Protein 1UVJ (pdb70)

CATH classification: 1.10.490.60 (+2 more: 3.30.70.1600, 6.20.410.10)

GO terms:
  GO:0003968 RNA-directed RNA polymerase activity (F, IDA)
  GO:0050265 RNA uridylyltransferase activity (F, IDA)
  GO:0003968 RNA-directed RNA polymerase activity (F, IMP)

InterPro domains:
  IPR001205 RNA-directed RNA polymerase, C-terminal domain [PF00680] (37-606)
  IPR007096 RNA-directed RNA polymerase, catalytic domain, bacteriophage [PS50522] (310-485)
  IPR016406 Cystovirus, RNA-directed RNA polymerase [PIRSF004131] (5-665)
  IPR043110 Cystovirus, RNA-directed RNA polymerase, N-terminal [G3DSA:1.10.490.60] (38-106)
  IPR043110 Cystovirus, RNA-directed RNA polymerase, N-terminal [G3DSA:1.10.490.60] (515-607)
  IPR043502 DNA/RNA polymerase superfamily [SSF56672] (3-664)

Organism: Pseudomonas phage phi6 (NCBI:txid2928686)

B-factor: mean 33.98, std 15.37, range [13.96, 130.46]

Sequence (1992 aa):
PRRAPAFPLSDIKAQMLFANNIKAQQASKRSFKEGAIETYEGLLSVDPRFLSFKNELSRYLTDHFPANVDEYGRVYGNGVRTNFFGMRHMNGFPMIPATWPLASNLKKRADADLADGPVSERDNLLFRAAVRLMFSDLEPVPLKIRKGSSTCIPYFSNDMGTKIEIAERALEKAEEAGNLMLQGKFDDAYQLHQMGGAYYVVYRAQSTDAITLDPKTGKFVSKDRMVADFEYAVTGGEQGSLFAASKDASRLKEQYGIDVPDGFFCERRRTAMGGPFALNAPIMAVAQPVRNKIYSKYAYTFHHTTRLNKEEKVKEWSLCVATDVSDHDTFWPGWLRDLICDELLNMGYAPWWVKLFETSLKLPVYVGAPAPEQGHTLLGDPSNPDLEVGLSSGQGATDLMGTLLMSITYLVMQLDHTAPHLNSRIKDMPSACRFLDSYWQGHEEIRQISKSDDAMLGWTKGRALVGGHRLFEMLKEGKVNPSPYMKISYEHGGAFLGDILLYDSRREPGSAIFVGNINSMLNNQFSPEYGVQSGVRDRSKRKRPFPGLAWASMKDTYGACPIYSDVLEAIERCWWNAFGESYRAYREDMLKRDTLELSRYVASMARQAGLAELTPIDLEVLADPNKLQYKWTEADVSANIHEVLMHGVSVEKTERFLRSVMPRPRRAPAFPLSDIKAQMLFANNIKAQQASKRSFKEGAIETYEGLLSVDPRFLSFKNELSRYLTDHFPANVDEYGRVYGNGVRTNFFGMRHMNGFPMIPATWPLASNLKKRADADLADGPVSERDNLLFRAAVRLMFSDLEPVPLKIRKGSSTCIPYFSNDMGTKIEIAERALEKAEEAGNLMLQGKFDDAYQLHQMGGAYYVVYRAQSTDAITLDPKTGKFVSKDRMVADFEYAVTGGEQGSLFAASKDASRLKEQYGIDVPDGFFCERRRTAMGGPFALNAPIMAVAQPVRNKIYSKYAYTFHHTTRLNKEEKVKEWSLCVATDVSDHDTFWPGWLRDLICDELLNMGYAPWWVKLFETSLKLPVYVGAPAPEQGHTLLGDPSNPDLEVGLSSGQGATDLMGTLLMSITYLVMQLDHTAPHLNSRIKDMPSACRFLDSYWQGHEEIRQISKSDDAMLGWTKGRALVGGHRLFEMLKEGKVNPSPYMKISYEHGGAFLGDILLYDSRREPGSAIFVGNINSMLNNQFSPEYGVQSGVRDRSKRKRPFPGLAWASMKDTYGACPIYSDVLEAIERCWWNAFGESYRAYREDMLKRDTLELSRYVASMARQAGLAELTPIDLEVLADPNKLQYKWTEADVSANIHEVLMHGVSVEKTERFLRSVMPRPRRAPAFPLSDIKAQMLFANNIKAQQASKRSFKEGAIETYEGLLSVDPRFLSFKNELSRYLTDHFPANVDEYGRVYGNGVRTNFFGMRHMNGFPMIPATWPLASNLKKRADADLADGPVSERDNLLFRAAVRLMFSDLEPVPLKIRKGSSTCIPYFSNDMGTKIEIAERALEKAEEAGNLMLQGKFDDAYQLHQMGGAYYVVYRAQSTDAITLDPKTGKFVSKDRMVADFEYAVTGGEQGSLFAASKDASRLKEQYGIDVPDGFFCERRRTAMGGPFALNAPIMAVAQPVRNKIYSKYAYTFHHTTRLNKEEKVKEWSLCVATDVSDHDTFWPGWLRDLICDELLNMGYAPWWVKLFETSLKLPVYVGAPAPEQGHTLLGDPSNPDLEVGLSSGQGATDLMGTLLMSITYLVMQLDHTAPHLNSRIKDMPSACRFLDSYWQGHEEIRQISKSDDAMLGWTKGRALVGGHRLFEMLKEGKVNPSPYMKISYEHGGAFLGDILLYDSRREPGSAIFVGNINSMLNNQFSPEYGVQSGVRDRSKRKRPFPGLAWASMKDTYGACPIYSDVLEAIERCWWNAFGESYRAYREDMLKRDTLELSRYVASMARQAGLAELTPIDLEVLADPNKLQYKWTEADVSANIHEVLMHGVSVEKTERFLRSVMPR

Structure (mmCIF, N/CA/C/O backbone):
data_1UVJ
#
_entry.id   1UVJ
#
_cell.length_a   105.062
_cell.length_b   93.510
_cell.length_c   140.711
_cell.angle_alpha   90.00
_cell.angle_beta   101.19
_cell.angle_gamma   90.00
#
_symmetry.space_group_name_H-M   'P 1 21 1'
#
loop_
_entity.id
_entity.type
_entity.pdbx_description
1 polymer 'RNA-directed RNA polymerase'
2 polymer "5'-R(*UP*UP*CP*CP)-3'"
3 non-polymer 'MANGANESE (II) ION'
4 water water
#
loop_
_atom_site.group_PDB
_atom_site.id
_atom_site.type_symbol
_atom_site.label_atom_id
_atom_site.label_alt_id
_atom_site.label_comp_id
_atom_site.label_asym_id
_atom_site.label_entity_id
_atom_site.label_seq_id
_atom_site.pdbx_PDB_ins_code
_atom_site.Cartn_x
_atom_site.Cartn_y
_atom_site.Cartn_z
_atom_site.occupancy
_atom_site.B_iso_or_equiv
_atom_site.auth_seq_id
_atom_site.auth_comp_id
_atom_site.auth_asym_id
_atom_site.auth_atom_id
_atom_site.pdbx_PDB_model_num
ATOM 1 N N . PRO A 1 1 ? -21.047 -1.337 36.376 1.00 71.03 1 PRO A N 1
ATOM 2 C CA . PRO A 1 1 ? -20.108 -2.420 35.977 1.00 69.47 1 PRO A CA 1
ATOM 3 C C . PRO A 1 1 ? -19.186 -2.988 37.072 1.00 66.24 1 PRO A C 1
ATOM 4 O O . PRO A 1 1 ? -18.046 -3.345 36.789 1.00 68.55 1 PRO A O 1
ATOM 8 N N . ARG A 1 2 ? -19.679 -3.059 38.310 1.00 60.42 2 ARG A N 1
ATOM 9 C CA . ARG A 1 2 ? -18.926 -3.639 39.426 1.00 55.41 2 ARG A CA 1
ATOM 10 C C . ARG A 1 2 ? -17.622 -2.961 39.844 1.00 48.35 2 ARG A C 1
ATOM 11 O O . ARG A 1 2 ? -16.674 -2.878 39.057 1.00 47.09 2 ARG A O 1
ATOM 19 N N . ARG A 1 3 ? -17.566 -2.488 41.088 1.00 41.43 3 ARG A N 1
ATOM 20 C CA . ARG A 1 3 ? -16.338 -1.867 41.575 1.00 37.98 3 ARG A CA 1
ATOM 21 C C . ARG A 1 3 ? -15.433 -3.026 41.964 1.00 31.06 3 ARG A C 1
ATOM 22 O O . ARG A 1 3 ? -15.905 -4.086 42.312 1.00 32.59 3 ARG A O 1
ATOM 30 N N . ALA A 1 4 ? -14.135 -2.852 41.875 1.00 29.05 4 ALA A N 1
ATOM 31 C CA . ALA A 1 4 ? -13.235 -3.930 42.271 1.00 26.77 4 ALA A CA 1
ATOM 32 C C . ALA A 1 4 ? -13.183 -3.971 43.796 1.00 25.49 4 ALA A C 1
ATOM 33 O O . ALA A 1 4 ? -13.270 -2.930 44.466 1.00 24.00 4 ALA A O 1
ATOM 35 N N . PRO A 1 5 ? -13.054 -5.173 44.381 1.00 25.30 5 PRO A N 1
ATOM 36 C CA . PRO A 1 5 ? -12.986 -5.195 45.844 1.00 26.37 5 PRO A CA 1
ATOM 37 C C . PRO A 1 5 ? -11.615 -4.642 46.239 1.00 30.07 5 PRO A C 1
ATOM 38 O O . PRO A 1 5 ? -10.656 -4.767 45.492 1.00 28.87 5 PRO A O 1
ATOM 42 N N . ALA A 1 6 ? -11.523 -4.010 47.390 1.00 26.19 6 ALA A N 1
ATOM 43 C CA . ALA A 1 6 ? -10.246 -3.467 47.824 1.00 27.90 6 ALA A CA 1
ATOM 44 C C . ALA A 1 6 ? -10.074 -3.868 49.286 1.00 28.08 6 ALA A C 1
ATOM 45 O O . ALA A 1 6 ? -11.052 -3.862 50.053 1.00 29.07 6 ALA A O 1
ATOM 47 N N . PHE A 1 7 ? -8.840 -4.173 49.676 1.00 23.24 7 PHE A N 1
ATOM 48 C CA . PHE A 1 7 ? -8.543 -4.597 51.024 1.00 23.82 7 PHE A CA 1
ATOM 49 C C . PHE A 1 7 ? -7.352 -3.843 51.606 1.00 27.69 7 PHE A C 1
ATOM 50 O O . PHE A 1 7 ? -6.330 -3.670 50.940 1.00 26.27 7 PHE A O 1
ATOM 58 N N . PRO A 1 8 ? -7.483 -3.367 52.857 1.00 25.78 8 PRO A N 1
ATOM 59 C CA . PRO A 1 8 ? -6.388 -2.642 53.506 1.00 25.46 8 PRO A CA 1
ATOM 60 C C . PRO A 1 8 ? -5.279 -3.642 53.831 1.00 24.95 8 PRO A C 1
ATOM 61 O O . PRO A 1 8 ? -5.521 -4.857 53.921 1.00 22.01 8 PRO A O 1
ATOM 65 N N . LEU A 1 9 ? -4.064 -3.134 53.996 1.00 23.96 9 LEU A N 1
ATOM 66 C CA . LEU A 1 9 ? -2.922 -3.983 54.330 1.00 26.65 9 LEU A CA 1
ATOM 67 C C . LEU A 1 9 ? -3.194 -4.891 55.549 1.00 26.04 9 LEU A C 1
ATOM 68 O O . LEU A 1 9 ? -2.714 -6.028 55.598 1.00 26.28 9 LEU A O 1
ATOM 73 N N . SER A 1 10 ? -3.955 -4.393 56.523 1.00 25.95 10 SER A N 1
ATOM 74 C CA . SER A 1 10 ? -4.242 -5.175 57.725 1.00 28.65 10 SER A CA 1
ATOM 75 C C . SER A 1 10 ? -5.065 -6.410 57.449 1.00 29.67 10 SER A C 1
ATOM 76 O O . SER A 1 10 ? -5.026 -7.345 58.250 1.00 28.59 10 SER A O 1
ATOM 79 N N . ASP A 1 11 ? -5.802 -6.420 56.331 1.00 27.30 11 ASP A N 1
ATOM 80 C CA . ASP A 1 11 ? -6.666 -7.551 55.980 1.00 25.68 11 ASP A CA 1
ATOM 81 C C . ASP A 1 11 ? -5.834 -8.782 55.663 1.00 26.33 11 ASP A C 1
ATOM 82 O O . ASP A 1 11 ? -4.780 -8.688 55.031 1.00 25.23 11 ASP A O 1
ATOM 87 N N . ILE A 1 12 ? -6.311 -9.942 56.085 1.00 24.79 12 ILE A N 1
ATOM 88 C CA . ILE A 1 12 ? -5.599 -11.176 55.837 1.00 25.14 12 ILE A CA 1
ATOM 89 C C . ILE A 1 12 ? -5.247 -11.359 54.359 1.00 28.71 12 ILE A C 1
ATOM 90 O O . ILE A 1 12 ? -4.169 -11.891 54.052 1.00 22.88 12 ILE A O 1
ATOM 95 N N . LYS A 1 13 ? -6.118 -10.917 53.441 1.00 21.27 13 LYS A N 1
ATOM 96 C CA . LYS A 1 13 ? -5.815 -11.082 52.020 1.00 24.89 13 LYS A CA 1
ATOM 97 C C . LYS A 1 13 ? -4.576 -10.302 51.596 1.00 21.98 13 LYS A C 1
ATOM 98 O O . LYS A 1 13 ? -3.841 -10.748 50.722 1.00 24.39 13 LYS A O 1
ATOM 104 N N . ALA A 1 14 ? -4.346 -9.145 52.203 1.00 21.39 14 ALA A N 1
ATOM 105 C CA . ALA A 1 14 ? -3.140 -8.372 51.877 1.00 22.95 14 ALA A CA 1
ATOM 106 C C . ALA A 1 14 ? -1.947 -8.922 52.651 1.00 23.11 14 ALA A C 1
ATOM 107 O O . ALA A 1 14 ? -0.840 -9.000 52.104 1.00 22.59 14 ALA A O 1
ATOM 109 N N . GLN A 1 15 ? -2.166 -9.301 53.909 1.00 22.95 15 GLN A N 1
ATOM 110 C CA . GLN A 1 15 ? -1.083 -9.837 54.750 1.00 25.02 15 GLN A CA 1
ATOM 111 C C . GLN A 1 15 ? -0.453 -11.068 54.109 1.00 25.21 15 GLN A C 1
ATOM 112 O O . GLN A 1 15 ? 0.759 -11.263 54.181 1.00 22.00 15 GLN A O 1
ATOM 118 N N . MET A 1 16 ? -1.270 -11.885 53.461 1.00 21.26 16 MET A N 1
ATOM 119 C CA . MET A 1 16 ? -0.776 -13.098 52.837 1.00 24.56 16 MET A CA 1
ATOM 120 C C . MET A 1 16 ? 0.150 -12.834 51.648 1.00 25.03 16 MET A C 1
ATOM 121 O O . MET A 1 16 ? 0.826 -13.752 51.191 1.00 20.70 16 MET A O 1
ATOM 126 N N . LEU A 1 17 ? 0.178 -11.591 51.158 1.00 18.85 17 LEU A N 1
ATOM 127 C CA . LEU A 1 17 ? 1.059 -11.250 50.035 1.00 21.84 17 LEU A CA 1
ATOM 128 C C . LEU A 1 17 ? 2.516 -11.032 50.472 1.00 24.07 17 LEU A C 1
ATOM 129 O O . LEU A 1 17 ? 3.422 -10.965 49.633 1.00 21.59 17 LEU A O 1
ATOM 134 N N . PHE A 1 18 ? 2.735 -10.956 51.778 1.00 20.12 18 PHE A N 1
ATOM 135 C CA . PHE A 1 18 ? 4.060 -10.707 52.292 1.00 23.61 18 PHE A CA 1
ATOM 136 C C . PHE A 1 18 ? 4.541 -11.744 53.294 1.00 20.58 18 PHE A C 1
ATOM 137 O O . PHE A 1 18 ? 3.994 -11.875 54.386 1.00 18.42 18 PHE A O 1
ATOM 145 N N . ALA A 1 19 ? 5.588 -12.454 52.895 1.00 22.65 19 ALA A N 1
ATOM 146 C CA . ALA A 1 19 ? 6.197 -13.477 53.727 1.00 21.40 19 ALA A CA 1
ATOM 147 C C . ALA A 1 19 ? 6.694 -12.898 55.050 1.00 23.35 19 ALA A C 1
ATOM 148 O O . ALA A 1 19 ? 6.864 -11.678 55.186 1.00 20.87 19 ALA A O 1
ATOM 150 N N . ASN A 1 20 ? 6.930 -13.790 56.010 1.00 21.62 20 ASN A N 1
ATOM 151 C CA . ASN A 1 20 ? 7.388 -13.444 57.355 1.00 21.97 20 ASN A CA 1
ATOM 152 C C . ASN A 1 20 ? 8.896 -13.156 57.380 1.00 23.00 20 ASN A C 1
ATOM 153 O O . ASN A 1 20 ? 9.675 -13.831 58.046 1.00 24.25 20 ASN A O 1
ATOM 158 N N . ASN A 1 21 ? 9.333 -12.210 56.571 1.00 24.18 21 ASN A N 1
ATOM 159 C CA . ASN A 1 21 ? 10.734 -11.801 56.614 1.00 25.26 21 ASN A CA 1
ATOM 160 C C . ASN A 1 21 ? 10.736 -10.276 56.560 1.00 27.63 21 ASN A C 1
ATOM 161 O O . ASN A 1 21 ? 9.784 -9.649 56.090 1.00 23.58 21 ASN A O 1
ATOM 166 N N . ILE A 1 22 ? 11.805 -9.682 57.064 1.00 27.92 22 ILE A N 1
ATOM 167 C CA . ILE A 1 22 ? 11.910 -8.231 57.156 1.00 30.80 22 ILE A CA 1
ATOM 168 C C . ILE A 1 22 ? 11.721 -7.461 55.855 1.00 28.54 22 ILE A C 1
ATOM 169 O O . ILE A 1 22 ? 11.031 -6.435 55.814 1.00 24.96 22 ILE A O 1
ATOM 174 N N . LYS A 1 23 ? 12.340 -7.932 54.783 1.00 24.56 23 LYS A N 1
ATOM 175 C CA . LYS A 1 23 ? 12.201 -7.257 53.504 1.00 26.71 23 LYS A CA 1
ATOM 176 C C . LYS A 1 23 ? 10.774 -7.237 52.993 1.00 27.16 23 LYS A C 1
ATOM 177 O O . LYS A 1 23 ? 10.289 -6.202 52.496 1.00 22.93 23 LYS A O 1
ATOM 183 N N . ALA A 1 24 ? 10.092 -8.375 53.085 1.00 21.84 24 ALA A N 1
ATOM 184 C CA . ALA A 1 24 ? 8.713 -8.427 52.601 1.00 20.84 24 ALA A CA 1
ATOM 185 C C . ALA A 1 24 ? 7.824 -7.514 53.462 1.00 24.95 24 ALA A C 1
ATOM 186 O O . ALA A 1 24 ? 7.009 -6.727 52.932 1.00 23.80 24 ALA A O 1
ATOM 188 N N . GLN A 1 25 ? 7.981 -7.587 54.777 1.00 21.48 25 GLN A N 1
ATOM 189 C CA . GLN A 1 25 ? 7.169 -6.754 55.660 1.00 18.99 25 GLN A CA 1
ATOM 190 C C . GLN A 1 25 ? 7.484 -5.267 55.403 1.00 22.28 25 GLN A C 1
ATOM 191 O O . GLN A 1 25 ? 6.585 -4.419 55.362 1.00 20.62 25 GLN A O 1
ATOM 197 N N . GLN A 1 26 ? 8.757 -4.933 55.231 1.00 21.84 26 GLN A N 1
ATOM 198 C CA . GLN A 1 26 ? 9.099 -3.532 54.940 1.00 23.24 26 GLN A CA 1
ATOM 199 C C . GLN A 1 26 ? 8.492 -3.100 53.603 1.00 23.64 26 GLN A C 1
ATOM 200 O O . GLN A 1 26 ? 8.023 -1.975 53.477 1.00 21.61 26 GLN A O 1
ATOM 206 N N . ALA A 1 27 ? 8.484 -3.982 52.600 1.00 21.13 27 ALA A N 1
ATOM 207 C CA . ALA A 1 27 ? 7.887 -3.610 51.318 1.00 22.99 27 ALA A CA 1
ATOM 208 C C . ALA A 1 27 ? 6.387 -3.373 51.475 1.00 23.06 27 ALA A C 1
ATOM 209 O O . ALA A 1 27 ? 5.827 -2.468 50.847 1.00 19.97 27 ALA A O 1
ATOM 211 N N . SER A 1 28 ? 5.737 -4.145 52.342 1.00 21.89 28 SER A N 1
ATOM 212 C CA . SER A 1 28 ? 4.297 -4.001 52.505 1.00 23.69 28 SER A CA 1
ATOM 213 C C . SER A 1 28 ? 3.922 -2.650 53.095 1.00 24.21 28 SER A C 1
ATOM 214 O O . SER A 1 28 ? 2.939 -2.033 52.678 1.00 23.69 28 SER A O 1
ATOM 217 N N . LYS A 1 29 ? 4.741 -2.193 54.038 1.00 22.32 29 LYS A N 1
ATOM 218 C CA . LYS A 1 29 ? 4.491 -0.961 54.782 1.00 25.60 29 LYS A CA 1
ATOM 219 C C . LYS A 1 29 ? 5.210 0.297 54.331 1.00 28.81 29 LYS A C 1
ATOM 220 O O . LYS A 1 29 ? 4.937 1.352 54.874 1.00 29.38 29 LYS A O 1
ATOM 226 N N . ARG A 1 30 ? 6.096 0.212 53.345 1.00 27.28 30 ARG A N 1
ATOM 227 C CA . ARG A 1 30 ? 6.885 1.387 52.982 1.00 33.97 30 ARG A CA 1
ATOM 228 C C . ARG A 1 30 ? 6.047 2.630 52.749 1.00 31.31 30 ARG A C 1
ATOM 229 O O . ARG A 1 30 ? 5.095 2.624 51.969 1.00 32.33 30 ARG A O 1
ATOM 237 N N . SER A 1 31 ? 6.389 3.698 53.447 1.00 30.64 31 SER A N 1
ATOM 238 C CA . SER A 1 31 ? 5.642 4.929 53.263 1.00 34.37 31 SER A CA 1
ATOM 239 C C . SER A 1 31 ? 6.194 5.717 52.078 1.00 32.52 31 SER A C 1
ATOM 240 O O . SER A 1 31 ? 7.236 5.389 51.502 1.00 28.60 31 SER A O 1
ATOM 243 N N . PHE A 1 32 ? 5.455 6.749 51.696 1.00 32.11 32 PHE A N 1
ATOM 244 C CA . PHE A 1 32 ? 5.862 7.611 50.597 1.00 27.57 32 PHE A CA 1
ATOM 245 C C . PHE A 1 32 ? 7.280 8.095 50.950 1.00 27.77 32 PHE A C 1
ATOM 246 O O . PHE A 1 32 ? 7.541 8.433 52.100 1.00 28.08 32 PHE A O 1
ATOM 254 N N . LYS A 1 33 ? 8.176 8.124 49.966 1.00 26.95 33 LYS A N 1
ATOM 255 C CA . LYS A 1 33 ? 9.571 8.535 50.172 1.00 32.05 33 LYS A CA 1
ATOM 256 C C . LYS A 1 33 ? 10.026 9.418 49.018 1.00 26.96 33 LYS A C 1
ATOM 257 O O . LYS A 1 33 ? 9.604 9.215 47.893 1.00 23.77 33 LYS A O 1
ATOM 263 N N . GLU A 1 34 ? 10.886 10.395 49.294 1.00 26.05 34 GLU A N 1
ATOM 264 C CA . GLU A 1 34 ? 11.413 11.266 48.240 1.00 26.51 34 GLU A CA 1
ATOM 265 C C . GLU A 1 34 ? 12.717 11.871 48.749 1.00 28.13 34 GLU A C 1
ATOM 266 O O . GLU A 1 34 ? 12.954 11.909 49.950 1.00 27.71 34 GLU A O 1
ATOM 272 N N . GLY A 1 35 ? 13.560 12.320 47.826 1.00 26.82 35 GLY A N 1
ATOM 273 C CA . GLY A 1 35 ? 14.834 12.913 48.192 1.00 29.37 35 GLY A CA 1
ATOM 274 C C . GLY A 1 35 ? 15.669 13.098 46.938 1.00 25.23 35 GLY A C 1
ATOM 275 O O . GLY A 1 35 ? 15.398 12.476 45.927 1.00 26.22 35 GLY A O 1
ATOM 276 N N . ALA A 1 36 ? 16.687 13.937 47.000 1.00 25.37 36 ALA A N 1
ATOM 277 C CA . ALA A 1 36 ? 17.540 14.169 45.838 1.00 25.38 36 ALA A CA 1
ATOM 278 C C . ALA A 1 36 ? 18.272 12.889 45.460 1.00 26.39 36 ALA A C 1
ATOM 279 O O . ALA A 1 36 ? 18.675 12.127 46.327 1.00 25.92 36 ALA A O 1
ATOM 281 N N . ILE A 1 37 ? 18.447 12.631 44.174 1.00 25.43 37 ILE A N 1
ATOM 282 C CA . ILE A 1 37 ? 19.193 11.431 43.820 1.00 22.74 37 ILE A CA 1
ATOM 283 C C . ILE A 1 37 ? 20.661 11.836 43.715 1.00 24.83 37 ILE A C 1
ATOM 284 O O . ILE A 1 37 ? 20.990 13.026 43.498 1.00 22.71 37 ILE A O 1
ATOM 289 N N . GLU A 1 38 ? 21.548 10.872 43.913 1.00 22.35 38 GLU A N 1
ATOM 290 C CA . GLU A 1 38 ? 22.981 11.132 43.775 1.00 23.35 38 GLU A CA 1
ATOM 291 C C . GLU A 1 38 ? 23.195 10.968 42.263 1.00 22.86 38 GLU A C 1
ATOM 292 O O . GLU A 1 38 ? 23.473 9.876 41.775 1.00 24.99 38 GLU A O 1
ATOM 298 N N . THR A 1 39 ? 23.025 12.059 41.522 1.00 22.40 39 THR A N 1
ATOM 299 C CA . THR A 1 39 ? 23.146 12.048 40.055 1.00 21.08 39 THR A CA 1
ATOM 300 C C . THR A 1 39 ? 24.430 11.346 39.588 1.00 20.55 39 THR A C 1
ATOM 301 O O . THR A 1 39 ? 24.380 10.539 38.661 1.00 18.86 39 THR A O 1
ATOM 305 N N . TYR A 1 40 ? 25.562 11.692 40.204 1.00 21.50 40 TYR A N 1
ATOM 306 C CA . TYR A 1 40 ? 26.877 11.036 39.958 1.00 21.46 40 TYR A CA 1
ATOM 307 C C . TYR A 1 40 ? 27.489 11.013 41.339 1.00 24.66 40 TYR A C 1
ATOM 308 O O . TYR A 1 40 ? 26.934 11.633 42.259 1.00 23.56 40 TYR A O 1
ATOM 317 N N . GLU A 1 41 ? 28.585 10.278 41.521 1.00 20.94 41 GLU A N 1
ATOM 318 C CA . GLU A 1 41 ? 29.200 10.185 42.845 1.00 26.57 41 GLU A CA 1
ATOM 319 C C . GLU A 1 41 ? 29.522 11.564 43.395 1.00 27.60 41 GLU A C 1
ATOM 320 O O . GLU A 1 41 ? 30.232 12.320 42.759 1.00 24.38 41 GLU A O 1
ATOM 326 N N . GLY A 1 42 ? 28.985 11.890 44.557 1.00 26.18 42 GLY A N 1
ATOM 327 C CA . GLY A 1 42 ? 29.270 13.187 45.160 1.00 29.21 42 GLY A CA 1
ATOM 328 C C . GLY A 1 42 ? 28.547 14.388 44.565 1.00 28.15 42 GLY A C 1
ATOM 329 O O . GLY A 1 42 ? 28.931 15.525 44.842 1.00 28.03 42 GLY A O 1
ATOM 330 N N . LEU A 1 43 ? 27.513 14.152 43.761 1.00 23.00 43 LEU A N 1
ATOM 331 C CA . LEU A 1 43 ? 26.752 15.255 43.161 1.00 24.17 43 LEU A CA 1
ATOM 332 C C . LEU A 1 43 ? 25.265 14.990 43.290 1.00 25.53 43 LEU A C 1
ATOM 333 O O . LEU A 1 43 ? 24.768 14.022 42.714 1.00 23.21 43 LEU A O 1
ATOM 338 N N . LEU A 1 44 ? 24.558 15.845 44.024 1.00 21.39 44 LEU A N 1
ATOM 339 C CA . LEU A 1 44 ? 23.111 15.690 44.190 1.00 24.63 44 LEU A CA 1
ATOM 340 C C . LEU A 1 44 ? 22.366 16.392 43.048 1.00 25.45 44 LEU A C 1
ATOM 341 O O . LEU A 1 44 ? 22.814 17.418 42.543 1.00 22.35 44 LEU A O 1
ATOM 346 N N . SER A 1 45 ? 21.214 15.860 42.667 1.00 22.04 45 SER A N 1
ATOM 347 C CA . SER A 1 45 ? 20.432 16.449 41.583 1.00 24.93 45 SER A CA 1
ATOM 348 C C . SER A 1 45 ? 19.967 17.869 41.910 1.00 23.84 45 SER A C 1
ATOM 349 O O . SER A 1 45 ? 19.564 18.605 41.009 1.00 22.25 45 SER A O 1
ATOM 352 N N . VAL A 1 46 ? 19.965 18.236 43.194 1.00 26.63 46 VAL A N 1
ATOM 353 C CA . VAL A 1 46 ? 19.546 19.596 43.556 1.00 23.16 46 VAL A CA 1
ATOM 354 C C . VAL A 1 46 ? 20.718 20.507 43.959 1.00 26.33 46 VAL A C 1
ATOM 355 O O . VAL A 1 46 ? 20.517 21.618 44.459 1.00 24.00 46 VAL A O 1
ATOM 359 N N . ASP A 1 47 ? 21.949 20.042 43.750 1.00 21.64 47 ASP A N 1
ATOM 360 C CA . ASP A 1 47 ? 23.138 20.858 44.050 1.00 25.30 47 ASP A CA 1
ATOM 361 C C . ASP A 1 47 ? 22.890 22.214 43.333 1.00 24.29 47 ASP A C 1
ATOM 362 O O . ASP A 1 47 ? 22.524 22.234 42.179 1.00 22.47 47 ASP A O 1
ATOM 367 N N . PRO A 1 48 ? 23.044 23.347 44.029 1.00 26.37 48 PRO A N 1
ATOM 368 C CA . PRO A 1 48 ? 22.811 24.663 43.393 1.00 25.45 48 PRO A CA 1
ATOM 369 C C . PRO A 1 48 ? 23.601 24.879 42.101 1.00 25.93 48 PRO A C 1
ATOM 370 O O . PRO A 1 48 ? 23.104 25.498 41.135 1.00 27.57 48 PRO A O 1
ATOM 374 N N . ARG A 1 49 ? 24.841 24.401 42.071 1.00 21.82 49 ARG A N 1
ATOM 375 C CA . ARG A 1 49 ? 25.624 24.587 40.850 1.00 24.70 49 ARG A CA 1
ATOM 376 C C . ARG A 1 49 ? 25.019 23.809 39.696 1.00 25.54 49 ARG A C 1
ATOM 377 O O . ARG A 1 49 ? 24.977 24.306 38.561 1.00 25.24 49 ARG A O 1
ATOM 385 N N . PHE A 1 50 ? 24.561 22.585 39.984 1.00 23.32 50 PHE A N 1
ATOM 386 C CA . PHE A 1 50 ? 23.964 21.726 38.959 1.00 24.44 50 PHE A CA 1
ATOM 387 C C . PHE A 1 50 ? 22.685 22.333 38.419 1.00 21.25 50 PHE A C 1
ATOM 388 O O . PHE A 1 50 ? 22.458 22.321 37.217 1.00 21.75 50 PHE A O 1
ATOM 396 N N . LEU A 1 51 ? 21.842 22.862 39.299 1.00 24.84 51 LEU A N 1
ATOM 397 C CA . LEU A 1 51 ? 20.609 23.470 38.830 1.00 24.18 51 LEU A CA 1
ATOM 398 C C . LEU A 1 51 ? 20.907 24.730 37.988 1.00 27.88 51 LEU A C 1
ATOM 399 O O . LEU A 1 51 ? 20.225 25.002 37.009 1.00 28.50 51 LEU A O 1
ATOM 404 N N . SER A 1 52 ? 21.930 25.488 38.377 1.00 26.65 52 SER A N 1
ATOM 405 C CA . SER A 1 52 ? 22.305 26.707 37.655 1.00 27.21 52 SER A CA 1
ATOM 406 C C . SER A 1 52 ? 22.749 26.291 36.264 1.00 26.85 52 SER A C 1
ATOM 407 O O . SER A 1 52 ? 22.389 26.911 35.267 1.00 27.08 52 SER A O 1
ATOM 410 N N . PHE A 1 53 ? 23.522 25.208 36.216 1.00 28.60 53 PHE A N 1
ATOM 411 C CA . PHE A 1 53 ? 23.992 24.630 34.970 1.00 24.21 53 PHE A CA 1
ATOM 412 C C . PHE A 1 53 ? 22.805 24.261 34.074 1.00 27.65 53 PHE A C 1
ATOM 413 O O . PHE A 1 53 ? 22.749 24.682 32.907 1.00 27.79 53 PHE A O 1
ATOM 421 N N . LYS A 1 54 ? 21.848 23.497 34.613 1.00 26.91 54 LYS A N 1
ATOM 422 C CA . LYS A 1 54 ? 20.677 23.097 33.827 1.00 27.03 54 LYS A CA 1
ATOM 423 C C . LYS A 1 54 ? 19.882 24.328 33.372 1.00 24.86 54 LYS A C 1
ATOM 424 O O . LYS A 1 54 ? 19.375 24.366 32.257 1.00 27.98 54 LYS A O 1
ATOM 430 N N . ASN A 1 55 ? 19.761 25.317 34.246 1.00 23.42 55 ASN A N 1
ATOM 431 C CA . ASN A 1 55 ? 19.029 26.519 33.877 1.00 27.83 55 ASN A CA 1
ATOM 432 C C . ASN A 1 55 ? 19.679 27.163 32.674 1.00 27.95 55 ASN A C 1
ATOM 433 O O . ASN A 1 55 ? 19.011 27.420 31.680 1.00 31.71 55 ASN A O 1
ATOM 438 N N . GLU A 1 56 ? 20.985 27.414 32.760 1.00 30.25 56 GLU A N 1
ATOM 439 C CA . GLU A 1 56 ? 21.684 28.054 31.650 1.00 29.93 56 GLU A CA 1
ATOM 440 C C . GLU A 1 56 ? 21.686 27.227 30.372 1.00 32.02 56 GLU A C 1
ATOM 441 O O . GLU A 1 56 ? 21.397 27.753 29.287 1.00 25.32 56 GLU A O 1
ATOM 447 N N . LEU A 1 57 ? 21.980 25.931 30.491 1.00 29.03 57 LEU A N 1
ATOM 448 C CA . LEU A 1 57 ? 22.037 25.062 29.322 1.00 26.65 57 LEU A CA 1
ATOM 449 C C . LEU A 1 57 ? 20.714 24.867 28.605 1.00 30.63 57 LEU A C 1
ATOM 450 O O . LEU A 1 57 ? 20.674 24.874 27.362 1.00 25.06 57 LEU A O 1
ATOM 455 N N . SER A 1 58 ? 19.641 24.646 29.367 1.00 27.62 58 SER A N 1
ATOM 456 C CA . SER A 1 58 ? 18.340 24.439 28.729 1.00 26.37 58 SER A CA 1
ATOM 457 C C . SER A 1 58 ? 17.891 25.704 27.967 1.00 26.89 58 SER A C 1
ATOM 458 O O . SER A 1 58 ? 17.352 25.592 26.860 1.00 27.64 58 SER A O 1
ATOM 461 N N . ARG A 1 59 ? 18.118 26.887 28.543 1.00 25.38 59 ARG A N 1
ATOM 462 C CA . ARG A 1 59 ? 17.708 28.140 27.880 1.00 28.06 59 ARG A CA 1
ATOM 463 C C . ARG A 1 59 ? 18.517 28.399 26.611 1.00 27.20 59 ARG A C 1
ATOM 464 O O . ARG A 1 59 ? 17.965 28.739 25.548 1.00 29.73 59 ARG A O 1
ATOM 472 N N . TYR A 1 60 ? 19.826 28.220 26.710 1.00 24.89 60 TYR A N 1
ATOM 473 C CA . TYR A 1 60 ? 20.712 28.439 25.583 1.00 26.87 60 TYR A CA 1
ATOM 474 C C . TYR A 1 60 ? 20.441 27.489 24.419 1.00 32.35 60 TYR A C 1
ATOM 475 O O . TYR A 1 60 ? 20.396 27.919 23.259 1.00 29.92 60 TYR A O 1
ATOM 484 N N . LEU A 1 61 ? 20.275 26.197 24.702 1.00 28.56 61 LEU A N 1
ATOM 485 C CA . LEU A 1 61 ? 20.027 25.269 23.605 1.00 31.54 61 LEU A CA 1
ATOM 486 C C . LEU A 1 61 ? 18.664 25.496 22.978 1.00 28.85 61 LEU A C 1
ATOM 487 O O . LEU A 1 61 ? 18.509 25.362 21.767 1.00 28.88 61 LEU A O 1
ATOM 492 N N . THR A 1 62 ? 17.677 25.839 23.789 1.00 29.84 62 THR A N 1
ATOM 493 C CA . THR A 1 62 ? 16.337 26.054 23.232 1.00 33.06 62 THR A CA 1
ATOM 494 C C . THR A 1 62 ? 16.372 27.284 22.323 1.00 33.94 62 THR A C 1
ATOM 495 O O . THR A 1 62 ? 15.850 27.280 21.209 1.00 29.82 62 THR A O 1
ATOM 499 N N . ASP A 1 63 ? 17.004 28.334 22.817 1.00 33.15 63 ASP A N 1
ATOM 500 C CA . ASP A 1 63 ? 17.103 29.553 22.056 1.00 36.61 63 ASP A CA 1
ATOM 501 C C . ASP A 1 63 ? 17.871 29.378 20.733 1.00 35.33 63 ASP A C 1
ATOM 502 O O . ASP A 1 63 ? 17.411 29.806 19.670 1.00 32.85 63 ASP A O 1
ATOM 507 N N . HIS A 1 64 ? 19.017 28.718 20.775 1.00 35.09 64 HIS A N 1
ATOM 508 C CA . HIS A 1 64 ? 19.791 28.552 19.559 1.00 32.53 64 HIS A CA 1
ATOM 509 C C . HIS A 1 64 ? 19.402 27.400 18.656 1.00 37.10 64 HIS A C 1
ATOM 510 O O . HIS A 1 64 ? 19.725 27.418 17.473 1.00 33.85 64 HIS A O 1
ATOM 517 N N . PHE A 1 65 ? 18.711 26.392 19.181 1.00 33.74 65 PHE A N 1
ATOM 518 C CA . PHE A 1 65 ? 18.353 25.266 18.327 1.00 32.91 65 PHE A CA 1
ATOM 519 C C . PHE A 1 65 ? 16.881 24.927 18.430 1.00 35.31 65 PHE A C 1
ATOM 520 O O . PHE A 1 65 ? 16.513 23.932 19.047 1.00 33.48 65 PHE A O 1
ATOM 528 N N . PRO A 1 66 ? 16.017 25.758 17.817 1.00 36.38 66 PRO A N 1
ATOM 529 C CA . PRO A 1 66 ? 14.566 25.546 17.838 1.00 35.61 66 PRO A CA 1
ATOM 530 C C . PRO A 1 66 ? 14.268 24.255 17.101 1.00 34.90 66 PRO A C 1
ATOM 531 O O . PRO A 1 66 ? 15.028 23.832 16.216 1.00 35.50 66 PRO A O 1
ATOM 535 N N . ALA A 1 67 ? 13.160 23.625 17.452 1.00 33.46 67 ALA A N 1
ATOM 536 C CA . ALA A 1 67 ? 12.782 22.386 16.807 1.00 33.88 67 ALA A CA 1
ATOM 537 C C . ALA A 1 67 ? 12.632 22.581 15.300 1.00 32.82 67 ALA A C 1
ATOM 538 O O . ALA A 1 67 ? 12.250 23.649 14.826 1.00 34.69 67 ALA A O 1
ATOM 540 N N . ASN A 1 68 ? 12.969 21.544 14.557 1.00 33.66 68 ASN A N 1
ATOM 541 C CA . ASN A 1 68 ? 12.845 21.539 13.106 1.00 33.32 68 ASN A CA 1
ATOM 542 C C . ASN A 1 68 ? 11.966 20.336 12.781 1.00 29.34 68 ASN A C 1
ATOM 543 O O . ASN A 1 68 ? 12.467 19.271 12.449 1.00 30.54 68 ASN A O 1
ATOM 548 N N . VAL A 1 69 ? 10.653 20.509 12.886 1.00 32.93 69 VAL A N 1
ATOM 549 C CA . VAL A 1 69 ? 9.696 19.429 12.599 1.00 33.79 69 VAL A CA 1
ATOM 550 C C . VAL A 1 69 ? 8.627 19.999 11.660 1.00 31.78 69 VAL A C 1
ATOM 551 O O . VAL A 1 69 ? 7.982 20.988 11.999 1.00 31.60 69 VAL A O 1
ATOM 555 N N . ASP A 1 70 ? 8.443 19.404 10.480 1.00 34.78 70 ASP A N 1
ATOM 556 C CA . ASP A 1 70 ? 7.438 19.957 9.567 1.00 35.32 70 ASP A CA 1
ATOM 557 C C . ASP A 1 70 ? 5.983 19.614 9.944 1.00 39.76 70 ASP A C 1
ATOM 558 O O . ASP A 1 70 ? 5.721 18.922 10.952 1.00 35.42 70 ASP A O 1
ATOM 563 N N . GLU A 1 71 ? 5.042 20.132 9.154 1.00 38.74 71 GLU A N 1
ATOM 564 C CA . GLU A 1 71 ? 3.609 19.932 9.387 1.00 40.67 71 GLU A CA 1
ATOM 565 C C . GLU A 1 71 ? 3.190 18.471 9.454 1.00 36.29 71 GLU A C 1
ATOM 566 O O . GLU A 1 71 ? 2.138 18.173 10.001 1.00 34.91 71 GLU A O 1
ATOM 572 N N . TYR A 1 72 ? 3.981 17.574 8.867 1.00 32.26 72 TYR A N 1
ATOM 573 C CA . TYR A 1 72 ? 3.680 16.140 8.921 1.00 31.66 72 TYR A CA 1
ATOM 574 C C . TYR A 1 72 ? 4.511 15.448 10.020 1.00 33.54 72 TYR A C 1
ATOM 575 O O . TYR A 1 72 ? 4.624 14.220 10.059 1.00 30.19 72 TYR A O 1
ATOM 584 N N . GLY A 1 73 ? 5.085 16.245 10.909 1.00 32.61 73 GLY A N 1
ATOM 585 C CA . GLY A 1 73 ? 5.866 15.677 11.996 1.00 34.21 73 GLY A CA 1
ATOM 586 C C . GLY A 1 73 ? 7.184 15.034 11.606 1.00 33.20 73 GLY A C 1
ATOM 587 O O . GLY A 1 73 ? 7.697 14.216 12.357 1.00 30.82 73 GLY A O 1
ATOM 588 N N . ARG A 1 74 ? 7.728 15.361 10.436 1.00 31.44 74 ARG A N 1
ATOM 589 C CA . ARG A 1 74 ? 9.019 14.801 10.065 1.00 34.40 74 ARG A CA 1
ATOM 590 C C . ARG A 1 74 ? 10.073 15.785 10.562 1.00 35.72 74 ARG A C 1
ATOM 591 O O . ARG A 1 74 ? 9.936 17.002 10.359 1.00 36.77 74 ARG A O 1
ATOM 599 N N . VAL A 1 75 ? 11.114 15.290 11.215 1.00 34.18 75 VAL A N 1
ATOM 600 C CA . VAL A 1 75 ? 12.152 16.214 11.655 1.00 35.85 75 VAL A CA 1
ATOM 601 C C . VAL A 1 75 ? 13.148 16.355 10.496 1.00 32.83 75 VAL A C 1
ATOM 602 O O . VAL A 1 75 ? 13.378 15.419 9.722 1.00 31.58 75 VAL A O 1
ATOM 606 N N . TYR A 1 76 ? 13.728 17.539 10.390 1.00 33.36 76 TYR A N 1
ATOM 607 C CA . TYR A 1 76 ? 14.703 17.832 9.345 1.00 33.09 76 TYR A CA 1
ATOM 608 C C . TYR A 1 76 ? 15.701 18.771 9.997 1.00 33.56 76 TYR A C 1
ATOM 609 O O . TYR A 1 76 ? 15.679 18.962 11.219 1.00 30.67 76 TYR A O 1
ATOM 618 N N . GLY A 1 77 ? 16.555 19.369 9.175 1.00 31.03 77 GLY A N 1
ATOM 619 C CA . GLY A 1 77 ? 17.493 20.344 9.686 1.00 32.19 77 GLY A CA 1
ATOM 620 C C . GLY A 1 77 ? 18.353 19.969 10.872 1.00 30.69 77 GLY A C 1
ATOM 621 O O . GLY A 1 77 ? 19.122 19.020 10.801 1.00 32.07 77 GLY A O 1
ATOM 622 N N . ASN A 1 78 ? 18.229 20.719 11.962 1.00 31.06 78 ASN A N 1
ATOM 623 C CA . ASN A 1 78 ? 19.063 20.461 13.137 1.00 32.89 78 ASN A CA 1
ATOM 624 C C . ASN A 1 78 ? 18.784 19.145 13.897 1.00 34.81 78 ASN A C 1
ATOM 625 O O . ASN A 1 78 ? 19.536 18.784 14.802 1.00 30.06 78 ASN A O 1
ATOM 630 N N . GLY A 1 79 ? 17.728 18.424 13.519 1.00 33.36 79 GLY A N 1
ATOM 631 C CA . GLY A 1 79 ? 17.417 17.150 14.171 1.00 30.77 79 GLY A CA 1
ATOM 632 C C . GLY A 1 79 ? 16.823 17.300 15.558 1.00 30.16 79 GLY A C 1
ATOM 633 O O . GLY A 1 79 ? 16.770 16.355 16.336 1.00 32.53 79 GLY A O 1
ATOM 634 N N . VAL A 1 80 ? 16.362 18.501 15.869 1.00 28.73 80 VAL A N 1
ATOM 635 C CA . VAL A 1 80 ? 15.790 18.779 17.163 1.00 27.91 80 VAL A CA 1
ATOM 636 C C . VAL A 1 80 ? 14.276 18.746 17.026 1.00 33.14 80 VAL A C 1
ATOM 637 O O . VAL A 1 80 ? 13.716 19.325 16.082 1.00 32.80 80 VAL A O 1
ATOM 641 N N . ARG A 1 81 ? 13.598 18.074 17.954 1.00 32.05 81 ARG A N 1
ATOM 642 C CA . ARG A 1 81 ? 12.154 18.019 17.844 1.00 30.12 81 ARG A CA 1
ATOM 643 C C . ARG A 1 81 ? 11.360 18.751 18.905 1.00 30.22 81 ARG A C 1
ATOM 644 O O . ARG A 1 81 ? 10.131 18.795 18.834 1.00 29.33 81 ARG A O 1
ATOM 652 N N . THR A 1 82 ? 12.041 19.359 19.878 1.00 28.53 82 THR A N 1
ATOM 653 C CA . THR A 1 82 ? 11.328 20.131 20.903 1.00 28.99 82 THR A CA 1
ATOM 654 C C . THR A 1 82 ? 12.332 20.953 21.702 1.00 28.12 82 THR A C 1
ATOM 655 O O . THR A 1 82 ? 13.514 20.821 21.486 1.00 29.74 82 THR A O 1
ATOM 659 N N . ASN A 1 83 ? 11.855 21.803 22.605 1.00 26.24 83 ASN A N 1
ATOM 660 C CA . ASN A 1 83 ? 12.737 22.611 23.420 1.00 27.73 83 ASN A CA 1
ATOM 661 C C . ASN A 1 83 ? 13.542 21.684 24.354 1.00 30.21 83 ASN A C 1
ATOM 662 O O . ASN A 1 83 ? 13.272 20.487 24.437 1.00 26.94 83 ASN A O 1
ATOM 667 N N . PHE A 1 84 ? 14.528 22.244 25.054 1.00 29.42 84 PHE A N 1
ATOM 668 C CA . PHE A 1 84 ? 15.392 21.452 25.944 1.00 27.23 84 PHE A CA 1
ATOM 669 C C . PHE A 1 84 ? 15.052 21.619 27.438 1.00 27.28 84 PHE A C 1
ATOM 670 O O . PHE A 1 84 ? 15.850 21.264 28.324 1.00 30.11 84 PHE A O 1
ATOM 678 N N . PHE A 1 85 ? 13.858 22.134 27.723 1.00 26.14 85 PHE A N 1
ATOM 679 C CA . PHE A 1 85 ? 13.473 22.403 29.104 1.00 27.22 85 PHE A CA 1
ATOM 680 C C . PHE A 1 85 ? 13.133 21.156 29.924 1.00 27.82 85 PHE A C 1
ATOM 681 O O . PHE A 1 85 ? 12.990 21.244 31.138 1.00 26.80 85 PHE A O 1
ATOM 689 N N . GLY A 1 86 ? 13.043 20.006 29.264 1.00 27.26 86 GLY A N 1
ATOM 690 C CA . GLY A 1 86 ? 12.707 18.780 29.979 1.00 26.38 86 GLY A CA 1
ATOM 691 C C . GLY A 1 86 ? 13.665 18.431 31.106 1.00 28.91 86 GLY A C 1
ATOM 692 O O . GLY A 1 86 ? 13.308 17.668 32.009 1.00 27.73 86 GLY A O 1
ATOM 693 N N . MET A 1 87 ? 14.867 19.016 31.079 1.00 23.51 87 MET A N 1
ATOM 694 C CA . MET A 1 87 ? 15.871 18.732 32.090 1.00 24.68 87 MET A CA 1
ATOM 695 C C . MET A 1 87 ? 15.627 19.491 33.369 1.00 25.50 87 MET A C 1
ATOM 696 O O . MET A 1 87 ? 16.286 19.239 34.372 1.00 24.68 87 MET A O 1
ATOM 701 N N . ARG A 1 88 ? 14.659 20.401 33.346 1.00 22.00 88 ARG A N 1
ATOM 702 C CA . ARG A 1 88 ? 14.385 21.207 34.519 1.00 26.35 88 ARG A CA 1
ATOM 703 C C . ARG A 1 88 ? 13.568 20.554 35.639 1.00 29.08 88 ARG A C 1
ATOM 704 O O . ARG A 1 88 ? 12.571 21.131 36.107 1.00 30.25 88 ARG A O 1
ATOM 712 N N . HIS A 1 89 ? 13.973 19.382 36.106 1.00 26.82 89 HIS A N 1
ATOM 713 C CA . HIS A 1 89 ? 13.211 18.769 37.195 1.00 25.52 89 HIS A CA 1
ATOM 714 C C . HIS A 1 89 ? 14.110 18.481 38.388 1.00 25.73 89 HIS A C 1
ATOM 715 O O . HIS A 1 89 ? 15.305 18.213 38.208 1.00 27.87 89 HIS A O 1
ATOM 722 N N . MET A 1 90 ? 13.546 18.564 39.594 1.00 25.45 90 MET A N 1
ATOM 723 C CA . MET A 1 90 ? 14.266 18.239 40.814 1.00 24.43 90 MET A CA 1
ATOM 724 C C . MET A 1 90 ? 14.274 16.703 40.918 1.00 26.18 90 MET A C 1
ATOM 725 O O . MET A 1 90 ? 13.447 16.130 41.620 1.00 23.51 90 MET A O 1
ATOM 730 N N . ASN A 1 91 ? 15.191 16.041 40.225 1.00 25.47 91 ASN A N 1
ATOM 731 C CA . ASN A 1 91 ? 15.215 14.579 40.226 1.00 25.45 91 ASN A CA 1
ATOM 732 C C . ASN A 1 91 ? 15.231 13.934 41.613 1.00 26.44 91 ASN A C 1
ATOM 733 O O . ASN A 1 91 ? 16.048 14.287 42.468 1.00 23.54 91 ASN A O 1
ATOM 738 N N . GLY A 1 92 ? 14.303 12.997 41.836 1.00 22.69 92 GLY A N 1
ATOM 739 C CA . GLY A 1 92 ? 14.201 12.348 43.136 1.00 20.00 92 GLY A CA 1
ATOM 740 C C . GLY A 1 92 ? 12.942 12.822 43.854 1.00 23.90 92 GLY A C 1
ATOM 741 O O . GLY A 1 92 ? 12.491 12.200 44.828 1.00 26.05 92 GLY A O 1
ATOM 742 N N . PHE A 1 93 ? 12.376 13.942 43.394 1.00 20.57 93 PHE A N 1
ATOM 743 C CA . PHE A 1 93 ? 11.162 14.468 44.007 1.00 25.19 93 PHE A CA 1
ATOM 744 C C . PHE A 1 93 ? 10.012 14.334 43.014 1.00 24.99 93 PHE A C 1
ATOM 745 O O . PHE A 1 93 ? 9.996 14.976 41.953 1.00 24.88 93 PHE A O 1
ATOM 753 N N . PRO A 1 94 ? 9.020 13.488 43.350 1.00 26.41 94 PRO A N 1
ATOM 754 C CA . PRO A 1 94 ? 7.867 13.257 42.472 1.00 24.17 94 PRO A CA 1
ATOM 755 C C . PRO A 1 94 ? 6.689 14.204 42.547 1.00 27.36 94 PRO A C 1
ATOM 756 O O . PRO A 1 94 ? 6.478 14.909 43.535 1.00 28.14 94 PRO A O 1
ATOM 760 N N . MET A 1 95 ? 5.906 14.190 41.479 1.00 27.58 95 MET A N 1
ATOM 761 C CA . MET A 1 95 ? 4.668 14.938 41.444 1.00 26.47 95 MET A CA 1
ATOM 762 C C . MET A 1 95 ? 3.783 14.245 42.524 1.00 27.13 95 MET A C 1
ATOM 763 O O . MET A 1 95 ? 3.963 13.058 42.810 1.00 24.00 95 MET A O 1
ATOM 768 N N . ILE A 1 96 ? 2.836 14.973 43.112 1.00 24.39 96 ILE A N 1
ATOM 769 C CA . ILE A 1 96 ? 1.939 14.433 44.129 1.00 28.58 96 ILE A CA 1
ATOM 770 C C . ILE A 1 96 ? 0.472 14.714 43.751 1.00 28.41 96 ILE A C 1
ATOM 771 O O . ILE A 1 96 ? 0.102 15.851 43.427 1.00 30.24 96 ILE A O 1
ATOM 776 N N . PRO A 1 97 ? -0.375 13.684 43.748 1.00 27.46 97 PRO A N 1
ATOM 777 C CA . PRO A 1 97 ? -0.073 12.287 44.053 1.00 25.35 97 PRO A CA 1
ATOM 778 C C . PRO A 1 97 ? 0.208 11.565 42.745 1.00 29.36 97 PRO A C 1
ATOM 779 O O . PRO A 1 97 ? 0.035 12.144 41.664 1.00 28.81 97 PRO A O 1
ATOM 783 N N . ALA A 1 98 ? 0.659 10.315 42.839 1.00 26.49 98 ALA A N 1
ATOM 784 C CA . ALA A 1 98 ? 0.887 9.525 41.651 1.00 25.40 98 ALA A CA 1
ATOM 785 C C . ALA A 1 98 ? -0.483 8.912 41.458 1.00 28.93 98 ALA A C 1
ATOM 786 O O . ALA A 1 98 ? -1.346 9.023 42.338 1.00 26.34 98 ALA A O 1
ATOM 788 N N . THR A 1 99 ? -0.692 8.241 40.337 1.00 25.88 99 THR A N 1
ATOM 789 C CA . THR A 1 99 ? -1.996 7.677 40.051 1.00 27.80 99 THR A CA 1
ATOM 790 C C . THR A 1 99 ? -2.254 6.325 40.694 1.00 28.89 99 THR A C 1
ATOM 791 O O . THR A 1 99 ? -1.335 5.554 40.915 1.00 31.52 99 THR A O 1
ATOM 795 N N . TRP A 1 100 ? -3.520 6.055 41.003 1.00 27.98 100 TRP A N 1
ATOM 796 C CA . TRP A 1 100 ? -3.917 4.750 41.516 1.00 24.94 100 TRP A CA 1
ATOM 797 C C . TRP A 1 100 ? -4.160 4.007 40.212 1.00 24.44 100 TRP A C 1
ATOM 798 O O . TRP A 1 100 ? -4.769 4.551 39.308 1.00 24.21 100 TRP A O 1
ATOM 809 N N . PRO A 1 101 ? -3.658 2.775 40.078 1.00 22.95 101 PRO A N 1
ATOM 810 C CA . PRO A 1 101 ? -3.858 2.026 38.843 1.00 22.27 101 PRO A CA 1
ATOM 811 C C . PRO A 1 101 ? -5.310 1.618 38.642 1.00 24.73 101 PRO A C 1
ATOM 812 O O . PRO A 1 101 ? -5.978 1.169 39.561 1.00 23.37 101 PRO A O 1
ATOM 816 N N . LEU A 1 102 ? -5.799 1.782 37.422 1.00 23.86 102 LEU A N 1
ATOM 817 C CA . LEU A 1 102 ? -7.186 1.455 37.092 1.00 24.44 102 LEU A CA 1
ATOM 818 C C . LEU A 1 102 ? -7.423 -0.066 37.220 1.00 25.36 102 LEU A C 1
ATOM 819 O O . LEU A 1 102 ? -6.707 -0.850 36.606 1.00 25.54 102 LEU A O 1
ATOM 824 N N . ALA A 1 103 ? -8.416 -0.495 37.997 1.00 21.92 103 ALA A N 1
ATOM 825 C CA . ALA A 1 103 ? -8.671 -1.937 38.160 1.00 21.63 103 ALA A CA 1
ATOM 826 C C . ALA A 1 103 ? -9.341 -2.548 36.929 1.00 23.33 103 ALA A C 1
ATOM 827 O O . ALA A 1 103 ? -9.244 -3.756 36.690 1.00 24.58 103 ALA A O 1
ATOM 829 N N . SER A 1 104 ? -10.053 -1.726 36.168 1.00 21.47 104 SER A N 1
ATOM 830 C CA . SER A 1 104 ? -10.714 -2.213 34.957 1.00 23.00 104 SER A CA 1
ATOM 831 C C . SER A 1 104 ? -10.628 -1.138 33.892 1.00 21.83 104 SER A C 1
ATOM 832 O O . SER A 1 104 ? -10.961 0.015 34.145 1.00 26.26 104 SER A O 1
ATOM 835 N N . ASN A 1 105 ? -10.168 -1.515 32.712 1.00 20.78 105 ASN A N 1
ATOM 836 C CA . ASN A 1 105 ? -10.045 -0.575 31.628 1.00 20.58 105 ASN A CA 1
ATOM 837 C C . ASN A 1 105 ? -11.133 -0.789 30.582 1.00 24.65 105 ASN A C 1
ATOM 838 O O . ASN A 1 105 ? -11.009 -0.275 29.475 1.00 24.02 105 ASN A O 1
ATOM 843 N N . LEU A 1 106 ? -12.183 -1.549 30.905 1.00 23.31 106 LEU A N 1
ATOM 844 C CA . LEU A 1 106 ? -13.234 -1.786 29.907 1.00 24.42 106 LEU A CA 1
ATOM 845 C C . LEU A 1 106 ? -13.959 -0.491 29.547 1.00 26.88 106 LEU A C 1
ATOM 846 O O . LEU A 1 106 ? -14.175 -0.186 28.364 1.00 27.28 106 LEU A O 1
ATOM 851 N N . LYS A 1 107 ? -14.322 0.286 30.560 1.00 24.42 107 LYS A N 1
ATOM 852 C CA . LYS A 1 107 ? -15.007 1.554 30.325 1.00 25.24 107 LYS A CA 1
ATOM 853 C C . LYS A 1 107 ? -14.088 2.539 29.633 1.00 27.12 107 LYS A C 1
ATOM 854 O O . LYS A 1 107 ? -14.522 3.328 28.768 1.00 25.92 107 LYS A O 1
ATOM 860 N N . LYS A 1 108 ? -12.815 2.515 30.024 1.00 25.10 108 LYS A N 1
ATOM 861 C CA . LYS A 1 108 ? -11.839 3.415 29.419 1.00 23.15 108 LYS A CA 1
ATOM 862 C C . LYS A 1 108 ? -11.781 3.193 27.907 1.00 25.28 108 LYS A C 1
ATOM 863 O O . LYS A 1 108 ? -11.790 4.162 27.135 1.00 22.85 108 LYS A O 1
ATOM 869 N N . ARG A 1 109 ? -11.715 1.919 27.493 1.00 23.70 109 ARG A N 1
ATOM 870 C CA . ARG A 1 109 ? -11.666 1.547 26.078 1.00 24.93 109 ARG A CA 1
ATOM 871 C C . ARG A 1 109 ? -12.970 1.883 25.346 1.00 28.34 109 ARG A C 1
ATOM 872 O O . ARG A 1 109 ? -12.932 2.440 24.259 1.00 23.86 109 ARG A O 1
ATOM 880 N N . ALA A 1 110 ? -14.108 1.527 25.941 1.00 26.58 110 ALA A N 1
ATOM 881 C CA . ALA A 1 110 ? -15.402 1.810 25.326 1.00 29.59 110 ALA A CA 1
ATOM 882 C C . ALA A 1 110 ? -15.597 3.325 25.138 1.00 29.81 110 ALA A C 1
ATOM 883 O O . ALA A 1 110 ? -16.059 3.786 24.087 1.00 28.73 110 ALA A O 1
ATOM 885 N N . ASP A 1 111 ? -15.247 4.098 26.158 1.00 30.75 111 ASP A N 1
ATOM 886 C CA . ASP A 1 111 ? -15.397 5.540 26.077 1.00 28.37 111 ASP A CA 1
ATOM 887 C C . ASP A 1 111 ? -14.477 6.167 25.046 1.00 31.48 111 ASP A C 1
ATOM 888 O O . ASP A 1 111 ? -14.776 7.240 24.537 1.00 32.12 111 ASP A O 1
ATOM 893 N N . ALA A 1 112 ? -13.359 5.510 24.744 1.00 29.19 112 ALA A N 1
ATOM 894 C CA . ALA A 1 112 ? -12.409 6.018 23.756 1.00 28.66 112 ALA A CA 1
ATOM 895 C C . ALA A 1 112 ? -12.789 5.449 22.380 1.00 31.36 112 ALA A C 1
ATOM 896 O O . ALA A 1 112 ? -12.051 5.594 21.403 1.00 28.45 112 ALA A O 1
ATOM 898 N N . ASP A 1 113 ? -13.944 4.786 22.323 1.00 31.37 113 ASP A N 1
ATOM 899 C CA . ASP A 1 113 ? -14.429 4.190 21.091 1.00 33.22 113 ASP A CA 1
ATOM 900 C C . ASP A 1 113 ? -13.521 3.136 20.498 1.00 32.19 113 ASP A C 1
ATOM 901 O O . ASP A 1 113 ? -13.305 3.110 19.287 1.00 31.72 113 ASP A O 1
ATOM 906 N N . LEU A 1 114 ? -12.978 2.287 21.349 1.00 26.24 114 LEU A N 1
ATOM 907 C CA . LEU A 1 114 ? -12.108 1.215 20.917 1.00 24.69 114 LEU A CA 1
ATOM 908 C C . LEU A 1 114 ? -12.926 -0.053 21.026 1.00 27.82 114 LEU A C 1
ATOM 909 O O . LEU A 1 114 ? -13.801 -0.161 21.888 1.00 30.89 114 LEU A O 1
ATOM 914 N N . ALA A 1 115 ? -12.617 -1.027 20.185 1.00 27.36 115 ALA A N 1
ATOM 915 C CA . ALA A 1 115 ? -13.380 -2.272 20.141 1.00 27.20 115 ALA A CA 1
ATOM 916 C C . ALA A 1 115 ? -13.170 -3.244 21.285 1.00 28.61 115 ALA A C 1
ATOM 917 O O . ALA A 1 115 ? -12.059 -3.354 21.846 1.00 27.52 115 ALA A O 1
ATOM 919 N N . ASP A 1 116 ? -14.232 -3.982 21.612 1.00 25.90 116 ASP A N 1
ATOM 920 C CA . ASP A 1 116 ? -14.167 -4.954 22.700 1.00 25.85 116 ASP A CA 1
ATOM 921 C C . ASP A 1 116 ? -13.899 -6.337 22.166 1.00 26.84 116 ASP A C 1
ATOM 922 O O . ASP A 1 116 ? -14.157 -7.331 22.842 1.00 27.30 116 ASP A O 1
ATOM 927 N N . GLY A 1 117 ? -13.376 -6.395 20.944 1.00 27.57 117 GLY A N 1
ATOM 928 C CA . GLY A 1 117 ? -13.021 -7.665 20.336 1.00 27.90 117 GLY A CA 1
ATOM 929 C C . GLY A 1 117 ? -12.590 -7.433 18.900 1.00 24.79 117 GLY A C 1
ATOM 930 O O . GLY A 1 117 ? -12.707 -6.311 18.417 1.00 27.42 117 GLY A O 1
ATOM 931 N N . PRO A 1 118 ? -12.062 -8.447 18.204 1.00 24.84 118 PRO A N 1
ATOM 932 C CA . PRO A 1 118 ? -11.646 -8.278 16.804 1.00 26.39 118 PRO A CA 1
ATOM 933 C C . PRO A 1 118 ? -12.909 -7.834 16.075 1.00 28.93 118 PRO A C 1
ATOM 934 O O . PRO A 1 118 ? -13.974 -8.425 16.284 1.00 29.65 118 PRO A O 1
ATOM 938 N N . VAL A 1 119 ? -12.821 -6.796 15.253 1.00 29.02 119 VAL A N 1
ATOM 939 C CA . VAL A 1 119 ? -14.013 -6.294 14.580 1.00 30.79 119 VAL A CA 1
ATOM 940 C C . VAL A 1 119 ? -14.536 -7.171 13.449 1.00 29.69 119 VAL A C 1
ATOM 941 O O . VAL A 1 119 ? -15.744 -7.302 13.279 1.00 27.23 119 VAL A O 1
ATOM 945 N N . SER A 1 120 ? -13.637 -7.793 12.696 1.00 29.74 120 SER A N 1
ATOM 946 C CA . SER A 1 120 ? -14.055 -8.641 11.585 1.00 29.34 120 SER A CA 1
ATOM 947 C C . SER A 1 120 ? -13.349 -9.976 11.713 1.00 29.51 120 SER A C 1
ATOM 948 O O . SER A 1 120 ? -12.417 -10.126 12.528 1.00 28.72 120 SER A O 1
ATOM 951 N N . GLU A 1 121 ? -13.783 -10.958 10.936 1.00 28.01 121 GLU A N 1
ATOM 952 C CA . GLU A 1 121 ? -13.142 -12.277 10.989 1.00 26.03 121 GLU A CA 1
ATOM 953 C C . GLU A 1 121 ? -11.702 -12.203 10.445 1.00 28.78 121 GLU A C 1
ATOM 954 O O . GLU A 1 121 ? -10.833 -13.007 10.834 1.00 30.09 121 GLU A O 1
ATOM 960 N N . ARG A 1 122 ? -11.450 -11.263 9.535 1.00 27.54 122 ARG A N 1
ATOM 961 C CA . ARG A 1 122 ? -10.110 -11.116 8.975 1.00 24.25 122 ARG A CA 1
ATOM 962 C C . ARG A 1 122 ? -9.167 -10.837 10.148 1.00 28.63 122 ARG A C 1
ATOM 963 O O . ARG A 1 122 ? -8.164 -11.545 10.335 1.00 28.60 122 ARG A O 1
ATOM 971 N N . ASP A 1 123 ? -9.513 -9.814 10.929 1.00 24.65 123 ASP A N 1
ATOM 972 C CA . ASP A 1 123 ? -8.735 -9.395 12.104 1.00 27.51 123 ASP A CA 1
ATOM 973 C C . ASP A 1 123 ? -8.569 -10.540 13.109 1.00 28.49 123 ASP A C 1
ATOM 974 O O . ASP A 1 123 ? -7.465 -10.789 13.612 1.00 25.46 123 ASP A O 1
ATOM 979 N N . ASN A 1 124 ? -9.662 -11.244 13.406 1.00 24.85 124 ASN A N 1
ATOM 980 C CA . ASN A 1 124 ? -9.577 -12.368 14.309 1.00 25.90 124 ASN A CA 1
ATOM 981 C C . ASN A 1 124 ? -8.552 -13.370 13.772 1.00 27.53 124 ASN A C 1
ATOM 982 O O . ASN A 1 124 ? -7.753 -13.918 14.540 1.00 28.80 124 ASN A O 1
ATOM 987 N N . LEU A 1 125 ? -8.531 -13.598 12.459 1.00 26.76 125 LEU A N 1
ATOM 988 C CA . LEU A 1 125 ? -7.562 -14.546 11.899 1.00 27.77 125 LEU A CA 1
ATOM 989 C C . LEU A 1 125 ? -6.120 -14.030 12.006 1.00 27.21 125 LEU A C 1
ATOM 990 O O . LEU A 1 125 ? -5.200 -14.790 12.238 1.00 26.20 125 LEU A O 1
ATOM 995 N N . LEU A 1 126 ? -5.932 -12.729 11.830 1.00 25.79 126 LEU A N 1
ATOM 996 C CA . LEU A 1 126 ? -4.587 -12.170 11.868 1.00 26.92 126 LEU A CA 1
ATOM 997 C C . LEU A 1 126 ? -4.044 -12.217 13.304 1.00 28.00 126 LEU A C 1
ATOM 998 O O . LEU A 1 126 ? -2.885 -12.593 13.505 1.00 29.91 126 LEU A O 1
ATOM 1003 N N . PHE A 1 127 ? -4.861 -11.844 14.300 1.00 27.25 127 PHE A N 1
ATOM 1004 C CA . PHE A 1 127 ? -4.389 -11.918 15.684 1.00 25.40 127 PHE A CA 1
ATOM 1005 C C . PHE A 1 127 ? -4.012 -13.370 16.016 1.00 27.48 127 PHE A C 1
ATOM 1006 O O . PHE A 1 127 ? -2.955 -13.639 16.607 1.00 25.30 127 PHE A O 1
ATOM 1014 N N . ARG A 1 128 ? -4.862 -14.317 15.627 1.00 24.35 128 ARG A N 1
ATOM 1015 C CA . ARG A 1 128 ? -4.570 -15.723 15.905 1.00 22.69 128 ARG A CA 1
ATOM 1016 C C . ARG A 1 128 ? -3.366 -16.216 15.104 1.00 24.86 128 ARG A C 1
ATOM 1017 O O . ARG A 1 128 ? -2.611 -17.075 15.580 1.00 29.21 128 ARG A O 1
ATOM 1025 N N . ALA A 1 129 ? -3.181 -15.687 13.892 1.00 26.16 129 ALA A N 1
ATOM 1026 C CA . ALA A 1 129 ? -2.045 -16.114 13.086 1.00 27.93 129 ALA A CA 1
ATOM 1027 C C . ALA A 1 129 ? -0.762 -15.639 13.785 1.00 28.07 129 ALA A C 1
ATOM 1028 O O . ALA A 1 129 ? 0.265 -16.323 13.769 1.00 22.86 129 ALA A O 1
ATOM 1030 N N . ALA A 1 130 ? -0.830 -14.455 14.392 1.00 26.95 130 ALA A N 1
ATOM 1031 C CA . ALA A 1 130 ? 0.332 -13.919 15.100 1.00 26.12 130 ALA A CA 1
ATOM 1032 C C . ALA A 1 130 ? 0.753 -14.896 16.211 1.00 26.65 130 ALA A C 1
ATOM 1033 O O . ALA A 1 130 ? 1.945 -15.165 16.419 1.00 25.04 130 ALA A O 1
ATOM 1035 N N . VAL A 1 131 ? -0.229 -15.449 16.906 1.00 22.62 131 VAL A N 1
ATOM 1036 C CA . VAL A 1 131 ? 0.034 -16.395 17.968 1.00 26.21 131 VAL A CA 1
ATOM 1037 C C . VAL A 1 131 ? 0.703 -17.648 17.402 1.00 29.32 131 VAL A C 1
ATOM 1038 O O . VAL A 1 131 ? 1.704 -18.143 17.946 1.00 23.89 131 VAL A O 1
ATOM 1042 N N . ARG A 1 132 ? 0.166 -18.163 16.301 1.00 27.91 132 ARG A N 1
ATOM 1043 C CA . ARG A 1 132 ? 0.733 -19.368 15.718 1.00 30.46 132 ARG A CA 1
ATOM 1044 C C . ARG A 1 132 ? 2.158 -19.146 15.260 1.00 27.33 132 ARG A C 1
ATOM 1045 O O . ARG A 1 132 ? 3.015 -19.978 15.505 1.00 30.44 132 ARG A O 1
ATOM 1053 N N . LEU A 1 133 ? 2.434 -18.015 14.630 1.00 29.45 133 LEU A N 1
ATOM 1054 C CA . LEU A 1 133 ? 3.792 -17.782 14.160 1.00 30.16 133 LEU A CA 1
ATOM 1055 C C . LEU A 1 133 ? 4.772 -17.539 15.305 1.00 31.79 133 LEU A C 1
ATOM 1056 O O . LEU A 1 133 ? 5.915 -18.032 15.273 1.00 32.27 133 LEU A O 1
ATOM 1061 N N . MET A 1 134 ? 4.325 -16.797 16.317 1.00 24.90 134 MET A N 1
ATOM 1062 C CA . MET A 1 134 ? 5.192 -16.482 17.439 1.00 25.73 134 MET A CA 1
ATOM 1063 C C . MET A 1 134 ? 5.493 -17.615 18.408 1.00 27.82 134 MET A C 1
ATOM 1064 O O . MET A 1 134 ? 6.621 -17.740 18.879 1.00 27.48 134 MET A O 1
ATOM 1069 N N . PHE A 1 135 ? 4.513 -18.469 18.676 1.00 28.66 135 PHE A N 1
ATOM 1070 C CA . PHE A 1 135 ? 4.688 -19.545 19.653 1.00 26.31 135 PHE A CA 1
ATOM 1071 C C . PHE A 1 135 ? 4.878 -20.953 19.096 1.00 31.20 135 PHE A C 1
ATOM 1072 O O . PHE A 1 135 ? 4.842 -21.926 19.865 1.00 28.76 135 PHE A O 1
ATOM 1080 N N . SER A 1 136 ? 5.116 -21.082 17.791 1.00 35.32 136 SER A N 1
ATOM 1081 C CA . SER A 1 136 ? 5.223 -22.428 17.226 1.00 39.15 136 SER A CA 1
ATOM 1082 C C . SER A 1 136 ? 6.481 -23.289 17.286 1.00 42.58 136 SER A C 1
ATOM 1083 O O . SER A 1 136 ? 6.442 -24.362 17.876 1.00 50.93 136 SER A O 1
ATOM 1086 N N . ASP A 1 137 ? 7.596 -22.898 16.707 1.00 40.50 137 ASP A N 1
ATOM 1087 C CA . ASP A 1 137 ? 8.701 -23.861 16.762 1.00 41.75 137 ASP A CA 1
ATOM 1088 C C . ASP A 1 137 ? 9.839 -23.333 17.612 1.00 38.73 137 ASP A C 1
ATOM 1089 O O . ASP A 1 137 ? 10.918 -23.031 17.126 1.00 39.36 137 ASP A O 1
ATOM 1094 N N . LEU A 1 138 ? 9.558 -23.233 18.904 1.00 38.00 138 LEU A N 1
ATOM 1095 C CA . LEU A 1 138 ? 10.492 -22.679 19.867 1.00 36.01 138 LEU A CA 1
ATOM 1096 C C . LEU A 1 138 ? 11.611 -23.611 20.331 1.00 39.81 138 LEU A C 1
ATOM 1097 O O . LEU A 1 138 ? 11.407 -24.813 20.507 1.00 36.85 138 LEU A O 1
ATOM 1102 N N . GLU A 1 139 ? 12.800 -23.036 20.518 1.00 40.92 139 GLU A N 1
ATOM 1103 C CA . GLU A 1 139 ? 13.956 -23.786 20.998 1.00 41.54 139 GLU A CA 1
ATOM 1104 C C . GLU A 1 139 ? 14.181 -23.388 22.449 1.00 40.11 139 GLU A C 1
ATOM 1105 O O . GLU A 1 139 ? 14.181 -22.204 22.774 1.00 35.18 139 GLU A O 1
ATOM 1111 N N . PRO A 1 140 ? 14.410 -24.364 23.334 1.00 40.63 140 PRO A N 1
ATOM 1112 C CA . PRO A 1 140 ? 14.639 -24.053 24.746 1.00 38.50 140 PRO A CA 1
ATOM 1113 C C . PRO A 1 140 ? 15.935 -23.287 24.916 1.00 39.03 140 PRO A C 1
ATOM 1114 O O . PRO A 1 140 ? 16.851 -23.425 24.108 1.00 38.69 140 PRO A O 1
ATOM 1118 N N . VAL A 1 141 ? 16.003 -22.478 25.969 1.00 38.27 141 VAL A N 1
ATOM 1119 C CA . VAL A 1 141 ? 17.205 -21.728 26.320 1.00 36.25 141 VAL A CA 1
ATOM 1120 C C . VAL A 1 141 ? 17.199 -21.519 27.834 1.00 36.07 141 VAL A C 1
ATOM 1121 O O . VAL A 1 141 ? 16.197 -21.714 28.499 1.00 33.93 141 VAL A O 1
ATOM 1125 N N . PRO A 1 142 ? 18.346 -21.177 28.406 1.00 37.29 142 PRO A N 1
ATOM 1126 C CA . PRO A 1 142 ? 18.345 -20.969 29.855 1.00 37.53 142 PRO A CA 1
ATOM 1127 C C . PRO A 1 142 ? 17.466 -19.773 30.249 1.00 33.44 142 PRO A C 1
ATOM 1128 O O . PRO A 1 142 ? 17.406 -18.765 29.539 1.00 29.78 142 PRO A O 1
ATOM 1132 N N . LEU A 1 143 ? 16.806 -19.888 31.391 1.00 32.53 143 LEU A N 1
ATOM 1133 C CA . LEU A 1 143 ? 15.984 -18.808 31.894 1.00 31.77 143 LEU A CA 1
ATOM 1134 C C . LEU A 1 143 ? 16.992 -17.834 32.531 1.00 34.73 143 LEU A C 1
ATOM 1135 O O . LEU A 1 143 ? 17.677 -18.180 33.496 1.00 36.44 143 LEU A O 1
ATOM 1140 N N . LYS A 1 144 ? 17.106 -16.629 31.980 1.00 32.39 144 LYS A N 1
ATOM 1141 C CA . LYS A 1 144 ? 18.037 -15.637 32.520 1.00 30.60 144 LYS A CA 1
ATOM 1142 C C . LYS A 1 144 ? 17.308 -14.725 33.504 1.00 31.32 144 LYS A C 1
ATOM 1143 O O . LYS A 1 144 ? 16.160 -14.332 33.261 1.00 29.12 144 LYS A O 1
ATOM 1149 N N . ILE A 1 145 ? 17.994 -14.382 34.590 1.00 28.91 145 ILE A N 1
ATOM 1150 C CA . ILE A 1 145 ? 17.464 -13.551 35.664 1.00 29.96 145 ILE A CA 1
ATOM 1151 C C . ILE A 1 145 ? 18.387 -12.345 35.897 1.00 30.39 145 ILE A C 1
ATOM 1152 O O . ILE A 1 145 ? 19.586 -12.511 35.988 1.00 28.66 145 ILE A O 1
ATOM 1157 N N . ARG A 1 146 ? 17.813 -11.151 36.016 1.00 31.83 146 ARG A N 1
ATOM 1158 C CA . ARG A 1 146 ? 18.566 -9.910 36.271 1.00 30.23 146 ARG A CA 1
ATOM 1159 C C . ARG A 1 146 ? 19.156 -9.907 37.687 1.00 29.75 146 ARG A C 1
ATOM 1160 O O . ARG A 1 146 ? 18.438 -10.076 38.665 1.00 28.43 146 ARG A O 1
ATOM 1168 N N . LYS A 1 147 ? 20.459 -9.699 37.807 1.00 28.06 147 LYS A N 1
ATOM 1169 C CA . LYS A 1 147 ? 21.073 -9.684 39.128 1.00 31.53 147 LYS A CA 1
ATOM 1170 C C . LYS A 1 147 ? 20.507 -8.523 39.978 1.00 32.72 147 LYS A C 1
ATOM 1171 O O . LYS A 1 147 ? 20.303 -7.420 39.483 1.00 30.92 147 LYS A O 1
ATOM 1177 N N . GLY A 1 148 ? 20.225 -8.787 41.248 1.00 32.92 148 GLY A N 1
ATOM 1178 C CA . GLY A 1 148 ? 19.721 -7.728 42.111 1.00 33.65 148 GLY A CA 1
ATOM 1179 C C . GLY A 1 148 ? 18.241 -7.394 41.992 1.00 36.33 148 GLY A C 1
ATOM 1180 O O . GLY A 1 148 ? 17.737 -6.588 42.782 1.00 36.05 148 GLY A O 1
ATOM 1181 N N . SER A 1 149 ? 17.549 -7.988 41.014 1.00 32.90 149 SER A N 1
ATOM 1182 C CA . SER A 1 149 ? 16.106 -7.757 40.845 1.00 35.15 149 SER A CA 1
ATOM 1183 C C . SER A 1 149 ? 15.379 -8.443 42.001 1.00 27.98 149 SER A C 1
ATOM 1184 O O . SER A 1 149 ? 15.852 -9.443 42.522 1.00 31.03 149 SER A O 1
ATOM 1187 N N . SER A 1 150 ? 14.238 -7.898 42.404 1.00 29.72 150 SER A N 1
ATOM 1188 C CA . SER A 1 150 ? 13.464 -8.468 43.520 1.00 27.39 150 SER A CA 1
ATOM 1189 C C . SER A 1 150 ? 12.470 -9.522 43.041 1.00 26.78 150 SER A C 1
ATOM 1190 O O . SER A 1 150 ? 11.921 -9.403 41.951 1.00 27.66 150 SER A O 1
ATOM 1193 N N . THR A 1 151 ? 12.230 -10.547 43.847 1.00 25.10 151 THR A N 1
ATOM 1194 C CA . THR A 1 151 ? 11.269 -11.553 43.455 1.00 24.85 151 THR A CA 1
ATOM 1195 C C . THR A 1 151 ? 9.863 -11.045 43.789 1.00 24.34 151 THR A C 1
ATOM 1196 O O . THR A 1 151 ? 8.868 -11.699 43.479 1.00 21.71 151 THR A O 1
ATOM 1200 N N . CYS A 1 152 ? 9.783 -9.869 44.407 1.00 20.84 152 CYS A N 1
ATOM 1201 C CA . CYS A 1 152 ? 8.483 -9.301 44.813 1.00 22.75 152 CYS A CA 1
ATOM 1202 C C . CYS A 1 152 ? 7.592 -10.294 45.609 1.00 21.55 152 CYS A C 1
ATOM 1203 O O . CYS A 1 152 ? 8.118 -11.096 46.373 1.00 18.84 152 CYS A O 1
ATOM 1206 N N . ILE A 1 153 ? 6.276 -10.294 45.387 1.00 19.73 153 ILE A N 1
ATOM 1207 C CA . ILE A 1 153 ? 5.404 -11.133 46.213 1.00 18.94 153 ILE A CA 1
ATOM 1208 C C . ILE A 1 153 ? 5.689 -12.629 46.074 1.00 18.20 153 ILE A C 1
ATOM 1209 O O . ILE A 1 153 ? 5.786 -13.150 44.962 1.00 19.89 153 ILE A O 1
ATOM 1214 N N . PRO A 1 154 ? 5.817 -13.332 47.213 1.00 18.03 154 PRO A N 1
ATOM 1215 C CA . PRO A 1 154 ? 5.710 -12.819 48.575 1.00 16.09 154 PRO A CA 1
ATOM 1216 C C . PRO A 1 154 ? 7.045 -12.634 49.315 1.00 19.57 154 PRO A C 1
ATOM 1217 O O . PRO A 1 154 ? 7.073 -12.078 50.413 1.00 19.51 154 PRO A O 1
ATOM 1221 N N . TYR A 1 155 ? 8.144 -13.089 48.721 1.00 18.46 155 TYR A N 1
ATOM 1222 C CA . TYR A 1 155 ? 9.427 -13.065 49.446 1.00 20.63 155 TYR A CA 1
ATOM 1223 C C . TYR A 1 155 ? 10.267 -11.793 49.403 1.00 21.46 155 TYR A C 1
ATOM 1224 O O . TYR A 1 155 ? 10.999 -11.488 50.360 1.00 22.13 155 TYR A O 1
ATOM 1233 N N . PHE A 1 156 ? 10.190 -11.082 48.287 1.00 18.48 156 PHE A N 1
ATOM 1234 C CA . PHE A 1 156 ? 10.939 -9.841 48.110 1.00 22.35 156 PHE A CA 1
ATOM 1235 C C . PHE A 1 156 ? 12.415 -10.078 48.311 1.00 23.85 156 PHE A C 1
ATOM 1236 O O . PHE A 1 156 ? 13.101 -9.297 48.981 1.00 19.45 156 PHE A O 1
ATOM 1244 N N . SER A 1 157 ? 12.910 -11.170 47.731 1.00 21.01 157 SER A N 1
ATOM 1245 C CA . SER A 1 157 ? 14.315 -11.495 47.850 1.00 25.68 157 SER A CA 1
ATOM 1246 C C . SER A 1 157 ? 15.097 -10.908 46.692 1.00 25.62 157 SER A C 1
ATOM 1247 O O . SER A 1 157 ? 14.605 -10.840 45.564 1.00 26.88 157 SER A O 1
ATOM 1250 N N . ASN A 1 158 ? 16.325 -10.484 46.951 1.00 27.03 158 ASN A N 1
ATOM 1251 C CA . ASN A 1 158 ? 17.165 -9.930 45.885 1.00 31.43 158 ASN A CA 1
ATOM 1252 C C . ASN A 1 158 ? 18.391 -10.813 45.745 1.00 26.57 158 ASN A C 1
ATOM 1253 O O . ASN A 1 158 ? 19.303 -10.504 44.984 1.00 29.69 158 ASN A O 1
ATOM 1258 N N . ASP A 1 159 ? 18.391 -11.916 46.470 1.00 26.24 159 ASP A N 1
ATOM 1259 C CA . ASP A 1 159 ? 19.519 -12.829 46.479 1.00 27.55 159 ASP A CA 1
ATOM 1260 C C . ASP A 1 159 ? 19.454 -13.791 45.307 1.00 28.70 159 ASP A C 1
ATOM 1261 O O . ASP A 1 159 ? 18.478 -14.529 45.154 1.00 28.13 159 ASP A O 1
ATOM 1266 N N . MET A 1 160 ? 20.512 -13.809 44.502 1.00 24.91 160 MET A N 1
ATOM 1267 C CA . MET A 1 160 ? 20.549 -14.659 43.317 1.00 29.31 160 MET A CA 1
ATOM 1268 C C . MET A 1 160 ? 20.393 -16.142 43.578 1.00 28.73 160 MET A C 1
ATOM 1269 O O . MET A 1 160 ? 19.745 -16.815 42.787 1.00 26.99 160 MET A O 1
ATOM 1274 N N . GLY A 1 161 ? 20.976 -16.653 44.655 1.00 25.85 161 GLY A N 1
ATOM 1275 C CA . GLY A 1 161 ? 20.816 -18.061 44.952 1.00 28.48 161 GLY A CA 1
ATOM 1276 C C . GLY A 1 161 ? 19.355 -18.370 45.227 1.00 29.78 161 GLY A C 1
ATOM 1277 O O . GLY A 1 161 ? 18.813 -19.382 44.753 1.00 26.00 161 GLY A O 1
ATOM 1278 N N . THR A 1 162 ? 18.716 -17.498 46.004 1.00 26.08 162 THR A N 1
ATOM 1279 C CA . THR A 1 162 ? 17.313 -17.656 46.362 1.00 29.69 162 THR A CA 1
ATOM 1280 C C . THR A 1 162 ? 16.465 -17.551 45.086 1.00 31.82 162 THR A C 1
ATOM 1281 O O . THR A 1 162 ? 15.558 -18.362 44.855 1.00 27.74 162 THR A O 1
ATOM 1285 N N . LYS A 1 163 ? 16.799 -16.592 44.226 1.00 30.45 163 LYS A N 1
ATOM 1286 C CA . LYS A 1 163 ? 16.037 -16.415 42.994 1.00 32.35 163 LYS A CA 1
ATOM 1287 C C . LYS A 1 163 ? 16.130 -17.622 42.063 1.00 31.49 163 LYS A C 1
ATOM 1288 O O . LYS A 1 163 ? 15.136 -17.995 41.415 1.00 23.87 163 LYS A O 1
ATOM 1294 N N . ILE A 1 164 ? 17.316 -18.227 42.003 1.00 27.15 164 ILE A N 1
ATOM 1295 C CA . ILE A 1 164 ? 17.527 -19.419 41.184 1.00 26.22 164 ILE A CA 1
ATOM 1296 C C . ILE A 1 164 ? 16.688 -20.574 41.744 1.00 25.99 164 ILE A C 1
ATOM 1297 O O . ILE A 1 164 ? 16.035 -21.277 40.971 1.00 28.14 164 ILE A O 1
ATOM 1302 N N . GLU A 1 165 ? 16.710 -20.772 43.065 1.00 25.21 165 GLU A N 1
ATOM 1303 C CA . GLU A 1 165 ? 15.923 -21.827 43.703 1.00 30.18 165 GLU A CA 1
ATOM 1304 C C . GLU A 1 165 ? 14.422 -21.623 43.465 1.00 30.19 165 GLU A C 1
ATOM 1305 O O . GLU A 1 165 ? 13.708 -22.564 43.149 1.00 29.72 165 GLU A O 1
ATOM 1311 N N . ILE A 1 166 ? 13.946 -20.393 43.656 1.00 27.32 166 ILE A N 1
ATOM 1312 C CA . ILE A 1 166 ? 12.534 -20.072 43.435 1.00 25.04 166 ILE A CA 1
ATOM 1313 C C . ILE A 1 166 ? 12.158 -20.400 41.986 1.00 24.78 166 ILE A C 1
ATOM 1314 O O . ILE A 1 166 ? 11.123 -21.023 41.724 1.00 25.72 166 ILE A O 1
ATOM 1319 N N . ALA A 1 167 ? 13.015 -19.997 41.049 1.00 23.73 167 ALA A N 1
ATOM 1320 C CA . ALA A 1 167 ? 12.756 -20.229 39.638 1.00 25.94 167 ALA A CA 1
ATOM 1321 C C . ALA A 1 167 ? 12.746 -21.713 39.274 1.00 27.28 167 ALA A C 1
ATOM 1322 O O . ALA A 1 167 ? 11.897 -22.157 38.512 1.00 25.97 167 ALA A O 1
ATOM 1324 N N . GLU A 1 168 ? 13.683 -22.484 39.814 1.00 27.23 168 GLU A N 1
ATOM 1325 C CA . GLU A 1 168 ? 13.710 -23.906 39.484 1.00 30.21 168 GLU A CA 1
ATOM 1326 C C . GLU A 1 168 ? 12.535 -24.625 40.113 1.00 26.85 168 GLU A C 1
ATOM 1327 O O . GLU A 1 168 ? 11.937 -25.503 39.492 1.00 30.45 168 GLU A O 1
ATOM 1333 N N . ARG A 1 169 ? 12.208 -24.261 41.344 1.00 24.62 169 ARG A N 1
ATOM 1334 C CA . ARG A 1 169 ? 11.090 -24.875 42.033 1.00 24.64 169 ARG A CA 1
ATOM 1335 C C . ARG A 1 169 ? 9.818 -24.553 41.252 1.00 30.16 169 ARG A C 1
ATOM 1336 O O . ARG A 1 169 ? 8.955 -25.405 41.073 1.00 27.59 169 ARG A O 1
ATOM 1344 N N . ALA A 1 170 ? 9.718 -23.311 40.791 1.00 23.97 170 ALA A N 1
ATOM 1345 C CA . ALA A 1 170 ? 8.567 -22.865 40.028 1.00 29.97 170 ALA A CA 1
ATOM 1346 C C . ALA A 1 170 ? 8.418 -23.657 38.718 1.00 29.52 170 ALA A C 1
ATOM 1347 O O . ALA A 1 170 ? 7.315 -24.045 38.363 1.00 28.10 170 ALA A O 1
ATOM 1349 N N . LEU A 1 171 ? 9.513 -23.890 37.994 1.00 26.91 171 LEU A N 1
ATOM 1350 C CA . LEU A 1 171 ? 9.404 -24.669 36.770 1.00 29.88 171 LEU A CA 1
ATOM 1351 C C . LEU A 1 171 ? 8.997 -26.117 37.081 1.00 30.55 171 LEU A C 1
ATOM 1352 O O . LEU A 1 171 ? 8.359 -26.771 36.269 1.00 29.81 171 LEU A O 1
ATOM 1357 N N . GLU A 1 172 ? 9.383 -26.608 38.251 1.00 29.87 172 GLU A N 1
ATOM 1358 C CA . GLU A 1 172 ? 9.055 -27.965 38.652 1.00 33.91 172 GLU A CA 1
ATOM 1359 C C . GLU A 1 172 ? 7.594 -28.119 39.086 1.00 31.14 172 GLU A C 1
ATOM 1360 O O . GLU A 1 172 ? 6.982 -29.150 38.859 1.00 29.28 172 GLU A O 1
ATOM 1366 N N . LYS A 1 173 ? 7.041 -27.088 39.704 1.00 25.42 173 LYS A N 1
ATOM 1367 C CA . LYS A 1 173 ? 5.677 -27.150 40.188 1.00 24.54 173 LYS A CA 1
ATOM 1368 C C . LYS A 1 173 ? 4.651 -26.341 39.383 1.00 26.00 173 LYS A C 1
ATOM 1369 O O . LYS A 1 173 ? 3.492 -26.254 39.787 1.00 24.95 173 LYS A O 1
ATOM 1375 N N . ALA A 1 174 ? 5.060 -25.761 38.254 1.00 22.70 174 ALA A N 1
ATOM 1376 C CA . ALA A 1 174 ? 4.133 -24.953 37.452 1.00 27.30 174 ALA A CA 1
ATOM 1377 C C . ALA A 1 174 ? 2.901 -25.769 37.040 1.00 30.35 174 ALA A C 1
ATOM 1378 O O . ALA A 1 174 ? 1.760 -25.310 37.124 1.00 29.13 174 ALA A O 1
ATOM 1380 N N . GLU A 1 175 ? 3.146 -26.996 36.605 1.00 27.66 175 GLU A N 1
ATOM 1381 C CA . GLU A 1 175 ? 2.058 -27.847 36.151 1.00 31.67 175 GLU A CA 1
ATOM 1382 C C . GLU A 1 175 ? 1.014 -28.051 37.239 1.00 27.88 175 GLU A C 1
ATOM 1383 O O . GLU A 1 175 ? -0.181 -27.886 37.017 1.00 30.08 175 GLU A O 1
ATOM 1389 N N . GLU A 1 176 ? 1.474 -28.390 38.432 1.00 24.82 176 GLU A N 1
ATOM 1390 C CA . GLU A 1 176 ? 0.581 -28.618 39.539 1.00 29.06 176 GLU A CA 1
ATOM 1391 C C . GLU A 1 176 ? -0.180 -27.358 39.927 1.00 31.85 176 GLU A C 1
ATOM 1392 O O . GLU A 1 176 ? -1.355 -27.421 40.311 1.00 28.82 176 GLU A O 1
ATOM 1398 N N . ALA A 1 177 ? 0.500 -26.212 39.841 1.00 26.71 177 ALA A N 1
ATOM 1399 C CA . ALA A 1 177 ? -0.120 -24.941 40.168 1.00 27.33 177 ALA A CA 1
ATOM 1400 C C . ALA A 1 177 ? -1.174 -24.563 39.116 1.00 23.16 177 ALA A C 1
ATOM 1401 O O . ALA A 1 177 ? -2.260 -24.120 39.459 1.00 24.95 177 ALA A O 1
ATOM 1403 N N . GLY A 1 178 ? -0.832 -24.732 37.844 1.00 24.76 178 GLY A N 1
ATOM 1404 C CA . GLY A 1 178 ? -1.768 -24.417 36.776 1.00 26.49 178 GLY A CA 1
ATOM 1405 C C . GLY A 1 178 ? -3.025 -25.266 36.853 1.00 33.06 178 GLY A C 1
ATOM 1406 O O . GLY A 1 178 ? -4.129 -24.775 36.641 1.00 31.57 178 GLY A O 1
ATOM 1407 N N . ASN A 1 179 ? -2.867 -26.548 37.171 1.00 33.31 179 ASN A N 1
ATOM 1408 C CA . ASN A 1 179 ? -4.033 -27.403 37.275 1.00 32.46 179 ASN A CA 1
ATOM 1409 C C . ASN A 1 179 ? -4.919 -26.974 38.438 1.00 32.85 179 ASN A C 1
ATOM 1410 O O . ASN A 1 179 ? -6.131 -26.990 38.307 1.00 32.20 179 ASN A O 1
ATOM 1415 N N . LEU A 1 180 ? -4.319 -26.579 39.565 1.00 29.09 180 LEU A N 1
ATOM 1416 C CA . LEU A 1 180 ? -5.105 -26.113 40.700 1.00 29.22 180 LEU A CA 1
ATOM 1417 C C . LEU A 1 180 ? -5.915 -24.907 40.247 1.00 27.73 180 LEU A C 1
ATOM 1418 O O . LEU A 1 180 ? -7.101 -24.759 40.608 1.00 28.38 180 LEU A O 1
ATOM 1423 N N . MET A 1 181 ? -5.278 -24.042 39.455 1.00 25.55 181 MET A N 1
ATOM 1424 C CA . MET A 1 181 ? -5.976 -22.859 38.957 1.00 28.28 181 MET A CA 1
ATOM 1425 C C . MET A 1 181 ? -7.122 -23.258 38.043 1.00 27.69 181 MET A C 1
ATOM 1426 O O . MET A 1 181 ? -8.190 -22.662 38.124 1.00 30.58 181 MET A O 1
ATOM 1431 N N . LEU A 1 182 ? -6.892 -24.263 37.190 1.00 29.15 182 LEU A N 1
ATOM 1432 C CA . LEU A 1 182 ? -7.937 -24.752 36.285 1.00 31.11 182 LEU A CA 1
ATOM 1433 C C . LEU A 1 182 ? -9.138 -25.211 37.110 1.00 33.25 182 LEU A C 1
ATOM 1434 O O . LEU A 1 182 ? -10.282 -25.161 36.637 1.00 29.91 182 LEU A O 1
ATOM 1439 N N . GLN A 1 183 ? -8.873 -25.631 38.352 1.00 32.17 183 GLN A N 1
ATOM 1440 C CA . GLN A 1 183 ? -9.942 -26.085 39.253 1.00 34.87 183 GLN A CA 1
ATOM 1441 C C . GLN A 1 183 ? -10.538 -24.937 40.068 1.00 33.01 183 GLN A C 1
ATOM 1442 O O . GLN A 1 183 ? -11.423 -25.154 40.891 1.00 31.56 183 GLN A O 1
ATOM 1448 N N . GLY A 1 184 ? -10.062 -23.714 39.840 1.00 28.51 184 GLY A N 1
ATOM 1449 C CA . GLY A 1 184 ? -10.583 -22.589 40.600 1.00 27.37 184 GLY A CA 1
ATOM 1450 C C . GLY A 1 184 ? -9.897 -22.440 41.963 1.00 28.08 184 GLY A C 1
ATOM 1451 O O . GLY A 1 184 ? -10.256 -21.582 42.799 1.00 27.11 184 GLY A O 1
ATOM 1452 N N . LYS A 1 185 ? -8.873 -23.253 42.189 1.00 28.43 185 LYS A N 1
ATOM 1453 C CA . LYS A 1 185 ? -8.165 -23.206 43.463 1.00 29.02 185 LYS A CA 1
ATOM 1454 C C . LYS A 1 185 ? -6.952 -22.285 43.449 1.00 27.07 185 LYS A C 1
ATOM 1455 O O . LYS A 1 185 ? -5.818 -22.733 43.586 1.00 24.01 185 LYS A O 1
ATOM 1461 N N . PHE A 1 186 ? -7.211 -20.989 43.301 1.00 26.22 186 PHE A N 1
ATOM 1462 C CA . PHE A 1 186 ? -6.150 -19.993 43.256 1.00 26.47 186 PHE A CA 1
ATOM 1463 C C . PHE A 1 186 ? -5.436 -19.837 44.579 1.00 25.46 186 PHE A C 1
ATOM 1464 O O . PHE A 1 186 ? -4.220 -19.738 44.598 1.00 24.70 186 PHE A O 1
ATOM 1472 N N . ASP A 1 187 ? -6.172 -19.837 45.688 1.00 27.13 187 ASP A N 1
ATOM 1473 C CA . ASP A 1 187 ? -5.520 -19.701 46.977 1.00 28.54 187 ASP A CA 1
ATOM 1474 C C . ASP A 1 187 ? -4.593 -20.885 47.204 1.00 27.78 187 ASP A C 1
ATOM 1475 O O . ASP A 1 187 ? -3.489 -20.724 47.730 1.00 28.20 187 ASP A O 1
ATOM 1480 N N . ASP A 1 188 ? -5.016 -22.069 46.789 1.00 29.13 188 ASP A N 1
ATOM 1481 C CA . ASP A 1 188 ? -4.179 -23.252 46.970 1.00 27.96 188 ASP A CA 1
ATOM 1482 C C . ASP A 1 188 ? -2.886 -23.110 46.174 1.00 27.95 188 ASP A C 1
ATOM 1483 O O . ASP A 1 188 ? -1.793 -23.351 46.707 1.00 29.66 188 ASP A O 1
ATOM 1488 N N . ALA A 1 189 ? -3.004 -22.748 44.896 1.00 23.85 189 ALA A N 1
ATOM 1489 C CA . ALA A 1 189 ? -1.828 -22.583 44.045 1.00 25.82 189 ALA A CA 1
ATOM 1490 C C . ALA A 1 189 ? -0.891 -21.520 44.633 1.00 27.24 189 ALA A C 1
ATOM 1491 O O . ALA A 1 189 ? 0.328 -21.662 44.580 1.00 27.38 189 ALA A O 1
ATOM 1493 N N . TYR A 1 190 ? -1.462 -20.451 45.181 1.00 23.68 190 TYR A N 1
ATOM 1494 C CA . TYR A 1 190 ? -0.643 -19.398 45.761 1.00 24.72 190 TYR A CA 1
ATOM 1495 C C . TYR A 1 190 ? 0.051 -19.854 47.057 1.00 26.36 190 TYR A C 1
ATOM 1496 O O . TYR A 1 190 ? 1.272 -19.647 47.250 1.00 24.09 190 TYR A O 1
ATOM 1505 N N . GLN A 1 191 ? -0.719 -20.478 47.937 1.00 25.14 191 GLN A N 1
ATOM 1506 C CA . GLN A 1 191 ? -0.173 -20.943 49.205 1.00 28.39 191 GLN A CA 1
ATOM 1507 C C . GLN A 1 191 ? 0.886 -22.022 49.061 1.00 31.13 191 GLN A C 1
ATOM 1508 O O . GLN A 1 191 ? 1.882 -22.031 49.804 1.00 28.61 191 GLN A O 1
ATOM 1514 N N . LEU A 1 192 ? 0.697 -22.905 48.091 1.00 24.50 192 LEU A N 1
ATOM 1515 C CA . LEU A 1 192 ? 1.652 -23.976 47.885 1.00 30.27 192 LEU A CA 1
ATOM 1516 C C . LEU A 1 192 ? 2.860 -23.585 47.032 1.00 28.78 192 LEU A C 1
ATOM 1517 O O . LEU A 1 192 ? 3.986 -23.967 47.336 1.00 30.72 192 LEU A O 1
ATOM 1522 N N . HIS A 1 193 ? 2.643 -22.802 45.981 1.00 27.93 193 HIS A N 1
ATOM 1523 C CA . HIS A 1 193 ? 3.729 -22.500 45.058 1.00 20.48 193 HIS A CA 1
ATOM 1524 C C . HIS A 1 193 ? 4.009 -21.031 44.796 1.00 22.04 193 HIS A C 1
ATOM 1525 O O . HIS A 1 193 ? 4.799 -20.705 43.906 1.00 21.35 193 HIS A O 1
ATOM 1532 N N . GLN A 1 194 ? 3.337 -20.171 45.554 1.00 24.82 194 GLN A N 1
ATOM 1533 C CA . GLN A 1 194 ? 3.499 -18.728 45.438 1.00 25.40 194 GLN A CA 1
ATOM 1534 C C . GLN A 1 194 ? 3.192 -18.220 44.036 1.00 25.94 194 GLN A C 1
ATOM 1535 O O . GLN A 1 194 ? 3.755 -17.221 43.580 1.00 25.74 194 GLN A O 1
ATOM 1541 N N . MET A 1 195 ? 2.294 -18.913 43.341 1.00 24.05 195 MET A N 1
ATOM 1542 C CA . MET A 1 195 ? 1.925 -18.493 41.996 1.00 24.76 195 MET A CA 1
ATOM 1543 C C . MET A 1 195 ? 0.537 -17.897 42.141 1.00 26.14 195 MET A C 1
ATOM 1544 O O . MET A 1 195 ? -0.450 -18.619 42.305 1.00 23.59 195 MET A O 1
ATOM 1549 N N . GLY A 1 196 ? 0.476 -16.572 42.110 1.00 24.05 196 GLY A N 1
ATOM 1550 C CA . GLY A 1 196 ? -0.788 -15.884 42.305 1.00 19.83 196 GLY A CA 1
ATOM 1551 C C . GLY A 1 196 ? -0.510 -14.675 43.173 1.00 23.24 196 GLY A C 1
ATOM 1552 O O . GLY A 1 196 ? 0.590 -14.084 43.105 1.00 21.33 196 GLY A O 1
ATOM 1553 N N . GLY A 1 197 ? -1.487 -14.298 43.992 1.00 22.54 197 GLY A N 1
ATOM 1554 C CA . GLY A 1 197 ? -1.293 -13.154 44.857 1.00 22.09 197 GLY A CA 1
ATOM 1555 C C . GLY A 1 197 ? -1.547 -11.848 44.139 1.00 23.04 197 GLY A C 1
ATOM 1556 O O . GLY A 1 197 ? -2.695 -11.516 43.863 1.00 24.05 197 GLY A O 1
ATOM 1557 N N . ALA A 1 198 ? -0.489 -11.094 43.831 1.00 21.88 198 ALA A N 1
ATOM 1558 C CA . ALA A 1 198 ? -0.670 -9.793 43.205 1.00 19.04 198 ALA A CA 1
ATOM 1559 C C . ALA A 1 198 ? 0.604 -9.236 42.647 1.00 21.44 198 ALA A C 1
ATOM 1560 O O . ALA A 1 198 ? 1.691 -9.762 42.904 1.00 22.96 198 ALA A O 1
ATOM 1562 N N . TYR A 1 199 ? 0.456 -8.160 41.882 1.00 20.87 199 TYR A N 1
ATOM 1563 C CA . TYR A 1 199 ? 1.583 -7.424 41.358 1.00 21.01 199 TYR A CA 1
ATOM 1564 C C . TYR A 1 199 ? 1.857 -6.409 42.462 1.00 22.30 199 TYR A C 1
ATOM 1565 O O . TYR A 1 199 ? 0.932 -5.963 43.145 1.00 27.10 199 TYR A O 1
ATOM 1574 N N . TYR A 1 200 ? 3.116 -6.008 42.615 1.00 25.27 200 TYR A N 1
ATOM 1575 C CA . TYR A 1 200 ? 3.475 -5.040 43.644 1.00 21.03 200 TYR A CA 1
ATOM 1576 C C . TYR A 1 200 ? 3.720 -3.733 42.894 1.00 21.91 200 TYR A C 1
ATOM 1577 O O . TYR A 1 200 ? 4.602 -3.650 42.023 1.00 21.91 200 TYR A O 1
ATOM 1586 N N . VAL A 1 201 ? 2.924 -2.718 43.190 1.00 20.54 201 VAL A N 1
ATOM 1587 C CA . VAL A 1 201 ? 3.069 -1.458 42.475 1.00 24.77 201 VAL A CA 1
ATOM 1588 C C . VAL A 1 201 ? 4.225 -0.601 42.944 1.00 28.91 201 VAL A C 1
ATOM 1589 O O . VAL A 1 201 ? 4.305 -0.256 44.115 1.00 35.81 201 VAL A O 1
ATOM 1593 N N . VAL A 1 202 ? 5.145 -0.281 42.043 1.00 30.16 202 VAL A N 1
ATOM 1594 C CA . VAL A 1 202 ? 6.239 0.629 42.401 1.00 36.23 202 VAL A CA 1
ATOM 1595 C C . VAL A 1 202 ? 6.192 1.795 41.429 1.00 37.40 202 VAL A C 1
ATOM 1596 O O . VAL A 1 202 ? 6.083 1.602 40.217 1.00 39.81 202 VAL A O 1
ATOM 1600 N N . TYR A 1 203 ? 6.252 3.004 41.958 1.00 31.02 203 TYR A N 1
ATOM 1601 C CA . TYR A 1 203 ? 6.203 4.187 41.121 1.00 33.69 203 TYR A CA 1
ATOM 1602 C C . TYR A 1 203 ? 7.596 4.597 40.663 1.00 33.68 203 TYR A C 1
ATOM 1603 O O . TYR A 1 203 ? 8.493 4.763 41.478 1.00 36.68 203 TYR A O 1
ATOM 1612 N N . ARG A 1 204 ? 7.773 4.752 39.356 1.00 29.57 204 ARG A N 1
ATOM 1613 C CA . ARG A 1 204 ? 9.086 5.111 38.826 1.00 34.03 204 ARG A CA 1
ATOM 1614 C C . ARG A 1 204 ? 9.081 6.491 38.208 1.00 31.28 204 ARG A C 1
ATOM 1615 O O . ARG A 1 204 ? 8.062 6.982 37.699 1.00 28.41 204 ARG A O 1
ATOM 1623 N N . ALA A 1 205 ? 10.245 7.114 38.255 1.00 31.56 205 ALA A N 1
ATOM 1624 C CA . ALA A 1 205 ? 10.406 8.445 37.708 1.00 29.06 205 ALA A CA 1
ATOM 1625 C C . ALA A 1 205 ? 10.600 8.411 36.200 1.00 28.22 205 ALA A C 1
ATOM 1626 O O . ALA A 1 205 ? 11.281 7.541 35.651 1.00 27.53 205 ALA A O 1
ATOM 1628 N N . GLN A 1 206 ? 9.950 9.358 35.542 1.00 29.35 206 GLN A N 1
ATOM 1629 C CA . GLN A 1 206 ? 10.095 9.601 34.110 1.00 28.84 206 GLN A CA 1
ATOM 1630 C C . GLN A 1 206 ? 10.751 10.991 34.370 1.00 28.49 206 GLN A C 1
ATOM 1631 O O . GLN A 1 206 ? 10.072 12.023 34.537 1.00 25.59 206 GLN A O 1
ATOM 1637 N N . SER A 1 207 ? 12.077 10.972 34.480 1.00 27.47 207 SER A N 1
ATOM 1638 C CA . SER A 1 207 ? 12.904 12.124 34.873 1.00 26.28 207 SER A CA 1
ATOM 1639 C C . SER A 1 207 ? 12.793 13.420 34.090 1.00 26.57 207 SER A C 1
ATOM 1640 O O . SER A 1 207 ? 13.127 14.504 34.595 1.00 27.42 207 SER A O 1
ATOM 1643 N N . THR A 1 208 ? 12.359 13.306 32.850 1.00 25.98 208 THR A N 1
ATOM 1644 C CA . THR A 1 208 ? 12.180 14.473 32.028 1.00 31.81 208 THR A CA 1
ATOM 1645 C C . THR A 1 208 ? 10.758 14.360 31.480 1.00 35.45 208 THR A C 1
ATOM 1646 O O . THR A 1 208 ? 10.278 13.269 31.158 1.00 39.29 208 THR A O 1
ATOM 1650 N N . ASP A 1 209 ? 10.059 15.479 31.456 1.00 32.51 209 ASP A N 1
ATOM 1651 C CA . ASP A 1 209 ? 8.706 15.517 30.916 1.00 30.06 209 ASP A CA 1
ATOM 1652 C C . ASP A 1 209 ? 8.618 16.944 30.394 1.00 29.09 209 ASP A C 1
ATOM 1653 O O . ASP A 1 209 ? 9.371 17.815 30.837 1.00 26.16 209 ASP A O 1
ATOM 1658 N N . ALA A 1 210 ? 7.710 17.165 29.449 1.00 31.95 210 ALA A N 1
ATOM 1659 C CA . ALA A 1 210 ? 7.547 18.459 28.826 1.00 29.30 210 ALA A CA 1
ATOM 1660 C C . ALA A 1 210 ? 7.358 19.648 29.749 1.00 29.65 210 ALA A C 1
ATOM 1661 O O . ALA A 1 210 ? 6.637 19.603 30.771 1.00 31.12 210 ALA A O 1
ATOM 1663 N N . ILE A 1 211 ? 8.035 20.721 29.363 1.00 28.38 211 ILE A N 1
ATOM 1664 C CA . ILE A 1 211 ? 7.992 22.001 30.051 1.00 27.65 211 ILE A CA 1
ATOM 1665 C C . ILE A 1 211 ? 8.098 23.062 28.948 1.00 30.76 211 ILE A C 1
ATOM 1666 O O . ILE A 1 211 ? 8.904 22.940 28.032 1.00 33.14 211 ILE A O 1
ATOM 1671 N N . THR A 1 212 ? 7.283 24.100 29.029 1.00 32.73 212 THR A N 1
ATOM 1672 C CA . THR A 1 212 ? 7.341 25.141 28.014 1.00 33.90 212 THR A CA 1
ATOM 1673 C C . THR A 1 212 ? 7.555 26.456 28.724 1.00 35.90 212 THR A C 1
ATOM 1674 O O . THR A 1 212 ? 7.383 26.555 29.943 1.00 34.19 212 THR A O 1
ATOM 1678 N N . LEU A 1 213 ? 7.962 27.464 27.959 1.00 38.61 213 LEU A N 1
ATOM 1679 C CA . LEU A 1 213 ? 8.187 28.793 28.515 1.00 37.16 213 LEU A CA 1
ATOM 1680 C C . LEU A 1 213 ? 7.176 29.719 27.848 1.00 39.71 213 LEU A C 1
ATOM 1681 O O . LEU A 1 213 ? 7.195 29.895 26.627 1.00 38.97 213 LEU A O 1
ATOM 1686 N N . ASP A 1 214 ? 6.282 30.280 28.655 1.00 40.99 214 ASP A N 1
ATOM 1687 C CA . ASP A 1 214 ? 5.243 31.187 28.160 1.00 46.85 214 ASP A CA 1
ATOM 1688 C C . ASP A 1 214 ? 5.862 32.528 27.752 1.00 47.52 214 ASP A C 1
ATOM 1689 O O . ASP A 1 214 ? 6.267 33.321 28.608 1.00 48.13 214 ASP A O 1
ATOM 1694 N N . PRO A 1 215 ? 5.914 32.805 26.440 1.00 49.45 215 PRO A N 1
ATOM 1695 C CA . PRO A 1 215 ? 6.487 34.050 25.921 1.00 52.17 215 PRO A CA 1
ATOM 1696 C C . PRO A 1 215 ? 5.942 35.279 26.645 1.00 54.79 215 PRO A C 1
ATOM 1697 O O . PRO A 1 215 ? 6.696 36.173 27.033 1.00 54.90 215 PRO A O 1
ATOM 1701 N N . LYS A 1 216 ? 4.628 35.310 26.841 1.00 57.07 216 LYS A N 1
ATOM 1702 C CA . LYS A 1 216 ? 3.988 36.435 27.511 1.00 61.26 216 LYS A CA 1
ATOM 1703 C C . LYS A 1 216 ? 4.513 36.686 28.931 1.00 61.65 216 LYS A C 1
ATOM 1704 O O . LYS A 1 216 ? 5.085 37.741 29.220 1.00 63.36 216 LYS A O 1
ATOM 1710 N N . THR A 1 217 ? 4.323 35.705 29.807 1.00 60.08 217 THR A N 1
ATOM 1711 C CA . THR A 1 217 ? 4.721 35.812 31.206 1.00 55.89 217 THR A CA 1
ATOM 1712 C C . THR A 1 217 ? 6.206 35.594 31.505 1.00 54.43 217 THR A C 1
ATOM 1713 O O . THR A 1 217 ? 6.728 36.082 32.525 1.00 49.31 217 THR A O 1
ATOM 1717 N N . GLY A 1 218 ? 6.896 34.871 30.629 1.00 49.85 218 GLY A N 1
ATOM 1718 C CA . GLY A 1 218 ? 8.296 34.588 30.897 1.00 48.40 218 GLY A CA 1
ATOM 1719 C C . GLY A 1 218 ? 8.382 33.519 31.990 1.00 45.78 218 GLY A C 1
ATOM 1720 O O . GLY A 1 218 ? 9.446 33.299 32.578 1.00 46.86 218 GLY A O 1
ATOM 1721 N N . LYS A 1 219 ? 7.254 32.863 32.267 1.00 42.18 219 LYS A N 1
ATOM 1722 C CA . LYS A 1 219 ? 7.192 31.818 33.289 1.00 41.67 219 LYS A CA 1
ATOM 1723 C C . LYS A 1 219 ? 7.184 30.451 32.626 1.00 37.74 219 LYS A C 1
ATOM 1724 O O . LYS A 1 219 ? 6.712 30.299 31.501 1.00 39.20 219 LYS A O 1
ATOM 1730 N N . PHE A 1 220 ? 7.725 29.451 33.309 1.00 35.65 220 PHE A N 1
ATOM 1731 C CA . PHE A 1 220 ? 7.727 28.092 32.751 1.00 33.22 220 PHE A CA 1
ATOM 1732 C C . PHE A 1 220 ? 6.448 27.400 33.172 1.00 33.77 220 PHE A C 1
ATOM 1733 O O . PHE A 1 220 ? 5.922 27.710 34.237 1.00 34.92 220 PHE A O 1
ATOM 1741 N N . VAL A 1 221 ? 5.964 26.474 32.341 1.00 35.67 221 VAL A N 1
ATOM 1742 C CA . VAL A 1 221 ? 4.748 25.710 32.609 1.00 34.53 221 VAL A CA 1
ATOM 1743 C C . VAL A 1 221 ? 5.032 24.213 32.412 1.00 32.29 221 VAL A C 1
ATOM 1744 O O . VAL A 1 221 ? 5.450 23.805 31.334 1.00 33.19 221 VAL A O 1
ATOM 1748 N N . SER A 1 222 ? 4.808 23.398 33.443 1.00 29.89 222 SER A N 1
ATOM 1749 C CA . SER A 1 222 ? 5.061 21.955 33.315 1.00 32.31 222 SER A CA 1
ATOM 1750 C C . SER A 1 222 ? 3.813 21.270 32.776 1.00 32.50 222 SER A C 1
ATOM 1751 O O . SER A 1 222 ? 2.707 21.686 33.102 1.00 34.73 222 SER A O 1
ATOM 1754 N N . LYS A 1 223 ? 3.981 20.220 31.972 1.00 34.19 223 LYS A N 1
ATOM 1755 C CA . LYS A 1 223 ? 2.834 19.519 31.393 1.00 33.45 223 LYS A CA 1
ATOM 1756 C C . LYS A 1 223 ? 2.002 18.850 32.481 1.00 36.16 223 LYS A C 1
ATOM 1757 O O . LYS A 1 223 ? 2.545 18.164 33.362 1.00 29.02 223 LYS A O 1
ATOM 1763 N N . ASP A 1 224 ? 0.688 19.062 32.437 1.00 31.13 224 ASP A N 1
ATOM 1764 C CA . ASP A 1 224 ? -0.167 18.445 33.440 1.00 31.62 224 ASP A CA 1
ATOM 1765 C C . ASP A 1 224 ? -0.234 16.954 33.151 1.00 31.34 224 ASP A C 1
ATOM 1766 O O . ASP A 1 224 ? -0.357 16.537 31.998 1.00 29.24 224 ASP A O 1
ATOM 1771 N N . ARG A 1 225 ? -0.131 16.155 34.208 1.00 30.25 225 ARG A N 1
ATOM 1772 C CA . ARG A 1 225 ? -0.219 14.708 34.073 1.00 28.75 225 ARG A CA 1
ATOM 1773 C C . ARG A 1 225 ? -1.423 14.368 34.934 1.00 27.25 225 ARG A C 1
ATOM 1774 O O . ARG A 1 225 ? -1.444 14.661 36.134 1.00 28.93 225 ARG A O 1
ATOM 1782 N N . MET A 1 226 ? -2.447 13.801 34.300 1.00 27.57 226 MET A N 1
ATOM 1783 C CA . MET A 1 226 ? -3.685 13.450 34.978 1.00 30.46 226 MET A CA 1
ATOM 1784 C C . MET A 1 226 ? -3.519 12.175 35.775 1.00 29.73 226 MET A C 1
ATOM 1785 O O . MET A 1 226 ? -2.930 11.220 35.292 1.00 27.96 226 MET A O 1
ATOM 1790 N N . VAL A 1 227 ? -4.057 12.167 36.989 1.00 27.69 227 VAL A N 1
ATOM 1791 C CA . VAL A 1 227 ? -3.987 10.993 37.845 1.00 25.73 227 VAL A CA 1
ATOM 1792 C C . VAL A 1 227 ? -5.376 10.645 38.366 1.00 29.40 227 VAL A C 1
ATOM 1793 O O . VAL A 1 227 ? -6.248 11.524 38.495 1.00 29.17 227 VAL A O 1
ATOM 1797 N N . ALA A 1 228 ? -5.582 9.362 38.652 1.00 25.86 228 ALA A N 1
ATOM 1798 C CA . ALA A 1 228 ? -6.856 8.851 39.157 1.00 25.81 228 ALA A CA 1
ATOM 1799 C C . ALA A 1 228 ? -6.749 8.653 40.667 1.00 26.42 228 ALA A C 1
ATOM 1800 O O . ALA A 1 228 ? -5.716 8.181 41.151 1.00 26.19 228 ALA A O 1
ATOM 1802 N N . ASP A 1 229 ? -7.790 9.017 41.414 1.00 25.90 229 ASP A N 1
ATOM 1803 C CA . ASP A 1 229 ? -7.748 8.810 42.854 1.00 26.80 229 ASP A CA 1
ATOM 1804 C C . ASP A 1 229 ? -8.294 7.406 43.036 1.00 24.12 229 ASP A C 1
ATOM 1805 O O . ASP A 1 229 ? -8.700 6.789 42.055 1.00 22.62 229 ASP A O 1
ATOM 1810 N N . PHE A 1 230 ? -8.295 6.906 44.267 1.00 27.10 230 PHE A N 1
ATOM 1811 C CA . PHE A 1 230 ? -8.741 5.527 44.536 1.00 27.27 230 PHE A CA 1
ATOM 1812 C C . PHE A 1 230 ? -10.153 5.182 44.039 1.00 27.71 230 PHE A C 1
ATOM 1813 O O . PHE A 1 230 ? -10.383 4.119 43.459 1.00 26.17 230 PHE A O 1
ATOM 1821 N N . GLU A 1 231 ? -11.099 6.082 44.248 1.00 24.75 231 GLU A N 1
ATOM 1822 C CA . GLU A 1 231 ? -12.461 5.821 43.806 1.00 30.31 231 GLU A CA 1
ATOM 1823 C C . GLU A 1 231 ? -12.544 5.595 42.310 1.00 26.10 231 GLU A C 1
ATOM 1824 O O . GLU A 1 231 ? -13.199 4.665 41.843 1.00 25.70 231 GLU A O 1
ATOM 1830 N N . TYR A 1 232 ? -11.879 6.457 41.561 1.00 25.57 232 TYR A N 1
ATOM 1831 C CA . TYR A 1 232 ? -11.861 6.339 40.112 1.00 25.20 232 TYR A CA 1
ATOM 1832 C C . TYR A 1 232 ? -11.230 4.988 39.710 1.00 25.64 232 TYR A C 1
ATOM 1833 O O . TYR A 1 232 ? -11.764 4.257 38.860 1.00 26.05 232 TYR A O 1
ATOM 1842 N N . ALA A 1 233 ? -10.115 4.646 40.355 1.00 26.28 233 ALA A N 1
ATOM 1843 C CA . ALA A 1 233 ? -9.408 3.408 40.021 1.00 25.36 233 ALA A CA 1
ATOM 1844 C C . ALA A 1 233 ? -10.199 2.133 40.251 1.00 25.35 233 ALA A C 1
ATOM 1845 O O . ALA A 1 233 ? -10.177 1.224 39.412 1.00 26.77 233 ALA A O 1
ATOM 1847 N N . VAL A 1 234 ? -10.911 2.045 41.371 1.00 27.57 234 VAL A N 1
ATOM 1848 C CA . VAL A 1 234 ? -11.657 0.821 41.626 1.00 26.80 234 VAL A CA 1
ATOM 1849 C C . VAL A 1 234 ? -12.982 0.738 40.915 1.00 26.72 234 VAL A C 1
ATOM 1850 O O . VAL A 1 234 ? -13.566 -0.341 40.863 1.00 29.46 234 VAL A O 1
ATOM 1854 N N . THR A 1 235 ? -13.465 1.857 40.370 1.00 27.60 235 THR A N 1
ATOM 1855 C CA . THR A 1 235 ? -14.728 1.853 39.625 1.00 26.82 235 THR A CA 1
ATOM 1856 C C . THR A 1 235 ? -14.504 1.980 38.114 1.00 31.24 235 THR A C 1
ATOM 1857 O O . THR A 1 235 ? -15.457 2.218 37.343 1.00 30.12 235 THR A O 1
ATOM 1861 N N . GLY A 1 236 ? -13.241 1.843 37.692 1.00 32.39 236 GLY A N 1
ATOM 1862 C CA . GLY A 1 236 ? -12.918 1.939 36.273 1.00 25.98 236 GLY A CA 1
ATOM 1863 C C . GLY A 1 236 ? -13.275 3.300 35.717 1.00 27.16 236 GLY A C 1
ATOM 1864 O O . GLY A 1 236 ? -13.543 3.421 34.534 1.00 28.94 236 GLY A O 1
ATOM 1865 N N . GLY A 1 237 ? -13.301 4.312 36.583 1.00 27.61 237 GLY A N 1
ATOM 1866 C CA . GLY A 1 237 ? -13.622 5.667 36.151 1.00 28.11 237 GLY A CA 1
ATOM 1867 C C . GLY A 1 237 ? -15.100 6.050 36.246 1.00 30.25 237 GLY A C 1
ATOM 1868 O O . GLY A 1 237 ? -15.476 7.172 35.907 1.00 30.69 237 GLY A O 1
ATOM 1869 N N . GLU A 1 238 ? -15.954 5.131 36.679 1.00 28.68 238 GLU A N 1
ATOM 1870 C CA . GLU A 1 238 ? -17.367 5.469 36.793 1.00 32.69 238 GLU A CA 1
ATOM 1871 C C . GLU A 1 238 ? -17.629 6.515 37.866 1.00 33.50 238 GLU A C 1
ATOM 1872 O O . GLU A 1 238 ? -18.533 7.341 37.711 1.00 34.66 238 GLU A O 1
ATOM 1878 N N . GLN A 1 239 ? -16.829 6.496 38.933 1.00 30.93 239 GLN A N 1
ATOM 1879 C CA . GLN A 1 239 ? -16.945 7.478 39.999 1.00 30.81 239 GLN A CA 1
ATOM 1880 C C . GLN A 1 239 ? -15.546 8.017 40.309 1.00 33.26 239 GLN A C 1
ATOM 1881 O O . GLN A 1 239 ? -14.584 7.672 39.615 1.00 29.26 239 GLN A O 1
ATOM 1887 N N . GLY A 1 240 ? -15.440 8.836 41.353 1.00 28.15 240 GLY A N 1
ATOM 1888 C CA . GLY A 1 240 ? -14.154 9.399 41.737 1.00 32.47 240 GLY A CA 1
ATOM 1889 C C . GLY A 1 240 ? -13.669 10.417 40.730 1.00 33.68 240 GLY A C 1
ATOM 1890 O O . GLY A 1 240 ? -14.447 10.867 39.877 1.00 34.53 240 GLY A O 1
ATOM 1891 N N . SER A 1 241 ? -12.399 10.800 40.801 1.00 30.96 241 SER A N 1
ATOM 1892 C CA . SER A 1 241 ? -11.915 11.768 39.831 1.00 32.83 241 SER A CA 1
ATOM 1893 C C . SER A 1 241 ? -10.552 11.528 39.227 1.00 33.78 241 SER A C 1
ATOM 1894 O O . SER A 1 241 ? -9.705 10.796 39.779 1.00 32.95 241 SER A O 1
ATOM 1897 N N . LEU A 1 242 ? -10.388 12.163 38.068 1.00 32.98 242 LEU A N 1
ATOM 1898 C CA . LEU A 1 242 ? -9.182 12.145 37.263 1.00 31.60 242 LEU A CA 1
ATOM 1899 C C . LEU A 1 242 ? -8.788 13.625 37.338 1.00 34.25 242 LEU A C 1
ATOM 1900 O O . LEU A 1 242 ? -9.580 14.485 36.956 1.00 38.70 242 LEU A O 1
ATOM 1905 N N . PHE A 1 243 ? -7.603 13.931 37.852 1.00 32.28 243 PHE A N 1
ATOM 1906 C CA . PHE A 1 243 ? -7.164 15.327 37.988 1.00 33.39 243 PHE A CA 1
ATOM 1907 C C . PHE A 1 243 ? -5.660 15.463 37.773 1.00 30.28 243 PHE A C 1
ATOM 1908 O O . PHE A 1 243 ? -4.956 14.483 37.742 1.00 30.51 243 PHE A O 1
ATOM 1916 N N . ALA A 1 244 ? -5.185 16.693 37.628 1.00 32.49 244 ALA A N 1
ATOM 1917 C CA . ALA A 1 244 ? -3.764 16.954 37.396 1.00 30.19 244 ALA A CA 1
ATOM 1918 C C . ALA A 1 244 ? -2.950 16.867 38.671 1.00 31.87 244 ALA A C 1
ATOM 1919 O O . ALA A 1 244 ? -3.255 17.548 39.657 1.00 28.92 244 ALA A O 1
ATOM 1921 N N . ALA A 1 245 ? -1.900 16.047 38.654 1.00 28.93 245 ALA A N 1
ATOM 1922 C CA . ALA A 1 245 ? -1.042 15.919 39.826 1.00 29.18 245 ALA A CA 1
ATOM 1923 C C . ALA A 1 245 ? -0.292 17.242 39.946 1.00 30.38 245 ALA A C 1
ATOM 1924 O O . ALA A 1 245 ? -0.207 17.997 38.988 1.00 29.29 245 ALA A O 1
ATOM 1926 N N . SER A 1 246 ? 0.243 17.532 41.122 1.00 29.03 246 SER A N 1
ATOM 1927 C CA . SER A 1 246 ? 0.996 18.762 41.287 1.00 29.55 246 SER A CA 1
ATOM 1928 C C . SER A 1 246 ? 2.493 18.516 41.136 1.00 30.15 246 SER A C 1
ATOM 1929 O O . SER A 1 246 ? 3.096 17.707 41.872 1.00 29.16 246 SER A O 1
ATOM 1932 N N . LYS A 1 247 ? 3.074 19.197 40.156 1.00 29.11 247 LYS A N 1
ATOM 1933 C CA . LYS A 1 247 ? 4.491 19.115 39.877 1.00 29.29 247 LYS A CA 1
ATOM 1934 C C . LYS A 1 247 ? 5.177 20.333 40.514 1.00 31.38 247 LYS A C 1
ATOM 1935 O O . LYS A 1 247 ? 6.382 20.541 40.349 1.00 29.36 247 LYS A O 1
ATOM 1941 N N . ASP A 1 248 ? 4.405 21.139 41.239 1.00 30.53 248 ASP A N 1
ATOM 1942 C CA . ASP A 1 248 ? 4.946 22.342 41.908 1.00 32.63 248 ASP A CA 1
ATOM 1943 C C . ASP A 1 248 ? 6.033 21.955 42.902 1.00 28.89 248 ASP A C 1
ATOM 1944 O O . ASP A 1 248 ? 5.787 21.174 43.818 1.00 28.25 248 ASP A O 1
ATOM 1949 N N . ALA A 1 249 ? 7.224 22.532 42.758 1.00 29.00 249 ALA A N 1
ATOM 1950 C CA . ALA A 1 249 ? 8.347 22.192 43.632 1.00 30.12 249 ALA A CA 1
ATOM 1951 C C . ALA A 1 249 ? 8.666 23.179 44.747 1.00 30.25 249 ALA A C 1
ATOM 1952 O O . ALA A 1 249 ? 9.617 22.976 45.510 1.00 30.62 249 ALA A O 1
ATOM 1954 N N . SER A 1 250 ? 7.874 24.240 44.838 1.00 30.83 250 SER A N 1
ATOM 1955 C CA . SER A 1 250 ? 8.054 25.265 45.860 1.00 32.81 250 SER A CA 1
ATOM 1956 C C . SER A 1 250 ? 8.117 24.608 47.211 1.00 33.26 250 SER A C 1
ATOM 1957 O O . SER A 1 250 ? 8.907 24.995 48.052 1.00 34.39 250 SER A O 1
ATOM 1960 N N . ARG A 1 251 ? 7.274 23.602 47.412 1.00 31.50 251 ARG A N 1
ATOM 1961 C CA . ARG A 1 251 ? 7.220 22.882 48.682 1.00 31.57 251 ARG A CA 1
ATOM 1962 C C . ARG A 1 251 ? 8.574 22.395 49.217 1.00 32.73 251 ARG A C 1
ATOM 1963 O O . ARG A 1 251 ? 8.765 22.262 50.434 1.00 32.45 251 ARG A O 1
ATOM 1971 N N . LEU A 1 252 ? 9.515 22.115 48.323 1.00 29.70 252 LEU A N 1
ATOM 1972 C CA . LEU A 1 252 ? 10.798 21.601 48.755 1.00 30.34 252 LEU A CA 1
ATOM 1973 C C . LEU A 1 252 ? 11.570 22.562 49.647 1.00 34.78 252 LEU A C 1
ATOM 1974 O O . LEU A 1 252 ? 12.343 22.131 50.509 1.00 31.13 252 LEU A O 1
ATOM 1979 N N . LYS A 1 253 ? 11.373 23.858 49.428 1.00 36.04 253 LYS A N 1
ATOM 1980 C CA . LYS A 1 253 ? 12.051 24.864 50.235 1.00 39.65 253 LYS A CA 1
ATOM 1981 C C . LYS A 1 253 ? 11.424 24.756 51.610 1.00 43.37 253 LYS A C 1
ATOM 1982 O O . LYS A 1 253 ? 12.099 24.499 52.616 1.00 43.04 253 LYS A O 1
ATOM 1988 N N . GLU A 1 254 ? 10.108 24.922 51.632 1.00 46.40 254 GLU A N 1
ATOM 1989 C CA . GLU A 1 254 ? 9.332 24.850 52.860 1.00 49.42 254 GLU A CA 1
ATOM 1990 C C . GLU A 1 254 ? 9.647 23.572 53.643 1.00 47.64 254 GLU A C 1
ATOM 1991 O O . GLU A 1 254 ? 9.998 23.626 54.819 1.00 51.10 254 GLU A O 1
ATOM 1997 N N . GLN A 1 255 ? 9.539 22.421 52.980 1.00 43.94 255 GLN A N 1
ATOM 1998 C CA . GLN A 1 255 ? 9.758 21.115 53.620 1.00 39.25 255 GLN A CA 1
ATOM 1999 C C . GLN A 1 255 ? 11.158 20.632 53.895 1.00 39.37 255 GLN A C 1
ATOM 2000 O O . GLN A 1 255 ? 11.398 19.967 54.906 1.00 38.71 255 GLN A O 1
ATOM 2006 N N . TYR A 1 256 ? 12.081 20.898 52.977 1.00 38.09 256 TYR A N 1
ATOM 2007 C CA . TYR A 1 256 ? 13.429 20.382 53.141 1.00 35.62 256 TYR A CA 1
ATOM 2008 C C . TYR A 1 256 ? 14.559 21.378 53.163 1.00 36.47 256 TYR A C 1
ATOM 2009 O O . TYR A 1 256 ? 15.707 20.956 53.264 1.00 34.19 256 TYR A O 1
ATOM 2018 N N . GLY A 1 257 ? 14.257 22.666 53.036 1.00 37.08 257 GLY A N 1
ATOM 2019 C CA . GLY A 1 257 ? 15.326 23.644 53.033 1.00 37.06 257 GLY A CA 1
ATOM 2020 C C . GLY A 1 257 ? 16.123 23.614 51.734 1.00 38.14 257 GLY A C 1
ATOM 2021 O O . GLY A 1 257 ? 17.292 24.027 51.685 1.00 39.22 257 GLY A O 1
ATOM 2022 N N . ILE A 1 258 ? 15.513 23.109 50.676 1.00 34.16 258 ILE A N 1
ATOM 2023 C CA . ILE A 1 258 ? 16.196 23.075 49.394 1.00 33.74 258 ILE A CA 1
ATOM 2024 C C . ILE A 1 258 ? 15.807 24.303 48.598 1.00 32.99 258 ILE A C 1
ATOM 2025 O O . ILE A 1 258 ? 14.636 24.639 48.530 1.00 32.76 258 ILE A O 1
ATOM 2030 N N . ASP A 1 259 ? 16.785 24.987 48.016 1.00 31.76 259 ASP A N 1
ATOM 2031 C CA . ASP A 1 259 ? 16.461 26.148 47.177 1.00 35.76 259 ASP A CA 1
ATOM 2032 C C . ASP A 1 259 ? 15.918 25.664 45.828 1.00 34.95 259 ASP A C 1
ATOM 2033 O O . ASP A 1 259 ? 16.529 24.817 45.169 1.00 37.86 259 ASP A O 1
ATOM 2038 N N . VAL A 1 260 ? 14.779 26.193 45.418 1.00 34.03 260 VAL A N 1
ATOM 2039 C CA . VAL A 1 260 ? 14.177 25.810 44.154 1.00 33.62 260 VAL A CA 1
ATOM 2040 C C . VAL A 1 260 ? 14.230 26.969 43.157 1.00 34.62 260 VAL A C 1
ATOM 2041 O O . VAL A 1 260 ? 13.512 27.947 43.322 1.00 34.59 260 VAL A O 1
ATOM 2045 N N . PRO A 1 261 ? 15.088 26.877 42.123 1.00 34.65 261 PRO A N 1
ATOM 2046 C CA . PRO A 1 261 ? 15.152 27.970 41.152 1.00 32.84 261 PRO A CA 1
ATOM 2047 C C . PRO A 1 261 ? 13.854 28.029 40.406 1.00 34.13 261 PRO A C 1
ATOM 2048 O O . PRO A 1 261 ? 13.115 27.045 40.368 1.00 31.07 261 PRO A O 1
ATOM 2052 N N . ASP A 1 262 ? 13.595 29.184 39.801 1.00 33.69 262 ASP A N 1
ATOM 2053 C CA . ASP A 1 262 ? 12.392 29.416 39.032 1.00 33.46 262 ASP A CA 1
ATOM 2054 C C . ASP A 1 262 ? 12.368 28.426 37.885 1.00 32.15 262 ASP A C 1
ATOM 2055 O O . ASP A 1 262 ? 13.407 28.123 37.299 1.00 29.69 262 ASP A O 1
ATOM 2060 N N . GLY A 1 263 ? 11.193 27.897 37.577 1.00 28.84 263 GLY A N 1
ATOM 2061 C CA . GLY A 1 263 ? 11.108 26.994 36.451 1.00 28.65 263 GLY A CA 1
ATOM 2062 C C . GLY A 1 263 ? 11.631 25.580 36.623 1.00 29.41 263 GLY A C 1
ATOM 2063 O O . GLY A 1 263 ? 12.014 24.956 35.626 1.00 27.20 263 GLY A O 1
ATOM 2064 N N . PHE A 1 264 ? 11.678 25.085 37.865 1.00 30.26 264 PHE A N 1
ATOM 2065 C CA . PHE A 1 264 ? 12.102 23.692 38.134 1.00 29.09 264 PHE A CA 1
ATOM 2066 C C . PHE A 1 264 ? 10.925 22.981 38.796 1.00 27.94 264 PHE A C 1
ATOM 2067 O O . PHE A 1 264 ? 10.276 23.546 39.673 1.00 26.00 264 PHE A O 1
ATOM 2075 N N . PHE A 1 265 ? 10.659 21.744 38.384 1.00 27.73 265 PHE A N 1
ATOM 2076 C CA . PHE A 1 265 ? 9.493 21.026 38.884 1.00 27.04 265 PHE A CA 1
ATOM 2077 C C . PHE A 1 265 ? 9.760 19.639 39.406 1.00 27.14 265 PHE A C 1
ATOM 2078 O O . PHE A 1 265 ? 10.837 19.089 39.207 1.00 28.84 265 PHE A O 1
ATOM 2086 N N . CYS A 1 266 ? 8.758 19.077 40.075 1.00 27.76 266 CYS A N 1
ATOM 2087 C CA . CYS A 1 266 ? 8.853 17.715 40.577 1.00 24.80 266 CYS A CA 1
ATOM 2088 C C . CYS A 1 266 ? 8.640 16.836 39.364 1.00 28.81 266 CYS A C 1
ATOM 2089 O O . CYS A 1 266 ? 8.006 17.265 38.384 1.00 27.22 266 CYS A O 1
ATOM 2092 N N . GLU A 1 267 ? 9.160 15.609 39.424 1.00 27.12 267 GLU A N 1
ATOM 2093 C CA . GLU A 1 267 ? 9.073 14.660 38.316 1.00 27.76 267 GLU A CA 1
ATOM 2094 C C . GLU A 1 267 ? 7.769 13.907 38.111 1.00 28.58 267 GLU A C 1
ATOM 2095 O O . GLU A 1 267 ? 7.053 13.582 39.049 1.00 30.57 267 GLU A O 1
ATOM 2101 N N . ARG A 1 268 ? 7.501 13.608 36.850 1.00 26.21 268 ARG A N 1
ATOM 2102 C CA . ARG A 1 268 ? 6.365 12.816 36.474 1.00 26.49 268 ARG A CA 1
ATOM 2103 C C . ARG A 1 268 ? 6.659 11.417 37.032 1.00 29.39 268 ARG A C 1
ATOM 2104 O O . ARG A 1 268 ? 7.779 10.913 36.867 1.00 27.31 268 ARG A O 1
ATOM 2112 N N . ARG A 1 269 ? 5.672 10.801 37.678 1.00 28.02 269 ARG A N 1
ATOM 2113 C CA . ARG A 1 269 ? 5.843 9.441 38.218 1.00 29.49 269 ARG A CA 1
ATOM 2114 C C . ARG A 1 269 ? 4.943 8.511 37.431 1.00 30.30 269 ARG A C 1
ATOM 2115 O O . ARG A 1 269 ? 3.804 8.863 37.128 1.00 32.93 269 ARG A O 1
ATOM 2123 N N . ARG A 1 270 ? 5.443 7.331 37.102 1.00 30.44 270 ARG A N 1
ATOM 2124 C CA . ARG A 1 270 ? 4.652 6.355 36.388 1.00 33.07 270 ARG A CA 1
ATOM 2125 C C . ARG A 1 270 ? 4.546 5.078 37.219 1.00 33.68 270 ARG A C 1
ATOM 2126 O O . ARG A 1 270 ? 5.435 4.743 37.990 1.00 29.80 270 ARG A O 1
ATOM 2134 N N . THR A 1 271 ? 3.440 4.371 37.073 1.00 33.75 271 THR A N 1
ATOM 2135 C CA . THR A 1 271 ? 3.260 3.135 37.823 1.00 31.91 271 THR A CA 1
ATOM 2136 C C . THR A 1 271 ? 4.050 2.054 37.114 1.00 32.13 271 THR A C 1
ATOM 2137 O O . THR A 1 271 ? 4.159 2.045 35.890 1.00 34.42 271 THR A O 1
ATOM 2141 N N . ALA A 1 272 ? 4.627 1.157 37.885 1.00 30.07 272 ALA A N 1
ATOM 2142 C CA . ALA A 1 272 ? 5.350 0.028 37.337 1.00 30.11 272 ALA A CA 1
ATOM 2143 C C . ALA A 1 272 ? 4.836 -1.072 38.259 1.00 31.62 272 ALA A C 1
ATOM 2144 O O . ALA A 1 272 ? 4.367 -0.794 39.364 1.00 31.23 272 ALA A O 1
ATOM 2146 N N . MET A 1 273 ? 4.906 -2.307 37.807 1.00 31.75 273 MET A N 1
ATOM 2147 C CA . MET A 1 273 ? 4.434 -3.424 38.596 1.00 32.94 273 MET A CA 1
ATOM 2148 C C . MET A 1 273 ? 5.464 -4.521 38.667 1.00 30.74 273 MET A C 1
ATOM 2149 O O . MET A 1 273 ? 6.005 -4.916 37.640 1.00 38.22 273 MET A O 1
ATOM 2154 N N . GLY A 1 274 ? 5.736 -5.008 39.864 1.00 23.07 274 GLY A N 1
ATOM 2155 C CA . GLY A 1 274 ? 6.694 -6.090 39.996 1.00 21.92 274 GLY A CA 1
ATOM 2156 C C . GLY A 1 274 ? 5.843 -7.330 40.142 1.00 21.75 274 GLY A C 1
ATOM 2157 O O . GLY A 1 274 ? 4.911 -7.356 40.967 1.00 20.56 274 GLY A O 1
ATOM 2158 N N . GLY A 1 275 ? 6.123 -8.332 39.320 1.00 23.98 275 GLY A N 1
ATOM 2159 C CA . GLY A 1 275 ? 5.341 -9.546 39.383 1.00 21.55 275 GLY A CA 1
ATOM 2160 C C . GLY A 1 275 ? 5.809 -10.571 40.391 1.00 22.19 275 GLY A C 1
ATOM 2161 O O . GLY A 1 275 ? 6.962 -10.533 40.836 1.00 20.54 275 GLY A O 1
ATOM 2162 N N . PRO A 1 276 ? 4.914 -11.488 40.794 1.00 22.85 276 PRO A N 1
ATOM 2163 C CA . PRO A 1 276 ? 5.285 -12.526 41.759 1.00 24.00 276 PRO A CA 1
ATOM 2164 C C . PRO A 1 276 ? 6.174 -13.440 40.959 1.00 23.10 276 PRO A C 1
ATOM 2165 O O . PRO A 1 276 ? 5.731 -14.099 40.027 1.00 22.29 276 PRO A O 1
ATOM 2169 N N . PHE A 1 277 ? 7.449 -13.473 41.321 1.00 23.02 277 PHE A N 1
ATOM 2170 C CA . PHE A 1 277 ? 8.416 -14.230 40.550 1.00 25.30 277 PHE A CA 1
ATOM 2171 C C . PHE A 1 277 ? 8.104 -15.698 40.287 1.00 24.30 277 PHE A C 1
ATOM 2172 O O . PHE A 1 277 ? 8.366 -16.171 39.190 1.00 22.88 277 PHE A O 1
ATOM 2180 N N . ALA A 1 278 ? 7.554 -16.415 41.260 1.00 22.99 278 ALA A N 1
ATOM 2181 C CA . ALA A 1 278 ? 7.243 -17.829 41.028 1.00 26.43 278 ALA A CA 1
ATOM 2182 C C . ALA A 1 278 ? 6.240 -17.988 39.839 1.00 24.50 278 ALA A C 1
ATOM 2183 O O . ALA A 1 278 ? 6.290 -18.971 39.079 1.00 22.75 278 ALA A O 1
ATOM 2185 N N . LEU A 1 279 ? 5.353 -17.019 39.675 1.00 22.49 279 LEU A N 1
ATOM 2186 C CA . LEU A 1 279 ? 4.380 -17.074 38.555 1.00 23.49 279 LEU A CA 1
ATOM 2187 C C . LEU A 1 279 ? 5.052 -16.621 37.258 1.00 24.18 279 LEU A C 1
ATOM 2188 O O . LEU A 1 279 ? 4.788 -17.155 36.182 1.00 26.57 279 LEU A O 1
ATOM 2193 N N . ASN A 1 280 ? 5.928 -15.629 37.347 1.00 23.39 280 ASN A N 1
ATOM 2194 C CA . ASN A 1 280 ? 6.624 -15.133 36.159 1.00 25.84 280 ASN A CA 1
ATOM 2195 C C . ASN A 1 280 ? 7.653 -16.084 35.540 1.00 25.83 280 ASN A C 1
ATOM 2196 O O . ASN A 1 280 ? 7.782 -16.148 34.308 1.00 28.33 280 ASN A O 1
ATOM 2201 N N . ALA A 1 281 ? 8.384 -16.806 36.385 1.00 23.98 281 ALA A N 1
ATOM 2202 C CA . ALA A 1 281 ? 9.395 -17.749 35.922 1.00 25.89 281 ALA A CA 1
ATOM 2203 C C . ALA A 1 281 ? 8.898 -18.688 34.810 1.00 27.00 281 ALA A C 1
ATOM 2204 O O . ALA A 1 281 ? 9.510 -18.756 33.739 1.00 28.26 281 ALA A O 1
ATOM 2206 N N . PRO A 1 282 ? 7.791 -19.427 35.036 1.00 25.03 282 PRO A N 1
ATOM 2207 C CA . PRO A 1 282 ? 7.341 -20.308 33.948 1.00 22.51 282 PRO A CA 1
ATOM 2208 C C . PRO A 1 282 ? 6.895 -19.554 32.707 1.00 24.39 282 PRO A C 1
ATOM 2209 O O . PRO A 1 282 ? 6.868 -20.115 31.604 1.00 24.40 282 PRO A O 1
ATOM 2213 N N . ILE A 1 283 ? 6.565 -18.277 32.859 1.00 21.98 283 ILE A N 1
ATOM 2214 C CA . ILE A 1 283 ? 6.137 -17.496 31.701 1.00 23.31 283 ILE A CA 1
ATOM 2215 C C . ILE A 1 283 ? 7.403 -17.040 30.952 1.00 26.49 283 ILE A C 1
ATOM 2216 O O . ILE A 1 283 ? 7.488 -17.131 29.733 1.00 22.02 283 ILE A O 1
ATOM 2221 N N . MET A 1 284 ? 8.392 -16.564 31.698 1.00 26.29 284 MET A N 1
ATOM 2222 C CA . MET A 1 284 ? 9.660 -16.123 31.115 1.00 27.66 284 MET A CA 1
ATOM 2223 C C . MET A 1 284 ? 10.353 -17.266 30.351 1.00 29.50 284 MET A C 1
ATOM 2224 O O . MET A 1 284 ? 10.969 -17.049 29.312 1.00 30.50 284 MET A O 1
ATOM 2229 N N . ALA A 1 285 ? 10.255 -18.486 30.869 1.00 26.21 285 ALA A N 1
ATOM 2230 C CA . ALA A 1 285 ? 10.879 -19.634 30.225 1.00 32.21 285 ALA A CA 1
ATOM 2231 C C . ALA A 1 285 ? 10.347 -19.864 28.814 1.00 32.94 285 ALA A C 1
ATOM 2232 O O . ALA A 1 285 ? 10.986 -20.519 28.006 1.00 36.98 285 ALA A O 1
ATOM 2234 N N . VAL A 1 286 ? 9.164 -19.349 28.523 1.00 31.93 286 VAL A N 1
ATOM 2235 C CA . VAL A 1 286 ? 8.574 -19.494 27.193 1.00 28.61 286 VAL A CA 1
ATOM 2236 C C . VAL A 1 286 ? 8.811 -18.215 26.400 1.00 26.59 286 VAL A C 1
ATOM 2237 O O . VAL A 1 286 ? 9.082 -18.261 25.207 1.00 25.41 286 VAL A O 1
ATOM 2241 N N . ALA A 1 287 ? 8.715 -17.078 27.084 1.00 27.14 287 ALA A N 1
ATOM 2242 C CA . ALA A 1 287 ? 8.897 -15.772 26.454 1.00 25.93 287 ALA A CA 1
ATOM 2243 C C . ALA A 1 287 ? 10.231 -15.595 25.779 1.00 24.58 287 ALA A C 1
ATOM 2244 O O . ALA A 1 287 ? 10.277 -15.082 24.668 1.00 25.79 287 ALA A O 1
ATOM 2246 N N . GLN A 1 288 ? 11.323 -16.019 26.418 1.00 25.87 288 GLN A N 1
ATOM 2247 C CA . GLN A 1 288 ? 12.616 -15.831 25.780 1.00 27.78 288 GLN A CA 1
ATOM 2248 C C . GLN A 1 288 ? 12.685 -16.624 24.465 1.00 24.85 288 GLN A C 1
ATOM 2249 O O . GLN A 1 288 ? 13.118 -16.106 23.446 1.00 26.00 288 GLN A O 1
ATOM 2255 N N . PRO A 1 289 ? 12.265 -17.896 24.473 1.00 26.73 289 PRO A N 1
ATOM 2256 C CA . PRO A 1 289 ? 12.291 -18.665 23.221 1.00 29.72 289 PRO A CA 1
ATOM 2257 C C . PRO A 1 289 ? 11.473 -17.964 22.130 1.00 30.62 289 PRO A C 1
ATOM 2258 O O . PRO A 1 289 ? 11.843 -18.002 20.945 1.00 29.44 289 PRO A O 1
ATOM 2262 N N . VAL A 1 290 ? 10.360 -17.326 22.522 1.00 28.42 290 VAL A N 1
ATOM 2263 C CA . VAL A 1 290 ? 9.534 -16.602 21.557 1.00 23.63 290 VAL A CA 1
ATOM 2264 C C . VAL A 1 290 ? 10.308 -15.414 20.980 1.00 26.65 290 VAL A C 1
ATOM 2265 O O . VAL A 1 290 ? 10.301 -15.189 19.758 1.00 26.44 290 VAL A O 1
ATOM 2269 N N . ARG A 1 291 ? 10.956 -14.633 21.846 1.00 28.03 291 ARG A N 1
ATOM 2270 C CA . ARG A 1 291 ? 11.752 -13.492 21.379 1.00 28.26 291 ARG A CA 1
ATOM 2271 C C . ARG A 1 291 ? 12.831 -13.978 20.408 1.00 29.33 291 ARG A C 1
ATOM 2272 O O . ARG A 1 291 ? 13.088 -13.356 19.369 1.00 29.45 291 ARG A O 1
ATOM 2280 N N . ASN A 1 292 ? 13.474 -15.090 20.756 1.00 29.24 292 ASN A N 1
ATOM 2281 C CA . ASN A 1 292 ? 14.530 -15.609 19.892 1.00 31.01 292 ASN A CA 1
ATOM 2282 C C . ASN A 1 292 ? 13.977 -15.917 18.514 1.00 30.08 292 ASN A C 1
ATOM 2283 O O . ASN A 1 292 ? 14.616 -15.614 17.513 1.00 32.34 292 ASN A O 1
ATOM 2288 N N . LYS A 1 293 ? 12.785 -16.509 18.455 1.00 32.00 293 LYS A N 1
ATOM 2289 C CA . LYS A 1 293 ? 12.189 -16.798 17.156 1.00 30.60 293 LYS A CA 1
ATOM 2290 C C . LYS A 1 293 ? 11.832 -15.531 16.387 1.00 30.10 293 LYS A C 1
ATOM 2291 O O . LYS A 1 293 ? 12.289 -15.353 15.258 1.00 32.70 293 LYS A O 1
ATOM 2297 N N . ILE A 1 294 ? 11.040 -14.636 16.970 1.00 28.85 294 ILE A N 1
ATOM 2298 C CA . ILE A 1 294 ? 10.692 -13.435 16.210 1.00 30.76 294 ILE A CA 1
ATOM 2299 C C . ILE A 1 294 ? 11.875 -12.521 15.869 1.00 31.35 294 ILE A C 1
ATOM 2300 O O . ILE A 1 294 ? 11.814 -11.787 14.884 1.00 25.95 294 ILE A O 1
ATOM 2305 N N . TYR A 1 295 ? 12.949 -12.546 16.663 1.00 28.91 295 TYR A N 1
ATOM 2306 C CA . TYR A 1 295 ? 14.094 -11.700 16.336 1.00 31.56 295 TYR A CA 1
ATOM 2307 C C . TYR A 1 295 ? 14.987 -12.353 15.272 1.00 33.93 295 TYR A C 1
ATOM 2308 O O . TYR A 1 295 ? 15.845 -11.687 14.694 1.00 37.92 295 TYR A O 1
ATOM 2317 N N . SER A 1 296 ? 14.789 -13.647 15.015 1.00 30.45 296 SER A N 1
ATOM 2318 C CA . SER A 1 296 ? 15.562 -14.335 13.985 1.00 32.41 296 SER A CA 1
ATOM 2319 C C . SER A 1 296 ? 14.735 -14.465 12.697 1.00 33.91 296 SER A C 1
ATOM 2320 O O . SER A 1 296 ? 14.998 -13.784 11.710 1.00 34.89 296 SER A O 1
ATOM 2323 N N . LYS A 1 297 ? 13.709 -15.301 12.723 1.00 32.77 297 LYS A N 1
ATOM 2324 C CA . LYS A 1 297 ? 12.887 -15.497 11.544 1.00 31.58 297 LYS A CA 1
ATOM 2325 C C . LYS A 1 297 ? 12.186 -14.231 11.074 1.00 33.28 297 LYS A C 1
ATOM 2326 O O . LYS A 1 297 ? 12.077 -13.998 9.877 1.00 33.67 297 LYS A O 1
ATOM 2332 N N . TYR A 1 298 ? 11.723 -13.404 12.011 1.00 29.57 298 TYR A N 1
ATOM 2333 C CA . TYR A 1 298 ? 11.031 -12.180 11.653 1.00 28.57 298 TYR A CA 1
ATOM 2334 C C . TYR A 1 298 ? 11.818 -10.957 12.033 1.00 29.57 298 TYR A C 1
ATOM 2335 O O . TYR A 1 298 ? 11.261 -9.925 12.417 1.00 29.50 298 TYR A O 1
ATOM 2344 N N . ALA A 1 299 ? 13.133 -11.064 11.868 1.00 31.14 299 ALA A N 1
ATOM 2345 C CA . ALA A 1 299 ? 14.038 -9.975 12.223 1.00 31.04 299 ALA A CA 1
ATOM 2346 C C . ALA A 1 299 ? 13.684 -8.699 11.487 1.00 31.00 299 ALA A C 1
ATOM 2347 O O . ALA A 1 299 ? 13.830 -7.601 12.013 1.00 30.96 299 ALA A O 1
ATOM 2349 N N . TYR A 1 300 ? 13.205 -8.827 10.263 1.00 30.23 300 TYR A N 1
ATOM 2350 C CA . TYR A 1 300 ? 12.882 -7.635 9.522 1.00 29.79 300 TYR A CA 1
ATOM 2351 C C . TYR A 1 300 ? 11.981 -6.670 10.265 1.00 31.29 300 TYR A C 1
ATOM 2352 O O . TYR A 1 300 ? 12.294 -5.484 10.390 1.00 31.70 300 TYR A O 1
ATOM 2361 N N . THR A 1 301 ? 10.842 -7.145 10.750 1.00 30.49 301 THR A N 1
ATOM 2362 C CA . THR A 1 301 ? 9.965 -6.205 11.418 1.00 29.37 301 THR A CA 1
ATOM 2363 C C . THR A 1 301 ? 10.273 -6.040 12.892 1.00 27.92 301 THR A C 1
ATOM 2364 O O . THR A 1 301 ? 9.983 -4.985 13.458 1.00 26.26 301 THR A O 1
ATOM 2368 N N . PHE A 1 302 ? 10.891 -7.060 13.495 1.00 27.65 302 PHE A N 1
ATOM 2369 C CA . PHE A 1 302 ? 11.136 -7.063 14.942 1.00 29.91 302 PHE A CA 1
ATOM 2370 C C . PHE A 1 302 ? 12.541 -6.866 15.563 1.00 32.89 302 PHE A C 1
ATOM 2371 O O . PHE A 1 302 ? 12.642 -6.434 16.713 1.00 31.21 302 PHE A O 1
ATOM 2379 N N . HIS A 1 303 ? 13.612 -7.194 14.845 1.00 34.14 303 HIS A N 1
ATOM 2380 C CA . HIS A 1 303 ? 14.942 -7.051 15.444 1.00 33.60 303 HIS A CA 1
ATOM 2381 C C . HIS A 1 303 ? 15.600 -5.744 15.038 1.00 34.37 303 HIS A C 1
ATOM 2382 O O . HIS A 1 303 ? 16.015 -5.568 13.885 1.00 31.99 303 HIS A O 1
ATOM 2389 N N . HIS A 1 304 ? 15.690 -4.834 16.002 1.00 33.84 304 HIS A N 1
ATOM 2390 C CA . HIS A 1 304 ? 16.259 -3.523 15.782 1.00 35.31 304 HIS A CA 1
ATOM 2391 C C . HIS A 1 304 ? 17.481 -3.298 16.664 1.00 36.74 304 HIS A C 1
ATOM 2392 O O . HIS A 1 304 ? 17.445 -3.466 17.889 1.00 36.36 304 HIS A O 1
ATOM 2399 N N . THR A 1 305 ? 18.572 -2.938 16.015 1.00 35.99 305 THR A N 1
ATOM 2400 C CA . THR A 1 305 ? 19.831 -2.710 16.707 1.00 38.06 305 THR A CA 1
ATOM 2401 C C . THR A 1 305 ? 20.354 -1.298 16.501 1.00 41.12 305 THR A C 1
ATOM 2402 O O . THR A 1 305 ? 20.054 -0.395 17.291 1.00 43.41 305 THR A O 1
ATOM 2406 N N . THR A 1 306 ? 21.103 -1.089 15.424 1.00 38.61 306 THR A N 1
ATOM 2407 C CA . THR A 1 306 ? 21.692 0.227 15.170 1.00 42.77 306 THR A CA 1
ATOM 2408 C C . THR A 1 306 ? 20.864 1.154 14.296 1.00 44.66 306 THR A C 1
ATOM 2409 O O . THR A 1 306 ? 19.867 0.743 13.682 1.00 43.75 306 THR A O 1
ATOM 2413 N N . ARG A 1 307 ? 21.297 2.408 14.229 1.00 40.96 307 ARG A N 1
ATOM 2414 C CA . ARG A 1 307 ? 20.606 3.369 13.397 1.00 44.14 307 ARG A CA 1
ATOM 2415 C C . ARG A 1 307 ? 20.703 2.936 11.935 1.00 43.13 307 ARG A C 1
ATOM 2416 O O . ARG A 1 307 ? 19.763 3.131 11.169 1.00 43.18 307 ARG A O 1
ATOM 2424 N N . LEU A 1 308 ? 21.828 2.336 11.547 1.00 41.59 308 LEU A N 1
ATOM 2425 C CA . LEU A 1 308 ? 21.998 1.884 10.164 1.00 43.98 308 LEU A CA 1
ATOM 2426 C C . LEU A 1 308 ? 21.160 0.645 9.878 1.00 41.10 308 LEU A C 1
ATOM 2427 O O . LEU A 1 308 ? 20.693 0.455 8.761 1.00 35.95 308 LEU A O 1
ATOM 2432 N N . ASN A 1 309 ? 20.996 -0.200 10.887 1.00 38.46 309 ASN A N 1
ATOM 2433 C CA . ASN A 1 309 ? 20.172 -1.407 10.778 1.00 39.42 309 ASN A CA 1
ATOM 2434 C C . ASN A 1 309 ? 18.736 -0.959 10.424 1.00 36.41 309 ASN A C 1
ATOM 2435 O O . ASN A 1 309 ? 18.087 -1.524 9.552 1.00 34.14 309 ASN A O 1
ATOM 2440 N N . LYS A 1 310 ? 18.261 0.078 11.099 1.00 33.49 310 LYS A N 1
ATOM 2441 C CA . LYS A 1 310 ? 16.930 0.598 10.842 1.00 31.93 310 LYS A CA 1
ATOM 2442 C C . LYS A 1 310 ? 16.914 1.295 9.487 1.00 35.53 310 LYS A C 1
ATOM 2443 O O . LYS A 1 310 ? 15.993 1.125 8.680 1.00 29.06 310 LYS A O 1
ATOM 2449 N N . GLU A 1 311 ? 17.950 2.094 9.248 1.00 33.79 311 GLU A N 1
ATOM 2450 C CA . GLU A 1 311 ? 18.055 2.865 8.031 1.00 34.98 311 GLU A CA 1
ATOM 2451 C C . GLU A 1 311 ? 17.965 2.064 6.738 1.00 37.34 311 GLU A C 1
ATOM 2452 O O . GLU A 1 311 ? 17.285 2.486 5.797 1.00 36.73 311 GLU A O 1
ATOM 2458 N N . GLU A 1 312 ? 18.633 0.916 6.679 1.00 35.44 312 GLU A N 1
ATOM 2459 C CA . GLU A 1 312 ? 18.612 0.113 5.462 1.00 41.26 312 GLU A CA 1
ATOM 2460 C C . GLU A 1 312 ? 17.201 -0.298 5.062 1.00 40.45 312 GLU A C 1
ATOM 2461 O O . GLU A 1 312 ? 16.890 -0.394 3.888 1.00 40.63 312 GLU A O 1
ATOM 2467 N N . LYS A 1 313 ? 16.345 -0.552 6.039 1.00 39.80 313 LYS A N 1
ATOM 2468 C CA . LYS A 1 313 ? 14.979 -0.976 5.729 1.00 37.61 313 LYS A CA 1
ATOM 2469 C C . LYS A 1 313 ? 14.125 0.185 5.243 1.00 36.70 313 LYS A C 1
ATOM 2470 O O . LYS A 1 313 ? 13.522 0.126 4.159 1.00 35.81 313 LYS A O 1
ATOM 2476 N N . VAL A 1 314 ? 14.103 1.251 6.034 1.00 32.05 314 VAL A N 1
ATOM 2477 C CA . VAL A 1 314 ? 13.312 2.423 5.709 1.00 32.19 314 VAL A CA 1
ATOM 2478 C C . VAL A 1 314 ? 13.720 3.089 4.386 1.00 35.50 314 VAL A C 1
ATOM 2479 O O . VAL A 1 314 ? 12.885 3.720 3.729 1.00 33.74 314 VAL A O 1
ATOM 2483 N N . LYS A 1 315 ? 14.996 2.959 4.009 1.00 34.80 315 LYS A N 1
ATOM 2484 C CA . LYS A 1 315 ? 15.513 3.566 2.775 1.00 40.31 315 LYS A CA 1
ATOM 2485 C C . LYS A 1 315 ? 14.771 3.056 1.533 1.00 39.46 315 LYS A C 1
ATOM 2486 O O . LYS A 1 315 ? 14.510 3.804 0.596 1.00 41.46 315 LYS A O 1
ATOM 2492 N N . GLU A 1 316 ? 14.455 1.767 1.541 1.00 37.76 316 GLU A N 1
ATOM 2493 C CA . GLU A 1 316 ? 13.768 1.129 0.440 1.00 38.60 316 GLU A CA 1
ATOM 2494 C C . GLU A 1 316 ? 12.292 1.477 0.334 1.00 38.61 316 GLU A C 1
ATOM 2495 O O . GLU A 1 316 ? 11.637 1.065 -0.612 1.00 35.62 316 GLU A O 1
ATOM 2501 N N . TRP A 1 317 ? 11.765 2.216 1.299 1.00 36.48 317 TRP A N 1
ATOM 2502 C CA . TRP A 1 317 ? 10.350 2.570 1.277 1.00 35.46 317 TRP A CA 1
ATOM 2503 C C . TRP A 1 317 ? 10.093 3.842 0.502 1.00 33.94 317 TRP A C 1
ATOM 2504 O O . TRP A 1 317 ? 10.950 4.707 0.422 1.00 35.77 317 TRP A O 1
ATOM 2515 N N . SER A 1 318 ? 8.890 3.970 -0.047 1.00 36.52 318 SER A N 1
ATOM 2516 C CA . SER A 1 318 ? 8.512 5.175 -0.779 1.00 33.92 318 SER A CA 1
ATOM 2517 C C . SER A 1 318 ? 7.843 6.097 0.209 1.00 31.41 318 SER A C 1
ATOM 2518 O O . SER A 1 318 ? 7.823 7.318 0.038 1.00 31.47 318 SER A O 1
ATOM 2521 N N . LEU A 1 319 ? 7.270 5.503 1.249 1.00 31.86 319 LEU A N 1
ATOM 2522 C CA . LEU A 1 319 ? 6.598 6.289 2.283 1.00 32.19 319 LEU A CA 1
ATOM 2523 C C . LEU A 1 319 ? 6.828 5.646 3.644 1.00 28.45 319 LEU A C 1
ATOM 2524 O O . LEU A 1 319 ? 6.750 4.415 3.803 1.00 26.59 319 LEU A O 1
ATOM 2529 N N . CYS A 1 320 ? 7.127 6.483 4.620 1.00 31.79 320 CYS A N 1
ATOM 2530 C CA . CYS A 1 320 ? 7.388 6.000 5.975 1.00 29.50 320 CYS A CA 1
ATOM 2531 C C . CYS A 1 320 ? 6.501 6.779 6.922 1.00 29.91 320 CYS A C 1
ATOM 2532 O O . CYS A 1 320 ? 6.607 8.014 6.991 1.00 27.68 320 CYS A O 1
ATOM 2535 N N . VAL A 1 321 ? 5.619 6.086 7.650 1.00 23.99 321 VAL A N 1
ATOM 2536 C CA . VAL A 1 321 ? 4.738 6.801 8.578 1.00 26.12 321 VAL A CA 1
ATOM 2537 C C . VAL A 1 321 ? 5.094 6.464 10.039 1.00 25.96 321 VAL A C 1
ATOM 2538 O O . VAL A 1 321 ? 5.031 5.292 10.443 1.00 26.22 321 VAL A O 1
ATOM 2542 N N . ALA A 1 322 ? 5.495 7.484 10.800 1.00 24.42 322 ALA A N 1
ATOM 2543 C CA . ALA A 1 322 ? 5.882 7.299 12.215 1.00 25.15 322 ALA A CA 1
ATOM 2544 C C . ALA A 1 322 ? 4.668 7.411 13.130 1.00 22.61 322 ALA A C 1
ATOM 2545 O O . ALA A 1 322 ? 4.168 8.503 13.399 1.00 26.97 322 ALA A O 1
ATOM 2547 N N . THR A 1 323 ? 4.200 6.273 13.621 1.00 22.61 323 THR A N 1
ATOM 2548 C CA . THR A 1 323 ? 3.028 6.282 14.474 1.00 28.05 323 THR A CA 1
ATOM 2549 C C . THR A 1 323 ? 3.284 6.479 15.943 1.00 29.88 323 THR A C 1
ATOM 2550 O O . THR A 1 323 ? 4.402 6.319 16.432 1.00 31.70 323 THR A O 1
ATOM 2554 N N . ASP A 1 324 ? 2.203 6.800 16.643 1.00 30.91 324 ASP A N 1
ATOM 2555 C CA . ASP A 1 324 ? 2.205 7.040 18.081 1.00 30.77 324 ASP A CA 1
ATOM 2556 C C . ASP A 1 324 ? 0.966 6.367 18.658 1.00 30.53 324 ASP A C 1
ATOM 2557 O O . ASP A 1 324 ? -0.124 6.417 18.045 1.00 27.80 324 ASP A O 1
ATOM 2562 N N . VAL A 1 325 ? 1.119 5.733 19.820 1.00 27.25 325 VAL A N 1
ATOM 2563 C CA . VAL A 1 325 ? -0.006 5.082 20.494 1.00 24.94 325 VAL A CA 1
ATOM 2564 C C . VAL A 1 325 ? -0.183 5.752 21.847 1.00 28.91 325 VAL A C 1
ATOM 2565 O O . VAL A 1 325 ? 0.784 5.900 22.598 1.00 28.36 325 VAL A O 1
ATOM 2569 N N . SER A 1 326 ? -1.409 6.164 22.161 1.00 27.53 326 SER A N 1
ATOM 2570 C CA . SER A 1 326 ? -1.682 6.780 23.442 1.00 28.45 326 SER A CA 1
ATOM 2571 C C . SER A 1 326 ? -1.832 5.751 24.574 1.00 27.15 326 SER A C 1
ATOM 2572 O O . SER A 1 326 ? -2.582 4.767 24.443 1.00 27.82 326 SER A O 1
ATOM 2575 N N . ASP A 1 327 ? -1.102 5.971 25.668 1.00 24.09 327 ASP A N 1
ATOM 2576 C CA . ASP A 1 327 ? -1.197 5.128 26.874 1.00 28.12 327 ASP A CA 1
ATOM 2577 C C . ASP A 1 327 ? -1.391 3.629 26.567 1.00 26.24 327 ASP A C 1
ATOM 2578 O O . ASP A 1 327 ? -2.370 3.009 26.997 1.00 26.50 327 ASP A O 1
ATOM 2583 N N . HIS A 1 328 ? -0.443 3.045 25.850 1.00 23.35 328 HIS A N 1
ATOM 2584 C CA . HIS A 1 328 ? -0.537 1.663 25.438 1.00 21.53 328 HIS A CA 1
ATOM 2585 C C . HIS A 1 328 ? -0.840 0.600 26.497 1.00 24.82 328 HIS A C 1
ATOM 2586 O O . HIS A 1 328 ? -1.727 -0.223 26.301 1.00 20.94 328 HIS A O 1
ATOM 2593 N N . ASP A 1 329 ? -0.112 0.603 27.613 1.00 22.99 329 ASP A N 1
ATOM 2594 C CA . ASP A 1 329 ? -0.326 -0.422 28.633 1.00 22.73 329 ASP A CA 1
ATOM 2595 C C . ASP A 1 329 ? -1.691 -0.388 29.309 1.00 22.94 329 ASP A C 1
ATOM 2596 O O . ASP A 1 329 ? -2.293 -1.430 29.592 1.00 23.29 329 ASP A O 1
ATOM 2601 N N . THR A 1 330 ? -2.197 0.802 29.566 1.00 18.81 330 THR A N 1
ATOM 2602 C CA . THR A 1 330 ? -3.472 0.911 30.242 1.00 24.00 330 THR A CA 1
ATOM 2603 C C . THR A 1 330 ? -4.662 0.613 29.311 1.00 21.62 330 THR A C 1
ATOM 2604 O O . THR A 1 330 ? -5.723 0.159 29.792 1.00 22.74 330 THR A O 1
ATOM 2608 N N . PHE A 1 331 ? -4.483 0.848 27.998 1.00 21.13 331 PHE A N 1
ATOM 2609 C CA . PHE A 1 331 ? -5.501 0.546 26.972 1.00 21.17 331 PHE A CA 1
ATOM 2610 C C . PHE A 1 331 ? -5.419 -0.908 26.458 1.00 25.41 331 PHE A C 1
ATOM 2611 O O . PHE A 1 331 ? -6.335 -1.362 25.766 1.00 22.97 331 PHE A O 1
ATOM 2619 N N . TRP A 1 332 ? -4.340 -1.624 26.779 1.00 22.17 332 TRP A N 1
ATOM 2620 C CA . TRP A 1 332 ? -4.157 -2.985 26.276 1.00 22.16 332 TRP A CA 1
ATOM 2621 C C . TRP A 1 332 ? -5.405 -3.793 26.630 1.00 23.77 332 TRP A C 1
ATOM 2622 O O . TRP A 1 332 ? -5.806 -3.886 27.797 1.00 22.63 332 TRP A O 1
ATOM 2633 N N . PRO A 1 333 ? -6.003 -4.444 25.622 1.00 24.22 333 PRO A N 1
ATOM 2634 C CA . PRO A 1 333 ? -7.234 -5.208 25.865 1.00 24.98 333 PRO A CA 1
ATOM 2635 C C . PRO A 1 333 ? -7.188 -6.619 26.385 1.00 23.97 333 PRO A C 1
ATOM 2636 O O . PRO A 1 333 ? -6.512 -7.481 25.822 1.00 22.82 333 PRO A O 1
ATOM 2640 N N . GLY A 1 334 ? -7.946 -6.842 27.456 1.00 20.62 334 GLY A N 1
ATOM 2641 C CA . GLY A 1 334 ? -8.046 -8.158 28.026 1.00 22.77 334 GLY A CA 1
ATOM 2642 C C . GLY A 1 334 ? -8.618 -9.162 27.045 1.00 25.09 334 GLY A C 1
ATOM 2643 O O . GLY A 1 334 ? -8.346 -10.366 27.163 1.00 23.02 334 GLY A O 1
ATOM 2644 N N . TRP A 1 335 ? -9.396 -8.714 26.059 1.00 25.34 335 TRP A N 1
ATOM 2645 C CA . TRP A 1 335 ? -9.921 -9.707 25.122 1.00 25.98 335 TRP A CA 1
ATOM 2646 C C . TRP A 1 335 ? -8.774 -10.280 24.303 1.00 23.25 335 TRP A C 1
ATOM 2647 O O . TRP A 1 335 ? -8.844 -11.419 23.864 1.00 22.95 335 TRP A O 1
ATOM 2658 N N . LEU A 1 336 ? -7.689 -9.525 24.126 1.00 23.50 336 LEU A N 1
ATOM 2659 C CA . LEU A 1 336 ? -6.549 -10.094 23.374 1.00 22.19 336 LEU A CA 1
ATOM 2660 C C . LEU A 1 336 ? -5.856 -11.175 24.225 1.00 25.11 336 LEU A C 1
ATOM 2661 O O . LEU A 1 336 ? -5.366 -12.194 23.702 1.00 28.48 336 LEU A O 1
ATOM 2666 N N . ARG A 1 337 ? -5.798 -10.951 25.541 1.00 25.58 337 ARG A N 1
ATOM 2667 C CA . ARG A 1 337 ? -5.249 -11.960 26.448 1.00 23.00 337 ARG A CA 1
ATOM 2668 C C . ARG A 1 337 ? -6.069 -13.257 26.236 1.00 24.81 337 ARG A C 1
ATOM 2669 O O . ARG A 1 337 ? -5.522 -14.351 26.081 1.00 22.30 337 ARG A O 1
ATOM 2677 N N . ASP A 1 338 ? -7.392 -13.132 26.274 1.00 22.60 338 ASP A N 1
ATOM 2678 C CA . ASP A 1 338 ? -8.232 -14.310 26.087 1.00 27.98 338 ASP A CA 1
ATOM 2679 C C . ASP A 1 338 ? -8.133 -14.907 24.701 1.00 24.51 338 ASP A C 1
ATOM 2680 O O . ASP A 1 338 ? -8.145 -16.124 24.558 1.00 26.52 338 ASP A O 1
ATOM 2685 N N . LEU A 1 339 ? -8.006 -14.079 23.680 1.00 23.49 339 LEU A N 1
ATOM 2686 C CA . LEU A 1 339 ? -7.856 -14.620 22.337 1.00 25.84 339 LEU A CA 1
ATOM 2687 C C . LEU A 1 339 ? -6.542 -15.406 22.261 1.00 28.61 339 LEU A C 1
ATOM 2688 O O . LEU A 1 339 ? -6.480 -16.520 21.700 1.00 23.89 339 LEU A O 1
ATOM 2693 N N . ILE A 1 340 ? -5.483 -14.839 22.839 1.00 25.84 340 ILE A N 1
ATOM 2694 C CA . ILE A 1 340 ? -4.188 -15.513 22.784 1.00 24.31 340 ILE A CA 1
ATOM 2695 C C . ILE A 1 340 ? -4.204 -16.856 23.489 1.00 22.96 340 ILE A C 1
ATOM 2696 O O . ILE A 1 340 ? -3.702 -17.857 22.955 1.00 23.88 340 ILE A O 1
ATOM 2701 N N . CYS A 1 341 ? -4.786 -16.891 24.686 1.00 23.60 341 CYS A N 1
ATOM 2702 C CA . CYS A 1 341 ? -4.845 -18.129 25.442 1.00 25.41 341 CYS A CA 1
ATOM 2703 C C . CYS A 1 341 ? -5.626 -19.177 24.658 1.00 26.85 341 CYS A C 1
ATOM 2704 O O . CYS A 1 341 ? -5.225 -20.350 24.580 1.00 30.23 341 CYS A O 1
ATOM 2707 N N . ASP A 1 342 ? -6.738 -18.745 24.070 1.00 27.38 342 ASP A N 1
ATOM 2708 C CA . ASP A 1 342 ? -7.581 -19.646 23.291 1.00 28.50 342 ASP A CA 1
ATOM 2709 C C . ASP A 1 342 ? -6.791 -20.258 22.150 1.00 26.41 342 ASP A C 1
ATOM 2710 O O . ASP A 1 342 ? -6.797 -21.469 21.973 1.00 28.35 342 ASP A O 1
ATOM 2715 N N . GLU A 1 343 ? -6.094 -19.427 21.381 1.00 25.72 343 GLU A N 1
ATOM 2716 C CA . GLU A 1 343 ? -5.319 -19.944 20.259 1.00 25.65 343 GLU A CA 1
ATOM 2717 C C . GLU A 1 343 ? -4.166 -20.863 20.705 1.00 29.31 343 GLU A C 1
ATOM 2718 O O . GLU A 1 343 ? -3.856 -21.845 20.018 1.00 28.49 343 GLU A O 1
ATOM 2724 N N . LEU A 1 344 ? -3.540 -20.568 21.854 1.00 25.30 344 LEU A N 1
ATOM 2725 C CA . LEU A 1 344 ? -2.449 -21.422 22.333 1.00 26.70 344 LEU A CA 1
ATOM 2726 C C . LEU A 1 344 ? -3.042 -22.793 22.662 1.00 26.32 344 LEU A C 1
ATOM 2727 O O . LEU A 1 344 ? -2.415 -23.828 22.414 1.00 27.56 344 LEU A O 1
ATOM 2732 N N . LEU A 1 345 ? -4.240 -22.809 23.243 1.00 25.66 345 LEU A N 1
ATOM 2733 C CA . LEU A 1 345 ? -4.883 -24.080 23.554 1.00 30.06 345 LEU A CA 1
ATOM 2734 C C . LEU A 1 345 ? -5.149 -24.841 22.232 1.00 30.63 345 LEU A C 1
ATOM 2735 O O . LEU A 1 345 ? -4.877 -26.030 22.166 1.00 32.02 345 LEU A O 1
ATOM 2740 N N . ASN A 1 346 ? -5.653 -24.148 21.202 1.00 26.47 346 ASN A N 1
ATOM 2741 C CA . ASN A 1 346 ? -5.915 -24.760 19.897 1.00 30.84 346 ASN A CA 1
ATOM 2742 C C . ASN A 1 346 ? -4.610 -25.326 19.328 1.00 33.91 346 ASN A C 1
ATOM 2743 O O . ASN A 1 346 ? -4.622 -26.374 18.694 1.00 34.80 346 ASN A O 1
ATOM 2748 N N . MET A 1 347 ? -3.485 -24.648 19.564 1.00 33.19 347 MET A N 1
ATOM 2749 C CA . MET A 1 347 ? -2.180 -25.119 19.071 1.00 32.96 347 MET A CA 1
ATOM 2750 C C . MET A 1 347 ? -1.645 -26.329 19.827 1.00 32.64 347 MET A C 1
ATOM 2751 O O . MET A 1 347 ? -0.685 -26.977 19.386 1.00 34.00 347 MET A O 1
ATOM 2756 N N . GLY A 1 348 ? -2.236 -26.634 20.976 1.00 31.76 348 GLY A N 1
ATOM 2757 C CA . GLY A 1 348 ? -1.760 -27.769 21.746 1.00 31.89 348 GLY A CA 1
ATOM 2758 C C . GLY A 1 348 ? -0.892 -27.427 22.959 1.00 33.50 348 GLY A C 1
ATOM 2759 O O . GLY A 1 348 ? -0.250 -28.299 23.553 1.00 32.71 348 GLY A O 1
ATOM 2760 N N . TYR A 1 349 ? -0.842 -26.158 23.330 1.00 32.60 349 TYR A N 1
ATOM 2761 C CA . TYR A 1 349 ? -0.083 -25.778 24.520 1.00 29.16 349 TYR A CA 1
ATOM 2762 C C . TYR A 1 349 ? -0.721 -26.418 25.757 1.00 30.56 349 TYR A C 1
ATOM 2763 O O . TYR A 1 349 ? -1.951 -26.580 25.827 1.00 30.90 349 TYR A O 1
ATOM 2772 N N . ALA A 1 350 ? 0.104 -26.805 26.728 1.00 28.94 350 ALA A N 1
ATOM 2773 C CA . ALA A 1 350 ? -0.400 -27.401 27.963 1.00 29.36 350 ALA A CA 1
ATOM 2774 C C . ALA A 1 350 ? -1.433 -26.442 28.564 1.00 31.45 350 ALA A C 1
ATOM 2775 O O . ALA A 1 350 ? -1.186 -25.233 28.688 1.00 26.56 350 ALA A O 1
ATOM 2777 N N . PRO A 1 351 ? -2.617 -26.964 28.919 1.00 32.93 351 PRO A N 1
ATOM 2778 C CA . PRO A 1 351 ? -3.690 -26.150 29.500 1.00 31.40 351 PRO A CA 1
ATOM 2779 C C . PRO A 1 351 ? -3.283 -25.502 30.814 1.00 29.57 351 PRO A C 1
ATOM 2780 O O . PRO A 1 351 ? -3.630 -24.353 31.092 1.00 29.39 351 PRO A O 1
ATOM 2784 N N . TRP A 1 352 ? -2.566 -26.254 31.634 1.00 30.44 352 TRP A N 1
ATOM 2785 C CA . TRP A 1 352 ? -2.128 -25.711 32.901 1.00 30.11 352 TRP A CA 1
ATOM 2786 C C . TRP A 1 352 ? -1.197 -24.506 32.671 1.00 27.68 352 TRP A C 1
ATOM 2787 O O . TRP A 1 352 ? -1.251 -23.533 33.432 1.00 29.66 352 TRP A O 1
ATOM 2798 N N . TRP A 1 353 ? -0.365 -24.549 31.630 1.00 27.90 353 TRP A N 1
ATOM 2799 C CA . TRP A 1 353 ? 0.536 -23.413 31.377 1.00 26.72 353 TRP A CA 1
ATOM 2800 C C . TRP A 1 353 ? -0.230 -22.208 30.877 1.00 28.92 353 TRP A C 1
ATOM 2801 O O . TRP A 1 353 ? 0.051 -21.066 31.256 1.00 26.54 353 TRP A O 1
ATOM 2812 N N . VAL A 1 354 ? -1.188 -22.450 29.991 1.00 27.72 354 VAL A N 1
ATOM 2813 C CA . VAL A 1 354 ? -1.999 -21.361 29.481 1.00 25.84 354 VAL A CA 1
ATOM 2814 C C . VAL A 1 354 ? -2.768 -20.729 30.647 1.00 23.61 354 VAL A C 1
ATOM 2815 O O . VAL A 1 354 ? -2.957 -19.498 30.706 1.00 22.63 354 VAL A O 1
ATOM 2819 N N . LYS A 1 355 ? -3.181 -21.553 31.604 1.00 21.20 355 LYS A N 1
ATOM 2820 C CA . LYS A 1 355 ? -3.922 -21.012 32.738 1.00 23.68 355 LYS A CA 1
ATOM 2821 C C . LYS A 1 355 ? -3.023 -20.085 33.565 1.00 27.71 355 LYS A C 1
ATOM 2822 O O . LYS A 1 355 ? -3.487 -19.050 34.051 1.00 23.31 355 LYS A O 1
ATOM 2828 N N . LEU A 1 356 ? -1.746 -20.457 33.715 1.00 25.61 356 LEU A N 1
ATOM 2829 C CA . LEU A 1 356 ? -0.820 -19.620 34.457 1.00 26.15 356 LEU A CA 1
ATOM 2830 C C . LEU A 1 356 ? -0.711 -18.297 33.721 1.00 24.97 356 LEU A C 1
ATOM 2831 O O . LEU A 1 356 ? -0.801 -17.238 34.337 1.00 20.41 356 LEU A O 1
ATOM 2836 N N . PHE A 1 357 ? -0.561 -18.368 32.397 1.00 25.11 357 PHE A N 1
ATOM 2837 C CA . PHE A 1 357 ? -0.412 -17.165 31.557 1.00 24.81 357 PHE A CA 1
ATOM 2838 C C . PHE A 1 357 ? -1.632 -16.260 31.628 1.00 24.65 357 PHE A C 1
ATOM 2839 O O . PHE A 1 357 ? -1.524 -15.025 31.760 1.00 24.40 357 PHE A O 1
ATOM 2847 N N . GLU A 1 358 ? -2.803 -16.867 31.509 1.00 24.45 358 GLU A N 1
ATOM 2848 C CA . GLU A 1 358 ? -4.046 -16.114 31.589 1.00 24.47 358 GLU A CA 1
ATOM 2849 C C . GLU A 1 358 ? -4.141 -15.414 32.935 1.00 22.55 358 GLU A C 1
ATOM 2850 O O . GLU A 1 358 ? -4.439 -14.235 33.009 1.00 24.81 358 GLU A O 1
ATOM 2856 N N . THR A 1 359 ? -3.890 -16.155 34.002 1.00 21.10 359 THR A N 1
ATOM 2857 C CA . THR A 1 359 ? -3.982 -15.583 35.340 1.00 24.53 359 THR A CA 1
ATOM 2858 C C . THR A 1 359 ? -2.995 -14.402 35.590 1.00 20.25 359 THR A C 1
ATOM 2859 O O . THR A 1 359 ? -3.328 -13.447 36.290 1.00 22.82 359 THR A O 1
ATOM 2863 N N . SER A 1 360 ? -1.809 -14.452 35.002 1.00 22.87 360 SER A N 1
ATOM 2864 C CA . SER A 1 360 ? -0.835 -13.370 35.170 1.00 21.37 360 SER A CA 1
ATOM 2865 C C . SER A 1 360 ? -1.337 -12.066 34.542 1.00 26.38 360 SER A C 1
ATOM 2866 O O . SER A 1 360 ? -0.830 -10.977 34.868 1.00 22.70 360 SER A O 1
ATOM 2869 N N . LEU A 1 361 ? -2.337 -12.152 33.658 1.00 21.88 361 LEU A N 1
ATOM 2870 C CA . LEU A 1 361 ? -2.871 -10.945 33.039 1.00 25.84 361 LEU A CA 1
ATOM 2871 C C . LEU A 1 361 ? -4.253 -10.561 33.603 1.00 25.55 361 LEU A C 1
ATOM 2872 O O . LEU A 1 361 ? -5.011 -9.790 32.984 1.00 23.12 361 LEU A O 1
ATOM 2877 N N . LYS A 1 362 ? -4.564 -11.079 34.793 1.00 23.36 362 LYS A N 1
ATOM 2878 C CA . LYS A 1 362 ? -5.832 -10.811 35.480 1.00 22.87 362 LYS A CA 1
ATOM 2879 C C . LYS A 1 362 ? -5.601 -10.566 36.974 1.00 22.74 362 LYS A C 1
ATOM 2880 O O . LYS A 1 362 ? -6.531 -10.359 37.762 1.00 24.25 362 LYS A O 1
ATOM 2886 N N . LEU A 1 363 ? -4.340 -10.551 37.363 1.00 21.31 363 LEU A N 1
ATOM 2887 C CA . LEU A 1 363 ? -3.992 -10.438 38.761 1.00 18.27 363 LEU A CA 1
ATOM 2888 C C . LEU A 1 363 ? -4.284 -9.158 39.526 1.00 20.37 363 LEU A C 1
ATOM 2889 O O . LEU A 1 363 ? -4.306 -8.061 38.967 1.00 24.41 363 LEU A O 1
ATOM 2894 N N . PRO A 1 364 ? -4.567 -9.293 40.833 1.00 21.24 364 PRO A N 1
ATOM 2895 C CA . PRO A 1 364 ? -4.822 -8.142 41.687 1.00 19.72 364 PRO A CA 1
ATOM 2896 C C . PRO A 1 364 ? -3.529 -7.314 41.729 1.00 21.94 364 PRO A C 1
ATOM 2897 O O . PRO A 1 364 ? -2.458 -7.783 41.293 1.00 21.06 364 PRO A O 1
ATOM 2901 N N . VAL A 1 365 ? -3.622 -6.093 42.240 1.00 20.22 365 VAL A N 1
ATOM 2902 C CA . VAL A 1 365 ? -2.444 -5.244 42.337 1.00 21.29 365 VAL A CA 1
ATOM 2903 C C . VAL A 1 365 ? -2.407 -4.599 43.715 1.00 23.36 365 VAL A C 1
ATOM 2904 O O . VAL A 1 365 ? -3.426 -4.077 44.201 1.00 23.40 365 VAL A O 1
ATOM 2908 N N . TYR A 1 366 ? -1.237 -4.646 44.348 1.00 21.71 366 TYR A N 1
ATOM 2909 C CA . TYR A 1 366 ? -1.061 -4.045 45.667 1.00 20.90 366 TYR A CA 1
ATOM 2910 C C . TYR A 1 366 ? -0.438 -2.671 45.490 1.00 17.77 366 TYR A C 1
ATOM 2911 O O . TYR A 1 366 ? 0.667 -2.539 44.959 1.00 20.80 366 TYR A O 1
ATOM 2920 N N . VAL A 1 367 ? -1.153 -1.651 45.952 1.00 21.46 367 VAL A N 1
ATOM 2921 C CA . VAL A 1 367 ? -0.704 -0.276 45.823 1.00 21.10 367 VAL A CA 1
ATOM 2922 C C . VAL A 1 367 ? 0.035 0.185 47.067 1.00 24.88 367 VAL A C 1
ATOM 2923 O O . VAL A 1 367 ? -0.524 0.237 48.168 1.00 25.03 367 VAL A O 1
ATOM 2927 N N . GLY A 1 368 ? 1.306 0.521 46.878 1.00 25.97 368 GLY A N 1
ATOM 2928 C CA . GLY A 1 368 ? 2.137 0.951 47.988 1.00 26.77 368 GLY A CA 1
ATOM 2929 C C . GLY A 1 368 ? 1.909 2.363 48.488 1.00 30.29 368 GLY A C 1
ATOM 2930 O O . GLY A 1 368 ? 1.106 2.574 49.383 1.00 32.81 368 GLY A O 1
ATOM 2931 N N . ALA A 1 369 ? 2.598 3.341 47.917 1.00 27.30 369 ALA A N 1
ATOM 2932 C CA . ALA A 1 369 ? 2.455 4.707 48.413 1.00 29.46 369 ALA A CA 1
ATOM 2933 C C . ALA A 1 369 ? 2.480 5.757 47.294 1.00 30.74 369 ALA A C 1
ATOM 2934 O O . ALA A 1 369 ? 3.542 6.244 46.903 1.00 25.75 369 ALA A O 1
ATOM 2936 N N . PRO A 1 370 ? 1.299 6.104 46.756 1.00 29.45 370 PRO A N 1
ATOM 2937 C CA . PRO A 1 370 ? 1.156 7.095 45.681 1.00 26.36 370 PRO A CA 1
ATOM 2938 C C . PRO A 1 370 ? 1.419 8.502 46.185 1.00 28.67 370 PRO A C 1
ATOM 2939 O O . PRO A 1 370 ? 1.686 9.428 45.399 1.00 32.46 370 PRO A O 1
ATOM 2943 N N . ALA A 1 371 ? 1.294 8.666 47.494 1.00 27.01 371 ALA A N 1
ATOM 2944 C CA . ALA A 1 371 ? 1.480 9.966 48.119 1.00 27.36 371 ALA A CA 1
ATOM 2945 C C . ALA A 1 371 ? 1.549 9.796 49.625 1.00 26.59 371 ALA A C 1
ATOM 2946 O O . ALA A 1 371 ? 1.282 8.712 50.151 1.00 28.91 371 ALA A O 1
ATOM 2948 N N . PRO A 1 372 ? 1.922 10.855 50.345 1.00 29.33 372 PRO A N 1
ATOM 2949 C CA . PRO A 1 372 ? 2.006 10.771 51.805 1.00 31.62 372 PRO A CA 1
ATOM 2950 C C . PRO A 1 372 ? 0.624 10.422 52.357 1.00 32.73 372 PRO A C 1
ATOM 2951 O O . PRO A 1 372 ? -0.381 10.930 51.857 1.00 33.68 372 PRO A O 1
ATOM 2955 N N . GLU A 1 373 ? 0.564 9.529 53.342 1.00 34.71 373 GLU A N 1
ATOM 2956 C CA . GLU A 1 373 ? -0.719 9.143 53.954 1.00 40.86 373 GLU A CA 1
ATOM 2957 C C . GLU A 1 373 ? -1.705 8.412 53.044 1.00 38.84 373 GLU A C 1
ATOM 2958 O O . GLU A 1 373 ? -2.893 8.359 53.346 1.00 40.56 373 GLU A O 1
ATOM 2964 N N . GLN A 1 374 ? -1.235 7.871 51.927 1.00 35.89 374 GLN A N 1
ATOM 2965 C CA . GLN A 1 374 ? -2.120 7.157 51.005 1.00 36.69 374 GLN A CA 1
ATOM 2966 C C . GLN A 1 374 ? -1.513 5.828 50.614 1.00 35.65 374 GLN A C 1
ATOM 2967 O O . GLN A 1 374 ? -0.286 5.688 50.609 1.00 31.52 374 GLN A O 1
ATOM 2973 N N . GLY A 1 375 ? -2.367 4.870 50.251 1.00 31.11 375 GLY A N 1
ATOM 2974 C CA . GLY A 1 375 ? -1.853 3.600 49.787 1.00 28.06 375 GLY A CA 1
ATOM 2975 C C . GLY A 1 375 ? -2.051 2.379 50.643 1.00 25.48 375 GLY A C 1
ATOM 2976 O O . GLY A 1 375 ? -3.040 2.263 51.362 1.00 30.97 375 GLY A O 1
ATOM 2977 N N . HIS A 1 376 ? -1.095 1.464 50.537 1.00 24.05 376 HIS A N 1
ATOM 2978 C CA . HIS A 1 376 ? -1.121 0.203 51.274 1.00 26.50 376 HIS A CA 1
ATOM 2979 C C . HIS A 1 376 ? -2.502 -0.412 51.153 1.00 22.66 376 HIS A C 1
ATOM 2980 O O . HIS A 1 376 ? -3.175 -0.659 52.141 1.00 25.74 376 HIS A O 1
ATOM 2987 N N . THR A 1 377 ? -2.912 -0.652 49.910 1.00 23.43 377 THR A N 1
ATOM 2988 C CA . THR A 1 377 ? -4.232 -1.224 49.627 1.00 21.52 377 THR A CA 1
ATOM 2989 C C . THR A 1 377 ? -4.132 -2.209 48.481 1.00 21.98 377 THR A C 1
ATOM 2990 O O . THR A 1 377 ? -3.517 -1.931 47.455 1.00 25.04 377 THR A O 1
ATOM 2994 N N . LEU A 1 378 ? -4.734 -3.371 48.664 1.00 23.30 378 LEU A N 1
ATOM 2995 C CA . LEU A 1 378 ? -4.762 -4.387 47.637 1.00 20.32 378 LEU A CA 1
ATOM 2996 C C . LEU A 1 378 ? -6.046 -4.154 46.810 1.00 20.90 378 LEU A C 1
ATOM 2997 O O . LEU A 1 378 ? -7.126 -4.019 47.383 1.00 25.43 378 LEU A O 1
ATOM 3002 N N . LEU A 1 379 ? -5.918 -4.067 45.486 1.00 21.36 379 LEU A N 1
ATOM 3003 C CA . LEU A 1 379 ? -7.067 -3.909 44.576 1.00 22.90 379 LEU A CA 1
ATOM 3004 C C . LEU A 1 379 ? -7.298 -5.272 43.917 1.00 23.39 379 LEU A C 1
ATOM 3005 O O . LEU A 1 379 ? -6.386 -5.824 43.316 1.00 23.46 379 LEU A O 1
ATOM 3010 N N . GLY A 1 380 ? -8.504 -5.834 44.058 1.00 24.25 380 GLY A N 1
ATOM 3011 C CA . GLY A 1 380 ? -8.786 -7.134 43.461 1.00 22.82 380 GLY A CA 1
ATOM 3012 C C . GLY A 1 380 ? -8.666 -8.262 44.482 1.00 25.88 380 GLY A C 1
ATOM 3013 O O . GLY A 1 380 ? -7.964 -8.115 45.481 1.00 26.82 380 GLY A O 1
ATOM 3014 N N . ASP A 1 381 ? -9.313 -9.395 44.220 1.00 23.89 381 ASP A N 1
ATOM 3015 C CA . ASP A 1 381 ? -9.302 -10.524 45.150 1.00 25.26 381 ASP A CA 1
ATOM 3016 C C . ASP A 1 381 ? -8.438 -11.650 44.604 1.00 23.18 381 ASP A C 1
ATOM 3017 O O . ASP A 1 381 ? -8.764 -12.265 43.580 1.00 24.81 381 ASP A O 1
ATOM 3022 N N . PRO A 1 382 ? -7.323 -11.949 45.288 1.00 22.88 382 PRO A N 1
ATOM 3023 C CA . PRO A 1 382 ? -6.421 -13.010 44.842 1.00 22.36 382 PRO A CA 1
ATOM 3024 C C . PRO A 1 382 ? -7.097 -14.381 44.736 1.00 22.23 382 PRO A C 1
ATOM 3025 O O . PRO A 1 382 ? -6.612 -15.229 44.005 1.00 24.26 382 PRO A O 1
ATOM 3029 N N . SER A 1 383 ? -8.195 -14.601 45.465 1.00 24.84 383 SER A N 1
ATOM 3030 C CA . SER A 1 383 ? -8.872 -15.913 45.413 1.00 25.10 383 SER A CA 1
ATOM 3031 C C . SER A 1 383 ? -9.520 -16.138 44.028 1.00 28.79 383 SER A C 1
ATOM 3032 O O . SER A 1 383 ? -9.788 -17.289 43.623 1.00 27.27 383 SER A O 1
ATOM 3035 N N . ASN A 1 384 ? -9.787 -15.052 43.307 1.00 25.64 384 ASN A N 1
ATOM 3036 C CA . ASN A 1 384 ? -10.344 -15.184 41.951 1.00 29.71 384 ASN A CA 1
ATOM 3037 C C . ASN A 1 384 ? -9.924 -14.004 41.091 1.00 24.32 384 ASN A C 1
ATOM 3038 O O . ASN A 1 384 ? -10.663 -13.041 40.922 1.00 26.29 384 ASN A O 1
ATOM 3043 N N . PRO A 1 385 ? -8.727 -14.095 40.498 1.00 27.13 385 PRO A N 1
ATOM 3044 C CA . PRO A 1 385 ? -8.140 -13.058 39.645 1.00 24.74 385 PRO A CA 1
ATOM 3045 C C . PRO A 1 385 ? -9.078 -12.649 38.526 1.00 25.70 385 PRO A C 1
ATOM 3046 O O . PRO A 1 385 ? -9.423 -13.467 37.678 1.00 21.34 385 PRO A O 1
ATOM 3050 N N . ASP A 1 386 ? -9.485 -11.377 38.528 1.00 21.52 386 ASP A N 1
ATOM 3051 C CA . ASP A 1 386 ? -10.436 -10.914 37.536 1.00 24.88 386 ASP A CA 1
ATOM 3052 C C . ASP A 1 386 ? -10.268 -9.438 37.196 1.00 26.15 386 ASP A C 1
ATOM 3053 O O . ASP A 1 386 ? -11.212 -8.777 36.797 1.00 24.32 386 ASP A O 1
ATOM 3058 N N . LEU A 1 387 ? -9.059 -8.910 37.343 1.00 23.03 387 LEU A N 1
ATOM 3059 C CA . LEU A 1 387 ? -8.841 -7.502 37.016 1.00 21.34 387 LEU A CA 1
ATOM 3060 C C . LEU A 1 387 ? -8.602 -7.352 35.513 1.00 20.62 387 LEU A C 1
ATOM 3061 O O . LEU A 1 387 ? -8.282 -8.328 34.814 1.00 19.47 387 LEU A O 1
ATOM 3066 N N . GLU A 1 388 ? -8.791 -6.126 35.036 1.00 20.66 388 GLU A N 1
ATOM 3067 C CA . GLU A 1 388 ? -8.570 -5.754 33.641 1.00 23.20 388 GLU A CA 1
ATOM 3068 C C . GLU A 1 388 ? -7.743 -4.477 33.679 1.00 24.74 388 GLU A C 1
ATOM 3069 O O . GLU A 1 388 ? -8.214 -3.426 33.234 1.00 22.61 388 GLU A O 1
ATOM 3075 N N . VAL A 1 389 ? -6.519 -4.554 34.206 1.00 25.33 389 VAL A N 1
ATOM 3076 C CA . VAL A 1 389 ? -5.673 -3.357 34.296 1.00 20.85 389 VAL A CA 1
ATOM 3077 C C . VAL A 1 389 ? -5.012 -2.988 32.967 1.00 23.01 389 VAL A C 1
ATOM 3078 O O . VAL A 1 389 ? -4.426 -1.916 32.807 1.00 21.09 389 VAL A O 1
ATOM 3082 N N . GLY A 1 390 ? -5.127 -3.875 32.001 1.00 23.66 390 GLY A N 1
ATOM 3083 C CA . GLY A 1 390 ? -4.470 -3.643 30.735 1.00 24.99 390 GLY A CA 1
ATOM 3084 C C . GLY A 1 390 ? -3.236 -4.529 30.760 1.00 26.39 390 GLY A C 1
ATOM 3085 O O . GLY A 1 390 ? -3.352 -5.714 31.059 1.00 27.53 390 GLY A O 1
ATOM 3086 N N . LEU A 1 391 ? -2.058 -3.982 30.470 1.00 23.81 391 LEU A N 1
ATOM 3087 C CA . LEU A 1 391 ? -0.851 -4.810 30.453 1.00 26.10 391 LEU A CA 1
ATOM 3088 C C . LEU A 1 391 ? -0.001 -4.449 31.671 1.00 28.05 391 LEU A C 1
ATOM 3089 O O . LEU A 1 391 ? 0.383 -3.288 31.827 1.00 27.53 391 LEU A O 1
ATOM 3094 N N . SER A 1 392 ? 0.273 -5.426 32.543 1.00 29.35 392 SER A N 1
ATOM 3095 C CA . SER A 1 392 ? 1.100 -5.192 33.740 1.00 34.72 392 SER A CA 1
ATOM 3096 C C . SER A 1 392 ? 2.565 -5.223 33.316 1.00 35.25 392 SER A C 1
ATOM 3097 O O . SER A 1 392 ? 3.001 -6.219 32.745 1.00 33.20 392 SER A O 1
ATOM 3100 N N . SER A 1 393 ? 3.323 -4.168 33.617 1.00 31.96 393 SER A N 1
ATOM 3101 C CA . SER A 1 393 ? 4.738 -4.122 33.237 1.00 34.26 393 SER A CA 1
ATOM 3102 C C . SER A 1 393 ? 5.613 -5.275 33.776 1.00 35.05 393 SER A C 1
ATOM 3103 O O . SER A 1 393 ? 6.580 -5.674 33.124 1.00 40.99 393 SER A O 1
ATOM 3106 N N . GLY A 1 394 ? 5.284 -5.831 34.933 1.00 33.09 394 GLY A N 1
ATOM 3107 C CA . GLY A 1 394 ? 6.112 -6.915 35.467 1.00 29.83 394 GLY A CA 1
ATOM 3108 C C . GLY A 1 394 ? 5.672 -8.309 35.044 1.00 31.92 394 GLY A C 1
ATOM 3109 O O . GLY A 1 394 ? 6.129 -9.322 35.583 1.00 30.53 394 GLY A O 1
ATOM 3110 N N . GLN A 1 395 ? 4.753 -8.381 34.087 1.00 28.11 395 GLN A N 1
ATOM 3111 C CA . GLN A 1 395 ? 4.316 -9.692 33.630 1.00 26.21 395 GLN A CA 1
ATOM 3112 C C . GLN A 1 395 ? 5.492 -10.252 32.797 1.00 27.86 395 GLN A C 1
ATOM 3113 O O . GLN A 1 395 ? 6.164 -9.523 32.062 1.00 32.76 395 GLN A O 1
ATOM 3119 N N . GLY A 1 396 ? 5.739 -11.539 32.894 1.00 25.38 396 GLY A N 1
ATOM 3120 C CA . GLY A 1 396 ? 6.880 -12.101 32.178 1.00 31.50 396 GLY A CA 1
ATOM 3121 C C . GLY A 1 396 ? 6.995 -11.961 30.667 1.00 31.75 396 GLY A C 1
ATOM 3122 O O . GLY A 1 396 ? 8.063 -12.252 30.117 1.00 29.39 396 GLY A O 1
ATOM 3123 N N . ALA A 1 397 ? 5.932 -11.509 29.993 1.00 25.37 397 ALA A N 1
ATOM 3124 C CA . ALA A 1 397 ? 5.978 -11.365 28.543 1.00 26.79 397 ALA A CA 1
ATOM 3125 C C . ALA A 1 397 ? 5.382 -10.041 28.079 1.00 26.66 397 ALA A C 1
ATOM 3126 O O . ALA A 1 397 ? 4.863 -9.942 26.957 1.00 25.39 397 ALA A O 1
ATOM 3128 N N . THR A 1 398 ? 5.445 -9.009 28.913 1.00 26.47 398 THR A N 1
ATOM 3129 C CA . THR A 1 398 ? 4.814 -7.750 28.498 1.00 28.83 398 THR A CA 1
ATOM 3130 C C . THR A 1 398 ? 5.279 -7.205 27.155 1.00 27.86 398 THR A C 1
ATOM 3131 O O . THR A 1 398 ? 4.479 -6.634 26.419 1.00 27.31 398 THR A O 1
ATOM 3135 N N . ASP A 1 399 ? 6.560 -7.361 26.822 1.00 24.94 399 ASP A N 1
ATOM 3136 C CA . ASP A 1 399 ? 7.018 -6.837 25.536 1.00 26.21 399 ASP A CA 1
ATOM 3137 C C . ASP A 1 399 ? 6.319 -7.563 24.380 1.00 23.41 399 ASP A C 1
ATOM 3138 O O . ASP A 1 399 ? 5.840 -6.942 23.439 1.00 23.86 399 ASP A O 1
ATOM 3143 N N . LEU A 1 400 ? 6.257 -8.883 24.460 1.00 24.23 400 LEU A N 1
ATOM 3144 C CA . LEU A 1 400 ? 5.602 -9.672 23.443 1.00 21.02 400 LEU A CA 1
ATOM 3145 C C . LEU A 1 400 ? 4.107 -9.333 23.308 1.00 25.89 400 LEU A C 1
ATOM 3146 O O . LEU A 1 400 ? 3.595 -9.235 22.184 1.00 25.84 400 LEU A O 1
ATOM 3151 N N . MET A 1 401 ? 3.409 -9.120 24.430 1.00 25.18 401 MET A N 1
ATOM 3152 C CA . MET A 1 401 ? 1.971 -8.802 24.364 1.00 25.14 401 MET A CA 1
ATOM 3153 C C . MET A 1 401 ? 1.742 -7.483 23.641 1.00 23.13 401 MET A C 1
ATOM 3154 O O . MET A 1 401 ? 0.799 -7.346 22.838 1.00 24.23 401 MET A O 1
ATOM 3159 N N . GLY A 1 402 ? 2.603 -6.511 23.929 1.00 25.21 402 GLY A N 1
ATOM 3160 C CA . GLY A 1 402 ? 2.476 -5.209 23.295 1.00 25.42 402 GLY A CA 1
ATOM 3161 C C . GLY A 1 402 ? 2.839 -5.307 21.832 1.00 25.52 402 GLY A C 1
ATOM 3162 O O . GLY A 1 402 ? 2.185 -4.721 20.968 1.00 23.00 402 GLY A O 1
ATOM 3163 N N . THR A 1 403 ? 3.869 -6.085 21.535 1.00 23.95 403 THR A N 1
ATOM 3164 C CA . THR A 1 403 ? 4.287 -6.231 20.156 1.00 25.86 403 THR A CA 1
ATOM 3165 C C . THR A 1 403 ? 3.218 -6.950 19.315 1.00 30.29 403 THR A C 1
ATOM 3166 O O . THR A 1 403 ? 2.911 -6.492 18.222 1.00 28.37 403 THR A O 1
ATOM 3170 N N . LEU A 1 404 ? 2.630 -8.025 19.848 1.00 26.94 404 LEU A N 1
ATOM 3171 C CA . LEU A 1 404 ? 1.584 -8.776 19.149 1.00 28.98 404 LEU A CA 1
ATOM 3172 C C . LEU A 1 404 ? 0.375 -7.870 18.876 1.00 24.81 404 LEU A C 1
ATOM 3173 O O . LEU A 1 404 ? -0.114 -7.795 17.749 1.00 29.00 404 LEU A O 1
ATOM 3178 N N . LEU A 1 405 ? -0.110 -7.197 19.902 1.00 24.69 405 LEU A N 1
ATOM 3179 C CA . LEU A 1 405 ? -1.226 -6.290 19.743 1.00 23.76 405 LEU A CA 1
ATOM 3180 C C . LEU A 1 405 ? -0.969 -5.284 18.629 1.00 28.55 405 LEU A C 1
ATOM 3181 O O . LEU A 1 405 ? -1.714 -5.212 17.638 1.00 25.09 405 LEU A O 1
ATOM 3186 N N . MET A 1 406 ? 0.097 -4.508 18.802 1.00 26.97 406 MET A N 1
ATOM 3187 C CA . MET A 1 406 ? 0.413 -3.442 17.878 1.00 23.40 406 MET A CA 1
ATOM 3188 C C . MET A 1 406 ? 0.809 -3.856 16.471 1.00 23.93 406 MET A C 1
ATOM 3189 O O . MET A 1 406 ? 0.391 -3.220 15.508 1.00 25.81 406 MET A O 1
ATOM 3194 N N . SER A 1 407 ? 1.609 -4.901 16.329 1.00 20.06 407 SER A N 1
ATOM 3195 C CA . SER A 1 407 ? 2.011 -5.289 14.995 1.00 26.00 407 SER A CA 1
ATOM 3196 C C . SER A 1 407 ? 0.765 -5.555 14.142 1.00 27.74 407 SER A C 1
ATOM 3197 O O . SER A 1 407 ? 0.664 -5.035 13.032 1.00 24.33 407 SER A O 1
ATOM 3200 N N . ILE A 1 408 ? -0.170 -6.353 14.668 1.00 23.84 408 ILE A N 1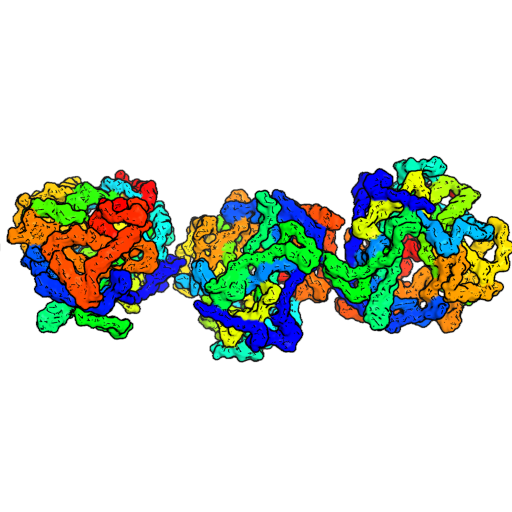
ATOM 3201 C CA . ILE A 1 408 ? -1.401 -6.659 13.945 1.00 23.55 408 ILE A CA 1
ATOM 3202 C C . ILE A 1 408 ? -2.263 -5.373 13.798 1.00 25.46 408 ILE A C 1
ATOM 3203 O O . ILE A 1 408 ? -2.873 -5.130 12.756 1.00 25.94 408 ILE A O 1
ATOM 3208 N N . THR A 1 409 ? -2.295 -4.537 14.830 1.00 23.03 409 THR A N 1
ATOM 3209 C CA . THR A 1 409 ? -3.076 -3.312 14.743 1.00 24.11 409 THR A CA 1
ATOM 3210 C C . THR A 1 409 ? -2.587 -2.458 13.567 1.00 26.77 409 THR A C 1
ATOM 3211 O O . THR A 1 409 ? -3.401 -1.882 12.823 1.00 26.98 409 THR A O 1
ATOM 3215 N N . TYR A 1 410 ? -1.268 -2.354 13.402 1.00 28.34 410 TYR A N 1
ATOM 3216 C CA . TYR A 1 410 ? -0.718 -1.554 12.299 1.00 28.36 410 TYR A CA 1
ATOM 3217 C C . TYR A 1 410 ? -1.022 -2.223 10.959 1.00 27.51 410 TYR A C 1
ATOM 3218 O O . TYR A 1 410 ? -1.397 -1.551 10.004 1.00 25.54 410 TYR A O 1
ATOM 3227 N N . LEU A 1 411 ? -0.847 -3.537 10.872 1.00 24.47 411 LEU A N 1
ATOM 3228 C CA . LEU A 1 411 ? -1.137 -4.227 9.623 1.00 26.40 411 LEU A CA 1
ATOM 3229 C C . LEU A 1 411 ? -2.600 -3.987 9.220 1.00 30.59 411 LEU A C 1
ATOM 3230 O O . LEU A 1 41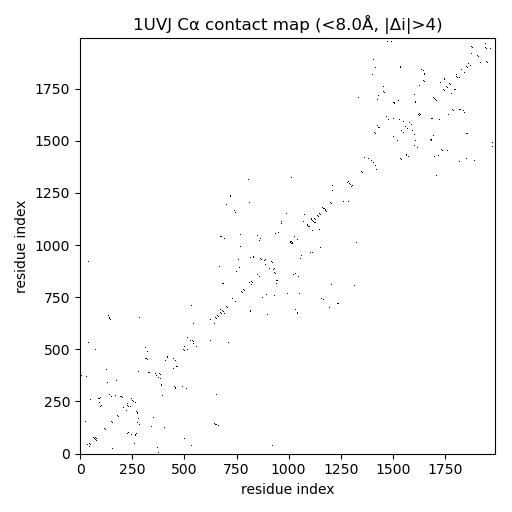1 ? -2.898 -3.697 8.057 1.00 28.35 411 LEU A O 1
ATOM 3235 N N . VAL A 1 412 ? -3.513 -4.106 10.182 1.00 31.05 412 VAL A N 1
ATOM 3236 C CA . VAL A 1 412 ? -4.924 -3.884 9.889 1.00 26.58 412 VAL A CA 1
ATOM 3237 C C . VAL A 1 412 ? -5.141 -2.460 9.397 1.00 29.82 412 VAL A C 1
ATOM 3238 O O . VAL A 1 412 ? -5.918 -2.215 8.467 1.00 31.90 412 VAL A O 1
ATOM 3242 N N . MET A 1 413 ? -4.448 -1.511 10.006 1.00 26.21 413 MET A N 1
ATOM 3243 C CA . MET A 1 413 ? -4.595 -0.129 9.591 1.00 28.43 413 MET A CA 1
ATOM 3244 C C . MET A 1 413 ? -4.143 -0.018 8.125 1.00 29.34 413 MET A C 1
ATOM 3245 O O . MET A 1 413 ? -4.756 0.728 7.330 1.00 28.54 413 MET A O 1
ATOM 3250 N N . GLN A 1 414 ? -3.104 -0.772 7.742 1.00 25.49 414 GLN A N 1
ATOM 3251 C CA . GLN A 1 414 ? -2.636 -0.677 6.364 1.00 29.17 414 GLN A CA 1
ATOM 3252 C C . GLN A 1 414 ? -3.635 -1.345 5.402 1.00 29.14 414 GLN A C 1
ATOM 3253 O O . GLN A 1 414 ? -3.868 -0.869 4.279 1.00 28.45 414 GLN A O 1
ATOM 3259 N N . LEU A 1 415 ? -4.205 -2.459 5.836 1.00 27.27 415 LEU A N 1
ATOM 3260 C CA . LEU A 1 415 ? -5.186 -3.164 5.014 1.00 29.86 415 LEU A CA 1
ATOM 3261 C C . LEU A 1 415 ? -6.411 -2.302 4.813 1.00 29.33 415 LEU A C 1
ATOM 3262 O O . LEU A 1 415 ? -6.788 -2.049 3.680 1.00 28.31 415 LEU A O 1
ATOM 3267 N N . ASP A 1 416 ? -7.005 -1.836 5.912 1.00 30.27 416 ASP A N 1
ATOM 3268 C CA . ASP A 1 416 ? -8.202 -0.993 5.891 1.00 27.10 416 ASP A CA 1
ATOM 3269 C C . ASP A 1 416 ? -8.119 0.263 5.039 1.00 31.70 416 ASP A C 1
ATOM 3270 O O . ASP A 1 416 ? -9.020 0.538 4.254 1.00 27.63 416 ASP A O 1
ATOM 3275 N N . HIS A 1 417 ? -7.053 1.042 5.207 1.00 30.00 417 HIS A N 1
ATOM 3276 C CA . HIS A 1 417 ? -6.945 2.294 4.481 1.00 32.40 417 HIS A CA 1
ATOM 3277 C C . HIS A 1 417 ? -6.089 2.334 3.231 1.00 30.29 417 HIS A C 1
ATOM 3278 O O . HIS A 1 417 ? -6.064 3.359 2.555 1.00 32.28 417 HIS A O 1
ATOM 3285 N N . THR A 1 418 ? -5.393 1.248 2.910 1.00 32.73 418 THR A N 1
ATOM 3286 C CA . THR A 1 418 ? -4.504 1.292 1.753 1.00 31.69 418 THR A CA 1
ATOM 3287 C C . THR A 1 418 ? -4.392 0.043 0.887 1.00 27.46 418 THR A C 1
ATOM 3288 O O . THR A 1 418 ? -3.989 0.137 -0.270 1.00 30.09 418 THR A O 1
ATOM 3292 N N . ALA A 1 419 ? -4.725 -1.124 1.421 1.00 28.46 419 ALA A N 1
ATOM 3293 C CA . ALA A 1 419 ? -4.550 -2.357 0.649 1.00 25.85 419 ALA A CA 1
ATOM 3294 C C . ALA A 1 419 ? -5.704 -3.360 0.618 1.00 29.10 419 ALA A C 1
ATOM 3295 O O . ALA A 1 419 ? -5.522 -4.559 0.920 1.00 29.13 419 ALA A O 1
ATOM 3297 N N . PRO A 1 420 ? -6.910 -2.907 0.236 1.00 28.65 420 PRO A N 1
ATOM 3298 C CA . PRO A 1 420 ? -8.034 -3.856 0.197 1.00 33.30 420 PRO A CA 1
ATOM 3299 C C . PRO A 1 420 ? -7.773 -5.033 -0.740 1.00 35.92 420 PRO A C 1
ATOM 3300 O O . PRO A 1 420 ? -8.297 -6.136 -0.561 1.00 34.58 420 PRO A O 1
ATOM 3304 N N . HIS A 1 421 ? -6.923 -4.793 -1.725 1.00 37.74 421 HIS A N 1
ATOM 3305 C CA . HIS A 1 421 ? -6.557 -5.823 -2.672 1.00 36.05 421 HIS A CA 1
ATOM 3306 C C . HIS A 1 421 ? -5.795 -6.965 -2.031 1.00 35.95 421 HIS A C 1
ATOM 3307 O O . HIS A 1 421 ? -5.577 -7.990 -2.666 1.00 35.51 421 HIS A O 1
ATOM 3314 N N . LEU A 1 422 ? -5.356 -6.807 -0.789 1.00 31.03 422 LEU A N 1
ATOM 3315 C CA . LEU A 1 422 ? -4.670 -7.921 -0.151 1.00 31.85 422 LEU A CA 1
ATOM 3316 C C . LEU A 1 422 ? -5.630 -8.726 0.717 1.00 28.30 422 LEU A C 1
ATOM 3317 O O . LEU A 1 422 ? -5.276 -9.790 1.188 1.00 33.81 422 LEU A O 1
ATOM 3322 N N . ASN A 1 423 ? -6.851 -8.242 0.921 1.00 31.49 423 ASN A N 1
ATOM 3323 C CA . ASN A 1 423 ? -7.762 -8.990 1.785 1.00 31.16 423 ASN A CA 1
ATOM 3324 C C . ASN A 1 423 ? -8.047 -10.403 1.310 1.00 33.05 423 ASN A C 1
ATOM 3325 O O . ASN A 1 423 ? -8.175 -11.329 2.124 1.00 27.87 423 ASN A O 1
ATOM 3330 N N . SER A 1 424 ? -8.104 -10.598 -0.005 1.00 31.93 424 SER A N 1
ATOM 3331 C CA . SER A 1 424 ? -8.407 -11.926 -0.511 1.00 33.73 424 SER A CA 1
ATOM 3332 C C . SER A 1 424 ? -7.343 -12.938 -0.142 1.00 36.07 424 SER A C 1
ATOM 3333 O O . SER A 1 424 ? -7.587 -14.142 -0.195 1.00 42.41 424 SER A O 1
ATOM 3336 N N . ARG A 1 425 ? -6.169 -12.468 0.264 1.00 40.31 425 ARG A N 1
ATOM 3337 C CA . ARG A 1 425 ? -5.091 -13.386 0.650 1.00 40.47 425 ARG A CA 1
ATOM 3338 C C . ARG A 1 425 ? -5.312 -13.958 2.062 1.00 39.50 425 ARG A C 1
ATOM 3339 O O . ARG A 1 425 ? -4.595 -14.862 2.485 1.00 41.25 425 ARG A O 1
ATOM 3347 N N . ILE A 1 426 ? -6.310 -13.445 2.781 1.00 38.20 426 ILE A N 1
ATOM 3348 C CA . ILE A 1 426 ? -6.564 -13.893 4.157 1.00 38.02 426 ILE A CA 1
ATOM 3349 C C . ILE A 1 426 ? -7.967 -14.496 4.244 1.00 38.03 426 ILE A C 1
ATOM 3350 O O . ILE A 1 426 ? -8.935 -13.816 4.604 1.00 40.80 426 ILE A O 1
ATOM 3355 N N . LYS A 1 427 ? -8.051 -15.789 3.957 1.00 38.99 427 LYS A N 1
ATOM 3356 C CA . LYS A 1 427 ? -9.323 -16.502 3.904 1.00 42.30 427 LYS A CA 1
ATOM 3357 C C . LYS A 1 427 ? -9.592 -17.449 5.052 1.00 39.17 427 LYS A C 1
ATOM 3358 O O . LYS A 1 427 ? -10.742 -17.730 5.380 1.00 38.85 427 LYS A O 1
ATOM 3364 N N . ASP A 1 428 ? -8.525 -17.974 5.632 1.00 36.16 428 ASP A N 1
ATOM 3365 C CA . ASP A 1 428 ? -8.636 -18.909 6.737 1.00 35.57 428 ASP A CA 1
ATOM 3366 C C . ASP A 1 428 ? -7.333 -18.846 7.528 1.00 32.96 428 ASP A C 1
ATOM 3367 O O . ASP A 1 428 ? -6.507 -17.974 7.275 1.00 31.66 428 ASP A O 1
ATOM 3372 N N . MET A 1 429 ? -7.136 -19.784 8.451 1.00 32.60 429 MET A N 1
ATOM 3373 C CA . MET A 1 429 ? -5.932 -19.753 9.261 1.00 34.74 429 MET A CA 1
ATOM 3374 C C . MET A 1 429 ? -4.664 -20.032 8.462 1.00 37.17 429 MET A C 1
ATOM 3375 O O . MET A 1 429 ? -3.678 -19.311 8.606 1.00 36.02 429 MET A O 1
ATOM 3380 N N . PRO A 1 430 ? -4.664 -21.084 7.616 1.00 37.79 430 PRO A N 1
ATOM 3381 C CA . PRO A 1 430 ? -3.462 -21.372 6.825 1.00 36.64 430 PRO A CA 1
ATOM 3382 C C . PRO A 1 430 ? -3.017 -20.190 5.944 1.00 35.98 430 PRO A C 1
ATOM 3383 O O . PRO A 1 430 ? -1.820 -19.864 5.874 1.00 37.21 430 PRO A O 1
ATOM 3387 N N . SER A 1 431 ? -3.973 -19.550 5.276 1.00 33.61 431 SER A N 1
ATOM 3388 C CA . SER A 1 431 ? -3.652 -18.422 4.418 1.00 34.43 431 SER A CA 1
ATOM 3389 C C . SER A 1 431 ? -3.320 -17.154 5.222 1.00 33.55 431 SER A C 1
ATOM 3390 O O . SER A 1 431 ? -2.542 -16.317 4.769 1.00 33.74 431 SER A O 1
ATOM 3393 N N . ALA A 1 432 ? -3.917 -17.000 6.402 1.00 32.55 432 ALA A N 1
ATOM 3394 C CA . ALA A 1 432 ? -3.624 -15.838 7.239 1.00 31.66 432 ALA A CA 1
ATOM 3395 C C . ALA A 1 432 ? -2.171 -15.949 7.665 1.00 31.29 432 ALA A C 1
ATOM 3396 O O . ALA A 1 432 ? -1.421 -14.977 7.591 1.00 29.15 432 ALA A O 1
ATOM 3398 N N . CYS A 1 433 ? -1.788 -17.152 8.090 1.00 30.56 433 CYS A N 1
ATOM 3399 C CA . CYS A 1 433 ? -0.430 -17.433 8.540 1.00 32.27 433 CYS A CA 1
ATOM 3400 C C . CYS A 1 433 ? 0.586 -17.194 7.434 1.00 34.44 433 CYS A C 1
ATOM 3401 O O . CYS A 1 433 ? 1.610 -16.553 7.672 1.00 34.23 433 CYS A O 1
ATOM 3404 N N . ARG A 1 434 ? 0.311 -17.702 6.226 1.00 31.03 434 ARG A N 1
ATOM 3405 C CA . ARG A 1 434 ? 1.230 -17.503 5.099 1.00 29.29 434 ARG A CA 1
ATOM 3406 C C . ARG A 1 434 ? 1.358 -16.026 4.776 1.00 28.51 434 ARG A C 1
ATOM 3407 O O . ARG A 1 434 ? 2.447 -15.540 4.489 1.00 30.24 434 ARG A O 1
ATOM 3415 N N . PHE A 1 435 ? 0.244 -15.306 4.810 1.00 26.69 435 PHE A N 1
ATOM 3416 C CA . PHE A 1 435 ? 0.304 -13.885 4.522 1.00 28.71 435 PHE A CA 1
ATOM 3417 C C . PHE A 1 435 ? 1.116 -13.146 5.611 1.00 31.03 435 PHE A C 1
ATOM 3418 O O . PHE A 1 435 ? 2.021 -12.375 5.302 1.00 29.96 435 PHE A O 1
ATOM 3426 N N . LEU A 1 436 ? 0.784 -13.384 6.878 1.00 29.07 436 LEU A N 1
ATOM 3427 C CA . LEU A 1 436 ? 1.493 -12.734 7.982 1.00 31.74 436 LEU A CA 1
ATOM 3428 C C . LEU A 1 436 ? 2.988 -13.085 7.957 1.00 30.33 436 LEU A C 1
ATOM 3429 O O . LEU A 1 436 ? 3.840 -12.214 8.116 1.00 28.27 436 LEU A O 1
ATOM 3434 N N . ASP A 1 437 ? 3.293 -14.358 7.735 1.00 29.98 437 ASP A N 1
ATOM 3435 C CA . ASP A 1 437 ? 4.679 -14.810 7.651 1.00 30.26 437 ASP A CA 1
ATOM 3436 C C . ASP A 1 437 ? 5.456 -14.024 6.598 1.00 33.74 437 ASP A C 1
ATOM 3437 O O . ASP A 1 437 ? 6.608 -13.625 6.825 1.00 33.24 437 ASP A O 1
ATOM 3442 N N . SER A 1 438 ? 4.822 -13.801 5.450 1.00 31.74 438 SER A N 1
ATOM 3443 C CA . SER A 1 438 ? 5.429 -13.035 4.382 1.00 31.98 438 SER A CA 1
ATOM 3444 C C . SER A 1 438 ? 5.540 -11.560 4.749 1.00 30.92 438 SER A C 1
ATOM 3445 O O . SER A 1 438 ? 6.562 -10.932 4.513 1.00 32.16 438 SER A O 1
ATOM 3448 N N . TYR A 1 439 ? 4.486 -11.017 5.336 1.00 26.71 439 TYR A N 1
ATOM 3449 C CA . TYR A 1 439 ? 4.453 -9.620 5.729 1.00 28.02 439 TYR A CA 1
ATOM 3450 C C . TYR A 1 439 ? 5.524 -9.290 6.790 1.00 27.45 439 TYR A C 1
ATOM 3451 O O . TYR A 1 439 ? 6.200 -8.254 6.714 1.00 30.95 439 TYR A O 1
ATOM 3460 N N . TRP A 1 440 ? 5.657 -10.163 7.777 1.00 29.96 440 TRP A N 1
ATOM 3461 C CA . TRP A 1 440 ? 6.633 -9.959 8.839 1.00 31.67 440 TRP A CA 1
ATOM 3462 C C . TRP A 1 440 ? 8.088 -10.070 8.342 1.00 35.18 440 TRP A C 1
ATOM 3463 O O . TRP A 1 440 ? 9.006 -9.566 8.989 1.00 33.69 440 TRP A O 1
ATOM 3474 N N . GLN A 1 441 ? 8.307 -10.716 7.197 1.00 35.29 441 GLN A N 1
ATOM 3475 C CA . GLN A 1 441 ? 9.670 -10.829 6.668 1.00 34.35 441 GLN A CA 1
ATOM 3476 C C . GLN A 1 441 ? 9.969 -9.668 5.729 1.00 36.12 441 GLN A C 1
ATOM 3477 O O . GLN A 1 441 ? 11.032 -9.622 5.103 1.00 38.37 441 GLN A O 1
ATOM 3483 N N . GLY A 1 442 ? 9.033 -8.728 5.645 1.00 33.25 442 GLY A N 1
ATOM 3484 C CA . GLY A 1 442 ? 9.222 -7.569 4.784 1.00 34.10 442 GLY A CA 1
ATOM 3485 C C . GLY A 1 442 ? 9.053 -7.880 3.301 1.00 33.68 442 GLY A C 1
ATOM 3486 O O . GLY A 1 442 ? 9.536 -7.146 2.456 1.00 34.10 442 GLY A O 1
ATOM 3487 N N . HIS A 1 443 ? 8.350 -8.960 2.981 1.00 36.37 443 HIS A N 1
ATOM 3488 C CA . HIS A 1 443 ? 8.158 -9.335 1.584 1.00 36.23 443 HIS A CA 1
ATOM 3489 C C . HIS A 1 443 ? 6.956 -8.760 0.851 1.00 37.88 443 HIS A C 1
ATOM 3490 O O . HIS A 1 443 ? 6.788 -9.034 -0.333 1.00 41.66 443 HIS A O 1
ATOM 3497 N N . GLU A 1 444 ? 6.126 -7.959 1.515 1.00 33.89 444 GLU A N 1
ATOM 3498 C CA . GLU A 1 444 ? 4.951 -7.412 0.845 1.00 33.27 444 GLU A CA 1
ATOM 3499 C C . GLU A 1 444 ? 5.183 -5.948 0.584 1.00 34.46 444 GLU A C 1
ATOM 3500 O O . GLU A 1 444 ? 6.147 -5.377 1.119 1.00 33.06 444 GLU A O 1
ATOM 3506 N N . GLU A 1 445 ? 4.310 -5.348 -0.227 1.00 31.79 445 GLU A N 1
ATOM 3507 C CA . GLU A 1 445 ? 4.407 -3.934 -0.583 1.00 34.26 445 GLU A CA 1
ATOM 3508 C C . GLU A 1 445 ? 4.082 -3.030 0.587 1.00 32.17 445 GLU A C 1
ATOM 3509 O O . GLU A 1 445 ? 4.294 -1.811 0.525 1.00 27.03 445 GLU A O 1
ATOM 3515 N N . ILE A 1 446 ? 3.467 -3.602 1.613 1.00 28.70 446 ILE A N 1
ATOM 3516 C CA . ILE A 1 446 ? 3.217 -2.825 2.814 1.00 31.81 446 ILE A CA 1
ATOM 3517 C C . ILE A 1 446 ? 4.151 -3.490 3.822 1.00 28.05 446 ILE A C 1
ATOM 3518 O O . ILE A 1 446 ? 4.292 -4.723 3.847 1.00 30.29 446 ILE A O 1
ATOM 3523 N N . ARG A 1 447 ? 4.805 -2.674 4.632 1.00 31.15 447 ARG A N 1
ATOM 3524 C CA . ARG A 1 447 ? 5.758 -3.192 5.609 1.00 29.50 447 ARG A CA 1
ATOM 3525 C C . ARG A 1 447 ? 5.688 -2.435 6.915 1.00 29.48 447 ARG A C 1
ATOM 3526 O O . ARG A 1 447 ? 4.948 -1.442 7.053 1.00 27.15 447 ARG A O 1
ATOM 3534 N N . GLN A 1 448 ? 6.487 -2.896 7.872 1.00 28.41 448 GLN A N 1
ATOM 3535 C CA . GLN A 1 448 ? 6.537 -2.235 9.160 1.00 27.18 448 GLN A CA 1
ATOM 3536 C C . GLN A 1 448 ? 7.759 -2.689 9.971 1.00 28.52 448 GLN A C 1
ATOM 3537 O O . GLN A 1 448 ? 8.270 -3.812 9.820 1.00 24.91 448 GLN A O 1
ATOM 3543 N N . ILE A 1 449 ? 8.231 -1.792 10.823 1.00 27.34 449 ILE A N 1
ATOM 3544 C CA . ILE A 1 449 ? 9.273 -2.164 11.756 1.00 25.86 449 ILE A CA 1
ATOM 3545 C C . ILE A 1 449 ? 8.627 -1.714 13.061 1.00 24.91 449 ILE A C 1
ATOM 3546 O O . ILE A 1 449 ? 8.085 -0.625 13.134 1.00 28.30 449 ILE A O 1
ATOM 3551 N N . SER A 1 450 ? 8.644 -2.559 14.085 1.00 26.98 450 SER A N 1
ATOM 3552 C CA . SER A 1 450 ? 8.016 -2.145 15.329 1.00 28.28 450 SER A CA 1
ATOM 3553 C C . SER A 1 450 ? 8.525 -2.851 16.573 1.00 28.44 450 SER A C 1
ATOM 3554 O O . SER A 1 450 ? 9.249 -3.867 16.517 1.00 26.27 450 SER A O 1
ATOM 3557 N N . LYS A 1 451 ? 8.125 -2.287 17.699 1.00 24.53 451 LYS A N 1
ATOM 3558 C CA . LYS A 1 451 ? 8.445 -2.857 19.005 1.00 29.02 451 LYS A CA 1
ATOM 3559 C C . LYS A 1 451 ? 7.450 -2.224 19.953 1.00 30.98 451 LYS A C 1
ATOM 3560 O O . LYS A 1 451 ? 7.457 -1.011 20.148 1.00 21.62 451 LYS A O 1
ATOM 3566 N N . SER A 1 452 ? 6.582 -3.050 20.529 1.00 34.31 452 SER A N 1
ATOM 3567 C CA . SER A 1 452 ? 5.535 -2.544 21.408 1.00 35.75 452 SER A CA 1
ATOM 3568 C C . SER A 1 452 ? 4.827 -1.352 20.765 1.00 34.08 452 SER A C 1
ATOM 3569 O O . SER A 1 452 ? 4.317 -1.445 19.641 1.00 39.25 452 SER A O 1
ATOM 3572 N N . ASP A 1 453 ? 4.833 -0.217 21.461 1.00 30.69 453 ASP A N 1
ATOM 3573 C CA . ASP A 1 453 ? 4.138 0.956 20.967 1.00 30.27 453 ASP A CA 1
ATOM 3574 C C . ASP A 1 453 ? 4.922 1.923 20.104 1.00 28.67 453 ASP A C 1
ATOM 3575 O O . ASP A 1 453 ? 4.524 3.078 19.944 1.00 30.80 453 ASP A O 1
ATOM 3580 N N . ASP A 1 454 ? 6.043 1.471 19.554 1.00 29.64 454 ASP A N 1
ATOM 3581 C CA . ASP A 1 454 ? 6.812 2.331 18.662 1.00 26.78 454 ASP A CA 1
ATOM 3582 C C . ASP A 1 454 ? 6.880 1.625 17.326 1.00 26.15 454 ASP A C 1
ATOM 3583 O O . ASP A 1 454 ? 7.063 0.403 17.263 1.00 23.83 454 ASP A O 1
ATOM 3588 N N . ALA A 1 455 ? 6.726 2.377 16.243 1.00 27.11 455 ALA A N 1
ATOM 3589 C CA . ALA A 1 455 ? 6.763 1.742 14.940 1.00 25.57 455 ALA A CA 1
ATOM 3590 C C . ALA A 1 455 ? 6.826 2.726 13.805 1.00 24.62 455 ALA A C 1
ATOM 3591 O O . ALA A 1 455 ? 6.544 3.913 13.954 1.00 26.07 455 ALA A O 1
ATOM 3593 N N . MET A 1 456 ? 7.240 2.218 12.665 1.00 26.56 456 MET A N 1
ATOM 3594 C CA . MET A 1 456 ? 7.235 3.013 11.466 1.00 26.38 456 MET A CA 1
ATOM 3595 C C . MET A 1 456 ? 6.627 2.094 10.443 1.00 25.37 456 MET A C 1
ATOM 3596 O O . MET A 1 456 ? 7.027 0.932 10.315 1.00 30.70 456 MET A O 1
ATOM 3601 N N . LEU A 1 457 ? 5.610 2.611 9.758 1.00 28.83 457 LEU A N 1
ATOM 3602 C CA . LEU A 1 457 ? 4.904 1.843 8.746 1.00 28.59 457 LEU A CA 1
ATOM 3603 C C . LEU A 1 457 ? 5.359 2.270 7.356 1.00 25.84 457 LEU A C 1
ATOM 3604 O O . LEU A 1 457 ? 5.418 3.459 7.057 1.00 26.11 457 LEU A O 1
ATOM 3609 N N . GLY A 1 458 ? 5.676 1.289 6.519 1.00 28.16 458 GLY A N 1
ATOM 3610 C CA . GLY A 1 458 ? 6.137 1.591 5.177 1.00 30.80 458 GLY A CA 1
ATOM 3611 C C . GLY A 1 458 ? 5.327 1.038 4.002 1.00 33.01 458 GLY A C 1
ATOM 3612 O O . GLY A 1 458 ? 4.636 0.019 4.103 1.00 28.25 458 GLY A O 1
ATOM 3613 N N . TRP A 1 459 ? 5.451 1.741 2.878 1.00 34.01 459 TRP A N 1
ATOM 3614 C CA . TRP A 1 459 ? 4.813 1.397 1.606 1.00 34.56 459 TRP A CA 1
ATOM 3615 C C . TRP A 1 459 ? 5.896 1.493 0.541 1.00 35.28 459 TRP A C 1
ATOM 3616 O O . TRP A 1 459 ? 6.613 2.500 0.482 1.00 37.45 459 TRP A O 1
ATOM 3627 N N . THR A 1 460 ? 6.033 0.449 -0.272 1.00 36.66 460 THR A N 1
ATOM 3628 C CA . THR A 1 460 ? 6.983 0.476 -1.385 1.00 37.07 460 THR A CA 1
ATOM 3629 C C . THR A 1 460 ? 6.108 0.913 -2.554 1.00 37.96 460 THR A C 1
ATOM 3630 O O . THR A 1 460 ? 4.934 1.227 -2.357 1.00 36.07 460 THR A O 1
ATOM 3634 N N . LYS A 1 461 ? 6.659 0.942 -3.762 1.00 37.25 461 LYS A N 1
ATOM 3635 C CA . LYS A 1 461 ? 5.869 1.327 -4.936 1.00 41.41 461 LYS A CA 1
ATOM 3636 C C . LYS A 1 461 ? 4.793 0.261 -5.109 1.00 37.90 461 LYS A C 1
ATOM 3637 O O . LYS A 1 461 ? 5.029 -0.916 -4.820 1.00 35.00 461 LYS A O 1
ATOM 3643 N N . GLY A 1 462 ? 3.616 0.673 -5.570 1.00 38.20 462 GLY A N 1
ATOM 3644 C CA . GLY A 1 462 ? 2.547 -0.288 -5.773 1.00 36.50 462 GLY A CA 1
ATOM 3645 C C . GLY A 1 462 ? 1.167 0.278 -5.560 1.00 33.62 462 GLY A C 1
ATOM 3646 O O . GLY A 1 462 ? 0.986 1.491 -5.369 1.00 35.55 462 GLY A O 1
ATOM 3647 N N . ARG A 1 463 ? 0.185 -0.613 -5.596 1.00 36.26 463 ARG A N 1
ATOM 3648 C CA . ARG A 1 463 ? -1.216 -0.234 -5.423 1.00 36.82 463 ARG A CA 1
ATOM 3649 C C . ARG A 1 463 ? -1.567 0.372 -4.066 1.00 35.88 463 ARG A C 1
ATOM 3650 O O . ARG A 1 463 ? -2.434 1.232 -3.974 1.00 31.58 463 ARG A O 1
ATOM 3658 N N . ALA A 1 464 ? -0.887 -0.055 -3.006 1.00 35.99 464 ALA A N 1
ATOM 3659 C CA . ALA A 1 464 ? -1.188 0.486 -1.689 1.00 35.47 464 ALA A CA 1
ATOM 3660 C C . ALA A 1 464 ? -0.595 1.885 -1.455 1.00 35.99 464 ALA A C 1
ATOM 3661 O O . ALA A 1 464 ? -1.071 2.633 -0.606 1.00 32.93 464 ALA A O 1
ATOM 3663 N N . LEU A 1 465 ? 0.418 2.255 -2.234 1.00 34.07 465 LEU A N 1
ATOM 3664 C CA . LEU A 1 465 ? 1.075 3.535 -2.025 1.00 31.77 465 LEU A CA 1
ATOM 3665 C C . LEU A 1 465 ? 0.150 4.735 -1.965 1.00 31.11 465 LEU A C 1
ATOM 3666 O O . LEU A 1 465 ? 0.255 5.562 -1.061 1.00 31.82 465 LEU A O 1
ATOM 3671 N N . VAL A 1 466 ? -0.757 4.860 -2.928 1.00 33.43 466 VAL A N 1
ATOM 3672 C CA . VAL A 1 466 ? -1.671 5.997 -2.929 1.00 32.69 466 VAL A CA 1
ATOM 3673 C C . VAL A 1 466 ? -2.506 6.013 -1.629 1.00 33.63 466 VAL A C 1
ATOM 3674 O O . VAL A 1 466 ? -2.778 7.079 -1.053 1.00 29.76 466 VAL A O 1
ATOM 3678 N N . GLY A 1 467 ? -2.911 4.824 -1.177 1.00 33.85 467 GLY A N 1
ATOM 3679 C CA . GLY A 1 467 ? -3.673 4.719 0.061 1.00 35.21 467 GLY A CA 1
ATOM 3680 C C . GLY A 1 467 ? -2.792 5.123 1.244 1.00 34.62 467 GLY A C 1
ATOM 3681 O O . GLY A 1 467 ? -3.250 5.760 2.196 1.00 30.72 467 GLY A O 1
ATOM 3682 N N . GLY A 1 468 ? -1.515 4.754 1.172 1.00 33.72 468 GLY A N 1
ATOM 3683 C CA . GLY A 1 468 ? -0.580 5.118 2.225 1.00 30.59 468 GLY A CA 1
ATOM 3684 C C . GLY A 1 468 ? -0.575 6.623 2.430 1.00 29.90 468 GLY A C 1
ATOM 3685 O O . GLY A 1 468 ? -0.592 7.101 3.558 1.00 30.64 468 GLY A O 1
ATOM 3686 N N . HIS A 1 469 ? -0.562 7.390 1.341 1.00 33.38 469 HIS A N 1
ATOM 3687 C CA . HIS A 1 469 ? -0.550 8.849 1.459 1.00 33.01 469 HIS A CA 1
ATOM 3688 C C . HIS A 1 469 ? -1.853 9.379 2.012 1.00 33.16 469 HIS A C 1
ATOM 3689 O O . HIS A 1 469 ? -1.866 10.378 2.728 1.00 35.54 469 HIS A O 1
ATOM 3696 N N . ARG A 1 470 ? -2.965 8.730 1.679 1.00 34.23 470 ARG A N 1
ATOM 3697 C CA . ARG A 1 470 ? -4.244 9.200 2.210 1.00 35.62 470 ARG A CA 1
ATOM 3698 C C . ARG A 1 470 ? -4.269 8.996 3.725 1.00 32.16 470 ARG A C 1
ATOM 3699 O O . ARG A 1 470 ? -4.725 9.854 4.474 1.00 30.68 470 ARG A O 1
ATOM 3707 N N . LEU A 1 471 ? -3.776 7.848 4.169 1.00 32.50 471 LEU A N 1
ATOM 3708 C CA . LEU A 1 471 ? -3.721 7.557 5.597 1.00 32.08 471 LEU A CA 1
ATOM 3709 C C . LEU A 1 471 ? -2.850 8.574 6.356 1.00 33.88 471 LEU A C 1
ATOM 3710 O O . LEU A 1 471 ? -3.224 9.087 7.411 1.00 33.75 471 LEU A O 1
ATOM 3715 N N . PHE A 1 472 ? -1.678 8.859 5.807 1.00 34.81 472 PHE A N 1
ATOM 3716 C CA . PHE A 1 472 ? -0.763 9.801 6.433 1.00 34.52 472 PHE A CA 1
ATOM 3717 C C . PHE A 1 472 ? -1.516 11.128 6.559 1.00 36.64 472 PHE A C 1
ATOM 3718 O O . PHE A 1 472 ? -1.483 11.774 7.611 1.00 33.41 472 PHE A O 1
ATOM 3726 N N . GLU A 1 473 ? -2.222 11.517 5.493 1.00 35.89 473 GLU A N 1
ATOM 3727 C CA . GLU A 1 473 ? -2.981 12.773 5.509 1.00 30.91 473 GLU A CA 1
ATOM 3728 C C . GLU A 1 473 ? -4.058 12.733 6.608 1.00 30.12 473 GLU A C 1
ATOM 3729 O O . GLU A 1 473 ? -4.266 13.718 7.328 1.00 28.67 473 GLU A O 1
ATOM 3735 N N . MET A 1 474 ? -4.751 11.600 6.730 1.00 27.34 474 MET A N 1
ATOM 3736 C CA . MET A 1 474 ? -5.783 11.456 7.758 1.00 30.04 474 MET A CA 1
ATOM 3737 C C . MET A 1 474 ? -5.165 11.634 9.166 1.00 28.93 474 MET A C 1
ATOM 3738 O O . MET A 1 474 ? -5.745 12.296 10.058 1.00 30.29 474 MET A O 1
ATOM 3743 N N . LEU A 1 475 ? -3.985 11.049 9.362 1.00 28.23 475 LEU A N 1
ATOM 3744 C CA . LEU A 1 475 ? -3.298 11.173 10.642 1.00 30.26 475 LEU A CA 1
ATOM 3745 C C . LEU A 1 475 ? -2.943 12.628 10.860 1.00 33.22 475 LEU A C 1
ATOM 3746 O O . LEU A 1 475 ? -3.124 13.144 11.948 1.00 33.18 475 LEU A O 1
ATOM 3751 N N . LYS A 1 476 ? -2.445 13.302 9.826 1.00 36.38 476 LYS A N 1
ATOM 3752 C CA . LYS A 1 476 ? -2.085 14.712 9.979 1.00 38.64 476 LYS A CA 1
ATOM 3753 C C . LYS A 1 476 ? -3.296 15.527 10.406 1.00 39.65 476 LYS A C 1
ATOM 3754 O O . LYS A 1 476 ? -3.208 16.355 11.306 1.00 39.55 476 LYS A O 1
ATOM 3760 N N . GLU A 1 477 ? -4.433 15.280 9.764 1.00 40.24 477 GLU A N 1
ATOM 3761 C CA . GLU A 1 477 ? -5.646 16.005 10.083 1.00 41.13 477 GLU A CA 1
ATOM 3762 C C . GLU A 1 477 ? -6.037 15.703 11.498 1.00 40.51 477 GLU A C 1
ATOM 3763 O O . GLU A 1 477 ? -6.633 16.534 12.165 1.00 38.03 477 GLU A O 1
ATOM 3769 N N . GLY A 1 478 ? -5.717 14.488 11.937 1.00 39.85 478 GLY A N 1
ATOM 3770 C CA . GLY A 1 478 ? -5.992 14.075 13.304 1.00 38.34 478 GLY A CA 1
ATOM 3771 C C . GLY A 1 478 ? -7.387 14.245 13.869 1.00 40.38 478 GLY A C 1
ATOM 3772 O O . GLY A 1 478 ? -7.549 14.595 15.044 1.00 41.81 478 GLY A O 1
ATOM 3773 N N . LYS A 1 479 ? -8.400 13.993 13.053 1.00 38.74 479 LYS A N 1
ATOM 3774 C CA . LYS A 1 479 ? -9.779 14.114 13.508 1.00 38.25 479 LYS A CA 1
ATOM 3775 C C . LYS A 1 479 ? -10.396 12.733 13.642 1.00 37.40 479 LYS A C 1
ATOM 3776 O O . LYS A 1 479 ? -11.354 12.555 14.391 1.00 36.10 479 LYS A O 1
ATOM 3782 N N . VAL A 1 480 ? -9.851 11.752 12.924 1.00 33.33 480 VAL A N 1
ATOM 3783 C CA . VAL A 1 480 ? -10.413 10.416 12.977 1.00 31.78 480 VAL A CA 1
ATOM 3784 C C . VAL A 1 480 ? -9.386 9.352 13.285 1.00 32.04 480 VAL A C 1
ATOM 3785 O O . VAL A 1 480 ? -8.375 9.249 12.599 1.00 33.37 480 VAL A O 1
ATOM 3789 N N . ASN A 1 481 ? -9.666 8.530 14.290 1.00 31.78 481 ASN A N 1
ATOM 3790 C CA . ASN A 1 481 ? -8.749 7.451 14.662 1.00 31.65 481 ASN A CA 1
ATOM 3791 C C . ASN A 1 481 ? -8.748 6.393 13.567 1.00 29.73 481 ASN A C 1
ATOM 3792 O O . ASN A 1 481 ? -9.780 5.812 13.261 1.00 35.01 481 ASN A O 1
ATOM 3797 N N . PRO A 1 482 ? -7.584 6.118 12.963 1.00 30.85 482 PRO A N 1
ATOM 3798 C CA . PRO A 1 482 ? -7.494 5.118 11.898 1.00 28.99 482 PRO A CA 1
ATOM 3799 C C . PRO A 1 482 ? -7.652 3.674 12.361 1.00 28.61 482 PRO A C 1
ATOM 3800 O O . PRO A 1 482 ? -7.735 2.756 11.545 1.00 28.13 482 PRO A O 1
ATOM 3804 N N . SER A 1 483 ? -7.676 3.455 13.670 1.00 26.57 483 SER A N 1
ATOM 3805 C CA . SER A 1 483 ? -7.797 2.088 14.172 1.00 27.36 483 SER A CA 1
ATOM 3806 C C . SER A 1 483 ? -8.972 1.860 15.097 1.00 27.23 483 SER A C 1
ATOM 3807 O O . SER A 1 483 ? -9.354 2.746 15.855 1.00 27.54 483 SER A O 1
ATOM 3810 N N . PRO A 1 484 ? -9.572 0.659 15.043 1.00 26.57 484 PRO A N 1
ATOM 3811 C CA . PRO A 1 484 ? -10.691 0.413 15.956 1.00 27.39 484 PRO A CA 1
ATOM 3812 C C . PRO A 1 484 ? -10.122 -0.123 17.286 1.00 30.11 484 PRO A C 1
ATOM 3813 O O . PRO A 1 484 ? -10.830 -0.168 18.288 1.00 30.52 484 PRO A O 1
ATOM 3817 N N . TYR A 1 485 ? -8.837 -0.490 17.298 1.00 25.06 485 TYR A N 1
ATOM 3818 C CA . TYR A 1 485 ? -8.228 -1.082 18.494 1.00 25.63 485 TYR A CA 1
ATOM 3819 C C . TYR A 1 485 ? -7.507 -0.217 19.521 1.00 25.72 485 TYR A C 1
ATOM 3820 O O . TYR A 1 485 ? -7.641 -0.443 20.713 1.00 24.56 485 TYR A O 1
ATOM 3829 N N . MET A 1 486 ? -6.733 0.765 19.070 1.00 29.64 486 MET A N 1
ATOM 3830 C CA . MET A 1 486 ? -6.000 1.627 20.004 1.00 25.86 486 MET A CA 1
ATOM 3831 C C . MET A 1 486 ? -6.058 3.017 19.429 1.00 26.99 486 MET A C 1
ATOM 3832 O O . MET A 1 486 ? -6.442 3.165 18.265 1.00 31.81 486 MET A O 1
ATOM 3837 N N . LYS A 1 487 ? -5.732 4.030 20.233 1.00 26.24 487 LYS A N 1
ATOM 3838 C CA . LYS A 1 487 ? -5.729 5.423 19.755 1.00 24.60 487 LYS A CA 1
ATOM 3839 C C . LYS A 1 487 ? -4.376 5.683 19.085 1.00 25.73 487 LYS A C 1
ATOM 3840 O O . LYS A 1 487 ? -3.335 5.798 19.754 1.00 25.09 487 LYS A O 1
ATOM 3846 N N . ILE A 1 488 ? -4.407 5.774 17.762 1.00 25.91 488 ILE A N 1
ATOM 3847 C CA . ILE A 1 488 ? -3.221 5.981 16.932 1.00 27.84 488 ILE A CA 1
ATOM 3848 C C . ILE A 1 488 ? -3.158 7.388 16.351 1.00 30.72 488 ILE A C 1
ATOM 3849 O O . ILE A 1 488 ? -4.163 7.913 15.889 1.00 28.68 488 ILE A O 1
ATOM 3854 N N . SER A 1 489 ? -1.975 7.990 16.370 1.00 26.77 489 SER A N 1
ATOM 3855 C CA . SER A 1 489 ? -1.784 9.310 15.791 1.00 28.12 489 SER A CA 1
ATOM 3856 C C . SER A 1 489 ? -0.412 9.267 15.138 1.00 29.81 489 SER A C 1
ATOM 3857 O O . SER A 1 489 ? 0.214 8.217 15.104 1.00 28.87 489 SER A O 1
ATOM 3860 N N . TYR A 1 490 ? 0.057 10.378 14.583 1.00 31.49 490 TYR A N 1
ATOM 3861 C CA . TYR A 1 490 ? 1.398 10.361 14.002 1.00 29.40 490 TYR A CA 1
ATOM 3862 C C . TYR A 1 490 ? 2.312 10.973 15.079 1.00 30.25 490 TYR A C 1
ATOM 3863 O O . TYR A 1 490 ? 1.868 11.850 15.835 1.00 30.95 490 TYR A O 1
ATOM 3872 N N . GLU A 1 491 ? 3.558 10.491 15.174 1.00 31.11 491 GLU A N 1
ATOM 3873 C CA . GLU A 1 491 ? 4.513 11.006 16.164 1.00 28.91 491 GLU A CA 1
ATOM 3874 C C . GLU A 1 491 ? 5.019 12.395 15.749 1.00 32.45 491 GLU A C 1
ATOM 3875 O O . GLU A 1 491 ? 5.400 12.600 14.598 1.00 35.11 491 GLU A O 1
ATOM 3881 N N . HIS A 1 492 ? 5.014 13.352 16.671 1.00 34.73 492 HIS A N 1
ATOM 3882 C CA . HIS A 1 492 ? 5.502 14.687 16.335 1.00 37.25 492 HIS A CA 1
ATOM 3883 C C . HIS A 1 492 ? 7.022 14.634 16.398 1.00 34.03 492 HIS A C 1
ATOM 3884 O O . HIS A 1 492 ? 7.614 14.741 17.457 1.00 34.70 492 HIS A O 1
ATOM 3891 N N . GLY A 1 493 ? 7.645 14.429 15.245 1.00 30.08 493 GLY A N 1
ATOM 3892 C CA . GLY A 1 493 ? 9.086 14.308 15.204 1.00 28.43 493 GLY A CA 1
ATOM 3893 C C . GLY A 1 493 ? 9.317 12.809 15.228 1.00 29.75 493 GLY A C 1
ATOM 3894 O O . GLY A 1 493 ? 9.773 12.238 16.229 1.00 28.16 493 GLY A O 1
ATOM 3895 N N . GLY A 1 494 ? 8.955 12.171 14.118 1.00 26.07 494 GLY A N 1
ATOM 3896 C CA . GLY A 1 494 ? 9.086 10.735 13.981 1.00 23.12 494 GLY A CA 1
ATOM 3897 C C . GLY A 1 494 ? 10.425 10.161 14.393 1.00 27.17 494 GLY A C 1
ATOM 3898 O O . GLY A 1 494 ? 11.467 10.623 13.948 1.00 27.74 494 GLY A O 1
ATOM 3899 N N . ALA A 1 495 ? 10.381 9.143 15.252 1.00 28.04 495 ALA A N 1
ATOM 3900 C CA . ALA A 1 495 ? 11.575 8.457 15.717 1.00 26.43 495 ALA A CA 1
ATOM 3901 C C . ALA A 1 495 ? 11.233 6.979 15.903 1.00 28.63 495 ALA A C 1
ATOM 3902 O O . ALA A 1 495 ? 10.067 6.614 15.978 1.00 29.39 495 ALA A O 1
ATOM 3904 N N . PHE A 1 496 ? 12.241 6.118 15.933 1.00 26.95 496 PHE A N 1
ATOM 3905 C CA . PHE A 1 496 ? 11.988 4.701 16.152 1.00 26.72 496 PHE A CA 1
ATOM 3906 C C . PHE A 1 496 ? 13.050 4.163 17.097 1.00 30.15 496 PHE A C 1
ATOM 3907 O O . PHE A 1 496 ? 14.237 4.160 16.769 1.00 32.19 496 PHE A O 1
ATOM 3915 N N . LEU A 1 497 ? 12.623 3.723 18.274 1.00 30.46 497 LEU A N 1
ATOM 3916 C CA . LEU A 1 497 ? 13.544 3.175 19.261 1.00 30.39 497 LEU A CA 1
ATOM 3917 C C . LEU A 1 497 ? 14.742 4.083 19.554 1.00 28.75 497 LEU A C 1
ATOM 3918 O O . LEU A 1 497 ? 15.888 3.657 19.477 1.00 29.89 497 LEU A O 1
ATOM 3923 N N . GLY A 1 498 ? 14.461 5.333 19.893 1.00 29.48 498 GLY A N 1
ATOM 3924 C CA . GLY A 1 498 ? 15.519 6.270 20.219 1.00 31.96 498 GLY A CA 1
ATOM 3925 C C . GLY A 1 498 ? 16.138 7.048 19.078 1.00 34.04 498 GLY A C 1
ATOM 3926 O O . GLY A 1 498 ? 16.658 8.142 19.305 1.00 31.42 498 GLY A O 1
ATOM 3927 N N . ASP A 1 499 ? 16.092 6.504 17.860 1.00 30.59 499 ASP A N 1
ATOM 3928 C CA . ASP A 1 499 ? 16.673 7.214 16.721 1.00 31.52 499 ASP A CA 1
ATOM 3929 C C . ASP A 1 499 ? 15.676 8.047 15.913 1.00 30.72 499 ASP A C 1
ATOM 3930 O O . ASP A 1 499 ? 14.613 7.575 15.554 1.00 29.89 499 ASP A O 1
ATOM 3935 N N . ILE A 1 500 ? 16.022 9.311 15.684 1.00 30.03 500 ILE A N 1
ATOM 3936 C CA . ILE A 1 500 ? 15.193 10.220 14.921 1.00 31.31 500 ILE A CA 1
ATOM 3937 C C . ILE A 1 500 ? 15.413 9.996 13.427 1.00 31.32 500 ILE A C 1
ATOM 3938 O O . ILE A 1 500 ? 16.550 9.789 12.985 1.00 31.79 500 ILE A O 1
ATOM 3943 N N . LEU A 1 501 ? 14.327 9.986 12.648 1.00 30.82 501 LEU A N 1
ATOM 3944 C CA . LEU A 1 501 ? 14.453 9.822 11.198 1.00 29.43 501 LEU A CA 1
ATOM 3945 C C . LEU A 1 501 ? 14.591 11.226 10.629 1.00 30.70 501 LEU A C 1
ATOM 3946 O O . LEU A 1 501 ? 13.603 11.957 10.515 1.00 29.17 501 LEU A O 1
ATOM 3951 N N . LEU A 1 502 ? 15.826 11.602 10.298 1.00 34.08 502 LEU A N 1
ATOM 3952 C CA . LEU A 1 502 ? 16.125 12.936 9.778 1.00 32.08 502 LEU A CA 1
ATOM 3953 C C . LEU A 1 502 ? 15.945 12.992 8.261 1.00 31.82 502 LEU A C 1
ATOM 3954 O O . LEU A 1 502 ? 16.697 12.341 7.508 1.00 31.20 502 LEU A O 1
ATOM 3959 N N . TYR A 1 503 ? 14.940 13.746 7.828 1.00 30.76 503 TYR A N 1
ATOM 3960 C CA . TYR A 1 503 ? 14.622 13.894 6.391 1.00 36.42 503 TYR A CA 1
ATOM 3961 C C . TYR A 1 503 ? 15.371 15.092 5.802 1.00 35.65 503 TYR A C 1
ATOM 3962 O O . TYR A 1 503 ? 15.789 15.986 6.545 1.00 35.95 503 TYR A O 1
ATOM 3971 N N . ASP A 1 504 ? 15.543 15.124 4.484 1.00 37.28 504 ASP A N 1
ATOM 3972 C CA . ASP A 1 504 ? 16.177 16.300 3.877 1.00 40.61 504 ASP A CA 1
ATOM 3973 C C . ASP A 1 504 ? 15.085 17.092 3.158 1.00 40.01 504 ASP A C 1
ATOM 3974 O O . ASP A 1 504 ? 13.897 16.949 3.475 1.00 37.63 504 ASP A O 1
ATOM 3979 N N . SER A 1 505 ? 15.459 17.927 2.198 1.00 39.16 505 SER A N 1
ATOM 3980 C CA . SER A 1 505 ? 14.458 18.750 1.514 1.00 40.36 505 SER A CA 1
ATOM 3981 C C . SER A 1 505 ? 13.410 17.958 0.735 1.00 37.34 505 SER A C 1
ATOM 3982 O O . SER A 1 505 ? 12.292 18.419 0.566 1.00 42.32 505 SER A O 1
ATOM 3985 N N . ARG A 1 506 ? 13.769 16.778 0.252 1.00 37.73 506 ARG A N 1
ATOM 3986 C CA . ARG A 1 506 ? 12.823 15.973 -0.500 1.00 41.75 506 ARG A CA 1
ATOM 3987 C C . ARG A 1 506 ? 11.756 15.374 0.394 1.00 42.73 506 ARG A C 1
ATOM 3988 O O . ARG A 1 506 ? 10.675 15.037 -0.075 1.00 40.51 506 ARG A O 1
ATOM 3996 N N . ARG A 1 507 ? 12.053 15.260 1.687 1.00 41.82 507 ARG A N 1
ATOM 3997 C CA . ARG A 1 507 ? 11.108 14.686 2.634 1.00 36.99 507 ARG A CA 1
ATOM 3998 C C . ARG A 1 507 ? 10.684 13.313 2.154 1.00 33.46 507 ARG A C 1
ATOM 3999 O O . ARG A 1 507 ? 9.507 13.017 2.103 1.00 32.87 507 ARG A O 1
ATOM 4007 N N . GLU A 1 508 ? 11.645 12.479 1.784 1.00 35.40 508 GLU A N 1
ATOM 4008 C CA . GLU A 1 508 ? 11.354 11.120 1.323 1.00 37.77 508 GLU A CA 1
ATOM 4009 C C . GLU A 1 508 ? 12.278 10.162 2.063 1.00 37.38 508 GLU A C 1
ATOM 4010 O O . GLU A 1 508 ? 13.422 10.505 2.379 1.00 37.44 508 GLU A O 1
ATOM 4016 N N . PRO A 1 509 ? 11.791 8.945 2.349 1.00 39.23 509 PRO A N 1
ATOM 4017 C CA . PRO A 1 509 ? 12.533 7.896 3.055 1.00 35.77 509 PRO A CA 1
ATOM 4018 C C . PRO A 1 509 ? 13.858 7.557 2.409 1.00 37.05 509 PRO A C 1
ATOM 4019 O O . PRO A 1 509 ? 14.841 7.255 3.094 1.00 33.61 509 PRO A O 1
ATOM 4023 N N . GLY A 1 510 ? 13.877 7.567 1.082 1.00 36.91 510 GLY A N 1
ATOM 4024 C CA . GLY A 1 510 ? 15.099 7.234 0.379 1.00 35.18 510 GLY A CA 1
ATOM 4025 C C . GLY A 1 510 ? 16.282 8.131 0.722 1.00 37.24 510 GLY A C 1
ATOM 4026 O O . GLY A 1 510 ? 17.410 7.658 0.795 1.00 37.52 510 GLY A O 1
ATOM 4027 N N . SER A 1 511 ? 16.047 9.421 0.937 1.00 35.74 511 SER A N 1
ATOM 4028 C CA . SER A 1 511 ? 17.158 10.303 1.255 1.00 38.14 511 SER A CA 1
ATOM 4029 C C . SER A 1 511 ? 17.119 10.751 2.711 1.00 41.36 511 SER A C 1
ATOM 4030 O O . SER A 1 511 ? 17.620 11.830 3.042 1.00 41.90 511 SER A O 1
ATOM 4033 N N . ALA A 1 512 ? 16.510 9.934 3.573 1.00 36.45 512 ALA A N 1
ATOM 4034 C CA . ALA A 1 512 ? 16.427 10.254 4.998 1.00 35.19 512 ALA A CA 1
ATOM 4035 C C . ALA A 1 512 ? 17.433 9.385 5.750 1.00 34.06 512 ALA A C 1
ATOM 4036 O O . ALA A 1 512 ? 17.848 8.325 5.271 1.00 32.55 512 ALA A O 1
ATOM 4038 N N . ILE A 1 513 ? 17.836 9.825 6.931 1.00 32.96 513 ILE A N 1
ATOM 4039 C CA . ILE A 1 513 ? 18.792 9.035 7.695 1.00 33.30 513 ILE A CA 1
ATOM 4040 C C . ILE A 1 513 ? 18.421 9.010 9.159 1.00 31.42 513 ILE A C 1
ATOM 4041 O O . ILE A 1 513 ? 17.886 9.974 9.672 1.00 30.15 513 ILE A O 1
ATOM 4046 N N . PHE A 1 514 ? 18.711 7.898 9.823 1.00 30.44 514 PHE A N 1
ATOM 4047 C CA . PHE A 1 514 ? 18.444 7.803 11.257 1.00 32.69 514 PHE A CA 1
ATOM 4048 C C . PHE A 1 514 ? 19.628 8.391 12.036 1.00 33.19 514 PHE A C 1
ATOM 4049 O O . PHE A 1 514 ? 20.776 8.008 11.792 1.00 30.31 514 PHE A O 1
ATOM 4057 N N . VAL A 1 515 ? 19.348 9.300 12.963 1.00 33.23 515 VAL A N 1
ATOM 4058 C CA . VAL A 1 515 ? 20.399 9.897 13.789 1.00 33.23 515 VAL A CA 1
ATOM 4059 C C . VAL A 1 515 ? 19.979 9.791 15.259 1.00 37.13 515 VAL A C 1
ATOM 4060 O O . VAL A 1 515 ? 18.779 9.741 15.554 1.00 32.86 515 VAL A O 1
ATOM 4064 N N . GLY A 1 516 ? 20.957 9.743 16.171 1.00 31.73 516 GLY A N 1
ATOM 4065 C CA . GLY A 1 516 ? 20.626 9.659 17.579 1.00 32.56 516 GLY A CA 1
ATOM 4066 C C . GLY A 1 516 ? 19.810 10.871 17.981 1.00 34.16 516 GLY A C 1
ATOM 4067 O O . GLY A 1 516 ? 19.805 11.880 17.265 1.00 34.57 516 GLY A O 1
ATOM 4068 N N . ASN A 1 517 ? 19.101 10.779 19.099 1.00 29.98 517 ASN A N 1
ATOM 4069 C CA . ASN A 1 517 ? 18.285 11.897 19.575 1.00 30.74 517 ASN A CA 1
ATOM 4070 C C . ASN A 1 517 ? 19.140 12.645 20.582 1.00 30.52 517 ASN A C 1
ATOM 4071 O O . ASN A 1 517 ? 19.361 12.138 21.679 1.00 29.27 517 ASN A O 1
ATOM 4076 N N . ILE A 1 518 ? 19.605 13.846 20.232 1.00 31.27 518 ILE A N 1
ATOM 4077 C CA . ILE A 1 518 ? 20.496 14.602 21.118 1.00 28.19 518 ILE A CA 1
ATOM 4078 C C . ILE A 1 518 ? 19.872 14.885 22.474 1.00 31.67 518 ILE A C 1
ATOM 4079 O O . ILE A 1 518 ? 20.572 14.905 23.508 1.00 32.50 518 ILE A O 1
ATOM 4084 N N . ASN A 1 519 ? 18.559 15.093 22.496 1.00 28.73 519 ASN A N 1
ATOM 4085 C CA . ASN A 1 519 ? 17.860 15.330 23.751 1.00 27.05 519 ASN A CA 1
ATOM 4086 C C . ASN A 1 519 ? 17.950 14.131 24.706 1.00 28.17 519 ASN A C 1
ATOM 4087 O O . ASN A 1 519 ? 17.974 14.307 25.933 1.00 30.53 519 ASN A O 1
ATOM 4092 N N . SER A 1 520 ? 17.961 12.917 24.164 1.00 27.14 520 SER A N 1
ATOM 4093 C CA . SER A 1 520 ? 18.078 11.735 25.012 1.00 26.92 520 SER A CA 1
ATOM 4094 C C . SER A 1 520 ? 19.474 11.676 25.618 1.00 25.92 520 SER A C 1
ATOM 4095 O O . SER A 1 520 ? 19.643 11.132 26.706 1.00 24.37 520 SER A O 1
ATOM 4098 N N . MET A 1 521 ? 20.478 12.203 24.912 1.00 23.09 521 MET A N 1
ATOM 4099 C CA . MET A 1 521 ? 21.828 12.204 25.475 1.00 24.77 521 MET A CA 1
ATOM 4100 C C . MET A 1 521 ? 21.768 13.086 26.717 1.00 24.41 521 MET A C 1
ATOM 4101 O O . MET A 1 521 ? 22.298 12.741 27.788 1.00 23.30 521 MET A O 1
ATOM 4106 N N . LEU A 1 522 ? 21.106 14.231 26.575 1.00 21.69 522 LEU A N 1
ATOM 4107 C CA . LEU A 1 522 ? 20.981 15.163 27.678 1.00 23.99 522 LEU A CA 1
ATOM 4108 C C . LEU A 1 522 ? 20.165 14.541 28.820 1.00 25.12 522 LEU A C 1
ATOM 4109 O O . LEU A 1 522 ? 20.523 14.700 29.989 1.00 21.20 522 LEU A O 1
ATOM 4114 N N . ASN A 1 523 ? 19.085 13.827 28.483 1.00 20.93 523 ASN A N 1
ATOM 4115 C CA . ASN A 1 523 ? 18.264 13.175 29.506 1.00 23.71 523 ASN A CA 1
ATOM 4116 C C . ASN A 1 523 ? 19.134 12.187 30.284 1.00 21.50 523 ASN A C 1
ATOM 4117 O O . ASN A 1 523 ? 19.139 12.190 31.516 1.00 21.32 523 ASN A O 1
ATOM 4122 N N . ASN A 1 524 ? 19.833 11.318 29.548 1.00 25.11 524 ASN A N 1
ATOM 4123 C CA . ASN A 1 524 ? 20.666 10.288 30.161 1.00 22.93 524 ASN A CA 1
ATOM 4124 C C . ASN A 1 524 ? 21.821 10.838 31.002 1.00 23.26 524 ASN A C 1
ATOM 4125 O O . ASN A 1 524 ? 22.084 10.347 32.099 1.00 22.90 524 ASN A O 1
ATOM 4130 N N . GLN A 1 525 ? 22.519 11.855 30.502 1.00 20.66 525 GLN A N 1
ATOM 4131 C CA . GLN A 1 525 ? 23.634 12.390 31.274 1.00 23.89 525 GLN A CA 1
ATOM 4132 C C . GLN A 1 525 ? 23.259 13.330 32.416 1.00 20.73 525 GLN A C 1
ATOM 4133 O O . GLN A 1 525 ? 23.910 13.313 33.444 1.00 23.16 525 GLN A O 1
ATOM 4139 N N . PHE A 1 526 ? 22.192 14.111 32.289 1.00 22.87 526 PHE A N 1
ATOM 4140 C CA . PHE A 1 526 ? 21.891 15.029 33.375 1.00 22.37 526 PHE A CA 1
ATOM 4141 C C . PHE A 1 526 ? 20.587 14.776 34.123 1.00 23.37 526 PHE A C 1
ATOM 4142 O O . PHE A 1 526 ? 20.303 15.421 35.137 1.00 21.86 526 PHE A O 1
ATOM 4150 N N . SER A 1 527 ? 19.793 13.826 33.651 1.00 24.17 527 SER A N 1
ATOM 4151 C CA . SER A 1 527 ? 18.555 13.505 34.379 1.00 23.37 527 SER A CA 1
ATOM 4152 C C . SER A 1 527 ? 18.362 11.972 34.488 1.00 23.99 527 SER A C 1
ATOM 4153 O O . SER A 1 527 ? 17.370 11.427 34.051 1.00 22.32 527 SER A O 1
ATOM 4156 N N . PRO A 1 528 ? 19.341 11.265 35.061 1.00 25.40 528 PRO A N 1
ATOM 4157 C CA . PRO A 1 528 ? 19.155 9.814 35.170 1.00 25.75 528 PRO A CA 1
ATOM 4158 C C . PRO A 1 528 ? 17.917 9.508 36.004 1.00 26.63 528 PRO A C 1
ATOM 4159 O O . PRO A 1 528 ? 17.467 10.328 36.803 1.00 25.57 528 PRO A O 1
ATOM 4163 N N . GLU A 1 529 ? 17.343 8.336 35.792 1.00 26.66 529 GLU A N 1
ATOM 4164 C CA . GLU A 1 529 ? 16.168 7.941 36.546 1.00 29.79 529 GLU A CA 1
ATOM 4165 C C . GLU A 1 529 ? 16.508 7.502 37.958 1.00 29.60 529 GLU A C 1
ATOM 4166 O O . GLU A 1 529 ? 15.661 7.559 38.838 1.00 32.82 529 GLU A O 1
ATOM 4172 N N . TYR A 1 530 ? 17.731 7.039 38.170 1.00 27.70 530 TYR A N 1
ATOM 4173 C CA . TYR A 1 530 ? 18.148 6.583 39.502 1.00 26.05 530 TYR A CA 1
ATOM 4174 C C . TYR A 1 530 ? 19.453 7.228 39.919 1.00 25.08 530 TYR A C 1
ATOM 4175 O O . TYR A 1 530 ? 20.218 7.695 39.073 1.00 25.10 530 TYR A O 1
ATOM 4184 N N . GLY A 1 531 ? 19.705 7.248 41.225 1.00 22.07 531 GLY A N 1
ATOM 4185 C CA . GLY A 1 531 ? 20.973 7.769 41.695 1.00 22.67 531 GLY A CA 1
ATOM 4186 C C . GLY A 1 531 ? 22.020 6.703 41.392 1.00 23.27 531 GLY A C 1
ATOM 4187 O O . GLY A 1 531 ? 21.685 5.651 40.837 1.00 22.80 531 GLY A O 1
ATOM 4188 N N . VAL A 1 532 ? 23.272 6.944 41.751 1.00 25.19 532 VAL A N 1
ATOM 4189 C CA . VAL A 1 532 ? 24.334 5.971 41.475 1.00 24.04 532 VAL A CA 1
ATOM 4190 C C . VAL A 1 532 ? 24.392 4.805 42.458 1.00 20.97 532 VAL A C 1
ATOM 4191 O O . VAL A 1 532 ? 25.129 3.857 42.221 1.00 19.64 532 VAL A O 1
ATOM 4195 N N . GLN A 1 533 ? 23.579 4.863 43.520 1.00 20.01 533 GLN A N 1
ATOM 4196 C CA . GLN A 1 533 ? 23.532 3.825 44.574 1.00 24.23 533 GLN A CA 1
ATOM 4197 C C . GLN A 1 533 ? 24.951 3.445 45.006 1.00 26.79 533 GLN A C 1
ATOM 4198 O O . GLN A 1 533 ? 25.313 2.251 44.987 1.00 24.91 533 GLN A O 1
ATOM 4204 N N . SER A 1 534 ? 25.741 4.442 45.400 1.00 26.96 534 SER A N 1
ATOM 4205 C CA . SER A 1 534 ? 27.146 4.195 45.754 1.00 32.18 534 SER A CA 1
ATOM 4206 C C . SER A 1 534 ? 27.347 3.315 46.979 1.00 27.96 534 SER A C 1
ATOM 4207 O O . SER A 1 534 ? 28.452 2.879 47.244 1.00 29.83 534 SER A O 1
ATOM 4210 N N . GLY A 1 535 ? 26.275 3.062 47.715 1.00 28.01 535 GLY A N 1
ATOM 4211 C CA . GLY A 1 535 ? 26.362 2.210 48.884 1.00 35.94 535 GLY A CA 1
ATOM 4212 C C . GLY A 1 535 ? 26.096 0.737 48.566 1.00 33.83 535 GLY A C 1
ATOM 4213 O O . GLY A 1 535 ? 26.219 -0.111 49.440 1.00 35.54 535 GLY A O 1
ATOM 4214 N N . VAL A 1 536 ? 25.687 0.432 47.338 1.00 28.60 536 VAL A N 1
ATOM 4215 C CA . VAL A 1 536 ? 25.467 -0.964 46.938 1.00 27.64 536 VAL A CA 1
ATOM 4216 C C . VAL A 1 536 ? 26.820 -1.440 46.413 1.00 25.02 536 VAL A C 1
ATOM 4217 O O . VAL A 1 536 ? 27.200 -1.093 45.310 1.00 20.86 536 VAL A O 1
ATOM 4221 N N . ARG A 1 537 ? 27.561 -2.207 47.218 1.00 28.60 537 ARG A N 1
ATOM 4222 C CA . ARG A 1 537 ? 28.910 -2.663 46.841 1.00 31.54 537 ARG A CA 1
ATOM 4223 C C . ARG A 1 537 ? 28.991 -3.410 45.514 1.00 28.55 537 ARG A C 1
ATOM 4224 O O . ARG A 1 537 ? 29.915 -3.204 44.733 1.00 25.82 537 ARG A O 1
ATOM 4232 N N . ASP A 1 538 ? 28.031 -4.293 45.268 1.00 24.34 538 ASP A N 1
ATOM 4233 C CA . ASP A 1 538 ? 28.043 -5.081 44.026 1.00 26.47 538 ASP A CA 1
ATOM 4234 C C . ASP A 1 538 ? 27.497 -4.223 42.894 1.00 26.97 538 ASP A C 1
ATOM 4235 O O . ASP A 1 538 ? 26.294 -4.066 42.753 1.00 25.45 538 ASP A O 1
ATOM 4240 N N . ARG A 1 539 ? 28.375 -3.681 42.070 1.00 25.09 539 ARG A N 1
ATOM 4241 C CA . ARG A 1 539 ? 27.900 -2.784 41.024 1.00 29.29 539 ARG A CA 1
ATOM 4242 C C . ARG A 1 539 ? 26.936 -3.419 40.045 1.00 30.49 539 ARG A C 1
ATOM 4243 O O . ARG A 1 539 ? 26.050 -2.735 39.526 1.00 22.73 539 ARG A O 1
ATOM 4251 N N . SER A 1 540 ? 27.086 -4.725 39.813 1.00 26.14 540 SER A N 1
ATOM 4252 C CA . SER A 1 540 ? 26.226 -5.405 38.865 1.00 28.64 540 SER A CA 1
ATOM 4253 C C . SER A 1 540 ? 24.780 -5.372 39.344 1.00 29.44 540 SER A C 1
ATOM 4254 O O . SER A 1 540 ? 23.856 -5.526 38.545 1.00 27.33 540 SER A O 1
ATOM 4257 N N . LYS A 1 541 ? 24.572 -5.138 40.636 1.00 24.62 541 LYS A N 1
ATOM 4258 C CA . LYS A 1 541 ? 23.214 -5.078 41.163 1.00 26.57 541 LYS A CA 1
ATOM 4259 C C . LYS A 1 541 ? 22.545 -3.692 41.112 1.00 28.78 541 LYS A C 1
ATOM 4260 O O . LYS A 1 541 ? 21.345 -3.570 41.340 1.00 24.91 541 LYS A O 1
ATOM 4266 N N . ARG A 1 542 ? 23.320 -2.654 40.820 1.00 26.79 542 ARG A N 1
ATOM 4267 C CA . ARG A 1 542 ? 22.815 -1.283 40.755 1.00 24.59 542 ARG A CA 1
ATOM 4268 C C . ARG A 1 542 ? 21.960 -0.994 39.514 1.00 25.07 542 ARG A C 1
ATOM 4269 O O . ARG A 1 542 ? 22.094 -1.650 38.487 1.00 18.48 542 ARG A O 1
ATOM 4277 N N . LYS A 1 543 ? 21.096 0.009 39.594 1.00 23.17 543 LYS A N 1
ATOM 4278 C CA . LYS A 1 543 ? 20.311 0.381 38.421 1.00 21.59 543 LYS A CA 1
ATOM 4279 C C . LYS A 1 543 ? 21.254 0.973 37.371 1.00 21.96 543 LYS A C 1
ATOM 4280 O O . LYS A 1 543 ? 20.960 0.941 36.182 1.00 22.03 543 LYS A O 1
ATOM 4286 N N . ARG A 1 544 ? 22.366 1.542 37.817 1.00 16.65 544 ARG A N 1
ATOM 4287 C CA . ARG A 1 544 ? 23.354 2.144 36.892 1.00 20.05 544 ARG A CA 1
ATOM 4288 C C . ARG A 1 544 ? 24.740 1.626 37.329 1.00 20.54 544 ARG A C 1
ATOM 4289 O O . ARG A 1 544 ? 25.493 2.307 38.030 1.00 21.54 544 ARG A O 1
ATOM 4297 N N . PRO A 1 545 ? 25.087 0.401 36.903 1.00 22.29 545 PRO A N 1
ATOM 4298 C CA . PRO A 1 545 ? 26.362 -0.235 37.241 1.00 21.75 545 PRO A CA 1
ATOM 4299 C C . PRO A 1 545 ? 27.653 0.548 36.990 1.00 18.55 545 PRO A C 1
ATOM 4300 O O . PRO A 1 545 ? 28.483 0.656 37.892 1.00 21.55 545 PRO A O 1
ATOM 4304 N N . PHE A 1 546 ? 27.817 1.083 35.784 1.00 18.48 546 PHE A N 1
ATOM 4305 C CA . PHE A 1 546 ? 29.038 1.819 35.430 1.00 20.79 546 PHE A CA 1
ATOM 4306 C C . PHE A 1 546 ? 28.695 3.061 34.624 1.00 20.75 546 PHE A C 1
ATOM 4307 O O . PHE A 1 546 ? 28.890 3.115 33.406 1.00 21.90 546 PHE A O 1
ATOM 4315 N N . PRO A 1 547 ? 28.173 4.089 35.299 1.00 24.02 547 PRO A N 1
ATOM 4316 C CA . PRO A 1 547 ? 27.795 5.334 34.608 1.00 23.06 547 PRO A CA 1
ATOM 4317 C C . PRO A 1 547 ? 28.877 5.941 33.711 1.00 21.74 547 PRO A C 1
ATOM 4318 O O . PRO A 1 547 ? 28.581 6.472 32.632 1.00 21.23 547 PRO A O 1
ATOM 4322 N N . GLY A 1 548 ? 30.123 5.880 34.150 1.00 20.40 548 GLY A N 1
ATOM 4323 C CA . GLY A 1 548 ? 31.192 6.492 33.360 1.00 22.89 548 GLY A CA 1
ATOM 4324 C C . GLY A 1 548 ? 31.415 5.942 31.962 1.00 24.43 548 GLY A C 1
ATOM 4325 O O . GLY A 1 548 ? 31.911 6.648 31.093 1.00 19.17 548 GLY A O 1
ATOM 4326 N N . LEU A 1 549 ? 31.033 4.686 31.733 1.00 22.04 549 LEU A N 1
ATOM 4327 C CA . LEU A 1 549 ? 31.264 4.050 30.435 1.00 23.74 549 LEU A CA 1
ATOM 4328 C C . LEU A 1 549 ? 30.501 4.668 29.273 1.00 23.81 549 LEU A C 1
ATOM 4329 O O . LEU A 1 549 ? 30.948 4.599 28.124 1.00 21.97 549 LEU A O 1
ATOM 4334 N N . ALA A 1 550 ? 29.368 5.284 29.569 1.00 19.08 550 ALA A N 1
ATOM 4335 C CA . ALA A 1 550 ? 28.557 5.909 28.526 1.00 23.68 550 ALA A CA 1
ATOM 4336 C C . ALA A 1 550 ? 29.353 6.973 27.758 1.00 27.20 550 ALA A C 1
ATOM 4337 O O . ALA A 1 550 ? 29.048 7.267 26.602 1.00 22.93 550 ALA A O 1
ATOM 4339 N N . TRP A 1 551 ? 30.371 7.553 28.399 1.00 24.54 551 TRP A N 1
ATOM 4340 C CA . TRP A 1 551 ? 31.171 8.574 27.721 1.00 27.08 551 TRP A CA 1
ATOM 4341 C C . TRP A 1 551 ? 31.907 7.988 26.502 1.00 25.17 551 TRP A C 1
ATOM 4342 O O . TRP A 1 551 ? 32.096 8.657 25.487 1.00 22.95 551 TRP A O 1
ATOM 4353 N N . ALA A 1 552 ? 32.302 6.728 26.604 1.00 26.37 552 ALA A N 1
ATOM 4354 C CA . ALA A 1 552 ? 33.038 6.062 25.534 1.00 24.91 552 ALA A CA 1
ATOM 4355 C C . ALA A 1 552 ? 32.194 5.626 24.340 1.00 27.95 552 ALA A C 1
ATOM 4356 O O . ALA A 1 552 ? 32.734 5.295 23.283 1.00 26.23 552 ALA A O 1
ATOM 4358 N N . SER A 1 553 ? 30.881 5.616 24.505 1.00 25.18 553 SER A N 1
ATOM 4359 C CA . SER A 1 553 ? 29.988 5.203 23.424 1.00 25.74 553 SER A CA 1
ATOM 4360 C C . SER A 1 553 ? 29.197 6.401 22.927 1.00 27.66 553 SER A C 1
ATOM 4361 O O . SER A 1 553 ? 28.431 6.293 21.965 1.00 29.20 553 SER A O 1
ATOM 4364 N N . MET A 1 554 ? 29.390 7.546 23.571 1.00 23.95 554 MET A N 1
ATOM 4365 C CA . MET A 1 554 ? 28.652 8.751 23.190 1.00 24.68 554 MET A CA 1
ATOM 4366 C C . MET A 1 554 ? 28.728 9.128 21.702 1.00 28.05 554 MET A C 1
ATOM 4367 O O . MET A 1 554 ? 27.706 9.427 21.076 1.00 26.48 554 MET A O 1
ATOM 4372 N N . LYS A 1 555 ? 29.943 9.161 21.162 1.00 25.11 555 LYS A N 1
ATOM 4373 C CA . LYS A 1 555 ? 30.153 9.531 19.761 1.00 26.70 555 LYS A CA 1
ATOM 4374 C C . LYS A 1 555 ? 29.430 8.538 18.857 1.00 27.84 555 LYS A C 1
ATOM 4375 O O . LYS A 1 555 ? 28.756 8.914 17.907 1.00 28.64 555 LYS A O 1
ATOM 4381 N N . ASP A 1 556 ? 29.555 7.254 19.143 1.00 28.98 556 ASP A N 1
ATOM 4382 C CA . ASP A 1 556 ? 28.874 6.306 18.287 1.00 32.63 556 ASP A CA 1
ATOM 4383 C C . ASP A 1 556 ? 27.341 6.463 18.367 1.00 31.90 556 ASP A C 1
ATOM 4384 O O . ASP A 1 556 ? 26.638 6.415 17.356 1.00 28.18 556 ASP A O 1
ATOM 4389 N N . THR A 1 557 ? 26.828 6.696 19.563 1.00 26.57 557 THR A N 1
ATOM 4390 C CA . THR A 1 557 ? 25.394 6.834 19.749 1.00 27.90 557 THR A CA 1
ATOM 4391 C C . THR A 1 557 ? 24.794 8.154 19.257 1.00 28.06 557 THR A C 1
ATOM 4392 O O . THR A 1 557 ? 23.733 8.166 18.621 1.00 27.95 557 THR A O 1
ATOM 4396 N N . TYR A 1 558 ? 25.469 9.261 19.541 1.00 26.06 558 TYR A N 1
ATOM 4397 C CA . TYR A 1 558 ? 24.952 10.578 19.178 1.00 26.58 558 TYR A CA 1
ATOM 4398 C C . TYR A 1 558 ? 25.730 11.378 18.135 1.00 29.56 558 TYR A C 1
ATOM 4399 O O . TYR A 1 558 ? 25.313 12.475 17.760 1.00 25.25 558 TYR A O 1
ATOM 4408 N N . GLY A 1 559 ? 26.851 10.833 17.677 1.00 26.11 559 GLY A N 1
ATOM 4409 C CA . GLY A 1 559 ? 27.684 11.550 16.722 1.00 34.92 559 GLY A CA 1
ATOM 4410 C C . GLY A 1 559 ? 27.006 12.076 15.473 1.00 35.36 559 GLY A C 1
ATOM 4411 O O . GLY A 1 559 ? 27.377 13.133 14.945 1.00 32.83 559 GLY A O 1
ATOM 4412 N N . ALA A 1 560 ? 26.003 11.345 14.999 1.00 34.27 560 ALA A N 1
ATOM 4413 C CA . ALA A 1 560 ? 25.291 11.740 13.786 1.00 33.47 560 ALA A CA 1
ATOM 4414 C C . ALA A 1 560 ? 24.276 12.853 13.978 1.00 32.28 560 ALA A C 1
ATOM 4415 O O . ALA A 1 560 ? 23.671 13.315 13.003 1.00 33.96 560 ALA A O 1
ATOM 4417 N N . CYS A 1 561 ? 24.048 13.288 15.209 1.00 28.53 561 CYS A N 1
ATOM 4418 C CA . CYS A 1 561 ? 23.081 14.376 15.370 1.00 34.25 561 CYS A CA 1
ATOM 4419 C C . CYS A 1 561 ? 23.670 15.662 14.786 1.00 33.82 561 CYS A C 1
ATOM 4420 O O . CYS A 1 561 ? 24.790 16.048 15.128 1.00 37.25 561 CYS A O 1
ATOM 4423 N N . PRO A 1 562 ? 22.926 16.345 13.913 1.00 34.72 562 PRO A N 1
ATOM 4424 C CA . PRO A 1 562 ? 23.460 17.584 13.332 1.00 33.14 562 PRO A CA 1
ATOM 4425 C C . PRO A 1 562 ? 24.113 18.534 14.326 1.00 33.06 562 PRO A C 1
ATOM 4426 O O . PRO A 1 562 ? 25.144 19.126 14.032 1.00 30.16 562 PRO A O 1
ATOM 4430 N N . ILE A 1 563 ? 23.527 18.680 15.509 1.00 31.74 563 ILE A N 1
ATOM 4431 C CA . ILE A 1 563 ? 24.107 19.598 16.476 1.00 30.44 563 ILE A CA 1
ATOM 4432 C C . ILE A 1 563 ? 24.953 18.979 17.600 1.00 28.20 563 ILE A C 1
ATOM 4433 O O . ILE A 1 563 ? 25.174 19.611 18.625 1.00 28.40 563 ILE A O 1
ATOM 4438 N N . TYR A 1 564 ? 25.423 17.751 17.396 1.00 28.54 564 TYR A N 1
ATOM 4439 C CA . TYR A 1 564 ? 26.251 17.061 18.389 1.00 28.90 564 TYR A CA 1
ATOM 4440 C C . TYR A 1 564 ? 27.380 17.926 18.958 1.00 30.15 564 TYR A C 1
ATOM 4441 O O . TYR A 1 564 ? 27.472 18.091 20.180 1.00 28.14 564 TYR A O 1
ATOM 4450 N N . SER A 1 565 ? 28.243 18.454 18.080 1.00 29.08 565 SER A N 1
ATOM 4451 C CA . SER A 1 565 ? 29.366 19.304 18.502 1.00 30.45 565 SER A CA 1
ATOM 4452 C C . SER A 1 565 ? 28.929 20.507 19.290 1.00 29.39 565 SER A C 1
ATOM 4453 O O . SER A 1 565 ? 29.551 20.868 20.289 1.00 30.15 565 SER A O 1
ATOM 4456 N N . ASP A 1 566 ? 27.878 21.152 18.804 1.00 27.77 566 ASP A N 1
ATOM 4457 C CA . ASP A 1 566 ? 27.356 22.346 19.437 1.00 30.24 566 ASP A CA 1
ATOM 4458 C C . ASP A 1 566 ? 26.901 22.087 20.871 1.00 32.24 566 ASP A C 1
ATOM 4459 O O . ASP A 1 566 ? 27.089 22.900 21.775 1.00 27.25 566 ASP A O 1
ATOM 4464 N N . VAL A 1 567 ? 26.285 20.935 21.072 1.00 26.84 567 VAL A N 1
ATOM 4465 C CA . VAL A 1 567 ? 25.769 20.621 22.384 1.00 24.84 567 VAL A CA 1
ATOM 4466 C C . VAL A 1 567 ? 26.926 20.321 23.338 1.00 24.45 567 VAL A C 1
ATOM 4467 O O . VAL A 1 567 ? 26.935 20.804 24.464 1.00 26.30 567 VAL A O 1
ATOM 4471 N N . LEU A 1 568 ? 27.899 19.530 22.895 1.00 25.35 568 LEU A N 1
ATOM 4472 C CA . LEU A 1 568 ? 29.029 19.239 23.753 1.00 26.47 568 LEU A CA 1
ATOM 4473 C C . LEU A 1 568 ? 29.747 20.537 24.137 1.00 29.06 568 LEU A C 1
ATOM 4474 O O . LEU A 1 568 ? 30.183 20.684 25.274 1.00 30.57 568 LEU A O 1
ATOM 4479 N N . GLU A 1 569 ? 29.850 21.477 23.198 1.00 31.62 569 GLU A N 1
ATOM 4480 C CA . GLU A 1 569 ? 30.491 22.759 23.478 1.00 32.93 569 GLU A CA 1
ATOM 4481 C C . GLU A 1 569 ? 29.644 23.576 24.445 1.00 26.48 569 GLU A C 1
ATOM 4482 O O . GLU A 1 569 ? 30.188 24.200 25.352 1.00 28.37 569 GLU A O 1
ATOM 4488 N N . ALA A 1 570 ? 28.322 23.598 24.256 1.00 25.49 570 ALA A N 1
ATOM 4489 C CA . ALA A 1 570 ? 27.451 24.366 25.168 1.00 25.93 570 ALA A CA 1
ATOM 4490 C C . ALA A 1 570 ? 27.537 23.764 26.577 1.00 26.56 570 ALA A C 1
ATOM 4491 O O . ALA A 1 570 ? 27.528 24.470 27.593 1.00 26.00 570 ALA A O 1
ATOM 4493 N N . ILE A 1 571 ? 27.617 22.441 26.643 1.00 25.83 571 ILE A N 1
ATOM 4494 C CA . ILE A 1 571 ? 27.751 21.785 27.950 1.00 25.83 571 ILE A CA 1
ATOM 4495 C C . ILE A 1 571 ? 29.082 22.223 28.606 1.00 24.87 571 ILE A C 1
ATOM 4496 O O . ILE A 1 571 ? 29.109 22.638 29.766 1.00 24.58 571 ILE A O 1
ATOM 4501 N N . GLU A 1 572 ? 30.177 22.118 27.860 1.00 25.12 572 GLU A N 1
ATOM 4502 C CA . GLU A 1 572 ? 31.488 22.485 28.397 1.00 25.55 572 GLU A CA 1
ATOM 4503 C C . GLU A 1 572 ? 31.459 23.917 28.932 1.00 25.19 572 GLU A C 1
ATOM 4504 O O . GLU A 1 572 ? 31.837 24.165 30.071 1.00 22.66 572 GLU A O 1
ATOM 4510 N N . ARG A 1 573 ? 30.954 24.835 28.121 1.00 26.25 573 ARG A N 1
ATOM 4511 C CA . ARG A 1 573 ? 30.865 26.223 28.526 1.00 28.00 573 ARG A CA 1
ATOM 4512 C C . ARG A 1 573 ? 29.991 26.436 29.768 1.00 27.84 573 ARG A C 1
ATOM 4513 O O . ARG A 1 573 ? 30.406 27.133 30.707 1.00 24.74 573 ARG A O 1
ATOM 4521 N N . CYS A 1 574 ? 28.800 25.834 29.803 1.00 24.71 574 CYS A N 1
ATOM 4522 C CA . CYS A 1 574 ? 27.905 26.032 30.958 1.00 26.11 574 CYS A CA 1
ATOM 4523 C C . CYS A 1 574 ? 28.407 25.339 32.216 1.00 25.53 574 CYS A C 1
ATOM 4524 O O . CYS A 1 574 ? 28.216 25.823 33.346 1.00 22.34 574 CYS A O 1
ATOM 4527 N N . TRP A 1 575 ? 29.084 24.215 32.021 1.00 23.16 575 TRP A N 1
ATOM 4528 C CA . TRP A 1 575 ? 29.592 23.480 33.167 1.00 25.29 575 TRP A CA 1
ATOM 4529 C C . TRP A 1 575 ? 30.720 24.301 33.783 1.00 27.26 575 TRP A C 1
ATOM 4530 O O . TRP A 1 575 ? 30.860 24.376 35.020 1.00 23.81 575 TRP A O 1
ATOM 4541 N N . TRP A 1 576 ? 31.494 24.954 32.919 1.00 31.57 576 TRP A N 1
ATOM 4542 C CA . TRP A 1 576 ? 32.576 25.840 33.362 1.00 29.71 576 TRP A CA 1
ATOM 4543 C C . TRP A 1 576 ? 31.992 26.977 34.195 1.00 26.52 576 TRP A C 1
ATOM 4544 O O . TRP A 1 576 ? 32.504 27.297 35.270 1.00 29.56 576 TRP A O 1
ATOM 4555 N N . ASN A 1 577 ? 30.911 27.575 33.713 1.00 28.65 577 ASN A N 1
ATOM 4556 C CA . ASN A 1 577 ? 30.278 28.682 34.440 1.00 27.12 577 ASN A CA 1
ATOM 4557 C C . ASN A 1 577 ? 29.757 28.236 35.811 1.00 31.23 577 ASN A C 1
ATOM 4558 O O . ASN A 1 577 ? 29.885 28.962 36.794 1.00 28.63 577 ASN A O 1
ATOM 4563 N N . ALA A 1 578 ? 29.152 27.047 35.855 1.00 26.35 578 ALA A N 1
ATOM 4564 C CA . ALA A 1 578 ? 28.586 26.504 37.071 1.00 29.51 578 ALA A CA 1
ATOM 4565 C C . ALA A 1 578 ? 29.578 25.872 38.093 1.00 29.08 578 ALA A C 1
ATOM 4566 O O . ALA A 1 578 ? 29.468 26.108 39.298 1.00 26.78 578 ALA A O 1
ATOM 4568 N N . PHE A 1 579 ? 30.538 25.087 37.618 1.00 27.95 579 PHE A N 1
ATOM 4569 C CA . PHE A 1 579 ? 31.467 24.412 38.518 1.00 28.88 579 PHE A CA 1
ATOM 4570 C C . PHE A 1 579 ? 32.903 24.891 38.484 1.00 29.74 579 PHE A C 1
ATOM 4571 O O . PHE A 1 579 ? 33.716 24.517 39.355 1.00 26.90 579 PHE A O 1
ATOM 4579 N N . GLY A 1 580 ? 33.242 25.690 37.479 1.00 28.71 580 GLY A N 1
ATOM 4580 C CA . GLY A 1 580 ? 34.627 26.124 37.365 1.00 30.03 580 GLY A CA 1
ATOM 4581 C C . GLY A 1 580 ? 35.520 24.916 37.077 1.00 32.93 580 GLY A C 1
ATOM 4582 O O . GLY A 1 580 ? 36.652 24.809 37.567 1.00 28.28 580 GLY A O 1
ATOM 4583 N N . GLU A 1 581 ? 35.005 23.972 36.297 1.00 30.37 581 GLU A N 1
ATOM 4584 C CA . GLU A 1 581 ? 35.782 22.778 35.952 1.00 31.77 581 GLU A CA 1
ATOM 4585 C C . GLU A 1 581 ? 35.389 22.363 34.559 1.00 29.56 581 GLU A C 1
ATOM 4586 O O . GLU A 1 581 ? 34.362 22.828 34.051 1.00 24.71 581 GLU A O 1
ATOM 4592 N N . SER A 1 582 ? 36.192 21.490 33.955 1.00 25.81 582 SER A N 1
ATOM 4593 C CA . SER A 1 582 ? 35.900 20.973 32.618 1.00 27.67 582 SER A CA 1
ATOM 4594 C C . SER A 1 582 ? 34.989 19.728 32.697 1.00 25.17 582 SER A C 1
ATOM 4595 O O . SER A 1 582 ? 35.332 18.748 33.351 1.00 26.70 582 SER A O 1
ATOM 4598 N N . TYR A 1 583 ? 33.858 19.762 32.006 1.00 22.29 583 TYR A N 1
ATOM 4599 C CA . TYR A 1 583 ? 32.956 18.623 32.029 1.00 27.39 583 TYR A CA 1
ATOM 4600 C C . TYR A 1 583 ? 33.620 17.430 31.342 1.00 23.10 583 TYR A C 1
ATOM 4601 O O . TYR A 1 583 ? 33.558 16.299 31.838 1.00 25.99 583 TYR A O 1
ATOM 4610 N N . ARG A 1 584 ? 34.255 17.682 30.203 1.00 23.30 584 ARG A N 1
ATOM 4611 C CA . ARG A 1 584 ? 34.935 16.624 29.467 1.00 25.41 584 ARG A CA 1
ATOM 4612 C C . ARG A 1 584 ? 35.949 15.910 30.384 1.00 24.74 584 ARG A C 1
ATOM 4613 O O . ARG A 1 584 ? 36.011 14.676 30.456 1.00 23.17 584 ARG A O 1
ATOM 4621 N N . ALA A 1 585 ? 36.747 16.687 31.102 1.00 26.35 585 ALA A N 1
ATOM 4622 C CA . ALA A 1 585 ? 37.754 16.082 31.963 1.00 26.82 585 ALA A CA 1
ATOM 4623 C C . ALA A 1 585 ? 37.062 15.309 33.087 1.00 26.37 585 ALA A C 1
ATOM 4624 O O . ALA A 1 585 ? 37.481 14.210 33.449 1.00 23.96 585 ALA A O 1
ATOM 4626 N N . TYR A 1 586 ? 35.984 15.876 33.615 1.00 21.59 586 TYR A N 1
ATOM 4627 C CA . TYR A 1 586 ? 35.243 15.211 34.664 1.00 24.00 586 TYR A CA 1
ATOM 4628 C C . TYR A 1 586 ? 34.755 13.846 34.174 1.00 21.50 586 TYR A C 1
ATOM 4629 O O . TYR A 1 586 ? 34.820 12.860 34.907 1.00 23.52 586 TYR A O 1
ATOM 4638 N N . ARG A 1 587 ? 34.246 13.795 32.946 1.00 22.43 587 ARG A N 1
ATOM 4639 C CA . ARG A 1 587 ? 33.768 12.537 32.378 1.00 23.64 587 ARG A CA 1
ATOM 4640 C C . ARG A 1 587 ? 34.920 11.597 32.032 1.00 26.57 587 ARG A C 1
ATOM 4641 O O . ARG A 1 587 ? 34.783 10.363 32.164 1.00 20.31 587 ARG A O 1
ATOM 4649 N N . GLU A 1 588 ? 36.057 12.144 31.604 1.00 23.68 588 GLU A N 1
ATOM 4650 C CA . GLU A 1 588 ? 37.156 11.245 31.265 1.00 23.94 588 GLU A CA 1
ATOM 4651 C C . GLU A 1 588 ? 37.619 10.542 32.529 1.00 26.21 588 GLU A C 1
ATOM 4652 O O . GLU A 1 588 ? 37.985 9.342 32.517 1.00 20.91 588 GLU A O 1
ATOM 4658 N N . ASP A 1 589 ? 37.608 11.264 33.643 1.00 23.07 589 ASP A N 1
ATOM 4659 C CA . ASP A 1 589 ? 38.023 10.626 34.904 1.00 26.57 589 ASP A CA 1
ATOM 4660 C C . ASP A 1 589 ? 37.044 9.516 35.316 1.00 26.18 589 ASP A C 1
ATOM 4661 O O . ASP A 1 589 ? 37.459 8.417 35.728 1.00 19.43 589 ASP A O 1
ATOM 4666 N N . MET A 1 590 ? 35.754 9.824 35.225 1.00 23.84 590 MET A N 1
ATOM 4667 C CA . MET A 1 590 ? 34.708 8.863 35.550 1.00 26.72 590 MET A CA 1
ATOM 4668 C C . MET A 1 590 ? 34.824 7.637 34.642 1.00 27.12 590 MET A C 1
ATOM 4669 O O . MET A 1 590 ? 34.699 6.497 35.123 1.00 20.03 590 MET A O 1
ATOM 4674 N N . LEU A 1 591 ? 35.070 7.882 33.348 1.00 24.52 591 LEU A N 1
ATOM 4675 C CA . LEU A 1 591 ? 35.270 6.804 32.370 1.00 25.38 591 LEU A CA 1
ATOM 4676 C C . LEU A 1 591 ? 36.434 5.918 32.849 1.00 26.18 591 LEU A C 1
ATOM 4677 O O . LEU A 1 591 ? 36.314 4.678 32.914 1.00 20.58 591 LEU A O 1
ATOM 4682 N N . LYS A 1 592 ? 37.562 6.549 33.183 1.00 25.38 592 LYS A N 1
ATOM 4683 C CA . LYS A 1 592 ? 38.736 5.788 33.637 1.00 30.04 592 LYS A CA 1
ATOM 4684 C C . LYS A 1 592 ? 38.437 4.941 34.874 1.00 27.67 592 LYS A C 1
ATOM 4685 O O . LYS A 1 592 ? 38.765 3.756 34.917 1.00 25.06 592 LYS A O 1
ATOM 4691 N N . ARG A 1 593 ? 37.806 5.541 35.883 1.00 23.87 593 ARG A N 1
ATOM 4692 C CA . ARG A 1 593 ? 37.507 4.804 37.100 1.00 27.63 593 ARG A CA 1
ATOM 4693 C C . ARG A 1 593 ? 36.573 3.629 36.857 1.00 26.08 593 ARG A C 1
ATOM 4694 O O . ARG A 1 593 ? 36.797 2.528 37.344 1.00 22.10 593 ARG A O 1
ATOM 4702 N N . ASP A 1 594 ? 35.505 3.862 36.117 1.00 27.61 594 ASP A N 1
ATOM 4703 C CA . ASP A 1 594 ? 34.564 2.789 35.855 1.00 26.48 594 ASP A CA 1
ATOM 4704 C C . ASP A 1 594 ? 35.145 1.691 34.981 1.00 31.15 594 ASP A C 1
ATOM 4705 O O . ASP A 1 594 ? 34.745 0.537 35.130 1.00 25.91 594 ASP A O 1
ATOM 4710 N N . THR A 1 595 ? 36.069 2.044 34.083 1.00 27.27 595 THR A N 1
ATOM 4711 C CA . THR A 1 595 ? 36.704 1.055 33.217 1.00 30.78 595 THR A CA 1
ATOM 4712 C C . THR A 1 595 ? 37.518 0.148 34.123 1.00 30.80 595 THR A C 1
ATOM 4713 O O . THR A 1 595 ? 37.482 -1.067 33.986 1.00 27.06 595 THR A O 1
ATOM 4717 N N . LEU A 1 596 ? 38.248 0.730 35.071 1.00 30.16 596 LEU A N 1
ATOM 4718 C CA . LEU A 1 596 ? 39.049 -0.095 35.970 1.00 28.04 596 LEU A CA 1
ATOM 4719 C C . LEU A 1 596 ? 38.171 -0.975 36.840 1.00 29.59 596 LEU A C 1
ATOM 4720 O O . LEU A 1 596 ? 38.489 -2.126 37.084 1.00 28.26 596 LEU A O 1
ATOM 4725 N N . GLU A 1 597 ? 37.065 -0.432 37.325 1.00 25.13 597 GLU A N 1
ATOM 4726 C CA . GLU A 1 597 ? 36.176 -1.201 38.182 1.00 28.66 597 GLU A CA 1
ATOM 4727 C C . GLU A 1 597 ? 35.523 -2.359 37.384 1.00 29.72 597 GLU A C 1
ATOM 4728 O O . GLU A 1 597 ? 35.342 -3.473 37.900 1.00 26.27 597 GLU A O 1
ATOM 4734 N N . LEU A 1 598 ? 35.219 -2.110 36.113 1.00 29.30 598 LEU A N 1
ATOM 4735 C CA . LEU A 1 598 ? 34.587 -3.128 35.278 1.00 28.94 598 LEU A CA 1
ATOM 4736 C C . LEU A 1 598 ? 35.399 -4.430 35.215 1.00 28.75 598 LEU A C 1
ATOM 4737 O O . LEU A 1 598 ? 34.828 -5.519 35.293 1.00 26.78 598 LEU A O 1
ATOM 4742 N N . SER A 1 599 ? 36.718 -4.328 35.091 1.00 28.38 599 SER A N 1
ATOM 4743 C CA . SER A 1 599 ? 37.548 -5.526 34.984 1.00 32.71 599 SER A CA 1
ATOM 4744 C C . SER A 1 599 ? 37.350 -6.439 36.179 1.00 36.09 599 SER A C 1
ATOM 4745 O O . SER A 1 599 ? 37.600 -7.624 36.112 1.00 35.90 599 SER A O 1
ATOM 4748 N N . ARG A 1 600 ? 36.902 -5.882 37.292 1.00 36.78 600 ARG A N 1
ATOM 4749 C CA . ARG A 1 600 ? 36.684 -6.685 38.482 1.00 38.37 600 ARG A CA 1
ATOM 4750 C C . ARG A 1 600 ? 35.466 -7.599 38.298 1.00 35.13 600 ARG A C 1
ATOM 4751 O O . ARG A 1 600 ? 35.313 -8.612 38.958 1.00 30.91 600 ARG A O 1
ATOM 4759 N N . TYR A 1 601 ? 34.598 -7.239 37.379 1.00 30.99 601 TYR A N 1
ATOM 4760 C CA . TYR A 1 601 ? 33.383 -8.008 37.139 1.00 35.07 601 TYR A CA 1
ATOM 4761 C C . TYR A 1 601 ? 33.412 -8.922 35.920 1.00 40.28 601 TYR A C 1
ATOM 4762 O O . TYR A 1 601 ? 32.533 -9.769 35.768 1.00 37.91 601 TYR A O 1
ATOM 4771 N N . VAL A 1 602 ? 34.380 -8.720 35.039 1.00 41.25 602 VAL A N 1
ATOM 4772 C CA . VAL A 1 602 ? 34.471 -9.509 33.824 1.00 44.38 602 VAL A CA 1
ATOM 4773 C C . VAL A 1 602 ? 35.693 -10.409 33.929 1.00 48.92 602 VAL A C 1
ATOM 4774 O O . VAL A 1 602 ? 36.833 -9.954 33.908 1.00 44.69 602 VAL A O 1
ATOM 4778 N N . ALA A 1 603 ? 35.435 -11.699 34.069 1.00 55.37 603 ALA A N 1
ATOM 4779 C CA . ALA A 1 603 ? 36.502 -12.678 34.182 1.00 64.27 603 ALA A CA 1
ATOM 4780 C C . ALA A 1 603 ? 37.419 -12.644 32.963 1.00 66.91 603 ALA A C 1
ATOM 4781 O O . ALA A 1 603 ? 38.632 -12.745 33.094 1.00 68.37 603 ALA A O 1
ATOM 4783 N N . SER A 1 604 ? 36.829 -12.487 31.783 1.00 70.53 604 SER A N 1
ATOM 4784 C CA . SER A 1 604 ? 37.585 -12.446 30.531 1.00 74.72 604 SER A CA 1
ATOM 4785 C C . SER A 1 604 ? 38.230 -11.090 30.287 1.00 75.97 604 SER A C 1
ATOM 4786 O O . SER A 1 604 ? 38.529 -10.732 29.147 1.00 76.46 604 SER A O 1
ATOM 4789 N N . MET A 1 605 ? 38.447 -10.337 31.357 1.00 75.52 605 MET A N 1
ATOM 4790 C CA . MET A 1 605 ? 39.029 -9.017 31.223 1.00 76.42 605 MET A CA 1
ATOM 4791 C C . MET A 1 605 ? 40.242 -8.910 32.119 1.00 80.26 605 MET A C 1
ATOM 4792 O O . MET A 1 605 ? 40.149 -9.093 33.336 1.00 77.46 605 MET A O 1
ATOM 4797 N N . ALA A 1 606 ? 41.388 -8.637 31.501 1.00 85.79 606 ALA A N 1
ATOM 4798 C CA . ALA A 1 606 ? 42.632 -8.490 32.237 1.00 89.62 606 ALA A CA 1
ATOM 4799 C C . ALA A 1 606 ? 42.372 -7.559 33.417 1.00 91.21 606 ALA A C 1
ATOM 4800 O O . ALA A 1 606 ? 41.544 -6.653 33.337 1.00 91.01 606 ALA A O 1
ATOM 4802 N N . ARG A 1 607 ? 43.080 -7.789 34.512 1.00 93.35 607 ARG A N 1
ATOM 4803 C CA . ARG A 1 607 ? 42.920 -6.982 35.711 1.00 95.29 607 ARG A CA 1
ATOM 4804 C C . ARG A 1 607 ? 43.010 -5.478 35.462 1.00 95.26 607 ARG A C 1
ATOM 4805 O O . ARG A 1 607 ? 42.967 -4.692 36.398 1.00 96.14 607 ARG A O 1
ATOM 4813 N N . GLN A 1 608 ? 43.131 -5.092 34.197 1.00 94.97 608 GLN A N 1
ATOM 4814 C CA . GLN A 1 608 ? 43.194 -3.691 33.796 1.00 92.83 608 GLN A CA 1
ATOM 4815 C C . GLN A 1 608 ? 43.165 -3.533 32.284 1.00 90.07 608 GLN A C 1
ATOM 4816 O O . GLN A 1 608 ? 43.714 -2.572 31.745 1.00 89.88 608 GLN A O 1
ATOM 4822 N N . ALA A 1 609 ? 42.539 -4.483 31.597 1.00 84.77 609 ALA A N 1
ATOM 4823 C CA . ALA A 1 609 ? 42.438 -4.394 30.150 1.00 81.45 609 ALA A CA 1
ATOM 4824 C C . ALA A 1 609 ? 41.368 -3.346 29.926 1.00 77.87 609 ALA A C 1
ATOM 4825 O O . ALA A 1 609 ? 40.434 -3.242 30.713 1.00 78.29 609 ALA A O 1
ATOM 4827 N N . GLY A 1 610 ? 41.497 -2.565 28.865 1.00 72.24 610 GLY A N 1
ATOM 4828 C CA . GLY A 1 610 ? 40.512 -1.527 28.620 1.00 61.18 610 GLY A CA 1
ATOM 4829 C C . GLY A 1 610 ? 39.184 -1.994 28.057 1.00 54.53 610 GLY A C 1
ATOM 4830 O O . GLY A 1 610 ? 38.770 -3.136 28.250 1.00 47.09 610 GLY A O 1
ATOM 4831 N N . LEU A 1 611 ? 38.520 -1.087 27.349 1.00 48.83 611 LEU A N 1
ATOM 4832 C CA . LEU A 1 611 ? 37.219 -1.347 26.738 1.00 44.97 611 LEU A CA 1
ATOM 4833 C C . LEU A 1 611 ? 37.323 -1.791 25.277 1.00 41.54 611 LEU A C 1
ATOM 4834 O O . LEU A 1 611 ? 36.312 -1.860 24.569 1.00 35.43 611 LEU A O 1
ATOM 4839 N N . ALA A 1 612 ? 38.543 -2.092 24.845 1.00 41.86 612 ALA A N 1
ATOM 4840 C CA . ALA A 1 612 ? 38.823 -2.492 23.463 1.00 45.77 612 ALA A CA 1
ATOM 4841 C C . ALA A 1 612 ? 37.846 -3.484 22.844 1.00 46.00 612 ALA A C 1
ATOM 4842 O O . ALA A 1 612 ? 37.377 -3.277 21.731 1.00 46.08 612 ALA A O 1
ATOM 4844 N N . GLU A 1 613 ? 37.528 -4.552 23.560 1.00 47.55 613 GLU A N 1
ATOM 4845 C CA . GLU A 1 613 ? 36.631 -5.561 22.999 1.00 55.63 613 GLU A CA 1
ATOM 4846 C C . GLU A 1 613 ? 35.131 -5.253 23.080 1.00 52.64 613 GLU A C 1
ATOM 4847 O O . GLU A 1 613 ? 34.312 -5.968 22.490 1.00 54.91 613 GLU A O 1
ATOM 4853 N N . LEU A 1 614 ? 34.772 -4.183 23.780 1.00 47.08 614 LEU A N 1
ATOM 4854 C CA . LEU A 1 614 ? 33.365 -3.836 23.953 1.00 41.75 614 LEU A CA 1
ATOM 4855 C C . LEU A 1 614 ? 32.736 -2.974 22.868 1.00 35.92 614 LEU A C 1
ATOM 4856 O O . LEU A 1 614 ? 33.358 -2.077 22.315 1.00 35.81 614 LEU A O 1
ATOM 4861 N N . THR A 1 615 ? 31.469 -3.228 22.583 1.00 30.72 615 THR A N 1
ATOM 4862 C CA . THR A 1 615 ? 30.773 -2.460 21.562 1.00 31.52 615 THR A CA 1
ATOM 4863 C C . THR A 1 615 ? 30.044 -1.262 22.167 1.00 31.62 615 THR A C 1
ATOM 4864 O O . THR A 1 615 ? 29.870 -1.182 23.372 1.00 31.94 615 THR A O 1
ATOM 4868 N N . PRO A 1 616 ? 29.610 -0.316 21.327 1.00 34.88 616 PRO A N 1
ATOM 4869 C CA . PRO A 1 616 ? 28.880 0.841 21.847 1.00 33.63 616 PRO A CA 1
ATOM 4870 C C . PRO A 1 616 ? 27.650 0.344 22.644 1.00 34.95 616 PRO A C 1
ATOM 4871 O O . PRO A 1 616 ? 27.349 0.889 23.688 1.00 30.00 616 PRO A O 1
ATOM 4875 N N . ILE A 1 617 ? 26.946 -0.677 22.140 1.00 30.53 617 ILE A N 1
ATOM 4876 C CA . ILE A 1 617 ? 25.788 -1.239 22.853 1.00 29.54 617 ILE A CA 1
ATOM 4877 C C . ILE A 1 617 ? 26.196 -1.738 24.239 1.00 25.03 617 ILE A C 1
ATOM 4878 O O . ILE A 1 617 ? 25.550 -1.397 25.240 1.00 25.79 617 ILE A O 1
ATOM 4883 N N . ASP A 1 618 ? 27.266 -2.537 24.290 1.00 23.04 618 ASP A N 1
ATOM 4884 C CA . ASP A 1 618 ? 27.784 -3.045 25.542 1.00 27.51 618 ASP A CA 1
ATOM 4885 C C . ASP A 1 618 ? 27.945 -1.902 26.549 1.00 28.78 618 ASP A C 1
ATOM 4886 O O . ASP A 1 618 ? 27.530 -2.005 27.701 1.00 25.83 618 ASP A O 1
ATOM 4891 N N . LEU A 1 619 ? 28.543 -0.808 26.096 1.00 26.35 619 LEU A N 1
ATOM 4892 C CA . LEU A 1 619 ? 28.814 0.307 26.993 1.00 28.75 619 LEU A CA 1
ATOM 4893 C C . LEU A 1 619 ? 27.556 1.002 27.476 1.00 24.11 619 LEU A C 1
ATOM 4894 O O . LEU A 1 619 ? 27.430 1.276 28.661 1.00 24.32 619 LEU A O 1
ATOM 4899 N N . GLU A 1 620 ? 26.621 1.275 26.575 1.00 25.23 620 GLU A N 1
ATOM 4900 C CA . GLU A 1 620 ? 25.355 1.934 26.942 1.00 25.36 620 GLU A CA 1
ATOM 4901 C C . GLU A 1 620 ? 24.577 1.063 27.930 1.00 23.12 620 GLU A C 1
ATOM 4902 O O . GLU A 1 620 ? 23.968 1.563 28.878 1.00 23.03 620 GLU A O 1
ATOM 4908 N N . VAL A 1 621 ? 24.631 -0.246 27.722 1.00 24.62 621 VAL A N 1
ATOM 4909 C CA . VAL A 1 621 ? 23.917 -1.172 28.602 1.00 26.50 621 VAL A CA 1
ATOM 4910 C C . VAL A 1 621 ? 24.563 -1.264 29.988 1.00 23.00 621 VAL A C 1
ATOM 4911 O O . VAL A 1 621 ? 23.862 -1.351 30.992 1.00 23.14 621 VAL A O 1
ATOM 4915 N N . LEU A 1 622 ? 25.890 -1.190 30.050 1.00 23.91 622 LEU A N 1
ATOM 4916 C CA . LEU A 1 622 ? 26.570 -1.261 31.334 1.00 24.36 622 LEU A CA 1
ATOM 4917 C C . LEU A 1 622 ? 26.286 -0.010 32.148 1.00 22.60 622 LEU A C 1
ATOM 4918 O O . LEU A 1 622 ? 26.241 -0.061 33.383 1.00 20.69 622 LEU A O 1
ATOM 4923 N N . ALA A 1 623 ? 26.087 1.107 31.453 1.00 20.86 623 ALA A N 1
ATOM 4924 C CA . ALA A 1 623 ? 25.771 2.364 32.138 1.00 22.58 623 ALA A CA 1
ATOM 4925 C C . ALA A 1 623 ? 24.272 2.419 32.474 1.00 22.78 623 ALA A C 1
ATOM 4926 O O . ALA A 1 623 ? 23.838 3.092 33.442 1.00 20.66 623 ALA A O 1
ATOM 4928 N N . ASP A 1 624 ? 23.472 1.694 31.704 1.00 22.60 624 ASP A N 1
ATOM 4929 C CA . ASP A 1 624 ? 22.013 1.753 31.915 1.00 24.44 624 ASP A CA 1
ATOM 4930 C C . ASP A 1 624 ? 21.354 0.454 31.463 1.00 24.94 624 ASP A C 1
ATOM 4931 O O . ASP A 1 624 ? 20.849 0.365 30.336 1.00 24.39 624 ASP A O 1
ATOM 4936 N N . PRO A 1 625 ? 21.357 -0.566 32.328 1.00 26.11 625 PRO A N 1
ATOM 4937 C CA . PRO A 1 625 ? 20.771 -1.878 32.013 1.00 25.90 625 PRO A CA 1
ATOM 4938 C C . PRO A 1 625 ? 19.308 -1.809 31.574 1.00 30.68 625 PRO A C 1
ATOM 4939 O O . PRO A 1 625 ? 18.808 -2.708 30.890 1.00 30.54 625 PRO A O 1
ATOM 4943 N N . ASN A 1 626 ? 18.629 -0.734 31.954 1.00 30.22 626 ASN A N 1
ATOM 4944 C CA . ASN A 1 626 ? 17.233 -0.561 31.596 1.00 34.10 626 ASN A CA 1
ATOM 4945 C C . ASN A 1 626 ? 17.048 -0.529 30.070 1.00 34.91 626 ASN A C 1
ATOM 4946 O O . ASN A 1 626 ? 15.974 -0.835 29.565 1.00 33.97 626 ASN A O 1
ATOM 4951 N N . LYS A 1 627 ? 18.093 -0.169 29.330 1.00 31.31 627 LYS A N 1
ATOM 4952 C CA . LYS A 1 627 ? 17.984 -0.141 27.886 1.00 30.71 627 LYS A CA 1
ATOM 4953 C C . LYS A 1 627 ? 17.794 -1.556 27.325 1.00 34.91 627 LYS A C 1
ATOM 4954 O O . LYS A 1 627 ? 17.435 -1.719 26.154 1.00 34.98 627 LYS A O 1
ATOM 4960 N N . LEU A 1 628 ? 18.024 -2.563 28.168 1.00 36.40 628 LEU A N 1
ATOM 4961 C CA . LEU A 1 628 ? 17.840 -3.972 27.808 1.00 40.71 628 LEU A CA 1
ATOM 4962 C C . LEU A 1 628 ? 16.344 -4.287 28.004 1.00 47.93 628 LEU A C 1
ATOM 4963 O O . LEU A 1 628 ? 15.852 -5.331 27.584 1.00 49.50 628 LEU A O 1
ATOM 4968 N N . GLN A 1 629 ? 15.625 -3.372 28.642 1.00 47.98 629 GLN A N 1
ATOM 4969 C CA . GLN A 1 629 ? 14.204 -3.565 28.909 1.00 51.66 629 GLN A CA 1
ATOM 4970 C C . GLN A 1 629 ? 13.305 -2.897 27.900 1.00 52.62 629 GLN A C 1
ATOM 4971 O O . GLN A 1 629 ? 12.097 -3.117 27.914 1.00 57.69 629 GLN A O 1
ATOM 4977 N N . TYR A 1 630 ? 13.871 -2.068 27.035 1.00 51.04 630 TYR A N 1
ATOM 4978 C CA . TYR A 1 630 ? 13.049 -1.379 26.067 1.00 49.78 630 TYR A CA 1
ATOM 4979 C C . TYR A 1 630 ? 13.715 -1.114 24.727 1.00 49.23 630 TYR A C 1
ATOM 4980 O O . TYR A 1 630 ? 13.035 -0.894 23.729 1.00 50.62 630 TYR A O 1
ATOM 4989 N N . LYS A 1 631 ? 15.040 -1.149 24.699 1.00 46.03 631 LYS A N 1
ATOM 4990 C CA . LYS A 1 631 ? 15.775 -0.865 23.480 1.00 41.90 631 LYS A CA 1
ATOM 4991 C C . LYS A 1 631 ? 16.381 -2.101 22.829 1.00 42.34 631 LYS A C 1
ATOM 4992 O O . LYS A 1 631 ? 16.082 -2.410 21.677 1.00 41.94 631 LYS A O 1
ATOM 4998 N N . TRP A 1 632 ? 17.228 -2.807 23.570 1.00 39.45 632 TRP A N 1
ATOM 4999 C CA . TRP A 1 632 ? 17.901 -3.982 23.044 1.00 38.40 632 TRP A CA 1
ATOM 5000 C C . TRP A 1 632 ? 17.510 -5.270 23.733 1.00 39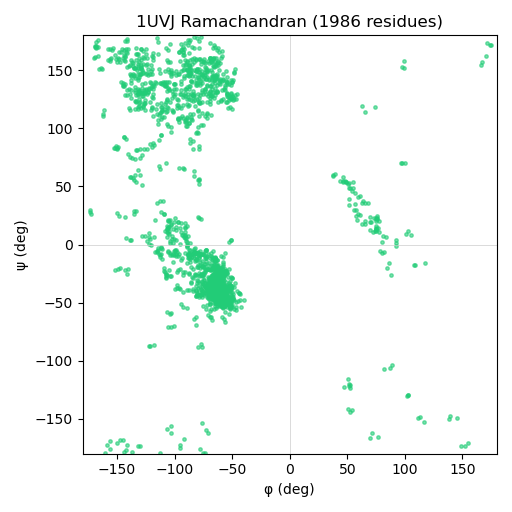.61 632 TRP A C 1
ATOM 5001 O O . TRP A 1 632 ? 16.736 -5.276 24.684 1.00 38.87 632 TRP A O 1
ATOM 5012 N N . THR A 1 633 ? 18.076 -6.366 23.245 1.00 38.98 633 THR A N 1
ATOM 5013 C CA . THR A 1 633 ? 17.816 -7.671 23.815 1.00 43.32 633 THR A CA 1
ATOM 5014 C C . THR A 1 633 ? 19.158 -8.365 24.026 1.00 42.10 633 THR A C 1
ATOM 5015 O O . THR A 1 633 ? 20.169 -7.939 23.482 1.00 42.62 633 THR A O 1
ATOM 5019 N N . GLU A 1 634 ? 19.157 -9.419 24.837 1.00 45.88 634 GLU A N 1
ATOM 5020 C CA . GLU A 1 634 ? 20.355 -10.175 25.169 1.00 48.35 634 GLU A CA 1
ATOM 5021 C C . GLU A 1 634 ? 21.295 -10.490 24.029 1.00 49.19 634 GLU A C 1
ATOM 5022 O O . GLU A 1 634 ? 22.513 -10.405 24.172 1.00 52.82 634 GLU A O 1
ATOM 5028 N N . ALA A 1 635 ? 20.739 -10.884 22.903 1.00 46.74 635 ALA A N 1
ATOM 5029 C CA . ALA A 1 635 ? 21.563 -11.235 21.772 1.00 44.14 635 ALA A CA 1
ATOM 5030 C C . ALA A 1 635 ? 22.348 -10.052 21.223 1.00 43.39 635 ALA A C 1
ATOM 5031 O O . ALA A 1 635 ? 23.281 -10.245 20.445 1.00 39.92 635 ALA A O 1
ATOM 5033 N N . ASP A 1 636 ? 21.985 -8.830 21.616 1.00 39.08 636 ASP A N 1
ATOM 5034 C CA . ASP A 1 636 ? 22.694 -7.647 21.098 1.00 37.71 636 ASP A CA 1
ATOM 5035 C C . ASP A 1 636 ? 23.934 -7.287 21.918 1.00 36.29 636 ASP A C 1
ATOM 5036 O O . ASP A 1 636 ? 24.729 -6.440 21.520 1.00 33.92 636 ASP A O 1
ATOM 5041 N N . VAL A 1 637 ? 24.096 -7.948 23.050 1.00 35.74 637 VAL A N 1
ATOM 5042 C CA . VAL A 1 637 ? 25.201 -7.672 23.952 1.00 36.34 637 VAL A CA 1
ATOM 5043 C C . VAL A 1 637 ? 26.289 -8.751 23.945 1.00 37.14 637 VAL A C 1
ATOM 5044 O O . VAL A 1 637 ? 25.991 -9.948 23.892 1.00 34.95 637 VAL A O 1
ATOM 5048 N N . SER A 1 638 ? 27.554 -8.336 23.990 1.00 35.33 638 SER A N 1
ATOM 5049 C CA . SER A 1 638 ? 28.636 -9.320 24.040 1.00 33.54 638 SER A CA 1
ATOM 5050 C C . SER A 1 638 ? 28.321 -10.320 25.165 1.00 34.13 638 SER A C 1
ATOM 5051 O O . SER A 1 638 ? 27.844 -9.939 26.251 1.00 29.84 638 SER A O 1
ATOM 5054 N N . ALA A 1 639 ? 28.591 -11.596 24.922 1.00 29.08 639 ALA A N 1
ATOM 5055 C CA . ALA A 1 639 ? 28.276 -12.620 25.909 1.00 35.38 639 ALA A CA 1
ATOM 5056 C C . ALA A 1 639 ? 28.946 -12.411 27.271 1.00 35.48 639 ALA A C 1
ATOM 5057 O O . ALA A 1 639 ? 28.313 -12.563 28.316 1.00 37.10 639 ALA A O 1
ATOM 5059 N N . ASN A 1 640 ? 30.216 -12.046 27.274 1.00 35.72 640 ASN A N 1
ATOM 5060 C CA . ASN A 1 640 ? 30.894 -11.853 28.554 1.00 42.54 640 ASN A CA 1
ATOM 5061 C C . ASN A 1 640 ? 30.340 -10.654 29.325 1.00 41.98 640 ASN A C 1
ATOM 5062 O O . ASN A 1 640 ? 30.542 -10.542 30.523 1.00 45.38 640 ASN A O 1
ATOM 5067 N N . ILE A 1 641 ? 29.636 -9.767 28.638 1.00 35.57 641 ILE A N 1
ATOM 5068 C CA . ILE A 1 641 ? 29.045 -8.609 29.289 1.00 37.29 641 ILE A CA 1
ATOM 5069 C C . ILE A 1 641 ? 27.644 -8.959 29.796 1.00 37.24 641 ILE A C 1
ATOM 5070 O O . ILE A 1 641 ? 27.245 -8.541 30.875 1.00 33.49 641 ILE A O 1
ATOM 5075 N N . HIS A 1 642 ? 26.894 -9.734 29.022 1.00 38.53 642 HIS A N 1
ATOM 5076 C CA . HIS A 1 642 ? 25.550 -10.099 29.446 1.00 41.45 642 HIS A CA 1
ATOM 5077 C C . HIS A 1 642 ? 25.635 -10.801 30.797 1.00 39.65 642 HIS A C 1
ATOM 5078 O O . HIS A 1 642 ? 24.819 -10.552 31.676 1.00 41.51 642 HIS A O 1
ATOM 5085 N N . GLU A 1 643 ? 26.640 -11.650 30.967 1.00 38.25 643 GLU A N 1
ATOM 5086 C CA . GLU A 1 643 ? 26.850 -12.369 32.223 1.00 41.18 643 GLU A CA 1
ATOM 5087 C C . GLU A 1 643 ? 27.058 -11.458 33.435 1.00 39.70 643 GLU A C 1
ATOM 5088 O O . GLU A 1 643 ? 26.829 -11.868 34.574 1.00 37.92 643 GLU A O 1
ATOM 5094 N N . VAL A 1 644 ? 27.521 -10.231 33.200 1.00 33.40 644 VAL A N 1
ATOM 5095 C CA . VAL A 1 644 ? 27.729 -9.278 34.290 1.00 31.99 644 VAL A CA 1
ATOM 5096 C C . VAL A 1 644 ? 26.383 -8.883 34.897 1.00 30.93 644 VAL A C 1
ATOM 5097 O O . VAL A 1 644 ? 26.226 -8.720 36.114 1.00 32.01 644 VAL A O 1
ATOM 5101 N N . LEU A 1 645 ? 25.404 -8.746 34.024 1.00 30.15 645 LEU A N 1
ATOM 5102 C CA . LEU A 1 645 ? 24.094 -8.303 34.411 1.00 33.28 645 LEU A CA 1
ATOM 5103 C C . LEU A 1 645 ? 23.066 -9.363 34.693 1.00 36.74 645 LEU A C 1
ATOM 5104 O O . LEU A 1 645 ? 22.086 -9.078 35.367 1.00 33.96 645 LEU A O 1
ATOM 5109 N N . MET A 1 646 ? 23.275 -10.570 34.179 1.00 35.48 646 MET A N 1
ATOM 5110 C CA . MET A 1 646 ? 22.293 -11.636 34.354 1.00 35.32 646 MET A CA 1
ATOM 5111 C C . MET A 1 646 ? 22.911 -12.953 34.774 1.00 35.02 646 MET A C 1
ATOM 5112 O O . MET A 1 646 ? 24.089 -13.192 34.571 1.00 34.29 646 MET A O 1
ATOM 5117 N N . HIS A 1 647 ? 22.091 -13.810 35.365 1.00 35.08 647 HIS A N 1
ATOM 5118 C CA . HIS A 1 647 ? 22.526 -15.139 35.740 1.00 36.85 647 HIS A CA 1
ATOM 5119 C C . HIS A 1 647 ? 21.443 -16.093 35.244 1.00 36.94 647 HIS A C 1
ATOM 5120 O O . HIS A 1 647 ? 20.276 -15.731 35.195 1.00 37.42 647 HIS A O 1
ATOM 5127 N N . GLY A 1 648 ? 21.806 -17.319 34.895 1.00 36.59 648 GLY A N 1
ATOM 5128 C CA . GLY A 1 648 ? 20.794 -18.226 34.388 1.00 38.87 648 GLY A CA 1
ATOM 5129 C C . GLY A 1 648 ? 20.509 -19.512 35.150 1.00 38.53 648 GLY A C 1
ATOM 5130 O O . GLY A 1 648 ? 21.289 -19.964 35.983 1.00 37.44 648 GLY A O 1
ATOM 5131 N N . VAL A 1 649 ? 19.353 -20.086 34.862 1.00 35.44 649 VAL A N 1
ATOM 5132 C CA . VAL A 1 649 ? 18.943 -21.350 35.451 1.00 38.20 649 VAL A CA 1
ATOM 5133 C C . VAL A 1 649 ? 19.424 -22.403 34.440 1.00 39.85 649 VAL A C 1
ATOM 5134 O O . VAL A 1 649 ? 19.481 -22.110 33.252 1.00 41.46 649 VAL A O 1
ATOM 5138 N N . SER A 1 650 ? 19.761 -23.608 34.895 1.00 43.62 650 SER A N 1
ATOM 5139 C CA . SER A 1 650 ? 20.255 -24.654 33.987 1.00 46.42 650 SER A CA 1
ATOM 5140 C C . SER A 1 650 ? 19.383 -24.895 32.761 1.00 45.50 650 SER A C 1
ATOM 5141 O O . SER A 1 650 ? 18.151 -24.870 32.823 1.00 39.90 650 SER A O 1
ATOM 5144 N N . VAL A 1 651 ? 20.043 -25.140 31.644 1.00 45.68 651 VAL A N 1
ATOM 5145 C CA . VAL A 1 651 ? 19.360 -25.420 30.395 1.00 49.77 651 VAL A CA 1
ATOM 5146 C C . VAL A 1 651 ? 18.632 -26.759 30.465 1.00 48.84 651 VAL A C 1
ATOM 5147 O O . VAL A 1 651 ? 17.646 -26.971 29.760 1.00 46.50 651 VAL A O 1
ATOM 5151 N N . GLU A 1 652 ? 19.129 -27.665 31.302 1.00 47.07 652 GLU A N 1
ATOM 5152 C CA . GLU A 1 652 ? 18.509 -28.977 31.449 1.00 48.76 652 GLU A CA 1
ATOM 5153 C C . GLU A 1 652 ? 17.142 -28.838 32.086 1.00 44.40 652 GLU A C 1
ATOM 5154 O O . GLU A 1 652 ? 16.189 -29.482 31.664 1.00 39.67 652 GLU A O 1
ATOM 5160 N N . LYS A 1 653 ? 17.045 -27.999 33.110 1.00 44.04 653 LYS A N 1
ATOM 5161 C CA . LYS A 1 653 ? 15.778 -27.804 33.790 1.00 41.19 653 LYS A CA 1
ATOM 5162 C C . LYS A 1 653 ? 14.748 -27.021 32.967 1.00 39.50 653 LYS A C 1
ATOM 5163 O O . LYS A 1 653 ? 13.556 -27.306 33.060 1.00 38.43 653 LYS A O 1
ATOM 5169 N N . THR A 1 654 ? 15.182 -26.053 32.166 1.00 37.41 654 THR A N 1
ATOM 5170 C CA . THR A 1 654 ? 14.213 -25.294 31.379 1.00 41.18 654 THR A CA 1
ATOM 5171 C C . THR A 1 654 ? 13.832 -26.124 30.172 1.00 40.97 654 THR A C 1
ATOM 5172 O O . THR A 1 654 ? 12.711 -26.065 29.691 1.00 40.99 654 THR A O 1
ATOM 5176 N N . GLU A 1 655 ? 14.776 -26.917 29.692 1.00 40.29 655 GLU A N 1
ATOM 5177 C CA . GLU A 1 655 ? 14.539 -27.778 28.550 1.00 42.52 655 GLU A CA 1
ATOM 5178 C C . GLU A 1 655 ? 13.442 -28.778 28.887 1.00 38.96 655 GLU A C 1
ATOM 5179 O O . GLU A 1 655 ? 12.534 -29.000 28.102 1.00 38.48 655 GLU A O 1
ATOM 5185 N N . ARG A 1 656 ? 13.534 -29.383 30.062 1.00 37.21 656 ARG A N 1
ATOM 5186 C CA . ARG A 1 656 ? 12.530 -30.343 30.496 1.00 39.49 656 ARG A CA 1
ATOM 5187 C C . ARG A 1 656 ? 11.193 -29.637 30.725 1.00 40.55 656 ARG A C 1
ATOM 5188 O O . ARG A 1 656 ? 10.129 -30.181 30.430 1.00 39.62 656 ARG A O 1
ATOM 5196 N N . PHE A 1 657 ? 11.245 -28.413 31.240 1.00 39.66 657 PHE A N 1
ATOM 5197 C CA . PHE A 1 657 ? 10.035 -27.629 31.469 1.00 35.97 657 PHE A CA 1
ATOM 5198 C C . PHE A 1 657 ? 9.326 -27.297 30.140 1.00 36.82 657 PHE A C 1
ATOM 5199 O O . PHE A 1 657 ? 8.112 -27.515 29.991 1.00 33.50 657 PHE A O 1
ATOM 5207 N N . LEU A 1 658 ? 10.080 -26.765 29.179 1.00 35.95 658 LEU A N 1
ATOM 5208 C CA . LEU A 1 658 ? 9.510 -26.396 27.885 1.00 39.35 658 LEU A CA 1
ATOM 5209 C C . LEU A 1 658 ? 8.868 -27.591 27.180 1.00 40.59 658 LEU A C 1
ATOM 5210 O O . LEU A 1 658 ? 7.797 -27.489 26.565 1.00 42.32 658 LEU A O 1
ATOM 5215 N N . ARG A 1 659 ? 9.530 -28.730 27.271 1.00 40.74 659 ARG A N 1
ATOM 5216 C CA . ARG A 1 659 ? 9.031 -29.939 26.648 1.00 43.79 659 ARG A CA 1
ATOM 5217 C C . ARG A 1 659 ? 7.617 -30.272 27.138 1.00 42.58 659 ARG A C 1
ATOM 5218 O O . ARG A 1 659 ? 6.769 -30.706 26.360 1.00 43.63 659 ARG A O 1
ATOM 5226 N N . SER A 1 660 ? 7.351 -30.047 28.422 1.00 38.48 660 SER A N 1
ATOM 5227 C CA . SER A 1 660 ? 6.036 -30.324 28.979 1.00 33.98 660 SER A CA 1
ATOM 5228 C C . SER A 1 660 ? 5.020 -29.244 28.618 1.00 34.41 660 SER A C 1
ATOM 5229 O O . SER A 1 660 ? 3.822 -29.465 28.718 1.00 33.61 660 SER A O 1
ATOM 5232 N N . VAL A 1 661 ? 5.491 -28.075 28.198 1.00 33.18 661 VAL A N 1
ATOM 5233 C CA . VAL A 1 661 ? 4.577 -27.000 27.863 1.00 32.60 661 VAL A CA 1
ATOM 5234 C C . VAL A 1 661 ? 4.123 -27.017 26.417 1.00 35.74 661 VAL A C 1
ATOM 5235 O O . VAL A 1 661 ? 2.928 -27.041 26.112 1.00 33.48 661 VAL A O 1
ATOM 5239 N N . MET A 1 662 ? 5.092 -27.013 25.520 1.00 41.66 662 MET A N 1
ATOM 5240 C CA . MET A 1 662 ? 4.790 -26.953 24.110 1.00 45.37 662 MET A CA 1
ATOM 5241 C C . MET A 1 662 ? 4.106 -28.156 23.499 1.00 47.77 662 MET A C 1
ATOM 5242 O O . MET A 1 662 ? 4.131 -29.258 24.046 1.00 45.14 662 MET A O 1
ATOM 5247 N N . PRO A 1 663 ? 3.456 -27.939 22.348 1.00 50.22 663 PRO A N 1
ATOM 5248 C CA . PRO A 1 663 ? 2.735 -28.972 21.606 1.00 55.99 663 PRO A CA 1
ATOM 5249 C C . PRO A 1 663 ? 3.764 -29.959 21.082 1.00 61.23 663 PRO A C 1
ATOM 5250 O O . PRO A 1 663 ? 3.794 -31.120 21.477 1.00 59.70 663 PRO A O 1
ATOM 5254 N N . ARG A 1 664 ? 4.603 -29.442 20.186 1.00 69.58 664 ARG A N 1
ATOM 5255 C CA . ARG A 1 664 ? 5.686 -30.177 19.526 1.00 78.23 664 ARG A CA 1
ATOM 5256 C C . ARG A 1 664 ? 6.909 -29.249 19.481 1.00 80.52 664 ARG A C 1
ATOM 5257 O O . ARG A 1 664 ? 8.049 -29.741 19.664 1.00 81.41 664 ARG A O 1
ATOM 5266 N N . PRO B 1 1 ? 49.524 48.031 68.576 1.00 69.73 1 PRO B N 1
ATOM 5267 C CA . PRO B 1 1 ? 50.730 47.741 67.771 1.00 67.96 1 PRO B CA 1
ATOM 5268 C C . PRO B 1 1 ? 50.547 47.708 66.251 1.00 65.56 1 PRO B C 1
ATOM 5269 O O . PRO B 1 1 ? 51.227 46.934 65.573 1.00 69.00 1 PRO B O 1
ATOM 5273 N N . ARG B 1 2 ? 49.630 48.535 65.732 1.00 58.38 2 ARG B N 1
ATOM 5274 C CA . ARG B 1 2 ? 49.385 48.672 64.286 1.00 52.57 2 ARG B CA 1
ATOM 5275 C C . ARG B 1 2 ? 48.825 47.472 63.522 1.00 41.45 2 ARG B C 1
ATOM 5276 O O . ARG B 1 2 ? 49.504 46.475 63.391 1.00 35.65 2 ARG B O 1
ATOM 5284 N N . ARG B 1 3 ? 47.602 47.570 63.006 1.00 36.11 3 ARG B N 1
ATOM 5285 C CA . ARG B 1 3 ? 47.074 46.458 62.223 1.00 32.06 3 ARG B CA 1
ATOM 5286 C C . ARG B 1 3 ? 47.825 46.488 60.899 1.00 29.58 3 ARG B C 1
ATOM 5287 O O . ARG B 1 3 ? 48.291 47.541 60.469 1.00 25.44 3 ARG B O 1
ATOM 5295 N N . ALA B 1 4 ? 47.970 45.335 60.261 1.00 24.60 4 ALA B N 1
ATOM 5296 C CA . ALA B 1 4 ? 48.637 45.286 58.973 1.00 24.72 4 ALA B CA 1
ATOM 5297 C C . ALA B 1 4 ? 47.616 45.801 57.959 1.00 23.00 4 ALA B C 1
ATOM 5298 O O . ALA B 1 4 ? 46.432 45.592 58.119 1.00 22.28 4 ALA B O 1
ATOM 5300 N N . PRO B 1 5 ? 48.063 46.482 56.910 1.00 27.09 5 PRO B N 1
ATOM 5301 C CA . PRO B 1 5 ? 47.057 46.950 55.943 1.00 28.08 5 PRO B CA 1
ATOM 5302 C C . PRO B 1 5 ? 46.611 45.758 55.104 1.00 26.63 5 PRO B C 1
ATOM 5303 O O . PRO B 1 5 ? 47.389 44.846 54.880 1.00 26.79 5 PRO B O 1
ATOM 5307 N N . ALA B 1 6 ? 45.371 45.767 54.644 1.00 23.20 6 ALA B N 1
ATOM 5308 C CA . ALA B 1 6 ? 44.840 44.673 53.831 1.00 27.43 6 ALA B CA 1
ATOM 5309 C C . ALA B 1 6 ? 44.158 45.273 52.604 1.00 28.60 6 ALA B C 1
ATOM 5310 O O . ALA B 1 6 ? 43.503 46.314 52.699 1.00 25.19 6 ALA B O 1
ATOM 5312 N N . PHE B 1 7 ? 44.315 44.610 51.459 1.00 26.05 7 PHE B N 1
ATOM 5313 C CA . PHE B 1 7 ? 43.726 45.082 50.215 1.00 25.33 7 PHE B CA 1
ATOM 5314 C C . PHE B 1 7 ? 42.975 43.982 49.489 1.00 28.57 7 PHE B C 1
ATOM 5315 O O . PHE B 1 7 ? 43.477 42.875 49.334 1.00 23.77 7 PHE B O 1
ATOM 5323 N N . PRO B 1 8 ? 41.742 44.280 49.053 1.00 29.63 8 PRO B N 1
ATOM 5324 C CA . PRO B 1 8 ? 40.923 43.314 48.320 1.00 24.49 8 PRO B CA 1
ATOM 5325 C C . PRO B 1 8 ? 41.573 43.094 46.949 1.00 24.48 8 PRO B C 1
ATOM 5326 O O . PRO B 1 8 ? 42.337 43.961 46.456 1.00 20.23 8 PRO B O 1
ATOM 5330 N N . LEU B 1 9 ? 41.271 41.950 46.328 1.00 18.70 9 LEU B N 1
ATOM 5331 C CA . LEU B 1 9 ? 41.818 41.626 44.999 1.00 23.32 9 LEU B CA 1
ATOM 5332 C C . LEU B 1 9 ? 41.592 42.776 44.003 1.00 22.07 9 LEU B C 1
ATOM 5333 O O . LEU B 1 9 ? 42.411 43.030 43.141 1.00 22.24 9 LEU B O 1
ATOM 5338 N N . SER B 1 10 ? 40.467 43.460 44.114 1.00 25.48 10 SER B N 1
ATOM 5339 C CA . SER B 1 10 ? 40.178 44.556 43.175 1.00 29.24 10 SER B CA 1
ATOM 5340 C C . SER B 1 10 ? 41.129 45.728 43.305 1.00 29.16 10 SER B C 1
ATOM 5341 O O . SER B 1 10 ? 41.257 46.540 42.390 1.00 26.32 10 SER B O 1
ATOM 5344 N N . ASP B 1 11 ? 41.805 45.827 44.443 1.00 26.53 11 ASP B N 1
ATOM 5345 C CA . ASP B 1 11 ? 42.756 46.907 44.646 1.00 28.19 11 ASP B CA 1
ATOM 5346 C C . ASP B 1 11 ? 43.948 46.805 43.702 1.00 27.65 11 ASP B C 1
ATOM 5347 O O . ASP B 1 11 ? 44.443 45.710 43.449 1.00 25.95 11 ASP B O 1
ATOM 5352 N N . ILE B 1 12 ? 44.436 47.940 43.197 1.00 22.94 12 ILE B N 1
ATOM 5353 C CA . ILE B 1 12 ? 45.590 47.897 42.303 1.00 26.73 12 ILE B CA 1
ATOM 5354 C C . ILE B 1 12 ? 46.803 47.204 42.951 1.00 29.34 12 ILE B C 1
ATOM 5355 O O . ILE B 1 12 ? 47.605 46.575 42.256 1.00 26.34 12 ILE B O 1
ATOM 5360 N N . LYS B 1 13 ? 46.949 47.288 44.280 1.00 25.91 13 LYS B N 1
ATOM 5361 C CA . LYS B 1 13 ? 48.111 46.640 44.905 1.00 23.69 13 LYS B CA 1
ATOM 5362 C C . LYS B 1 13 ? 48.073 45.116 44.774 1.00 18.26 13 LYS B C 1
ATOM 5363 O O . LYS B 1 13 ? 49.104 44.486 44.613 1.00 25.73 13 LYS B O 1
ATOM 5369 N N . ALA B 1 14 ? 46.874 44.561 44.839 1.00 19.52 14 ALA B N 1
ATOM 5370 C CA . ALA B 1 14 ? 46.640 43.129 44.672 1.00 24.29 14 ALA B CA 1
ATOM 5371 C C . ALA B 1 14 ? 46.671 42.789 43.169 1.00 24.12 14 ALA B C 1
ATOM 5372 O O . ALA B 1 14 ? 47.278 41.811 42.752 1.00 22.06 14 ALA B O 1
ATOM 5374 N N . GLN B 1 15 ? 45.998 43.601 42.357 1.00 26.25 15 GLN B N 1
ATOM 5375 C CA . GLN B 1 15 ? 45.967 43.361 40.917 1.00 22.94 15 GLN B CA 1
ATOM 5376 C C . GLN B 1 15 ? 47.379 43.248 40.335 1.00 24.06 15 GLN B C 1
ATOM 5377 O O . GLN B 1 15 ? 47.645 42.434 39.462 1.00 21.88 15 GLN B O 1
ATOM 5383 N N . MET B 1 16 ? 48.304 44.042 40.866 1.00 22.64 16 MET B N 1
ATOM 5384 C CA . MET B 1 16 ? 49.651 44.039 40.336 1.00 24.59 16 MET B CA 1
ATOM 5385 C C . MET B 1 16 ? 50.477 42.815 40.665 1.00 21.41 16 MET B C 1
ATOM 5386 O O . MET B 1 16 ? 51.597 42.665 40.189 1.00 20.75 16 MET B O 1
ATOM 5391 N N . LEU B 1 17 ? 49.923 41.921 41.484 1.00 22.58 17 LEU B N 1
ATOM 5392 C CA . LEU B 1 17 ? 50.632 40.667 41.829 1.00 22.00 17 LEU B CA 1
ATOM 5393 C C . LEU B 1 17 ? 50.372 39.612 40.756 1.00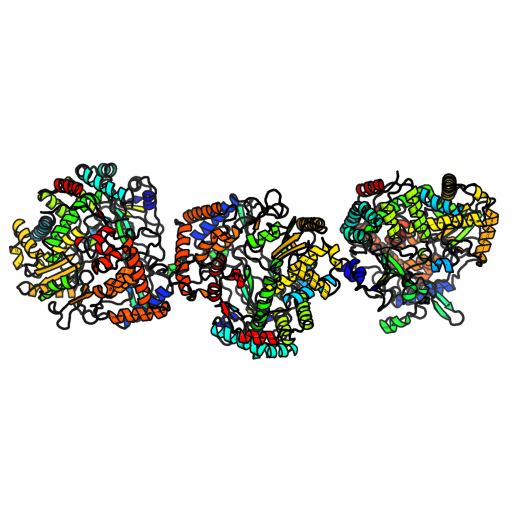 19.74 17 LEU B C 1
ATOM 5394 O O . LEU B 1 17 ? 50.994 38.536 40.742 1.00 21.08 17 LEU B O 1
ATOM 5399 N N . PHE B 1 18 ? 49.430 39.906 39.873 1.00 21.86 18 PHE B N 1
ATOM 5400 C CA . PHE B 1 18 ? 49.062 38.936 38.843 1.00 23.08 18 PHE B CA 1
ATOM 5401 C C . PHE B 1 18 ? 49.264 39.463 37.428 1.00 19.86 18 PHE B C 1
ATOM 5402 O O . PHE B 1 18 ? 48.637 40.455 37.004 1.00 21.32 18 PHE B O 1
ATOM 5410 N N . ALA B 1 19 ? 50.175 38.827 36.705 1.00 19.67 19 ALA B N 1
ATOM 5411 C CA . ALA B 1 19 ? 50.431 39.210 35.324 1.00 20.63 19 ALA B CA 1
ATOM 5412 C C . ALA B 1 19 ? 49.173 39.105 34.433 1.00 23.15 19 ALA B C 1
ATOM 5413 O O . ALA B 1 19 ? 48.136 38.509 34.776 1.00 22.28 19 ALA B O 1
ATOM 5415 N N . ASN B 1 20 ? 49.287 39.698 33.264 1.00 21.92 20 ASN B N 1
ATOM 5416 C CA . ASN B 1 20 ? 48.202 39.679 32.283 1.00 26.67 20 ASN B CA 1
ATOM 5417 C C . ASN B 1 20 ? 48.212 38.383 31.448 1.00 27.49 20 ASN B C 1
ATOM 5418 O O . ASN B 1 20 ? 48.473 38.455 30.244 1.00 25.47 20 ASN B O 1
ATOM 5423 N N . ASN B 1 21 ? 48.001 37.229 32.093 1.00 28.85 21 ASN B N 1
ATOM 5424 C CA . ASN B 1 21 ? 47.899 35.930 31.412 1.00 28.68 21 ASN B CA 1
ATOM 5425 C C . ASN B 1 21 ? 46.831 35.148 32.191 1.00 29.66 21 ASN B C 1
ATOM 5426 O O . ASN B 1 21 ? 46.558 35.474 33.348 1.00 25.25 21 ASN B O 1
ATOM 5431 N N . ILE B 1 22 ? 46.217 34.157 31.553 1.00 27.70 22 ILE B N 1
ATOM 5432 C CA . ILE B 1 22 ? 45.137 33.383 32.164 1.00 32.22 22 ILE B CA 1
ATOM 5433 C C . ILE B 1 22 ? 45.425 32.670 33.452 1.00 26.62 22 ILE B C 1
ATOM 5434 O O . ILE B 1 22 ? 44.583 32.671 34.338 1.00 28.50 22 ILE B O 1
ATOM 5439 N N . LYS B 1 23 ? 46.586 32.035 33.541 1.00 26.34 23 LYS B N 1
ATOM 5440 C CA . LYS B 1 23 ? 46.945 31.290 34.737 1.00 27.14 23 LYS B CA 1
ATOM 5441 C C . LYS B 1 23 ? 47.035 32.224 35.925 1.00 25.95 23 LYS B C 1
ATOM 5442 O O . LYS B 1 23 ? 46.512 31.941 37.002 1.00 22.90 23 LYS B O 1
ATOM 5448 N N . ALA B 1 24 ? 47.722 33.348 35.732 1.00 21.97 24 ALA B N 1
ATOM 5449 C CA . ALA B 1 24 ? 47.889 34.284 36.849 1.00 22.00 24 ALA B CA 1
ATOM 5450 C C . ALA B 1 24 ? 46.549 34.864 37.283 1.00 21.92 24 ALA B C 1
ATOM 5451 O O . ALA B 1 24 ? 46.261 34.986 38.476 1.00 19.78 24 ALA B O 1
ATOM 5453 N N . GLN B 1 25 ? 45.721 35.224 36.310 1.00 22.08 25 GLN B N 1
ATOM 5454 C CA . GLN B 1 25 ? 44.411 35.772 36.639 1.00 21.67 25 GLN B CA 1
ATOM 5455 C C . GLN B 1 25 ? 43.561 34.715 37.342 1.00 23.09 25 GLN B C 1
ATOM 5456 O O . GLN B 1 25 ? 42.869 35.029 38.303 1.00 19.78 25 GLN B O 1
ATOM 5462 N N . GLN B 1 26 ? 43.580 33.478 36.846 1.00 20.15 26 GLN B N 1
ATOM 5463 C CA . GLN B 1 26 ? 42.816 32.422 37.503 1.00 22.35 26 GLN B CA 1
ATOM 5464 C C . GLN B 1 26 ? 43.320 32.195 38.921 1.00 17.93 26 GLN B C 1
ATOM 5465 O O . GLN B 1 26 ? 42.531 32.002 39.835 1.00 21.61 26 GLN B O 1
ATOM 5471 N N . ALA B 1 27 ? 44.637 32.203 39.102 1.00 23.02 27 ALA B N 1
ATOM 5472 C CA . ALA B 1 27 ? 45.188 31.965 40.424 1.00 20.76 27 ALA B CA 1
ATOM 5473 C C . ALA B 1 27 ? 44.705 33.037 41.374 1.00 17.23 27 ALA B C 1
ATOM 5474 O O . ALA B 1 27 ? 44.388 32.757 42.520 1.00 19.26 27 ALA B O 1
ATOM 5476 N N . SER B 1 28 ? 44.603 34.275 40.896 1.00 20.58 28 SER B N 1
ATOM 5477 C CA . SER B 1 28 ? 44.140 35.343 41.799 1.00 20.14 28 SER B CA 1
ATOM 5478 C C . SER B 1 28 ? 42.708 35.135 42.265 1.00 22.97 28 SER B C 1
ATOM 5479 O O . SER B 1 28 ? 42.343 35.471 43.409 1.00 21.12 28 SER B O 1
ATOM 5482 N N . LYS B 1 29 ? 41.902 34.563 41.372 1.00 23.12 29 LYS B N 1
ATOM 5483 C CA . LYS B 1 29 ? 40.493 34.361 41.637 1.00 23.51 29 LYS B CA 1
ATOM 5484 C C . LYS B 1 29 ? 40.032 32.982 42.114 1.00 23.50 29 LYS B C 1
ATOM 5485 O O . LYS B 1 29 ? 38.872 32.827 42.491 1.00 22.50 29 LYS B O 1
ATOM 5491 N N . ARG B 1 30 ? 40.904 31.985 42.102 1.00 26.08 30 ARG B N 1
ATOM 5492 C CA . ARG B 1 30 ? 40.447 30.645 42.488 1.00 31.33 30 ARG B CA 1
ATOM 5493 C C . ARG B 1 30 ? 39.648 30.602 43.779 1.00 26.89 30 ARG B C 1
ATOM 5494 O O . ARG B 1 30 ? 40.096 31.048 44.809 1.00 28.00 30 ARG B O 1
ATOM 5502 N N . SER B 1 31 ? 38.455 30.050 43.710 1.00 29.05 31 SER B N 1
ATOM 5503 C CA . SER B 1 31 ? 37.604 29.974 44.883 1.00 30.51 31 SER B CA 1
ATOM 5504 C C . SER B 1 31 ? 37.907 28.706 45.685 1.00 27.12 31 SER B C 1
ATOM 5505 O O . SER B 1 31 ? 38.691 27.836 45.257 1.00 25.09 31 SER B O 1
ATOM 5508 N N . PHE B 1 32 ? 37.266 28.608 46.837 1.00 22.61 32 PHE B N 1
ATOM 5509 C CA . PHE B 1 32 ? 37.401 27.445 47.695 1.00 24.01 32 PHE B CA 1
ATOM 5510 C C . PHE B 1 32 ? 37.008 26.211 46.869 1.00 26.39 32 PHE B C 1
ATOM 5511 O O . PHE B 1 32 ? 36.011 26.231 46.149 1.00 24.69 32 PHE B O 1
ATOM 5519 N N . LYS B 1 33 ? 37.792 25.150 46.972 1.00 26.41 33 LYS B N 1
ATOM 5520 C CA . LYS B 1 33 ? 37.523 23.909 46.247 1.00 27.98 33 LYS B CA 1
ATOM 5521 C C . LYS B 1 33 ? 37.692 22.678 47.167 1.00 25.14 33 LYS B C 1
ATOM 5522 O O . LYS B 1 33 ? 38.550 22.670 48.048 1.00 20.78 33 LYS B O 1
ATOM 5528 N N . GLU B 1 34 ? 36.886 21.645 46.942 1.00 19.95 34 GLU B N 1
ATOM 5529 C CA . GLU B 1 34 ? 37.009 20.409 47.712 1.00 21.33 34 GLU B CA 1
ATOM 5530 C C . GLU B 1 34 ? 36.419 19.234 46.917 1.00 23.84 34 GLU B C 1
ATOM 5531 O O . GLU B 1 34 ? 35.585 19.405 46.007 1.00 20.80 34 GLU B O 1
ATOM 5537 N N . GLY B 1 35 ? 36.861 18.033 47.271 1.00 21.26 35 GLY B N 1
ATOM 5538 C CA . GLY B 1 35 ? 36.381 16.837 46.591 1.00 25.08 35 GLY B CA 1
ATOM 5539 C C . GLY B 1 35 ? 37.255 15.646 46.944 1.00 22.98 35 GLY B C 1
ATOM 5540 O O . GLY B 1 35 ? 38.408 15.792 47.335 1.00 20.55 35 GLY B O 1
ATOM 5541 N N . ALA B 1 36 ? 36.719 14.443 46.802 1.00 24.22 36 ALA B N 1
ATOM 5542 C CA . ALA B 1 36 ? 37.519 13.272 47.137 1.00 22.29 36 ALA B CA 1
ATOM 5543 C C . ALA B 1 36 ? 38.802 13.197 46.324 1.00 19.58 36 ALA B C 1
ATOM 5544 O O . ALA B 1 36 ? 38.819 13.537 45.157 1.00 26.05 36 ALA B O 1
ATOM 5546 N N . ILE B 1 37 ? 39.900 12.784 46.927 1.00 19.78 37 ILE B N 1
ATOM 5547 C CA . ILE B 1 37 ? 41.098 12.647 46.121 1.00 19.26 37 ILE B CA 1
ATOM 5548 C C . ILE B 1 37 ? 41.085 11.238 45.513 1.00 23.30 37 ILE B C 1
ATOM 5549 O O . ILE B 1 37 ? 40.424 10.340 46.048 1.00 17.77 37 ILE B O 1
ATOM 5554 N N . GLU B 1 38 ? 41.765 11.076 44.383 1.00 23.44 38 GLU B N 1
ATOM 5555 C CA . GLU B 1 38 ? 41.890 9.761 43.763 1.00 26.39 38 GLU B CA 1
ATOM 5556 C C . GLU B 1 38 ? 43.106 9.150 44.459 1.00 21.03 38 GLU B C 1
ATOM 5557 O O . GLU B 1 38 ? 44.252 9.332 44.029 1.00 19.82 38 GLU B O 1
ATOM 5563 N N . THR B 1 39 ? 42.838 8.442 45.554 1.00 22.11 39 THR B N 1
ATOM 5564 C CA . THR B 1 39 ? 43.869 7.808 46.406 1.00 22.67 39 THR B CA 1
ATOM 5565 C C . THR B 1 39 ? 44.853 6.942 45.611 1.00 23.11 39 THR B C 1
ATOM 5566 O O . THR B 1 39 ? 46.064 7.003 45.826 1.00 20.30 39 THR B O 1
ATOM 5570 N N . TYR B 1 40 ? 44.305 6.111 44.727 1.00 24.23 40 TYR B N 1
ATOM 5571 C CA . TYR B 1 40 ? 45.084 5.278 43.806 1.00 24.71 40 TYR B CA 1
ATOM 5572 C C . TYR B 1 40 ? 44.253 5.285 42.537 1.00 21.01 40 TYR B C 1
ATOM 5573 O O . TYR B 1 40 ? 43.067 5.630 42.564 1.00 21.25 40 TYR B O 1
ATOM 5582 N N . GLU B 1 41 ? 44.856 4.942 41.407 1.00 21.99 41 GLU B N 1
ATOM 5583 C CA . GLU B 1 41 ? 44.083 4.941 40.165 1.00 26.96 41 GLU B CA 1
ATOM 5584 C C . GLU B 1 41 ? 42.771 4.203 40.315 1.00 28.83 41 GLU B C 1
ATOM 5585 O O . GLU B 1 41 ? 42.765 3.039 40.690 1.00 25.82 41 GLU B O 1
ATOM 5591 N N . GLY B 1 42 ? 41.669 4.875 40.003 1.00 27.61 42 GLY B N 1
ATOM 5592 C CA . GLY B 1 42 ? 40.356 4.260 40.101 1.00 27.70 42 GLY B CA 1
ATOM 5593 C C . GLY B 1 42 ? 39.722 4.191 41.474 1.00 30.18 42 GLY B C 1
ATOM 5594 O O . GLY B 1 42 ? 38.626 3.666 41.601 1.00 34.68 42 GLY B O 1
ATOM 5595 N N . LEU B 1 43 ? 40.369 4.728 42.504 1.00 26.65 43 LEU B N 1
ATOM 5596 C CA . LEU B 1 43 ? 39.824 4.619 43.850 1.00 25.64 43 LEU B CA 1
ATOM 5597 C C . LEU B 1 43 ? 39.734 5.987 44.522 1.00 23.40 43 LEU B C 1
ATOM 5598 O O . LEU B 1 43 ? 40.755 6.624 44.732 1.00 21.87 43 LEU B O 1
ATOM 5603 N N . LEU B 1 44 ? 38.529 6.407 44.869 1.00 21.97 44 LEU B N 1
ATOM 5604 C CA . LEU B 1 44 ? 38.328 7.663 45.580 1.00 24.16 44 LEU B CA 1
ATOM 5605 C C . LEU B 1 44 ? 38.455 7.427 47.091 1.00 24.68 44 LEU B C 1
ATOM 5606 O O . LEU B 1 44 ? 38.059 6.369 47.611 1.00 22.44 44 LEU B O 1
ATOM 5611 N N . SER B 1 45 ? 38.954 8.437 47.798 1.00 21.00 45 SER B N 1
ATOM 5612 C CA . SER B 1 45 ? 39.172 8.363 49.240 1.00 20.04 45 SER B CA 1
ATOM 5613 C C . SER B 1 45 ? 37.888 8.152 50.034 1.00 15.96 45 SER B C 1
ATOM 5614 O O . SER B 1 45 ? 37.948 7.756 51.201 1.00 20.80 45 SER B O 1
ATOM 5617 N N . VAL B 1 46 ? 36.738 8.417 49.414 1.00 15.54 46 VAL B N 1
ATOM 5618 C CA . VAL B 1 46 ? 35.484 8.232 50.110 1.00 21.24 46 VAL B CA 1
ATOM 5619 C C . VAL B 1 46 ? 34.697 7.035 49.617 1.00 21.68 46 VAL B C 1
ATOM 5620 O O . VAL B 1 46 ? 33.537 6.878 49.966 1.00 22.14 46 VAL B O 1
ATOM 5624 N N . ASP B 1 47 ? 35.341 6.198 48.808 1.00 20.95 47 ASP B N 1
ATOM 5625 C CA . ASP B 1 47 ? 34.704 4.980 48.323 1.00 23.82 47 ASP B CA 1
ATOM 5626 C C . ASP B 1 47 ? 34.229 4.219 49.574 1.00 22.63 47 ASP B C 1
ATOM 5627 O O . ASP B 1 47 ? 34.983 4.022 50.526 1.00 22.72 47 ASP B O 1
ATOM 5632 N N . PRO B 1 48 ? 32.957 3.807 49.601 1.00 22.77 48 PRO B N 1
ATOM 5633 C CA . PRO B 1 48 ? 32.433 3.079 50.764 1.00 23.84 48 PRO B CA 1
ATOM 5634 C C . PRO B 1 48 ? 33.283 1.877 51.186 1.00 20.13 48 PRO B C 1
ATOM 5635 O O . PRO B 1 48 ? 33.397 1.582 52.382 1.00 20.35 48 PRO B O 1
ATOM 5639 N N . ARG B 1 49 ? 33.887 1.182 50.236 1.00 22.17 49 ARG B N 1
ATOM 5640 C CA . ARG B 1 49 ? 34.702 0.030 50.624 1.00 23.79 49 ARG B CA 1
ATOM 5641 C C . ARG B 1 49 ? 35.978 0.534 51.290 1.00 26.38 49 ARG B C 1
ATOM 5642 O O . ARG B 1 49 ? 36.449 -0.039 52.255 1.00 24.48 49 ARG B O 1
ATOM 5650 N N . PHE B 1 50 ? 36.548 1.612 50.754 1.00 23.58 50 PHE B N 1
ATOM 5651 C CA . PHE B 1 50 ? 37.784 2.136 51.328 1.00 25.13 50 PHE B CA 1
ATOM 5652 C C . PHE B 1 50 ? 37.557 2.641 52.769 1.00 21.55 50 PHE B C 1
ATOM 5653 O O . PHE B 1 50 ? 38.368 2.368 53.669 1.00 20.49 50 PHE B O 1
ATOM 5661 N N . LEU B 1 51 ? 36.442 3.336 53.011 1.00 23.67 51 LEU B N 1
ATOM 5662 C CA . LEU B 1 51 ? 36.145 3.819 54.356 1.00 22.12 51 LEU B CA 1
ATOM 5663 C C . LEU B 1 51 ? 35.843 2.652 55.316 1.00 25.35 51 LEU B C 1
ATOM 5664 O O . LEU B 1 51 ? 36.229 2.687 56.483 1.00 23.33 51 LEU B O 1
ATOM 5669 N N . SER B 1 52 ? 35.155 1.629 54.829 1.00 24.27 52 SER B N 1
ATOM 5670 C CA . SER B 1 52 ? 34.879 0.474 55.675 1.00 26.34 52 SER B CA 1
ATOM 5671 C C . SER B 1 52 ? 36.243 -0.152 56.055 1.00 20.27 52 SER B C 1
ATOM 5672 O O . SER B 1 52 ? 36.488 -0.504 57.213 1.00 21.90 52 SER B O 1
ATOM 5675 N N . PHE B 1 53 ? 37.137 -0.273 55.081 1.00 22.16 53 PHE B N 1
ATOM 5676 C CA . PHE B 1 53 ? 38.475 -0.837 55.325 1.00 21.46 53 PHE B CA 1
ATOM 5677 C C . PHE B 1 53 ? 39.187 -0.033 56.431 1.00 23.45 53 PHE B C 1
ATOM 5678 O O . PHE B 1 53 ? 39.686 -0.579 57.419 1.00 23.69 53 PHE B O 1
ATOM 5686 N N . LYS B 1 54 ? 39.238 1.281 56.264 1.00 18.86 54 LYS B N 1
ATOM 5687 C CA . LYS B 1 54 ? 39.866 2.142 57.266 1.00 22.59 54 LYS B CA 1
ATOM 5688 C C . LYS B 1 54 ? 39.159 2.041 58.622 1.00 20.35 54 LYS B C 1
ATOM 5689 O O . LYS B 1 54 ? 39.820 2.108 59.673 1.00 21.37 54 LYS B O 1
ATOM 5695 N N . ASN B 1 55 ? 37.830 1.901 58.612 1.00 22.13 55 ASN B N 1
ATOM 5696 C CA . ASN B 1 55 ? 37.102 1.789 59.867 1.00 24.13 55 ASN B CA 1
ATOM 5697 C C . ASN B 1 55 ? 37.518 0.525 60.612 1.00 26.72 55 ASN B C 1
ATOM 5698 O O . ASN B 1 55 ? 37.890 0.567 61.800 1.00 25.67 55 ASN B O 1
ATOM 5703 N N . GLU B 1 56 ? 37.449 -0.602 59.914 1.00 25.42 56 GLU B N 1
ATOM 5704 C CA . GLU B 1 56 ? 37.835 -1.877 60.519 1.00 27.84 56 GLU B CA 1
ATOM 5705 C C . GLU B 1 56 ? 39.305 -1.929 60.958 1.00 23.96 56 GLU B C 1
ATOM 5706 O O . GLU B 1 56 ? 39.586 -2.277 62.094 1.00 23.11 56 GLU B O 1
ATOM 5712 N N . LEU B 1 57 ? 40.228 -1.580 60.062 1.00 27.25 57 LEU B N 1
ATOM 5713 C CA . LEU B 1 57 ? 41.653 -1.606 60.367 1.00 25.56 57 LEU B CA 1
ATOM 5714 C C . LEU B 1 57 ? 42.058 -0.677 61.519 1.00 28.23 57 LEU B C 1
ATOM 5715 O O . LEU B 1 57 ? 42.759 -1.098 62.442 1.00 23.39 57 LEU B O 1
ATOM 5720 N N . SER B 1 58 ? 41.609 0.576 61.494 1.00 24.79 58 SER B N 1
ATOM 5721 C CA . SER B 1 58 ? 41.971 1.493 62.577 1.00 25.26 58 SER B CA 1
ATOM 5722 C C . SER B 1 58 ? 41.479 0.991 63.942 1.00 25.50 58 SER B C 1
ATOM 5723 O O . SER B 1 58 ? 42.213 1.073 64.936 1.00 25.49 58 SER B O 1
ATOM 5726 N N . ARG B 1 59 ? 40.257 0.465 64.004 1.00 23.82 59 ARG B N 1
ATOM 5727 C CA . ARG B 1 59 ? 39.757 -0.065 65.259 1.00 26.01 59 ARG B CA 1
ATOM 5728 C C . ARG B 1 59 ? 40.556 -1.291 65.708 1.00 23.21 59 ARG B C 1
ATOM 5729 O O . ARG B 1 59 ? 40.916 -1.402 66.882 1.00 27.58 59 ARG B O 1
ATOM 5737 N N . TYR B 1 60 ? 40.830 -2.198 64.779 1.00 24.67 60 TYR B N 1
ATOM 5738 C CA . TYR B 1 60 ? 41.541 -3.434 65.120 1.00 26.48 60 TYR B CA 1
ATOM 5739 C C . TYR B 1 60 ? 42.961 -3.175 65.626 1.00 29.88 60 TYR B C 1
ATOM 5740 O O . TYR B 1 60 ? 43.370 -3.680 66.674 1.00 24.73 60 TYR B O 1
ATOM 5749 N N . LEU B 1 61 ? 43.712 -2.377 64.881 1.00 27.49 61 LEU B N 1
ATOM 5750 C CA . LEU B 1 61 ? 45.076 -2.087 65.272 1.00 27.97 61 LEU B CA 1
ATOM 5751 C C . LEU B 1 61 ? 45.168 -1.365 66.613 1.00 26.30 61 LEU B C 1
ATOM 5752 O O . LEU B 1 61 ? 46.038 -1.679 67.445 1.00 23.29 61 LEU B O 1
ATOM 5757 N N . THR B 1 62 ? 44.277 -0.401 66.830 1.00 25.56 62 THR B N 1
ATOM 5758 C CA . THR B 1 62 ? 44.291 0.347 68.075 1.00 27.14 62 THR B CA 1
ATOM 5759 C C . THR B 1 62 ? 43.992 -0.614 69.253 1.00 28.28 62 THR B C 1
ATOM 5760 O O . THR B 1 62 ? 44.659 -0.578 70.299 1.00 25.40 62 THR B O 1
ATOM 5764 N N . ASP B 1 63 ? 43.021 -1.487 69.060 1.00 26.47 63 ASP B N 1
ATOM 5765 C CA . ASP B 1 63 ? 42.651 -2.448 70.103 1.00 30.22 63 ASP B CA 1
ATOM 5766 C C . ASP B 1 63 ? 43.791 -3.444 70.404 1.00 28.38 63 ASP B C 1
ATOM 5767 O O . ASP B 1 63 ? 44.155 -3.637 71.570 1.00 28.75 63 ASP B O 1
ATOM 5772 N N . HIS B 1 64 ? 44.364 -4.036 69.360 1.00 30.36 64 HIS B N 1
ATOM 5773 C CA . HIS B 1 64 ? 45.423 -5.029 69.509 1.00 31.04 64 HIS B CA 1
ATOM 5774 C C . HIS B 1 64 ? 46.814 -4.498 69.791 1.00 32.00 64 HIS B C 1
ATOM 5775 O O . HIS B 1 64 ? 47.600 -5.167 70.435 1.00 28.31 64 HIS B O 1
ATOM 5782 N N . PHE B 1 65 ? 47.118 -3.283 69.358 1.00 31.81 65 PHE B N 1
ATOM 5783 C CA . PHE B 1 65 ? 48.456 -2.745 69.599 1.00 28.21 65 PHE B CA 1
ATOM 5784 C C . PHE B 1 65 ? 48.397 -1.371 70.247 1.00 30.29 65 PHE B C 1
ATOM 5785 O O . PHE B 1 65 ? 48.570 -0.353 69.588 1.00 26.56 65 PHE B O 1
ATOM 5793 N N . PRO B 1 66 ? 48.119 -1.334 71.553 1.00 33.95 66 PRO B N 1
ATOM 5794 C CA . PRO B 1 66 ? 48.032 -0.077 72.300 1.00 33.50 66 PRO B CA 1
ATOM 5795 C C . PRO B 1 66 ? 49.411 0.546 72.350 1.00 31.62 66 PRO B C 1
ATOM 5796 O O . PRO B 1 66 ? 50.418 -0.157 72.287 1.00 30.12 66 PRO B O 1
ATOM 5800 N N . ALA B 1 67 ? 49.461 1.870 72.474 1.00 31.09 67 ALA B N 1
ATOM 5801 C CA . ALA B 1 67 ? 50.742 2.570 72.523 1.00 30.28 67 ALA B CA 1
ATOM 5802 C C . ALA B 1 67 ? 51.602 2.053 73.672 1.00 27.63 67 ALA B C 1
ATOM 5803 O O . ALA B 1 67 ? 51.084 1.717 74.743 1.00 31.03 67 ALA B O 1
ATOM 5805 N N . ASN B 1 68 ? 52.904 1.960 73.419 1.00 27.66 68 ASN B N 1
ATOM 5806 C CA . ASN B 1 68 ? 53.881 1.533 74.416 1.00 29.01 68 ASN B CA 1
ATOM 5807 C C . ASN B 1 68 ? 54.838 2.720 74.562 1.00 28.66 68 ASN B C 1
ATOM 5808 O O . ASN B 1 68 ? 55.891 2.764 73.921 1.00 25.91 68 ASN B O 1
ATOM 5813 N N . VAL B 1 69 ? 54.461 3.682 75.398 1.00 31.59 69 VAL B N 1
ATOM 5814 C CA . VAL B 1 69 ? 55.294 4.868 75.619 1.00 32.26 69 VAL B CA 1
ATOM 5815 C C . VAL B 1 69 ? 55.339 5.105 77.124 1.00 29.94 69 VAL B C 1
ATOM 5816 O O . VAL B 1 69 ? 54.286 5.240 77.756 1.00 25.70 69 VAL B O 1
ATOM 5820 N N . ASP B 1 70 ? 56.538 5.144 77.713 1.00 30.25 70 ASP B N 1
ATOM 5821 C CA . ASP B 1 70 ? 56.616 5.338 79.160 1.00 34.04 70 ASP B CA 1
ATOM 5822 C C . ASP B 1 70 ? 56.397 6.796 79.614 1.00 34.56 70 ASP B C 1
ATOM 5823 O O . ASP B 1 70 ? 56.087 7.675 78.798 1.00 29.21 70 ASP B O 1
ATOM 5828 N N . GLU B 1 71 ? 56.540 7.036 80.915 1.00 35.12 71 GLU B N 1
ATOM 5829 C CA . GLU B 1 71 ? 56.311 8.352 81.511 1.00 38.35 71 GLU B CA 1
ATOM 5830 C C . GLU B 1 71 ? 57.264 9.418 81.009 1.00 34.48 71 GLU B C 1
ATOM 5831 O O . GLU B 1 71 ? 57.001 10.607 81.156 1.00 34.74 71 GLU B O 1
ATOM 5837 N N . TYR B 1 72 ? 58.369 8.991 80.428 1.00 29.12 72 TYR B N 1
ATOM 5838 C CA . TYR B 1 72 ? 59.337 9.927 79.881 1.00 31.28 72 TYR B CA 1
ATOM 5839 C C . TYR B 1 72 ? 59.241 10.050 78.362 1.00 30.63 72 TYR B C 1
ATOM 5840 O O . TYR B 1 72 ? 60.142 10.593 77.734 1.00 28.64 72 TYR B O 1
ATOM 5849 N N . GLY B 1 73 ? 58.154 9.539 77.779 1.00 29.18 73 GLY B N 1
ATOM 5850 C CA . GLY B 1 73 ? 57.968 9.636 76.336 1.00 26.58 73 GLY B CA 1
ATOM 5851 C C . GLY B 1 73 ? 58.815 8.700 75.496 1.00 27.18 73 GLY B C 1
ATOM 5852 O O . GLY B 1 73 ? 58.920 8.861 74.291 1.00 24.41 73 GLY B O 1
ATOM 5853 N N . ARG B 1 74 ? 59.434 7.709 76.107 1.00 25.48 74 ARG B N 1
ATOM 5854 C CA . ARG B 1 74 ? 60.259 6.803 75.327 1.00 30.12 74 ARG B CA 1
ATOM 5855 C C . ARG B 1 74 ? 59.378 5.671 74.862 1.00 32.43 74 ARG B C 1
ATOM 5856 O O . ARG B 1 74 ? 58.625 5.100 75.656 1.00 31.55 74 ARG B O 1
ATOM 5864 N N . VAL B 1 75 ? 59.474 5.317 73.593 1.00 31.50 75 VAL B N 1
ATOM 5865 C CA . VAL B 1 75 ? 58.648 4.222 73.148 1.00 33.75 75 VAL B CA 1
ATOM 5866 C C . VAL B 1 75 ? 59.444 2.953 73.413 1.00 34.02 75 VAL B C 1
ATOM 5867 O O . VAL B 1 75 ? 60.686 2.968 73.430 1.00 31.91 75 VAL B O 1
ATOM 5871 N N . TYR B 1 76 ? 58.729 1.864 73.662 1.00 30.02 76 TYR B N 1
ATOM 5872 C CA . TYR B 1 76 ? 59.363 0.562 73.909 1.00 31.48 76 TYR B CA 1
ATOM 5873 C C . TYR B 1 76 ? 58.402 -0.490 73.356 1.00 32.96 76 TYR B C 1
ATOM 5874 O O . TYR B 1 76 ? 57.460 -0.163 72.646 1.00 31.08 76 TYR B O 1
ATOM 5883 N N . GLY B 1 77 ? 58.653 -1.753 73.685 1.00 31.20 77 GLY B N 1
ATOM 5884 C CA . GLY B 1 77 ? 57.756 -2.811 73.270 1.00 28.43 77 GLY B CA 1
ATOM 5885 C C . GLY B 1 77 ? 57.357 -2.881 71.818 1.00 24.94 77 GLY B C 1
ATOM 5886 O O . GLY B 1 77 ? 58.203 -3.082 70.959 1.00 29.04 77 GLY B O 1
ATOM 5887 N N . ASN B 1 78 ? 56.070 -2.699 71.544 1.00 28.41 78 ASN B N 1
ATOM 5888 C CA . ASN B 1 78 ? 55.561 -2.814 70.176 1.00 30.06 78 ASN B CA 1
ATOM 5889 C C . ASN B 1 78 ? 55.905 -1.685 69.202 1.00 30.63 78 ASN B C 1
ATOM 5890 O O . ASN B 1 78 ? 55.595 -1.798 68.019 1.00 26.99 78 ASN B O 1
ATOM 5895 N N . GLY B 1 79 ? 56.559 -0.623 69.687 1.00 28.41 79 GLY B N 1
ATOM 5896 C CA . GLY B 1 79 ? 56.961 0.479 68.801 1.00 27.93 79 GLY B CA 1
ATOM 5897 C C . GLY B 1 79 ? 55.847 1.428 68.352 1.00 26.65 79 GLY B C 1
ATOM 5898 O O . GLY B 1 79 ? 56.028 2.257 67.453 1.00 27.50 79 GLY B O 1
ATOM 5899 N N . VAL B 1 80 ? 54.701 1.308 68.995 1.00 25.27 80 VAL B N 1
ATOM 5900 C CA . VAL B 1 80 ? 53.532 2.109 68.680 1.00 25.75 80 VAL B CA 1
ATOM 5901 C C . VAL B 1 80 ? 53.466 3.247 69.664 1.00 28.48 80 VAL B C 1
ATOM 5902 O O . VAL B 1 80 ? 53.624 3.026 70.869 1.00 28.02 80 VAL B O 1
ATOM 5906 N N . ARG B 1 81 ? 53.227 4.460 69.179 1.00 26.28 81 ARG B N 1
ATOM 5907 C CA . ARG B 1 81 ? 53.155 5.562 70.106 1.00 27.36 81 ARG B CA 1
ATOM 5908 C C . ARG B 1 81 ? 51.805 6.191 70.278 1.00 27.78 81 ARG B C 1
ATOM 5909 O O . ARG B 1 81 ? 51.639 7.039 71.157 1.00 26.87 81 ARG B O 1
ATOM 5917 N N . THR B 1 82 ? 50.839 5.805 69.447 1.00 25.60 82 THR B N 1
ATOM 5918 C CA . THR B 1 82 ? 49.486 6.331 69.614 1.00 25.27 82 THR B CA 1
ATOM 5919 C C . THR B 1 82 ? 48.484 5.416 68.912 1.00 23.58 82 THR B C 1
ATOM 5920 O O . THR B 1 82 ? 48.877 4.383 68.369 1.00 23.73 82 THR B O 1
ATOM 5924 N N . ASN B 1 83 ? 47.202 5.763 68.961 1.00 23.78 83 ASN B N 1
ATOM 5925 C CA . ASN B 1 83 ? 46.173 4.956 68.305 1.00 24.10 83 ASN B CA 1
ATOM 5926 C C . ASN B 1 83 ? 46.320 5.078 66.780 1.00 22.85 83 ASN B C 1
ATOM 5927 O O . ASN B 1 83 ? 47.137 5.865 66.267 1.00 24.99 83 ASN B O 1
ATOM 5932 N N . PHE B 1 84 ? 45.540 4.298 66.046 1.00 21.59 84 PHE B N 1
ATOM 5933 C CA . PHE B 1 84 ? 45.626 4.285 64.598 1.00 24.17 84 PHE B CA 1
ATOM 5934 C C . PHE B 1 84 ? 44.457 4.996 63.927 1.00 23.15 84 PHE B C 1
ATOM 5935 O O . PHE B 1 84 ? 44.258 4.836 62.719 1.00 25.34 84 PHE B O 1
ATOM 5943 N N . PHE B 1 85 ? 43.703 5.777 64.710 1.00 21.21 85 PHE B N 1
ATOM 5944 C CA . PHE B 1 85 ? 42.518 6.468 64.220 1.00 24.39 85 PHE B CA 1
ATOM 5945 C C . PHE B 1 85 ? 42.809 7.659 63.308 1.00 25.33 85 PHE B C 1
ATOM 5946 O O . PHE B 1 85 ? 41.903 8.211 62.667 1.00 19.39 85 PHE B O 1
ATOM 5954 N N . GLY B 1 86 ? 44.075 8.055 63.256 1.00 24.43 86 GLY B N 1
ATOM 5955 C CA . GLY B 1 86 ? 44.469 9.176 62.417 1.00 24.59 86 GLY B CA 1
ATOM 5956 C C . GLY B 1 86 ? 44.088 9.010 60.947 1.00 26.32 86 GLY B C 1
ATOM 5957 O O . GLY B 1 86 ? 43.955 10.000 60.233 1.00 19.76 86 GLY B O 1
ATOM 5958 N N . MET B 1 87 ? 43.886 7.763 60.501 1.00 24.44 87 MET B N 1
ATOM 5959 C CA . MET B 1 87 ? 43.503 7.488 59.116 1.00 22.06 87 MET B CA 1
ATOM 5960 C C . MET B 1 87 ? 42.019 7.764 58.839 1.00 21.42 87 MET B C 1
ATOM 5961 O O . MET B 1 87 ? 41.605 7.723 57.687 1.00 22.72 87 MET B O 1
ATOM 5966 N N . ARG B 1 88 ? 41.224 8.028 59.871 1.00 21.72 88 ARG B N 1
ATOM 5967 C CA . ARG B 1 88 ? 39.782 8.256 59.648 1.00 21.24 88 ARG B CA 1
ATOM 5968 C C . ARG B 1 88 ? 39.368 9.641 59.127 1.00 20.15 88 ARG B C 1
ATOM 5969 O O . ARG B 1 88 ? 38.552 10.290 59.761 1.00 23.60 88 ARG B O 1
ATOM 5977 N N . HIS B 1 89 ? 39.917 10.104 58.012 1.00 21.09 89 HIS B N 1
ATOM 5978 C CA . HIS B 1 89 ? 39.487 11.396 57.481 1.00 25.21 89 HIS B CA 1
ATOM 5979 C C . HIS B 1 89 ? 38.988 11.218 56.064 1.00 23.02 89 HIS B C 1
ATOM 5980 O O . HIS B 1 89 ? 39.451 10.323 55.359 1.00 20.48 89 HIS B O 1
ATOM 5987 N N . MET B 1 90 ? 38.056 12.074 55.655 1.00 21.11 90 MET B N 1
ATOM 5988 C CA . MET B 1 90 ? 37.546 12.061 54.286 1.00 23.38 90 MET B CA 1
ATOM 5989 C C . MET B 1 90 ? 38.523 12.872 53.454 1.00 22.87 90 MET B C 1
ATOM 5990 O O . MET B 1 90 ? 38.273 14.045 53.209 1.00 22.65 90 MET B O 1
ATOM 5995 N N . ASN B 1 91 ? 39.630 12.261 53.023 1.00 21.51 91 ASN B N 1
ATOM 5996 C CA . ASN B 1 91 ? 40.703 12.983 52.312 1.00 24.24 91 ASN B CA 1
ATOM 5997 C C . ASN B 1 91 ? 40.239 13.757 51.083 1.00 24.76 91 ASN B C 1
ATOM 5998 O O . ASN B 1 91 ? 39.580 13.215 50.200 1.00 18.85 91 ASN B O 1
ATOM 6003 N N . GLY B 1 92 ? 40.602 15.040 51.052 1.00 24.19 92 GLY B N 1
ATOM 6004 C CA . GLY B 1 92 ? 40.183 15.909 49.968 1.00 20.16 92 GLY B CA 1
ATOM 6005 C C . GLY B 1 92 ? 39.115 16.903 50.435 1.00 22.29 92 GLY B C 1
ATOM 6006 O O . GLY B 1 92 ? 38.850 17.886 49.732 1.00 20.37 92 GLY B O 1
ATOM 6007 N N . PHE B 1 93 ? 38.467 16.642 51.577 1.00 20.05 93 PHE B N 1
ATOM 6008 C CA . PHE B 1 93 ? 37.446 17.547 52.131 1.00 20.52 93 PHE B CA 1
ATOM 6009 C C . PHE B 1 93 ? 38.053 18.200 53.389 1.00 22.66 93 PHE B C 1
ATOM 6010 O O . PHE B 1 93 ? 38.258 17.549 54.399 1.00 23.09 93 PHE B O 1
ATOM 6018 N N . PRO B 1 94 ? 38.359 19.506 53.330 1.00 25.84 94 PRO B N 1
ATOM 6019 C CA . PRO B 1 94 ? 38.971 20.181 54.483 1.00 23.09 94 PRO B CA 1
ATOM 6020 C C . PRO B 1 94 ? 38.111 20.665 55.647 1.00 19.49 94 PRO B C 1
ATOM 6021 O O . PRO B 1 94 ? 36.903 20.872 55.515 1.00 18.75 94 PRO B O 1
ATOM 6025 N N . MET B 1 95 ? 38.770 20.843 56.784 1.00 16.69 95 MET B N 1
ATOM 6026 C CA . MET B 1 95 ? 38.127 21.426 57.955 1.00 18.75 95 MET B CA 1
ATOM 6027 C C . MET B 1 95 ? 37.762 22.833 57.450 1.00 16.24 95 MET B C 1
ATOM 6028 O O . MET B 1 95 ? 38.406 23.336 56.537 1.00 18.26 95 MET B O 1
ATOM 6033 N N . ILE B 1 96 ? 36.748 23.457 58.036 1.00 19.26 96 ILE B N 1
ATOM 6034 C CA . ILE B 1 96 ? 36.328 24.798 57.591 1.00 26.97 96 ILE B CA 1
ATOM 6035 C C . ILE B 1 96 ? 36.171 25.702 58.818 1.00 22.05 96 ILE B C 1
ATOM 6036 O O . ILE B 1 96 ? 35.554 25.299 59.794 1.00 22.06 96 ILE B O 1
ATOM 6041 N N . PRO B 1 97 ? 36.801 26.889 58.815 1.00 22.76 97 PRO B N 1
ATOM 6042 C CA . PRO B 1 97 ? 37.664 27.471 57.773 1.00 21.58 97 PRO B CA 1
ATOM 6043 C C . PRO B 1 97 ? 39.115 27.114 58.076 1.00 20.91 97 PRO B C 1
ATOM 6044 O O . PRO B 1 97 ? 39.401 26.669 59.177 1.00 21.63 97 PRO B O 1
ATOM 6048 N N . ALA B 1 98 ? 40.013 27.302 57.110 1.00 21.32 98 ALA B N 1
ATOM 6049 C CA . ALA B 1 98 ? 41.439 27.108 57.368 1.00 21.88 98 ALA B CA 1
ATOM 6050 C C . ALA B 1 98 ? 41.815 28.476 57.989 1.00 22.63 98 ALA B C 1
ATOM 6051 O O . ALA B 1 98 ? 41.025 29.417 57.934 1.00 17.41 98 ALA B O 1
ATOM 6053 N N . THR B 1 99 ? 43.000 28.584 58.553 1.00 17.39 99 THR B N 1
ATOM 6054 C CA . THR B 1 99 ? 43.404 29.832 59.221 1.00 22.99 99 THR B CA 1
ATOM 6055 C C . THR B 1 99 ? 43.859 30.938 58.276 1.00 24.40 99 THR B C 1
ATOM 6056 O O . THR B 1 99 ? 44.300 30.669 57.161 1.00 22.85 99 THR B O 1
ATOM 6060 N N . TRP B 1 100 ? 43.670 32.187 58.699 1.00 23.57 100 TRP B N 1
ATOM 6061 C CA . TRP B 1 100 ? 44.201 33.309 57.947 1.00 18.98 100 TRP B CA 1
ATOM 6062 C C . TRP B 1 100 ? 45.566 33.396 58.609 1.00 18.82 100 TRP B C 1
ATOM 6063 O O . TRP B 1 100 ? 45.666 33.294 59.817 1.00 22.48 100 TRP B O 1
ATOM 6074 N N . PRO B 1 101 ? 46.633 33.562 57.829 1.00 18.95 101 PRO B N 1
ATOM 6075 C CA . PRO B 1 101 ? 47.995 33.658 58.362 1.00 21.48 101 PRO B CA 1
ATOM 6076 C C . PRO B 1 101 ? 48.216 34.953 59.155 1.00 23.21 101 PRO B C 1
ATOM 6077 O O . PRO B 1 101 ? 47.911 36.038 58.656 1.00 19.45 101 PRO B O 1
ATOM 6081 N N . LEU B 1 102 ? 48.729 34.818 60.379 1.00 18.66 102 LEU B N 1
ATOM 6082 C CA . LEU B 1 102 ? 49.011 35.940 61.252 1.00 21.38 102 LEU B CA 1
ATOM 6083 C C . LEU B 1 102 ? 49.992 36.893 60.546 1.00 19.98 102 LEU B C 1
ATOM 6084 O O . LEU B 1 102 ? 51.042 36.463 60.118 1.00 17.32 102 LEU B O 1
ATOM 6089 N N . ALA B 1 103 ? 49.658 38.175 60.415 1.00 19.74 103 ALA B N 1
ATOM 6090 C CA . ALA B 1 103 ? 50.575 39.117 59.746 1.00 18.19 103 ALA B CA 1
ATOM 6091 C C . ALA B 1 103 ? 51.779 39.505 60.617 1.00 20.15 103 ALA B C 1
ATOM 6092 O O . ALA B 1 103 ? 52.844 39.871 60.100 1.00 22.41 103 ALA B O 1
ATOM 6094 N N . SER B 1 104 ? 51.598 39.455 61.926 1.00 19.76 104 SER B N 1
ATOM 6095 C CA . SER B 1 104 ? 52.669 39.791 62.874 1.00 17.59 104 SER B CA 1
ATOM 6096 C C . SER B 1 104 ? 52.640 38.805 64.021 1.00 17.39 104 SER B C 1
ATOM 6097 O O . SER B 1 104 ? 51.579 38.571 64.617 1.00 19.13 104 SER B O 1
ATOM 6100 N N . ASN B 1 105 ? 53.800 38.224 64.339 1.00 18.99 105 ASN B N 1
ATOM 6101 C CA . ASN B 1 105 ? 53.868 37.260 65.420 1.00 21.04 105 ASN B CA 1
ATOM 6102 C C . ASN B 1 105 ? 54.505 37.858 66.663 1.00 22.11 105 ASN B C 1
ATOM 6103 O O . ASN B 1 105 ? 54.769 37.133 67.609 1.00 15.06 105 ASN B O 1
ATOM 6108 N N . LEU B 1 106 ? 54.734 39.178 66.682 1.00 21.30 106 LEU B N 1
ATOM 6109 C CA . LEU B 1 106 ? 55.375 39.779 67.860 1.00 21.18 106 LEU B CA 1
ATOM 6110 C C . LEU B 1 106 ? 54.612 39.575 69.142 1.00 20.57 106 LEU B C 1
ATOM 6111 O O . LEU B 1 106 ? 55.192 39.220 70.180 1.00 20.68 106 LEU B O 1
ATOM 6116 N N . LYS B 1 107 ? 53.299 39.782 69.092 1.00 19.34 107 LYS B N 1
ATOM 6117 C CA . LYS B 1 107 ? 52.500 39.620 70.279 1.00 18.76 107 LYS B CA 1
ATOM 6118 C C . LYS B 1 107 ? 52.388 38.131 70.645 1.00 24.08 107 LYS B C 1
ATOM 6119 O O . LYS B 1 107 ? 52.389 37.745 71.825 1.00 21.27 107 LYS B O 1
ATOM 6125 N N . LYS B 1 108 ? 52.303 37.299 69.627 1.00 20.06 108 LYS B N 1
ATOM 6126 C CA . LYS B 1 108 ? 52.197 35.859 69.861 1.00 21.42 108 LYS B CA 1
ATOM 6127 C C . LYS B 1 108 ? 53.414 35.429 70.681 1.00 21.14 108 LYS B C 1
ATOM 6128 O O . LYS B 1 108 ? 53.273 34.719 71.667 1.00 18.37 108 LYS B O 1
ATOM 6134 N N . ARG B 1 109 ? 54.600 35.867 70.257 1.00 20.89 109 ARG B N 1
ATOM 6135 C CA . ARG B 1 109 ? 55.839 35.524 70.965 1.00 24.45 109 ARG B CA 1
ATOM 6136 C C . ARG B 1 109 ? 55.871 36.103 72.389 1.00 24.83 109 ARG B C 1
ATOM 6137 O O . ARG B 1 109 ? 56.129 35.392 73.359 1.00 23.63 109 ARG B O 1
ATOM 6145 N N . ALA B 1 110 ? 55.579 37.391 72.514 1.00 24.63 110 ALA B N 1
ATOM 6146 C CA . ALA B 1 110 ? 55.596 38.036 73.819 1.00 27.64 110 ALA B CA 1
ATOM 6147 C C . ALA B 1 110 ? 54.626 37.359 74.773 1.00 26.21 110 ALA B C 1
ATOM 6148 O O . ALA B 1 110 ? 54.974 37.091 75.922 1.00 24.23 110 ALA B O 1
ATOM 6150 N N . ASP B 1 111 ? 53.412 37.091 74.310 1.00 24.09 111 ASP B N 1
ATOM 6151 C CA . ASP B 1 111 ? 52.429 36.467 75.177 1.00 25.60 111 ASP B CA 1
ATOM 6152 C C . ASP B 1 111 ? 52.849 35.058 75.588 1.00 27.13 111 ASP B C 1
ATOM 6153 O O . ASP B 1 111 ? 52.409 34.551 76.620 1.00 25.36 111 ASP B O 1
ATOM 6158 N N . ALA B 1 112 ? 53.706 34.435 74.788 1.00 23.84 112 ALA B N 1
ATOM 6159 C CA . ALA B 1 112 ? 54.162 33.074 75.086 1.00 28.37 112 ALA B CA 1
ATOM 6160 C C . ALA B 1 112 ? 55.432 33.158 75.917 1.00 27.71 112 ALA B C 1
ATOM 6161 O O . ALA B 1 112 ? 56.101 32.154 76.158 1.00 26.51 112 ALA B O 1
ATOM 6163 N N . ASP B 1 113 ? 55.775 34.375 76.326 1.00 26.04 113 ASP B N 1
ATOM 6164 C CA . ASP B 1 113 ? 56.969 34.583 77.107 1.00 31.30 113 ASP B CA 1
ATOM 6165 C C . ASP B 1 113 ? 58.272 34.140 76.425 1.00 28.97 113 ASP B C 1
ATOM 6166 O O . ASP B 1 113 ? 59.147 33.550 77.071 1.00 24.37 113 ASP B O 1
ATOM 6171 N N . LEU B 1 114 ? 58.379 34.424 75.126 1.00 20.10 114 LEU B N 1
ATOM 6172 C CA . LEU B 1 114 ? 59.567 34.126 74.353 1.00 25.00 114 LEU B CA 1
ATOM 6173 C C . LEU B 1 114 ? 60.264 35.470 74.144 1.00 25.58 114 LEU B C 1
ATOM 6174 O O . LEU B 1 114 ? 59.601 36.506 74.026 1.00 26.13 114 LEU B O 1
ATOM 6179 N N . ALA B 1 115 ? 61.586 35.443 74.062 1.00 22.72 115 ALA B N 1
ATOM 6180 C CA . ALA B 1 115 ? 62.378 36.660 73.950 1.00 23.33 115 ALA B CA 1
ATOM 6181 C C . ALA B 1 115 ? 62.329 37.409 72.616 1.00 23.78 115 ALA B C 1
ATOM 6182 O O . ALA B 1 115 ? 62.184 36.811 71.535 1.00 20.11 115 ALA B O 1
ATOM 6184 N N . ASP B 1 116 ? 62.485 38.728 72.687 1.00 21.41 116 ASP B N 1
ATOM 6185 C CA . ASP B 1 116 ? 62.467 39.544 71.474 1.00 25.12 116 ASP B CA 1
ATOM 6186 C C . ASP B 1 116 ? 63.862 39.799 70.923 1.00 26.09 116 ASP B C 1
ATOM 6187 O O . ASP B 1 116 ? 64.054 40.716 70.122 1.00 21.69 116 ASP B O 1
ATOM 6192 N N . GLY B 1 117 ? 64.826 38.971 71.346 1.00 22.23 117 GLY B N 1
ATOM 6193 C CA . GLY B 1 117 ? 66.199 39.101 70.887 1.00 26.91 117 GLY B CA 1
ATOM 6194 C C . GLY B 1 117 ? 67.098 38.180 71.695 1.00 23.97 117 GLY B C 1
ATOM 6195 O O . GLY B 1 117 ? 66.613 37.556 72.647 1.00 25.65 117 GLY B O 1
ATOM 6196 N N . PRO B 1 118 ? 68.395 38.048 71.349 1.00 23.79 118 PRO B N 1
ATOM 6197 C CA . PRO B 1 118 ? 69.270 37.162 72.127 1.00 24.62 118 PRO B CA 1
ATOM 6198 C C . PRO B 1 118 ? 69.219 37.646 73.585 1.00 25.63 118 PRO B C 1
ATOM 6199 O O . PRO B 1 118 ? 69.328 38.826 73.844 1.00 22.22 118 PRO B O 1
ATOM 6203 N N . VAL B 1 119 ? 69.060 36.739 74.534 1.00 24.86 119 VAL B N 1
ATOM 6204 C CA . VAL B 1 119 ? 68.964 37.167 75.916 1.00 25.98 119 VAL B CA 1
ATOM 6205 C C . VAL B 1 119 ? 70.290 37.571 76.543 1.00 22.84 119 VAL B C 1
ATOM 6206 O O . VAL B 1 119 ? 70.309 38.450 77.407 1.00 21.53 119 VAL B O 1
ATOM 6210 N N . SER B 1 120 ? 71.378 36.934 76.111 1.00 24.39 120 SER B N 1
ATOM 6211 C CA . SER B 1 120 ? 72.710 37.210 76.657 1.00 26.98 120 SER B CA 1
ATOM 6212 C C . SER B 1 120 ? 73.736 37.400 75.555 1.00 25.61 120 SER B C 1
ATOM 6213 O O . SER B 1 120 ? 73.493 37.039 74.410 1.00 26.24 120 SER B O 1
ATOM 6216 N N . GLU B 1 121 ? 74.884 37.976 75.889 1.00 25.34 121 GLU B N 1
ATOM 6217 C CA . GLU B 1 121 ? 75.908 38.177 74.884 1.00 25.88 121 GLU B CA 1
ATOM 6218 C C . GLU B 1 121 ? 76.414 36.814 74.389 1.00 24.27 121 GLU B C 1
ATOM 6219 O O . GLU B 1 121 ? 76.746 36.664 73.221 1.00 24.60 121 GLU B O 1
ATOM 6225 N N . ARG B 1 122 ? 76.446 35.822 75.271 1.00 23.62 122 ARG B N 1
ATOM 6226 C CA . ARG B 1 122 ? 76.884 34.494 74.855 1.00 22.95 122 ARG B CA 1
ATOM 6227 C C . ARG B 1 122 ? 75.975 33.975 73.721 1.00 23.64 122 ARG B C 1
ATOM 6228 O O . ARG B 1 122 ? 76.460 33.496 72.696 1.00 22.65 122 ARG B O 1
ATOM 6236 N N . ASP B 1 123 ? 74.662 34.072 73.909 1.00 23.26 123 ASP B N 1
ATOM 6237 C CA . ASP B 1 123 ? 73.704 33.613 72.893 1.00 19.81 123 ASP B CA 1
ATOM 6238 C C . ASP B 1 123 ? 73.856 34.424 71.606 1.00 22.96 123 ASP B C 1
ATOM 6239 O O . ASP B 1 123 ? 73.797 33.871 70.500 1.00 22.54 123 ASP B O 1
ATOM 6244 N N . ASN B 1 124 ? 74.036 35.738 71.736 1.00 20.58 124 ASN B N 1
ATOM 6245 C CA . ASN B 1 124 ? 74.250 36.569 70.568 1.00 23.50 124 ASN B CA 1
ATOM 6246 C C . ASN B 1 124 ? 75.449 36.052 69.774 1.00 27.93 124 ASN B C 1
ATOM 6247 O O . ASN B 1 124 ? 75.387 35.942 68.545 1.00 26.59 124 ASN B O 1
ATOM 6252 N N . LEU B 1 125 ? 76.532 35.710 70.470 1.00 24.69 125 LEU B N 1
ATOM 6253 C CA . LEU B 1 125 ? 77.724 35.210 69.804 1.00 27.32 125 LEU B CA 1
ATOM 6254 C C . LEU B 1 125 ? 77.485 33.870 69.112 1.00 25.55 125 LEU B C 1
ATOM 6255 O O . LEU B 1 125 ? 77.990 33.642 68.020 1.00 26.38 125 LEU B O 1
ATOM 6260 N N . LEU B 1 126 ? 76.713 32.996 69.753 1.00 23.42 126 LEU B N 1
ATOM 6261 C CA . LEU B 1 126 ? 76.421 31.670 69.193 1.00 23.87 126 LEU B CA 1
ATOM 6262 C C . LEU B 1 126 ? 75.542 31.760 67.937 1.00 23.71 126 LEU B C 1
ATOM 6263 O O . LEU B 1 126 ? 75.814 31.098 66.942 1.00 26.51 126 LEU B O 1
ATOM 6268 N N . PHE B 1 127 ? 74.497 32.587 67.964 1.00 26.91 127 PHE B N 1
ATOM 6269 C CA . PHE B 1 127 ? 73.662 32.724 66.770 1.00 26.18 127 PHE B CA 1
ATOM 6270 C C . PHE B 1 127 ? 74.529 33.254 65.630 1.00 26.07 127 PHE B C 1
ATOM 6271 O O . PHE B 1 127 ? 74.475 32.748 64.518 1.00 23.55 127 PHE B O 1
ATOM 6279 N N . ARG B 1 128 ? 75.362 34.251 65.913 1.00 24.58 128 ARG B N 1
ATOM 6280 C CA . ARG B 1 128 ? 76.223 34.822 64.877 1.00 23.11 128 ARG B CA 1
ATOM 6281 C C . ARG B 1 128 ? 77.279 33.822 64.425 1.00 22.39 128 ARG B C 1
ATOM 6282 O O . ARG B 1 128 ? 77.628 33.785 63.254 1.00 26.19 128 ARG B O 1
ATOM 6290 N N . ALA B 1 129 ? 77.770 33.000 65.340 1.00 23.02 129 ALA B N 1
ATOM 6291 C CA . ALA B 1 129 ? 78.781 32.007 64.967 1.00 29.29 129 ALA B CA 1
ATOM 6292 C C . ALA B 1 129 ? 78.137 31.011 63.982 1.00 26.19 129 ALA B C 1
ATOM 6293 O O . ALA B 1 129 ? 78.787 30.506 63.062 1.00 24.71 129 ALA B O 1
ATOM 6295 N N . ALA B 1 130 ? 76.857 30.727 64.204 1.00 25.20 130 ALA B N 1
ATOM 6296 C CA . ALA B 1 130 ? 76.098 29.815 63.338 1.00 24.83 130 ALA B CA 1
ATOM 6297 C C . ALA B 1 130 ? 76.102 30.364 61.905 1.00 26.49 130 ALA B C 1
ATOM 6298 O O . ALA B 1 130 ? 76.334 29.631 60.941 1.00 26.28 130 ALA B O 1
ATOM 6300 N N . VAL B 1 131 ? 75.883 31.667 61.768 1.00 21.85 131 VAL B N 1
ATOM 6301 C CA . VAL B 1 131 ? 75.891 32.285 60.464 1.00 24.87 131 VAL B CA 1
ATOM 6302 C C . VAL B 1 131 ? 77.287 32.183 59.838 1.00 26.95 131 VAL B C 1
ATOM 6303 O O . VAL B 1 131 ? 77.407 31.860 58.679 1.00 21.93 131 VAL B O 1
ATOM 6307 N N . ARG B 1 132 ? 78.337 32.445 60.617 1.00 28.20 132 ARG B N 1
ATOM 6308 C CA . ARG B 1 132 ? 79.695 32.370 60.083 1.00 29.60 132 ARG B CA 1
ATOM 6309 C C . ARG B 1 132 ? 80.048 30.977 59.592 1.00 26.98 132 ARG B C 1
ATOM 6310 O O . ARG B 1 132 ? 80.584 30.814 58.496 1.00 25.84 132 ARG B O 1
ATOM 6318 N N . LEU B 1 133 ? 79.720 29.961 60.371 1.00 27.35 133 LEU B N 1
ATOM 6319 C CA . LEU B 1 133 ? 80.062 28.608 59.950 1.00 28.83 133 LEU B CA 1
ATOM 6320 C C . LEU B 1 133 ? 79.210 28.118 58.763 1.00 30.33 133 LEU B C 1
ATOM 6321 O O . LEU B 1 133 ? 79.710 27.438 57.863 1.00 30.26 133 LEU B O 1
ATOM 6326 N N . MET B 1 134 ? 77.924 28.462 58.752 1.00 26.01 134 MET B N 1
ATOM 6327 C CA . MET B 1 134 ? 77.058 28.033 57.660 1.00 25.13 134 MET B CA 1
ATOM 6328 C C . MET B 1 134 ? 77.249 28.752 56.330 1.00 27.03 134 MET B C 1
ATOM 6329 O O . MET B 1 134 ? 77.067 28.147 55.260 1.00 26.36 134 MET B O 1
ATOM 6334 N N . PHE B 1 135 ? 77.600 30.035 56.365 1.00 23.71 135 PHE B N 1
ATOM 6335 C CA . PHE B 1 135 ? 77.726 30.765 55.111 1.00 25.53 135 PHE B CA 1
ATOM 6336 C C . PHE B 1 135 ? 79.123 31.096 54.644 1.00 28.84 135 PHE B C 1
ATOM 6337 O O . PHE B 1 135 ? 79.268 31.885 53.713 1.00 28.69 135 PHE B O 1
ATOM 6345 N N . SER B 1 136 ? 80.144 30.483 55.239 1.00 34.00 136 SER B N 1
ATOM 6346 C CA . SER B 1 136 ? 81.508 30.871 54.875 1.00 37.99 136 SER B CA 1
ATOM 6347 C C . SER B 1 136 ? 82.253 30.334 53.669 1.00 42.06 136 SER B C 1
ATOM 6348 O O . SER B 1 136 ? 82.589 31.108 52.769 1.00 49.95 136 SER B O 1
ATOM 6351 N N . ASP B 1 137 ? 82.547 29.053 53.591 1.00 42.55 137 ASP B N 1
ATOM 6352 C CA . ASP B 1 137 ? 83.343 28.676 52.417 1.00 42.80 137 ASP B CA 1
ATOM 6353 C C . ASP B 1 137 ? 82.560 27.806 51.450 1.00 38.91 137 ASP B C 1
ATOM 6354 O O . ASP B 1 137 ? 82.871 26.637 51.216 1.00 40.74 137 ASP B O 1
ATOM 6359 N N . LEU B 1 138 ? 81.535 28.428 50.892 1.00 35.45 138 LEU B N 1
ATOM 6360 C CA . LEU B 1 138 ? 80.601 27.807 49.970 1.00 33.72 138 LEU B CA 1
ATOM 6361 C C . LEU B 1 138 ? 81.117 27.582 48.553 1.00 37.13 138 LEU B C 1
ATOM 6362 O O . LEU B 1 138 ? 81.831 28.420 47.999 1.00 33.61 138 LEU B O 1
ATOM 6367 N N . GLU B 1 139 ? 80.729 26.452 47.970 1.00 37.61 139 GLU B N 1
ATOM 6368 C CA . GLU B 1 139 ? 81.120 26.105 46.606 1.00 41.03 139 GLU B CA 1
ATOM 6369 C C . GLU B 1 139 ? 79.878 26.248 45.722 1.00 39.79 139 GLU B C 1
ATOM 6370 O O . GLU B 1 139 ? 78.783 25.819 46.092 1.00 36.09 139 GLU B O 1
ATOM 6376 N N . PRO B 1 140 ? 80.034 26.843 44.531 1.00 41.78 140 PRO B N 1
ATOM 6377 C CA . PRO B 1 140 ? 78.897 27.028 43.624 1.00 38.90 140 PRO B CA 1
ATOM 6378 C C . PRO B 1 140 ? 78.392 25.705 43.089 1.00 39.65 140 PRO B C 1
ATOM 6379 O O . PRO B 1 140 ? 79.170 24.782 42.873 1.00 37.63 140 PRO B O 1
ATOM 6383 N N . VAL B 1 141 ? 77.084 25.605 42.898 1.00 38.17 141 VAL B N 1
ATOM 6384 C CA . VAL B 1 141 ? 76.500 24.409 42.314 1.00 37.97 141 VAL B CA 1
ATOM 6385 C C . VAL B 1 141 ? 75.335 24.855 41.434 1.00 39.00 141 VAL B C 1
ATOM 6386 O O . VAL B 1 141 ? 74.862 25.983 41.536 1.00 35.91 141 VAL B O 1
ATOM 6390 N N . PRO B 1 142 ? 74.869 23.978 40.541 1.00 37.71 142 PRO B N 1
ATOM 6391 C CA . PRO B 1 142 ? 73.750 24.381 39.682 1.00 37.80 142 PRO B CA 1
ATOM 6392 C C . PRO B 1 142 ? 72.479 24.628 40.512 1.00 36.13 142 PRO B C 1
ATOM 6393 O O . PRO B 1 142 ? 72.218 23.918 41.495 1.00 34.33 142 PRO B O 1
ATOM 6397 N N . LEU B 1 143 ? 71.696 25.625 40.112 1.00 33.99 143 LEU B N 1
ATOM 6398 C CA . LEU B 1 143 ? 70.438 25.930 40.789 1.00 34.74 143 LEU B CA 1
ATOM 6399 C C . LEU B 1 143 ? 69.424 24.916 40.256 1.00 35.58 143 LEU B C 1
ATOM 6400 O O . LEU B 1 143 ? 69.098 24.946 39.062 1.00 38.21 143 LEU B O 1
ATOM 6405 N N . LYS B 1 144 ? 68.929 24.032 41.119 1.00 32.48 144 LYS B N 1
ATOM 6406 C CA . LYS B 1 144 ? 67.971 22.993 40.704 1.00 35.38 144 LYS B CA 1
ATOM 6407 C C . LYS B 1 144 ? 66.524 23.413 40.912 1.00 33.13 144 LYS B C 1
ATOM 6408 O O . LYS B 1 144 ? 66.184 23.972 41.954 1.00 32.38 144 LYS B O 1
ATOM 6414 N N . ILE B 1 145 ? 65.679 23.104 39.924 1.00 30.07 145 ILE B N 1
ATOM 6415 C CA . ILE B 1 145 ? 64.255 23.449 39.929 1.00 29.44 145 ILE B CA 1
ATOM 6416 C C . ILE B 1 145 ? 63.353 22.211 39.835 1.00 30.96 145 ILE B C 1
ATOM 6417 O O . ILE B 1 145 ? 63.603 21.313 39.025 1.00 28.51 145 ILE B O 1
ATOM 6422 N N . ARG B 1 146 ? 62.311 22.160 40.657 1.00 25.79 146 ARG B N 1
ATOM 6423 C CA . ARG B 1 146 ? 61.369 21.033 40.652 1.00 29.62 146 ARG B CA 1
ATOM 6424 C C . ARG B 1 146 ? 60.514 21.084 39.370 1.00 29.29 146 ARG B C 1
ATOM 6425 O O . ARG B 1 146 ? 59.898 22.112 39.034 1.00 28.30 146 ARG B O 1
ATOM 6433 N N . LYS B 1 147 ? 60.466 19.978 38.638 1.00 24.74 147 LYS B N 1
ATOM 6434 C CA . LYS B 1 147 ? 59.686 19.949 37.409 1.00 29.29 147 LYS B CA 1
ATOM 6435 C C . LYS B 1 147 ? 58.203 20.117 37.710 1.00 30.81 147 LYS B C 1
ATOM 6436 O O . LYS B 1 147 ? 57.679 19.492 38.626 1.00 32.73 147 LYS B O 1
ATOM 6442 N N . GLY B 1 148 ? 57.533 20.960 36.937 1.00 30.25 148 GLY B N 1
ATOM 6443 C CA . GLY B 1 148 ? 56.110 21.184 37.149 1.00 34.00 148 GLY B CA 1
ATOM 6444 C C . GLY B 1 148 ? 55.747 22.179 38.253 1.00 36.25 148 GLY B C 1
ATOM 6445 O O . GLY B 1 148 ? 54.570 22.518 38.412 1.00 34.41 148 GLY B O 1
ATOM 6446 N N . SER B 1 149 ? 56.737 22.650 39.013 1.00 33.22 149 SER B N 1
ATOM 6447 C CA . SER B 1 149 ? 56.473 23.601 40.093 1.00 31.52 149 SER B CA 1
ATOM 6448 C C . SER B 1 149 ? 56.072 24.937 39.478 1.00 31.32 149 SER B C 1
ATOM 6449 O O . SER B 1 149 ? 56.413 25.235 38.325 1.00 31.42 149 SER B O 1
ATOM 6452 N N . SER B 1 150 ? 55.347 25.746 40.236 1.00 30.98 150 SER B N 1
ATOM 6453 C CA . SER B 1 150 ? 54.890 27.044 39.745 1.00 28.82 150 SER B CA 1
ATOM 6454 C C . SER B 1 150 ? 55.831 28.192 40.124 1.00 29.58 150 SER B C 1
ATOM 6455 O O . SER B 1 150 ? 56.462 28.153 41.179 1.00 29.26 150 SER B O 1
ATOM 6458 N N . THR B 1 151 ? 55.891 29.211 39.272 1.00 25.85 151 THR B N 1
ATOM 6459 C CA . THR B 1 151 ? 56.689 30.393 39.555 1.00 27.23 151 THR B CA 1
ATOM 6460 C C . THR B 1 151 ? 55.895 31.360 40.464 1.00 26.43 151 THR B C 1
ATOM 6461 O O . THR B 1 151 ? 56.432 32.345 40.931 1.00 27.09 151 THR B O 1
ATOM 6465 N N . CYS B 1 152 ? 54.625 31.068 40.713 1.00 21.31 152 CYS B N 1
ATOM 6466 C CA . CYS B 1 152 ? 53.803 31.912 41.558 1.00 21.37 152 CYS B CA 1
ATOM 6467 C C . CYS B 1 152 ? 53.819 33.389 41.119 1.00 22.17 152 CYS B C 1
ATOM 6468 O O . CYS B 1 152 ? 53.879 33.657 39.946 1.00 18.78 152 CYS B O 1
ATOM 6471 N N . ILE B 1 153 ? 53.771 34.340 42.046 1.00 21.10 153 ILE B N 1
ATOM 6472 C CA . ILE B 1 153 ? 53.685 35.761 41.650 1.00 20.79 153 ILE B CA 1
ATOM 6473 C C . ILE B 1 153 ? 54.881 36.274 40.872 1.00 18.73 153 ILE B C 1
ATOM 6474 O O . ILE B 1 153 ? 56.035 36.052 41.258 1.00 23.03 153 ILE B O 1
ATOM 6479 N N . PRO B 1 154 ? 54.630 36.967 39.740 1.00 18.34 154 PRO B N 1
ATOM 6480 C CA . PRO B 1 154 ? 53.350 37.323 39.116 1.00 20.82 154 PRO B CA 1
ATOM 6481 C C . PRO B 1 154 ? 52.867 36.526 37.909 1.00 22.29 154 PRO B C 1
ATOM 6482 O O . PRO B 1 154 ? 51.712 36.721 37.488 1.00 17.76 154 PRO B O 1
ATOM 6486 N N . TYR B 1 155 ? 53.729 35.664 37.362 1.00 21.48 155 TYR B N 1
ATOM 6487 C CA . TYR B 1 155 ? 53.408 34.896 36.159 1.00 23.07 155 TYR B CA 1
ATOM 6488 C C . TYR B 1 155 ? 52.657 33.585 36.295 1.00 24.32 155 TYR B C 1
ATOM 6489 O O . TYR B 1 155 ? 51.929 33.228 35.382 1.00 22.55 155 TYR B O 1
ATOM 6498 N N . PHE B 1 156 ? 52.888 32.852 37.381 1.00 22.35 156 PHE B N 1
ATOM 6499 C CA . PHE B 1 156 ? 52.229 31.577 37.569 1.00 24.31 156 PHE B CA 1
ATOM 6500 C C . PHE B 1 156 ? 52.484 30.664 36.349 1.00 22.72 156 PHE B C 1
ATOM 6501 O O . PHE B 1 156 ? 51.576 30.184 35.704 1.00 22.88 156 PHE B O 1
ATOM 6509 N N . SER B 1 157 ? 53.745 30.471 36.005 1.00 27.36 157 SER B N 1
ATOM 6510 C CA . SER B 1 157 ? 54.080 29.546 34.930 1.00 26.04 157 SER B CA 1
ATOM 6511 C C . SER B 1 157 ? 54.514 28.199 35.546 1.00 24.34 157 SER B C 1
ATOM 6512 O O . SER B 1 157 ? 55.077 28.163 36.645 1.00 22.41 157 SER B O 1
ATOM 6515 N N . ASN B 1 158 ? 54.261 27.100 34.844 1.00 24.90 158 ASN B N 1
ATOM 6516 C CA . ASN B 1 158 ? 54.679 25.761 35.318 1.00 29.62 158 ASN B CA 1
ATOM 6517 C C . ASN B 1 158 ? 55.583 25.132 34.240 1.00 29.94 158 ASN B C 1
ATOM 6518 O O . ASN B 1 158 ? 55.982 23.968 34.337 1.00 31.40 158 ASN B O 1
ATOM 6523 N N . ASP B 1 159 ? 55.897 25.938 33.232 1.00 26.59 159 ASP B N 1
ATOM 6524 C CA . ASP B 1 159 ? 56.729 25.534 32.098 1.00 28.86 159 ASP B CA 1
ATOM 6525 C C . ASP B 1 159 ? 58.217 25.637 32.434 1.00 29.29 159 ASP B C 1
ATOM 6526 O O . ASP B 1 159 ? 58.714 26.714 32.801 1.00 24.90 159 ASP B O 1
ATOM 6531 N N . MET B 1 160 ? 58.934 24.532 32.277 1.00 25.76 160 MET B N 1
ATOM 6532 C CA . MET B 1 160 ? 60.340 24.512 32.660 1.00 31.65 160 MET B CA 1
ATOM 6533 C C . MET B 1 160 ? 61.201 25.494 31.894 1.00 29.66 160 MET B C 1
ATOM 6534 O O . MET B 1 160 ? 62.110 26.090 32.464 1.00 29.25 160 MET B O 1
ATOM 6539 N N . GLY B 1 161 ? 60.922 25.669 30.608 1.00 28.20 161 GLY B N 1
ATOM 6540 C CA . GLY B 1 161 ? 61.718 26.596 29.826 1.00 27.74 161 GLY B CA 1
ATOM 6541 C C . GLY B 1 161 ? 61.538 28.011 30.353 1.00 31.27 161 GLY B C 1
ATOM 6542 O O . GLY B 1 161 ? 62.472 28.805 30.451 1.00 27.50 161 GLY B O 1
ATOM 6543 N N . THR B 1 162 ? 60.302 28.337 30.686 1.00 30.45 162 THR B N 1
ATOM 6544 C CA . THR B 1 162 ? 60.003 29.644 31.220 1.00 30.15 162 THR B CA 1
ATOM 6545 C C . THR B 1 162 ? 60.630 29.807 32.611 1.00 30.34 162 THR B C 1
ATOM 6546 O O . THR B 1 162 ? 61.204 30.861 32.908 1.00 27.30 162 THR B O 1
ATOM 6550 N N . LYS B 1 163 ? 60.543 28.768 33.442 1.00 30.30 163 LYS B N 1
ATOM 6551 C CA . LYS B 1 163 ? 61.115 28.843 34.790 1.00 31.13 163 LYS B CA 1
ATOM 6552 C C . LYS B 1 163 ? 62.627 29.051 34.716 1.00 29.01 163 LYS B C 1
ATOM 6553 O O . LYS B 1 163 ? 63.184 29.842 35.473 1.00 28.72 163 LYS B O 1
ATOM 6559 N N . ILE B 1 164 ? 63.287 28.338 33.808 1.00 26.43 164 ILE B N 1
ATOM 6560 C CA . ILE B 1 164 ? 64.731 28.446 33.661 1.00 26.70 164 ILE B CA 1
ATOM 6561 C C . ILE B 1 164 ? 65.132 29.861 33.273 1.00 25.94 164 ILE B C 1
ATOM 6562 O O . ILE B 1 164 ? 66.091 30.406 33.823 1.00 30.13 164 ILE B O 1
ATOM 6567 N N . GLU B 1 165 ? 64.390 30.449 32.342 1.00 29.26 165 GLU B N 1
ATOM 6568 C CA . GLU B 1 165 ? 64.660 31.813 31.862 1.00 33.43 165 GLU B CA 1
ATOM 6569 C C . GLU B 1 165 ? 64.472 32.823 32.989 1.00 32.73 165 GLU B C 1
ATOM 6570 O O . GLU B 1 165 ? 65.275 33.762 33.152 1.00 32.64 165 GLU B O 1
ATOM 6576 N N . ILE B 1 166 ? 63.390 32.650 33.744 1.00 29.11 166 ILE B N 1
ATOM 6577 C CA . ILE B 1 166 ? 63.099 33.525 34.868 1.00 26.83 166 ILE B CA 1
ATOM 6578 C C . ILE B 1 166 ? 64.270 33.453 35.862 1.00 25.45 166 ILE B C 1
ATOM 6579 O O . ILE B 1 166 ? 64.771 34.476 36.319 1.00 24.22 166 ILE B O 1
ATOM 6584 N N . ALA B 1 167 ? 64.729 32.242 36.148 1.00 25.80 167 ALA B N 1
ATOM 6585 C CA . ALA B 1 167 ? 65.813 32.039 37.095 1.00 27.68 167 ALA B CA 1
ATOM 6586 C C . ALA B 1 167 ? 67.123 32.662 36.611 1.00 27.76 167 ALA B C 1
ATOM 6587 O O . ALA B 1 167 ? 67.817 33.315 37.378 1.00 30.83 167 ALA B O 1
ATOM 6589 N N . GLU B 1 168 ? 67.465 32.463 35.347 1.00 26.12 168 GLU B N 1
ATOM 6590 C CA . GLU B 1 168 ? 68.722 33.001 34.835 1.00 29.82 168 GLU B CA 1
ATOM 6591 C C . GLU B 1 168 ? 68.647 34.530 34.793 1.00 29.03 168 GLU B C 1
ATOM 6592 O O . GLU B 1 168 ? 69.596 35.225 35.171 1.00 29.52 168 GLU B O 1
ATOM 6598 N N . ARG B 1 169 ? 67.512 35.056 34.362 1.00 26.95 169 ARG B N 1
ATOM 6599 C CA . ARG B 1 169 ? 67.325 36.497 34.347 1.00 27.39 169 ARG B CA 1
ATOM 6600 C C . ARG B 1 169 ? 67.429 37.053 35.794 1.00 31.27 169 ARG B C 1
ATOM 6601 O O . ARG B 1 169 ? 68.028 38.106 36.030 1.00 27.80 169 ARG B O 1
ATOM 6609 N N . ALA B 1 170 ? 66.838 36.348 36.754 1.00 26.35 170 ALA B N 1
ATOM 6610 C CA . ALA B 1 170 ? 66.873 36.785 38.144 1.00 26.15 170 ALA B CA 1
ATOM 6611 C C . ALA B 1 170 ? 68.305 36.799 38.646 1.00 27.95 170 ALA B C 1
ATOM 6612 O O . ALA B 1 170 ? 68.700 37.732 39.310 1.00 23.89 170 ALA B O 1
ATOM 6614 N N . LEU B 1 171 ? 69.090 35.775 38.341 1.00 27.54 171 LEU B N 1
ATOM 6615 C CA . LEU B 1 171 ? 70.473 35.796 38.804 1.00 32.07 171 LEU B CA 1
ATOM 6616 C C . LEU B 1 171 ? 71.215 36.980 38.194 1.00 31.38 171 LEU B C 1
ATOM 6617 O O . LEU B 1 171 ? 72.068 37.586 38.832 1.00 29.34 171 LEU B O 1
ATOM 6622 N N . GLU B 1 172 ? 70.851 37.332 36.972 1.00 31.02 172 GLU B N 1
ATOM 6623 C CA . GLU B 1 172 ? 71.514 38.428 36.278 1.00 34.46 172 GLU B CA 1
ATOM 6624 C C . GLU B 1 172 ? 71.139 39.809 36.807 1.00 33.83 172 GLU B C 1
ATOM 6625 O O . GLU B 1 172 ? 71.975 40.702 36.868 1.00 29.69 172 GLU B O 1
ATOM 6631 N N . LYS B 1 173 ? 69.884 39.974 37.216 1.00 29.78 173 LYS B N 1
ATOM 6632 C CA . LYS B 1 173 ? 69.382 41.251 37.696 1.00 28.13 173 LYS B CA 1
ATOM 6633 C C . LYS B 1 173 ? 69.190 41.421 39.220 1.00 28.55 173 LYS B C 1
ATOM 6634 O O . LYS B 1 173 ? 68.755 42.487 39.676 1.00 29.13 173 LYS B O 1
ATOM 6640 N N . ALA B 1 174 ? 69.520 40.390 39.990 1.00 26.08 174 ALA B N 1
ATOM 6641 C CA . ALA B 1 174 ? 69.388 40.416 41.457 1.00 28.69 174 ALA B CA 1
ATOM 6642 C C . ALA B 1 174 ? 70.106 41.623 42.072 1.00 27.86 174 ALA B C 1
ATOM 6643 O O . ALA B 1 174 ? 69.565 42.320 42.931 1.00 26.55 174 ALA B O 1
ATOM 6645 N N . GLU B 1 175 ? 71.336 41.852 41.634 1.00 29.30 175 GLU B N 1
ATOM 6646 C CA . GLU B 1 175 ? 72.113 42.957 42.164 1.00 30.76 175 GLU B CA 1
ATOM 6647 C C . GLU B 1 175 ? 71.419 44.301 41.994 1.00 30.82 175 GLU B C 1
ATOM 6648 O O . GLU B 1 175 ? 71.383 45.132 42.908 1.00 30.63 175 GLU B O 1
ATOM 6654 N N . GLU B 1 176 ? 70.875 44.526 40.809 1.00 30.95 176 GLU B N 1
ATOM 6655 C CA . GLU B 1 176 ? 70.194 45.777 40.519 1.00 26.39 176 GLU B CA 1
ATOM 6656 C C . GLU B 1 176 ? 68.918 45.878 41.341 1.00 27.61 176 GLU B C 1
ATOM 6657 O O . GLU B 1 176 ? 68.540 46.954 41.824 1.00 27.10 176 GLU B O 1
ATOM 6663 N N . ALA B 1 177 ? 68.238 44.750 41.499 1.00 24.30 177 ALA B N 1
ATOM 6664 C CA . ALA B 1 177 ? 67.004 44.719 42.267 1.00 27.47 177 ALA B CA 1
ATOM 6665 C C . ALA B 1 177 ? 67.316 44.986 43.740 1.00 24.01 177 ALA B C 1
ATOM 6666 O O . ALA B 1 177 ? 66.624 45.749 44.400 1.00 27.44 177 ALA B O 1
ATOM 6668 N N . GLY B 1 178 ? 68.376 44.360 44.240 1.00 28.04 178 GLY B N 1
ATOM 6669 C CA . GLY B 1 178 ? 68.756 44.540 45.634 1.00 27.14 178 GLY B CA 1
ATOM 6670 C C . GLY B 1 178 ? 69.101 45.993 45.927 1.00 32.95 178 GLY B C 1
ATOM 6671 O O . GLY B 1 178 ? 68.722 46.530 46.967 1.00 30.48 178 GLY B O 1
ATOM 6672 N N . ASN B 1 179 ? 69.823 46.634 45.009 1.00 31.45 179 ASN B N 1
ATOM 6673 C CA . ASN B 1 179 ? 70.209 48.013 45.209 1.00 29.84 179 ASN B CA 1
ATOM 6674 C C . ASN B 1 179 ? 68.982 48.890 45.177 1.00 32.37 179 ASN B C 1
ATOM 6675 O O . ASN B 1 179 ? 68.898 49.858 45.934 1.00 28.96 179 ASN B O 1
ATOM 6680 N N . LEU B 1 180 ? 68.008 48.560 44.332 1.00 28.12 180 LEU B N 1
ATOM 6681 C CA . LEU B 1 180 ? 66.780 49.337 44.325 1.00 28.96 180 LEU B CA 1
ATOM 6682 C C . LEU B 1 180 ? 66.110 49.236 45.712 1.00 29.64 180 LEU B C 1
ATOM 6683 O O . LEU B 1 180 ? 65.633 50.225 46.266 1.00 29.41 180 LEU B O 1
ATOM 6688 N N . MET B 1 181 ? 66.092 48.041 46.295 1.00 28.38 181 MET B N 1
ATOM 6689 C CA . MET B 1 181 ? 65.487 47.874 47.618 1.00 27.37 181 MET B CA 1
ATOM 6690 C C . MET B 1 181 ? 66.282 48.647 48.665 1.00 25.76 181 MET B C 1
ATOM 6691 O O . MET B 1 181 ? 65.713 49.277 49.541 1.00 28.26 181 MET B O 1
ATOM 6696 N N . LEU B 1 182 ? 67.599 48.598 48.585 1.00 29.10 182 LEU B N 1
ATOM 6697 C CA . LEU B 1 182 ? 68.398 49.337 49.555 1.00 32.45 182 LEU B CA 1
ATOM 6698 C C . LEU B 1 182 ? 68.018 50.826 49.523 1.00 33.18 182 LEU B C 1
ATOM 6699 O O . LEU B 1 182 ? 68.149 51.530 50.534 1.00 33.16 182 LEU B O 1
ATOM 6704 N N . GLN B 1 183 ? 67.530 51.290 48.370 1.00 31.15 183 GLN B N 1
ATOM 6705 C CA . GLN B 1 183 ? 67.109 52.680 48.201 1.00 31.64 183 GLN B CA 1
ATOM 6706 C C . GLN B 1 183 ? 65.657 52.850 48.636 1.00 31.60 183 GLN B C 1
ATOM 6707 O O . GLN B 1 183 ? 65.123 53.949 48.565 1.00 31.90 183 GLN B O 1
ATOM 6713 N N . GLY B 1 184 ? 65.017 51.776 49.102 1.00 25.18 184 GLY B N 1
ATOM 6714 C CA . GLY B 1 184 ? 63.618 51.884 49.494 1.00 26.48 184 GLY B CA 1
ATOM 6715 C C . GLY B 1 184 ? 62.664 51.815 48.303 1.00 26.01 184 GLY B C 1
ATOM 6716 O O . GLY B 1 184 ? 61.458 52.024 48.458 1.00 28.19 184 GLY B O 1
ATOM 6717 N N . LYS B 1 185 ? 63.203 51.520 47.121 1.00 26.43 185 LYS B N 1
ATOM 6718 C CA . LYS B 1 185 ? 62.391 51.432 45.902 1.00 27.02 185 LYS B CA 1
ATOM 6719 C C . LYS B 1 185 ? 61.901 50.005 45.641 1.00 26.20 185 LYS B C 1
ATOM 6720 O O . LYS B 1 185 ? 62.279 49.392 44.660 1.00 23.00 185 LYS B O 1
ATOM 6726 N N . PHE B 1 186 ? 61.057 49.493 46.527 1.00 26.48 186 PHE B N 1
ATOM 6727 C CA . PHE B 1 186 ? 60.542 48.135 46.377 1.00 27.41 186 PHE B CA 1
ATOM 6728 C C . PHE B 1 186 ? 59.631 47.964 45.182 1.00 25.55 186 PHE B C 1
ATOM 6729 O O . PHE B 1 186 ? 59.677 46.940 44.525 1.00 23.46 186 PHE B O 1
ATOM 6737 N N . ASP B 1 187 ? 58.811 48.969 44.902 1.00 28.81 187 ASP B N 1
ATOM 6738 C CA . ASP B 1 187 ? 57.908 48.881 43.772 1.00 28.16 187 ASP B CA 1
ATOM 6739 C C . ASP B 1 187 ? 58.683 48.781 42.489 1.00 29.23 187 ASP B C 1
ATOM 6740 O O . ASP B 1 187 ? 58.333 48.000 41.603 1.00 28.54 187 ASP B O 1
ATOM 6745 N N . ASP B 1 188 ? 59.758 49.555 42.380 1.00 28.46 188 ASP B N 1
ATOM 6746 C CA . ASP B 1 188 ? 60.568 49.484 41.180 1.00 27.45 188 ASP B CA 1
ATOM 6747 C C . ASP B 1 188 ? 61.212 48.102 41.066 1.00 28.42 188 ASP B C 1
ATOM 6748 O O . ASP B 1 188 ? 61.237 47.516 39.989 1.00 27.02 188 ASP B O 1
ATOM 6753 N N . ALA B 1 189 ? 61.758 47.595 42.171 1.00 24.17 189 ALA B N 1
ATOM 6754 C CA . ALA B 1 189 ? 62.408 46.279 42.140 1.00 26.38 189 ALA B CA 1
ATOM 6755 C C . ALA B 1 189 ? 61.411 45.204 41.682 1.00 25.09 189 ALA B C 1
ATOM 6756 O O . ALA B 1 189 ? 61.763 44.329 40.904 1.00 27.44 189 ALA B O 1
ATOM 6758 N N . TYR B 1 190 ? 60.178 45.297 42.167 1.00 25.65 190 TYR B N 1
ATOM 6759 C CA . TYR B 1 190 ? 59.135 44.348 41.788 1.00 27.37 190 TYR B CA 1
ATOM 6760 C C . TYR B 1 190 ? 58.709 44.515 40.319 1.00 27.03 190 TYR B C 1
ATOM 6761 O O . TYR B 1 190 ? 58.641 43.538 39.566 1.00 26.45 190 TYR B O 1
ATOM 6770 N N . GLN B 1 191 ? 58.413 45.751 39.919 1.00 27.23 191 GLN B N 1
ATOM 6771 C CA . GLN B 1 191 ? 57.979 46.025 38.558 1.00 29.08 191 GLN B CA 1
ATOM 6772 C C . GLN B 1 191 ? 59.013 45.695 37.499 1.00 31.16 191 GLN B C 1
ATOM 6773 O O . GLN B 1 191 ? 58.667 45.163 36.442 1.00 29.26 191 GLN B O 1
ATOM 6779 N N . LEU B 1 192 ? 60.277 46.011 37.771 1.00 27.68 192 LEU B N 1
ATOM 6780 C CA . LEU B 1 192 ? 61.336 45.725 36.809 1.00 30.42 192 LEU B CA 1
ATOM 6781 C C . LEU B 1 192 ? 61.853 44.287 36.810 1.00 29.94 192 LEU B C 1
ATOM 6782 O O . LEU B 1 192 ? 62.202 43.753 35.768 1.00 31.68 192 LEU B O 1
ATOM 6787 N N . HIS B 1 193 ? 61.907 43.669 37.978 1.00 26.16 193 HIS B N 1
ATOM 6788 C CA . HIS B 1 193 ? 62.476 42.332 38.062 1.00 25.31 193 HIS B CA 1
ATOM 6789 C C . HIS B 1 193 ? 61.627 41.272 38.752 1.00 22.27 193 HIS B C 1
ATOM 6790 O O . HIS B 1 193 ? 62.089 40.167 38.968 1.00 20.90 193 HIS B O 1
ATOM 6797 N N . GLN B 1 194 ? 60.388 41.625 39.073 1.00 24.92 194 GLN B N 1
ATOM 6798 C CA . GLN B 1 194 ? 59.453 40.709 39.707 1.00 24.52 194 GLN B CA 1
ATOM 6799 C C . GLN B 1 194 ? 59.970 40.178 41.043 1.00 26.89 194 GLN B C 1
ATOM 6800 O O . GLN B 1 194 ? 59.584 39.077 41.484 1.00 23.59 194 GLN B O 1
ATOM 6806 N N . MET B 1 195 ? 60.841 40.964 41.679 1.00 23.52 195 MET B N 1
ATOM 6807 C CA . MET B 1 195 ? 61.402 40.602 42.954 1.00 22.70 195 MET B CA 1
ATOM 6808 C C . MET B 1 195 ? 60.682 41.425 43.991 1.00 25.57 195 MET B C 1
ATOM 6809 O O . MET B 1 195 ? 60.997 42.588 44.216 1.00 23.11 195 MET B O 1
ATOM 6814 N N . GLY B 1 196 ? 59.682 40.809 44.598 1.00 22.97 196 GLY B N 1
ATOM 6815 C CA . GLY B 1 196 ? 58.891 41.483 45.607 1.00 25.15 196 GLY B CA 1
ATOM 6816 C C . GLY B 1 196 ? 57.475 40.973 45.462 1.00 25.71 196 GLY B C 1
ATOM 6817 O O . GLY B 1 196 ? 57.265 39.804 45.084 1.00 20.89 196 GLY B O 1
ATOM 6818 N N . GLY B 1 197 ? 56.512 41.829 45.787 1.00 21.40 197 GLY B N 1
ATOM 6819 C CA . GLY B 1 197 ? 55.113 41.439 45.661 1.00 23.83 197 GLY B CA 1
ATOM 6820 C C . GLY B 1 197 ? 54.604 40.733 46.894 1.00 23.48 197 GLY B C 1
ATOM 6821 O O . GLY B 1 197 ? 54.400 41.367 47.923 1.00 23.08 197 GLY B O 1
ATOM 6822 N N . ALA B 1 198 ? 54.425 39.411 46.814 1.00 20.76 198 ALA B N 1
ATOM 6823 C CA . ALA B 1 198 ? 53.918 38.674 47.959 1.00 21.03 198 ALA B CA 1
ATOM 6824 C C . ALA B 1 198 ? 54.074 37.185 47.746 1.00 19.44 198 ALA B C 1
ATOM 6825 O O . ALA B 1 198 ? 54.370 36.748 46.643 1.00 20.01 198 ALA B O 1
ATOM 6827 N N . TYR B 1 199 ? 53.831 36.447 48.822 1.00 20.99 199 TYR B N 1
ATOM 6828 C CA . TYR B 1 199 ? 53.798 34.983 48.817 1.00 21.93 199 TYR B CA 1
ATOM 6829 C C . TYR B 1 199 ? 52.363 34.742 48.422 1.00 22.17 199 TYR B C 1
ATOM 6830 O O . TYR B 1 199 ? 51.488 35.579 48.713 1.00 19.06 199 TYR B O 1
ATOM 6839 N N . TYR B 1 200 ? 52.115 33.600 47.784 1.00 18.51 200 TYR B N 1
ATOM 6840 C CA . TYR B 1 200 ? 50.768 33.233 47.363 1.00 18.54 200 TYR B CA 1
ATOM 6841 C C . TYR B 1 200 ? 50.380 32.080 48.295 1.00 21.94 200 TYR B C 1
ATOM 6842 O O . TYR B 1 200 ? 51.023 31.033 48.270 1.00 20.22 200 TYR B O 1
ATOM 6851 N N . VAL B 1 201 ? 49.343 32.285 49.113 1.00 19.15 201 VAL B N 1
ATOM 6852 C CA . VAL B 1 201 ? 48.933 31.290 50.105 1.00 25.87 201 VAL B CA 1
ATOM 6853 C C . VAL B 1 201 ? 48.068 30.174 49.579 1.00 30.87 201 VAL B C 1
ATOM 6854 O O . VAL B 1 201 ? 46.988 30.424 49.056 1.00 34.70 201 VAL B O 1
ATOM 6858 N N . VAL B 1 202 ? 48.554 28.946 49.702 1.00 30.80 202 VAL B N 1
ATOM 6859 C CA . VAL B 1 202 ? 47.774 27.794 49.282 1.00 34.63 202 VAL B CA 1
ATOM 6860 C C . VAL B 1 202 ? 47.613 26.996 50.547 1.00 35.04 202 VAL B C 1
ATOM 6861 O O . VAL B 1 202 ? 48.517 27.012 51.390 1.00 37.12 202 VAL B O 1
ATOM 6865 N N . TYR B 1 203 ? 46.476 26.320 50.698 1.00 20.94 203 TYR B N 1
ATOM 6866 C CA . TYR B 1 203 ? 46.264 25.508 51.886 1.00 27.05 203 TYR B CA 1
ATOM 6867 C C . TYR B 1 203 ? 46.483 24.027 51.535 1.00 27.69 203 TYR B C 1
ATOM 6868 O O . TYR B 1 203 ? 45.892 23.522 50.600 1.00 32.39 203 TYR B O 1
ATOM 6877 N N . ARG B 1 204 ? 47.352 23.357 52.266 1.00 23.38 204 ARG B N 1
ATOM 6878 C CA . ARG B 1 204 ? 47.628 21.953 52.004 1.00 31.32 204 ARG B CA 1
ATOM 6879 C C . ARG B 1 204 ? 47.053 21.051 53.084 1.00 26.51 204 ARG B C 1
ATOM 6880 O O . ARG B 1 204 ? 46.964 21.415 54.257 1.00 26.03 204 ARG B O 1
ATOM 6888 N N . ALA B 1 205 ? 46.681 19.855 52.670 1.00 28.31 205 ALA B N 1
ATOM 6889 C CA . ALA B 1 205 ? 46.137 18.881 53.606 1.00 27.42 205 ALA B CA 1
ATOM 6890 C C . ALA B 1 205 ? 47.242 18.237 54.416 1.00 22.92 205 ALA B C 1
ATOM 6891 O O . ALA B 1 205 ? 48.339 18.010 53.897 1.00 23.36 205 ALA B O 1
ATOM 6893 N N . GLN B 1 206 ? 46.947 18.036 55.697 1.00 22.44 206 GLN B N 1
ATOM 6894 C CA . GLN B 1 206 ? 47.773 17.289 56.649 1.00 25.70 206 GLN B CA 1
ATOM 6895 C C . GLN B 1 206 ? 46.700 16.169 56.719 1.00 23.13 206 GLN B C 1
ATOM 6896 O O . GLN B 1 206 ? 45.718 16.258 57.456 1.00 22.64 206 GLN B O 1
ATOM 6902 N N . SER B 1 207 ? 46.888 15.146 55.895 1.00 23.78 207 SER B N 1
ATOM 6903 C CA . SER B 1 207 ? 45.907 14.079 55.718 1.00 25.73 207 SER B CA 1
ATOM 6904 C C . SER B 1 207 ? 45.493 13.283 56.926 1.00 24.69 207 SER B C 1
ATOM 6905 O O . SER B 1 207 ? 44.423 12.694 56.923 1.00 25.04 207 SER B O 1
ATOM 6908 N N . THR B 1 208 ? 46.333 13.239 57.950 1.00 20.58 208 THR B N 1
ATOM 6909 C CA . THR B 1 208 ? 45.974 12.512 59.150 1.00 26.04 208 THR B CA 1
ATOM 6910 C C . THR B 1 208 ? 46.231 13.485 60.285 1.00 28.41 208 THR B C 1
ATOM 6911 O O . THR B 1 208 ? 47.108 14.330 60.184 1.00 28.41 208 THR B O 1
ATOM 6915 N N . ASP B 1 209 ? 45.434 13.403 61.334 1.00 27.42 209 ASP B N 1
ATOM 6916 C CA . ASP B 1 209 ? 45.594 14.283 62.497 1.00 25.30 209 ASP B CA 1
ATOM 6917 C C . ASP B 1 209 ? 44.961 13.456 63.622 1.00 24.64 209 ASP B C 1
ATOM 6918 O O . ASP B 1 209 ? 44.199 12.525 63.361 1.00 23.90 209 ASP B O 1
ATOM 6923 N N . ALA B 1 210 ? 45.279 13.777 64.865 1.00 25.68 210 ALA B N 1
ATOM 6924 C CA . ALA B 1 210 ? 44.746 13.015 65.993 1.00 23.79 210 ALA B CA 1
ATOM 6925 C C . ALA B 1 210 ? 43.237 12.879 66.096 1.00 24.45 210 ALA B C 1
ATOM 6926 O O . ALA B 1 210 ? 42.476 13.817 65.848 1.00 23.91 210 ALA B O 1
ATOM 6928 N N . ILE B 1 211 ? 42.822 11.684 66.490 1.00 24.30 211 ILE B N 1
ATOM 6929 C CA . ILE B 1 211 ? 41.424 11.365 66.748 1.00 23.13 211 ILE B CA 1
ATOM 6930 C C . ILE B 1 211 ? 41.483 10.378 67.919 1.00 24.70 211 ILE B C 1
ATOM 6931 O O . ILE B 1 211 ? 42.354 9.504 67.953 1.00 25.47 211 ILE B O 1
ATOM 6936 N N . THR B 1 212 ? 40.597 10.539 68.892 1.00 26.90 212 THR B N 1
ATOM 6937 C CA . THR B 1 212 ? 40.537 9.599 70.010 1.00 29.65 212 THR B CA 1
ATOM 6938 C C . THR B 1 212 ? 39.112 9.043 70.079 1.00 30.14 212 THR B C 1
ATOM 6939 O O . THR B 1 212 ? 38.183 9.619 69.515 1.00 31.29 212 THR B O 1
ATOM 6943 N N . LEU B 1 213 ? 38.958 7.911 70.753 1.00 31.33 213 LEU B N 1
ATOM 6944 C CA . LEU B 1 213 ? 37.664 7.287 70.915 1.00 30.74 213 LEU B CA 1
ATOM 6945 C C . LEU B 1 213 ? 37.337 7.412 72.389 1.00 32.02 213 LEU B C 1
ATOM 6946 O O . LEU B 1 213 ? 38.114 6.964 73.245 1.00 28.41 213 LEU B O 1
ATOM 6951 N N . ASP B 1 214 ? 36.215 8.049 72.687 1.00 33.38 214 ASP B N 1
ATOM 6952 C CA . ASP B 1 214 ? 35.776 8.219 74.070 1.00 40.55 214 ASP B CA 1
ATOM 6953 C C . ASP B 1 214 ? 35.135 6.911 74.551 1.00 39.63 214 ASP B C 1
ATOM 6954 O O . ASP B 1 214 ? 34.062 6.555 74.098 1.00 33.81 214 ASP B O 1
ATOM 6959 N N . PRO B 1 215 ? 35.794 6.202 75.481 1.00 41.61 215 PRO B N 1
ATOM 6960 C CA . PRO B 1 215 ? 35.342 4.936 76.066 1.00 46.80 215 PRO B CA 1
ATOM 6961 C C . PRO B 1 215 ? 33.894 5.006 76.539 1.00 47.82 215 PRO B C 1
ATOM 6962 O O . PRO B 1 215 ? 33.114 4.108 76.264 1.00 48.54 215 PRO B O 1
ATOM 6966 N N . LYS B 1 216 ? 33.551 6.070 77.257 1.00 51.63 216 LYS B N 1
ATOM 6967 C CA . LYS B 1 216 ? 32.195 6.260 77.769 1.00 57.86 216 LYS B CA 1
ATOM 6968 C C . LYS B 1 216 ? 31.138 6.237 76.675 1.00 58.59 216 LYS B C 1
ATOM 6969 O O . LYS B 1 216 ? 30.302 5.331 76.606 1.00 58.57 216 LYS B O 1
ATOM 6975 N N . THR B 1 217 ? 31.190 7.254 75.823 1.00 56.54 217 THR B N 1
ATOM 6976 C CA . THR B 1 217 ? 30.235 7.422 74.743 1.00 52.92 217 THR B CA 1
ATOM 6977 C C . THR B 1 217 ? 30.392 6.500 73.543 1.00 49.35 217 THR B C 1
ATOM 6978 O O . THR B 1 217 ? 29.427 6.267 72.822 1.00 47.53 217 THR B O 1
ATOM 6982 N N . GLY B 1 218 ? 31.589 5.973 73.318 1.00 42.91 218 GLY B N 1
ATOM 6983 C CA . GLY B 1 218 ? 31.772 5.147 72.133 1.00 41.70 218 GLY B CA 1
ATOM 6984 C C . GLY B 1 218 ? 31.817 6.046 70.894 1.00 37.30 218 GLY B C 1
ATOM 6985 O O . GLY B 1 218 ? 31.742 5.578 69.761 1.00 37.77 218 GLY B O 1
ATOM 6986 N N . LYS B 1 219 ? 31.936 7.351 71.121 1.00 32.23 219 LYS B N 1
ATOM 6987 C CA . LYS B 1 219 ? 32.002 8.327 70.024 1.00 36.80 219 LYS B CA 1
ATOM 6988 C C . LYS B 1 219 ? 33.448 8.807 69.796 1.00 28.69 219 LYS B C 1
ATOM 6989 O O . LYS B 1 219 ? 34.225 8.929 70.740 1.00 27.11 219 LYS B O 1
ATOM 6995 N N . PHE B 1 220 ? 33.802 9.066 68.546 1.00 26.55 220 PHE B N 1
ATOM 6996 C CA . PHE B 1 220 ? 35.135 9.542 68.204 1.00 27.29 220 PHE B CA 1
ATOM 6997 C C . PHE B 1 220 ? 35.217 11.067 68.334 1.00 27.98 220 PHE B C 1
ATOM 6998 O O . PHE B 1 220 ? 34.264 11.785 68.090 1.00 24.60 220 PHE B O 1
ATOM 7006 N N . VAL B 1 221 ? 36.386 11.552 68.707 1.00 27.23 221 VAL B N 1
ATOM 7007 C CA . VAL B 1 221 ? 36.590 12.979 68.884 1.00 28.02 221 VAL B CA 1
ATOM 7008 C C . VAL B 1 221 ? 37.823 13.447 68.126 1.00 27.29 221 VAL B C 1
ATOM 7009 O O . VAL B 1 221 ? 38.947 13.009 68.415 1.00 27.27 221 VAL B O 1
ATOM 7013 N N . SER B 1 222 ? 37.635 14.325 67.151 1.00 23.44 222 SER B N 1
ATOM 7014 C CA . SER B 1 222 ? 38.797 14.809 66.385 1.00 25.41 222 SER B CA 1
ATOM 7015 C C . SER B 1 222 ? 39.513 15.920 67.167 1.00 26.53 222 SER B C 1
ATOM 7016 O O . SER B 1 222 ? 38.891 16.684 67.889 1.00 25.99 222 SER B O 1
ATOM 7019 N N . LYS B 1 223 ? 40.815 16.037 67.000 1.00 25.56 223 LYS B N 1
ATOM 7020 C CA . LYS B 1 223 ? 41.550 17.089 67.704 1.00 28.46 223 LYS B CA 1
ATOM 7021 C C . LYS B 1 223 ? 41.208 18.498 67.184 1.00 26.64 223 LYS B C 1
ATOM 7022 O O . LYS B 1 223 ? 41.224 18.749 65.978 1.00 23.00 223 LYS B O 1
ATOM 7028 N N . ASP B 1 224 ? 40.919 19.421 68.090 1.00 28.24 224 ASP B N 1
ATOM 7029 C CA . ASP B 1 224 ? 40.586 20.782 67.673 1.00 26.26 224 ASP B CA 1
ATOM 7030 C C . ASP B 1 224 ? 41.814 21.486 67.133 1.00 24.96 224 ASP B C 1
ATOM 7031 O O . ASP B 1 224 ? 42.887 21.449 67.732 1.00 25.31 224 ASP B O 1
ATOM 7036 N N . ARG B 1 225 ? 41.668 22.083 65.959 1.00 22.58 225 ARG B N 1
ATOM 7037 C CA . ARG B 1 225 ? 42.758 22.820 65.339 1.00 25.03 225 ARG B CA 1
ATOM 7038 C C . ARG B 1 225 ? 42.294 24.274 65.301 1.00 26.06 225 ARG B C 1
ATOM 7039 O O . ARG B 1 225 ? 41.345 24.625 64.599 1.00 25.23 225 ARG B O 1
ATOM 7047 N N . MET B 1 226 ? 42.972 25.103 66.086 1.00 26.11 226 MET B N 1
ATOM 7048 C CA . MET B 1 226 ? 42.622 26.513 66.222 1.00 26.86 226 MET B CA 1
ATOM 7049 C C . MET B 1 226 ? 42.998 27.309 65.001 1.00 25.36 226 MET B C 1
ATOM 7050 O O . MET B 1 226 ? 44.120 27.169 64.480 1.00 24.97 226 MET B O 1
ATOM 7055 N N . VAL B 1 227 ? 42.064 28.139 64.540 1.00 21.91 227 VAL B N 1
ATOM 7056 C CA . VAL B 1 227 ? 42.303 28.968 63.378 1.00 20.59 227 VAL B CA 1
ATOM 7057 C C . VAL B 1 227 ? 41.962 30.418 63.691 1.00 17.11 227 VAL B C 1
ATOM 7058 O O . VAL B 1 227 ? 41.130 30.699 64.530 1.00 22.71 227 VAL B O 1
ATOM 7062 N N . ALA B 1 228 ? 42.658 31.321 63.018 1.00 19.59 228 ALA B N 1
ATOM 7063 C CA . ALA B 1 228 ? 42.450 32.753 63.209 1.00 19.45 228 ALA B CA 1
ATOM 7064 C C . ALA B 1 228 ? 41.594 33.308 62.086 1.00 20.38 228 ALA B C 1
ATOM 7065 O O . ALA B 1 228 ? 41.802 32.952 60.906 1.00 20.84 228 ALA B O 1
ATOM 7067 N N . ASP B 1 229 ? 40.640 34.181 62.417 1.00 19.30 229 ASP B N 1
ATOM 7068 C CA . ASP B 1 229 ? 39.866 34.789 61.349 1.00 19.33 229 ASP B CA 1
ATOM 7069 C C . ASP B 1 229 ? 40.699 35.982 60.830 1.00 21.08 229 ASP B C 1
ATOM 7070 O O . ASP B 1 229 ? 41.799 36.245 61.337 1.00 18.37 229 ASP B O 1
ATOM 7075 N N . PHE B 1 230 ? 40.184 36.672 59.814 1.00 20.85 230 PHE B N 1
ATOM 7076 C CA . PHE B 1 230 ? 40.869 37.799 59.200 1.00 20.54 230 PHE B CA 1
ATOM 7077 C C . PHE B 1 230 ? 41.277 38.866 60.239 1.00 19.31 230 PHE B C 1
ATOM 7078 O O . PHE B 1 230 ? 42.432 39.286 60.232 1.00 18.65 230 PHE B O 1
ATOM 7086 N N . GLU B 1 231 ? 40.350 39.285 61.102 1.00 16.89 231 GLU B N 1
ATOM 7087 C CA . GLU B 1 231 ? 40.644 40.344 62.104 1.00 23.07 231 GLU B CA 1
ATOM 7088 C C . GLU B 1 231 ? 41.803 39.972 62.993 1.00 22.91 231 GLU B C 1
ATOM 7089 O O . GLU B 1 231 ? 42.697 40.778 63.223 1.00 17.52 231 GLU B O 1
ATOM 7095 N N . TYR B 1 232 ? 41.759 38.752 63.519 1.00 20.94 232 TYR B N 1
ATOM 7096 C CA . TYR B 1 232 ? 42.824 38.281 64.401 1.00 23.23 232 TYR B CA 1
ATOM 7097 C C . TYR B 1 232 ? 44.146 38.273 63.639 1.00 21.34 232 TYR B C 1
ATOM 7098 O O . TYR B 1 232 ? 45.170 38.740 64.148 1.00 22.95 232 TYR B O 1
ATOM 7107 N N . ALA B 1 233 ? 44.121 37.768 62.402 1.00 21.15 233 ALA B N 1
ATOM 7108 C CA . ALA B 1 233 ? 45.333 37.691 61.601 1.00 19.12 233 ALA B CA 1
ATOM 7109 C C . ALA B 1 233 ? 45.993 39.025 61.336 1.00 17.54 233 ALA B C 1
ATOM 7110 O O . ALA B 1 233 ? 47.212 39.152 61.486 1.00 18.97 233 ALA B O 1
ATOM 7112 N N . VAL B 1 234 ? 45.215 40.033 60.947 1.00 24.12 234 VAL B N 1
ATOM 7113 C CA . VAL B 1 234 ? 45.835 41.328 60.667 1.00 22.61 234 VAL B CA 1
ATOM 7114 C C . VAL B 1 234 ? 46.189 42.159 61.893 1.00 23.20 234 VAL B C 1
ATOM 7115 O O . VAL B 1 234 ? 46.943 43.128 61.770 1.00 24.49 234 VAL B O 1
ATOM 7119 N N . THR B 1 235 ? 45.656 41.802 63.057 1.00 24.35 235 THR B N 1
ATOM 7120 C CA . THR B 1 235 ? 45.971 42.550 64.279 1.00 26.30 235 THR B CA 1
ATOM 7121 C C . THR B 1 235 ? 46.914 41.758 65.185 1.00 26.66 235 THR B C 1
ATOM 7122 O O . THR B 1 235 ? 47.060 42.053 66.376 1.00 24.72 235 THR B O 1
ATOM 7126 N N . GLY B 1 236 ? 47.536 40.727 64.620 1.00 27.08 236 GLY B N 1
ATOM 7127 C CA . GLY B 1 236 ? 48.461 39.922 65.413 1.00 23.40 236 GLY B CA 1
ATOM 7128 C C . GLY B 1 236 ? 47.790 39.337 66.641 1.00 20.52 236 GLY B C 1
ATOM 7129 O O . GLY B 1 236 ? 48.441 39.046 67.653 1.00 24.16 236 GLY B O 1
ATOM 7130 N N . GLY B 1 237 ? 46.466 39.181 66.573 1.00 17.08 237 GLY B N 1
ATOM 7131 C CA . GLY B 1 237 ? 45.734 38.612 67.696 1.00 19.55 237 GLY B CA 1
ATOM 7132 C C . GLY B 1 237 ? 45.175 39.616 68.705 1.00 24.37 237 GLY B C 1
ATOM 7133 O O . GLY B 1 237 ? 44.567 39.235 69.691 1.00 24.10 237 GLY B O 1
ATOM 7134 N N . GLU B 1 238 ? 45.364 40.906 68.476 1.00 22.33 238 GLU B N 1
ATOM 7135 C CA . GLU B 1 238 ? 44.837 41.880 69.433 1.00 27.09 238 GLU B CA 1
ATOM 7136 C C . GLU B 1 238 ? 43.310 41.970 69.377 1.00 26.96 238 GLU B C 1
ATOM 7137 O O . GLU B 1 238 ? 42.639 42.281 70.368 1.00 24.53 238 GLU B O 1
ATOM 7143 N N . GLN B 1 239 ? 42.751 41.674 68.218 1.00 23.74 239 GLN B N 1
ATOM 7144 C CA . GLN B 1 239 ? 41.298 41.689 68.062 1.00 26.70 239 GLN B CA 1
ATOM 7145 C C . GLN B 1 239 ? 40.938 40.449 67.260 1.00 28.18 239 GLN B C 1
ATOM 7146 O O . GLN B 1 239 ? 41.821 39.683 66.905 1.00 22.50 239 GLN B O 1
ATOM 7152 N N . GLY B 1 240 ? 39.658 40.270 66.964 1.00 23.52 240 GLY B N 1
ATOM 7153 C CA . GLY B 1 240 ? 39.233 39.124 66.168 1.00 28.02 240 GLY B CA 1
ATOM 7154 C C . GLY B 1 240 ? 39.228 37.850 66.998 1.00 30.10 240 GLY B C 1
ATOM 7155 O O . GLY B 1 240 ? 39.284 37.904 68.240 1.00 25.33 240 GLY B O 1
ATOM 7156 N N . SER B 1 241 ? 39.141 36.688 66.352 1.00 23.23 241 SER B N 1
ATOM 7157 C CA . SER B 1 241 ? 39.152 35.479 67.165 1.00 26.38 241 SER B CA 1
ATOM 7158 C C . SER B 1 241 ? 39.905 34.262 66.665 1.00 25.85 241 SER B C 1
ATOM 7159 O O . SER B 1 241 ? 40.113 34.070 65.470 1.00 24.38 241 SER B O 1
ATOM 7162 N N . LEU B 1 242 ? 40.339 33.480 67.644 1.00 24.63 242 LEU B N 1
ATOM 7163 C CA . LEU B 1 242 ? 41.091 32.263 67.468 1.00 26.16 242 LEU B CA 1
ATOM 7164 C C . LEU B 1 242 ? 40.085 31.220 67.909 1.00 27.69 242 LEU B C 1
ATOM 7165 O O . LEU B 1 242 ? 39.677 31.216 69.066 1.00 27.91 242 LEU B O 1
ATOM 7170 N N . PHE B 1 243 ? 39.644 30.368 66.988 1.00 27.36 243 PHE B N 1
ATOM 7171 C CA . PHE B 1 243 ? 38.625 29.359 67.328 1.00 27.37 243 PHE B CA 1
ATOM 7172 C C . PHE B 1 243 ? 38.901 28.030 66.674 1.00 22.46 243 PHE B C 1
ATOM 7173 O O . PHE B 1 243 ? 39.724 27.942 65.766 1.00 20.43 243 PHE B O 1
ATOM 7181 N N . ALA B 1 244 ? 38.190 27.003 67.106 1.00 24.44 244 ALA B N 1
ATOM 7182 C CA . ALA B 1 244 ? 38.400 25.653 66.548 1.00 26.26 244 ALA B CA 1
ATOM 7183 C C . ALA B 1 244 ? 37.776 25.477 65.162 1.00 22.25 244 ALA B C 1
ATOM 7184 O O . ALA B 1 244 ? 36.587 25.683 64.998 1.00 19.74 244 ALA B O 1
ATOM 7186 N N . ALA B 1 245 ? 38.563 25.106 64.155 1.00 18.85 245 ALA B N 1
ATOM 7187 C CA . ALA B 1 245 ? 37.975 24.907 62.830 1.00 20.78 245 ALA B CA 1
ATOM 7188 C C . ALA B 1 245 ? 37.010 23.731 62.951 1.00 23.31 245 ALA B C 1
ATOM 7189 O O . ALA B 1 245 ? 37.128 22.933 63.871 1.00 22.93 245 ALA B O 1
ATOM 7191 N N . SER B 1 246 ? 36.038 23.644 62.053 1.00 23.89 246 SER B N 1
ATOM 7192 C CA . SER B 1 246 ? 35.082 22.550 62.101 1.00 26.77 246 SER B CA 1
ATOM 7193 C C . SER B 1 246 ? 35.544 21.406 61.225 1.00 20.51 246 SER B C 1
ATOM 7194 O O . SER B 1 246 ? 35.685 21.556 60.014 1.00 23.54 246 SER B O 1
ATOM 7197 N N . LYS B 1 247 ? 35.744 20.257 61.845 1.00 23.63 247 LYS B N 1
ATOM 7198 C CA . LYS B 1 247 ? 36.164 19.054 61.159 1.00 23.68 247 LYS B CA 1
ATOM 7199 C C . LYS B 1 247 ? 34.964 18.117 60.898 1.00 26.25 247 LYS B C 1
ATOM 7200 O O . LYS B 1 247 ? 35.109 17.070 60.249 1.00 21.77 247 LYS B O 1
ATOM 7206 N N . ASP B 1 248 ? 33.801 18.482 61.431 1.00 23.51 248 ASP B N 1
ATOM 7207 C CA . ASP B 1 248 ? 32.573 17.702 61.250 1.00 29.11 248 ASP B CA 1
ATOM 7208 C C . ASP B 1 248 ? 32.301 17.420 59.756 1.00 25.10 248 ASP B C 1
ATOM 7209 O O . ASP B 1 248 ? 32.199 18.343 58.953 1.00 22.93 248 ASP B O 1
ATOM 7214 N N . ALA B 1 249 ? 32.148 16.147 59.395 1.00 23.37 249 ALA B N 1
ATOM 7215 C CA . ALA B 1 249 ? 31.935 15.772 58.005 1.00 24.56 249 ALA B CA 1
ATOM 7216 C C . ALA B 1 249 ? 30.489 15.443 57.640 1.00 22.80 249 ALA B C 1
ATOM 7217 O O . ALA B 1 249 ? 30.201 15.059 56.516 1.00 23.83 249 ALA B O 1
ATOM 7219 N N . SER B 1 250 ? 29.577 15.622 58.581 1.00 23.78 250 SER B N 1
ATOM 7220 C CA . SER B 1 250 ? 28.176 15.343 58.328 1.00 27.39 250 SER B CA 1
ATOM 7221 C C . SER B 1 250 ? 27.719 16.117 57.110 1.00 31.09 250 SER B C 1
ATOM 7222 O O . SER B 1 250 ? 26.912 15.624 56.334 1.00 27.94 250 SER B O 1
ATOM 7225 N N . ARG B 1 251 ? 28.239 17.343 56.967 1.00 26.86 251 ARG B N 1
ATOM 7226 C CA . ARG B 1 251 ? 27.889 18.198 55.847 1.00 27.12 251 ARG B CA 1
ATOM 7227 C C . ARG B 1 251 ? 28.088 17.546 54.484 1.00 26.47 251 ARG B C 1
ATOM 7228 O O . ARG B 1 251 ? 27.413 17.913 53.529 1.00 27.77 251 ARG B O 1
ATOM 7236 N N . LEU B 1 252 ? 29.018 16.602 54.371 1.00 23.53 252 LEU B N 1
ATOM 7237 C CA . LEU B 1 252 ? 29.261 15.970 53.076 1.00 24.81 252 LEU B CA 1
ATOM 7238 C C . LEU B 1 252 ? 28.053 15.157 52.585 1.00 27.62 252 LEU B C 1
ATOM 7239 O O . LEU B 1 252 ? 27.812 15.058 51.372 1.00 26.22 252 LEU B O 1
ATOM 7244 N N . LYS B 1 253 ? 27.302 14.571 53.514 1.00 28.00 253 LYS B N 1
ATOM 7245 C CA . LYS B 1 253 ? 26.106 13.818 53.120 1.00 33.42 253 LYS B CA 1
ATOM 7246 C C . LYS B 1 253 ? 25.074 14.818 52.606 1.00 32.93 253 LYS B C 1
ATOM 7247 O O . LYS B 1 253 ? 24.515 14.671 51.529 1.00 30.15 253 LYS B O 1
ATOM 7253 N N . GLU B 1 254 ? 24.832 15.841 53.412 1.00 33.16 254 GLU B N 1
ATOM 7254 C CA . GLU B 1 254 ? 23.890 16.887 53.058 1.00 40.11 254 GLU B CA 1
ATOM 7255 C C . GLU B 1 254 ? 24.210 17.579 51.735 1.00 33.92 254 GLU B C 1
ATOM 7256 O O . GLU B 1 254 ? 23.323 17.748 50.904 1.00 33.46 254 GLU B O 1
ATOM 7262 N N . GLN B 1 255 ? 25.468 17.982 51.552 1.00 30.85 255 GLN B N 1
ATOM 7263 C CA . GLN B 1 255 ? 25.875 18.683 50.339 1.00 31.17 255 GLN B CA 1
ATOM 7264 C C . GLN B 1 255 ? 26.081 17.860 49.070 1.00 31.03 255 GLN B C 1
ATOM 7265 O O . GLN B 1 255 ? 25.659 18.272 47.987 1.00 29.61 255 GLN B O 1
ATOM 7271 N N . TYR B 1 256 ? 26.736 16.713 49.224 1.00 24.63 256 TYR B N 1
ATOM 7272 C CA . TYR B 1 256 ? 27.174 15.906 48.106 1.00 25.78 256 TYR B CA 1
ATOM 7273 C C . TYR B 1 256 ? 26.616 14.500 48.067 1.00 26.20 256 TYR B C 1
ATOM 7274 O O . TYR B 1 256 ? 26.924 13.736 47.164 1.00 22.94 256 TYR B O 1
ATOM 7283 N N . GLY B 1 257 ? 25.805 14.158 49.059 1.00 23.78 257 GLY B N 1
ATOM 7284 C CA . GLY B 1 257 ? 25.236 12.825 49.104 1.00 28.11 257 GLY B CA 1
ATOM 7285 C C . GLY B 1 257 ? 26.264 11.753 49.434 1.00 31.02 257 GLY B C 1
ATOM 7286 O O . GLY B 1 257 ? 26.045 10.563 49.202 1.00 32.88 257 GLY B O 1
ATOM 7287 N N . ILE B 1 258 ? 27.385 12.160 50.004 1.00 24.72 258 ILE B N 1
ATOM 7288 C CA . ILE B 1 258 ? 28.440 11.216 50.319 1.00 26.95 258 ILE B CA 1
ATOM 7289 C C . ILE B 1 258 ? 28.173 10.601 51.663 1.00 27.58 258 ILE B C 1
ATOM 7290 O O . ILE B 1 258 ? 27.918 11.318 52.646 1.00 23.68 258 ILE B O 1
ATOM 7295 N N . ASP B 1 259 ? 28.213 9.274 51.718 1.00 23.94 259 ASP B N 1
ATOM 7296 C CA . ASP B 1 259 ? 27.983 8.604 52.986 1.00 28.92 259 ASP B CA 1
ATOM 7297 C C . ASP B 1 259 ? 29.185 8.792 53.914 1.00 28.49 259 ASP B C 1
ATOM 7298 O O . ASP B 1 259 ? 30.344 8.551 53.549 1.00 25.78 259 ASP B O 1
ATOM 7303 N N . VAL B 1 260 ? 28.897 9.219 55.135 1.00 25.72 260 VAL B N 1
ATOM 7304 C CA . VAL B 1 260 ? 29.958 9.477 56.107 1.00 28.20 260 VAL B CA 1
ATOM 7305 C C . VAL B 1 260 ? 29.888 8.503 57.295 1.00 27.56 260 VAL B C 1
ATOM 7306 O O . VAL B 1 260 ? 29.068 8.645 58.171 1.00 24.30 260 VAL B O 1
ATOM 7310 N N . PRO B 1 261 ? 30.772 7.508 57.343 1.00 28.20 261 PRO B N 1
ATOM 7311 C CA . PRO B 1 261 ? 30.659 6.614 58.495 1.00 29.11 261 PRO B CA 1
ATOM 7312 C C . PRO B 1 261 ? 30.937 7.349 59.801 1.00 31.41 261 PRO B C 1
ATOM 7313 O O . PRO B 1 261 ? 31.632 8.360 59.840 1.00 24.44 261 PRO B O 1
ATOM 7317 N N . ASP B 1 262 ? 30.385 6.827 60.882 1.00 27.70 262 ASP B N 1
ATOM 7318 C CA . ASP B 1 262 ? 30.571 7.403 62.187 1.00 29.54 262 ASP B CA 1
ATOM 7319 C C . ASP B 1 262 ? 32.064 7.520 62.525 1.00 27.51 262 ASP B C 1
ATOM 7320 O O . ASP B 1 262 ? 32.869 6.624 62.242 1.00 26.89 262 ASP B O 1
ATOM 7325 N N . GLY B 1 263 ? 32.452 8.645 63.100 1.00 20.37 263 GLY B N 1
ATOM 7326 C CA . GLY B 1 263 ? 33.862 8.820 63.433 1.00 24.39 263 GLY B CA 1
ATOM 7327 C C . GLY B 1 263 ? 34.840 9.134 62.286 1.00 22.48 263 GLY B C 1
ATOM 7328 O O . GLY B 1 263 ? 36.037 8.864 62.419 1.00 19.53 263 GLY B O 1
ATOM 7329 N N . PHE B 1 264 ? 34.354 9.687 61.170 1.00 18.20 264 PHE B N 1
ATOM 7330 C CA . PHE B 1 264 ? 35.253 10.078 60.090 1.00 21.40 264 PHE B CA 1
ATOM 7331 C C . PHE B 1 264 ? 35.116 11.589 59.995 1.00 23.42 264 PHE B C 1
ATOM 7332 O O . PHE B 1 264 ? 33.991 12.113 60.074 1.00 23.26 264 PHE B O 1
ATOM 7340 N N . PHE B 1 265 ? 36.239 12.272 59.797 1.00 20.29 265 PHE B N 1
ATOM 7341 C CA . PHE B 1 265 ? 36.238 13.739 59.766 1.00 23.60 265 PHE B CA 1
ATOM 7342 C C . PHE B 1 265 ? 36.875 14.435 58.548 1.00 24.55 265 PHE B C 1
ATOM 7343 O O . PHE B 1 265 ? 37.584 13.808 57.737 1.00 21.18 265 PHE B O 1
ATOM 7351 N N . CYS B 1 266 ? 36.616 15.740 58.415 1.00 16.87 266 CYS B N 1
ATOM 7352 C CA . CYS B 1 266 ? 37.260 16.480 57.338 1.00 20.87 266 CYS B CA 1
ATOM 7353 C C . CYS B 1 266 ? 38.714 16.658 57.812 1.00 20.40 266 CYS B C 1
ATOM 7354 O O . CYS B 1 266 ? 38.985 16.640 59.012 1.00 20.15 266 CYS B O 1
ATOM 7357 N N . GLU B 1 267 ? 39.622 16.867 56.866 1.00 22.51 267 GLU B N 1
ATOM 7358 C CA . GLU B 1 267 ? 41.063 16.995 57.116 1.00 22.86 267 GLU B CA 1
ATOM 7359 C C . GLU B 1 267 ? 41.601 18.313 57.619 1.00 23.84 267 GLU B C 1
ATOM 7360 O O . GLU B 1 267 ? 41.140 19.381 57.231 1.00 22.50 267 GLU B O 1
ATOM 7366 N N . ARG B 1 268 ? 42.656 18.214 58.414 1.00 23.04 268 ARG B N 1
ATOM 7367 C CA . ARG B 1 268 ? 43.334 19.393 58.882 1.00 25.66 268 ARG B CA 1
ATOM 7368 C C . ARG B 1 268 ? 43.936 20.025 57.629 1.00 26.84 268 ARG B C 1
ATOM 7369 O O . ARG B 1 268 ? 44.412 19.310 56.730 1.00 24.55 268 ARG B O 1
ATOM 7377 N N . ARG B 1 269 ? 43.911 21.350 57.563 1.00 24.66 269 ARG B N 1
ATOM 7378 C CA . ARG B 1 269 ? 44.477 22.131 56.455 1.00 26.34 269 ARG B CA 1
ATOM 7379 C C . ARG B 1 269 ? 45.533 23.061 57.064 1.00 26.45 269 ARG B C 1
ATOM 7380 O O . ARG B 1 269 ? 45.321 23.623 58.152 1.00 23.33 269 ARG B O 1
ATOM 7388 N N . ARG B 1 270 ? 46.656 23.220 56.371 1.00 24.99 270 ARG B N 1
ATOM 7389 C CA . ARG B 1 270 ? 47.728 24.055 56.883 1.00 29.51 270 ARG B CA 1
ATOM 7390 C C . ARG B 1 270 ? 48.099 25.064 55.807 1.00 29.91 270 ARG B C 1
ATOM 7391 O O . ARG B 1 270 ? 47.986 24.795 54.603 1.00 23.53 270 ARG B O 1
ATOM 7399 N N . THR B 1 271 ? 48.518 26.244 56.232 1.00 22.68 271 THR B N 1
ATOM 7400 C CA . THR B 1 271 ? 48.915 27.240 55.261 1.00 27.54 271 THR B CA 1
ATOM 7401 C C . THR B 1 271 ? 50.250 26.841 54.647 1.00 28.41 271 THR B C 1
ATOM 7402 O O . THR B 1 271 ? 51.128 26.282 55.321 1.00 30.10 271 THR B O 1
ATOM 7406 N N . ALA B 1 272 ? 50.388 27.099 53.357 1.00 26.02 272 ALA B N 1
ATOM 7407 C CA . ALA B 1 272 ? 51.632 26.841 52.638 1.00 30.67 272 ALA B CA 1
ATOM 7408 C C . ALA B 1 272 ? 51.799 28.093 51.791 1.00 30.37 272 ALA B C 1
ATOM 7409 O O . ALA B 1 272 ? 50.805 28.692 51.355 1.00 33.72 272 ALA B O 1
ATOM 7411 N N . MET B 1 273 ? 53.028 28.507 51.552 1.00 28.00 273 MET B N 1
ATOM 7412 C CA . MET B 1 273 ? 53.234 29.723 50.785 1.00 30.49 273 MET B CA 1
ATOM 7413 C C . MET B 1 273 ? 54.134 29.529 49.597 1.00 31.10 273 MET B C 1
ATOM 7414 O O . MET B 1 273 ? 55.223 28.957 49.726 1.00 34.77 273 MET B O 1
ATOM 7419 N N . GLY B 1 274 ? 53.684 30.014 48.444 1.00 23.74 274 GLY B N 1
ATOM 7420 C CA . GLY B 1 274 ? 54.491 29.932 47.234 1.00 21.13 274 GLY B CA 1
ATOM 7421 C C . GLY B 1 274 ? 55.204 31.263 47.066 1.00 24.84 274 GLY B C 1
ATOM 7422 O O . GLY B 1 274 ? 54.552 32.313 47.033 1.00 21.40 274 GLY B O 1
ATOM 7423 N N . GLY B 1 275 ? 56.533 31.240 46.966 1.00 23.43 275 GLY B N 1
ATOM 7424 C CA . GLY B 1 275 ? 57.266 32.491 46.845 1.00 22.89 275 GLY B CA 1
ATOM 7425 C C . GLY B 1 275 ? 57.378 33.032 45.434 1.00 23.80 275 GLY B C 1
ATOM 7426 O O . GLY B 1 275 ? 57.254 32.295 44.460 1.00 21.38 275 GLY B O 1
ATOM 7427 N N . PRO B 1 276 ? 57.566 34.348 45.283 1.00 22.98 276 PRO B N 1
ATOM 7428 C CA . PRO B 1 276 ? 57.694 34.919 43.929 1.00 22.93 276 PRO B CA 1
ATOM 7429 C C . PRO B 1 276 ? 59.030 34.380 43.427 1.00 24.10 276 PRO B C 1
ATOM 7430 O O . PRO B 1 276 ? 60.084 34.745 43.949 1.00 23.67 276 PRO B O 1
ATOM 7434 N N . PHE B 1 277 ? 58.990 33.498 42.424 1.00 22.11 277 PHE B N 1
ATOM 7435 C CA . PHE B 1 277 ? 60.212 32.831 41.961 1.00 24.89 277 PHE B CA 1
ATOM 7436 C C . PHE B 1 277 ? 61.402 33.719 41.604 1.00 23.21 277 PHE B C 1
ATOM 7437 O O . PHE B 1 277 ? 62.531 33.338 41.884 1.00 22.99 277 PHE B O 1
ATOM 7445 N N . ALA B 1 278 ? 61.169 34.893 41.009 1.00 24.38 278 ALA B N 1
ATOM 7446 C CA . ALA B 1 278 ? 62.298 35.769 40.674 1.00 25.95 278 ALA B CA 1
ATOM 7447 C C . ALA B 1 278 ? 63.072 36.161 41.922 1.00 24.98 278 ALA B C 1
ATOM 7448 O O . ALA B 1 278 ? 64.281 36.339 41.859 1.00 26.45 278 ALA B O 1
ATOM 7450 N N . LEU B 1 279 ? 62.372 36.311 43.043 1.00 24.60 279 LEU B N 1
ATOM 7451 C CA . LEU B 1 279 ? 63.027 36.654 44.302 1.00 24.45 279 LEU B CA 1
ATOM 7452 C C . LEU B 1 279 ? 63.681 35.413 44.925 1.00 25.12 279 LEU B C 1
ATOM 7453 O O . LEU B 1 279 ? 64.787 35.483 45.465 1.00 25.69 279 LEU B O 1
ATOM 7458 N N . ASN B 1 280 ? 62.994 34.277 44.867 1.00 23.55 280 ASN B N 1
ATOM 7459 C CA . ASN B 1 280 ? 63.555 33.051 45.444 1.00 27.50 280 ASN B CA 1
ATOM 7460 C C . ASN B 1 280 ? 64.805 32.484 44.756 1.00 28.32 280 ASN B C 1
ATOM 7461 O O . ASN B 1 280 ? 65.676 31.901 45.421 1.00 27.41 280 ASN B O 1
ATOM 7466 N N . ALA B 1 281 ? 64.892 32.631 43.436 1.00 24.51 281 ALA B N 1
ATOM 7467 C CA . ALA B 1 281 ? 66.023 32.084 42.685 1.00 25.67 281 ALA B CA 1
ATOM 7468 C C . ALA B 1 281 ? 67.384 32.532 43.218 1.00 28.48 281 ALA B C 1
ATOM 7469 O O . ALA B 1 281 ? 68.266 31.712 43.441 1.00 26.50 281 ALA B O 1
ATOM 7471 N N . PRO B 1 282 ? 67.584 33.847 43.414 1.00 26.91 282 PRO B N 1
ATOM 7472 C CA . PRO B 1 282 ? 68.899 34.250 43.938 1.00 25.41 282 PRO B CA 1
ATOM 7473 C C . PRO B 1 282 ? 69.152 33.789 45.382 1.00 23.36 282 PRO B C 1
ATOM 7474 O O . PRO B 1 282 ? 70.306 33.705 45.817 1.00 21.08 282 PRO B O 1
ATOM 7478 N N . ILE B 1 283 ? 68.086 33.489 46.123 1.00 22.79 283 ILE B N 1
ATOM 7479 C CA . ILE B 1 283 ? 68.243 32.997 47.494 1.00 24.10 283 ILE B CA 1
ATOM 7480 C C . ILE B 1 283 ? 68.582 31.503 47.432 1.00 26.44 283 ILE B C 1
ATOM 7481 O O . ILE B 1 283 ? 69.475 31.017 48.140 1.00 24.25 283 ILE B O 1
ATOM 7486 N N . MET B 1 284 ? 67.871 30.779 46.573 1.00 25.40 284 MET B N 1
ATOM 7487 C CA . MET B 1 284 ? 68.103 29.337 46.409 1.00 28.54 284 MET B CA 1
ATOM 7488 C C . MET B 1 284 ? 69.547 29.032 45.958 1.00 28.20 284 MET B C 1
ATOM 7489 O O . MET B 1 284 ? 70.121 28.027 46.351 1.00 28.70 284 MET B O 1
ATOM 7494 N N . ALA B 1 285 ? 70.117 29.908 45.134 1.00 29.91 285 ALA B N 1
ATOM 7495 C CA . ALA B 1 285 ? 71.468 29.723 44.618 1.00 31.07 285 ALA B CA 1
ATOM 7496 C C . ALA B 1 285 ? 72.514 29.748 45.722 1.00 36.41 285 ALA B C 1
ATOM 7497 O O . ALA B 1 285 ? 73.618 29.248 45.545 1.00 39.07 285 ALA B O 1
ATOM 7499 N N . VAL B 1 286 ? 72.181 30.356 46.858 1.00 33.37 286 VAL B N 1
ATOM 7500 C CA . VAL B 1 286 ? 73.111 30.415 47.986 1.00 27.06 286 VAL B CA 1
ATOM 7501 C C . VAL B 1 286 ? 72.725 29.298 48.951 1.00 27.27 286 VAL B C 1
ATOM 7502 O O . VAL B 1 286 ? 73.578 28.675 49.591 1.00 24.43 286 VAL B O 1
ATOM 7506 N N . ALA B 1 287 ? 71.424 29.039 49.046 1.00 25.01 287 ALA B N 1
ATOM 7507 C CA . ALA B 1 287 ? 70.948 28.018 49.964 1.00 27.54 287 ALA B CA 1
ATOM 7508 C C . ALA B 1 287 ? 71.480 26.622 49.696 1.00 26.16 287 ALA B C 1
ATOM 7509 O O . ALA B 1 287 ? 71.840 25.902 50.639 1.00 28.28 287 ALA B O 1
ATOM 7511 N N . GLN B 1 288 ? 71.555 26.206 48.433 1.00 27.46 288 GLN B N 1
ATOM 7512 C CA . GLN B 1 288 ? 72.044 24.850 48.216 1.00 27.60 288 GLN B CA 1
ATOM 7513 C C . GLN B 1 288 ? 73.511 24.714 48.644 1.00 25.07 288 GLN B C 1
ATOM 7514 O O . GLN B 1 288 ? 73.893 23.722 49.270 1.00 26.70 288 GLN B O 1
ATOM 7520 N N . PRO B 1 289 ? 74.362 25.688 48.292 1.00 26.08 289 PRO B N 1
ATOM 7521 C CA . PRO B 1 289 ? 75.767 25.579 48.707 1.00 28.25 289 PRO B CA 1
ATOM 7522 C C . PRO B 1 289 ? 75.857 25.478 50.245 1.00 28.46 289 PRO B C 1
ATOM 7523 O O . PRO B 1 289 ? 76.659 24.707 50.774 1.00 28.44 289 PRO B O 1
ATOM 7527 N N . VAL B 1 290 ? 75.003 26.220 50.958 1.00 26.99 290 VAL B N 1
ATOM 7528 C CA . VAL B 1 290 ? 75.008 26.156 52.422 1.00 25.41 290 VAL B CA 1
ATOM 7529 C C . VAL B 1 290 ? 74.660 24.744 52.889 1.00 25.12 290 VAL B C 1
ATOM 7530 O O . VAL B 1 290 ? 75.338 24.173 53.749 1.00 25.66 290 VAL B O 1
ATOM 7534 N N . ARG B 1 291 ? 73.621 24.166 52.303 1.00 24.54 291 ARG B N 1
ATOM 7535 C CA . ARG B 1 291 ? 73.231 22.803 52.661 1.00 25.93 291 ARG B CA 1
ATOM 7536 C C . ARG B 1 291 ? 74.406 21.842 52.406 1.00 28.69 291 ARG B C 1
ATOM 7537 O O . ARG B 1 291 ? 74.706 20.950 53.218 1.00 29.59 291 ARG B O 1
ATOM 7545 N N . ASN B 1 292 ? 75.059 22.006 51.262 1.00 27.97 292 ASN B N 1
ATOM 7546 C CA . ASN B 1 292 ? 76.179 21.139 50.948 1.00 28.95 292 ASN B CA 1
ATOM 7547 C C . ASN B 1 292 ? 77.272 21.264 51.992 1.00 30.71 292 ASN B C 1
ATOM 7548 O O . ASN B 1 292 ? 77.926 20.269 52.313 1.00 26.80 292 ASN B O 1
ATOM 7553 N N . LYS B 1 293 ? 77.469 22.473 52.536 1.00 30.97 293 LYS B N 1
ATOM 7554 C CA . LYS B 1 293 ? 78.500 22.632 53.552 1.00 27.77 293 LYS B CA 1
ATOM 7555 C C . LYS B 1 293 ? 78.059 21.982 54.867 1.00 30.34 293 LYS B C 1
ATOM 7556 O O . LYS B 1 293 ? 78.745 21.105 55.389 1.00 30.90 293 LYS B O 1
ATOM 7562 N N . ILE B 1 294 ? 76.905 22.369 55.406 1.00 28.68 294 ILE B N 1
ATOM 7563 C CA . ILE B 1 294 ? 76.508 21.769 56.674 1.00 30.33 294 ILE B CA 1
ATOM 7564 C C . ILE B 1 294 ? 76.270 20.257 56.636 1.00 29.80 294 ILE B C 1
ATOM 7565 O O . ILE B 1 294 ? 76.441 19.586 57.648 1.00 28.73 294 ILE B O 1
ATOM 7570 N N . TYR B 1 295 ? 75.885 19.713 55.485 1.00 29.75 295 TYR B N 1
ATOM 7571 C CA . TYR B 1 295 ? 75.662 18.265 55.386 1.00 31.95 295 TYR B CA 1
ATOM 7572 C C . TYR B 1 295 ? 76.954 17.491 55.181 1.00 33.59 295 TYR B C 1
ATOM 7573 O O . TYR B 1 295 ? 76.952 16.249 55.253 1.00 35.54 295 TYR B O 1
ATOM 7582 N N . SER B 1 296 ? 78.046 18.213 54.918 1.00 30.23 296 SER B N 1
ATOM 7583 C CA . SER B 1 296 ? 79.360 17.593 54.746 1.00 34.80 296 SER B CA 1
ATOM 7584 C C . SER B 1 296 ? 80.228 17.848 55.988 1.00 32.58 296 SER B C 1
ATOM 7585 O O . SER B 1 296 ? 80.473 16.933 56.772 1.00 34.71 296 SER B O 1
ATOM 7588 N N . LYS B 1 297 ? 80.663 19.093 56.183 1.00 33.04 297 LYS B N 1
ATOM 7589 C CA . LYS B 1 297 ? 81.501 19.429 57.333 1.00 31.62 297 LYS B CA 1
ATOM 7590 C C . LYS B 1 297 ? 80.808 19.175 58.655 1.00 30.86 297 LYS B C 1
ATOM 7591 O O . LYS B 1 297 ? 81.422 18.684 59.605 1.00 32.36 297 LYS B O 1
ATOM 7597 N N . TYR B 1 298 ? 79.530 19.510 58.741 1.00 27.28 298 TYR B N 1
ATOM 7598 C CA . TYR B 1 298 ? 78.814 19.274 59.988 1.00 25.58 298 TYR B CA 1
ATOM 7599 C C . TYR B 1 298 ? 77.792 18.161 59.859 1.00 29.95 298 TYR B C 1
ATOM 7600 O O . TYR B 1 298 ? 76.713 18.208 60.461 1.00 26.78 298 TYR B O 1
ATOM 7609 N N . ALA B 1 299 ? 78.156 17.136 59.086 1.00 31.41 299 ALA B N 1
ATOM 7610 C CA . ALA B 1 299 ? 77.281 15.981 58.869 1.00 29.22 299 ALA B CA 1
ATOM 7611 C C . ALA B 1 299 ? 76.794 15.360 60.157 1.00 28.28 299 ALA B C 1
ATOM 7612 O O . ALA B 1 299 ? 75.663 14.881 60.224 1.00 26.52 299 ALA B O 1
ATOM 7614 N N . TYR B 1 300 ? 77.643 15.351 61.181 1.00 25.79 300 TYR B N 1
ATOM 7615 C CA . TYR B 1 300 ? 77.257 14.740 62.435 1.00 28.98 300 TYR B CA 1
ATOM 7616 C C . TYR B 1 300 ? 75.902 15.251 62.964 1.00 29.19 300 TYR B C 1
ATOM 7617 O O . TYR B 1 300 ? 74.984 14.473 63.231 1.00 28.41 300 TYR B O 1
ATOM 7626 N N . THR B 1 301 ? 75.771 16.558 63.117 1.00 26.64 301 THR B N 1
ATOM 7627 C CA . THR B 1 301 ? 74.531 17.082 63.648 1.00 28.05 301 THR B CA 1
ATOM 7628 C C . THR B 1 301 ? 73.446 17.294 62.590 1.00 27.24 301 THR B C 1
ATOM 7629 O O . THR B 1 301 ? 72.255 17.208 62.906 1.00 28.35 301 THR B O 1
ATOM 7633 N N . PHE B 1 302 ? 73.847 17.539 61.343 1.00 25.78 302 PHE B N 1
ATOM 7634 C CA . PHE B 1 302 ? 72.875 17.831 60.283 1.00 28.97 302 PHE B CA 1
ATOM 7635 C C . PHE B 1 302 ? 72.558 16.845 59.142 1.00 31.87 302 PHE B C 1
ATOM 7636 O O . PHE B 1 302 ? 71.514 16.985 58.506 1.00 28.98 302 PHE B O 1
ATOM 7644 N N . HIS B 1 303 ? 73.423 15.884 58.844 1.00 31.49 303 HIS B N 1
ATOM 7645 C CA . HIS B 1 303 ? 73.115 14.973 57.745 1.00 32.32 303 HIS B CA 1
ATOM 7646 C C . HIS B 1 303 ? 72.492 13.680 58.230 1.00 32.16 303 HIS B C 1
ATOM 7647 O O . HIS B 1 303 ? 73.167 12.838 58.803 1.00 31.05 303 HIS B O 1
ATOM 7654 N N . HIS B 1 304 ? 71.199 13.510 57.975 1.00 30.82 304 HIS B N 1
ATOM 7655 C CA . HIS B 1 304 ? 70.492 12.330 58.438 1.00 35.31 304 HIS B CA 1
ATOM 7656 C C . HIS B 1 304 ? 69.854 11.537 57.291 1.00 37.45 304 HIS B C 1
ATOM 7657 O O . HIS B 1 304 ? 69.056 12.060 56.513 1.00 37.60 304 HIS B O 1
ATOM 7664 N N . THR B 1 305 ? 70.228 10.265 57.199 1.00 37.11 305 THR B N 1
ATOM 7665 C CA . THR B 1 305 ? 69.760 9.391 56.122 1.00 38.55 305 THR B CA 1
ATOM 7666 C C . THR B 1 305 ? 68.954 8.207 56.612 1.00 39.68 305 THR B C 1
ATOM 7667 O O . THR B 1 305 ? 67.732 8.277 56.689 1.00 41.81 305 THR B O 1
ATOM 7671 N N . THR B 1 306 ? 69.643 7.123 56.957 1.00 39.61 306 THR B N 1
ATOM 7672 C CA . THR B 1 306 ? 68.984 5.899 57.405 1.00 40.95 306 THR B CA 1
ATOM 7673 C C . THR B 1 306 ? 68.823 5.761 58.906 1.00 43.24 306 THR B C 1
ATOM 7674 O O . THR B 1 306 ? 69.427 6.505 59.684 1.00 41.66 306 THR B O 1
ATOM 7678 N N . ARG B 1 307 ? 68.015 4.786 59.311 1.00 41.69 307 ARG B N 1
ATOM 7679 C CA . ARG B 1 307 ? 67.803 4.542 60.725 1.00 43.20 307 ARG B CA 1
ATOM 7680 C C . ARG B 1 307 ? 69.136 4.182 61.368 1.00 41.82 307 ARG B C 1
ATOM 7681 O O . ARG B 1 307 ? 69.421 4.583 62.503 1.00 41.75 307 ARG B O 1
ATOM 7689 N N . LEU B 1 308 ? 69.965 3.443 60.641 1.00 39.56 308 LEU B N 1
ATOM 7690 C CA . LEU B 1 308 ? 71.263 3.055 61.185 1.00 42.95 308 LEU B CA 1
ATOM 7691 C C . LEU B 1 308 ? 72.200 4.251 61.303 1.00 38.04 308 LEU B C 1
ATOM 7692 O O . LEU B 1 308 ? 72.955 4.350 62.256 1.00 36.28 308 LEU B O 1
ATOM 7697 N N . ASN B 1 309 ? 72.143 5.144 60.323 1.00 34.53 309 ASN B N 1
ATOM 7698 C CA . ASN B 1 309 ? 72.945 6.354 60.317 1.00 35.06 309 ASN B CA 1
ATOM 7699 C C . ASN B 1 309 ? 72.655 7.110 61.627 1.00 34.50 309 ASN B C 1
ATOM 7700 O O . ASN B 1 309 ? 73.576 7.534 62.316 1.00 34.60 309 ASN B O 1
ATOM 7705 N N . LYS B 1 310 ? 71.377 7.256 61.978 1.00 30.48 310 LYS B N 1
ATOM 7706 C CA . LYS B 1 310 ? 70.998 7.929 63.224 1.00 32.49 310 LYS B CA 1
ATOM 7707 C C . LYS B 1 310 ? 71.442 7.102 64.414 1.00 34.52 310 LYS B C 1
ATOM 7708 O O . LYS B 1 310 ? 72.030 7.614 65.377 1.00 33.31 310 LYS B O 1
ATOM 7714 N N . GLU B 1 311 ? 71.178 5.810 64.335 1.00 32.46 311 GLU B N 1
ATOM 7715 C CA . GLU B 1 311 ? 71.501 4.912 65.420 1.00 35.09 311 GLU B CA 1
ATOM 7716 C C . GLU B 1 311 ? 72.968 4.917 65.883 1.00 34.20 311 GLU B C 1
ATOM 7717 O O . GLU B 1 311 ? 73.252 4.957 67.083 1.00 32.62 311 GLU B O 1
ATOM 7723 N N . GLU B 1 312 ? 73.907 4.905 64.950 1.00 36.85 312 GLU B N 1
ATOM 7724 C CA . GLU B 1 312 ? 75.312 4.895 65.337 1.00 40.20 312 GLU B CA 1
ATOM 7725 C C . GLU B 1 312 ? 75.656 6.043 66.268 1.00 40.02 312 GLU B C 1
ATOM 7726 O O . GLU B 1 312 ? 76.422 5.858 67.214 1.00 37.62 312 GLU B O 1
ATOM 7732 N N . LYS B 1 313 ? 75.088 7.221 66.010 1.00 37.88 313 LYS B N 1
ATOM 7733 C CA . LYS B 1 313 ? 75.361 8.396 66.844 1.00 33.45 313 LYS B CA 1
ATOM 7734 C C . LYS B 1 313 ? 74.720 8.319 68.230 1.00 34.03 313 LYS B C 1
ATOM 7735 O O . LYS B 1 313 ? 75.390 8.486 69.256 1.00 31.26 313 LYS B O 1
ATOM 7741 N N . VAL B 1 314 ? 73.422 8.047 68.264 1.00 29.94 314 VAL B N 1
ATOM 7742 C CA . VAL B 1 314 ? 72.699 7.991 69.527 1.00 31.01 314 VAL B CA 1
ATOM 7743 C C . VAL B 1 314 ? 73.183 6.896 70.494 1.00 32.52 314 VAL B C 1
ATOM 7744 O O . VAL B 1 314 ? 73.142 7.070 71.728 1.00 24.80 314 VAL B O 1
ATOM 7748 N N . LYS B 1 315 ? 73.635 5.780 69.920 1.00 31.15 315 LYS B N 1
ATOM 7749 C CA . LYS B 1 315 ? 74.153 4.640 70.684 1.00 37.99 315 LYS B CA 1
ATOM 7750 C C . LYS B 1 315 ? 75.269 5.065 71.633 1.00 39.00 315 LYS B C 1
ATOM 7751 O O . LYS B 1 315 ? 75.358 4.562 72.752 1.00 44.09 315 LYS B O 1
ATOM 7757 N N . GLU B 1 316 ? 76.126 5.971 71.172 1.00 35.69 316 GLU B N 1
ATOM 7758 C CA . GLU B 1 316 ? 77.251 6.458 71.969 1.00 39.72 316 GLU B CA 1
ATOM 7759 C C . GLU B 1 316 ? 76.846 7.380 73.116 1.00 36.52 316 GLU B C 1
ATOM 7760 O O . GLU B 1 316 ? 77.655 7.706 73.968 1.00 34.86 316 GLU B O 1
ATOM 7766 N N . TRP B 1 317 ? 75.591 7.792 73.157 1.00 35.34 317 TRP B N 1
ATOM 7767 C CA . TRP B 1 317 ? 75.171 8.711 74.208 1.00 32.45 317 TRP B CA 1
ATOM 7768 C C . TRP B 1 317 ? 74.760 8.005 75.480 1.00 31.64 317 TRP B C 1
ATOM 7769 O O . TRP B 1 317 ? 74.283 6.884 75.444 1.00 33.30 317 TRP B O 1
ATOM 7780 N N . SER B 1 318 ? 74.952 8.675 76.610 1.00 30.02 318 SER B N 1
ATOM 7781 C CA . SER B 1 318 ? 74.531 8.143 77.893 1.00 31.96 318 SER B CA 1
ATOM 7782 C C . SER B 1 318 ? 73.076 8.555 78.142 1.00 30.88 318 SER B C 1
ATOM 7783 O O . SER B 1 318 ? 72.352 7.895 78.883 1.00 29.49 318 SER B O 1
ATOM 7786 N N . LEU B 1 319 ? 72.662 9.659 77.524 1.00 30.74 319 LEU B N 1
ATOM 7787 C CA . LEU B 1 319 ? 71.293 10.170 77.659 1.00 29.80 319 LEU B CA 1
ATOM 7788 C C . LEU B 1 319 ? 70.872 10.786 76.333 1.00 25.55 319 LEU B C 1
ATOM 7789 O O . LEU B 1 319 ? 71.661 11.490 75.672 1.00 23.05 319 LEU B O 1
ATOM 7794 N N . CYS B 1 320 ? 69.623 10.538 75.957 1.00 27.39 320 CYS B N 1
ATOM 7795 C CA . CYS B 1 320 ? 69.070 11.043 74.701 1.00 27.16 320 CYS B CA 1
ATOM 7796 C C . CYS B 1 320 ? 67.734 11.693 75.014 1.00 26.73 320 CYS B C 1
ATOM 7797 O O . CYS B 1 320 ? 66.825 11.033 75.493 1.00 28.22 320 CYS B O 1
ATOM 7800 N N . VAL B 1 321 ? 67.603 12.981 74.736 1.00 23.17 321 VAL B N 1
ATOM 7801 C CA . VAL B 1 321 ? 66.350 13.666 75.025 1.00 23.37 321 VAL B CA 1
ATOM 7802 C C . VAL B 1 321 ? 65.704 14.060 73.699 1.00 22.74 321 VAL B C 1
ATOM 7803 O O . VAL B 1 321 ? 66.256 14.881 72.957 1.00 22.46 321 VAL B O 1
ATOM 7807 N N . ALA B 1 322 ? 64.559 13.439 73.391 1.00 23.80 322 ALA B N 1
ATOM 7808 C CA . ALA B 1 322 ? 63.823 13.718 72.150 1.00 20.53 322 ALA B CA 1
ATOM 7809 C C . ALA B 1 322 ? 62.936 14.953 72.394 1.00 20.77 322 ALA B C 1
ATOM 7810 O O . ALA B 1 322 ? 61.989 14.903 73.156 1.00 22.19 322 ALA B O 1
ATOM 7812 N N . THR B 1 323 ? 63.248 16.058 71.740 1.00 20.22 323 THR B N 1
ATOM 7813 C CA . THR B 1 323 ? 62.473 17.290 71.944 1.00 24.29 323 THR B CA 1
ATOM 7814 C C . THR B 1 323 ? 61.368 17.531 70.908 1.00 26.15 323 THR B C 1
ATOM 7815 O O . THR B 1 323 ? 61.343 16.920 69.827 1.00 24.75 323 THR B O 1
ATOM 7819 N N . ASP B 1 324 ? 60.483 18.461 71.263 1.00 24.28 324 ASP B N 1
ATOM 7820 C CA . ASP B 1 324 ? 59.365 18.889 70.438 1.00 27.76 324 ASP B CA 1
ATOM 7821 C C . ASP B 1 324 ? 59.321 20.437 70.487 1.00 30.15 324 ASP B C 1
ATOM 7822 O O . ASP B 1 324 ? 59.645 21.027 71.520 1.00 23.29 324 ASP B O 1
ATOM 7827 N N . VAL B 1 325 ? 58.947 21.077 69.381 1.00 23.62 325 VAL B N 1
ATOM 7828 C CA . VAL B 1 325 ? 58.818 22.526 69.363 1.00 22.23 325 VAL B CA 1
ATOM 7829 C C . VAL B 1 325 ? 57.373 22.811 68.945 1.00 24.58 325 VAL B C 1
ATOM 7830 O O . VAL B 1 325 ? 56.856 22.193 68.012 1.00 24.00 325 VAL B O 1
ATOM 7834 N N . SER B 1 326 ? 56.707 23.725 69.628 1.00 24.46 326 SER B N 1
ATOM 7835 C CA . SER B 1 326 ? 55.351 24.041 69.242 1.00 24.47 326 SER B CA 1
ATOM 7836 C C . SER B 1 326 ? 55.306 25.065 68.103 1.00 24.50 326 SER B C 1
ATOM 7837 O O . SER B 1 326 ? 56.016 26.080 68.140 1.00 22.66 326 SER B O 1
ATOM 7840 N N . ASP B 1 327 ? 54.511 24.769 67.085 1.00 20.67 327 ASP B N 1
ATOM 7841 C CA . ASP B 1 327 ? 54.251 25.692 65.955 1.00 24.29 327 ASP B CA 1
ATOM 7842 C C . ASP B 1 327 ? 55.484 26.490 65.533 1.00 25.57 327 ASP B C 1
ATOM 7843 O O . ASP B 1 327 ? 55.466 27.725 65.519 1.00 20.94 327 ASP B O 1
ATOM 7848 N N . HIS B 1 328 ? 56.527 25.776 65.149 1.00 23.02 328 HIS B N 1
ATOM 7849 C CA . HIS B 1 328 ? 57.797 26.388 64.804 1.00 21.92 328 HIS B CA 1
ATOM 7850 C C . HIS B 1 328 ? 57.768 27.551 63.806 1.00 21.17 328 HIS B C 1
ATOM 7851 O O . HIS B 1 328 ? 58.301 28.630 64.076 1.00 22.22 328 HIS B O 1
ATOM 7858 N N . ASP B 1 329 ? 57.133 27.351 62.659 1.00 20.95 329 ASP B N 1
ATOM 7859 C CA . ASP B 1 329 ? 57.164 28.410 61.660 1.00 20.95 329 ASP B CA 1
ATOM 7860 C C . ASP B 1 329 ? 56.493 29.717 62.067 1.00 20.76 329 ASP B C 1
ATOM 7861 O O . ASP B 1 329 ? 56.996 30.785 61.750 1.00 21.23 329 ASP B O 1
ATOM 7866 N N . THR B 1 330 ? 55.349 29.638 62.715 1.00 16.64 330 THR B N 1
ATOM 7867 C CA . THR B 1 330 ? 54.654 30.859 63.097 1.00 22.50 330 THR B CA 1
ATOM 7868 C C . THR B 1 330 ? 55.344 31.578 64.265 1.00 22.75 330 THR B C 1
ATOM 7869 O O . THR B 1 330 ? 55.205 32.803 64.407 1.00 20.53 330 THR B O 1
ATOM 7873 N N . PHE B 1 331 ? 56.115 30.840 65.070 1.00 20.01 331 PHE B N 1
ATOM 7874 C CA . PHE B 1 331 ? 56.847 31.436 66.207 1.00 20.89 331 PHE B CA 1
ATOM 7875 C C . PHE B 1 331 ? 58.242 31.927 65.814 1.00 21.10 331 PHE B C 1
ATOM 7876 O O . PHE B 1 331 ? 58.853 32.692 66.564 1.00 22.92 331 PHE B O 1
ATOM 7884 N N . TRP B 1 332 ? 58.746 31.488 64.645 1.00 22.33 332 TRP B N 1
ATOM 7885 C CA . TRP B 1 332 ? 60.097 31.857 64.193 1.00 17.75 332 TRP B CA 1
ATOM 7886 C C . TRP B 1 332 ? 60.258 33.382 64.300 1.00 22.16 332 TRP B C 1
ATOM 7887 O O . TRP B 1 332 ? 59.479 34.134 63.750 1.00 20.26 332 TRP B O 1
ATOM 7898 N N . PRO B 1 333 ? 61.318 33.843 64.973 1.00 20.74 333 PRO B N 1
ATOM 7899 C CA . PRO B 1 333 ? 61.536 35.286 65.156 1.00 23.26 333 PRO B CA 1
ATOM 7900 C C . PRO B 1 333 ? 62.194 36.147 64.087 1.00 19.37 333 PRO B C 1
ATOM 7901 O O . PRO B 1 333 ? 63.305 35.857 63.610 1.00 18.74 333 PRO B O 1
ATOM 7905 N N . GLY B 1 334 ? 61.522 37.246 63.774 1.00 16.96 334 GLY B N 1
ATOM 7906 C CA . GLY B 1 334 ? 62.052 38.191 62.818 1.00 21.94 334 GLY B CA 1
ATOM 7907 C C . GLY B 1 334 ? 63.376 38.797 63.305 1.00 20.63 334 GLY B C 1
ATOM 7908 O O . GLY B 1 334 ? 64.180 39.238 62.480 1.00 21.31 334 GLY B O 1
ATOM 7909 N N . TRP B 1 335 ? 63.608 38.848 64.624 1.00 21.95 335 TRP B N 1
ATOM 7910 C CA . TRP B 1 335 ? 64.872 39.400 65.108 1.00 19.47 335 TRP B CA 1
ATOM 7911 C C . TRP B 1 335 ? 66.025 38.477 64.664 1.00 23.34 335 TRP B C 1
ATOM 7912 O O . TRP B 1 335 ? 67.150 38.924 64.480 1.00 18.45 335 TRP B O 1
ATOM 7923 N N . LEU B 1 336 ? 65.754 37.189 64.473 1.00 21.07 336 LEU B N 1
ATOM 7924 C CA . LEU B 1 336 ? 66.817 36.317 63.981 1.00 21.76 336 LEU B CA 1
ATOM 7925 C C . LEU B 1 336 ? 67.101 36.612 62.493 1.00 23.79 336 LEU B C 1
ATOM 7926 O O . LEU B 1 336 ? 68.258 36.520 62.045 1.00 22.61 336 LEU B O 1
ATOM 7931 N N . ARG B 1 337 ? 66.050 36.937 61.717 1.00 21.15 337 ARG B N 1
ATOM 7932 C CA . ARG B 1 337 ? 66.249 37.299 60.324 1.00 22.94 337 ARG B CA 1
ATOM 7933 C C . ARG B 1 337 ? 67.213 38.519 60.326 1.00 25.76 337 ARG B C 1
ATOM 7934 O O . ARG B 1 337 ? 68.182 38.588 59.568 1.00 21.19 337 ARG B O 1
ATOM 7942 N N . ASP B 1 338 ? 66.917 39.491 61.176 1.00 22.29 338 ASP B N 1
ATOM 7943 C CA . ASP B 1 338 ? 67.764 40.675 61.240 1.00 25.46 338 ASP B CA 1
ATOM 7944 C C . ASP B 1 338 ? 69.175 40.409 61.753 1.00 26.02 338 ASP B C 1
ATOM 7945 O O . ASP B 1 338 ? 70.132 40.971 61.241 1.00 23.23 338 ASP B O 1
ATOM 7950 N N . LEU B 1 339 ? 69.320 39.506 62.714 1.00 23.89 339 LEU B N 1
ATOM 7951 C CA . LEU B 1 339 ? 70.640 39.188 63.215 1.00 25.12 339 LEU B CA 1
ATOM 7952 C C . LEU B 1 339 ? 71.423 38.481 62.121 1.00 23.65 339 LEU B C 1
ATOM 7953 O O . LEU B 1 339 ? 72.617 38.752 61.900 1.00 24.75 339 LEU B O 1
ATOM 7958 N N . ILE B 1 340 ? 70.756 37.573 61.422 1.00 22.45 340 ILE B N 1
ATOM 7959 C CA . ILE B 1 340 ? 71.426 36.844 60.361 1.00 20.41 340 ILE B CA 1
ATOM 7960 C C . ILE B 1 340 ? 71.934 37.779 59.283 1.00 22.72 340 ILE B C 1
ATOM 7961 O O . ILE B 1 340 ? 73.094 37.685 58.860 1.00 21.83 340 ILE B O 1
ATOM 7966 N N . CYS B 1 341 ? 71.074 38.700 58.863 1.00 23.47 341 CYS B N 1
ATOM 7967 C CA . CYS B 1 341 ? 71.436 39.669 57.834 1.00 25.08 341 CYS B CA 1
ATOM 7968 C C . CYS B 1 341 ? 72.586 40.548 58.295 1.00 26.46 341 CYS B C 1
ATOM 7969 O O . CYS B 1 341 ? 73.497 40.828 57.538 1.00 25.52 341 CYS B O 1
ATOM 7972 N N . ASP B 1 342 ? 72.533 40.980 59.549 1.00 26.62 342 ASP B N 1
ATOM 7973 C CA . ASP B 1 342 ? 73.580 41.851 60.072 1.00 28.08 342 ASP B CA 1
ATOM 7974 C C . ASP B 1 342 ? 74.921 41.127 60.027 1.00 24.48 342 ASP B C 1
ATOM 7975 O O . ASP B 1 342 ? 75.917 41.695 59.600 1.00 28.06 342 ASP B O 1
ATOM 7980 N N . GLU B 1 343 ? 74.946 39.868 60.452 1.00 24.69 343 GLU B N 1
ATOM 7981 C CA . GLU B 1 343 ? 76.194 39.106 60.470 1.00 23.26 343 GLU B CA 1
ATOM 7982 C C . GLU B 1 343 ? 76.694 38.780 59.064 1.00 26.74 343 GLU B C 1
ATOM 7983 O O . GLU B 1 343 ? 77.910 38.742 58.834 1.00 26.56 343 GLU B O 1
ATOM 7989 N N . LEU B 1 344 ? 75.776 38.553 58.112 1.00 24.73 344 LEU B N 1
ATOM 7990 C CA . LEU B 1 344 ? 76.192 38.288 56.730 1.00 25.58 344 LEU B CA 1
ATOM 7991 C C . LEU B 1 344 ? 76.892 39.551 56.206 1.00 26.94 344 LEU B C 1
ATOM 7992 O O . LEU B 1 344 ? 77.893 39.473 55.500 1.00 28.40 344 LEU B O 1
ATOM 7997 N N . LEU B 1 345 ? 76.351 40.718 56.538 1.00 24.75 345 LEU B N 1
ATOM 7998 C CA . LEU B 1 345 ? 76.984 41.954 56.107 1.00 27.23 345 LEU B CA 1
ATOM 7999 C C . LEU B 1 345 ? 78.392 42.046 56.740 1.00 30.82 345 LEU B C 1
ATOM 8000 O O . LEU B 1 345 ? 79.366 42.389 56.065 1.00 30.07 345 LEU B O 1
ATOM 8005 N N . ASN B 1 346 ? 78.495 41.716 58.026 1.00 29.63 346 ASN B N 1
ATOM 8006 C CA . ASN B 1 346 ? 79.783 41.772 58.716 1.00 32.23 346 ASN B CA 1
ATOM 8007 C C . ASN B 1 346 ? 80.767 40.851 58.025 1.00 34.98 346 ASN B C 1
ATOM 8008 O O . ASN B 1 346 ? 81.946 41.189 57.891 1.00 30.82 346 ASN B O 1
ATOM 8013 N N . MET B 1 347 ? 80.285 39.692 57.580 1.00 31.06 347 MET B N 1
ATOM 8014 C CA . MET B 1 347 ? 81.147 38.741 56.887 1.00 33.04 347 MET B CA 1
ATOM 8015 C C . MET B 1 347 ? 81.589 39.215 55.505 1.00 35.71 347 MET B C 1
ATOM 8016 O O . MET B 1 347 ? 82.466 38.595 54.903 1.00 36.58 347 MET B O 1
ATOM 8021 N N . GLY B 1 348 ? 80.976 40.279 54.988 1.00 32.91 348 GLY B N 1
ATOM 8022 C CA . GLY B 1 348 ? 81.352 40.754 53.663 1.00 35.45 348 GLY B CA 1
ATOM 8023 C C . GLY B 1 348 ? 80.420 40.353 52.516 1.00 36.42 348 GLY B C 1
ATOM 8024 O O . GLY B 1 348 ? 80.764 40.564 51.343 1.00 32.19 348 GLY B O 1
ATOM 8025 N N . TYR B 1 349 ? 79.258 39.766 52.835 1.00 32.43 349 TYR B N 1
ATOM 8026 C CA . TYR B 1 349 ? 78.281 39.390 51.799 1.00 29.24 349 TYR B CA 1
ATOM 8027 C C . TYR B 1 349 ? 77.781 40.647 51.075 1.00 30.82 349 TYR B C 1
ATOM 8028 O O . TYR B 1 349 ? 77.641 41.705 51.684 1.00 29.45 349 TYR B O 1
ATOM 8037 N N . ALA B 1 350 ? 77.508 40.536 49.772 1.00 30.21 350 ALA B N 1
ATOM 8038 C CA . ALA B 1 350 ? 76.986 41.665 49.006 1.00 28.01 350 ALA B CA 1
ATOM 8039 C C . ALA B 1 350 ? 75.755 42.261 49.703 1.00 32.48 350 ALA B C 1
ATOM 8040 O O . ALA B 1 350 ? 74.806 41.552 50.013 1.00 33.97 350 ALA B O 1
ATOM 8042 N N . PRO B 1 351 ? 75.763 43.576 49.971 1.00 30.80 351 PRO B N 1
ATOM 8043 C CA . PRO B 1 351 ? 74.620 44.210 50.636 1.00 29.65 351 PRO B CA 1
ATOM 8044 C C . PRO B 1 351 ? 73.311 44.038 49.864 1.00 29.94 351 PRO B C 1
ATOM 8045 O O . PRO B 1 351 ? 72.254 43.846 50.462 1.00 28.13 351 PRO B O 1
ATOM 8049 N N . TRP B 1 352 ? 73.381 44.086 48.539 1.00 29.22 352 TRP B N 1
ATOM 8050 C CA . TRP B 1 352 ? 72.179 43.925 47.736 1.00 29.30 352 TRP B CA 1
ATOM 8051 C C . TRP B 1 352 ? 71.562 42.529 47.912 1.00 27.80 352 TRP B C 1
ATOM 8052 O O . TRP B 1 352 ? 70.336 42.361 47.896 1.00 27.09 352 TRP B O 1
ATOM 8063 N N . TRP B 1 353 ? 72.409 41.526 48.072 1.00 26.18 353 TRP B N 1
ATOM 8064 C CA . TRP B 1 353 ? 71.907 40.169 48.221 1.00 29.05 353 TRP B CA 1
ATOM 8065 C C . TRP B 1 353 ? 71.293 40.010 49.603 1.00 29.82 353 TRP B C 1
ATOM 8066 O O . TRP B 1 353 ? 70.237 39.403 49.757 1.00 29.09 353 TRP B O 1
ATOM 8077 N N . VAL B 1 354 ? 71.958 40.565 50.612 1.00 28.53 354 VAL B N 1
ATOM 8078 C CA . VAL B 1 354 ? 71.440 40.491 51.961 1.00 26.19 354 VAL B CA 1
ATOM 8079 C C . VAL B 1 354 ? 70.074 41.163 52.004 1.00 26.40 354 VAL B C 1
ATOM 8080 O O . VAL B 1 354 ? 69.145 40.657 52.664 1.00 23.20 354 VAL B O 1
ATOM 8084 N N . LYS B 1 355 ? 69.942 42.278 51.284 1.00 23.28 355 LYS B N 1
ATOM 8085 C CA . LYS B 1 355 ? 68.688 43.015 51.265 1.00 23.85 355 LYS B CA 1
ATOM 8086 C C . LYS B 1 355 ? 67.570 42.171 50.652 1.00 24.75 355 LYS B C 1
ATOM 8087 O O . LYS B 1 355 ? 66.430 42.213 51.127 1.00 25.59 355 LYS B O 1
ATOM 8093 N N . LEU B 1 356 ? 67.899 41.425 49.601 1.00 25.58 356 LEU B N 1
ATOM 8094 C CA . LEU B 1 356 ? 66.924 40.554 48.955 1.00 25.86 356 LEU B CA 1
ATOM 8095 C C . LEU B 1 356 ? 66.490 39.508 49.961 1.00 25.58 356 LEU B C 1
ATOM 8096 O O . LEU B 1 356 ? 65.302 39.242 50.094 1.00 22.03 356 LEU B O 1
ATOM 8101 N N . PHE B 1 357 ? 67.464 38.921 50.668 1.00 23.44 357 PHE B N 1
ATOM 8102 C CA . PHE B 1 357 ? 67.196 37.876 51.656 1.00 23.09 357 PHE B CA 1
ATOM 8103 C C . PHE B 1 357 ? 66.296 38.444 52.765 1.00 22.68 357 PHE B C 1
ATOM 8104 O O . PHE B 1 357 ? 65.274 37.863 53.125 1.00 21.53 357 PHE B O 1
ATOM 8112 N N . GLU B 1 358 ? 66.686 39.588 53.313 1.00 22.53 358 GLU B N 1
ATOM 8113 C CA . GLU B 1 358 ? 65.894 40.240 54.352 1.00 25.43 358 GLU B CA 1
ATOM 8114 C C . GLU B 1 358 ? 64.444 40.447 53.892 1.00 21.30 358 GLU B C 1
ATOM 8115 O O . GLU B 1 358 ? 63.487 40.125 54.602 1.00 19.21 358 GLU B O 1
ATOM 8121 N N . THR B 1 359 ? 64.289 40.990 52.694 1.00 23.28 359 THR B N 1
ATOM 8122 C CA . THR B 1 359 ? 62.961 41.316 52.184 1.00 24.06 359 THR B CA 1
ATOM 8123 C C . THR B 1 359 ? 62.105 40.078 51.986 1.00 23.68 359 THR B C 1
ATOM 8124 O O . THR B 1 359 ? 60.891 40.137 52.188 1.00 21.77 359 THR B O 1
ATOM 8128 N N . SER B 1 360 ? 62.736 38.963 51.620 1.00 22.00 360 SER B N 1
ATOM 8129 C CA . SER B 1 360 ? 61.994 37.708 51.434 1.00 24.59 360 SER B CA 1
ATOM 8130 C C . SER B 1 360 ? 61.378 37.207 52.753 1.00 23.41 360 SER B C 1
ATOM 8131 O O . SER B 1 360 ? 60.437 36.408 52.741 1.00 24.82 360 SER B O 1
ATOM 8134 N N . LEU B 1 361 ? 61.887 37.674 53.884 1.00 18.69 361 LEU B N 1
ATOM 8135 C CA . LEU B 1 361 ? 61.343 37.266 55.189 1.00 21.66 361 LEU B CA 1
ATOM 8136 C C . LEU B 1 361 ? 60.481 38.397 55.830 1.00 24.67 361 LEU B C 1
ATOM 8137 O O . LEU B 1 361 ? 60.254 38.415 57.040 1.00 24.49 361 LEU B O 1
ATOM 8142 N N . LYS B 1 362 ? 60.007 39.345 55.007 1.00 21.90 362 LYS B N 1
ATOM 8143 C CA . LYS B 1 362 ? 59.152 40.453 55.499 1.00 21.57 362 LYS B CA 1
ATOM 8144 C C . LYS B 1 362 ? 58.010 40.710 54.503 1.00 20.66 362 LYS B C 1
ATOM 8145 O O . LYS B 1 362 ? 57.188 41.634 54.655 1.00 22.84 362 LYS B O 1
ATOM 8151 N N . LEU B 1 363 ? 57.964 39.875 53.485 1.00 21.27 363 LEU B N 1
ATOM 8152 C CA . LEU B 1 363 ? 57.012 40.035 52.404 1.00 20.64 363 LEU B CA 1
ATOM 8153 C C . LEU B 1 363 ? 55.536 39.870 52.696 1.00 19.19 363 LEU B C 1
ATOM 8154 O O . LEU B 1 363 ? 55.138 39.062 53.555 1.00 21.25 363 LEU B O 1
ATOM 8159 N N . PRO B 1 364 ? 54.689 40.662 52.012 1.00 20.08 364 PRO B N 1
ATOM 8160 C CA . PRO B 1 364 ? 53.234 40.563 52.196 1.00 18.89 364 PRO B CA 1
ATOM 8161 C C . PRO B 1 364 ? 52.780 39.142 51.774 1.00 19.82 364 PRO B C 1
ATOM 8162 O O . PRO B 1 364 ? 53.548 38.414 51.160 1.00 17.92 364 PRO B O 1
ATOM 8166 N N . VAL B 1 365 ? 51.538 38.776 52.078 1.00 20.69 365 VAL B N 1
ATOM 8167 C CA . VAL B 1 365 ? 51.012 37.467 51.704 1.00 21.05 365 VAL B CA 1
ATOM 8168 C C . VAL B 1 365 ? 49.615 37.643 51.112 1.00 22.11 365 VAL B C 1
ATOM 8169 O O . VAL B 1 365 ? 48.769 38.400 51.636 1.00 21.04 365 VAL B O 1
ATOM 8173 N N . TYR B 1 366 ? 49.364 36.943 50.008 1.00 22.51 366 TYR B N 1
ATOM 8174 C CA . TYR B 1 366 ? 48.068 37.009 49.344 1.00 17.49 366 TYR B CA 1
ATOM 8175 C C . TYR B 1 366 ? 47.296 35.746 49.706 1.00 20.72 366 TYR B C 1
ATOM 8176 O O . TYR B 1 366 ? 47.707 34.633 49.358 1.00 19.00 366 TYR B O 1
ATOM 8185 N N . VAL B 1 367 ? 46.191 35.936 50.417 1.00 17.54 367 VAL B N 1
ATOM 8186 C CA . VAL B 1 367 ? 45.363 34.835 50.887 1.00 19.64 367 VAL B CA 1
ATOM 8187 C C . VAL B 1 367 ? 44.312 34.473 49.820 1.00 23.67 367 VAL B C 1
ATOM 8188 O O . VAL B 1 367 ? 43.495 35.288 49.417 1.00 23.68 367 VAL B O 1
ATOM 8192 N N . GLY B 1 368 ? 44.376 33.236 49.347 1.00 23.18 368 GLY B N 1
ATOM 8193 C CA . GLY B 1 368 ? 43.453 32.783 48.337 1.00 24.12 368 GLY B CA 1
ATOM 8194 C C . GLY B 1 368 ? 42.062 32.440 48.838 1.00 27.53 368 GLY B C 1
ATOM 8195 O O . GLY B 1 368 ? 41.170 33.279 48.827 1.00 29.66 368 GLY B O 1
ATOM 8196 N N . ALA B 1 369 ? 41.877 31.213 49.313 1.00 22.53 369 ALA B N 1
ATOM 8197 C CA . ALA B 1 369 ? 40.560 30.797 49.738 1.00 26.60 369 ALA B CA 1
ATOM 8198 C C . ALA B 1 369 ? 40.578 29.868 50.948 1.00 28.17 369 ALA B C 1
ATOM 8199 O O . ALA B 1 369 ? 40.692 28.655 50.794 1.00 21.96 369 ALA B O 1
ATOM 8201 N N . PRO B 1 370 ? 40.477 30.430 52.170 1.00 24.90 370 PRO B N 1
ATOM 8202 C CA . PRO B 1 370 ? 40.478 29.645 53.412 1.00 24.13 370 PRO B CA 1
ATOM 8203 C C . PRO B 1 370 ? 39.184 28.902 53.610 1.00 24.63 370 PRO B C 1
ATOM 8204 O O . PRO B 1 370 ? 39.143 27.933 54.378 1.00 22.50 370 PRO B O 1
ATOM 8208 N N . ALA B 1 371 ? 38.129 29.377 52.935 1.00 20.27 371 ALA B N 1
ATOM 8209 C CA . ALA B 1 371 ? 36.788 28.821 53.073 1.00 22.75 371 ALA B CA 1
ATOM 8210 C C . ALA B 1 371 ? 35.892 29.387 51.992 1.00 22.66 371 ALA B C 1
ATOM 8211 O O . ALA B 1 371 ? 36.277 30.316 51.273 1.00 25.37 371 ALA B O 1
ATOM 8213 N N . PRO B 1 372 ? 34.688 28.838 51.852 1.00 22.13 372 PRO B N 1
ATOM 8214 C CA . PRO B 1 372 ? 33.780 29.352 50.829 1.00 27.64 372 PRO B CA 1
ATOM 8215 C C . PRO B 1 372 ? 33.483 30.826 51.151 1.00 29.44 372 PRO B C 1
ATOM 8216 O O . PRO B 1 372 ? 33.399 31.186 52.317 1.00 28.57 372 PRO B O 1
ATOM 8220 N N . GLU B 1 373 ? 33.390 31.671 50.128 1.00 31.66 373 GLU B N 1
ATOM 8221 C CA . GLU B 1 373 ? 33.071 33.085 50.323 1.00 39.23 373 GLU B CA 1
ATOM 8222 C C . GLU B 1 373 ? 34.089 33.906 51.131 1.00 40.40 373 GLU B C 1
ATOM 8223 O O . GLU B 1 373 ? 33.761 34.989 51.617 1.00 39.52 373 GLU B O 1
ATOM 8229 N N . GLN B 1 374 ? 35.313 33.411 51.276 1.00 35.42 374 GLN B N 1
ATOM 8230 C CA . GLN B 1 374 ? 36.329 34.135 52.036 1.00 35.25 374 GLN B CA 1
ATOM 8231 C C . GLN B 1 374 ? 37.648 34.130 51.276 1.00 33.26 374 GLN B C 1
ATOM 8232 O O . GLN B 1 374 ? 37.942 33.190 50.540 1.00 26.12 374 GLN B O 1
ATOM 8238 N N . GLY B 1 375 ? 38.465 35.151 51.498 1.00 28.37 375 GLY B N 1
ATOM 8239 C CA . GLY B 1 375 ? 39.757 35.168 50.851 1.00 27.60 375 GLY B CA 1
ATOM 8240 C C . GLY B 1 375 ? 40.011 36.287 49.870 1.00 26.16 375 GLY B C 1
ATOM 8241 O O . GLY B 1 375 ? 39.457 37.371 50.016 1.00 28.00 375 GLY B O 1
ATOM 8242 N N . HIS B 1 376 ? 40.893 36.010 48.906 1.00 19.51 376 HIS B N 1
ATOM 8243 C CA . HIS B 1 376 ? 41.277 36.931 47.854 1.00 23.51 376 HIS B CA 1
ATOM 8244 C C . HIS B 1 376 ? 41.630 38.280 48.432 1.00 22.06 376 HIS B C 1
ATOM 8245 O O . HIS B 1 376 ? 41.116 39.296 48.010 1.00 18.23 376 HIS B O 1
ATOM 8252 N N . THR B 1 377 ? 42.544 38.259 49.391 1.00 23.78 377 THR B N 1
ATOM 8253 C CA . THR B 1 377 ? 42.951 39.461 50.081 1.00 23.00 377 THR B CA 1
ATOM 8254 C C . THR B 1 377 ? 44.448 39.508 50.292 1.00 22.79 377 THR B C 1
ATOM 8255 O O . THR B 1 377 ? 45.060 38.521 50.749 1.00 21.04 377 THR B O 1
ATOM 8259 N N . LEU B 1 378 ? 45.045 40.658 49.971 1.00 17.36 378 LEU B N 1
ATOM 8260 C CA . LEU B 1 378 ? 46.465 40.853 50.188 1.00 19.56 378 LEU B CA 1
ATOM 8261 C C . LEU B 1 378 ? 46.662 41.397 51.603 1.00 21.97 378 LEU B C 1
ATOM 8262 O O . LEU B 1 378 ? 45.979 42.340 52.006 1.00 25.71 378 LEU B O 1
ATOM 8267 N N . LEU B 1 379 ? 47.557 40.784 52.365 1.00 18.94 379 LEU B N 1
ATOM 8268 C CA . LEU B 1 379 ? 47.874 41.240 53.713 1.00 24.02 379 LEU B CA 1
ATOM 8269 C C . LEU B 1 379 ? 49.270 41.862 53.612 1.00 25.07 379 LEU B C 1
ATOM 8270 O O . LEU B 1 379 ? 50.212 41.201 53.183 1.00 20.00 379 LEU B O 1
ATOM 8275 N N . GLY B 1 380 ? 49.395 43.133 54.000 1.00 22.16 380 GLY B N 1
ATOM 8276 C CA . GLY B 1 380 ? 50.682 43.786 53.926 1.00 19.39 380 GLY B CA 1
ATOM 8277 C C . GLY B 1 380 ? 50.827 44.612 52.669 1.00 23.00 380 GLY B C 1
ATOM 8278 O O . GLY B 1 380 ? 50.208 44.321 51.644 1.00 22.42 380 GLY B O 1
ATOM 8279 N N . ASP B 1 381 ? 51.659 45.640 52.737 1.00 22.10 381 ASP B N 1
ATOM 8280 C CA . ASP B 1 381 ? 51.876 46.526 51.598 1.00 23.74 381 ASP B CA 1
ATOM 8281 C C . ASP B 1 381 ? 53.168 46.212 50.883 1.00 20.05 381 ASP B C 1
ATOM 828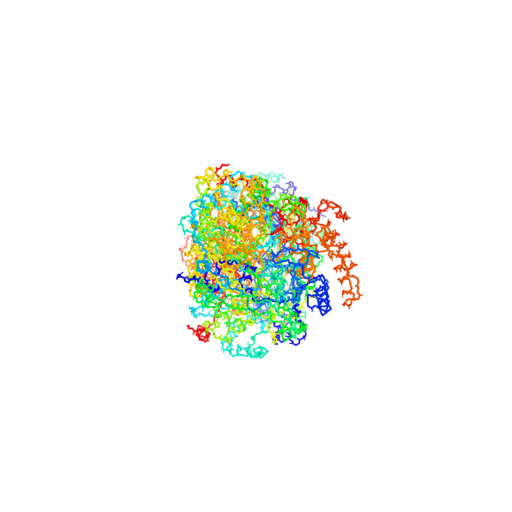2 O O . ASP B 1 381 ? 54.245 46.414 51.429 1.00 24.96 381 ASP B O 1
ATOM 8287 N N . PRO B 1 382 ? 53.088 45.741 49.637 1.00 20.57 382 PRO B N 1
ATOM 8288 C CA . PRO B 1 382 ? 54.296 45.412 48.879 1.00 22.67 382 PRO B CA 1
ATOM 8289 C C . PRO B 1 382 ? 55.242 46.604 48.696 1.00 19.24 382 PRO B C 1
ATOM 8290 O O . PRO B 1 382 ? 56.413 46.411 48.444 1.00 21.50 382 PRO B O 1
ATOM 8294 N N . SER B 1 383 ? 54.741 47.833 48.827 1.00 21.53 383 SER B N 1
ATOM 8295 C CA . SER B 1 383 ? 55.623 48.988 48.644 1.00 23.78 383 SER B CA 1
ATOM 8296 C C . SER B 1 383 ? 56.647 49.113 49.786 1.00 26.86 383 SER B C 1
ATOM 8297 O O . SER B 1 383 ? 57.687 49.773 49.652 1.00 26.19 383 SER B O 1
ATOM 8300 N N . ASN B 1 384 ? 56.336 48.516 50.928 1.00 26.01 384 ASN B N 1
ATOM 8301 C CA . ASN B 1 384 ? 57.276 48.519 52.042 1.00 25.44 384 ASN B CA 1
ATOM 8302 C C . ASN B 1 384 ? 57.085 47.264 52.868 1.00 22.82 384 ASN B C 1
ATOM 8303 O O . ASN B 1 384 ? 56.390 47.274 53.888 1.00 25.51 384 ASN B O 1
ATOM 8308 N N . PRO B 1 385 ? 57.682 46.158 52.423 1.00 23.69 385 PRO B N 1
ATOM 8309 C CA . PRO B 1 385 ? 57.554 44.879 53.132 1.00 24.75 385 PRO B CA 1
ATOM 8310 C C . PRO B 1 385 ? 57.865 45.031 54.623 1.00 24.13 385 PRO B C 1
ATOM 8311 O O . PRO B 1 385 ? 58.985 45.389 55.008 1.00 24.59 385 PRO B O 1
ATOM 8315 N N . ASP B 1 386 ? 56.865 44.780 55.461 1.00 20.40 386 ASP B N 1
ATOM 8316 C CA . ASP B 1 386 ? 57.083 44.902 56.894 1.00 26.94 386 ASP B CA 1
ATOM 8317 C C . ASP B 1 386 ? 56.339 43.849 57.717 1.00 23.56 386 ASP B C 1
ATOM 8318 O O . ASP B 1 386 ? 56.058 44.061 58.890 1.00 23.29 386 ASP B O 1
ATOM 8323 N N . LEU B 1 387 ? 56.011 42.708 57.109 1.00 22.15 387 LEU B N 1
ATOM 8324 C CA . LEU B 1 387 ? 55.311 41.646 57.864 1.00 19.21 387 LEU B CA 1
ATOM 8325 C C . LEU B 1 387 ? 56.256 40.844 58.788 1.00 15.46 387 LEU B C 1
ATOM 8326 O O . LEU B 1 387 ? 57.471 40.820 58.581 1.00 19.02 387 LEU B O 1
ATOM 8331 N N . GLU B 1 388 ? 55.675 40.182 59.789 1.00 17.75 388 GLU B N 1
ATOM 8332 C CA . GLU B 1 388 ? 56.426 39.352 60.748 1.00 22.17 388 GLU B CA 1
ATOM 8333 C C . GLU B 1 388 ? 55.609 38.056 60.849 1.00 22.19 388 GLU B C 1
ATOM 8334 O O . GLU B 1 388 ? 55.093 37.720 61.915 1.00 19.00 388 GLU B O 1
ATOM 8340 N N . VAL B 1 389 ? 55.441 37.365 59.726 1.00 20.75 389 VAL B N 1
ATOM 8341 C CA . VAL B 1 389 ? 54.625 36.136 59.751 1.00 20.39 389 VAL B CA 1
ATOM 8342 C C . VAL B 1 389 ? 55.366 34.958 60.395 1.00 23.74 389 VAL B C 1
ATOM 8343 O O . VAL B 1 389 ? 54.776 33.893 60.653 1.00 22.13 389 VAL B O 1
ATOM 8347 N N . GLY B 1 390 ? 56.647 35.152 60.675 1.00 21.47 390 GLY B N 1
ATOM 8348 C CA . GLY B 1 390 ? 57.442 34.061 61.189 1.00 22.23 390 GLY B CA 1
ATOM 8349 C C . GLY B 1 390 ? 58.256 33.578 59.994 1.00 24.57 390 GLY B C 1
ATOM 8350 O O . GLY B 1 390 ? 58.857 34.380 59.288 1.00 20.94 390 GLY B O 1
ATOM 8351 N N . LEU B 1 391 ? 58.260 32.277 59.735 1.00 22.70 391 LEU B N 1
ATOM 8352 C CA . LEU B 1 391 ? 59.037 31.727 58.619 1.00 24.41 391 LEU B CA 1
ATOM 8353 C C . LEU B 1 391 ? 58.092 31.319 57.477 1.00 24.66 391 LEU B C 1
ATOM 8354 O O . LEU B 1 391 ? 57.222 30.488 57.678 1.00 28.49 391 LEU B O 1
ATOM 8359 N N . SER B 1 392 ? 58.222 31.922 56.297 1.00 29.31 392 SER B N 1
ATOM 8360 C CA . SER B 1 392 ? 57.341 31.569 55.157 1.00 32.34 392 SER B CA 1
ATOM 8361 C C . SER B 1 392 ? 57.770 30.262 54.499 1.00 33.34 392 SER B C 1
ATOM 8362 O O . SER B 1 392 ? 58.922 30.128 54.099 1.00 37.27 392 SER B O 1
ATOM 8365 N N . SER B 1 393 ? 56.859 29.318 54.311 1.00 31.41 393 SER B N 1
ATOM 8366 C CA . SER B 1 393 ? 57.264 28.036 53.723 1.00 32.90 393 SER B CA 1
ATOM 8367 C C . SER B 1 393 ? 57.887 28.073 52.330 1.00 34.66 393 SER B C 1
ATOM 8368 O O . SER B 1 393 ? 58.724 27.232 52.003 1.00 38.94 393 SER B O 1
ATOM 8371 N N . GLY B 1 394 ? 57.534 29.057 51.521 1.00 31.31 394 GLY B N 1
ATOM 8372 C CA . GLY B 1 394 ? 58.108 29.099 50.192 1.00 30.46 394 GLY B CA 1
ATOM 8373 C C . GLY B 1 394 ? 59.357 29.949 50.047 1.00 31.32 394 GLY B C 1
ATOM 8374 O O . GLY B 1 394 ? 59.810 30.192 48.935 1.00 30.34 394 GLY B O 1
ATOM 8375 N N . GLN B 1 395 ? 59.908 30.428 51.158 1.00 30.42 395 GLN B N 1
ATOM 8376 C CA . GLN B 1 395 ? 61.115 31.240 51.094 1.00 26.23 395 GLN B CA 1
ATOM 8377 C C . GLN B 1 395 ? 62.227 30.255 50.720 1.00 29.39 395 GLN B C 1
ATOM 8378 O O . GLN B 1 395 ? 62.297 29.153 51.265 1.00 31.01 395 GLN B O 1
ATOM 8384 N N . GLY B 1 396 ? 63.107 30.644 49.812 1.00 28.00 396 GLY B N 1
ATOM 8385 C CA . GLY B 1 396 ? 64.142 29.712 49.372 1.00 30.03 396 GLY B CA 1
ATOM 8386 C C . GLY B 1 396 ? 65.101 29.058 50.365 1.00 32.28 396 GLY B C 1
ATOM 8387 O O . GLY B 1 396 ? 65.887 28.170 50.004 1.00 28.74 396 GLY B O 1
ATOM 8388 N N . ALA B 1 397 ? 65.054 29.478 51.620 1.00 27.04 397 ALA B N 1
ATOM 8389 C CA . ALA B 1 397 ? 65.956 28.917 52.591 1.00 25.88 397 ALA B CA 1
ATOM 8390 C C . ALA B 1 397 ? 65.262 28.574 53.911 1.00 24.43 397 ALA B C 1
ATOM 8391 O O . ALA B 1 397 ? 65.911 28.533 54.950 1.00 24.46 397 ALA B O 1
ATOM 8393 N N . THR B 1 398 ? 63.960 28.295 53.878 1.00 25.04 398 THR B N 1
ATOM 8394 C CA . THR B 1 398 ? 63.249 28.013 55.116 1.00 26.86 398 THR B CA 1
ATOM 8395 C C . THR B 1 398 ? 63.813 26.866 55.939 1.00 22.97 398 THR B C 1
ATOM 8396 O O . THR B 1 398 ? 63.790 26.919 57.171 1.00 23.96 398 THR B O 1
ATOM 8400 N N . ASP B 1 399 ? 64.324 25.826 55.292 1.00 20.04 399 ASP B N 1
ATOM 8401 C CA . ASP B 1 399 ? 64.866 24.725 56.081 1.00 21.15 399 ASP B CA 1
ATOM 8402 C C . ASP B 1 399 ? 66.089 25.236 56.855 1.00 21.13 399 ASP B C 1
ATOM 8403 O O . ASP B 1 399 ? 66.245 24.967 58.039 1.00 21.85 399 ASP B O 1
ATOM 8408 N N . LEU B 1 400 ? 66.936 26.007 56.190 1.00 21.50 400 LEU B N 1
ATOM 8409 C CA . LEU B 1 400 ? 68.125 26.513 56.858 1.00 22.64 400 LEU B CA 1
ATOM 8410 C C . LEU B 1 400 ? 67.789 27.476 58.006 1.00 22.84 400 LEU B C 1
ATOM 8411 O O . LEU B 1 400 ? 68.469 27.488 59.042 1.00 24.21 400 LEU B O 1
ATOM 8416 N N . MET B 1 401 ? 66.755 28.287 57.825 1.00 24.04 401 MET B N 1
ATOM 8417 C CA . MET B 1 401 ? 66.375 29.248 58.859 1.00 23.80 401 MET B CA 1
ATOM 8418 C C . MET B 1 401 ? 65.916 28.518 60.108 1.00 23.03 401 MET B C 1
ATOM 8419 O O . MET B 1 401 ? 66.268 28.879 61.216 1.00 24.53 401 MET B O 1
ATOM 8424 N N . GLY B 1 402 ? 65.124 27.478 59.921 1.00 24.31 402 GLY B N 1
ATOM 8425 C CA . GLY B 1 402 ? 64.662 26.716 61.056 1.00 22.56 402 GLY B CA 1
ATOM 8426 C C . GLY B 1 402 ? 65.806 25.956 61.707 1.00 26.73 402 GLY B C 1
ATOM 8427 O O . GLY B 1 402 ? 65.885 25.879 62.928 1.00 20.16 402 GLY B O 1
ATOM 8428 N N . THR B 1 403 ? 66.707 25.401 60.896 1.00 23.84 403 THR B N 1
ATOM 8429 C CA . THR B 1 403 ? 67.815 24.645 61.456 1.00 24.43 403 THR B CA 1
ATOM 8430 C C . THR B 1 403 ? 68.749 25.521 62.297 1.00 25.43 403 THR B C 1
ATOM 8431 O O . THR B 1 403 ? 69.150 25.128 63.379 1.00 25.12 403 THR B O 1
ATOM 8435 N N . LEU B 1 404 ? 69.051 26.722 61.805 1.00 23.35 404 LEU B N 1
ATOM 8436 C CA . LEU B 1 404 ? 69.924 27.665 62.496 1.00 26.09 404 LEU B CA 1
ATOM 8437 C C . LEU B 1 404 ? 69.303 28.067 63.828 1.00 25.47 404 LEU B C 1
ATOM 8438 O O . LEU B 1 404 ? 69.968 28.019 64.861 1.00 26.22 404 LEU B O 1
ATOM 8443 N N . LEU B 1 405 ? 68.029 28.471 63.805 1.00 24.29 405 LEU B N 1
ATOM 8444 C CA . LEU B 1 405 ? 67.357 28.847 65.031 1.00 22.10 405 LEU B CA 1
ATOM 8445 C C . LEU B 1 405 ? 67.358 27.715 66.048 1.00 22.38 405 LEU B C 1
ATOM 8446 O O . LEU B 1 405 ? 67.793 27.872 67.189 1.00 16.75 405 LEU B O 1
ATOM 8451 N N . MET B 1 406 ? 66.862 26.561 65.624 1.00 18.88 406 MET B N 1
ATOM 8452 C CA . MET B 1 406 ? 66.727 25.450 66.559 1.00 20.42 406 MET B CA 1
ATOM 8453 C C . MET B 1 406 ? 68.038 24.844 67.023 1.00 21.42 406 MET B C 1
ATOM 8454 O O . MET B 1 406 ? 68.168 24.527 68.201 1.00 20.81 406 MET B O 1
ATOM 8459 N N . SER B 1 407 ? 69.004 24.681 66.126 1.00 23.46 407 SER B N 1
ATOM 8460 C CA . SER B 1 407 ? 70.264 24.104 66.563 1.00 21.93 407 SER B CA 1
ATOM 8461 C C . SER B 1 407 ? 70.865 24.960 67.697 1.00 23.06 407 SER B C 1
ATOM 8462 O O . SER B 1 407 ? 71.290 24.411 68.701 1.00 20.49 407 SER B O 1
ATOM 8465 N N . ILE B 1 408 ? 70.895 26.290 67.553 1.00 23.30 408 ILE B N 1
ATOM 8466 C CA . ILE B 1 408 ? 71.458 27.130 68.622 1.00 22.30 408 ILE B CA 1
ATOM 8467 C C . ILE B 1 408 ? 70.563 27.125 69.861 1.00 21.25 408 ILE B C 1
ATOM 8468 O O . ILE B 1 408 ? 71.054 27.113 70.990 1.00 22.28 408 ILE B O 1
ATOM 8473 N N . THR B 1 409 ? 69.250 27.087 69.652 1.00 21.83 409 THR B N 1
ATOM 8474 C CA . THR B 1 409 ? 68.309 27.062 70.757 1.00 20.94 409 THR B CA 1
ATOM 8475 C C . THR B 1 409 ? 68.549 25.797 71.594 1.00 22.78 409 THR B C 1
ATOM 8476 O O . THR B 1 409 ? 68.540 25.853 72.821 1.00 21.96 409 THR B O 1
ATOM 8480 N N . TYR B 1 410 ? 68.787 24.660 70.941 1.00 21.21 410 TYR B N 1
ATOM 8481 C CA . TYR B 1 410 ? 69.024 23.414 71.708 1.00 21.65 410 TYR B CA 1
ATOM 8482 C C . TYR B 1 410 ? 70.368 23.478 72.429 1.00 18.71 410 TYR B C 1
ATOM 8483 O O . TYR B 1 410 ? 70.455 23.070 73.576 1.00 21.11 410 TYR B O 1
ATOM 8492 N N . LEU B 1 411 ? 71.395 23.957 71.731 1.00 21.43 411 LEU B N 1
ATOM 8493 C CA . LEU B 1 411 ? 72.722 24.119 72.326 1.00 24.83 411 LEU B CA 1
ATOM 8494 C C . LEU B 1 411 ? 72.571 24.985 73.584 1.00 21.87 411 LEU B C 1
ATOM 8495 O O . LEU B 1 411 ? 73.051 24.610 74.644 1.00 20.12 411 LEU B O 1
ATOM 8500 N N . VAL B 1 412 ? 71.885 26.129 73.460 1.00 23.42 412 VAL B N 1
ATOM 8501 C CA . VAL B 1 412 ? 71.688 27.014 74.610 1.00 19.87 412 VAL B CA 1
ATOM 8502 C C . VAL B 1 412 ? 70.987 26.311 75.765 1.00 24.41 412 VAL B C 1
ATOM 8503 O O . VAL B 1 412 ? 71.366 26.471 76.920 1.00 25.40 412 VAL B O 1
ATOM 8507 N N . MET B 1 413 ? 69.990 25.488 75.455 1.00 20.57 413 MET B N 1
ATOM 8508 C CA . MET B 1 413 ? 69.293 24.751 76.482 1.00 23.55 413 MET B CA 1
ATOM 8509 C C . MET B 1 413 ? 70.302 23.841 77.214 1.00 23.52 413 MET B C 1
ATOM 8510 O O . MET B 1 413 ? 70.245 23.701 78.448 1.00 19.31 413 MET B O 1
ATOM 8515 N N . GLN B 1 414 ? 71.216 23.212 76.471 1.00 24.63 414 GLN B N 1
ATOM 8516 C CA . GLN B 1 414 ? 72.213 22.342 77.133 1.00 23.64 414 GLN B CA 1
ATOM 8517 C C . GLN B 1 414 ? 73.182 23.165 78.002 1.00 22.90 414 GLN B C 1
ATOM 8518 O O . GLN B 1 414 ? 73.518 22.786 79.125 1.00 24.86 414 GLN B O 1
ATOM 8524 N N . LEU B 1 415 ? 73.617 24.309 77.495 1.00 23.95 415 LEU B N 1
ATOM 8525 C CA . LEU B 1 415 ? 74.521 25.168 78.251 1.00 25.80 415 LEU B CA 1
ATOM 8526 C C . LEU B 1 415 ? 73.868 25.700 79.522 1.00 27.00 415 LEU B C 1
ATOM 8527 O O . LEU B 1 415 ? 74.456 25.631 80.608 1.00 25.16 415 LEU B O 1
ATOM 8532 N N . ASP B 1 416 ? 72.643 26.213 79.389 1.00 24.31 416 ASP B N 1
ATOM 8533 C CA . ASP B 1 416 ? 71.923 26.784 80.516 1.00 24.03 416 ASP B CA 1
ATOM 8534 C C . ASP B 1 416 ? 71.621 25.796 81.615 1.00 25.88 416 ASP B C 1
ATOM 8535 O O . ASP B 1 416 ? 71.833 26.090 82.780 1.00 21.73 416 ASP B O 1
ATOM 8540 N N . HIS B 1 417 ? 71.126 24.618 81.253 1.00 21.66 417 HIS B N 1
ATOM 8541 C CA . HIS B 1 417 ? 70.712 23.667 82.280 1.00 25.18 417 HIS B CA 1
ATOM 8542 C C . HIS B 1 417 ? 71.651 22.538 82.612 1.00 23.90 417 HIS B C 1
ATOM 8543 O O . HIS B 1 417 ? 71.403 21.822 83.567 1.00 31.95 417 HIS B O 1
ATOM 8550 N N . THR B 1 418 ? 72.714 22.364 81.838 1.00 26.71 418 THR B N 1
ATOM 8551 C CA . THR B 1 418 ? 73.607 21.243 82.077 1.00 28.44 418 THR B CA 1
ATOM 8552 C C . THR B 1 418 ? 75.105 21.508 81.920 1.00 28.57 418 THR B C 1
ATOM 8553 O O . THR B 1 418 ? 75.925 20.777 82.479 1.00 28.37 418 THR B O 1
ATOM 8557 N N . ALA B 1 419 ? 75.488 22.541 81.188 1.00 23.09 419 ALA B N 1
ATOM 8558 C CA . ALA B 1 419 ? 76.922 22.701 81.001 1.00 26.38 419 ALA B CA 1
ATOM 8559 C C . ALA B 1 419 ? 77.471 24.105 81.171 1.00 24.66 419 ALA B C 1
ATOM 8560 O O . ALA B 1 419 ? 78.142 24.622 80.280 1.00 24.74 419 ALA B O 1
ATOM 8562 N N . PRO B 1 420 ? 77.222 24.727 82.340 1.00 26.94 420 PRO B N 1
ATOM 8563 C CA . PRO B 1 420 ? 77.735 26.090 82.552 1.00 29.21 420 PRO B CA 1
ATOM 8564 C C . PRO B 1 420 ? 79.275 26.148 82.512 1.00 31.29 420 PRO B C 1
ATOM 8565 O O . PRO B 1 420 ? 79.850 27.212 82.257 1.00 26.69 420 PRO B O 1
ATOM 8569 N N . HIS B 1 421 ? 79.918 24.998 82.742 1.00 30.65 421 HIS B N 1
ATOM 8570 C CA . HIS B 1 421 ? 81.374 24.909 82.715 1.00 31.56 421 HIS B CA 1
ATOM 8571 C C . HIS B 1 421 ? 81.930 25.112 81.313 1.00 31.90 421 HIS B C 1
ATOM 8572 O O . HIS B 1 421 ? 83.140 25.255 81.139 1.00 33.07 421 HIS B O 1
ATOM 8579 N N . LEU B 1 422 ? 81.056 25.126 80.308 1.00 24.17 422 LEU B N 1
ATOM 8580 C CA . LEU B 1 422 ? 81.507 25.356 78.937 1.00 26.33 422 LEU B CA 1
ATOM 8581 C C . LEU B 1 422 ? 81.400 26.816 78.534 1.00 23.47 422 LEU B C 1
ATOM 8582 O O . LEU B 1 422 ? 81.951 27.206 77.509 1.00 25.22 422 LEU B O 1
ATOM 8587 N N . ASN B 1 423 ? 80.696 27.627 79.318 1.00 25.19 423 ASN B N 1
ATOM 8588 C CA . ASN B 1 423 ? 80.536 29.033 78.932 1.00 25.82 423 ASN B CA 1
ATOM 8589 C C . ASN B 1 423 ? 81.854 29.770 78.753 1.00 28.00 423 ASN B C 1
ATOM 8590 O O . ASN B 1 423 ? 81.961 30.654 77.904 1.00 27.75 423 ASN B O 1
ATOM 8595 N N . SER B 1 424 ? 82.870 29.399 79.526 1.00 27.75 424 SER B N 1
ATOM 8596 C CA . SER B 1 424 ? 84.151 30.072 79.411 1.00 29.81 424 SER B CA 1
ATOM 8597 C C . SER B 1 424 ? 84.819 29.858 78.048 1.00 31.82 424 SER B C 1
ATOM 8598 O O . SER B 1 424 ? 85.745 30.572 77.695 1.00 33.29 424 SER B O 1
ATOM 8601 N N . ARG B 1 425 ? 84.342 28.891 77.277 1.00 32.19 425 ARG B N 1
ATOM 8602 C CA . ARG B 1 425 ? 84.910 28.646 75.956 1.00 36.31 425 ARG B CA 1
ATOM 8603 C C . ARG B 1 425 ? 84.298 29.591 74.926 1.00 35.50 425 ARG B C 1
ATOM 8604 O O . ARG B 1 425 ? 84.712 29.591 73.773 1.00 36.05 425 ARG B O 1
ATOM 8612 N N . ILE B 1 426 ? 83.332 30.405 75.344 1.00 32.56 426 ILE B N 1
ATOM 8613 C CA . ILE B 1 426 ? 82.653 31.329 74.440 1.00 33.40 426 ILE B CA 1
ATOM 8614 C C . ILE B 1 426 ? 82.828 32.753 74.940 1.00 35.87 426 ILE B C 1
ATOM 8615 O O . ILE B 1 426 ? 81.982 33.280 75.646 1.00 37.43 426 ILE B O 1
ATOM 8620 N N . LYS B 1 427 ? 83.931 33.371 74.540 1.00 35.27 427 LYS B N 1
ATOM 8621 C CA . LYS B 1 427 ? 84.273 34.714 74.972 1.00 38.62 427 LYS B CA 1
ATOM 8622 C C . LYS B 1 427 ? 84.121 35.794 73.911 1.00 36.72 427 LYS B C 1
ATOM 8623 O O . LYS B 1 427 ? 83.898 36.956 74.232 1.00 37.58 427 LYS B O 1
ATOM 8629 N N . ASP B 1 428 ? 84.290 35.422 72.653 1.00 32.92 428 ASP B N 1
ATOM 8630 C CA . ASP B 1 428 ? 84.210 36.384 71.560 1.00 33.31 428 ASP B CA 1
ATOM 8631 C C . ASP B 1 428 ? 83.851 35.612 70.302 1.00 29.95 428 ASP B C 1
ATOM 8632 O O . ASP B 1 428 ? 83.633 34.400 70.362 1.00 34.69 428 ASP B O 1
ATOM 8637 N N . MET B 1 429 ? 83.799 36.280 69.163 1.00 29.97 429 MET B N 1
ATOM 8638 C CA . MET B 1 429 ? 83.419 35.566 67.954 1.00 31.37 429 MET B CA 1
ATOM 8639 C C . MET B 1 429 ? 84.363 34.429 67.568 1.00 33.87 429 MET B C 1
ATOM 8640 O O . MET B 1 429 ? 83.902 33.330 67.258 1.00 31.57 429 MET B O 1
ATOM 8645 N N . PRO B 1 430 ? 85.693 34.667 67.585 1.00 33.54 430 PRO B N 1
ATOM 8646 C CA . PRO B 1 430 ? 86.590 33.571 67.217 1.00 32.70 430 PRO B CA 1
ATOM 8647 C C . PRO B 1 430 ? 86.409 32.329 68.074 1.00 30.83 430 PRO B C 1
ATOM 8648 O O . PRO B 1 430 ? 86.349 31.215 67.545 1.00 29.30 430 PRO B O 1
ATOM 8652 N N . SER B 1 431 ? 86.326 32.505 69.391 1.00 30.47 431 SER B N 1
ATOM 8653 C CA . SER B 1 431 ? 86.145 31.355 70.268 1.00 33.20 431 SER B CA 1
ATOM 8654 C C . SER B 1 431 ? 84.731 30.758 70.120 1.00 29.65 431 SER B C 1
ATOM 8655 O O . SER B 1 431 ? 84.560 29.545 70.198 1.00 27.24 431 SER B O 1
ATOM 8658 N N . ALA B 1 432 ? 83.724 31.594 69.877 1.00 30.17 432 ALA B N 1
ATOM 8659 C CA . ALA B 1 432 ? 82.357 31.059 69.706 1.00 28.39 432 ALA B CA 1
ATOM 8660 C C . ALA B 1 432 ? 82.347 30.136 68.477 1.00 28.58 432 ALA B C 1
ATOM 8661 O O . ALA B 1 432 ? 81.834 28.999 68.532 1.00 26.15 432 ALA B O 1
ATOM 8663 N N . CYS B 1 433 ? 82.952 30.614 67.389 1.00 27.56 433 CYS B N 1
ATOM 8664 C CA . CYS B 1 433 ? 83.060 29.846 66.154 1.00 28.03 433 CYS B CA 1
ATOM 8665 C C . CYS B 1 433 ? 83.806 28.530 66.377 1.00 30.73 433 CYS B C 1
ATOM 8666 O O . CYS B 1 433 ? 83.354 27.500 65.900 1.00 30.28 433 CYS B O 1
ATOM 8669 N N . ARG B 1 434 ? 84.938 28.557 67.084 1.00 29.15 434 ARG B N 1
ATOM 8670 C CA . ARG B 1 434 ? 85.682 27.321 67.359 1.00 25.71 434 ARG B CA 1
ATOM 8671 C C . ARG B 1 434 ? 84.855 26.387 68.218 1.00 24.29 434 ARG B C 1
ATOM 8672 O O . ARG B 1 434 ? 84.828 25.181 67.978 1.00 25.47 434 ARG B O 1
ATOM 8680 N N . PHE B 1 435 ? 84.196 26.921 69.244 1.00 22.39 435 PHE B N 1
ATOM 8681 C CA . PHE B 1 435 ? 83.377 26.049 70.092 1.00 25.77 435 PHE B CA 1
ATOM 8682 C C . PHE B 1 435 ? 82.194 25.424 69.319 1.00 27.82 435 PHE B C 1
ATOM 8683 O O . PHE B 1 435 ? 81.913 24.221 69.448 1.00 27.04 435 PHE B O 1
ATOM 8691 N N . LEU B 1 436 ? 81.492 26.239 68.533 1.00 24.36 436 LEU B N 1
ATOM 8692 C CA . LEU B 1 436 ? 80.334 25.728 67.784 1.00 28.85 436 LEU B CA 1
ATOM 8693 C C . LEU B 1 436 ? 80.795 24.718 66.719 1.00 28.14 436 LEU B C 1
ATOM 8694 O O . LEU B 1 436 ? 80.143 23.694 66.490 1.00 27.40 436 LEU B O 1
ATOM 8699 N N . ASP B 1 437 ? 81.924 25.012 66.081 1.00 25.94 437 ASP B N 1
ATOM 8700 C CA . ASP B 1 437 ? 82.484 24.121 65.069 1.00 29.46 437 ASP B CA 1
ATOM 8701 C C . ASP B 1 437 ? 82.725 22.745 65.686 1.00 29.02 437 ASP B C 1
ATOM 8702 O O . ASP B 1 437 ? 82.430 21.722 65.074 1.00 29.71 437 ASP B O 1
ATOM 8707 N N . SER B 1 438 ? 83.279 22.718 66.898 1.00 27.27 438 SER B N 1
ATOM 8708 C CA . SER B 1 438 ? 83.552 21.455 67.578 1.00 27.79 438 SER B CA 1
ATOM 8709 C C . SER B 1 438 ? 82.241 20.775 67.987 1.00 29.28 438 SER B C 1
ATOM 8710 O O . SER B 1 438 ? 82.064 19.554 67.855 1.00 28.32 438 SER B O 1
ATOM 8713 N N . TYR B 1 439 ? 81.322 21.582 68.495 1.00 25.02 439 TYR B N 1
ATOM 8714 C CA . TYR B 1 439 ? 80.035 21.070 68.923 1.00 26.28 439 TYR B CA 1
ATOM 8715 C C . TYR B 1 439 ? 79.267 20.447 67.756 1.00 25.01 439 TYR B C 1
ATOM 8716 O O . TYR B 1 439 ? 78.753 19.345 67.894 1.00 26.16 439 TYR B O 1
ATOM 8725 N N . TRP B 1 440 ? 79.215 21.133 66.615 1.00 24.36 440 TRP B N 1
ATOM 8726 C CA . TRP B 1 440 ? 78.485 20.602 65.465 1.00 29.76 440 TRP B CA 1
ATOM 8727 C C . TRP B 1 440 ? 79.122 19.346 64.867 1.00 33.96 440 TRP B C 1
ATOM 8728 O O . TRP B 1 440 ? 78.459 18.624 64.128 1.00 34.61 440 TRP B O 1
ATOM 8739 N N . GLN B 1 441 ? 80.398 19.082 65.158 1.00 32.37 441 GLN B N 1
ATOM 8740 C CA . GLN B 1 441 ? 81.034 17.860 64.639 1.00 32.44 441 GLN B CA 1
ATOM 8741 C C . GLN B 1 441 ? 80.865 16.703 65.624 1.00 34.56 441 GLN B C 1
ATOM 8742 O O . GLN B 1 441 ? 81.378 15.600 65.405 1.00 38.16 441 GLN B O 1
ATOM 8748 N N . GLY B 1 442 ? 80.149 16.952 66.713 1.00 30.08 442 GLY B N 1
ATOM 8749 C CA . GLY B 1 442 ? 79.936 15.907 67.692 1.00 31.79 442 GLY B CA 1
ATOM 8750 C C . GLY B 1 442 ? 81.145 15.664 68.584 1.00 33.56 442 GLY B C 1
ATOM 8751 O O . GLY B 1 442 ? 81.262 14.614 69.193 1.00 29.13 442 GLY B O 1
ATOM 8752 N N . HIS B 1 443 ? 82.035 16.642 68.673 1.00 35.27 443 HIS B N 1
ATOM 8753 C CA . HIS B 1 443 ? 83.239 16.508 69.498 1.00 34.68 443 HIS B CA 1
ATOM 8754 C C . HIS B 1 443 ? 83.139 16.944 70.958 1.00 35.95 443 HIS B C 1
ATOM 8755 O O . HIS B 1 443 ? 84.120 16.827 71.682 1.00 38.54 443 HIS B O 1
ATOM 8762 N N . GLU B 1 444 ? 81.993 17.455 71.408 1.00 30.78 444 GLU B N 1
ATOM 8763 C CA . GLU B 1 444 ? 81.880 17.857 72.811 1.00 29.46 444 GLU B CA 1
ATOM 8764 C C . GLU B 1 444 ? 81.081 16.822 73.580 1.00 29.65 444 GLU B C 1
ATOM 8765 O O . GLU B 1 444 ? 80.526 15.908 72.980 1.00 31.98 444 GLU B O 1
ATOM 8771 N N . GLU B 1 445 ? 81.023 16.966 74.895 1.00 27.53 445 GLU B N 1
ATOM 8772 C CA . GLU B 1 445 ? 80.303 16.019 75.743 1.00 32.26 445 GLU B CA 1
ATOM 8773 C C . GLU B 1 445 ? 78.802 16.219 75.617 1.00 28.57 445 GLU B C 1
ATOM 8774 O O . GLU B 1 445 ? 78.039 15.375 76.061 1.00 29.06 445 GLU B O 1
ATOM 8780 N N . ILE B 1 446 ? 78.391 17.370 75.087 1.00 27.09 446 ILE B N 1
ATOM 8781 C CA . ILE B 1 446 ? 76.972 17.598 74.826 1.00 26.75 446 ILE B CA 1
ATOM 8782 C C . ILE B 1 446 ? 76.905 17.537 73.294 1.00 25.46 446 ILE B C 1
ATOM 8783 O O . ILE B 1 446 ? 77.802 18.008 72.593 1.00 27.78 446 ILE B O 1
ATOM 8788 N N . ARG B 1 447 ? 75.863 16.907 72.777 1.00 26.28 447 ARG B N 1
ATOM 8789 C CA . ARG B 1 447 ? 75.730 16.760 71.343 1.00 27.34 447 ARG B CA 1
ATOM 8790 C C . ARG B 1 447 ? 74.277 16.877 70.944 1.00 23.20 447 ARG B C 1
ATOM 8791 O O . ARG B 1 447 ? 73.405 16.956 71.801 1.00 24.57 447 ARG B O 1
ATOM 8799 N N . GLN B 1 448 ? 74.047 16.867 69.637 1.00 26.70 448 GLN B N 1
ATOM 8800 C CA . GLN B 1 448 ? 72.701 16.930 69.093 1.00 26.93 448 GLN B CA 1
ATOM 8801 C C . GLN B 1 448 ? 72.661 16.489 67.641 1.00 25.00 448 GLN B C 1
ATOM 8802 O O . GLN B 1 448 ? 73.646 16.605 66.906 1.00 23.89 448 GLN B O 1
ATOM 8808 N N . ILE B 1 449 ? 71.509 15.954 67.250 1.00 22.46 449 ILE B N 1
ATOM 8809 C CA . ILE B 1 449 ? 71.245 15.655 65.859 1.00 24.83 449 ILE B CA 1
ATOM 8810 C C . ILE B 1 449 ? 69.934 16.405 65.647 1.00 23.46 449 ILE B C 1
ATOM 8811 O O . ILE B 1 449 ? 68.999 16.267 66.432 1.00 22.61 449 ILE B O 1
ATOM 8816 N N . SER B 1 450 ? 69.866 17.200 64.591 1.00 24.64 450 SER B N 1
ATOM 8817 C CA . SER B 1 450 ? 68.657 17.971 64.372 1.00 25.73 450 SER B CA 1
ATOM 8818 C C . SER B 1 450 ? 68.404 18.346 62.928 1.00 24.36 450 SER B C 1
ATOM 8819 O O . SER B 1 450 ? 69.267 18.241 62.062 1.00 25.74 450 SER B O 1
ATOM 8822 N N . LYS B 1 451 ? 67.185 18.802 62.708 1.00 23.45 451 LYS B N 1
ATOM 8823 C CA . LYS B 1 451 ? 66.746 19.298 61.427 1.00 28.06 451 LYS B CA 1
ATOM 8824 C C . LYS B 1 451 ? 65.490 20.116 61.764 1.00 26.70 451 LYS B C 1
ATOM 8825 O O . LYS B 1 451 ? 64.476 19.567 62.194 1.00 21.86 451 LYS B O 1
ATOM 8831 N N . SER B 1 452 ? 65.594 21.434 61.624 1.00 34.08 452 SER B N 1
ATOM 8832 C CA . SER B 1 452 ? 64.484 22.345 61.914 1.00 34.27 452 SER B CA 1
ATOM 8833 C C . SER B 1 452 ? 63.912 22.070 63.290 1.00 31.97 452 SER B C 1
ATOM 8834 O O . SER B 1 452 ? 64.624 22.078 64.279 1.00 35.36 452 SER B O 1
ATOM 8837 N N . ASP B 1 453 ? 62.622 21.759 63.356 1.00 30.80 453 ASP B N 1
ATOM 8838 C CA . ASP B 1 453 ? 61.998 21.498 64.643 1.00 28.16 453 ASP B CA 1
ATOM 8839 C C . ASP B 1 453 ? 62.019 20.055 65.170 1.00 26.01 453 ASP B C 1
ATOM 8840 O O . ASP B 1 453 ? 61.255 19.719 66.081 1.00 24.89 453 ASP B O 1
ATOM 8845 N N . ASP B 1 454 ? 62.867 19.205 64.604 1.00 26.31 454 ASP B N 1
ATOM 8846 C CA . ASP B 1 454 ? 62.971 17.837 65.119 1.00 25.12 454 ASP B CA 1
ATOM 8847 C C . ASP B 1 454 ? 64.411 17.633 65.589 1.00 24.95 454 ASP B C 1
ATOM 8848 O O . ASP B 1 454 ? 65.343 18.038 64.912 1.00 23.57 454 ASP B O 1
ATOM 8853 N N . ALA B 1 455 ? 64.593 17.020 66.755 1.00 25.87 455 ALA B N 1
ATOM 8854 C CA . ALA B 1 455 ? 65.955 16.796 67.234 1.00 25.31 455 ALA B CA 1
ATOM 8855 C C . ALA B 1 455 ? 66.054 15.843 68.382 1.00 22.26 455 ALA B C 1
ATOM 8856 O O . ALA B 1 455 ? 65.076 15.518 69.038 1.00 24.26 455 ALA B O 1
ATOM 8858 N N . MET B 1 456 ? 67.263 15.344 68.583 1.00 24.56 456 MET B N 1
ATOM 8859 C CA . MET B 1 456 ? 67.535 14.535 69.722 1.00 24.15 456 MET B CA 1
ATOM 8860 C C . MET B 1 456 ? 68.792 15.164 70.317 1.00 22.57 456 MET B C 1
ATOM 8861 O O . MET B 1 456 ? 69.739 15.470 69.607 1.00 23.07 456 MET B O 1
ATOM 8866 N N . LEU B 1 457 ? 68.744 15.421 71.619 1.00 23.79 457 LEU B N 1
ATOM 8867 C CA . LEU B 1 457 ? 69.846 16.047 72.308 1.00 27.93 457 LEU B CA 1
ATOM 8868 C C . LEU B 1 457 ? 70.573 14.984 73.124 1.00 24.68 457 LEU B C 1
ATOM 8869 O O . LEU B 1 457 ? 69.942 14.202 73.821 1.00 23.46 457 LEU B O 1
ATOM 8874 N N . GLY B 1 458 ? 71.897 14.979 73.037 1.00 27.98 458 GLY B N 1
ATOM 8875 C CA . GLY B 1 458 ? 72.658 13.984 73.758 1.00 28.44 458 GLY B CA 1
ATOM 8876 C C . GLY B 1 458 ? 73.731 14.464 74.720 1.00 31.93 458 GLY B C 1
ATOM 8877 O O . GLY B 1 458 ? 74.295 15.574 74.592 1.00 26.78 458 GLY B O 1
ATOM 8878 N N . TRP B 1 459 ? 74.012 13.582 75.682 1.00 30.77 459 TRP B N 1
ATOM 8879 C CA . TRP B 1 459 ? 75.037 13.772 76.699 1.00 32.89 459 TRP B CA 1
ATOM 8880 C C . TRP B 1 459 ? 75.830 12.481 76.795 1.00 34.97 459 TRP B C 1
ATOM 8881 O O . TRP B 1 459 ? 75.247 11.385 76.881 1.00 31.45 459 TRP B O 1
ATOM 8892 N N . THR B 1 460 ? 77.149 12.606 76.757 1.00 32.52 460 THR B N 1
ATOM 8893 C CA . THR B 1 460 ? 78.018 11.445 76.935 1.00 36.64 460 THR B CA 1
ATOM 8894 C C . THR B 1 460 ? 78.344 11.489 78.435 1.00 37.42 460 THR B C 1
ATOM 8895 O O . THR B 1 460 ? 77.759 12.289 79.184 1.00 31.71 460 THR B O 1
ATOM 8899 N N . LYS B 1 461 ? 79.260 10.629 78.880 1.00 36.93 461 LYS B N 1
ATOM 8900 C CA . LYS B 1 461 ? 79.680 10.638 80.274 1.00 37.85 461 LYS B CA 1
ATOM 8901 C C . LYS B 1 461 ? 80.411 11.949 80.457 1.00 30.48 461 LYS B C 1
ATOM 8902 O O . LYS B 1 461 ? 81.051 12.427 79.528 1.00 33.96 461 LYS B O 1
ATOM 8908 N N . GLY B 1 462 ? 80.274 12.555 81.629 1.00 30.47 462 GLY B N 1
ATOM 8909 C CA . GLY B 1 462 ? 80.945 13.820 81.883 1.00 32.93 462 GLY B CA 1
ATOM 8910 C C . GLY B 1 462 ? 80.227 14.695 82.899 1.00 31.28 462 GLY B C 1
ATOM 8911 O O . GLY B 1 462 ? 79.243 14.271 83.503 1.00 26.27 462 GLY B O 1
ATOM 8912 N N . ARG B 1 463 ? 80.716 15.925 83.075 1.00 32.92 463 ARG B N 1
ATOM 8913 C CA . ARG B 1 463 ? 80.134 16.866 84.039 1.00 34.59 463 ARG B CA 1
ATOM 8914 C C . ARG B 1 463 ? 78.727 17.347 83.690 1.00 33.96 463 ARG B C 1
ATOM 8915 O O . ARG B 1 463 ? 77.954 17.714 84.581 1.00 30.64 463 ARG B O 1
ATOM 8923 N N . ALA B 1 464 ? 78.401 17.361 82.400 1.00 32.68 464 ALA B N 1
ATOM 8924 C CA . ALA B 1 464 ? 77.091 17.816 81.968 1.00 31.58 464 ALA B CA 1
ATOM 8925 C C . ALA B 1 464 ? 76.002 16.752 82.126 1.00 34.54 464 ALA B C 1
ATOM 8926 O O . ALA B 1 464 ? 74.821 17.083 82.178 1.00 33.40 464 ALA B O 1
ATOM 8928 N N . LEU B 1 465 ? 76.393 15.481 82.234 1.00 33.58 465 LEU B N 1
ATOM 8929 C CA . LEU B 1 465 ? 75.406 14.410 82.316 1.00 32.68 465 LEU B CA 1
ATOM 8930 C C . LEU B 1 465 ? 74.391 14.538 83.451 1.00 32.08 465 LEU B C 1
ATOM 8931 O O . LEU B 1 465 ? 73.186 14.315 83.244 1.00 30.67 465 LEU B O 1
ATOM 8936 N N . VAL B 1 466 ? 74.853 14.891 84.649 1.00 29.54 466 VAL B N 1
ATOM 8937 C CA . VAL B 1 466 ? 73.942 15.031 85.778 1.00 30.29 466 VAL B CA 1
ATOM 8938 C C . VAL B 1 466 ? 72.907 16.118 85.455 1.00 30.18 466 VAL B C 1
ATOM 8939 O O . VAL B 1 466 ? 71.711 15.951 85.729 1.00 26.34 466 VAL B O 1
ATOM 8943 N N . GLY B 1 467 ? 73.366 17.206 84.841 1.00 28.61 467 GLY B N 1
ATOM 8944 C CA . GLY B 1 467 ? 72.454 18.267 84.450 1.00 31.52 467 GLY B CA 1
ATOM 8945 C C . GLY B 1 467 ? 71.479 17.767 83.379 1.00 28.49 467 GLY B C 1
ATOM 8946 O O . GLY B 1 467 ? 70.304 18.126 83.389 1.00 26.50 467 GLY B O 1
ATOM 8947 N N . GLY B 1 468 ? 71.975 16.936 82.462 1.00 28.22 468 GLY B N 1
ATOM 8948 C CA . GLY B 1 468 ? 71.133 16.379 81.404 1.00 30.87 468 GLY B CA 1
ATOM 8949 C C . GLY B 1 468 ? 69.912 15.680 81.981 1.00 26.81 468 GLY B C 1
ATOM 8950 O O . GLY B 1 468 ? 68.788 15.859 81.518 1.00 24.89 468 GLY B O 1
ATOM 8951 N N . HIS B 1 469 ? 70.126 14.877 83.011 1.00 25.88 469 HIS B N 1
ATOM 8952 C CA . HIS B 1 469 ? 69.016 14.195 83.663 1.00 30.21 469 HIS B CA 1
ATOM 8953 C C . HIS B 1 469 ? 68.041 15.176 84.299 1.00 28.31 469 HIS B C 1
ATOM 8954 O O . HIS B 1 469 ? 66.838 14.963 84.227 1.00 28.01 469 HIS B O 1
ATOM 8961 N N . ARG B 1 470 ? 68.550 16.230 84.928 1.00 29.09 470 ARG B N 1
ATOM 8962 C CA . ARG B 1 470 ? 67.666 17.220 85.542 1.00 33.97 470 ARG B CA 1
ATOM 8963 C C . ARG B 1 470 ? 66.796 17.897 84.472 1.00 30.45 470 ARG B C 1
ATOM 8964 O O . ARG B 1 470 ? 65.619 18.145 84.701 1.00 28.58 470 ARG B O 1
ATOM 8972 N N . LEU B 1 471 ? 67.387 18.199 83.315 1.00 29.28 471 LEU B N 1
ATOM 8973 C CA . LEU B 1 471 ? 66.651 18.859 82.224 1.00 27.97 471 LEU B CA 1
ATOM 8974 C C . LEU B 1 471 ? 65.533 17.940 81.702 1.00 31.46 471 LEU B C 1
ATOM 8975 O O . LEU B 1 471 ? 64.416 18.378 81.446 1.00 29.46 471 LEU B O 1
ATOM 8980 N N . PHE B 1 472 ? 65.857 16.662 81.532 1.00 31.73 472 PHE B N 1
ATOM 8981 C CA . PHE B 1 472 ? 64.894 15.678 81.058 1.00 30.61 472 PHE B CA 1
ATOM 8982 C C . PHE B 1 472 ? 63.751 15.654 82.078 1.00 29.86 472 PHE B C 1
ATOM 8983 O O . PHE B 1 472 ? 62.564 15.709 81.725 1.00 28.83 472 PHE B O 1
ATOM 8991 N N . GLU B 1 473 ? 64.098 15.619 83.356 1.00 29.37 473 GLU B N 1
ATOM 8992 C CA . GLU B 1 473 ? 63.075 15.646 84.407 1.00 27.99 473 GLU B CA 1
ATOM 8993 C C . GLU B 1 473 ? 62.243 16.952 84.330 1.00 24.46 473 GLU B C 1
ATOM 8994 O O . GLU B 1 473 ? 61.032 16.943 84.530 1.00 25.62 473 GLU B O 1
ATOM 9000 N N . MET B 1 474 ? 62.891 18.081 84.057 1.00 25.85 474 MET B N 1
ATOM 9001 C CA . MET B 1 474 ? 62.164 19.354 83.956 1.00 26.45 474 MET B CA 1
ATOM 9002 C C . MET B 1 474 ? 61.148 19.239 82.802 1.00 23.24 474 MET B C 1
ATOM 9003 O O . MET B 1 474 ? 59.996 19.605 82.936 1.00 23.73 474 MET B O 1
ATOM 9008 N N . LEU B 1 475 ? 61.599 18.711 81.678 1.00 21.21 475 LEU B N 1
ATOM 9009 C CA . LEU B 1 475 ? 60.724 18.532 80.515 1.00 26.77 475 LEU B CA 1
ATOM 9010 C C . LEU B 1 475 ? 59.555 17.617 80.880 1.00 29.67 475 LEU B C 1
ATOM 9011 O O . LEU B 1 475 ? 58.395 17.929 80.584 1.00 25.52 475 LEU B O 1
ATOM 9016 N N . LYS B 1 476 ? 59.846 16.510 81.568 1.00 30.75 476 LYS B N 1
ATOM 9017 C CA . LYS B 1 476 ? 58.781 15.591 81.964 1.00 34.81 476 LYS B CA 1
ATOM 9018 C C . LYS B 1 476 ? 57.738 16.283 82.841 1.00 36.12 476 LYS B C 1
ATOM 9019 O O . LYS B 1 476 ? 56.538 16.086 82.660 1.00 34.13 476 LYS B O 1
ATOM 9025 N N . GLU B 1 477 ? 58.182 17.079 83.807 1.00 32.86 477 GLU B N 1
ATOM 9026 C CA . GLU B 1 477 ? 57.238 17.786 84.655 1.00 37.22 477 GLU B CA 1
ATOM 9027 C C . GLU B 1 477 ? 56.407 18.734 83.794 1.00 37.63 477 GLU B C 1
ATOM 9028 O O . GLU B 1 477 ? 55.247 18.979 84.079 1.00 37.03 477 GLU B O 1
ATOM 9034 N N . GLY B 1 478 ? 57.010 19.260 82.737 1.00 34.23 478 GLY B N 1
ATOM 9035 C CA . GLY B 1 478 ? 56.293 20.139 81.828 1.00 35.96 478 GLY B CA 1
ATOM 9036 C C . GLY B 1 478 ? 55.631 21.388 82.379 1.00 34.43 478 GLY B C 1
ATOM 9037 O O . GLY B 1 478 ? 54.579 21.769 81.882 1.00 34.75 478 GLY B O 1
ATOM 9038 N N . LYS B 1 479 ? 56.226 22.026 83.380 1.00 32.99 479 LYS B N 1
ATOM 9039 C CA . LYS B 1 479 ? 55.638 23.239 83.948 1.00 33.41 479 LYS B CA 1
ATOM 9040 C C . LYS B 1 479 ? 56.435 24.474 83.532 1.00 34.56 479 LYS B C 1
ATOM 9041 O O . LYS B 1 479 ? 55.888 25.557 83.464 1.00 33.26 479 LYS B O 1
ATOM 9047 N N . VAL B 1 480 ? 57.720 24.303 83.236 1.00 31.08 480 VAL B N 1
ATOM 9048 C CA . VAL B 1 480 ? 58.569 25.426 82.864 1.00 29.91 480 VAL B CA 1
ATOM 9049 C C . VAL B 1 480 ? 59.237 25.229 81.503 1.00 28.43 480 VAL B C 1
ATOM 9050 O O . VAL B 1 480 ? 59.861 24.189 81.254 1.00 25.47 480 VAL B O 1
ATOM 9054 N N . ASN B 1 481 ? 59.116 26.227 80.630 1.00 25.84 481 ASN B N 1
ATOM 9055 C CA . ASN B 1 481 ? 59.755 26.157 79.311 1.00 26.94 481 ASN B CA 1
ATOM 9056 C C . ASN B 1 481 ? 61.273 26.246 79.543 1.00 26.09 481 ASN B C 1
ATOM 9057 O O . ASN B 1 481 ? 61.757 27.192 80.155 1.00 24.26 481 ASN B O 1
ATOM 9062 N N . PRO B 1 482 ? 62.046 25.253 79.072 1.00 27.40 482 PRO B N 1
ATOM 9063 C CA . PRO B 1 482 ? 63.506 25.301 79.290 1.00 27.41 482 PRO B CA 1
ATOM 9064 C C . PRO B 1 482 ? 64.265 26.312 78.467 1.00 24.92 482 PRO B C 1
ATOM 9065 O O . PRO B 1 482 ? 65.435 26.544 78.733 1.00 29.22 482 PRO B O 1
ATOM 9069 N N . SER B 1 483 ? 63.605 26.891 77.463 1.00 25.15 483 SER B N 1
ATOM 9070 C CA . SER B 1 483 ? 64.221 27.871 76.569 1.00 21.54 483 SER B CA 1
ATOM 9071 C C . SER B 1 483 ? 63.524 29.223 76.553 1.00 22.24 483 SER B C 1
ATOM 9072 O O . SER B 1 483 ? 62.307 29.297 76.686 1.00 19.36 483 SER B O 1
ATOM 9075 N N . PRO B 1 484 ? 64.283 30.305 76.366 1.00 24.70 484 PRO B N 1
ATOM 9076 C CA . PRO B 1 484 ? 63.660 31.635 76.315 1.00 24.25 484 PRO B CA 1
ATOM 9077 C C . PRO B 1 484 ? 63.213 31.949 74.867 1.00 27.82 484 PRO B C 1
ATOM 9078 O O . PRO B 1 484 ? 62.481 32.908 74.636 1.00 23.23 484 PRO B O 1
ATOM 9082 N N . TYR B 1 485 ? 63.640 31.119 73.907 1.00 24.86 485 TYR B N 1
ATOM 9083 C CA . TYR B 1 485 ? 63.395 31.381 72.481 1.00 26.29 485 TYR B CA 1
ATOM 9084 C C . TYR B 1 485 ? 62.203 30.765 71.766 1.00 22.54 485 TYR B C 1
ATOM 9085 O O . TYR B 1 485 ? 61.635 31.402 70.911 1.00 18.57 485 TYR B O 1
ATOM 9094 N N . MET B 1 486 ? 61.869 29.520 72.095 1.00 24.40 486 MET B N 1
ATOM 9095 C CA . MET B 1 486 ? 60.743 28.825 71.489 1.00 22.93 486 MET B CA 1
ATOM 9096 C C . MET B 1 486 ? 60.111 27.958 72.588 1.00 26.30 486 MET B C 1
ATOM 9097 O O . MET B 1 486 ? 60.701 27.794 73.665 1.00 26.20 486 MET B O 1
ATOM 9102 N N . LYS B 1 487 ? 58.912 27.429 72.334 1.00 21.43 487 LYS B N 1
ATOM 9103 C CA . LYS B 1 487 ? 58.228 26.594 73.318 1.00 23.37 487 LYS B CA 1
ATOM 9104 C C . LYS B 1 487 ? 58.704 25.150 73.103 1.00 26.15 487 LYS B C 1
ATOM 9105 O O . LYS B 1 487 ? 58.298 24.466 72.133 1.00 24.42 487 LYS B O 1
ATOM 9111 N N . ILE B 1 488 ? 59.563 24.710 74.008 1.00 22.13 488 ILE B N 1
ATOM 9112 C CA . ILE B 1 488 ? 60.146 23.380 73.928 1.00 24.12 488 ILE B CA 1
ATOM 9113 C C . ILE B 1 488 ? 59.517 22.438 74.944 1.00 25.75 488 ILE B C 1
ATOM 9114 O O . ILE B 1 488 ? 59.270 22.810 76.106 1.00 24.35 488 ILE B O 1
ATOM 9119 N N . SER B 1 489 ? 59.284 21.201 74.513 1.00 24.29 489 SER B N 1
ATOM 9120 C CA . SER B 1 489 ? 58.720 20.175 75.389 1.00 26.11 489 SER B CA 1
ATOM 9121 C C . SER B 1 489 ? 59.392 18.846 74.984 1.00 23.30 489 SER B C 1
ATOM 9122 O O . SER B 1 489 ? 60.251 18.840 74.116 1.00 24.81 489 SER B O 1
ATOM 9125 N N . TYR B 1 490 ? 59.040 17.729 75.617 1.00 28.24 490 TYR B N 1
ATOM 9126 C CA . TYR B 1 490 ? 59.637 16.457 75.188 1.00 27.83 490 TYR B CA 1
ATOM 9127 C C . TYR B 1 490 ? 58.625 15.798 74.231 1.00 24.82 490 TYR B C 1
ATOM 9128 O O . TYR B 1 490 ? 57.424 15.978 74.380 1.00 24.24 490 TYR B O 1
ATOM 9137 N N . GLU B 1 491 ? 59.101 15.072 73.232 1.00 23.45 491 GLU B N 1
ATOM 9138 C CA . GLU B 1 491 ? 58.181 14.447 72.291 1.00 24.26 491 GLU B CA 1
ATOM 9139 C C . GLU B 1 491 ? 57.565 13.220 72.960 1.00 26.13 491 GLU B C 1
ATOM 9140 O O . GLU B 1 491 ? 58.271 12.425 73.588 1.00 29.04 491 GLU B O 1
ATOM 9146 N N . HIS B 1 492 ? 56.249 13.080 72.861 1.00 25.96 492 HIS B N 1
ATOM 9147 C CA . HIS B 1 492 ? 55.580 11.934 73.457 1.00 34.32 492 HIS B CA 1
ATOM 9148 C C . HIS B 1 492 ? 55.753 10.788 72.475 1.00 31.63 492 HIS B C 1
ATOM 9149 O O . HIS B 1 492 ? 54.990 10.651 71.513 1.00 33.84 492 HIS B O 1
ATOM 9156 N N . GLY B 1 493 ? 56.762 9.967 72.718 1.00 28.89 493 GLY B N 1
ATOM 9157 C CA . GLY B 1 493 ? 57.053 8.874 71.797 1.00 29.52 493 GLY B CA 1
ATOM 9158 C C . GLY B 1 493 ? 58.169 9.425 70.926 1.00 26.54 493 GLY B C 1
ATOM 9159 O O . GLY B 1 493 ? 57.970 9.737 69.752 1.00 26.83 493 GLY B O 1
ATOM 9160 N N . GLY B 1 494 ? 59.345 9.574 71.532 1.00 26.04 494 GLY B N 1
ATOM 9161 C CA . GLY B 1 494 ? 60.490 10.140 70.845 1.00 22.45 494 GLY B CA 1
ATOM 9162 C C . GLY B 1 494 ? 60.838 9.527 69.508 1.00 28.19 494 GLY B C 1
ATOM 9163 O O . GLY B 1 494 ? 60.969 8.301 69.380 1.00 27.92 494 GLY B O 1
ATOM 9164 N N . ALA B 1 495 ? 61.022 10.379 68.508 1.00 23.32 495 ALA B N 1
ATOM 9165 C CA . ALA B 1 495 ? 61.354 9.924 67.174 1.00 26.99 495 ALA B CA 1
ATOM 9166 C C . ALA B 1 495 ? 62.206 11.004 66.525 1.00 27.48 495 ALA B C 1
ATOM 9167 O O . ALA B 1 495 ? 62.207 12.129 66.974 1.00 23.44 495 ALA B O 1
ATOM 9169 N N . PHE B 1 496 ? 62.944 10.650 65.484 1.00 23.87 496 PHE B N 1
ATOM 9170 C CA . PHE B 1 496 ? 63.765 11.640 64.793 1.00 27.88 496 PHE B CA 1
ATOM 9171 C C . PHE B 1 496 ? 63.674 11.379 63.313 1.00 30.67 496 PHE B C 1
ATOM 9172 O O . PHE B 1 496 ? 64.077 10.315 62.843 1.00 29.05 496 PHE B O 1
ATOM 9180 N N . LEU B 1 497 ? 63.143 12.362 62.584 1.00 30.17 497 LEU B N 1
ATOM 9181 C CA . LEU B 1 497 ? 62.996 12.277 61.146 1.00 31.50 497 LEU B CA 1
ATOM 9182 C C . LEU B 1 497 ? 62.313 11.002 60.684 1.00 29.78 497 LEU B C 1
ATOM 9183 O O . LEU B 1 497 ? 62.832 10.285 59.819 1.00 28.28 497 LEU B O 1
ATOM 9188 N N . GLY B 1 498 ? 61.155 10.729 61.276 1.00 29.67 498 GLY B N 1
ATOM 9189 C CA . GLY B 1 498 ? 60.356 9.571 60.901 1.00 30.48 498 GLY B CA 1
ATOM 9190 C C . GLY B 1 498 ? 60.690 8.257 61.575 1.00 31.89 498 GLY B C 1
ATOM 9191 O O . GLY B 1 498 ? 59.882 7.314 61.541 1.00 30.57 498 GLY B O 1
ATOM 9192 N N . ASP B 1 499 ? 61.867 8.170 62.194 1.00 28.52 499 ASP B N 1
ATOM 9193 C CA . ASP B 1 499 ? 62.230 6.940 62.880 1.00 26.28 499 ASP B CA 1
ATOM 9194 C C . ASP B 1 499 ? 62.053 7.026 64.388 1.00 27.22 499 ASP B C 1
ATOM 9195 O O . ASP B 1 499 ? 62.529 7.960 65.039 1.00 28.20 499 ASP B O 1
ATOM 9200 N N . ILE B 1 500 ? 61.353 6.034 64.944 1.00 23.28 500 ILE B N 1
ATOM 9201 C CA . ILE B 1 500 ? 61.105 5.964 66.359 1.00 26.23 500 ILE B CA 1
ATOM 9202 C C . ILE B 1 500 ? 62.316 5.388 67.116 1.00 29.79 500 ILE B C 1
ATOM 9203 O O . ILE B 1 500 ? 62.947 4.439 66.658 1.00 26.97 500 ILE B O 1
ATOM 9208 N N . LEU B 1 501 ? 62.673 5.982 68.250 1.00 23.66 501 LEU B N 1
ATOM 9209 C CA . LEU B 1 501 ? 63.795 5.425 69.009 1.00 29.53 501 LEU B CA 1
ATOM 9210 C C . LEU B 1 501 ? 63.185 4.404 69.963 1.00 28.92 501 LEU B C 1
ATOM 9211 O O . LEU B 1 501 ? 62.517 4.759 70.946 1.00 29.50 501 LEU B O 1
ATOM 9216 N N . LEU B 1 502 ? 63.381 3.128 69.633 1.00 32.11 502 LEU B N 1
ATOM 9217 C CA . LEU B 1 502 ? 62.835 2.013 70.415 1.00 32.15 502 LEU B CA 1
ATOM 9218 C C . LEU B 1 502 ? 63.803 1.583 71.519 1.00 33.52 502 LEU B C 1
ATOM 9219 O O . LEU B 1 502 ? 64.874 1.023 71.246 1.00 33.92 502 LEU B O 1
ATOM 9224 N N . TYR B 1 503 ? 63.431 1.862 72.762 1.00 33.14 503 TYR B N 1
ATOM 9225 C CA . TYR B 1 503 ? 64.263 1.522 73.919 1.00 32.92 503 TYR B CA 1
ATOM 9226 C C . TYR B 1 503 ? 63.934 0.121 74.413 1.00 34.70 503 TYR B C 1
ATOM 9227 O O . TYR B 1 503 ? 62.852 -0.374 74.117 1.00 31.35 503 TYR B O 1
ATOM 9236 N N . ASP B 1 504 ? 64.854 -0.526 75.140 1.00 33.92 504 ASP B N 1
ATOM 9237 C CA . ASP B 1 504 ? 64.496 -1.812 75.754 1.00 37.56 504 ASP B CA 1
ATOM 9238 C C . ASP B 1 504 ? 64.243 -1.575 77.257 1.00 37.14 504 ASP B C 1
ATOM 9239 O O . ASP B 1 504 ? 64.046 -0.437 77.684 1.00 34.58 504 ASP B O 1
ATOM 9244 N N . SER B 1 505 ? 64.258 -2.634 78.063 1.00 36.58 505 SER B N 1
ATOM 9245 C CA . SER B 1 505 ? 63.984 -2.499 79.485 1.00 38.08 505 SER B CA 1
ATOM 9246 C C . SER B 1 505 ? 64.960 -1.590 80.250 1.00 35.95 505 SER B C 1
ATOM 9247 O O . SER B 1 505 ? 64.614 -1.051 81.287 1.00 35.99 505 SER B O 1
ATOM 9250 N N . ARG B 1 506 ? 66.172 -1.425 79.745 1.00 35.31 506 ARG B N 1
ATOM 9251 C CA . ARG B 1 506 ? 67.133 -0.567 80.427 1.00 41.88 506 ARG B CA 1
ATOM 9252 C C . ARG B 1 506 ? 66.834 0.919 80.213 1.00 40.13 506 ARG B C 1
ATOM 9253 O O . ARG B 1 506 ? 67.296 1.770 80.966 1.00 35.48 506 ARG B O 1
ATOM 9261 N N . ARG B 1 507 ? 66.048 1.216 79.187 1.00 39.38 507 ARG B N 1
ATOM 9262 C CA . ARG B 1 507 ? 65.712 2.593 78.855 1.00 36.76 507 ARG B CA 1
ATOM 9263 C C . ARG B 1 507 ? 66.959 3.447 78.733 1.00 36.33 507 ARG B C 1
ATOM 9264 O O . ARG B 1 507 ? 67.036 4.537 79.303 1.00 37.28 507 ARG B O 1
ATOM 9272 N N . GLU B 1 508 ? 67.936 2.948 77.991 1.00 34.62 508 GLU B N 1
ATOM 9273 C CA . GLU B 1 508 ? 69.172 3.684 77.771 1.00 37.95 508 GLU B CA 1
ATOM 9274 C C . GLU B 1 508 ? 69.475 3.712 76.285 1.00 33.70 508 GLU B C 1
ATOM 9275 O O . GLU B 1 508 ? 69.184 2.760 75.560 1.00 32.81 508 GLU B O 1
ATOM 9281 N N . PRO B 1 509 ? 70.077 4.809 75.814 1.00 32.78 509 PRO B N 1
ATOM 9282 C CA . PRO B 1 509 ? 70.430 4.988 74.409 1.00 31.38 509 PRO B CA 1
ATOM 9283 C C . PRO B 1 509 ? 71.308 3.858 73.863 1.00 34.23 509 PRO B C 1
ATOM 9284 O O . PRO B 1 509 ? 71.179 3.461 72.721 1.00 29.10 509 PRO B O 1
ATOM 9288 N N . GLY B 1 510 ? 72.225 3.363 74.693 1.00 36.24 510 GLY B N 1
ATOM 9289 C CA . GLY B 1 510 ? 73.137 2.316 74.249 1.00 35.70 510 GLY B CA 1
ATOM 9290 C C . GLY B 1 510 ? 72.453 1.060 73.742 1.00 35.69 510 GLY B C 1
ATOM 9291 O O . GLY B 1 510 ? 72.935 0.418 72.812 1.00 34.32 510 GLY B O 1
ATOM 9292 N N . SER B 1 511 ? 71.328 0.698 74.349 1.00 36.55 511 SER B N 1
ATOM 9293 C CA . SER B 1 511 ? 70.619 -0.499 73.914 1.00 38.56 511 SER B CA 1
ATOM 9294 C C . SER B 1 511 ? 69.276 -0.171 73.258 1.00 38.97 511 SER B C 1
ATOM 9295 O O . SER B 1 511 ? 68.348 -0.982 73.304 1.00 38.53 511 SER B O 1
ATOM 9298 N N . ALA B 1 512 ? 69.179 1.016 72.660 1.00 35.71 512 ALA B N 1
ATOM 9299 C CA . ALA B 1 512 ? 67.958 1.423 71.970 1.00 34.97 512 ALA B CA 1
ATOM 9300 C C . ALA B 1 512 ? 68.264 1.325 70.499 1.00 32.17 512 ALA B C 1
ATOM 9301 O O . ALA B 1 512 ? 69.424 1.388 70.122 1.00 31.67 512 ALA B O 1
ATOM 9303 N N . ILE B 1 513 ? 67.241 1.176 69.664 1.00 31.26 513 ILE B N 1
ATOM 9304 C CA . ILE B 1 513 ? 67.454 1.113 68.218 1.00 30.02 513 ILE B CA 1
ATOM 9305 C C . ILE B 1 513 ? 66.405 1.969 67.519 1.00 31.32 513 ILE B C 1
ATOM 9306 O O . ILE B 1 513 ? 65.319 2.207 68.066 1.00 32.19 513 ILE B O 1
ATOM 9311 N N . PHE B 1 514 ? 66.739 2.459 66.331 1.00 29.27 514 PHE B N 1
ATOM 9312 C CA . PHE B 1 514 ? 65.783 3.243 65.576 1.00 32.93 514 PHE B CA 1
ATOM 9313 C C . PHE B 1 514 ? 64.999 2.288 64.685 1.00 34.59 514 PHE B C 1
ATOM 9314 O O . PHE B 1 514 ? 65.599 1.461 64.002 1.00 31.98 514 PHE B O 1
ATOM 9322 N N . VAL B 1 515 ? 63.670 2.386 64.714 1.00 32.09 515 VAL B N 1
ATOM 9323 C CA . VAL B 1 515 ? 62.834 1.567 63.847 1.00 31.90 515 VAL B CA 1
ATOM 9324 C C . VAL B 1 515 ? 61.881 2.522 63.101 1.00 35.80 515 VAL B C 1
ATOM 9325 O O . VAL B 1 515 ? 61.609 3.644 63.578 1.00 30.70 515 VAL B O 1
ATOM 9329 N N . GLY B 1 516 ? 61.402 2.098 61.928 1.00 31.92 516 GLY B N 1
ATOM 9330 C CA . GLY B 1 516 ? 60.481 2.934 61.177 1.00 31.29 516 GLY B CA 1
ATOM 9331 C C . GLY B 1 516 ? 59.192 3.123 61.956 1.00 31.99 516 GLY B C 1
ATOM 9332 O O . GLY B 1 516 ? 58.884 2.338 62.854 1.00 34.07 516 GLY B O 1
ATOM 9333 N N . ASN B 1 517 ? 58.423 4.153 61.621 1.00 31.24 517 ASN B N 1
ATOM 9334 C CA . ASN B 1 517 ? 57.170 4.407 62.321 1.00 31.07 517 ASN B CA 1
ATOM 9335 C C . ASN B 1 517 ? 56.059 3.705 61.528 1.00 26.73 517 ASN B C 1
ATOM 9336 O O . ASN B 1 517 ? 55.702 4.150 60.448 1.00 27.46 517 ASN B O 1
ATOM 9341 N N . ILE B 1 518 ? 55.512 2.615 62.067 1.00 29.60 518 ILE B N 1
ATOM 9342 C CA . ILE B 1 518 ? 54.483 1.856 61.342 1.00 25.42 518 ILE B CA 1
ATOM 9343 C C . ILE B 1 518 ? 53.261 2.706 61.016 1.00 25.54 518 ILE B C 1
ATOM 9344 O O . ILE B 1 518 ? 52.638 2.524 59.973 1.00 28.50 518 ILE B O 1
ATOM 9349 N N . ASN B 1 519 ? 52.931 3.655 61.883 1.00 26.76 519 ASN B N 1
ATOM 9350 C CA . ASN B 1 519 ? 51.816 4.557 61.608 1.00 24.19 519 ASN B CA 1
ATOM 9351 C C . ASN B 1 519 ? 52.109 5.422 60.360 1.00 25.12 519 ASN B C 1
ATOM 9352 O O . ASN B 1 519 ? 51.193 5.779 59.620 1.00 24.76 519 ASN B O 1
ATOM 9357 N N . SER B 1 520 ? 53.376 5.770 60.123 1.00 23.14 520 SER B N 1
ATOM 9358 C CA . SER B 1 520 ? 53.695 6.572 58.927 1.00 26.93 520 SER B CA 1
ATOM 9359 C C . SER B 1 520 ? 53.522 5.730 57.670 1.00 26.24 520 SER B C 1
ATOM 9360 O O . SER B 1 520 ? 53.226 6.253 56.601 1.00 23.51 520 SER B O 1
ATOM 9363 N N . MET B 1 521 ? 53.725 4.418 57.788 1.00 26.08 521 MET B N 1
ATOM 9364 C CA . MET B 1 521 ? 53.524 3.555 56.624 1.00 24.74 521 MET B CA 1
ATOM 9365 C C . MET B 1 521 ? 52.034 3.621 56.292 1.00 20.25 521 MET B C 1
ATOM 9366 O O . MET B 1 521 ? 51.660 3.728 55.117 1.00 20.46 521 MET B O 1
ATOM 9371 N N . LEU B 1 522 ? 51.192 3.550 57.326 1.00 21.64 522 LEU B N 1
ATOM 9372 C CA . LEU B 1 522 ? 49.737 3.590 57.129 1.00 21.61 522 LEU B CA 1
ATOM 9373 C C . LEU B 1 522 ? 49.286 4.953 56.573 1.00 24.21 522 LEU B C 1
ATOM 9374 O O . LEU B 1 522 ? 48.408 5.020 55.690 1.00 19.13 522 LEU B O 1
ATOM 9379 N N . ASN B 1 523 ? 49.872 6.032 57.103 1.00 18.48 523 ASN B N 1
ATOM 9380 C CA . ASN B 1 523 ? 49.568 7.385 56.602 1.00 23.08 523 ASN B CA 1
ATOM 9381 C C . ASN B 1 523 ? 49.851 7.443 55.106 1.00 21.21 523 ASN B C 1
ATOM 9382 O O . ASN B 1 523 ? 48.990 7.831 54.315 1.00 19.83 523 ASN B O 1
ATOM 9387 N N . ASN B 1 524 ? 51.062 7.037 54.718 1.00 19.24 524 ASN B N 1
ATOM 9388 C CA . ASN B 1 524 ? 51.462 7.094 53.320 1.00 23.49 524 ASN B CA 1
ATOM 9389 C C . ASN B 1 524 ? 50.661 6.205 52.377 1.00 25.94 524 ASN B C 1
ATOM 9390 O O . ASN B 1 524 ? 50.316 6.600 51.262 1.00 22.75 524 ASN B O 1
ATOM 9395 N N . GLN B 1 525 ? 50.351 4.996 52.808 1.00 22.66 525 GLN B N 1
ATOM 9396 C CA . GLN B 1 525 ? 49.622 4.123 51.910 1.00 24.94 525 GLN B CA 1
ATOM 9397 C C . GLN B 1 525 ? 48.131 4.356 51.841 1.00 19.27 525 GLN B C 1
ATOM 9398 O O . GLN B 1 525 ? 47.521 4.131 50.801 1.00 22.20 525 GLN B O 1
ATOM 9404 N N . PHE B 1 526 ? 47.522 4.803 52.924 1.00 20.99 526 PHE B N 1
ATOM 9405 C CA . PHE B 1 526 ? 46.091 4.967 52.885 1.00 19.65 526 PHE B CA 1
ATOM 9406 C C . PHE B 1 526 ? 45.584 6.394 53.029 1.00 19.79 526 PHE B C 1
ATOM 9407 O O . PHE B 1 526 ? 44.394 6.627 52.875 1.00 20.83 526 PHE B O 1
ATOM 9415 N N . SER B 1 527 ? 46.481 7.334 53.308 1.00 20.31 527 SER B N 1
ATOM 9416 C CA . SER B 1 527 ? 46.050 8.751 53.400 1.00 20.51 527 SER B CA 1
ATOM 9417 C C . SER B 1 527 ? 47.080 9.661 52.726 1.00 22.29 527 SER B C 1
ATOM 9418 O O . SER B 1 527 ? 47.655 10.557 53.350 1.00 23.39 527 SER B O 1
ATOM 9421 N N . PRO B 1 528 ? 47.353 9.427 51.446 1.00 21.32 528 PRO B N 1
ATOM 9422 C CA . PRO B 1 528 ? 48.329 10.307 50.798 1.00 25.89 528 PRO B CA 1
ATOM 9423 C C . PRO B 1 528 ? 47.782 11.738 50.799 1.00 24.40 528 PRO B C 1
ATOM 9424 O O . PRO B 1 528 ? 46.594 11.951 50.897 1.00 21.24 528 PRO B O 1
ATOM 9428 N N . GLU B 1 529 ? 48.662 12.715 50.682 1.00 27.85 529 GLU B N 1
ATOM 9429 C CA . GLU B 1 529 ? 48.220 14.101 50.699 1.00 27.88 529 GLU B CA 1
ATOM 9430 C C . GLU B 1 529 ? 47.574 14.483 49.386 1.00 27.82 529 GLU B C 1
ATOM 9431 O O . GLU B 1 529 ? 46.647 15.295 49.361 1.00 32.66 529 GLU B O 1
ATOM 9437 N N . TYR B 1 530 ? 48.071 13.920 48.287 1.00 19.10 530 TYR B N 1
ATOM 9438 C CA . TYR B 1 530 ? 47.528 14.254 46.986 1.00 23.25 530 TYR B CA 1
ATOM 9439 C C . TYR B 1 530 ? 46.964 13.060 46.287 1.00 24.76 530 TYR B C 1
ATOM 9440 O O . TYR B 1 530 ? 47.309 11.918 46.624 1.00 24.97 530 TYR B O 1
ATOM 9449 N N . GLY B 1 531 ? 46.131 13.335 45.291 1.00 23.31 531 GLY B N 1
ATOM 9450 C CA . GLY B 1 531 ? 45.530 12.290 44.481 1.00 23.00 531 GLY B CA 1
ATOM 9451 C C . GLY B 1 531 ? 46.584 11.832 43.485 1.00 25.13 531 GLY B C 1
ATOM 9452 O O . GLY B 1 531 ? 47.680 12.407 43.426 1.00 21.04 531 GLY B O 1
ATOM 9453 N N . VAL B 1 532 ? 46.282 10.807 42.695 1.00 23.09 532 VAL B N 1
ATOM 9454 C CA . VAL B 1 532 ? 47.264 10.325 41.734 1.00 24.02 532 VAL B CA 1
ATOM 9455 C C . VAL B 1 532 ? 47.430 11.151 40.465 1.00 22.78 532 VAL B C 1
ATOM 9456 O O . VAL B 1 532 ? 48.350 10.878 39.712 1.00 26.46 532 VAL B O 1
ATOM 9460 N N . GLN B 1 533 ? 46.563 12.147 40.242 1.00 24.32 533 GLN B N 1
ATOM 9461 C CA . GLN B 1 533 ? 46.629 13.042 39.081 1.00 27.04 533 GLN B CA 1
ATOM 9462 C C . GLN B 1 533 ? 46.790 12.234 37.788 1.00 29.31 533 GLN B C 1
ATOM 9463 O O . GLN B 1 533 ? 47.695 12.480 36.982 1.00 25.53 533 GLN B O 1
ATOM 9469 N N . SER B 1 534 ? 45.903 11.277 37.566 1.00 30.35 534 SER B N 1
ATOM 9470 C CA . SER B 1 534 ? 46.072 10.442 36.382 1.00 35.22 534 SER B CA 1
ATOM 9471 C C . SER B 1 534 ? 45.928 11.201 35.072 1.00 36.46 534 SER B C 1
ATOM 9472 O O . SER B 1 534 ? 46.261 10.681 34.014 1.00 37.78 534 SER B O 1
ATOM 9475 N N . GLY B 1 535 ? 45.463 12.440 35.140 1.00 37.02 535 GLY B N 1
ATOM 9476 C CA . GLY B 1 535 ? 45.316 13.237 33.933 1.00 36.98 535 GLY B CA 1
ATOM 9477 C C . GLY B 1 535 ? 46.565 14.021 33.559 1.00 37.12 535 GLY B C 1
ATOM 9478 O O . GLY B 1 535 ? 46.624 14.655 32.493 1.00 37.81 535 GLY B O 1
ATOM 9479 N N . VAL B 1 536 ? 47.550 14.018 34.444 1.00 31.78 536 VAL B N 1
ATOM 9480 C CA . VAL B 1 536 ? 48.800 14.707 34.179 1.00 34.00 536 VAL B CA 1
ATOM 9481 C C . VAL B 1 536 ? 49.669 13.640 33.519 1.00 32.85 536 VAL B C 1
ATOM 9482 O O . VAL B 1 536 ? 50.149 12.714 34.182 1.00 30.56 536 VAL B O 1
ATOM 9486 N N . ARG B 1 537 ? 49.846 13.765 32.206 1.00 35.89 537 ARG B N 1
ATOM 9487 C CA . ARG B 1 537 ? 50.602 12.795 31.414 1.00 34.99 537 ARG B CA 1
ATOM 9488 C C . ARG B 1 537 ? 52.042 12.612 31.848 1.00 36.99 537 ARG B C 1
ATOM 9489 O O . ARG B 1 537 ? 52.521 11.476 32.004 1.00 33.68 537 ARG B O 1
ATOM 9497 N N . ASP B 1 538 ? 52.741 13.727 32.029 1.00 32.27 538 ASP B N 1
ATOM 9498 C CA . ASP B 1 538 ? 54.141 13.688 32.444 1.00 32.39 538 ASP B CA 1
ATOM 9499 C C . ASP B 1 538 ? 54.188 13.347 33.927 1.00 32.99 538 ASP B C 1
ATOM 9500 O O . ASP B 1 538 ? 53.946 14.191 34.779 1.00 32.52 538 ASP B O 1
ATOM 9505 N N . ARG B 1 539 ? 54.520 12.100 34.237 1.00 31.58 539 ARG B N 1
ATOM 9506 C CA . ARG B 1 539 ? 54.563 11.660 35.627 1.00 35.22 539 ARG B CA 1
ATOM 9507 C C . ARG B 1 539 ? 55.562 12.374 36.508 1.00 33.86 539 ARG B C 1
ATOM 9508 O O . ARG B 1 539 ? 55.337 12.527 37.710 1.00 29.43 539 ARG B O 1
ATOM 9516 N N . SER B 1 540 ? 56.662 12.821 35.913 1.00 30.31 540 SER B N 1
ATOM 9517 C CA . SER B 1 540 ? 57.664 13.509 36.695 1.00 31.28 540 SER B CA 1
ATOM 9518 C C . SER B 1 540 ? 57.082 14.790 37.279 1.00 30.39 540 SER B C 1
ATOM 9519 O O . SER B 1 540 ? 57.603 15.283 38.280 1.00 30.10 540 SER B O 1
ATOM 9522 N N . LYS B 1 541 ? 56.008 15.308 36.670 1.00 28.54 541 LYS B N 1
ATOM 9523 C CA . LYS B 1 541 ? 55.374 16.551 37.152 1.00 31.04 541 LYS B CA 1
ATOM 9524 C C . LYS B 1 541 ? 54.297 16.359 38.225 1.00 31.33 541 LYS B C 1
ATOM 9525 O O . LYS B 1 541 ? 53.814 17.326 38.809 1.00 28.56 541 LYS B O 1
ATOM 9531 N N . ARG B 1 542 ? 53.922 15.109 38.477 1.00 28.13 542 ARG B N 1
ATOM 9532 C CA . ARG B 1 542 ? 52.909 14.798 39.476 1.00 26.16 542 ARG B CA 1
ATOM 9533 C C . ARG B 1 542 ? 53.451 14.892 40.870 1.00 23.33 542 ARG B C 1
ATOM 9534 O O . ARG B 1 542 ? 54.667 14.766 41.081 1.00 25.69 542 ARG B O 1
ATOM 9542 N N . LYS B 1 543 ? 52.543 15.077 41.828 1.00 25.02 543 LYS B N 1
ATOM 9543 C CA . LYS B 1 543 ? 52.893 15.121 43.240 1.00 22.92 543 LYS B CA 1
ATOM 9544 C C . LYS B 1 543 ? 53.316 13.727 43.648 1.00 24.87 543 LYS B C 1
ATOM 9545 O O . LYS B 1 543 ? 54.139 13.555 44.561 1.00 23.05 543 LYS B O 1
ATOM 9551 N N . ARG B 1 544 ? 52.758 12.726 42.964 1.00 21.50 544 ARG B N 1
ATOM 9552 C CA . ARG B 1 544 ? 53.068 11.313 43.286 1.00 21.45 544 ARG B CA 1
ATOM 9553 C C . ARG B 1 544 ? 53.354 10.632 41.946 1.00 21.21 544 ARG B C 1
ATOM 9554 O O . ARG B 1 544 ? 52.491 9.976 41.370 1.00 23.36 544 ARG B O 1
ATOM 9562 N N . PRO B 1 545 ? 54.576 10.792 41.433 1.00 23.14 545 PRO B N 1
ATOM 9563 C CA . PRO B 1 545 ? 54.980 10.219 40.141 1.00 22.06 545 PRO B CA 1
ATOM 9564 C C . PRO B 1 545 ? 54.754 8.700 39.925 1.00 24.18 545 PRO B C 1
ATOM 9565 O O . PRO B 1 545 ? 54.139 8.270 38.924 1.00 25.16 545 PRO B O 1
ATOM 9569 N N . PHE B 1 546 ? 55.252 7.900 40.855 1.00 22.14 546 PHE B N 1
ATOM 9570 C CA . PHE B 1 546 ? 55.140 6.445 40.744 1.00 27.62 546 PHE B CA 1
ATOM 9571 C C . PHE B 1 546 ? 54.751 5.820 42.078 1.00 24.43 546 PHE B C 1
ATOM 9572 O O . PHE B 1 546 ? 55.582 5.194 42.731 1.00 28.78 546 PHE B O 1
ATOM 9580 N N . PRO B 1 547 ? 53.481 5.962 42.495 1.00 22.10 547 PRO B N 1
ATOM 9581 C CA . PRO B 1 547 ? 53.019 5.414 43.774 1.00 22.95 547 PRO B CA 1
ATOM 9582 C C . PRO B 1 547 ? 53.327 3.927 43.996 1.00 24.83 547 PRO B C 1
ATOM 9583 O O . PRO B 1 547 ? 53.538 3.494 45.120 1.00 23.05 547 PRO B O 1
ATOM 9587 N N . GLY B 1 548 ? 53.359 3.148 42.923 1.00 24.91 548 GLY B N 1
ATOM 9588 C CA . GLY B 1 548 ? 53.611 1.713 43.056 1.00 21.22 548 GLY B CA 1
ATOM 9589 C C . GLY B 1 548 ? 54.957 1.309 43.624 1.00 25.60 548 GLY B C 1
ATOM 9590 O O . GLY B 1 548 ? 55.076 0.259 44.269 1.00 26.34 548 GLY B O 1
ATOM 9591 N N . LEU B 1 549 ? 55.967 2.146 43.422 1.00 26.87 549 LEU B N 1
ATOM 9592 C CA . LEU B 1 549 ? 57.315 1.840 43.864 1.00 25.92 549 LEU B CA 1
ATOM 9593 C C . LEU B 1 549 ? 57.544 1.745 45.379 1.00 31.83 549 LEU B C 1
ATOM 9594 O O . LEU B 1 549 ? 58.481 1.061 45.833 1.00 29.52 549 LEU B O 1
ATOM 9599 N N . ALA B 1 550 ? 56.697 2.404 46.169 1.00 27.85 550 ALA B N 1
ATOM 9600 C CA . ALA B 1 550 ? 56.856 2.379 47.617 1.00 25.35 550 ALA B CA 1
ATOM 9601 C C . ALA B 1 550 ? 56.705 0.951 48.144 1.00 28.82 550 ALA B C 1
ATOM 9602 O O . ALA B 1 550 ? 57.223 0.609 49.225 1.00 25.42 550 ALA B O 1
ATOM 9604 N N . TRP B 1 551 ? 55.988 0.109 47.401 1.00 24.07 551 TRP B N 1
ATOM 9605 C CA . TRP B 1 551 ? 55.844 -1.267 47.862 1.00 27.88 551 TRP B CA 1
ATOM 9606 C C . TRP B 1 551 ? 57.219 -1.976 47.917 1.00 27.46 551 TRP B C 1
ATOM 9607 O O . TRP B 1 551 ? 57.470 -2.807 48.810 1.00 26.71 551 TRP B O 1
ATOM 9618 N N . ALA B 1 552 ? 58.106 -1.624 46.984 1.00 27.41 552 ALA B N 1
ATOM 9619 C CA . ALA B 1 552 ? 59.444 -2.233 46.912 1.00 30.30 552 ALA B CA 1
ATOM 9620 C C . ALA B 1 552 ? 60.433 -1.765 47.986 1.00 32.07 552 ALA B C 1
ATOM 9621 O O . ALA B 1 552 ? 61.438 -2.437 48.246 1.00 30.16 552 ALA B O 1
ATOM 9623 N N . SER B 1 553 ? 60.157 -0.620 48.612 1.00 26.45 553 SER B N 1
ATOM 9624 C CA . SER B 1 553 ? 61.023 -0.098 49.664 1.00 26.60 553 SER B CA 1
ATOM 9625 C C . SER B 1 553 ? 60.403 -0.278 51.043 1.00 27.07 553 SER B C 1
ATOM 9626 O O . SER B 1 553 ? 61.041 0.013 52.062 1.00 28.96 553 SER B O 1
ATOM 9629 N N . MET B 1 554 ? 59.156 -0.749 51.075 1.00 27.21 554 MET B N 1
ATOM 9630 C CA . MET B 1 554 ? 58.439 -0.941 52.323 1.00 25.82 554 MET B CA 1
ATOM 9631 C C . MET B 1 554 ? 59.180 -1.742 53.397 1.00 27.61 554 MET B C 1
ATOM 9632 O O . MET B 1 554 ? 59.284 -1.338 54.571 1.00 25.93 554 MET B O 1
ATOM 9637 N N . LYS B 1 555 ? 59.725 -2.873 52.999 1.00 27.61 555 LYS B N 1
ATOM 9638 C CA . LYS B 1 555 ? 60.431 -3.717 53.957 1.00 28.12 555 LYS B CA 1
ATOM 9639 C C . LYS B 1 555 ? 61.684 -3.004 54.503 1.00 25.00 555 LYS B C 1
ATOM 9640 O O . LYS B 1 555 ? 61.984 -3.043 55.693 1.00 26.23 555 LYS B O 1
ATOM 9646 N N . ASP B 1 556 ? 62.410 -2.328 53.636 1.00 28.85 556 ASP B N 1
ATOM 9647 C CA . ASP B 1 556 ? 63.592 -1.629 54.104 1.00 34.03 556 ASP B CA 1
ATOM 9648 C C . ASP B 1 556 ? 63.214 -0.490 55.075 1.00 34.42 556 ASP B C 1
ATOM 9649 O O . ASP B 1 556 ? 63.854 -0.279 56.103 1.00 29.55 556 ASP B O 1
ATOM 9654 N N . THR B 1 557 ? 62.142 0.219 54.761 1.00 31.95 557 THR B N 1
ATOM 9655 C CA . THR B 1 557 ? 61.716 1.334 55.586 1.00 26.73 557 THR B CA 1
ATOM 9656 C C . THR B 1 557 ? 61.017 0.982 56.903 1.00 29.65 557 THR B C 1
ATOM 9657 O O . THR B 1 557 ? 61.306 1.586 57.948 1.00 29.80 557 THR B O 1
ATOM 9661 N N . TYR B 1 558 ? 60.135 -0.017 56.878 1.00 27.79 558 TYR B N 1
ATOM 9662 C CA . TYR B 1 558 ? 59.347 -0.391 58.059 1.00 26.18 558 TYR B CA 1
ATOM 9663 C C . TYR B 1 558 ? 59.570 -1.804 58.638 1.00 30.36 558 TYR B C 1
ATOM 9664 O O . TYR B 1 558 ? 59.036 -2.136 59.703 1.00 27.34 558 TYR B O 1
ATOM 9673 N N . GLY B 1 559 ? 60.362 -2.621 57.947 1.00 30.86 559 GLY B N 1
ATOM 9674 C CA . GLY B 1 559 ? 60.616 -3.975 58.408 1.00 32.17 559 GLY B CA 1
ATOM 9675 C C . GLY B 1 559 ? 61.056 -4.136 59.852 1.00 36.07 559 GLY B C 1
ATOM 9676 O O . GLY B 1 559 ? 60.771 -5.177 60.459 1.00 36.82 559 GLY B O 1
ATOM 9677 N N . ALA B 1 560 ? 61.733 -3.136 60.419 1.00 32.61 560 ALA B N 1
ATOM 9678 C CA . ALA B 1 560 ? 62.199 -3.242 61.803 1.00 33.07 560 ALA B CA 1
ATOM 9679 C C . ALA B 1 560 ? 61.147 -2.918 62.853 1.00 32.49 560 ALA B C 1
ATOM 9680 O O . ALA B 1 560 ? 61.390 -3.094 64.050 1.00 31.17 560 ALA B O 1
ATOM 9682 N N . CYS B 1 561 ? 59.980 -2.445 62.442 1.00 30.82 561 CYS B N 1
ATOM 9683 C CA . CYS B 1 561 ? 58.954 -2.162 63.442 1.00 29.81 561 CYS B CA 1
ATOM 9684 C C . CYS B 1 561 ? 58.539 -3.497 64.034 1.00 32.58 561 CYS B C 1
ATOM 9685 O O . CYS B 1 561 ? 58.269 -4.451 63.305 1.00 32.51 561 CYS B O 1
ATOM 9688 N N . PRO B 1 562 ? 58.496 -3.589 65.370 1.00 33.92 562 PRO B N 1
ATOM 9689 C CA . PRO B 1 562 ? 58.113 -4.835 66.040 1.00 32.85 562 PRO B CA 1
ATOM 9690 C C . PRO B 1 562 ? 56.841 -5.498 65.512 1.00 34.42 562 PRO B C 1
ATOM 9691 O O . PRO B 1 562 ? 56.770 -6.729 65.449 1.00 28.69 562 PRO B O 1
ATOM 9695 N N . ILE B 1 563 ? 55.845 -4.696 65.133 1.00 31.90 563 ILE B N 1
ATOM 9696 C CA . ILE B 1 563 ? 54.588 -5.242 64.633 1.00 29.67 563 ILE B CA 1
ATOM 9697 C C . ILE B 1 563 ? 54.377 -5.159 63.114 1.00 28.25 563 ILE B C 1
ATOM 9698 O O . ILE B 1 563 ? 53.241 -5.233 62.660 1.00 26.34 563 ILE B O 1
ATOM 9703 N N . TYR B 1 564 ? 55.462 -5.021 62.347 1.00 27.11 564 TYR B N 1
ATOM 9704 C CA . TYR B 1 564 ? 55.391 -4.924 60.895 1.00 24.80 564 TYR B CA 1
ATOM 9705 C C . TYR B 1 564 ? 54.548 -6.033 60.261 1.00 31.96 564 TYR B C 1
ATOM 9706 O O . TYR B 1 564 ? 53.619 -5.759 59.481 1.00 25.26 564 TYR B O 1
ATOM 9715 N N . SER B 1 565 ? 54.880 -7.284 60.584 1.00 27.35 565 SER B N 1
ATOM 9716 C CA . SER B 1 565 ? 54.155 -8.429 60.032 1.00 30.65 565 SER B CA 1
ATOM 9717 C C . SER B 1 565 ? 52.692 -8.437 60.417 1.00 27.88 565 SER B C 1
ATOM 9718 O O . SER B 1 565 ? 51.830 -8.695 59.595 1.00 28.28 565 SER B O 1
ATOM 9721 N N . ASP B 1 566 ? 52.414 -8.177 61.685 1.00 29.05 566 ASP B N 1
ATOM 9722 C CA . ASP B 1 566 ? 51.035 -8.150 62.138 1.00 31.54 566 ASP B CA 1
ATOM 9723 C C . ASP B 1 566 ? 50.228 -7.101 61.387 1.00 29.28 566 ASP B C 1
ATOM 9724 O O . ASP B 1 566 ? 49.091 -7.346 61.006 1.00 28.49 566 ASP B O 1
ATOM 9729 N N . VAL B 1 567 ? 50.816 -5.931 61.167 1.00 26.87 567 VAL B N 1
ATOM 9730 C CA . VAL B 1 567 ? 50.092 -4.888 60.453 1.00 25.66 567 VAL B CA 1
ATOM 9731 C C . VAL B 1 567 ? 49.803 -5.278 59.001 1.00 24.65 567 VAL B C 1
ATOM 9732 O O . VAL B 1 567 ? 48.694 -5.077 58.540 1.00 24.29 567 VAL B O 1
ATOM 9736 N N . LEU B 1 568 ? 50.786 -5.821 58.284 1.00 24.20 568 LEU B N 1
ATOM 9737 C CA . LEU B 1 568 ? 50.546 -6.254 56.905 1.00 27.60 568 LEU B CA 1
ATOM 9738 C C . LEU B 1 568 ? 49.453 -7.336 56.865 1.00 28.16 568 LEU B C 1
ATOM 9739 O O . LEU B 1 568 ? 48.621 -7.357 55.966 1.00 28.33 568 LEU B O 1
ATOM 9744 N N . GLU B 1 569 ? 49.444 -8.225 57.849 1.00 27.74 569 GLU B N 1
ATOM 9745 C CA . GLU B 1 569 ? 48.409 -9.255 57.891 1.00 30.54 569 GLU B CA 1
ATOM 9746 C C . GLU B 1 569 ? 47.041 -8.641 58.216 1.00 27.43 569 GLU B C 1
ATOM 9747 O O . GLU B 1 569 ? 46.009 -9.038 57.647 1.00 27.65 569 GLU B O 1
ATOM 9753 N N . ALA B 1 570 ? 47.007 -7.691 59.145 1.00 24.29 570 ALA B N 1
ATOM 9754 C CA . ALA B 1 570 ? 45.725 -7.054 59.465 1.00 26.40 570 ALA B CA 1
ATOM 9755 C C . ALA B 1 570 ? 45.243 -6.322 58.200 1.00 23.92 570 ALA B C 1
ATOM 9756 O O . ALA B 1 570 ? 44.061 -6.329 57.899 1.00 26.04 570 ALA B O 1
ATOM 9758 N N . ILE B 1 571 ? 46.164 -5.698 57.466 1.00 22.80 571 ILE B N 1
ATOM 9759 C CA . ILE B 1 571 ? 45.788 -4.997 56.222 1.00 23.78 571 ILE B CA 1
ATOM 9760 C C . ILE B 1 571 ? 45.162 -5.997 55.230 1.00 26.09 571 ILE B C 1
ATOM 9761 O O . ILE B 1 571 ? 44.070 -5.775 54.703 1.00 23.07 571 ILE B O 1
ATOM 9766 N N . GLU B 1 572 ? 45.854 -7.110 55.009 1.00 25.35 572 GLU B N 1
ATOM 9767 C CA . GLU B 1 572 ? 45.391 -8.125 54.070 1.00 27.39 572 GLU B CA 1
ATOM 9768 C C . GLU B 1 572 ? 44.001 -8.620 54.467 1.00 24.80 572 GLU B C 1
ATOM 9769 O O . GLU B 1 572 ? 43.099 -8.716 53.644 1.00 24.91 572 GLU B O 1
ATOM 9775 N N . ARG B 1 573 ? 43.815 -8.912 55.739 1.00 25.54 573 ARG B N 1
ATOM 9776 C CA . ARG B 1 573 ? 42.511 -9.390 56.169 1.00 26.77 573 ARG B CA 1
ATOM 9777 C C . ARG B 1 573 ? 41.410 -8.336 55.975 1.00 28.57 573 ARG B C 1
ATOM 9778 O O . ARG B 1 573 ? 40.326 -8.617 55.456 1.00 23.62 573 ARG B O 1
ATOM 9786 N N . CYS B 1 574 ? 41.674 -7.111 56.417 1.00 27.28 574 CYS B N 1
ATOM 9787 C CA . CYS B 1 574 ? 40.661 -6.075 56.293 1.00 26.57 574 CYS B CA 1
ATOM 9788 C C . CYS B 1 574 ? 40.372 -5.697 54.843 1.00 21.45 574 CYS B C 1
ATOM 9789 O O . CYS B 1 574 ? 39.241 -5.378 54.500 1.00 21.83 574 CYS B O 1
ATOM 9792 N N . TRP B 1 575 ? 41.384 -5.740 53.991 1.00 21.77 575 TRP B N 1
ATOM 9793 C CA . TRP B 1 575 ? 41.197 -5.374 52.597 1.00 21.14 575 TRP B CA 1
ATOM 9794 C C . TRP B 1 575 ? 40.359 -6.476 51.921 1.00 28.64 575 TRP B C 1
ATOM 9795 O O . TRP B 1 575 ? 39.510 -6.183 51.065 1.00 25.91 575 TRP B O 1
ATOM 9806 N N . TRP B 1 576 ? 40.583 -7.729 52.323 1.00 27.01 576 TRP B N 1
ATOM 9807 C CA . TRP B 1 576 ? 39.798 -8.836 51.780 1.00 28.41 576 TRP B CA 1
ATOM 9808 C C . TRP B 1 576 ? 38.346 -8.579 52.148 1.00 27.21 576 TRP B C 1
ATOM 9809 O O . TRP B 1 576 ? 37.460 -8.696 51.308 1.00 28.20 576 TRP B O 1
ATOM 9820 N N . ASN B 1 577 ? 38.104 -8.234 53.409 1.00 25.98 577 ASN B N 1
ATOM 9821 C CA . ASN B 1 577 ? 36.747 -7.966 53.881 1.00 27.48 577 ASN B CA 1
ATOM 9822 C C . ASN B 1 577 ? 36.095 -6.820 53.103 1.00 30.13 577 ASN B C 1
ATOM 9823 O O . ASN B 1 577 ? 34.913 -6.878 52.741 1.00 27.30 577 ASN B O 1
ATOM 9828 N N . ALA B 1 578 ? 36.876 -5.781 52.836 1.00 25.59 578 ALA B N 1
ATOM 9829 C CA . ALA B 1 578 ? 36.349 -4.604 52.152 1.00 28.54 578 ALA B CA 1
ATOM 9830 C C . ALA B 1 578 ? 36.238 -4.652 50.636 1.00 24.67 578 ALA B C 1
ATOM 9831 O O . ALA B 1 578 ? 35.243 -4.186 50.086 1.00 30.37 578 ALA B O 1
ATOM 9833 N N . PHE B 1 579 ? 37.237 -5.227 49.970 1.00 27.09 579 PHE B N 1
ATOM 9834 C CA . PHE B 1 579 ? 37.264 -5.305 48.517 1.00 23.93 579 PHE B CA 1
ATOM 9835 C C . PHE B 1 579 ? 37.131 -6.686 47.880 1.00 27.11 579 PHE B C 1
ATOM 9836 O O . PHE B 1 579 ? 36.963 -6.774 46.657 1.00 27.40 579 PHE B O 1
ATOM 9844 N N . GLY B 1 580 ? 37.226 -7.745 48.679 1.00 30.60 580 GLY B N 1
ATOM 9845 C CA . GLY B 1 580 ? 37.151 -9.087 48.121 1.00 29.84 580 GLY B CA 1
ATOM 9846 C C . GLY B 1 580 ? 38.370 -9.377 47.259 1.00 30.20 580 GLY B C 1
ATOM 9847 O O . GLY B 1 580 ? 38.261 -10.051 46.235 1.00 31.71 580 GLY B O 1
ATOM 9848 N N . GLU B 1 581 ? 39.541 -8.873 47.646 1.00 30.69 581 GLU B N 1
ATOM 9849 C CA . GLU B 1 581 ? 40.766 -9.106 46.863 1.00 30.83 581 GLU B CA 1
ATOM 9850 C C . GLU B 1 581 ? 41.974 -9.027 47.793 1.00 30.62 581 GLU B C 1
ATOM 9851 O O . GLU B 1 581 ? 41.859 -8.572 48.936 1.00 28.17 581 GLU B O 1
ATOM 9857 N N . SER B 1 582 ? 43.133 -9.438 47.290 1.00 26.48 582 SER B N 1
ATOM 9858 C CA . SER B 1 582 ? 44.386 -9.419 48.052 1.00 27.33 582 SER B CA 1
ATOM 9859 C C . SER B 1 582 ? 45.087 -8.070 47.925 1.00 25.18 582 SER B C 1
ATOM 9860 O O . SER B 1 582 ? 45.445 -7.664 46.836 1.00 26.29 582 SER B O 1
ATOM 9863 N N . TYR B 1 583 ? 45.304 -7.385 49.038 1.00 24.39 583 TYR B N 1
ATOM 9864 C CA . TYR B 1 583 ? 45.970 -6.090 48.954 1.00 26.81 583 TYR B CA 1
ATOM 9865 C C . TYR B 1 583 ? 47.392 -6.277 48.428 1.00 27.30 583 TYR B C 1
ATOM 9866 O O . TYR B 1 583 ? 47.860 -5.520 47.571 1.00 25.49 583 TYR B O 1
ATOM 9875 N N . ARG B 1 584 ? 48.079 -7.292 48.945 1.00 26.50 584 ARG B N 1
ATOM 9876 C CA . ARG B 1 584 ? 49.441 -7.568 48.524 1.00 29.68 584 ARG B CA 1
ATOM 9877 C C . ARG B 1 584 ? 49.516 -7.747 47.013 1.00 26.24 584 ARG B C 1
ATOM 9878 O O . ARG B 1 584 ? 50.416 -7.204 46.355 1.00 28.50 584 ARG B O 1
ATOM 9886 N N . ALA B 1 585 ? 48.581 -8.496 46.442 1.00 28.96 585 ALA B N 1
ATOM 9887 C CA . ALA B 1 585 ? 48.631 -8.680 44.974 1.00 30.54 585 ALA B CA 1
ATOM 9888 C C . ALA B 1 585 ? 48.302 -7.346 44.268 1.00 26.97 585 ALA B C 1
ATOM 9889 O O . ALA B 1 585 ? 48.887 -7.013 43.233 1.00 25.93 585 ALA B O 1
ATOM 9891 N N . TYR B 1 586 ? 47.373 -6.588 44.836 1.00 25.58 586 TYR B N 1
ATOM 9892 C CA . TYR B 1 586 ? 47.002 -5.307 44.246 1.00 24.93 586 TYR B CA 1
ATOM 9893 C C . TYR B 1 586 ? 48.276 -4.450 44.180 1.00 20.56 586 TYR B C 1
ATOM 9894 O O . TYR B 1 586 ? 48.589 -3.865 43.160 1.00 24.60 586 TYR B O 1
ATOM 9903 N N . ARG B 1 587 ? 49.038 -4.421 45.265 1.00 23.51 587 ARG B N 1
ATOM 9904 C CA . ARG B 1 587 ? 50.266 -3.626 45.305 1.00 24.21 587 ARG B CA 1
ATOM 9905 C C . ARG B 1 587 ? 51.401 -4.173 44.439 1.00 30.08 587 ARG B C 1
ATOM 9906 O O . ARG B 1 587 ? 52.195 -3.398 43.873 1.00 24.36 587 ARG B O 1
ATOM 9914 N N . GLU B 1 588 ? 51.508 -5.504 44.362 1.00 28.48 588 GLU B N 1
ATOM 9915 C CA . GLU B 1 588 ? 52.521 -6.110 43.509 1.00 30.04 588 GLU B CA 1
ATOM 9916 C C . GLU B 1 588 ? 52.256 -5.682 42.061 1.00 28.03 588 GLU B C 1
ATOM 9917 O O . GLU B 1 588 ? 53.187 -5.332 41.353 1.00 27.97 588 GLU B O 1
ATOM 9923 N N . ASP B 1 589 ? 50.985 -5.694 41.646 1.00 32.21 589 ASP B N 1
ATOM 9924 C CA . ASP B 1 589 ? 50.611 -5.289 40.294 1.00 29.97 589 ASP B CA 1
ATOM 9925 C C . ASP B 1 589 ? 50.983 -3.830 40.059 1.00 29.32 589 ASP B C 1
ATOM 9926 O O . ASP B 1 589 ? 51.550 -3.506 39.033 1.00 29.11 589 ASP B O 1
ATOM 9931 N N . MET B 1 590 ? 50.648 -2.961 41.017 1.00 29.27 590 MET B N 1
ATOM 9932 C CA . MET B 1 590 ? 50.946 -1.528 40.873 1.00 28.78 590 MET B CA 1
ATOM 9933 C C . MET B 1 590 ? 52.469 -1.357 40.825 1.00 26.18 590 MET B C 1
ATOM 9934 O O . MET B 1 590 ? 52.984 -0.540 40.079 1.00 29.84 590 MET B O 1
ATOM 9939 N N . LEU B 1 591 ? 53.185 -2.136 41.625 1.00 23.38 591 LEU B N 1
ATOM 9940 C CA . LEU B 1 591 ? 54.647 -2.079 41.621 1.00 30.19 591 LEU B CA 1
ATOM 9941 C C . LEU B 1 591 ? 55.171 -2.438 40.207 1.00 29.94 591 LEU B C 1
ATOM 9942 O O . LEU B 1 591 ? 56.072 -1.780 39.655 1.00 25.39 591 LEU B O 1
ATOM 9947 N N . LYS B 1 592 ? 54.616 -3.502 39.632 1.00 29.67 592 LYS B N 1
ATOM 9948 C CA . LYS B 1 592 ? 55.028 -3.910 38.293 1.00 34.68 592 LYS B CA 1
ATOM 9949 C C . LYS B 1 592 ? 54.827 -2.832 37.262 1.00 29.37 592 LYS B C 1
ATOM 9950 O O . LYS B 1 592 ? 55.759 -2.482 36.551 1.00 27.41 592 LYS B O 1
ATOM 9956 N N . ARG B 1 593 ? 53.602 -2.320 37.186 1.00 31.65 593 ARG B N 1
ATOM 9957 C CA . ARG B 1 593 ? 53.279 -1.278 36.223 1.00 31.04 593 ARG B CA 1
ATOM 9958 C C . ARG B 1 593 ? 54.177 -0.070 36.388 1.00 31.41 593 ARG B C 1
ATOM 9959 O O . ARG B 1 593 ? 54.731 0.402 35.412 1.00 27.68 593 ARG B O 1
ATOM 9967 N N . ASP B 1 594 ? 54.322 0.439 37.620 1.00 31.43 594 ASP B N 1
ATOM 9968 C CA . ASP B 1 594 ? 55.143 1.636 37.800 1.00 33.23 594 ASP B CA 1
ATOM 9969 C C . ASP B 1 594 ? 56.599 1.397 37.488 1.00 35.99 594 ASP B C 1
ATOM 9970 O O . ASP B 1 594 ? 57.298 2.291 37.008 1.00 34.42 594 ASP B O 1
ATOM 9975 N N . THR B 1 595 ? 57.057 0.174 37.734 1.00 32.55 595 THR B N 1
ATOM 9976 C CA . THR B 1 595 ? 58.434 -0.157 37.417 1.00 34.80 595 THR B CA 1
ATOM 9977 C C . THR B 1 595 ? 58.665 -0.040 35.908 1.00 33.63 595 THR B C 1
ATOM 9978 O O . THR B 1 595 ? 59.728 0.401 35.472 1.00 31.30 595 THR B O 1
ATOM 9982 N N . LEU B 1 596 ? 57.664 -0.430 35.124 1.00 38.60 596 LEU B N 1
ATOM 9983 C CA . LEU B 1 596 ? 57.748 -0.320 33.671 1.00 39.79 596 LEU B CA 1
ATOM 9984 C C . LEU B 1 596 ? 57.678 1.141 33.251 1.00 38.39 596 LEU B C 1
ATOM 9985 O O . LEU B 1 596 ? 58.453 1.584 32.414 1.00 37.12 596 LEU B O 1
ATOM 9990 N N . GLU B 1 597 ? 56.734 1.883 33.825 1.00 38.93 597 GLU B N 1
ATOM 9991 C CA . GLU B 1 597 ? 56.580 3.293 33.458 1.00 36.31 597 GLU B CA 1
ATOM 9992 C C . GLU B 1 597 ? 57.881 4.043 33.762 1.00 34.62 597 GLU B C 1
ATOM 9993 O O . GLU B 1 597 ? 58.327 4.852 32.964 1.00 35.82 597 GLU B O 1
ATOM 9999 N N . LEU B 1 598 ? 58.512 3.742 34.902 1.00 33.59 598 LEU B N 1
ATOM 10000 C CA . LEU B 1 598 ? 59.746 4.432 35.283 1.00 33.76 598 LEU B CA 1
ATOM 10001 C C . LEU B 1 598 ? 60.817 4.385 34.187 1.00 37.56 598 LEU B C 1
ATOM 10002 O O . LEU B 1 598 ? 61.424 5.411 33.843 1.00 38.61 598 LEU B O 1
ATOM 10007 N N . SER B 1 599 ? 61.032 3.200 33.624 1.00 38.55 599 SER B N 1
ATOM 10008 C CA . SER B 1 599 ? 62.022 3.036 32.565 1.00 39.01 599 SER B CA 1
ATOM 10009 C C . SER B 1 599 ? 61.835 4.013 31.395 1.00 39.11 599 SER B C 1
ATOM 10010 O O . SER B 1 599 ? 62.779 4.260 30.649 1.00 42.81 599 SER B O 1
ATOM 10013 N N . ARG B 1 600 ? 60.635 4.563 31.228 1.00 40.54 600 ARG B N 1
ATOM 10014 C CA . ARG B 1 600 ? 60.383 5.553 30.173 1.00 42.46 600 ARG B CA 1
ATOM 10015 C C . ARG B 1 600 ? 60.967 6.915 30.590 1.00 41.36 600 ARG B C 1
ATOM 10016 O O . ARG B 1 600 ? 61.200 7.777 29.753 1.00 43.13 600 ARG B O 1
ATOM 10024 N N . TYR B 1 601 ? 61.234 7.095 31.884 1.00 40.49 601 TYR B N 1
ATOM 10025 C CA . TYR B 1 601 ? 61.726 8.392 32.376 1.00 43.83 601 TYR B CA 1
ATOM 10026 C C . TYR B 1 601 ? 63.199 8.430 32.713 1.00 45.29 601 TYR B C 1
ATOM 10027 O O . TYR B 1 601 ? 63.814 9.496 32.767 1.00 49.27 601 TYR B O 1
ATOM 10036 N N . VAL B 1 602 ? 63.759 7.261 32.959 1.00 47.71 602 VAL B N 1
ATOM 10037 C CA . VAL B 1 602 ? 65.163 7.176 33.300 1.00 51.18 602 VAL B CA 1
ATOM 10038 C C . VAL B 1 602 ? 65.943 6.687 32.091 1.00 55.92 602 VAL B C 1
ATOM 10039 O O . VAL B 1 602 ? 65.948 5.489 31.801 1.00 53.92 602 VAL B O 1
ATOM 10043 N N . ALA B 1 603 ? 66.586 7.627 31.392 1.00 62.62 603 ALA B N 1
ATOM 10044 C CA . ALA B 1 603 ? 67.377 7.323 30.194 1.00 68.16 603 ALA B CA 1
ATOM 10045 C C . ALA B 1 603 ? 68.343 6.165 30.458 1.00 71.35 603 ALA B C 1
ATOM 10046 O O . ALA B 1 603 ? 68.505 5.267 29.630 1.00 73.90 603 ALA B O 1
ATOM 10048 N N . SER B 1 604 ? 68.971 6.191 31.627 1.00 74.12 604 SER B N 1
ATOM 10049 C CA . SER B 1 604 ? 69.924 5.164 32.021 1.00 75.89 604 SER B CA 1
ATOM 10050 C C . SER B 1 604 ? 69.229 3.884 32.473 1.00 75.89 604 SER B C 1
ATOM 10051 O O . SER B 1 604 ? 69.798 3.070 33.198 1.00 75.18 604 SER B O 1
ATOM 10054 N N . MET B 1 605 ? 67.991 3.704 32.046 1.00 77.36 605 MET B N 1
ATOM 10055 C CA . MET B 1 605 ? 67.258 2.514 32.438 1.00 78.77 605 MET B CA 1
ATOM 10056 C C . MET B 1 605 ? 66.754 1.826 31.179 1.00 82.75 605 MET B C 1
ATOM 10057 O O . MET B 1 605 ? 66.070 2.443 30.349 1.00 81.83 605 MET B O 1
ATOM 10062 N N . ALA B 1 606 ? 67.119 0.555 31.030 1.00 86.58 606 ALA B N 1
ATOM 10063 C CA . ALA B 1 606 ? 66.697 -0.221 29.872 1.00 91.29 606 ALA B CA 1
ATOM 10064 C C . ALA B 1 606 ? 65.193 -0.021 29.692 1.00 93.11 606 ALA B C 1
ATOM 10065 O O . ALA B 1 606 ? 64.478 0.175 30.677 1.00 93.90 606 ALA B O 1
ATOM 10067 N N . ARG B 1 607 ? 64.723 -0.059 28.444 1.00 95.40 607 ARG B N 1
ATOM 10068 C CA . ARG B 1 607 ? 63.302 0.124 28.133 1.00 97.34 607 ARG B CA 1
ATOM 10069 C C . ARG B 1 607 ? 62.374 -0.783 28.955 1.00 97.33 607 ARG B C 1
ATOM 10070 O O . ARG B 1 607 ? 61.156 -0.784 28.751 1.00 98.01 607 ARG B O 1
ATOM 10078 N N . GLN B 1 608 ? 62.968 -1.544 29.879 1.00 96.42 608 GLN B N 1
ATOM 10079 C CA . GLN B 1 608 ? 62.250 -2.445 30.784 1.00 94.79 608 GLN B CA 1
ATOM 10080 C C . GLN B 1 608 ? 63.170 -3.054 31.851 1.00 92.18 608 GLN B C 1
ATOM 10081 O O . GLN B 1 608 ? 62.914 -4.149 32.362 1.00 91.16 608 GLN B O 1
ATOM 10087 N N . ALA B 1 609 ? 64.248 -2.346 32.177 1.00 88.35 609 ALA B N 1
ATOM 10088 C CA . ALA B 1 609 ? 65.166 -2.815 33.206 1.00 84.51 609 ALA B CA 1
ATOM 10089 C C . ALA B 1 609 ? 64.457 -2.581 34.548 1.00 81.27 609 ALA B C 1
ATOM 10090 O O . ALA B 1 609 ? 63.711 -1.603 34.703 1.00 81.62 609 ALA B O 1
ATOM 10092 N N . GLY B 1 610 ? 64.688 -3.479 35.507 1.00 76.07 610 GLY B N 1
ATOM 10093 C CA . GLY B 1 610 ? 64.055 -3.367 36.811 1.00 66.89 610 GLY B CA 1
ATOM 10094 C C . GLY B 1 610 ? 64.554 -2.265 37.737 1.00 62.20 610 GLY B C 1
ATOM 10095 O O . GLY B 1 610 ? 65.167 -1.275 37.316 1.00 61.44 610 GLY B O 1
ATOM 10096 N N . LEU B 1 611 ? 64.284 -2.452 39.023 1.00 57.26 611 LEU B N 1
ATOM 10097 C CA . LEU B 1 611 ? 64.659 -1.497 40.056 1.00 52.26 611 LEU B CA 1
ATOM 10098 C C . LEU B 1 611 ? 65.969 -1.926 40.715 1.00 53.92 611 LEU B C 1
ATOM 10099 O O . LEU B 1 611 ? 66.314 -1.486 41.822 1.00 52.22 611 LEU B O 1
ATOM 10104 N N . ALA B 1 612 ? 66.705 -2.784 40.023 1.00 54.32 612 ALA B N 1
ATOM 10105 C CA . ALA B 1 612 ? 67.954 -3.308 40.553 1.00 53.76 612 ALA B CA 1
ATOM 10106 C C . ALA B 1 612 ? 68.930 -2.258 41.086 1.00 54.20 612 ALA B C 1
ATOM 10107 O O . ALA B 1 612 ? 69.507 -2.422 42.171 1.00 52.75 612 ALA B O 1
ATOM 10109 N N . GLU B 1 613 ? 69.112 -1.175 40.341 1.00 55.10 613 GLU B N 1
ATOM 10110 C CA . GLU B 1 613 ? 70.058 -0.137 40.747 1.00 56.79 613 GLU B CA 1
ATOM 10111 C C . GLU B 1 613 ? 69.526 0.927 41.727 1.00 54.17 613 GLU B C 1
ATOM 10112 O O . GLU B 1 613 ? 70.297 1.740 42.245 1.00 54.36 613 GLU B O 1
ATOM 10118 N N . LEU B 1 614 ? 68.224 0.919 41.993 1.00 49.67 614 LEU B N 1
ATOM 10119 C CA . LEU B 1 614 ? 67.622 1.915 42.876 1.00 44.24 614 LEU B CA 1
ATOM 10120 C C . LEU B 1 614 ? 67.667 1.590 44.371 1.00 41.64 614 LEU B C 1
ATOM 10121 O O . LEU B 1 614 ? 67.486 0.446 44.773 1.00 43.06 614 LEU B O 1
ATOM 10126 N N . THR B 1 615 ? 67.916 2.605 45.192 1.00 35.40 615 THR B N 1
ATOM 10127 C CA . THR B 1 615 ? 67.965 2.423 46.635 1.00 33.62 615 THR B CA 1
ATOM 10128 C C . THR B 1 615 ? 66.588 2.670 47.252 1.00 35.63 615 THR B C 1
ATOM 10129 O O . THR B 1 615 ? 65.715 3.256 46.616 1.00 35.83 615 THR B O 1
ATOM 10133 N N . PRO B 1 616 ? 66.376 2.207 48.497 1.00 38.10 616 PRO B N 1
ATOM 10134 C CA . PRO B 1 616 ? 65.089 2.413 49.185 1.00 36.87 616 PRO B CA 1
ATOM 10135 C C . PRO B 1 616 ? 64.718 3.902 49.112 1.00 38.28 616 PRO B C 1
ATOM 10136 O O . PRO B 1 616 ? 63.577 4.252 48.819 1.00 34.93 616 PRO B O 1
ATOM 10140 N N . ILE B 1 617 ? 65.701 4.771 49.349 1.00 35.39 617 ILE B N 1
ATOM 10141 C CA . ILE B 1 617 ? 65.480 6.212 49.298 1.00 34.33 617 ILE B CA 1
ATOM 10142 C C . ILE B 1 617 ? 64.959 6.620 47.919 1.00 32.08 617 ILE B C 1
ATOM 10143 O O . ILE B 1 617 ? 63.967 7.353 47.810 1.00 31.01 617 ILE B O 1
ATOM 10148 N N . ASP B 1 618 ? 65.614 6.135 46.869 1.00 28.83 618 ASP B N 1
ATOM 10149 C CA . ASP B 1 618 ? 65.182 6.439 45.514 1.00 30.90 618 ASP B CA 1
ATOM 10150 C C . ASP B 1 618 ? 63.708 6.072 45.323 1.00 30.67 618 ASP B C 1
ATOM 10151 O O . ASP B 1 618 ? 62.922 6.831 44.759 1.00 28.89 618 ASP B O 1
ATOM 10156 N N . LEU B 1 619 ? 63.349 4.876 45.751 1.00 29.35 619 LEU B N 1
ATOM 10157 C CA . LEU B 1 619 ? 61.976 4.425 45.603 1.00 33.41 619 LEU B CA 1
ATOM 10158 C C . LEU B 1 619 ? 60.955 5.254 46.395 1.00 28.20 619 LEU B C 1
ATOM 10159 O O . LEU B 1 619 ? 59.886 5.590 45.864 1.00 28.84 619 LEU B O 1
ATOM 10164 N N . GLU B 1 620 ? 61.280 5.576 47.651 1.00 29.56 620 GLU B N 1
ATOM 10165 C CA . GLU B 1 620 ? 60.375 6.361 48.487 1.00 28.92 620 GLU B CA 1
ATOM 10166 C C . GLU B 1 620 ? 60.172 7.733 47.847 1.00 28.66 620 GLU B C 1
ATOM 10167 O O . GLU B 1 620 ? 59.045 8.242 47.787 1.00 28.04 620 GLU B O 1
ATOM 10173 N N . VAL B 1 621 ? 61.261 8.316 47.344 1.00 26.55 621 VAL B N 1
ATOM 10174 C CA . VAL B 1 621 ? 61.207 9.643 46.720 1.00 29.47 621 VAL B CA 1
ATOM 10175 C C . VAL B 1 621 ? 60.398 9.697 45.412 1.00 28.50 621 VAL B C 1
ATOM 10176 O O . VAL B 1 621 ? 59.696 10.682 45.150 1.00 29.04 621 VAL B O 1
ATOM 10180 N N . LEU B 1 622 ? 60.489 8.646 44.587 1.00 25.25 622 LEU B N 1
ATOM 10181 C CA . LEU B 1 622 ? 59.729 8.601 43.340 1.00 26.04 622 LEU B CA 1
ATOM 10182 C C . LEU B 1 622 ? 58.222 8.416 43.622 1.00 25.79 622 LEU B C 1
ATOM 10183 O O . LEU B 1 622 ? 57.373 8.831 42.830 1.00 28.32 622 LEU B O 1
ATOM 10188 N N . ALA B 1 623 ? 57.888 7.767 44.727 1.00 23.47 623 ALA B N 1
ATOM 10189 C CA . ALA B 1 623 ? 56.484 7.610 45.077 1.00 25.12 623 ALA B CA 1
ATOM 10190 C C . ALA B 1 623 ? 56.002 8.892 45.780 1.00 26.05 623 ALA B C 1
ATOM 10191 O O . ALA B 1 623 ? 54.815 9.234 45.710 1.00 28.57 623 ALA B O 1
ATOM 10193 N N . ASP B 1 624 ? 56.931 9.613 46.417 1.00 29.17 624 ASP B N 1
ATOM 10194 C CA . ASP B 1 624 ? 56.604 10.841 47.162 1.00 26.67 624 ASP B CA 1
ATOM 10195 C C . ASP B 1 624 ? 57.749 11.868 47.175 1.00 26.48 624 ASP B C 1
ATOM 10196 O O . ASP B 1 624 ? 58.525 11.922 48.128 1.00 26.96 624 ASP B O 1
ATOM 10201 N N . PRO B 1 625 ? 57.873 12.684 46.118 1.00 24.14 625 PRO B N 1
ATOM 10202 C CA . PRO B 1 625 ? 58.924 13.698 46.008 1.00 25.28 625 PRO B CA 1
ATOM 10203 C C . PRO B 1 625 ? 58.974 14.671 47.205 1.00 32.27 625 PRO B C 1
ATOM 10204 O O . PRO B 1 625 ? 60.029 15.251 47.496 1.00 31.19 625 PRO B O 1
ATOM 10208 N N . ASN B 1 626 ? 57.840 14.831 47.891 1.00 31.34 626 ASN B N 1
ATOM 10209 C CA . ASN B 1 626 ? 57.759 15.716 49.049 1.00 33.83 626 ASN B CA 1
ATOM 10210 C C . ASN B 1 626 ? 58.780 15.329 50.126 1.00 34.65 626 ASN B C 1
ATOM 10211 O O . ASN B 1 626 ? 59.211 16.176 50.903 1.00 36.46 626 ASN B O 1
ATOM 10216 N N . LYS B 1 627 ? 59.174 14.057 50.167 1.00 30.22 627 LYS B N 1
ATOM 10217 C CA . LYS B 1 627 ? 60.136 13.611 51.169 1.00 33.73 627 LYS B CA 1
ATOM 10218 C C . LYS B 1 627 ? 61.492 14.273 50.976 1.00 35.44 627 LYS B C 1
ATOM 10219 O O . LYS B 1 627 ? 62.355 14.194 51.845 1.00 39.00 627 LYS B O 1
ATOM 10225 N N . LEU B 1 628 ? 61.662 14.921 49.833 1.00 36.16 628 LEU B N 1
ATOM 10226 C CA . LEU B 1 628 ? 62.881 15.649 49.510 1.00 41.02 628 LEU B CA 1
ATOM 10227 C C . LEU B 1 628 ? 62.732 17.056 50.108 1.00 46.28 628 LEU B C 1
ATOM 10228 O O . LEU B 1 628 ? 63.663 17.848 50.115 1.00 46.48 628 LEU B O 1
ATOM 10233 N N . GLN B 1 629 ? 61.543 17.352 50.611 1.00 47.41 629 GLN B N 1
ATOM 10234 C CA . GLN B 1 629 ? 61.264 18.650 51.190 1.00 51.57 629 GLN B CA 1
ATOM 10235 C C . GLN B 1 629 ? 61.352 18.663 52.691 1.00 52.15 629 GLN B C 1
ATOM 10236 O O . GLN B 1 629 ? 61.308 19.728 53.293 1.00 57.38 629 GLN B O 1
ATOM 10242 N N . TYR B 1 630 ? 61.469 17.496 53.309 1.00 49.39 630 TYR B N 1
ATOM 10243 C CA . TYR B 1 630 ? 61.535 17.477 54.749 1.00 48.50 630 TYR B CA 1
ATOM 10244 C C . TYR B 1 630 ? 62.355 16.341 55.324 1.00 49.03 630 TYR B C 1
ATOM 10245 O O . TYR B 1 630 ? 62.815 16.428 56.458 1.00 50.89 630 TYR B O 1
ATOM 10254 N N . LYS B 1 631 ? 62.545 15.281 54.551 1.00 45.45 631 LYS B N 1
ATOM 10255 C CA . LYS B 1 631 ? 63.282 14.132 55.053 1.00 43.28 631 LYS B CA 1
ATOM 10256 C C . LYS B 1 631 ? 64.693 14.052 54.524 1.00 43.22 631 LYS B C 1
ATOM 10257 O O . LYS B 1 631 ? 65.652 14.054 55.295 1.00 44.21 631 LYS B O 1
ATOM 10263 N N . TRP B 1 632 ? 64.817 13.984 53.205 1.00 39.96 632 TRP B N 1
ATOM 10264 C CA . TRP B 1 632 ? 66.111 13.871 52.568 1.00 40.62 632 TRP B CA 1
ATOM 10265 C C . TRP B 1 632 ? 66.517 15.088 51.745 1.00 43.83 632 TRP B C 1
ATOM 10266 O O . TRP B 1 632 ? 65.791 16.078 51.637 1.00 43.00 632 TRP B O 1
ATOM 10277 N N . THR B 1 633 ? 67.696 14.993 51.153 1.00 42.22 633 THR B N 1
ATOM 10278 C CA . THR B 1 633 ? 68.214 16.065 50.336 1.00 43.70 633 THR B CA 1
ATOM 10279 C C . THR B 1 633 ? 68.739 15.430 49.040 1.00 43.68 633 THR B C 1
ATOM 10280 O O . THR B 1 633 ? 68.919 14.212 48.963 1.00 40.39 633 THR B O 1
ATOM 10284 N N . GLU B 1 634 ? 68.954 16.256 48.022 1.00 45.26 634 GLU B N 1
ATOM 10285 C CA . GLU B 1 634 ? 69.451 15.794 46.733 1.00 48.82 634 GLU B CA 1
ATOM 10286 C C . GLU B 1 634 ? 70.603 14.797 46.776 1.00 48.33 634 GLU B C 1
ATOM 10287 O O . GLU B 1 634 ? 70.628 13.830 46.016 1.00 50.69 634 GLU B O 1
ATOM 10293 N N . ALA B 1 635 ? 71.565 15.027 47.656 1.00 47.62 635 ALA B N 1
ATOM 10294 C CA . ALA B 1 635 ? 72.718 14.135 47.717 1.00 47.51 635 ALA B CA 1
ATOM 10295 C C . ALA B 1 635 ? 72.379 12.695 48.112 1.00 45.61 635 ALA B C 1
ATOM 10296 O O . ALA B 1 635 ? 73.158 11.773 47.837 1.00 41.48 635 ALA B O 1
ATOM 10298 N N . ASP B 1 636 ? 71.223 12.517 48.755 1.00 42.09 636 ASP B N 1
ATOM 10299 C CA . ASP B 1 636 ? 70.776 11.207 49.230 1.00 40.07 636 ASP B CA 1
ATOM 10300 C C . ASP B 1 636 ? 70.088 10.395 48.144 1.00 37.26 636 ASP B C 1
ATOM 10301 O O . ASP B 1 636 ? 69.739 9.238 48.361 1.00 38.72 636 ASP B O 1
ATOM 10306 N N . VAL B 1 637 ? 69.864 11.016 46.990 1.00 38.36 637 VAL B N 1
ATOM 10307 C CA . VAL B 1 637 ? 69.183 10.351 45.877 1.00 39.20 637 VAL B CA 1
ATOM 10308 C C . VAL B 1 637 ? 70.122 10.049 44.721 1.00 39.42 637 VAL B C 1
ATOM 10309 O O . VAL B 1 637 ? 70.944 10.897 44.360 1.00 42.80 637 VAL B O 1
ATOM 10313 N N . SER B 1 638 ? 70.001 8.857 44.142 1.00 37.21 638 SER B N 1
ATOM 10314 C CA . SER B 1 638 ? 70.831 8.502 42.996 1.00 37.08 638 SER B CA 1
ATOM 10315 C C . SER B 1 638 ? 70.728 9.661 42.004 1.00 38.55 638 SER B C 1
ATOM 10316 O O . SER B 1 638 ? 69.665 10.267 41.848 1.00 35.94 638 SER B O 1
ATOM 10319 N N . ALA B 1 639 ? 71.842 9.981 41.352 1.00 37.70 639 ALA B N 1
ATOM 10320 C CA . ALA B 1 639 ? 71.875 11.075 40.392 1.00 39.07 639 ALA B CA 1
ATOM 10321 C C . ALA B 1 639 ? 70.894 10.900 39.236 1.00 38.15 639 ALA B C 1
ATOM 10322 O O . ALA B 1 639 ? 70.179 11.831 38.870 1.00 40.02 639 ALA B O 1
ATOM 10324 N N . ASN B 1 640 ? 70.840 9.717 38.648 1.00 37.38 640 ASN B N 1
ATOM 10325 C CA . ASN B 1 640 ? 69.923 9.538 37.526 1.00 42.01 640 ASN B CA 1
ATOM 10326 C C . ASN B 1 640 ? 68.449 9.655 37.941 1.00 41.29 640 ASN B C 1
ATOM 10327 O O . ASN B 1 640 ? 67.583 9.897 37.101 1.00 43.98 640 ASN B O 1
ATOM 10332 N N . ILE B 1 641 ? 68.170 9.499 39.234 1.00 38.75 641 ILE B N 1
ATOM 10333 C CA . ILE B 1 641 ? 66.794 9.578 39.737 1.00 39.48 641 ILE B CA 1
ATOM 10334 C C . ILE B 1 641 ? 66.470 11.032 40.063 1.00 39.46 641 ILE B C 1
ATOM 10335 O O . ILE B 1 641 ? 65.370 11.510 39.788 1.00 35.33 641 ILE B O 1
ATOM 10340 N N . HIS B 1 642 ? 67.441 11.744 40.625 1.00 40.18 642 HIS B N 1
ATOM 10341 C CA . HIS B 1 642 ? 67.226 13.144 40.956 1.00 40.28 642 HIS B CA 1
ATOM 10342 C C . HIS B 1 642 ? 66.843 13.919 39.693 1.00 40.14 642 HIS B C 1
ATOM 10343 O O . HIS B 1 642 ? 65.978 14.784 39.739 1.00 40.68 642 HIS B O 1
ATOM 10350 N N . GLU B 1 643 ? 67.475 13.590 38.570 1.00 38.18 643 GLU B N 1
ATOM 10351 C CA . GLU B 1 643 ? 67.217 14.243 37.281 1.00 41.30 643 GLU B CA 1
ATOM 10352 C C . GLU B 1 643 ? 65.783 14.064 36.774 1.00 39.27 643 GLU B C 1
ATOM 10353 O O . GLU B 1 643 ? 65.285 14.856 35.958 1.00 32.88 643 GLU B O 1
ATOM 10359 N N . VAL B 1 644 ? 65.141 12.987 37.218 1.00 35.70 644 VAL B N 1
ATOM 10360 C CA . VAL B 1 644 ? 63.764 12.713 36.829 1.00 32.96 644 VAL B CA 1
ATOM 10361 C C . VAL B 1 644 ? 62.850 13.793 37.399 1.00 32.31 644 VAL B C 1
ATOM 10362 O O . VAL B 1 644 ? 61.904 14.243 36.756 1.00 35.13 644 VAL B O 1
ATOM 10366 N N . LEU B 1 645 ? 63.171 14.216 38.607 1.00 30.51 645 LEU B N 1
ATOM 10367 C CA . LEU B 1 645 ? 62.335 15.150 39.315 1.00 34.97 645 LEU B CA 1
ATOM 10368 C C . LEU B 1 645 ? 62.734 16.597 39.226 1.00 35.20 645 LEU B C 1
ATOM 10369 O O . LEU B 1 645 ? 61.895 17.465 39.423 1.00 31.97 645 LEU B O 1
ATOM 10374 N N . MET B 1 646 ? 64.000 16.854 38.918 1.00 33.06 646 MET B N 1
ATOM 10375 C CA . MET B 1 646 ? 64.496 18.228 38.906 1.00 34.08 646 MET B CA 1
ATOM 10376 C C . MET B 1 646 ? 65.273 18.561 37.663 1.00 35.04 646 MET B C 1
ATOM 10377 O O . MET B 1 646 ? 65.849 17.693 37.023 1.00 36.93 646 MET B O 1
ATOM 10382 N N . HIS B 1 647 ? 65.309 19.839 37.342 1.00 35.43 647 HIS B N 1
ATOM 10383 C CA . HIS B 1 647 ? 66.085 20.300 36.222 1.00 39.84 647 HIS B CA 1
ATOM 10384 C C . HIS B 1 647 ? 66.943 21.446 36.754 1.00 38.68 647 HIS B C 1
ATOM 10385 O O . HIS B 1 647 ? 66.541 22.136 37.683 1.00 38.08 647 HIS B O 1
ATOM 10392 N N . GLY B 1 648 ? 68.116 21.658 36.174 1.00 40.62 648 GLY B N 1
ATOM 10393 C CA . GLY B 1 648 ? 68.952 22.739 36.669 1.00 41.90 648 GLY B CA 1
ATOM 10394 C C . GLY B 1 648 ? 69.311 23.867 35.717 1.00 38.80 648 GLY B C 1
ATOM 10395 O O . GLY B 1 648 ? 69.142 23.783 34.510 1.00 39.63 648 GLY B O 1
ATOM 10396 N N . VAL B 1 649 ? 69.789 24.952 36.299 1.00 40.69 649 VAL B N 1
ATOM 10397 C CA . VAL B 1 649 ? 70.255 26.105 35.553 1.00 41.27 649 VAL B CA 1
ATOM 10398 C C . VAL B 1 649 ? 71.772 25.873 35.361 1.00 42.20 649 VAL B C 1
ATOM 10399 O O . VAL B 1 649 ? 72.389 25.176 36.173 1.00 43.28 649 VAL B O 1
ATOM 10403 N N . SER B 1 650 ? 72.375 26.449 34.319 1.00 42.76 650 SER B N 1
ATOM 10404 C CA . SER B 1 650 ? 73.815 26.240 34.084 1.00 46.51 650 SER B CA 1
ATOM 10405 C C . SER B 1 650 ? 74.676 26.597 35.289 1.00 47.02 650 SER B C 1
ATOM 10406 O O . SER B 1 650 ? 74.370 27.542 36.030 1.00 37.36 650 SER B O 1
ATOM 10409 N N . VAL B 1 651 ? 75.742 25.822 35.480 1.00 48.22 651 VAL B N 1
ATOM 10410 C CA . VAL B 1 651 ? 76.676 26.025 36.583 1.00 51.14 651 VAL B CA 1
ATOM 10411 C C . VAL B 1 651 ? 77.466 27.300 36.348 1.00 49.01 651 VAL B C 1
ATOM 10412 O O . VAL B 1 651 ? 77.880 27.967 37.296 1.00 49.74 651 VAL B O 1
ATOM 10416 N N . GLU B 1 652 ? 77.678 27.633 35.078 1.00 47.81 652 GLU B N 1
ATOM 10417 C CA . GLU B 1 652 ? 78.439 28.828 34.725 1.00 48.33 652 GLU B CA 1
ATOM 10418 C C . GLU B 1 652 ? 77.692 30.069 35.184 1.00 43.06 652 GLU B C 1
ATOM 10419 O O . GLU B 1 652 ? 78.293 31.017 35.681 1.00 34.79 652 GLU B O 1
ATOM 10425 N N . LYS B 1 653 ? 76.376 30.069 35.017 1.00 41.40 653 LYS B N 1
ATOM 10426 C CA . LYS B 1 653 ? 75.596 31.221 35.430 1.00 40.17 653 LYS B CA 1
ATOM 10427 C C . LYS B 1 653 ? 75.475 31.342 36.947 1.00 39.89 653 LYS B C 1
ATOM 10428 O O . LYS B 1 653 ? 75.562 32.447 37.494 1.00 37.52 653 LYS B O 1
ATOM 10434 N N . THR B 1 654 ? 75.301 30.228 37.648 1.00 35.43 654 THR B N 1
ATOM 10435 C CA . THR B 1 654 ? 75.192 30.343 39.101 1.00 40.41 654 THR B CA 1
ATOM 10436 C C . THR B 1 654 ? 76.563 30.625 39.708 1.00 38.73 654 THR B C 1
ATOM 10437 O O . THR B 1 654 ? 76.677 31.298 40.722 1.00 37.71 654 THR B O 1
ATOM 10441 N N . GLU B 1 655 ? 77.604 30.114 39.060 1.00 39.55 655 GLU B N 1
ATOM 10442 C CA . GLU B 1 655 ? 78.968 30.302 39.522 1.00 42.44 655 GLU B CA 1
ATOM 10443 C C . GLU B 1 655 ? 79.302 31.789 39.499 1.00 39.12 655 GLU B C 1
ATOM 10444 O O . GLU B 1 655 ? 79.868 32.327 40.448 1.00 37.66 655 GLU B O 1
ATOM 10450 N N . ARG B 1 656 ? 78.947 32.440 38.404 1.00 34.98 656 ARG B N 1
ATOM 10451 C CA . ARG B 1 656 ? 79.207 33.861 38.246 1.00 39.60 656 ARG B CA 1
ATOM 10452 C C . ARG B 1 656 ? 78.356 34.652 39.238 1.00 40.16 656 ARG B C 1
ATOM 10453 O O . ARG B 1 656 ? 78.791 35.663 39.802 1.00 39.65 656 ARG B O 1
ATOM 10461 N N . PHE B 1 657 ? 77.131 34.183 39.457 1.00 38.18 657 PHE B N 1
ATOM 10462 C CA . PHE B 1 657 ? 76.246 34.848 40.407 1.00 36.12 657 PHE B CA 1
ATOM 10463 C C . PHE B 1 657 ? 76.811 34.739 41.831 1.00 34.21 657 PHE B C 1
ATOM 10464 O O . PHE B 1 657 ? 76.925 35.734 42.531 1.00 30.01 657 PHE B O 1
ATOM 10472 N N . LEU B 1 658 ? 77.173 33.530 42.242 1.00 33.62 658 LEU B N 1
ATOM 10473 C CA . LEU B 1 658 ? 77.715 33.323 43.579 1.00 39.47 658 LEU B CA 1
ATOM 10474 C C . LEU B 1 658 ? 78.965 34.153 43.842 1.00 41.65 658 LEU B C 1
ATOM 10475 O O . LEU B 1 658 ? 79.130 34.717 44.922 1.00 42.24 658 LEU B O 1
ATOM 10480 N N . ARG B 1 659 ? 79.850 34.216 42.857 1.00 41.80 659 ARG B N 1
ATOM 10481 C CA . ARG B 1 659 ? 81.081 34.984 42.991 1.00 44.19 659 ARG B CA 1
ATOM 10482 C C . ARG B 1 659 ? 80.791 36.441 43.353 1.00 41.14 659 ARG B C 1
ATOM 10483 O O . ARG B 1 659 ? 81.520 37.048 44.143 1.00 41.00 659 ARG B O 1
ATOM 10491 N N . SER B 1 660 ? 79.715 36.996 42.806 1.00 35.68 660 SER B N 1
ATOM 10492 C CA . SER B 1 660 ? 79.371 38.388 43.079 1.00 33.46 660 SER B CA 1
ATOM 10493 C C . SER B 1 660 ? 78.659 38.570 44.428 1.00 35.25 660 SER B C 1
ATOM 10494 O O . SER B 1 660 ? 78.495 39.695 44.917 1.00 32.16 660 SER B O 1
ATOM 10497 N N . VAL B 1 661 ? 78.209 37.467 45.016 1.00 34.06 661 VAL B N 1
ATOM 10498 C CA . VAL B 1 661 ? 77.511 37.547 46.289 1.00 36.10 661 VAL B CA 1
ATOM 10499 C C . VAL B 1 661 ? 78.440 37.383 47.465 1.00 37.51 661 VAL B C 1
ATOM 10500 O O . VAL B 1 661 ? 78.495 38.215 48.372 1.00 39.05 661 VAL B O 1
ATOM 10504 N N . MET B 1 662 ? 79.181 36.295 47.449 1.00 40.02 662 MET B N 1
ATOM 10505 C CA . MET B 1 662 ? 80.060 36.000 48.553 1.00 46.02 662 MET B CA 1
ATOM 10506 C C . MET B 1 662 ? 81.227 36.939 48.795 1.00 48.63 662 MET B C 1
ATOM 10507 O O . MET B 1 662 ? 81.618 37.731 47.932 1.00 45.49 662 MET B O 1
ATOM 10512 N N . PRO B 1 663 ? 81.773 36.891 50.016 1.00 51.85 663 PRO B N 1
ATOM 10513 C CA . PRO B 1 663 ? 82.904 37.735 50.395 1.00 56.59 663 PRO B CA 1
ATOM 10514 C C . PRO B 1 663 ? 84.119 37.201 49.657 1.00 61.44 663 PRO B C 1
ATOM 10515 O O . PRO B 1 663 ? 84.720 37.900 48.857 1.00 61.83 663 PRO B O 1
ATOM 10519 N N . ARG B 1 664 ? 84.451 35.944 49.946 1.00 69.15 664 ARG B N 1
ATOM 10520 C CA . ARG B 1 664 ? 85.584 35.229 49.347 1.00 77.74 664 ARG B CA 1
ATOM 10521 C C . ARG B 1 664 ? 85.129 33.782 49.123 1.00 80.29 664 ARG B C 1
ATOM 10522 O O . ARG B 1 664 ? 85.535 33.165 48.107 1.00 82.39 664 ARG B O 1
ATOM 10531 N N . PRO C 1 1 ? -31.375 -23.509 -17.127 1.00 68.85 1 PRO C N 1
ATOM 10532 C CA . PRO C 1 1 ? -30.955 -22.114 -17.373 1.00 68.04 1 PRO C CA 1
ATOM 10533 C C . PRO C 1 1 ? -30.030 -21.482 -16.319 1.00 66.43 1 PRO C C 1
ATOM 10534 O O . PRO C 1 1 ? -30.111 -20.284 -16.053 1.00 69.77 1 PRO C O 1
ATOM 10538 N N . ARG C 1 2 ? -29.165 -22.279 -15.705 1.00 63.24 2 ARG C N 1
ATOM 10539 C CA . ARG C 1 2 ? -28.200 -21.741 -14.742 1.00 56.26 2 ARG C CA 1
ATOM 10540 C C . ARG C 1 2 ? -28.687 -21.317 -13.364 1.00 49.09 2 ARG C C 1
ATOM 10541 O O . ARG C 1 2 ? -29.532 -20.434 -13.223 1.00 46.56 2 ARG C O 1
ATOM 10549 N N . ARG C 1 3 ? -28.164 -21.976 -12.341 1.00 43.10 3 ARG C N 1
ATOM 10550 C CA . ARG C 1 3 ? -28.514 -21.587 -10.996 1.00 40.01 3 ARG C CA 1
ATOM 10551 C C . ARG C 1 3 ? -27.533 -20.455 -10.710 1.00 33.97 3 ARG C C 1
ATOM 10552 O O . ARG C 1 3 ? -26.402 -20.456 -11.217 1.00 29.05 3 ARG C O 1
ATOM 10560 N N . ALA C 1 4 ? -27.982 -19.463 -9.954 1.00 29.69 4 ALA C N 1
ATOM 10561 C CA . ALA C 1 4 ? -27.120 -18.342 -9.619 1.00 27.59 4 ALA C CA 1
ATOM 10562 C C . ALA C 1 4 ? -26.127 -18.848 -8.579 1.00 25.57 4 ALA C C 1
ATOM 10563 O O . ALA C 1 4 ? -26.466 -19.679 -7.742 1.00 26.97 4 ALA C O 1
ATOM 10565 N N . PRO C 1 5 ? -24.883 -18.369 -8.631 1.00 25.47 5 PRO C N 1
ATOM 10566 C CA . PRO C 1 5 ? -23.944 -18.848 -7.614 1.00 27.43 5 PRO C CA 1
ATOM 10567 C C . PRO C 1 5 ? -24.333 -18.219 -6.265 1.00 29.97 5 PRO C C 1
ATOM 10568 O O . PRO C 1 5 ? -24.812 -17.075 -6.212 1.00 34.39 5 PRO C O 1
ATOM 10572 N N . ALA C 1 6 ? -24.180 -18.965 -5.182 1.00 30.84 6 ALA C N 1
ATOM 10573 C CA . ALA C 1 6 ? -24.497 -18.436 -3.863 1.00 29.84 6 ALA C CA 1
ATOM 10574 C C . ALA C 1 6 ? -23.267 -18.619 -2.960 1.00 32.93 6 ALA C C 1
ATOM 10575 O O . ALA C 1 6 ? -22.602 -19.655 -3.044 1.00 29.56 6 ALA C O 1
ATOM 10577 N N . PHE C 1 7 ? -22.965 -17.613 -2.132 1.00 27.73 7 PHE C N 1
ATOM 10578 C CA . PHE C 1 7 ? -21.817 -17.668 -1.202 1.00 27.59 7 PHE C CA 1
ATOM 10579 C C . PHE C 1 7 ? -22.231 -17.330 0.233 1.00 29.75 7 PHE C C 1
ATOM 10580 O O . PHE C 1 7 ? -22.906 -16.315 0.475 1.00 28.39 7 PHE C O 1
ATOM 10588 N N . PRO C 1 8 ? -21.832 -18.173 1.203 1.00 31.11 8 PRO C N 1
ATOM 10589 C CA . PRO C 1 8 ? -22.169 -17.934 2.608 1.00 28.07 8 PRO C CA 1
ATOM 10590 C C . PRO C 1 8 ? -21.371 -16.717 3.070 1.00 21.56 8 PRO C C 1
ATOM 10591 O O . PRO C 1 8 ? -20.379 -16.332 2.435 1.00 22.30 8 PRO C O 1
ATOM 10595 N N . LEU C 1 9 ? -21.827 -16.114 4.159 1.00 23.49 9 LEU C N 1
ATOM 10596 C CA . LEU C 1 9 ? -21.173 -14.933 4.748 1.00 26.49 9 LEU C CA 1
ATOM 10597 C C . LEU C 1 9 ? -19.690 -15.155 4.967 1.00 25.00 9 LEU C C 1
ATOM 10598 O O . LEU C 1 9 ? -18.901 -14.249 4.763 1.00 25.87 9 LEU C O 1
ATOM 10603 N N . SER C 1 10 ? -19.324 -16.369 5.360 1.00 24.23 10 SER C N 1
ATOM 10604 C CA . SER C 1 10 ? -17.929 -16.692 5.618 1.00 31.12 10 SER C CA 1
ATOM 10605 C C . SER C 1 10 ? -17.048 -16.644 4.386 1.00 31.31 10 SER C C 1
ATOM 10606 O O . SER C 1 10 ? -15.825 -16.574 4.504 1.00 31.33 10 SER C O 1
ATOM 10609 N N . ASP C 1 11 ? -17.650 -16.665 3.200 1.00 27.30 11 ASP C N 1
ATOM 10610 C CA . ASP C 1 11 ? -16.868 -16.615 1.981 1.00 26.41 11 ASP C CA 1
ATOM 10611 C C . ASP C 1 11 ? -16.241 -15.256 1.802 1.00 28.35 11 ASP C C 1
ATOM 10612 O O . ASP C 1 11 ? -16.863 -14.233 2.123 1.00 27.86 11 ASP C O 1
ATOM 10617 N N . ILE C 1 12 ? -15.012 -15.230 1.287 1.00 27.46 12 ILE C N 1
ATOM 10618 C CA . ILE C 1 12 ? -14.332 -13.969 1.041 1.00 28.12 12 ILE C CA 1
ATOM 10619 C C . ILE C 1 12 ? -15.163 -13.042 0.135 1.00 30.96 12 ILE C C 1
ATOM 10620 O O . ILE C 1 12 ? -15.080 -11.825 0.260 1.00 29.49 12 ILE C O 1
ATOM 10625 N N . LYS C 1 13 ? -15.945 -13.591 -0.798 1.00 28.26 13 LYS C N 1
ATOM 10626 C CA . LYS C 1 13 ? -16.744 -12.713 -1.666 1.00 28.24 13 LYS C CA 1
ATOM 10627 C C . LYS C 1 13 ? -17.804 -11.940 -0.878 1.00 24.40 13 LYS C C 1
ATOM 10628 O O . LYS C 1 13 ? -18.153 -10.801 -1.221 1.00 25.58 13 LYS C O 1
ATOM 10634 N N . ALA C 1 14 ? -18.332 -12.576 0.156 1.00 23.62 14 ALA C N 1
ATOM 10635 C CA . ALA C 1 14 ? -19.308 -11.945 1.024 1.00 25.09 14 ALA C CA 1
ATOM 10636 C C . ALA C 1 14 ? -18.594 -11.038 2.036 1.00 28.20 14 ALA C C 1
ATOM 10637 O O . ALA C 1 14 ? -19.029 -9.902 2.286 1.00 22.96 14 ALA C O 1
ATOM 10639 N N . GLN C 1 15 ? -17.496 -11.536 2.609 1.00 26.82 15 GLN C N 1
ATOM 10640 C CA . GLN C 1 15 ? -16.777 -10.763 3.612 1.00 23.93 15 GLN C CA 1
ATOM 10641 C C . GLN C 1 15 ? -16.368 -9.407 3.072 1.00 21.89 15 GLN C C 1
ATOM 10642 O O . GLN C 1 15 ? -16.439 -8.411 3.789 1.00 21.90 15 GLN C O 1
ATOM 10648 N N . MET C 1 16 ? -15.983 -9.368 1.803 1.00 23.80 16 MET C N 1
ATOM 10649 C CA . MET C 1 16 ? -15.521 -8.122 1.163 1.00 24.18 16 MET C CA 1
ATOM 10650 C C . MET C 1 16 ? -16.613 -7.086 1.004 1.00 25.05 16 MET C C 1
ATOM 10651 O O . MET C 1 16 ? -16.326 -5.937 0.678 1.00 23.41 16 MET C O 1
ATOM 10656 N N . LEU C 1 17 ? -17.870 -7.477 1.242 1.00 21.56 17 LEU C N 1
ATOM 10657 C CA . LEU C 1 17 ? -18.970 -6.525 1.115 1.00 25.61 17 LEU C CA 1
ATOM 10658 C C . LEU C 1 17 ? -19.129 -5.697 2.377 1.00 24.20 17 LEU C C 1
ATOM 10659 O O . LEU C 1 17 ? -19.901 -4.748 2.414 1.00 24.85 17 LEU C O 1
ATOM 10664 N N . PHE C 1 18 ? -18.396 -6.050 3.421 1.00 25.48 18 PHE C N 1
ATOM 10665 C CA . PHE C 1 18 ? -18.524 -5.324 4.670 1.00 24.06 18 PHE C CA 1
ATOM 10666 C C . PHE C 1 18 ? -17.197 -4.786 5.187 1.00 25.97 18 PHE C C 1
ATOM 10667 O O . PHE C 1 18 ? -16.246 -5.544 5.395 1.00 23.06 18 PHE C O 1
ATOM 10675 N N . ALA C 1 19 ? -17.139 -3.464 5.371 1.00 25.65 19 ALA C N 1
ATOM 10676 C CA . ALA C 1 19 ? -15.905 -2.836 5.828 1.00 26.92 19 ALA C CA 1
ATOM 10677 C C . ALA C 1 19 ? -15.549 -3.254 7.244 1.00 25.46 19 ALA C C 1
ATOM 10678 O O . ALA C 1 19 ? -16.347 -3.873 7.963 1.00 24.39 19 ALA C O 1
ATOM 10680 N N . ASN C 1 20 ? -14.330 -2.913 7.638 1.00 26.31 20 ASN C N 1
ATOM 10681 C CA . ASN C 1 20 ? -13.820 -3.269 8.960 1.00 27.91 20 ASN C CA 1
ATOM 10682 C C . ASN C 1 20 ? -14.266 -2.271 10.032 1.00 31.09 20 ASN C C 1
ATOM 10683 O O . ASN C 1 20 ? -13.449 -1.631 10.688 1.00 31.06 20 ASN C O 1
ATOM 10688 N N . ASN C 1 21 ? -15.578 -2.122 10.184 1.00 30.51 21 ASN C N 1
ATOM 10689 C CA . ASN C 1 21 ? -16.132 -1.243 11.196 1.00 29.85 21 ASN C CA 1
ATOM 10690 C C . ASN C 1 21 ? -17.353 -1.952 11.794 1.00 33.84 21 ASN C C 1
ATOM 10691 O O . ASN C 1 21 ? -17.991 -2.801 11.159 1.00 32.39 21 ASN C O 1
ATOM 10696 N N . ILE C 1 22 ? -17.661 -1.620 13.035 1.00 30.78 22 ILE C N 1
ATOM 10697 C CA . ILE C 1 22 ? -18.736 -2.270 13.762 1.00 31.15 22 ILE C CA 1
ATOM 10698 C C . ILE C 1 22 ? -20.104 -2.308 13.101 1.00 27.79 22 ILE C C 1
ATOM 10699 O O . ILE C 1 22 ? -20.774 -3.345 13.110 1.00 26.53 22 ILE C O 1
ATOM 10704 N N . LYS C 1 23 ? -20.530 -1.192 12.525 1.00 26.07 23 LYS C N 1
ATOM 10705 C CA . LYS C 1 23 ? -21.817 -1.157 11.851 1.00 29.71 23 LYS C CA 1
ATOM 10706 C C . LYS C 1 23 ? -21.890 -2.086 10.635 1.00 29.01 23 LYS C C 1
ATOM 10707 O O . LYS C 1 23 ? -22.876 -2.814 10.465 1.00 26.81 23 LYS C O 1
ATOM 10713 N N . ALA C 1 24 ? -20.870 -2.039 9.779 1.00 25.82 24 ALA C N 1
ATOM 10714 C CA . ALA C 1 24 ? -20.877 -2.881 8.591 1.00 22.51 24 ALA C CA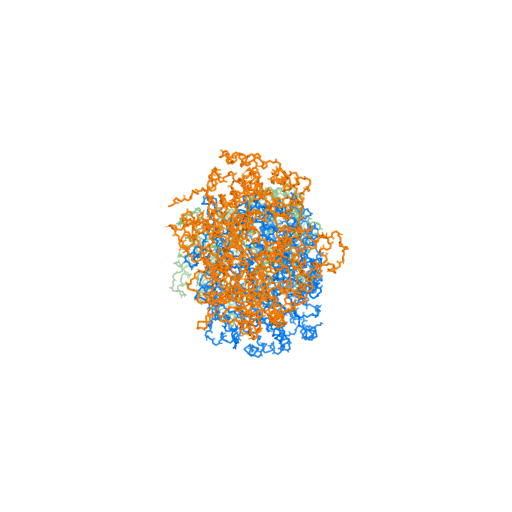 1
ATOM 10715 C C . ALA C 1 24 ? -20.855 -4.329 9.029 1.00 25.97 24 ALA C C 1
ATOM 10716 O O . ALA C 1 24 ? -21.596 -5.148 8.474 1.00 22.97 24 ALA C O 1
ATOM 10718 N N . GLN C 1 25 ? -20.003 -4.658 10.003 1.00 24.32 25 GLN C N 1
ATOM 10719 C CA . GLN C 1 25 ? -19.919 -6.034 10.480 1.00 21.86 25 GLN C CA 1
ATOM 10720 C C . GLN C 1 25 ? -21.241 -6.489 11.097 1.00 25.77 25 GLN C C 1
ATOM 10721 O O . GLN C 1 25 ? -21.721 -7.600 10.828 1.00 26.36 25 GLN C O 1
ATOM 10727 N N . GLN C 1 26 ? -21.854 -5.635 11.917 1.00 26.14 26 GLN C N 1
ATOM 10728 C CA . GLN C 1 26 ? -23.141 -5.978 12.514 1.00 24.03 26 GLN C CA 1
ATOM 10729 C C . GLN C 1 26 ? -24.225 -6.130 11.436 1.00 22.73 26 GLN C C 1
ATOM 10730 O O . GLN C 1 26 ? -25.121 -6.944 11.576 1.00 23.11 26 GLN C O 1
ATOM 10736 N N . ALA C 1 27 ? -24.180 -5.330 10.383 1.00 22.15 27 ALA C N 1
ATOM 10737 C CA . ALA C 1 27 ? -25.192 -5.488 9.336 1.00 25.25 27 ALA C CA 1
ATOM 10738 C C . ALA C 1 27 ? -25.056 -6.860 8.649 1.00 23.88 27 ALA C C 1
ATOM 10739 O O . ALA C 1 27 ? -26.066 -7.488 8.297 1.00 22.80 27 ALA C O 1
ATOM 10741 N N . SER C 1 28 ? -23.822 -7.343 8.497 1.00 25.72 28 SER C N 1
ATOM 10742 C CA . SER C 1 28 ? -23.593 -8.619 7.818 1.00 24.75 28 SER C CA 1
ATOM 10743 C C . SER C 1 28 ? -24.102 -9.806 8.592 1.00 28.91 28 SER C C 1
ATOM 10744 O O . SER C 1 28 ? -24.599 -10.788 8.012 1.00 28.88 28 SER C O 1
ATOM 10747 N N . LYS C 1 29 ? -23.982 -9.733 9.908 1.00 27.67 29 LYS C N 1
ATOM 10748 C CA . LYS C 1 29 ? -24.389 -10.835 10.756 1.00 28.58 29 LYS C CA 1
ATOM 10749 C C . LYS C 1 29 ? -25.743 -10.676 11.434 1.00 30.56 29 LYS C C 1
ATOM 10750 O O . LYS C 1 29 ? -26.180 -11.614 12.091 1.00 26.29 29 LYS C O 1
ATOM 10756 N N . ARG C 1 30 ? -26.397 -9.518 11.298 1.00 28.17 30 ARG C N 1
ATOM 10757 C CA . ARG C 1 30 ? -27.666 -9.313 12.013 1.00 31.78 30 ARG C CA 1
ATOM 10758 C C . ARG C 1 30 ? -28.613 -10.499 11.900 1.00 31.03 30 ARG C C 1
ATOM 10759 O O . ARG C 1 30 ? -28.884 -11.007 10.818 1.00 26.10 30 ARG C O 1
ATOM 10767 N N . SER C 1 31 ? -29.115 -10.964 13.031 1.00 31.75 31 SER C N 1
ATOM 10768 C CA . SER C 1 31 ? -30.015 -12.103 12.972 1.00 32.34 31 SER C CA 1
ATOM 10769 C C . SER C 1 31 ? -31.459 -11.642 12.875 1.00 31.82 31 SER C C 1
ATOM 10770 O O . SER C 1 31 ? -31.763 -10.461 13.050 1.00 30.68 31 SER C O 1
ATOM 10773 N N . PHE C 1 32 ? -32.349 -12.581 12.571 1.00 29.77 32 PHE C N 1
ATOM 10774 C CA . PHE C 1 32 ? -33.766 -12.276 12.478 1.00 30.79 32 PHE C CA 1
ATOM 10775 C C . PHE C 1 32 ? -34.161 -11.531 13.766 1.00 31.75 32 PHE C C 1
ATOM 10776 O O . PHE C 1 32 ? -33.746 -11.916 14.859 1.00 28.27 32 PHE C O 1
ATOM 10784 N N . LYS C 1 33 ? -34.960 -10.476 13.629 1.00 31.20 33 LYS C N 1
ATOM 10785 C CA . LYS C 1 33 ? -35.388 -9.661 14.770 1.00 33.58 33 LYS C CA 1
ATOM 10786 C C . LYS C 1 33 ? -36.857 -9.329 14.628 1.00 30.80 33 LYS C C 1
ATOM 10787 O O . LYS C 1 33 ? -37.326 -9.151 13.515 1.00 26.96 33 LYS C O 1
ATOM 10793 N N . GLU C 1 34 ? -37.576 -9.265 15.749 1.00 27.42 34 GLU C N 1
ATOM 10794 C CA . GLU C 1 34 ? -38.971 -8.880 15.735 1.00 27.54 34 GLU C CA 1
ATOM 10795 C C . GLU C 1 34 ? -39.315 -8.340 17.119 1.00 30.97 34 GLU C C 1
ATOM 10796 O O . GLU C 1 34 ? -38.611 -8.612 18.119 1.00 29.98 34 GLU C O 1
ATOM 10802 N N . GLY C 1 35 ? -40.394 -7.564 17.174 1.00 29.64 35 GLY C N 1
ATOM 10803 C CA . GLY C 1 35 ? -40.810 -6.956 18.427 1.00 29.01 35 GLY C CA 1
ATOM 10804 C C . GLY C 1 35 ? -41.840 -5.879 18.146 1.00 27.84 35 GLY C C 1
ATOM 10805 O O . GLY C 1 35 ? -41.876 -5.310 17.050 1.00 26.91 35 GLY C O 1
ATOM 10806 N N . ALA C 1 36 ? -42.691 -5.586 19.124 1.00 27.83 36 ALA C N 1
ATOM 10807 C CA . ALA C 1 36 ? -43.736 -4.592 18.892 1.00 26.48 36 ALA C CA 1
ATOM 10808 C C . ALA C 1 36 ? -43.141 -3.241 18.555 1.00 26.03 36 ALA C C 1
ATOM 10809 O O . ALA C 1 36 ? -42.118 -2.850 19.106 1.00 28.81 36 ALA C O 1
ATOM 10811 N N . ILE C 1 37 ? -43.758 -2.506 17.643 1.00 26.08 37 ILE C N 1
ATOM 10812 C CA . ILE C 1 37 ? -43.221 -1.180 17.383 1.00 21.91 37 ILE C CA 1
ATOM 10813 C C . ILE C 1 37 ? -43.872 -0.222 18.372 1.00 26.28 37 ILE C C 1
ATOM 10814 O O . ILE C 1 37 ? -44.975 -0.493 18.892 1.00 25.52 37 ILE C O 1
ATOM 10819 N N . GLU C 1 38 ? -43.181 0.882 18.659 1.00 26.14 38 GLU C N 1
ATOM 10820 C CA . GLU C 1 38 ? -43.743 1.869 19.561 1.00 27.45 38 GLU C CA 1
ATOM 10821 C C . GLU C 1 38 ? -44.582 2.745 18.631 1.00 23.65 38 GLU C C 1
ATOM 10822 O O . GLU C 1 38 ? -44.101 3.746 18.100 1.00 26.66 38 GLU C O 1
ATOM 10828 N N . THR C 1 39 ? -45.830 2.329 18.427 1.00 19.58 39 THR C N 1
ATOM 10829 C CA . THR C 1 39 ? -46.775 3.012 17.542 1.00 20.05 39 THR C CA 1
ATOM 10830 C C . THR C 1 39 ? -46.770 4.547 17.727 1.00 23.11 39 THR C C 1
ATOM 10831 O O . THR C 1 39 ? -46.705 5.285 16.748 1.00 24.65 39 THR C O 1
ATOM 10835 N N . TYR C 1 40 ? -46.859 4.990 18.977 1.00 25.29 40 TYR C N 1
ATOM 10836 C CA . TYR C 1 40 ? -46.777 6.407 19.347 1.00 27.42 40 TYR C CA 1
ATOM 10837 C C . TYR C 1 40 ? -46.013 6.377 20.652 1.00 29.14 40 TYR C C 1
ATOM 10838 O O . TYR C 1 40 ? -45.921 5.319 21.295 1.00 27.77 40 TYR C O 1
ATOM 10847 N N . GLU C 1 41 ? -45.454 7.510 21.066 1.00 28.42 41 GLU C N 1
ATOM 10848 C CA . GLU C 1 41 ? -44.700 7.539 22.316 1.00 30.99 41 GLU C CA 1
ATOM 10849 C C . GLU C 1 41 ? -45.456 6.845 23.439 1.00 29.99 41 GLU C C 1
ATOM 10850 O O . GLU C 1 41 ? -46.603 7.175 23.720 1.00 30.51 41 GLU C O 1
ATOM 10856 N N . GLY C 1 42 ? -44.822 5.878 24.081 1.00 28.74 42 GLY C N 1
ATOM 10857 C CA . GLY C 1 42 ? -45.475 5.186 25.185 1.00 30.48 42 GLY C CA 1
ATOM 10858 C C . GLY C 1 42 ? -46.612 4.220 24.833 1.00 35.61 42 GLY C C 1
ATOM 10859 O O . GLY C 1 42 ? -47.321 3.768 25.733 1.00 36.21 42 GLY C O 1
ATOM 10860 N N . LEU C 1 43 ? -46.809 3.898 23.554 1.00 29.30 43 LEU C N 1
ATOM 10861 C CA . LEU C 1 43 ? -47.874 2.965 23.174 1.00 28.67 43 LEU C CA 1
ATOM 10862 C C . LEU C 1 43 ? -47.331 1.906 22.225 1.00 28.22 43 LEU C C 1
ATOM 10863 O O . LEU C 1 43 ? -46.924 2.233 21.109 1.00 27.82 43 LEU C O 1
ATOM 10868 N N . LEU C 1 44 ? -47.358 0.652 22.665 1.00 25.61 44 LEU C N 1
ATOM 10869 C CA . LEU C 1 44 ? -46.900 -0.480 21.863 1.00 24.88 44 LEU C CA 1
ATOM 10870 C C . LEU C 1 44 ? -48.033 -0.983 20.960 1.00 25.06 44 LEU C C 1
ATOM 10871 O O . LEU C 1 44 ? -49.191 -1.025 21.378 1.00 23.16 44 LEU C O 1
ATOM 10876 N N . SER C 1 45 ? -47.702 -1.353 19.718 1.00 22.36 45 SER C N 1
ATOM 10877 C CA . SER C 1 45 ? -48.701 -1.855 18.779 1.00 21.54 45 SER C CA 1
ATOM 10878 C C . SER C 1 45 ? -49.452 -3.051 19.342 1.00 21.34 45 SER C C 1
ATOM 10879 O O . SER C 1 45 ? -50.541 -3.337 18.870 1.00 23.87 45 SER C O 1
ATOM 10882 N N . VAL C 1 46 ? -48.891 -3.757 20.326 1.00 24.34 46 VAL C N 1
ATOM 10883 C CA . VAL C 1 46 ? -49.618 -4.905 20.898 1.00 24.22 46 VAL C CA 1
ATOM 10884 C C . VAL C 1 46 ? -50.263 -4.605 22.247 1.00 27.02 46 VAL C C 1
ATOM 10885 O O . VAL C 1 46 ? -50.785 -5.501 22.916 1.00 26.96 46 VAL C O 1
ATOM 10889 N N . ASP C 1 47 ? -50.233 -3.341 22.663 1.00 28.40 47 ASP C N 1
ATOM 10890 C CA . ASP C 1 47 ? -50.883 -2.963 23.926 1.00 26.58 47 ASP C CA 1
ATOM 10891 C C . ASP C 1 47 ? -52.318 -3.501 23.885 1.00 27.26 47 ASP C C 1
ATOM 10892 O O . ASP C 1 47 ? -53.058 -3.220 22.932 1.00 26.34 47 ASP C O 1
ATOM 10897 N N . PRO C 1 48 ? -52.740 -4.281 24.914 1.00 26.91 48 PRO C N 1
ATOM 10898 C CA . PRO C 1 48 ? -54.101 -4.846 24.945 1.00 26.81 48 PRO C CA 1
ATOM 10899 C C . PRO C 1 48 ? -55.238 -3.855 24.689 1.00 26.06 48 PRO C C 1
ATOM 10900 O O . PRO C 1 48 ? -56.237 -4.213 24.076 1.00 26.67 48 PRO C O 1
ATOM 10904 N N . ARG C 1 49 ? -55.096 -2.620 25.158 1.00 27.37 49 ARG C N 1
ATOM 10905 C CA . ARG C 1 49 ? -56.149 -1.634 24.924 1.00 27.70 49 ARG C CA 1
ATOM 10906 C C . ARG C 1 49 ? -56.173 -1.290 23.462 1.00 26.43 49 ARG C C 1
ATOM 10907 O O . ARG C 1 49 ? -57.240 -1.227 22.878 1.00 25.42 49 ARG C O 1
ATOM 10915 N N . PHE C 1 50 ? -54.993 -1.050 22.882 1.00 27.32 50 PHE C N 1
ATOM 10916 C CA . PHE C 1 50 ? -54.899 -0.723 21.455 1.00 26.40 50 PHE C CA 1
ATOM 10917 C C . PHE C 1 50 ? -55.486 -1.825 20.565 1.00 25.53 50 PHE C C 1
ATOM 10918 O O . PHE C 1 50 ? -56.208 -1.547 19.623 1.00 24.72 50 PHE C O 1
ATOM 10926 N N . LEU C 1 51 ? -55.189 -3.078 20.877 1.00 24.91 51 LEU C N 1
ATOM 10927 C CA . LEU C 1 51 ? -55.725 -4.165 20.079 1.00 26.23 51 LEU C CA 1
ATOM 10928 C C . LEU C 1 51 ? -57.253 -4.265 20.237 1.00 27.00 51 LEU C C 1
ATOM 10929 O O . LEU C 1 51 ? -57.963 -4.531 19.270 1.00 26.71 51 LEU C O 1
ATOM 10934 N N . SER C 1 52 ? -57.751 -4.065 21.457 1.00 28.74 52 SER C N 1
ATOM 10935 C CA . SER C 1 52 ? -59.198 -4.112 21.695 1.00 25.20 52 SER C CA 1
ATOM 10936 C C . SER C 1 52 ? -59.829 -3.009 20.838 1.00 21.97 52 SER C C 1
ATOM 10937 O O . SER C 1 52 ? -60.833 -3.235 20.175 1.00 22.92 52 SER C O 1
ATOM 10940 N N . PHE C 1 53 ? -59.224 -1.817 20.854 1.00 24.37 53 PHE C N 1
ATOM 10941 C CA . PHE C 1 53 ? -59.662 -0.684 20.028 1.00 23.20 53 PHE C CA 1
ATOM 10942 C C . PHE C 1 53 ? -59.729 -1.102 18.540 1.00 24.62 53 PHE C C 1
ATOM 10943 O O . PHE C 1 53 ? -60.758 -0.945 17.866 1.00 24.87 53 PHE C O 1
ATOM 10951 N N . LYS C 1 54 ? -58.629 -1.649 18.022 1.00 25.47 54 LYS C N 1
ATOM 10952 C CA . LYS C 1 54 ? -58.633 -2.062 16.614 1.00 28.35 54 LYS C CA 1
ATOM 10953 C C . LYS C 1 54 ? -59.693 -3.129 16.350 1.00 26.52 54 LYS C C 1
ATOM 10954 O O . LYS C 1 54 ? -60.334 -3.129 15.297 1.00 27.00 54 LYS C O 1
ATOM 10960 N N . ASN C 1 55 ? -59.872 -4.046 17.289 1.00 28.42 55 ASN C N 1
ATOM 10961 C CA . ASN C 1 55 ? -60.886 -5.090 17.077 1.00 29.38 55 ASN C CA 1
ATOM 10962 C C . ASN C 1 55 ? -62.256 -4.443 16.928 1.00 29.91 55 ASN C C 1
ATOM 10963 O O . ASN C 1 55 ? -62.973 -4.694 15.955 1.00 29.63 55 ASN C O 1
ATOM 10968 N N . GLU C 1 56 ? -62.611 -3.587 17.885 1.00 32.33 56 GLU C N 1
ATOM 10969 C CA . GLU C 1 56 ? -63.913 -2.903 17.847 1.00 28.14 56 GLU C CA 1
ATOM 10970 C C . GLU C 1 56 ? -64.122 -2.016 16.620 1.00 29.50 56 GLU C C 1
ATOM 10971 O O . GLU C 1 56 ? -65.153 -2.109 15.942 1.00 26.77 56 GLU C O 1
ATOM 10977 N N . LEU C 1 57 ? -63.156 -1.145 16.349 1.00 26.72 57 LEU C N 1
ATOM 10978 C CA . LEU C 1 57 ? -63.243 -0.232 15.227 1.00 26.78 57 LEU C CA 1
ATOM 10979 C C . LEU C 1 57 ? -63.321 -0.955 13.867 1.00 30.22 57 LEU C C 1
ATOM 10980 O O . LEU C 1 57 ? -64.165 -0.633 13.029 1.00 24.24 57 LEU C O 1
ATOM 10985 N N . SER C 1 58 ? -62.448 -1.931 13.636 1.00 28.92 58 SER C N 1
ATOM 10986 C CA . SER C 1 58 ? -62.486 -2.611 12.347 1.00 30.04 58 SER C CA 1
ATOM 10987 C C . SER C 1 58 ? -63.846 -3.283 12.093 1.00 29.32 58 SER C C 1
ATOM 10988 O O . SER C 1 58 ? -64.392 -3.184 10.992 1.00 28.49 58 SER C O 1
ATOM 10991 N N . ARG C 1 59 ? -64.406 -3.946 13.109 1.00 30.99 59 ARG C N 1
ATOM 10992 C CA . ARG C 1 59 ? -65.707 -4.611 12.934 1.00 28.07 59 ARG C CA 1
ATOM 10993 C C . ARG C 1 59 ? -66.829 -3.604 12.692 1.00 30.09 59 ARG C C 1
ATOM 10994 O O . ARG C 1 59 ? -67.692 -3.802 11.814 1.00 31.55 59 ARG C O 1
ATOM 11002 N N . TYR C 1 60 ? -66.821 -2.522 13.465 1.00 27.20 60 TYR C N 1
ATOM 11003 C CA . TYR C 1 60 ? -67.846 -1.481 13.352 1.00 30.00 60 TYR C CA 1
ATOM 11004 C C . TYR C 1 60 ? -67.856 -0.828 11.979 1.00 32.03 60 TYR C C 1
ATOM 11005 O O . TYR C 1 60 ? -68.907 -0.722 11.316 1.00 31.81 60 TYR C O 1
ATOM 11014 N N . LEU C 1 61 ? -66.690 -0.363 11.553 1.00 30.72 61 LEU C N 1
ATOM 11015 C CA . LEU C 1 61 ? -66.585 0.295 10.256 1.00 28.36 61 LEU C CA 1
ATOM 11016 C C . LEU C 1 61 ? -66.953 -0.642 9.125 1.00 28.91 61 LEU C C 1
ATOM 11017 O O . LEU C 1 61 ? -67.624 -0.229 8.197 1.00 29.97 61 LEU C O 1
ATOM 11022 N N . THR C 1 62 ? -66.523 -1.899 9.197 1.00 30.75 62 THR C N 1
ATOM 11023 C CA . THR C 1 62 ? -66.843 -2.849 8.127 1.00 33.71 62 THR C CA 1
ATOM 11024 C C . THR C 1 62 ? -68.355 -3.073 8.074 1.00 38.02 62 THR C C 1
ATOM 11025 O O . THR C 1 62 ? -68.982 -3.013 7.011 1.00 37.17 62 THR C O 1
ATOM 11029 N N . ASP C 1 63 ? -68.941 -3.306 9.240 1.00 37.73 63 ASP C N 1
ATOM 11030 C CA . ASP C 1 63 ? -70.369 -3.542 9.315 1.00 40.11 63 ASP C CA 1
ATOM 11031 C C . ASP C 1 63 ? -71.189 -2.330 8.851 1.00 39.09 63 ASP C C 1
ATOM 11032 O O . ASP C 1 63 ? -72.168 -2.476 8.111 1.00 40.45 63 ASP C O 1
ATOM 11037 N N . HIS C 1 64 ? -70.775 -1.132 9.247 1.00 36.20 64 HIS C N 1
ATOM 11038 C CA . HIS C 1 64 ? -71.511 0.055 8.866 1.00 35.30 64 HIS C CA 1
ATOM 11039 C C . HIS C 1 64 ? -71.189 0.687 7.526 1.00 38.69 64 HIS C C 1
ATOM 11040 O O . HIS C 1 64 ? -71.988 1.477 7.011 1.00 36.38 64 HIS C O 1
ATOM 11047 N N . PHE C 1 65 ? -70.024 0.391 6.962 1.00 35.19 65 PHE C N 1
ATOM 11048 C CA . PHE C 1 65 ? -69.690 0.992 5.676 1.00 35.43 65 PHE C CA 1
ATOM 11049 C C . PHE C 1 65 ? -69.128 -0.031 4.709 1.00 37.44 65 PHE C C 1
ATOM 11050 O O . PHE C 1 65 ? -67.927 -0.035 4.442 1.00 32.47 65 PHE C O 1
ATOM 11058 N N . PRO C 1 66 ? -69.996 -0.915 4.175 1.00 40.33 66 PRO C N 1
ATOM 11059 C CA . PRO C 1 66 ? -69.584 -1.956 3.220 1.00 39.60 66 PRO C CA 1
ATOM 11060 C C . PRO C 1 66 ? -69.015 -1.259 1.999 1.00 37.27 66 PRO C C 1
ATOM 11061 O O . PRO C 1 66 ? -69.417 -0.144 1.675 1.00 39.35 66 PRO C O 1
ATOM 11065 N N . ALA C 1 67 ? -68.080 -1.911 1.328 1.00 38.60 67 ALA C N 1
ATOM 11066 C CA . ALA C 1 67 ? -67.479 -1.357 0.127 1.00 38.82 67 ALA C CA 1
ATOM 11067 C C . ALA C 1 67 ? -68.577 -1.013 -0.886 1.00 37.11 67 ALA C C 1
ATOM 11068 O O . ALA C 1 67 ? -69.622 -1.665 -0.925 1.00 35.80 67 ALA C O 1
ATOM 11070 N N . ASN C 1 68 ? -68.319 0.012 -1.692 1.00 36.86 68 ASN C N 1
ATOM 11071 C CA . ASN C 1 68 ? -69.221 0.450 -2.758 1.00 34.95 68 ASN C CA 1
ATOM 11072 C C . ASN C 1 68 ? -68.354 0.480 -4.039 1.00 34.30 68 ASN C C 1
ATOM 11073 O O . ASN C 1 68 ? -67.853 1.530 -4.439 1.00 37.73 68 ASN C O 1
ATOM 11078 N N . VAL C 1 69 ? -68.182 -0.676 -4.665 1.00 36.57 69 VAL C N 1
ATOM 11079 C CA . VAL C 1 69 ? -67.400 -0.803 -5.884 1.00 35.16 69 VAL C CA 1
ATOM 11080 C C . VAL C 1 69 ? -68.255 -1.585 -6.879 1.00 37.83 69 VAL C C 1
ATOM 11081 O O . VAL C 1 69 ? -68.713 -2.691 -6.556 1.00 37.68 69 VAL C O 1
ATOM 11085 N N . ASP C 1 70 ? -68.478 -1.033 -8.075 1.00 38.83 70 ASP C N 1
ATOM 11086 C CA . ASP C 1 70 ? -69.315 -1.731 -9.057 1.00 39.63 70 ASP C CA 1
ATOM 11087 C C . ASP C 1 70 ? -68.577 -2.819 -9.816 1.00 41.23 70 ASP C C 1
ATOM 11088 O O . ASP C 1 70 ? -67.383 -3.044 -9.582 1.00 38.23 70 ASP C O 1
ATOM 11093 N N . GLU C 1 71 ? -69.301 -3.515 -10.693 1.00 39.01 71 GLU C N 1
ATOM 11094 C CA . GLU C 1 71 ? -68.741 -4.612 -11.475 1.00 41.98 71 GLU C CA 1
ATOM 11095 C C . GLU C 1 71 ? -67.504 -4.209 -12.278 1.00 38.64 71 GLU C C 1
ATOM 11096 O O . GLU C 1 71 ? -66.706 -5.063 -12.650 1.00 41.33 71 GLU C O 1
ATOM 11102 N N . TYR C 1 72 ? -67.347 -2.919 -12.558 1.00 37.63 72 TYR C N 1
ATOM 11103 C CA . TYR C 1 72 ? -66.196 -2.453 -13.328 1.00 37.52 72 TYR C CA 1
ATOM 11104 C C . TYR C 1 72 ? -65.089 -1.886 -12.434 1.00 37.73 72 TYR C C 1
ATOM 11105 O O . TYR C 1 72 ? -64.161 -1.230 -12.924 1.00 37.33 72 TYR C O 1
ATOM 11114 N N . GLY C 1 73 ? -65.197 -2.126 -11.128 1.00 38.32 73 GLY C N 1
ATOM 11115 C CA . GLY C 1 73 ? -64.188 -1.652 -10.189 1.00 32.00 73 GLY C CA 1
ATOM 11116 C C . GLY C 1 73 ? -64.239 -0.167 -9.889 1.00 35.55 73 GLY C C 1
ATOM 11117 O O . GLY C 1 73 ? -63.295 0.394 -9.313 1.00 33.00 73 GLY C O 1
ATOM 11118 N N . ARG C 1 74 ? -65.326 0.496 -10.266 1.00 35.33 74 ARG C N 1
ATOM 11119 C CA . ARG C 1 74 ? -65.420 1.925 -9.977 1.00 37.75 74 ARG C CA 1
ATOM 11120 C C . ARG C 1 74 ? -65.998 2.065 -8.595 1.00 38.01 74 ARG C C 1
ATOM 11121 O O . ARG C 1 74 ? -66.951 1.353 -8.230 1.00 39.95 74 ARG C O 1
ATOM 11129 N N . VAL C 1 75 ? -65.436 2.958 -7.803 1.00 36.10 75 VAL C N 1
ATOM 11130 C CA . VAL C 1 75 ? -66.016 3.124 -6.487 1.00 39.65 75 VAL C CA 1
ATOM 11131 C C . VAL C 1 75 ? -67.048 4.249 -6.617 1.00 37.77 75 VAL C C 1
ATOM 11132 O O . VAL C 1 75 ? -66.920 5.148 -7.457 1.00 36.46 75 VAL C O 1
ATOM 11136 N N . TYR C 1 76 ? -68.070 4.172 -5.774 1.00 36.32 76 TYR C N 1
ATOM 11137 C CA . TYR C 1 76 ? -69.149 5.153 -5.750 1.00 35.95 76 TYR C CA 1
ATOM 11138 C C . TYR C 1 76 ? -69.655 5.219 -4.308 1.00 38.78 76 TYR C C 1
ATOM 11139 O O . TYR C 1 76 ? -69.074 4.619 -3.401 1.00 38.66 76 TYR C O 1
ATOM 11148 N N . GLY C 1 77 ? -70.767 5.910 -4.106 1.00 38.97 77 GLY C N 1
ATOM 11149 C CA . GLY C 1 77 ? -71.342 5.994 -2.776 1.00 36.28 77 GLY C CA 1
ATOM 11150 C C . GLY C 1 77 ? -70.437 6.449 -1.642 1.00 31.83 77 GLY C C 1
ATOM 11151 O O . GLY C 1 77 ? -69.892 7.559 -1.670 1.00 35.43 77 GLY C O 1
ATOM 11152 N N . ASN C 1 78 ? -70.291 5.589 -0.633 1.00 32.92 78 ASN C N 1
ATOM 11153 C CA . ASN C 1 78 ? -69.480 5.912 0.549 1.00 34.90 78 ASN C CA 1
ATOM 11154 C C . ASN C 1 78 ? -67.969 6.050 0.296 1.00 35.79 78 ASN C C 1
ATOM 11155 O O . ASN C 1 78 ? -67.236 6.554 1.159 1.00 37.51 78 ASN C O 1
ATOM 11160 N N . GLY C 1 79 ? -67.503 5.641 -0.884 1.00 34.56 79 GLY C N 1
ATOM 11161 C CA . GLY C 1 79 ? -66.078 5.777 -1.196 1.00 34.69 79 GLY C CA 1
ATOM 11162 C C . GLY C 1 79 ? -65.167 4.765 -0.518 1.00 30.74 79 GLY C C 1
ATOM 11163 O O . GLY C 1 79 ? -63.974 4.992 -0.360 1.00 35.29 79 GLY C O 1
ATOM 11164 N N . VAL C 1 80 ? -65.750 3.646 -0.126 1.00 31.14 80 VAL C N 1
ATOM 11165 C CA . VAL C 1 80 ? -65.051 2.567 0.552 1.00 30.30 80 VAL C CA 1
ATOM 11166 C C . VAL C 1 80 ? -64.854 1.451 -0.452 1.00 33.59 80 VAL C C 1
ATOM 11167 O O . VAL C 1 80 ? -65.796 1.073 -1.161 1.00 35.05 80 VAL C O 1
ATOM 11171 N N . ARG C 1 81 ? -63.650 0.899 -0.535 1.00 33.97 81 ARG C N 1
ATOM 11172 C CA . ARG C 1 81 ? -63.466 -0.152 -1.517 1.00 31.73 81 ARG C CA 1
ATOM 11173 C C . ARG C 1 81 ? -63.254 -1.539 -0.972 1.00 31.85 81 ARG C C 1
ATOM 11174 O O . ARG C 1 81 ? -63.197 -2.504 -1.742 1.00 34.75 81 ARG C O 1
ATOM 11182 N N . THR C 1 82 ? -63.176 -1.661 0.348 1.00 29.77 82 THR C N 1
ATOM 11183 C CA . THR C 1 82 ? -63.020 -2.976 0.967 1.00 29.41 82 THR C CA 1
ATOM 11184 C C . THR C 1 82 ? -63.284 -2.894 2.470 1.00 31.71 82 THR C C 1
ATOM 11185 O O . THR C 1 82 ? -63.544 -1.795 2.998 1.00 33.09 82 THR C O 1
ATOM 11189 N N . ASN C 1 83 ? -63.257 -4.040 3.150 1.00 28.49 83 ASN C N 1
ATOM 11190 C CA . ASN C 1 83 ? -63.474 -4.062 4.594 1.00 29.71 83 ASN C CA 1
ATOM 11191 C C . ASN C 1 83 ? -62.333 -3.307 5.293 1.00 30.70 83 ASN C C 1
ATOM 11192 O O . ASN C 1 83 ? -61.343 -2.945 4.655 1.00 28.38 83 ASN C O 1
ATOM 11197 N N . PHE C 1 84 ? -62.483 -3.055 6.590 1.00 30.02 84 PHE C N 1
ATOM 11198 C CA . PHE C 1 84 ? -61.470 -2.328 7.372 1.00 26.78 84 PHE C CA 1
ATOM 11199 C C . PHE C 1 84 ? -60.607 -3.234 8.272 1.00 28.22 84 PHE C C 1
ATOM 11200 O O . PHE C 1 84 ? -59.923 -2.751 9.188 1.00 29.38 84 PHE C O 1
ATOM 11208 N N . PHE C 1 85 ? -60.612 -4.538 7.999 1.00 24.27 85 PHE C N 1
ATOM 11209 C CA . PHE C 1 85 ? -59.861 -5.494 8.803 1.00 27.51 85 PHE C CA 1
ATOM 11210 C C . PHE C 1 85 ? -58.354 -5.482 8.614 1.00 26.76 85 PHE C C 1
ATOM 11211 O O . PHE C 1 85 ? -57.639 -6.073 9.420 1.00 24.30 85 PHE C O 1
ATOM 11219 N N . GLY C 1 86 ? -57.879 -4.794 7.582 1.00 25.31 86 GLY C N 1
ATOM 11220 C CA . GLY C 1 86 ? -56.450 -4.735 7.325 1.00 27.06 86 GLY C CA 1
ATOM 11221 C C . GLY C 1 86 ? -55.620 -4.181 8.467 1.00 29.37 86 GLY C C 1
ATOM 11222 O O . GLY C 1 86 ? -54.393 -4.344 8.468 1.00 26.36 86 GLY C O 1
ATOM 11223 N N . MET C 1 87 ? -56.277 -3.530 9.440 1.00 29.42 87 MET C N 1
ATOM 11224 C CA . MET C 1 87 ? -55.589 -2.954 10.598 1.00 27.78 87 MET C CA 1
ATOM 11225 C C . MET C 1 87 ? -55.323 -3.998 11.678 1.00 24.69 87 MET C C 1
ATOM 11226 O O . MET C 1 87 ? -54.653 -3.705 12.661 1.00 27.16 87 MET C O 1
ATOM 11231 N N . ARG C 1 88 ? -55.852 -5.207 11.505 1.00 26.24 88 ARG C N 1
ATOM 11232 C CA . ARG C 1 88 ? -55.668 -6.271 12.507 1.00 25.74 88 ARG C CA 1
ATOM 11233 C C . ARG C 1 88 ? -54.320 -7.001 12.471 1.00 25.73 88 ARG C C 1
ATOM 11234 O O . ARG C 1 88 ? -54.281 -8.231 12.370 1.00 25.56 88 ARG C O 1
ATOM 11242 N N . HIS C 1 89 ? -53.215 -6.275 12.562 1.00 24.72 89 HIS C N 1
ATOM 11243 C CA . HIS C 1 89 ? -51.916 -6.956 12.535 1.00 27.36 89 HIS C CA 1
ATOM 11244 C C . HIS C 1 89 ? -51.096 -6.579 13.763 1.00 26.18 89 HIS C C 1
ATOM 11245 O O . HIS C 1 89 ? -51.270 -5.473 14.294 1.00 23.54 89 HIS C O 1
ATOM 11252 N N . MET C 1 90 ? -50.287 -7.517 14.264 1.00 23.77 90 MET C N 1
ATOM 11253 C CA . MET C 1 90 ? -49.402 -7.252 15.372 1.00 21.95 90 MET C CA 1
ATOM 11254 C C . MET C 1 90 ? -48.189 -6.503 14.784 1.00 27.40 90 MET C C 1
ATOM 11255 O O . MET C 1 90 ? -47.152 -7.111 14.505 1.00 28.56 90 MET C O 1
ATOM 11260 N N . ASN C 1 91 ? -48.286 -5.184 14.640 1.00 24.47 91 ASN C N 1
ATOM 11261 C CA . ASN C 1 91 ? -47.185 -4.484 13.974 1.00 23.99 91 ASN C CA 1
ATOM 11262 C C . ASN C 1 91 ? -45.818 -4.623 14.633 1.00 24.48 91 ASN C C 1
ATOM 11263 O O . ASN C 1 91 ? -45.636 -4.303 15.812 1.00 22.88 91 ASN C O 1
ATOM 11268 N N . GLY C 1 92 ? -44.851 -5.112 13.854 1.00 22.40 92 GLY C N 1
ATOM 11269 C CA . GLY C 1 92 ? -43.511 -5.295 14.386 1.00 22.29 92 GLY C CA 1
ATOM 11270 C C . GLY C 1 92 ? -43.150 -6.773 14.336 1.00 24.11 92 GLY C C 1
ATOM 11271 O O . GLY C 1 92 ? -41.997 -7.144 14.482 1.00 24.11 92 GLY C O 1
ATOM 11272 N N . PHE C 1 93 ? -44.155 -7.615 14.157 1.00 24.15 93 PHE C N 1
ATOM 11273 C CA . PHE C 1 93 ? -43.963 -9.067 14.094 1.00 24.05 93 PHE C CA 1
ATOM 11274 C C . PHE C 1 93 ? -44.309 -9.511 12.685 1.00 27.28 93 PHE C C 1
ATOM 11275 O O . PHE C 1 93 ? -45.472 -9.448 12.267 1.00 30.08 93 PHE C O 1
ATOM 11283 N N . PRO C 1 94 ? -43.293 -9.949 11.918 1.00 25.48 94 PRO C N 1
ATOM 11284 C CA . PRO C 1 94 ? -43.466 -10.396 10.536 1.00 26.63 94 PRO C CA 1
ATOM 11285 C C . PRO C 1 94 ? -43.959 -11.815 10.316 1.00 26.61 94 PRO C C 1
ATOM 11286 O O . PRO C 1 94 ? -43.846 -12.685 11.182 1.00 26.17 94 PRO C O 1
ATOM 11290 N N . MET C 1 95 ? -44.492 -12.014 9.116 1.00 24.97 95 MET C N 1
ATOM 11291 C CA . MET C 1 95 ? -44.931 -13.323 8.666 1.00 26.87 95 MET C CA 1
ATOM 11292 C C . MET C 1 95 ? -43.598 -14.080 8.556 1.00 28.96 95 MET C C 1
ATOM 11293 O O . MET C 1 95 ? -42.536 -13.440 8.426 1.00 27.95 95 MET C O 1
ATOM 11298 N N . ILE C 1 96 ? -43.634 -15.415 8.622 1.00 28.89 96 ILE C N 1
ATOM 11299 C CA . ILE C 1 96 ? -42.409 -16.218 8.536 1.00 28.86 96 ILE C CA 1
ATOM 11300 C C . ILE C 1 96 ? -42.637 -17.332 7.522 1.00 26.71 96 ILE C C 1
ATOM 11301 O O . ILE C 1 96 ? -43.668 -17.999 7.545 1.00 27.68 96 ILE C O 1
ATOM 11306 N N . PRO C 1 97 ? -41.708 -17.505 6.575 1.00 28.48 97 PRO C N 1
ATOM 11307 C CA . PRO C 1 97 ? -40.490 -16.714 6.414 1.00 24.84 97 PRO C CA 1
ATOM 11308 C C . PRO C 1 97 ? -40.764 -15.628 5.378 1.00 24.80 97 PRO C C 1
ATOM 11309 O O . PRO C 1 97 ? -41.775 -15.685 4.688 1.00 22.19 97 PRO C O 1
ATOM 11313 N N . ALA C 1 98 ? -39.894 -14.623 5.299 1.00 21.36 98 ALA C N 1
ATOM 11314 C CA . ALA C 1 98 ? -40.028 -13.615 4.247 1.00 26.17 98 ALA C CA 1
ATOM 11315 C C . ALA C 1 98 ? -39.445 -14.346 3.024 1.00 26.46 98 ALA C C 1
ATOM 11316 O O . ALA C 1 98 ? -38.800 -15.382 3.166 1.00 23.20 98 ALA C O 1
ATOM 11318 N N . THR C 1 99 ? -39.623 -13.784 1.839 1.00 21.93 99 THR C N 1
ATOM 11319 C CA . THR C 1 99 ? -39.143 -14.416 0.619 1.00 25.87 99 THR C CA 1
ATOM 11320 C C . THR C 1 99 ? -37.664 -14.218 0.329 1.00 25.90 99 THR C C 1
ATOM 11321 O O . THR C 1 99 ? -37.057 -13.218 0.722 1.00 28.67 99 THR C O 1
ATOM 11325 N N . TRP C 1 100 ? -37.076 -15.190 -0.355 1.00 22.78 100 TRP C N 1
ATOM 11326 C CA . TRP C 1 100 ? -35.696 -15.048 -0.798 1.00 22.69 100 TRP C CA 1
ATOM 11327 C C . TRP C 1 100 ? -35.890 -14.353 -2.133 1.00 22.76 100 TRP C C 1
ATOM 11328 O O . TRP C 1 100 ? -36.781 -14.717 -2.880 1.00 24.43 100 TRP C O 1
ATOM 11339 N N . PRO C 1 101 ? -35.088 -13.325 -2.442 1.00 23.62 101 PRO C N 1
ATOM 11340 C CA . PRO C 1 101 ? -35.246 -12.629 -3.717 1.00 23.76 101 PRO C CA 1
ATOM 11341 C C . PRO C 1 101 ? -34.836 -13.492 -4.920 1.00 25.81 101 PRO C C 1
ATOM 11342 O O . PRO C 1 101 ? -33.756 -14.096 -4.927 1.00 20.26 101 PRO C O 1
ATOM 11346 N N . LEU C 1 102 ? -35.693 -13.527 -5.935 1.00 21.41 102 LEU C N 1
ATOM 11347 C CA . LEU C 1 102 ? -35.426 -14.310 -7.144 1.00 24.19 102 LEU C CA 1
ATOM 11348 C C . LEU C 1 102 ? -34.176 -13.794 -7.849 1.00 24.69 102 LEU C C 1
ATOM 11349 O O . LEU C 1 102 ? -34.094 -12.609 -8.211 1.00 24.84 102 LEU C O 1
ATOM 11354 N N . ALA C 1 103 ? -33.186 -14.651 -8.061 1.00 21.04 103 ALA C N 1
ATOM 11355 C CA . ALA C 1 103 ? -31.961 -14.166 -8.702 1.00 21.72 103 ALA C CA 1
ATOM 11356 C C . ALA C 1 103 ? -32.121 -13.909 -10.203 1.00 20.34 103 ALA C C 1
ATOM 11357 O O . ALA C 1 103 ? -31.392 -13.090 -10.788 1.00 19.05 103 ALA C O 1
ATOM 11359 N N . SER C 1 104 ? -33.068 -14.593 -10.831 1.00 21.60 104 SER C N 1
ATOM 11360 C CA . SER C 1 104 ? -33.317 -14.407 -12.257 1.00 20.18 104 SER C CA 1
ATOM 11361 C C . SER C 1 104 ? -34.808 -14.459 -12.512 1.00 22.92 104 SER C C 1
ATOM 11362 O O . SER C 1 104 ? -35.473 -15.422 -12.088 1.00 21.86 104 SER C O 1
ATOM 11365 N N . ASN C 1 105 ? -35.350 -13.452 -13.204 1.00 20.23 105 ASN C N 1
ATOM 11366 C CA . ASN C 1 105 ? -36.791 -13.466 -13.487 1.00 19.57 105 ASN C CA 1
ATOM 11367 C C . ASN C 1 105 ? -37.099 -13.839 -14.937 1.00 20.03 105 ASN C C 1
ATOM 11368 O O . ASN C 1 105 ? -38.223 -13.626 -15.411 1.00 23.48 105 ASN C O 1
ATOM 11373 N N . LEU C 1 106 ? -36.124 -14.383 -15.653 1.00 19.51 106 LEU C N 1
ATOM 11374 C CA . LEU C 1 106 ? -36.362 -14.745 -17.060 1.00 24.67 106 LEU C CA 1
ATOM 11375 C C . LEU C 1 106 ? -37.437 -15.812 -17.229 1.00 25.31 106 LEU C C 1
ATOM 11376 O O . LEU C 1 106 ? -38.327 -15.665 -18.068 1.00 26.35 106 LEU C O 1
ATOM 11381 N N . LYS C 1 107 ? -37.359 -16.879 -16.443 1.00 26.20 107 LYS C N 1
ATOM 11382 C CA . LYS C 1 107 ? -38.372 -17.925 -16.510 1.00 24.49 107 LYS C CA 1
ATOM 11383 C C . LYS C 1 107 ? -39.707 -17.437 -15.957 1.00 26.94 107 LYS C C 1
ATOM 11384 O O . LYS C 1 107 ? -40.775 -17.824 -16.469 1.00 29.25 107 LYS C O 1
ATOM 11390 N N . LYS C 1 108 ? -39.677 -16.610 -14.902 1.00 22.08 108 LYS C N 1
ATOM 11391 C CA . LYS C 1 108 ? -40.921 -16.093 -14.344 1.00 22.93 108 LYS C CA 1
ATOM 11392 C C . LYS C 1 108 ? -41.673 -15.349 -15.480 1.00 25.10 108 LYS C C 1
ATOM 11393 O O . LYS C 1 108 ? -42.873 -15.566 -15.692 1.00 24.51 108 LYS C O 1
ATOM 11399 N N . ARG C 1 109 ? -40.967 -14.485 -16.209 1.00 22.59 109 ARG C N 1
ATOM 11400 C CA . ARG C 1 109 ? -41.581 -13.730 -17.308 1.00 24.38 109 ARG C CA 1
ATOM 11401 C C . ARG C 1 109 ? -42.081 -14.655 -18.441 1.00 26.04 109 ARG C C 1
ATOM 11402 O O . ARG C 1 109 ? -43.228 -14.537 -18.903 1.00 23.52 109 ARG C O 1
ATOM 11410 N N . ALA C 1 110 ? -41.225 -15.580 -18.867 1.00 24.44 110 ALA C N 1
ATOM 11411 C CA . ALA C 1 110 ? -41.601 -16.512 -19.934 1.00 30.52 110 ALA C CA 1
ATOM 11412 C C . ALA C 1 110 ? -42.813 -17.364 -19.562 1.00 30.69 110 ALA C C 1
ATOM 11413 O O . ALA C 1 110 ? -43.744 -17.516 -20.375 1.00 28.30 110 ALA C O 1
ATOM 11415 N N . ASP C 1 111 ? -42.821 -17.912 -18.344 1.00 31.43 111 ASP C N 1
ATOM 11416 C CA . ASP C 1 111 ? -43.964 -18.706 -17.883 1.00 27.80 111 ASP C CA 1
ATOM 11417 C C . ASP C 1 111 ? -45.218 -17.859 -17.755 1.00 30.97 111 ASP C C 1
ATOM 11418 O O . ASP C 1 111 ? -46.311 -18.389 -17.832 1.00 33.18 111 ASP C O 1
ATOM 11423 N N . ALA C 1 112 ? -45.080 -16.552 -17.532 1.00 27.25 112 ALA C N 1
ATOM 11424 C CA . ALA C 1 112 ? -46.269 -15.687 -17.403 1.00 29.00 112 ALA C CA 1
ATOM 11425 C C . ALA C 1 112 ? -46.687 -15.169 -18.791 1.00 27.35 112 ALA C C 1
ATOM 11426 O O . ALA C 1 112 ? -47.569 -14.329 -18.931 1.00 29.02 112 ALA C O 1
ATOM 11428 N N . ASP C 1 113 ? -46.023 -15.692 -19.807 1.00 25.01 113 ASP C N 1
ATOM 11429 C CA . ASP C 1 113 ? -46.293 -15.322 -21.187 1.00 29.46 113 ASP C CA 1
ATOM 11430 C C . ASP C 1 113 ? -46.001 -13.863 -21.506 1.00 31.02 113 ASP C C 1
ATOM 11431 O O . ASP C 1 113 ? -46.753 -13.247 -22.250 1.00 26.86 113 ASP C O 1
ATOM 11436 N N . LEU C 1 114 ? -44.937 -13.317 -20.920 1.00 27.23 114 LEU C N 1
ATOM 11437 C CA . LEU C 1 114 ? -44.545 -11.928 -21.160 1.00 26.59 114 LEU C CA 1
ATOM 11438 C C . LEU C 1 114 ? -43.372 -12.022 -22.116 1.00 29.23 114 LEU C C 1
ATOM 11439 O O . LEU C 1 114 ? -42.610 -12.992 -22.065 1.00 28.32 114 LEU C O 1
ATOM 11444 N N . ALA C 1 115 ? -43.228 -11.018 -22.985 1.00 25.76 115 ALA C N 1
ATOM 11445 C CA . ALA C 1 115 ? -42.182 -11.029 -24.003 1.00 26.12 115 ALA C CA 1
ATOM 11446 C C . ALA C 1 115 ? -40.765 -10.781 -23.523 1.00 24.40 115 ALA C C 1
ATOM 11447 O O . ALA C 1 115 ? -40.529 -10.118 -22.505 1.00 22.03 115 ALA C O 1
ATOM 11449 N N . ASP C 1 116 ? -39.814 -11.330 -24.266 1.00 23.48 116 ASP C N 1
ATOM 11450 C CA . ASP C 1 116 ? -38.408 -11.179 -23.925 1.00 24.47 116 ASP C CA 1
ATOM 11451 C C . ASP C 1 116 ? -37.740 -10.020 -24.686 1.00 22.29 116 ASP C C 1
ATOM 11452 O O . ASP C 1 116 ? -36.505 -9.875 -24.732 1.00 20.25 116 ASP C O 1
ATOM 11457 N N . GLY C 1 117 ? -38.569 -9.176 -25.276 1.00 20.26 117 GLY C N 1
ATOM 11458 C CA . GLY C 1 117 ? -38.045 -8.027 -25.994 1.00 25.21 117 GLY C CA 1
ATOM 11459 C C . GLY C 1 117 ? -39.198 -7.319 -26.676 1.00 25.10 117 GLY C C 1
ATOM 11460 O O . GLY C 1 117 ? -40.315 -7.827 -26.646 1.00 24.02 117 GLY C O 1
ATOM 11461 N N . PRO C 1 118 ? -38.973 -6.128 -27.270 1.00 28.23 118 PRO C N 1
ATOM 11462 C CA . PRO C 1 118 ? -40.062 -5.412 -27.950 1.00 26.69 118 PRO C CA 1
ATOM 11463 C C . PRO C 1 118 ? -40.629 -6.375 -28.995 1.00 24.87 118 PRO C C 1
ATOM 11464 O O . PRO C 1 118 ? -39.886 -7.007 -29.742 1.00 25.52 118 PRO C O 1
ATOM 11468 N N . VAL C 1 119 ? -41.943 -6.487 -29.046 1.00 23.93 119 VAL C N 1
ATOM 11469 C CA . VAL C 1 119 ? -42.554 -7.424 -29.952 1.00 25.95 119 VAL C CA 1
ATOM 11470 C C . VAL C 1 119 ? -42.527 -6.904 -31.382 1.00 25.19 119 VAL C C 1
ATOM 11471 O O . VAL C 1 119 ? -42.321 -7.670 -32.298 1.00 19.95 119 VAL C O 1
ATOM 11475 N N . SER C 1 120 ? -42.678 -5.597 -31.576 1.00 22.98 120 SER C N 1
ATOM 11476 C CA . SER C 1 120 ? -42.648 -5.031 -32.922 1.00 23.62 120 SER C CA 1
ATOM 11477 C C . SER C 1 120 ? -41.710 -3.830 -32.996 1.00 26.42 120 SER C C 1
ATOM 11478 O O . SER C 1 120 ? -41.368 -3.217 -31.977 1.00 23.09 120 SER C O 1
ATOM 11481 N N . GLU C 1 121 ? -41.295 -3.485 -34.206 1.00 23.03 121 GLU C N 1
ATOM 11482 C CA . GLU C 1 121 ? -40.418 -2.341 -34.375 1.00 24.98 121 GLU C CA 1
ATOM 11483 C C . GLU C 1 121 ? -41.057 -1.063 -33.797 1.00 24.64 121 GLU C C 1
ATOM 11484 O O . GLU C 1 121 ? -40.346 -0.209 -33.244 1.00 23.73 121 GLU C O 1
ATOM 11490 N N . ARG C 1 122 ? -42.373 -0.914 -33.971 1.00 22.85 122 ARG C N 1
ATOM 11491 C CA . ARG C 1 122 ? -43.094 0.245 -33.430 1.00 26.49 122 ARG C CA 1
ATOM 11492 C C . ARG C 1 122 ? -42.800 0.355 -31.919 1.00 28.27 122 ARG C C 1
ATOM 11493 O O . ARG C 1 122 ? -42.415 1.425 -31.436 1.00 20.49 122 ARG C O 1
ATOM 11501 N N . ASP C 1 123 ? -42.976 -0.750 -31.186 1.00 26.34 123 ASP C N 1
ATOM 11502 C CA . ASP C 1 123 ? -42.720 -0.755 -29.732 1.00 25.83 123 ASP C CA 1
ATOM 11503 C C . ASP C 1 123 ? -41.266 -0.452 -29.422 1.00 24.24 123 ASP C C 1
ATOM 11504 O O . ASP C 1 123 ? -40.964 0.280 -28.463 1.00 26.42 123 ASP C O 1
ATOM 11509 N N . ASN C 1 124 ? -40.353 -1.013 -30.215 1.00 19.45 124 ASN C N 1
ATOM 11510 C CA . ASN C 1 124 ? -38.939 -0.757 -30.011 1.00 23.63 124 ASN C CA 1
ATOM 11511 C C . ASN C 1 124 ? -38.702 0.747 -30.155 1.00 23.61 124 ASN C C 1
ATOM 11512 O O . ASN C 1 124 ? -37.970 1.345 -29.348 1.00 25.72 124 ASN C O 1
ATOM 11517 N N . LEU C 1 125 ? -39.340 1.362 -31.154 1.00 26.14 125 LEU C N 1
ATOM 11518 C CA . LEU C 1 125 ? -39.182 2.796 -31.355 1.00 27.44 125 LEU C CA 1
ATOM 11519 C C . LEU C 1 125 ? -39.745 3.615 -30.178 1.00 26.77 125 LEU C C 1
ATOM 11520 O O . LEU C 1 125 ? -39.146 4.605 -29.773 1.00 28.45 125 LEU C O 1
ATOM 11525 N N . LEU C 1 126 ? -40.894 3.205 -29.647 1.00 23.31 126 LEU C N 1
ATOM 11526 C CA . LEU C 1 126 ? -41.525 3.927 -28.543 1.00 26.98 126 LEU C CA 1
ATOM 11527 C C . LEU C 1 126 ? -40.700 3.841 -27.244 1.00 28.97 126 LEU C C 1
ATOM 11528 O O . LEU C 1 126 ? -40.544 4.850 -26.540 1.00 28.63 126 LEU C O 1
ATOM 11533 N N . PHE C 1 127 ? -40.154 2.660 -26.936 1.00 27.04 127 PHE C N 1
ATOM 11534 C CA . PHE C 1 127 ? -39.335 2.517 -25.732 1.00 28.53 127 PHE C CA 1
ATOM 11535 C C . PHE C 1 127 ? -38.114 3.409 -25.885 1.00 28.15 127 PHE C C 1
ATOM 11536 O O . PHE C 1 127 ? -37.744 4.132 -24.964 1.00 26.13 127 PHE C O 1
ATOM 11544 N N . ARG C 1 128 ? -37.491 3.367 -27.057 1.00 25.08 128 ARG C N 1
ATOM 11545 C CA . ARG C 1 128 ? -36.306 4.195 -27.299 1.00 25.21 128 ARG C CA 1
ATOM 11546 C C . ARG C 1 128 ? -36.655 5.684 -27.322 1.00 25.44 128 ARG C C 1
ATOM 11547 O O . ARG C 1 128 ? -35.875 6.503 -26.862 1.00 27.96 128 ARG C O 1
ATOM 11555 N N . ALA C 1 129 ? -37.817 6.031 -27.861 1.00 26.76 129 ALA C N 1
ATOM 11556 C CA . ALA C 1 129 ? -38.222 7.432 -27.875 1.00 29.02 129 ALA C CA 1
ATOM 11557 C C . ALA C 1 129 ? -38.358 7.910 -26.419 1.00 29.87 129 ALA C C 1
ATOM 11558 O O . ALA C 1 129 ? -38.000 9.036 -26.084 1.00 27.84 129 ALA C O 1
ATOM 11560 N N . ALA C 1 130 ? -38.866 7.038 -25.552 1.00 26.62 130 ALA C N 1
ATOM 11561 C CA . ALA C 1 130 ? -39.032 7.392 -24.158 1.00 23.21 130 ALA C CA 1
ATOM 11562 C C . ALA C 1 130 ? -37.668 7.745 -23.549 1.00 26.27 130 ALA C C 1
ATOM 11563 O O . ALA C 1 130 ? -37.544 8.692 -22.762 1.00 27.77 130 ALA C O 1
ATOM 11565 N N . VAL C 1 131 ? -36.637 6.998 -23.908 1.00 24.49 131 VAL C N 1
ATOM 11566 C CA . VAL C 1 131 ? -35.305 7.322 -23.407 1.00 25.07 131 VAL C CA 1
ATOM 11567 C C . VAL C 1 131 ? -34.841 8.672 -23.949 1.00 31.05 131 VAL C C 1
ATOM 11568 O O . VAL C 1 131 ? -34.258 9.473 -23.223 1.00 25.46 131 VAL C O 1
ATOM 11572 N N . ARG C 1 132 ? -35.103 8.933 -25.227 1.00 27.89 132 ARG C N 1
ATOM 11573 C CA . ARG C 1 132 ? -34.640 10.190 -25.809 1.00 32.23 132 ARG C CA 1
ATOM 11574 C C . ARG C 1 132 ? -35.314 11.400 -25.172 1.00 28.75 132 ARG C C 1
ATOM 11575 O O . ARG C 1 132 ? -34.653 12.389 -24.864 1.00 31.57 132 ARG C O 1
ATOM 11583 N N . LEU C 1 133 ? -36.613 11.307 -24.940 1.00 28.75 133 LEU C N 1
ATOM 11584 C CA . LEU C 1 133 ? -37.337 12.414 -24.335 1.00 28.81 133 LEU C CA 1
ATOM 11585 C C . LEU C 1 133 ? -36.975 12.630 -22.865 1.00 33.88 133 LEU C C 1
ATOM 11586 O O . LEU C 1 133 ? -36.852 13.781 -22.402 1.00 29.84 133 LEU C O 1
ATOM 11591 N N . MET C 1 134 ? -36.791 11.528 -22.131 1.00 27.93 134 MET C N 1
ATOM 11592 C CA . MET C 1 134 ? -36.454 11.617 -20.721 1.00 26.42 134 MET C CA 1
ATOM 11593 C C . MET C 1 134 ? -35.047 12.051 -20.377 1.00 27.25 134 MET C C 1
ATOM 11594 O O . MET C 1 134 ? -34.850 12.769 -19.396 1.00 27.22 134 MET C O 1
ATOM 11599 N N . PHE C 1 135 ? -34.063 11.641 -21.175 1.00 28.54 135 PHE C N 1
ATOM 11600 C CA . PHE C 1 135 ? -32.676 11.970 -20.869 1.00 28.14 135 PHE C CA 1
ATOM 11601 C C . PHE C 1 135 ? -32.002 13.031 -21.718 1.00 30.85 135 PHE C C 1
ATOM 11602 O O . PHE C 1 135 ? -30.782 13.194 -21.651 1.00 29.47 135 PHE C O 1
ATOM 11610 N N . SER C 1 136 ? -32.779 13.781 -22.487 1.00 35.57 136 SER C N 1
ATOM 11611 C CA . SER C 1 136 ? -32.143 14.733 -23.376 1.00 38.95 136 SER C CA 1
ATOM 11612 C C . SER C 1 136 ? -31.664 16.094 -22.905 1.00 43.90 136 SER C C 1
ATOM 11613 O O . SER C 1 136 ? -30.457 16.333 -22.833 1.00 51.56 136 SER C O 1
ATOM 11616 N N . ASP C 1 137 ? -32.545 17.009 -22.574 1.00 44.65 137 ASP C N 1
ATOM 11617 C CA . ASP C 1 137 ? -31.975 18.316 -22.233 1.00 45.98 137 ASP C CA 1
ATOM 11618 C C . ASP C 1 137 ? -32.040 18.613 -20.754 1.00 42.33 137 ASP C C 1
ATOM 11619 O O . ASP C 1 137 ? -32.780 19.487 -20.305 1.00 45.03 137 ASP C O 1
ATOM 11624 N N . LEU C 1 138 ? -31.226 17.880 -20.007 1.00 38.44 138 LEU C N 1
ATOM 11625 C CA . LEU C 1 138 ? -31.213 17.985 -18.565 1.00 37.80 138 LEU C CA 1
ATOM 11626 C C . LEU C 1 138 ? -30.394 19.133 -17.978 1.00 39.35 138 LEU C C 1
ATOM 11627 O O . LEU C 1 138 ? -29.351 19.511 -18.513 1.00 34.38 138 LEU C O 1
ATOM 11632 N N . GLU C 1 139 ? -30.888 19.682 -16.872 1.00 40.00 139 GLU C N 1
ATOM 11633 C CA . GLU C 1 139 ? -30.202 20.769 -16.177 1.00 42.91 139 GLU C CA 1
ATOM 11634 C C . GLU C 1 139 ? -29.607 20.210 -14.888 1.00 39.90 139 GLU C C 1
ATOM 11635 O O . GLU C 1 139 ? -30.265 19.469 -14.162 1.00 40.02 139 GLU C O 1
ATOM 11641 N N . PRO C 1 140 ? -28.362 20.571 -14.574 1.00 42.59 140 PRO C N 1
ATOM 11642 C CA . PRO C 1 140 ? -27.760 20.048 -13.348 1.00 41.74 140 PRO C CA 1
ATOM 11643 C C . PRO C 1 140 ? -28.437 20.630 -12.131 1.00 43.30 140 PRO C C 1
ATOM 11644 O O . PRO C 1 140 ? -28.962 21.748 -12.177 1.00 40.59 140 PRO C O 1
ATOM 11648 N N . VAL C 1 141 ? -28.451 19.848 -11.055 1.00 42.55 141 VAL C N 1
ATOM 11649 C CA . VAL C 1 141 ? -29.001 20.281 -9.774 1.00 39.79 141 VAL C CA 1
ATOM 11650 C C . VAL C 1 141 ? -28.193 19.574 -8.712 1.00 40.56 141 VAL C C 1
ATOM 11651 O O . VAL C 1 141 ? -27.537 18.573 -8.980 1.00 42.81 141 VAL C O 1
ATOM 11655 N N . PRO C 1 142 ? -28.212 20.096 -7.488 1.00 41.22 142 PRO C N 1
ATOM 11656 C CA . PRO C 1 142 ? -27.442 19.445 -6.439 1.00 40.95 142 PRO C CA 1
ATOM 11657 C C . PRO C 1 142 ? -27.971 18.049 -6.165 1.00 36.85 142 PRO C C 1
ATOM 11658 O O . PRO C 1 142 ? -29.185 17.815 -6.204 1.00 36.89 142 PRO C O 1
ATOM 11662 N N . LEU C 1 143 ? -27.050 17.136 -5.882 1.00 37.33 143 LEU C N 1
ATOM 11663 C CA . LEU C 1 143 ? -27.384 15.760 -5.513 1.00 37.14 143 LEU C CA 1
ATOM 11664 C C . LEU C 1 143 ? -27.868 15.816 -4.056 1.00 38.14 143 LEU C C 1
ATOM 11665 O O . LEU C 1 143 ? -27.080 16.129 -3.161 1.00 43.05 143 LEU C O 1
ATOM 11670 N N . LYS C 1 144 ? -29.148 15.533 -3.812 1.00 37.32 144 LYS C N 1
ATOM 11671 C CA . LYS C 1 144 ? -29.679 15.551 -2.450 1.00 34.66 144 LYS C CA 1
ATOM 11672 C C . LYS C 1 144 ? -29.600 14.174 -1.791 1.00 35.73 144 LYS C C 1
ATOM 11673 O O . LYS C 1 144 ? -29.811 13.136 -2.443 1.00 35.22 144 LYS C O 1
ATOM 11679 N N . ILE C 1 145 ? -29.321 14.180 -0.493 1.00 34.03 145 ILE C N 1
ATOM 11680 C CA . ILE C 1 145 ? -29.169 12.970 0.296 1.00 32.24 145 ILE C CA 1
ATOM 11681 C C . ILE C 1 145 ? -30.057 12.969 1.532 1.00 34.56 145 ILE C C 1
ATOM 11682 O O . ILE C 1 145 ? -30.065 13.939 2.280 1.00 33.04 145 ILE C O 1
ATOM 11687 N N . ARG C 1 146 ? -30.794 11.879 1.748 1.00 30.49 146 ARG C N 1
ATOM 11688 C CA . ARG C 1 146 ? -31.670 11.758 2.907 1.00 29.85 146 ARG C CA 1
ATOM 11689 C C . ARG C 1 146 ? -30.857 11.687 4.213 1.00 32.48 146 ARG C C 1
ATOM 11690 O O . ARG C 1 146 ? -29.918 10.878 4.350 1.00 30.88 146 ARG C O 1
ATOM 11698 N N . LYS C 1 147 ? -31.202 12.542 5.175 1.00 26.75 147 LYS C N 1
ATOM 11699 C CA . LYS C 1 147 ? -30.509 12.529 6.450 1.00 32.26 147 LYS C CA 1
ATOM 11700 C C . LYS C 1 147 ? -30.775 11.202 7.153 1.00 32.41 147 LYS C C 1
ATOM 11701 O O . LYS C 1 147 ? -31.892 10.689 7.120 1.00 33.85 147 LYS C O 1
ATOM 11707 N N . GLY C 1 148 ? -29.747 10.638 7.772 1.00 33.65 148 GLY C N 1
ATOM 11708 C CA . GLY C 1 148 ? -29.932 9.376 8.478 1.00 35.55 148 GLY C CA 1
ATOM 11709 C C . GLY C 1 148 ? -29.979 8.103 7.633 1.00 37.48 148 GLY C C 1
ATOM 11710 O O . GLY C 1 148 ? -30.047 6.989 8.172 1.00 36.82 148 GLY C O 1
ATOM 11711 N N . SER C 1 149 ? -29.969 8.244 6.314 1.00 33.20 149 SER C N 1
ATOM 11712 C CA . SER C 1 149 ? -29.981 7.068 5.437 1.00 34.46 149 SER C CA 1
ATOM 11713 C C . SER C 1 149 ? -28.606 6.390 5.526 1.00 29.84 149 SER C C 1
ATOM 11714 O O . SER C 1 149 ? -27.612 7.061 5.747 1.00 32.32 149 SER C O 1
ATOM 11717 N N . SER C 1 150 ? -28.562 5.068 5.376 1.00 25.70 150 SER C N 1
ATOM 11718 C CA . SER C 1 150 ? -27.305 4.304 5.405 1.00 24.95 150 SER C CA 1
ATOM 11719 C C . SER C 1 150 ? -26.630 4.242 4.018 1.00 29.94 150 SER C C 1
ATOM 11720 O O . SER C 1 150 ? -27.317 4.227 2.985 1.00 29.43 150 SER C O 1
ATOM 11723 N N . THR C 1 151 ? -25.297 4.201 3.988 1.00 25.91 151 THR C N 1
ATOM 11724 C CA . THR C 1 151 ? -24.600 4.126 2.721 1.00 26.55 151 THR C CA 1
ATOM 11725 C C . THR C 1 151 ? -24.534 2.665 2.275 1.00 26.27 151 THR C C 1
ATOM 11726 O O . THR C 1 151 ? -24.106 2.377 1.170 1.00 28.20 151 THR C O 1
ATOM 11730 N N . CYS C 1 152 ? -24.988 1.761 3.139 1.00 24.93 152 CYS C N 1
ATOM 11731 C CA . CYS C 1 152 ? -24.984 0.329 2.852 1.00 24.90 152 CYS C CA 1
ATOM 11732 C C . CYS C 1 152 ? -23.606 -0.196 2.460 1.00 25.11 152 CYS C C 1
ATOM 11733 O O . CYS C 1 152 ? -22.616 0.266 3.007 1.00 24.20 152 CYS C O 1
ATOM 11736 N N . ILE C 1 153 ? -23.516 -1.135 1.513 1.00 23.73 153 ILE C N 1
ATOM 11737 C CA . ILE C 1 153 ? -22.209 -1.709 1.181 1.00 20.50 153 ILE C CA 1
ATOM 11738 C C . ILE C 1 153 ? -21.194 -0.705 0.599 1.00 22.60 153 ILE C C 1
ATOM 11739 O O . ILE C 1 153 ? -21.494 0.073 -0.318 1.00 24.81 153 ILE C O 1
ATOM 11744 N N . PRO C 1 154 ? -19.971 -0.706 1.147 1.00 22.60 154 PRO C N 1
ATOM 11745 C CA . PRO C 1 154 ? -19.489 -1.566 2.244 1.00 24.02 154 PRO C CA 1
ATOM 11746 C C . PRO C 1 154 ? -19.354 -0.903 3.652 1.00 24.58 154 PRO C C 1
ATOM 11747 O O . PRO C 1 154 ? -19.115 -1.587 4.635 1.00 20.43 154 PRO C O 1
ATOM 11751 N N . TYR C 1 155 ? -19.509 0.417 3.739 1.00 24.24 155 TYR C N 1
ATOM 11752 C CA . TYR C 1 155 ? -19.319 1.130 5.006 1.00 25.37 155 TYR C CA 1
ATOM 11753 C C . TYR C 1 155 ? -20.492 1.192 5.988 1.00 25.03 155 TYR C C 1
ATOM 11754 O O . TYR C 1 155 ? -20.281 1.267 7.195 1.00 25.86 155 TYR C O 1
ATOM 11763 N N . PHE C 1 156 ? -21.716 1.151 5.485 1.00 25.92 156 PHE C N 1
ATOM 11764 C CA . PHE C 1 156 ? -22.879 1.217 6.357 1.00 25.82 156 PHE C CA 1
ATOM 11765 C C . PHE C 1 156 ? -22.801 2.406 7.310 1.00 26.48 156 PHE C C 1
ATOM 11766 O O . PHE C 1 156 ? -23.034 2.245 8.494 1.00 22.76 156 PHE C O 1
ATOM 11774 N N . SER C 1 157 ? -22.491 3.581 6.767 1.00 25.84 157 SER C N 1
ATOM 11775 C CA . SER C 1 157 ? -22.422 4.816 7.543 1.00 29.92 157 SER C CA 1
ATOM 11776 C C . SER C 1 157 ? -23.748 5.556 7.414 1.00 30.39 157 SER C C 1
ATOM 11777 O O . SER C 1 157 ? -24.405 5.488 6.368 1.00 27.67 157 SER C O 1
ATOM 11780 N N . ASN C 1 158 ? -24.136 6.256 8.478 1.00 29.50 158 ASN C N 1
ATOM 11781 C CA . ASN C 1 158 ? -25.359 7.042 8.502 1.00 32.09 158 ASN C CA 1
ATOM 11782 C C . ASN C 1 158 ? -24.963 8.484 8.795 1.00 31.11 158 ASN C C 1
ATOM 11783 O O . ASN C 1 158 ? -25.819 9.354 8.972 1.00 32.76 158 ASN C O 1
ATOM 11788 N N . ASP C 1 159 ? -23.659 8.716 8.858 1.00 30.52 159 ASP C N 1
ATOM 11789 C CA . ASP C 1 159 ? -23.119 10.056 9.142 1.00 32.34 159 ASP C CA 1
ATOM 11790 C C . ASP C 1 159 ? -23.151 10.953 7.916 1.00 31.92 159 ASP C C 1
ATOM 11791 O O . ASP C 1 159 ? -22.529 10.639 6.910 1.00 31.46 159 ASP C O 1
ATOM 11796 N N . MET C 1 160 ? -23.827 12.095 8.004 1.00 31.59 160 MET C N 1
ATOM 11797 C CA . MET C 1 160 ? -23.944 12.968 6.827 1.00 34.20 160 MET C CA 1
ATOM 11798 C C . MET C 1 160 ? -22.638 13.477 6.259 1.00 33.81 160 MET C C 1
ATOM 11799 O O . MET C 1 160 ? -22.510 13.641 5.038 1.00 32.64 160 MET C O 1
ATOM 11804 N N . GLY C 1 161 ? -21.674 13.750 7.137 1.00 33.70 161 GLY C N 1
ATOM 11805 C CA . GLY C 1 161 ? -20.390 14.233 6.673 1.00 32.41 161 GLY C CA 1
ATOM 11806 C C . GLY C 1 161 ? -19.733 13.164 5.826 1.00 31.42 161 GLY C C 1
ATOM 11807 O O . GLY C 1 161 ? -19.161 13.449 4.781 1.00 32.82 161 GLY C O 1
ATOM 11808 N N . THR C 1 162 ? -19.829 11.924 6.283 1.00 29.05 162 THR C N 1
ATOM 11809 C CA . THR C 1 162 ? -19.236 10.806 5.581 1.00 32.28 162 THR C CA 1
ATOM 11810 C C . THR C 1 162 ? -20.001 10.536 4.285 1.00 33.42 162 THR C C 1
ATOM 11811 O O . THR C 1 162 ? -19.405 10.264 3.248 1.00 31.83 162 THR C O 1
ATOM 11815 N N . LYS C 1 163 ? -21.328 10.621 4.343 1.00 34.20 163 LYS C N 1
ATOM 11816 C CA . LYS C 1 163 ? -22.120 10.391 3.152 1.00 33.85 163 LYS C CA 1
ATOM 11817 C C . LYS C 1 163 ? -21.823 11.442 2.081 1.00 32.51 163 LYS C C 1
ATOM 11818 O O . LYS C 1 163 ? -21.817 11.133 0.892 1.00 31.26 163 LYS C O 1
ATOM 11824 N N . ILE C 1 164 ? -21.584 12.683 2.496 1.00 33.39 164 ILE C N 1
ATOM 11825 C CA . ILE C 1 164 ? -21.280 13.737 1.533 1.00 31.24 164 ILE C CA 1
ATOM 11826 C C . ILE C 1 164 ? -19.929 13.448 0.883 1.00 29.26 164 ILE C C 1
ATOM 11827 O O . ILE C 1 164 ? -19.774 13.605 -0.321 1.00 31.85 164 ILE C O 1
ATOM 11832 N N . GLU C 1 165 ? -18.958 13.010 1.682 1.00 31.89 165 GLU C N 1
ATOM 11833 C CA . GLU C 1 165 ? -17.627 12.718 1.163 1.00 33.80 165 GLU C CA 1
ATOM 11834 C C . GLU C 1 165 ? -17.675 11.575 0.152 1.00 36.25 165 GLU C C 1
ATOM 11835 O O . GLU C 1 165 ? -17.034 11.639 -0.912 1.00 33.17 165 GLU C O 1
ATOM 11841 N N . ILE C 1 166 ? -18.400 10.514 0.519 1.00 30.62 166 ILE C N 1
ATOM 11842 C CA . ILE C 1 166 ? -18.544 9.329 -0.336 1.00 30.32 166 ILE C CA 1
ATOM 11843 C C . ILE C 1 166 ? -19.135 9.737 -1.673 1.00 27.91 166 ILE C C 1
ATOM 11844 O O . ILE C 1 166 ? -18.635 9.348 -2.723 1.00 31.99 166 ILE C O 1
ATOM 11849 N N . ALA C 1 167 ? -20.183 10.555 -1.634 1.00 29.11 167 ALA C N 1
ATOM 11850 C CA . ALA C 1 167 ? -20.818 11.012 -2.853 1.00 30.33 167 ALA C CA 1
ATOM 11851 C C . ALA C 1 167 ? -19.920 11.898 -3.717 1.00 31.46 167 ALA C C 1
ATOM 11852 O O . ALA C 1 167 ? -19.928 11.767 -4.941 1.00 29.95 167 ALA C O 1
ATOM 11854 N N . GLU C 1 168 ? -19.171 12.817 -3.104 1.00 30.91 168 GLU C N 1
ATOM 11855 C CA . GLU C 1 168 ? -18.291 13.693 -3.884 1.00 31.93 168 GLU C CA 1
ATOM 11856 C C . GLU C 1 168 ? -17.163 12.895 -4.502 1.00 25.45 168 GLU C C 1
ATOM 11857 O O . GLU C 1 168 ? -16.830 13.085 -5.666 1.00 30.69 168 GLU C O 1
ATOM 11863 N N . ARG C 1 169 ? -16.579 12.004 -3.713 1.00 28.72 169 ARG C N 1
ATOM 11864 C CA . ARG C 1 169 ? -15.511 11.144 -4.194 1.00 29.90 169 ARG C CA 1
ATOM 11865 C C . ARG C 1 169 ? -16.056 10.273 -5.345 1.00 33.62 169 ARG C C 1
ATOM 11866 O O . ARG C 1 169 ? -15.400 10.089 -6.373 1.00 32.71 169 ARG C O 1
ATOM 11874 N N . ALA C 1 170 ? -17.263 9.745 -5.173 1.00 31.01 170 ALA C N 1
ATOM 11875 C CA . ALA C 1 170 ? -17.863 8.916 -6.208 1.00 31.02 170 ALA C CA 1
ATOM 11876 C C . ALA C 1 170 ? -18.038 9.705 -7.501 1.00 32.23 170 ALA C C 1
ATOM 11877 O O . ALA C 1 170 ? -17.682 9.219 -8.586 1.00 28.55 170 ALA C O 1
ATOM 11879 N N . LEU C 1 171 ? -18.592 10.916 -7.407 1.00 29.77 171 LEU C N 1
ATOM 11880 C CA . LEU C 1 171 ? -18.759 11.704 -8.620 1.00 33.08 171 LEU C CA 1
ATOM 11881 C C . LEU C 1 171 ? -17.416 11.985 -9.280 1.00 34.16 171 LEU C C 1
ATOM 11882 O O . LEU C 1 171 ? -17.323 12.131 -10.517 1.00 33.17 171 LEU C O 1
ATOM 11887 N N . GLU C 1 172 ? -16.370 12.045 -8.459 1.00 36.05 172 GLU C N 1
ATOM 11888 C CA . GLU C 1 172 ? -15.039 12.313 -8.977 1.00 36.01 172 GLU C CA 1
ATOM 11889 C C . GLU C 1 172 ? -14.421 11.087 -9.618 1.00 33.49 172 GLU C C 1
ATOM 11890 O O . GLU C 1 172 ? -13.716 11.200 -10.613 1.00 36.12 172 GLU C O 1
ATOM 11896 N N . LYS C 1 173 ? -14.678 9.912 -9.058 1.00 32.42 173 LYS C N 1
ATOM 11897 C CA . LYS C 1 173 ? -14.079 8.694 -9.588 1.00 27.29 173 LYS C CA 1
ATOM 11898 C C . LYS C 1 173 ? -14.970 7.764 -10.423 1.00 30.58 173 LYS C C 1
ATOM 11899 O O . LYS C 1 173 ? -14.524 6.685 -10.837 1.00 30.96 173 LYS C O 1
ATOM 11905 N N . ALA C 1 174 ? -16.214 8.170 -10.664 1.00 30.68 174 ALA C N 1
ATOM 11906 C CA . ALA C 1 174 ? -17.152 7.360 -11.448 1.00 31.14 174 ALA C CA 1
ATOM 11907 C C . ALA C 1 174 ? -16.597 7.038 -12.834 1.00 30.34 174 ALA C C 1
ATOM 11908 O O . ALA C 1 174 ? -16.672 5.898 -13.290 1.00 33.99 174 ALA C O 1
ATOM 11910 N N . GLU C 1 175 ? -16.020 8.037 -13.500 1.00 30.39 175 GLU C N 1
ATOM 11911 C CA . GLU C 1 175 ? -15.477 7.827 -14.841 1.00 31.39 175 GLU C CA 1
ATOM 11912 C C . GLU C 1 175 ? -14.457 6.715 -14.867 1.00 31.86 175 GLU C C 1
ATOM 11913 O O . GLU C 1 175 ? -14.509 5.831 -15.718 1.00 31.79 175 GLU C O 1
ATOM 11919 N N . GLU C 1 176 ? -13.533 6.753 -13.918 1.00 33.33 176 GLU C N 1
ATOM 11920 C CA . GLU C 1 176 ? -12.484 5.751 -13.827 1.00 31.83 176 GLU C CA 1
ATOM 11921 C C . GLU C 1 176 ? -13.061 4.380 -13.470 1.00 34.34 176 GLU C C 1
ATOM 11922 O O . GLU C 1 176 ? -12.597 3.350 -13.971 1.00 31.96 176 GLU C O 1
ATOM 11928 N N . ALA C 1 177 ? -14.070 4.371 -12.592 1.00 32.06 177 ALA C N 1
ATOM 11929 C CA . ALA C 1 177 ? -14.721 3.127 -12.189 1.00 28.45 177 ALA C CA 1
ATOM 11930 C C . ALA C 1 177 ? -15.518 2.515 -13.345 1.00 26.68 177 ALA C C 1
ATOM 11931 O O . ALA C 1 177 ? -15.533 1.310 -13.498 1.00 28.72 177 ALA C O 1
ATOM 11933 N N . GLY C 1 178 ? -16.208 3.349 -14.118 1.00 28.28 178 GLY C N 1
ATOM 11934 C CA . GLY C 1 178 ? -16.985 2.841 -15.241 1.00 30.49 178 GLY C CA 1
ATOM 11935 C C . GLY C 1 178 ? -16.083 2.254 -16.320 1.00 33.38 178 GLY C C 1
ATOM 11936 O O . GLY C 1 178 ? -16.410 1.230 -16.924 1.00 30.08 178 GLY C O 1
ATOM 11937 N N . ASN C 1 179 ? -14.944 2.899 -16.576 1.00 32.13 179 ASN C N 1
ATOM 11938 C CA . ASN C 1 179 ? -14.022 2.369 -17.575 1.00 31.05 179 ASN C CA 1
ATOM 11939 C C . ASN C 1 179 ? -13.433 1.045 -17.110 1.00 32.06 179 ASN C C 1
ATOM 11940 O O . ASN C 1 179 ? -13.216 0.149 -17.926 1.00 35.26 179 ASN C O 1
ATOM 11945 N N . LEU C 1 180 ? -13.187 0.897 -15.809 1.00 28.43 180 LEU C N 1
ATOM 11946 C CA . LEU C 1 180 ? -12.678 -0.368 -15.314 1.00 30.16 180 LEU C CA 1
ATOM 11947 C C . LEU C 1 180 ? -13.710 -1.461 -15.622 1.00 31.29 180 LEU C C 1
ATOM 11948 O O . LEU C 1 180 ? -13.375 -2.561 -16.082 1.00 31.12 180 LEU C O 1
ATOM 11953 N N . MET C 1 181 ? -14.977 -1.157 -15.365 1.00 33.17 181 MET C N 1
ATOM 11954 C CA . MET C 1 181 ? -16.033 -2.141 -15.614 1.00 32.23 181 MET C CA 1
ATOM 11955 C C . MET C 1 181 ? -16.110 -2.459 -17.107 1.00 30.09 181 MET C C 1
ATOM 11956 O O . MET C 1 181 ? -16.278 -3.609 -17.474 1.00 33.02 181 MET C O 1
ATOM 11961 N N . LEU C 1 182 ? -15.987 -1.443 -17.950 1.00 29.69 182 LEU C N 1
ATOM 11962 C CA . LEU C 1 182 ? -16.019 -1.659 -19.401 1.00 34.52 182 LEU C CA 1
ATOM 11963 C C . LEU C 1 182 ? -14.922 -2.655 -19.768 1.00 36.06 182 LEU C C 1
ATOM 11964 O O . LEU C 1 182 ? -15.019 -3.363 -20.770 1.00 38.34 182 LEU C O 1
ATOM 11969 N N . GLN C 1 183 ? -13.876 -2.719 -18.946 1.00 35.27 183 GLN C N 1
ATOM 11970 C CA . GLN C 1 183 ? -12.793 -3.654 -19.205 1.00 34.64 183 GLN C CA 1
ATOM 11971 C C . GLN C 1 183 ? -13.029 -4.975 -18.502 1.00 32.46 183 GLN C C 1
ATOM 11972 O O . GLN C 1 183 ? -12.154 -5.830 -18.508 1.00 31.66 183 GLN C O 1
ATOM 11978 N N . GLY C 1 184 ? -14.198 -5.145 -17.890 1.00 29.07 184 GLY C N 1
ATOM 11979 C CA . GLY C 1 184 ? -14.478 -6.378 -17.171 1.00 26.26 184 GLY C CA 1
ATOM 11980 C C . GLY C 1 184 ? -13.797 -6.448 -15.804 1.00 28.74 184 GLY C C 1
ATOM 11981 O O . GLY C 1 184 ? -13.773 -7.504 -15.151 1.00 27.23 184 GLY C O 1
ATOM 11982 N N . LYS C 1 185 ? -13.233 -5.324 -15.358 1.00 29.25 185 LYS C N 1
ATOM 11983 C CA . LYS C 1 185 ? -12.548 -5.302 -14.064 1.00 31.00 185 LYS C CA 1
ATOM 11984 C C . LYS C 1 185 ? -13.447 -4.798 -12.935 1.00 30.29 185 LYS C C 1
ATOM 11985 O O . LYS C 1 185 ? -13.200 -3.736 -12.362 1.00 27.04 185 LYS C O 1
ATOM 11991 N N . PHE C 1 186 ? -14.494 -5.564 -12.630 1.00 27.32 186 PHE C N 1
ATOM 11992 C CA . PHE C 1 186 ? -15.426 -5.192 -11.588 1.00 26.77 186 PHE C CA 1
ATOM 11993 C C . PHE C 1 186 ? -14.808 -5.227 -10.186 1.00 29.20 186 PHE C C 1
ATOM 11994 O O . PHE C 1 186 ? -15.111 -4.379 -9.364 1.00 25.95 186 PHE C O 1
ATOM 12002 N N . ASP C 1 187 ? -13.958 -6.208 -9.907 1.00 28.38 187 ASP C N 1
ATOM 12003 C CA . ASP C 1 187 ? -13.367 -6.286 -8.584 1.00 32.63 187 ASP C CA 1
ATOM 12004 C C . ASP C 1 187 ? -12.516 -5.052 -8.364 1.00 32.31 187 ASP C C 1
ATOM 12005 O O . ASP C 1 187 ? -12.533 -4.454 -7.285 1.00 32.16 187 ASP C O 1
ATOM 12010 N N . ASP C 1 188 ? -11.821 -4.621 -9.403 1.00 31.77 188 ASP C N 1
ATOM 12011 C CA . ASP C 1 188 ? -11.002 -3.435 -9.260 1.00 33.35 188 ASP C CA 1
ATOM 12012 C C . ASP C 1 188 ? -11.857 -2.212 -8.986 1.00 32.56 188 ASP C C 1
ATOM 12013 O O . ASP C 1 188 ? -11.549 -1.400 -8.116 1.00 32.32 188 ASP C O 1
ATOM 12018 N N . ALA C 1 189 ? -12.936 -2.072 -9.739 1.00 29.13 189 ALA C N 1
ATOM 12019 C CA . ALA C 1 189 ? -13.804 -0.929 -9.573 1.00 28.85 189 ALA C CA 1
ATOM 12020 C C . ALA C 1 189 ? -14.387 -0.891 -8.152 1.00 28.88 189 ALA C C 1
ATOM 12021 O O . ALA C 1 189 ? -14.557 0.176 -7.553 1.00 27.38 189 ALA C O 1
ATOM 12023 N N . TYR C 1 190 ? -14.670 -2.058 -7.607 1.00 27.12 190 TYR C N 1
ATOM 12024 C CA . TYR C 1 190 ? -15.252 -2.133 -6.271 1.00 29.79 190 TYR C CA 1
ATOM 12025 C C . TYR C 1 190 ? -14.191 -1.881 -5.183 1.00 32.44 190 TYR C C 1
ATOM 12026 O O . TYR C 1 190 ? -14.422 -1.132 -4.211 1.00 24.42 190 TYR C O 1
ATOM 12035 N N . GLN C 1 191 ? -13.038 -2.524 -5.345 1.00 28.38 191 GLN C N 1
ATOM 12036 C CA . GLN C 1 191 ? -11.966 -2.363 -4.376 1.00 32.61 191 GLN C CA 1
ATOM 12037 C C . GLN C 1 191 ? -11.453 -0.941 -4.340 1.00 31.71 191 GLN C C 1
ATOM 12038 O O . GLN C 1 191 ? -11.223 -0.406 -3.260 1.00 32.94 191 GLN C O 1
ATOM 12044 N N . LEU C 1 192 ? -11.316 -0.303 -5.493 1.00 30.17 192 LEU C N 1
ATOM 12045 C CA . LEU C 1 192 ? -10.832 1.073 -5.495 1.00 30.16 192 LEU C CA 1
ATOM 12046 C C . LEU C 1 192 ? -11.879 2.139 -5.182 1.00 33.93 192 LEU C C 1
ATOM 12047 O O . LEU C 1 192 ? -11.601 3.104 -4.457 1.00 32.94 192 LEU C O 1
ATOM 12052 N N . HIS C 1 193 ? -13.081 1.992 -5.734 1.00 30.70 193 HIS C N 1
ATOM 12053 C CA . HIS C 1 193 ? -14.100 3.012 -5.536 1.00 27.98 193 HIS C CA 1
ATOM 12054 C C . HIS C 1 193 ? -15.415 2.582 -4.900 1.00 24.66 193 HIS C C 1
ATOM 12055 O O . HIS C 1 193 ? -16.366 3.361 -4.863 1.00 26.23 193 HIS C O 1
ATOM 12062 N N . GLN C 1 194 ? -15.458 1.360 -4.385 1.00 23.96 194 GLN C N 1
ATOM 12063 C CA . GLN C 1 194 ? -16.657 0.837 -3.745 1.00 25.16 194 GLN C CA 1
ATOM 12064 C C . GLN C 1 194 ? -17.879 0.890 -4.685 1.00 25.94 194 GLN C C 1
ATOM 12065 O O . GLN C 1 194 ? -19.014 1.046 -4.244 1.00 27.25 194 GLN C O 1
ATOM 12071 N N . MET C 1 195 ? -17.636 0.783 -5.989 1.00 26.71 195 MET C N 1
ATOM 12072 C CA . MET C 1 195 ? -18.741 0.787 -6.951 1.00 26.55 195 MET C CA 1
ATOM 12073 C C . MET C 1 195 ? -18.898 -0.645 -7.437 1.00 25.70 195 MET C C 1
ATOM 12074 O O . MET C 1 195 ? -18.123 -1.141 -8.253 1.00 24.57 195 MET C O 1
ATOM 12079 N N . GLY C 1 196 ? -19.898 -1.311 -6.887 1.00 25.30 196 GLY C N 1
ATOM 12080 C CA . GLY C 1 196 ? -20.142 -2.699 -7.218 1.00 26.17 196 GLY C CA 1
ATOM 12081 C C . GLY C 1 196 ? -20.491 -3.411 -5.932 1.00 23.45 196 GLY C C 1
ATOM 12082 O O . GLY C 1 196 ? -21.044 -2.796 -5.036 1.00 23.63 196 GLY C O 1
ATOM 12083 N N . GLY C 1 197 ? -20.172 -4.700 -5.838 1.00 23.28 197 GLY C N 1
ATOM 12084 C CA . GLY C 1 197 ? -20.483 -5.450 -4.642 1.00 21.91 197 GLY C CA 1
ATOM 12085 C C . GLY C 1 197 ? -21.866 -6.072 -4.682 1.00 28.14 197 GLY C C 1
ATOM 12086 O O . GLY C 1 197 ? -22.071 -7.109 -5.354 1.00 23.84 197 GLY C O 1
ATOM 12087 N N . ALA C 1 198 ? -22.816 -5.465 -3.959 1.00 24.01 198 ALA C N 1
ATOM 12088 C CA . ALA C 1 198 ? -24.184 -5.997 -3.923 1.00 22.16 198 ALA C CA 1
ATOM 12089 C C . ALA C 1 198 ? -25.173 -5.048 -3.291 1.00 22.41 198 ALA C C 1
ATOM 12090 O O . ALA C 1 198 ? -24.803 -4.021 -2.721 1.00 21.37 198 ALA C O 1
ATOM 12092 N N . TYR C 1 199 ? -26.447 -5.416 -3.412 1.00 21.94 199 TYR C N 1
ATOM 12093 C CA . TYR C 1 199 ? -27.515 -4.694 -2.768 1.00 22.24 199 TYR C CA 1
ATOM 12094 C C . TYR C 1 199 ? -27.596 -5.403 -1.427 1.00 21.61 199 TYR C C 1
ATOM 12095 O O . TYR C 1 199 ? -27.268 -6.598 -1.324 1.00 24.01 199 TYR C O 1
ATOM 12104 N N . TYR C 1 200 ? -28.029 -4.671 -0.405 1.00 20.25 200 TYR C N 1
ATOM 12105 C CA . TYR C 1 200 ? -28.162 -5.219 0.930 1.00 21.96 200 TYR C CA 1
ATOM 12106 C C . TYR C 1 200 ? -29.661 -5.377 1.146 1.00 23.68 200 TYR C C 1
ATOM 12107 O O . TYR C 1 200 ? -30.401 -4.392 1.156 1.00 21.61 200 TYR C O 1
ATOM 12116 N N . VAL C 1 201 ? -30.120 -6.615 1.291 1.00 19.69 201 VAL C N 1
ATOM 12117 C CA . VAL C 1 201 ? -31.544 -6.862 1.428 1.00 23.02 201 VAL C CA 1
ATOM 12118 C C . VAL C 1 201 ? -32.092 -6.581 2.812 1.00 31.33 201 VAL C C 1
ATOM 12119 O O . VAL C 1 201 ? -31.623 -7.151 3.785 1.00 37.01 201 VAL C O 1
ATOM 12123 N N . VAL C 1 202 ? -33.081 -5.700 2.893 1.00 27.98 202 VAL C N 1
ATOM 12124 C CA . VAL C 1 202 ? -33.717 -5.422 4.168 1.00 37.96 202 VAL C CA 1
ATOM 12125 C C . VAL C 1 202 ? -35.195 -5.660 3.978 1.00 35.16 202 VAL C C 1
ATOM 12126 O O . VAL C 1 202 ? -35.788 -5.215 2.993 1.00 38.17 202 VAL C O 1
ATOM 12130 N N . TYR C 1 203 ? -35.783 -6.383 4.916 1.00 31.16 203 TYR C N 1
ATOM 12131 C CA . TYR C 1 203 ? -37.188 -6.690 4.838 1.00 33.46 203 TYR C CA 1
ATOM 12132 C C . TYR C 1 203 ? -38.017 -5.613 5.524 1.00 34.10 203 TYR C C 1
ATOM 12133 O O . TYR C 1 203 ? -37.783 -5.296 6.684 1.00 39.48 203 TYR C O 1
ATOM 12142 N N . ARG C 1 204 ? -38.979 -5.046 4.799 1.00 33.46 204 ARG C N 1
ATOM 12143 C CA . ARG C 1 204 ? -39.829 -3.998 5.346 1.00 32.62 204 ARG C CA 1
ATOM 12144 C C . ARG C 1 204 ? -41.277 -4.421 5.511 1.00 34.01 204 ARG C C 1
ATOM 12145 O O . ARG C 1 204 ? -41.816 -5.203 4.716 1.00 31.45 204 ARG C O 1
ATOM 12153 N N . ALA C 1 205 ? -41.915 -3.870 6.534 1.00 27.02 205 ALA C N 1
ATOM 12154 C CA . ALA C 1 205 ? -43.289 -4.179 6.802 1.00 27.47 205 ALA C CA 1
ATOM 12155 C C . ALA C 1 205 ? -44.240 -3.468 5.846 1.00 28.33 205 ALA C C 1
ATOM 12156 O O . ALA C 1 205 ? -44.039 -2.309 5.476 1.00 28.31 205 ALA C O 1
ATOM 12158 N N . GLN C 1 206 ? -45.255 -4.202 5.417 1.00 29.57 206 GLN C N 1
ATOM 12159 C CA . GLN C 1 206 ? -46.351 -3.674 4.613 1.00 28.52 206 GLN C CA 1
ATOM 12160 C C . GLN C 1 206 ? -47.289 -3.891 5.803 1.00 28.07 206 GLN C C 1
ATOM 12161 O O . GLN C 1 206 ? -47.764 -5.003 6.034 1.00 29.26 206 GLN C O 1
ATOM 12167 N N . SER C 1 207 ? -47.480 -2.845 6.612 1.00 26.14 207 SER C N 1
ATOM 12168 C CA . SER C 1 207 ? -48.231 -2.958 7.873 1.00 26.62 207 SER C CA 1
ATOM 12169 C C . SER C 1 207 ? -49.672 -3.404 7.862 1.00 24.27 207 SER C C 1
ATOM 12170 O O . SER C 1 207 ? -50.187 -3.841 8.875 1.00 26.15 207 SER C O 1
ATOM 12173 N N . THR C 1 208 ? -50.330 -3.289 6.729 1.00 24.91 208 THR C N 1
ATOM 12174 C CA . THR C 1 208 ? -51.702 -3.727 6.619 1.00 28.91 208 THR C CA 1
ATOM 12175 C C . THR C 1 208 ? -51.764 -4.577 5.354 1.00 31.26 208 THR C C 1
ATOM 12176 O O . THR C 1 208 ? -51.075 -4.304 4.373 1.00 34.11 208 THR C O 1
ATOM 12180 N N . ASP C 1 209 ? -52.550 -5.634 5.390 1.00 30.88 209 ASP C N 1
ATOM 12181 C CA . ASP C 1 209 ? -52.702 -6.493 4.229 1.00 29.05 209 ASP C CA 1
ATOM 12182 C C . ASP C 1 209 ? -54.106 -7.070 4.354 1.00 26.76 209 ASP C C 1
ATOM 12183 O O . ASP C 1 209 ? -54.676 -7.071 5.436 1.00 30.01 209 ASP C O 1
ATOM 12188 N N . ALA C 1 210 ? -54.681 -7.555 3.266 1.00 29.00 210 ALA C N 1
ATOM 12189 C CA . ALA C 1 210 ? -56.043 -8.055 3.335 1.00 28.67 210 ALA C CA 1
ATOM 12190 C C . ALA C 1 210 ? -56.337 -9.118 4.377 1.00 30.04 210 ALA C C 1
ATOM 12191 O O . ALA C 1 210 ? -55.551 -10.039 4.607 1.00 30.64 210 ALA C O 1
ATOM 12193 N N . ILE C 1 211 ? -57.502 -8.968 4.999 1.00 27.24 211 ILE C N 1
ATOM 12194 C CA . ILE C 1 211 ? -58.007 -9.919 5.969 1.00 29.80 211 ILE C CA 1
ATOM 12195 C C . ILE C 1 211 ? -59.510 -9.955 5.721 1.00 31.81 211 ILE C C 1
ATOM 12196 O O . ILE C 1 211 ? -60.115 -8.915 5.464 1.00 30.10 211 ILE C O 1
ATOM 12201 N N . THR C 1 212 ? -60.101 -11.150 5.747 1.00 33.19 212 THR C N 1
ATOM 12202 C CA . THR C 1 212 ? -61.542 -11.266 5.551 1.00 35.98 212 THR C CA 1
ATOM 12203 C C . THR C 1 212 ? -62.149 -12.044 6.709 1.00 35.84 212 THR C C 1
ATOM 12204 O O . THR C 1 212 ? -61.453 -12.771 7.422 1.00 35.12 212 THR C O 1
ATOM 12208 N N . LEU C 1 213 ? -63.454 -11.888 6.887 1.00 37.22 213 LEU C N 1
ATOM 12209 C CA . LEU C 1 213 ? -64.154 -12.583 7.949 1.00 39.07 213 LEU C CA 1
ATOM 12210 C C . LEU C 1 213 ? -65.068 -13.624 7.288 1.00 41.99 213 LEU C C 1
ATOM 12211 O O . LEU C 1 213 ? -65.954 -13.276 6.504 1.00 42.12 213 LEU C O 1
ATOM 12216 N N . ASP C 1 214 ? -64.839 -14.896 7.590 1.00 44.38 214 ASP C N 1
ATOM 12217 C CA . ASP C 1 214 ? -65.659 -15.965 7.012 1.00 48.33 214 ASP C CA 1
ATOM 12218 C C . ASP C 1 214 ? -67.040 -15.973 7.659 1.00 47.77 214 ASP C C 1
ATOM 12219 O O . ASP C 1 214 ? -67.188 -16.317 8.836 1.00 45.92 214 ASP C O 1
ATOM 12224 N N . PRO C 1 215 ? -68.072 -15.598 6.894 1.00 51.27 215 PRO C N 1
ATOM 12225 C CA . PRO C 1 215 ? -69.442 -15.566 7.424 1.00 55.23 215 PRO C CA 1
ATOM 12226 C C . PRO C 1 215 ? -69.811 -16.877 8.121 1.00 57.69 215 PRO C C 1
ATOM 12227 O O . PRO C 1 215 ? -70.362 -16.883 9.236 1.00 59.40 215 PRO C O 1
ATOM 12231 N N . LYS C 1 216 ? -69.490 -17.989 7.467 1.00 58.94 216 LYS C N 1
ATOM 12232 C CA . LYS C 1 216 ? -69.798 -19.305 8.018 1.00 62.63 216 LYS C CA 1
ATOM 12233 C C . LYS C 1 216 ? -69.190 -19.520 9.398 1.00 62.64 216 LYS C C 1
ATOM 12234 O O . LYS C 1 216 ? -69.907 -19.667 10.389 1.00 64.87 216 LYS C O 1
ATOM 12240 N N . THR C 1 217 ? -67.861 -19.522 9.448 1.00 61.56 217 THR C N 1
ATOM 12241 C CA . THR C 1 217 ? -67.114 -19.757 10.679 1.00 56.79 217 THR C CA 1
ATOM 12242 C C . THR C 1 217 ? -66.968 -18.583 11.647 1.00 52.44 217 THR C C 1
ATOM 12243 O O . THR C 1 217 ? -66.667 -18.785 12.818 1.00 50.16 217 THR C O 1
ATOM 12247 N N . GLY C 1 218 ? -67.162 -17.357 11.178 1.00 50.25 218 GLY C N 1
ATOM 12248 C CA . GLY C 1 218 ? -66.982 -16.229 12.077 1.00 46.80 218 GLY C CA 1
ATOM 12249 C C . GLY C 1 218 ? -65.494 -16.073 12.416 1.00 46.68 218 GLY C C 1
ATOM 12250 O O . GLY C 1 218 ? -65.122 -15.356 13.343 1.00 46.53 218 GLY C O 1
ATOM 12251 N N . LYS C 1 219 ? -64.639 -16.771 11.673 1.00 43.86 219 LYS C N 1
ATOM 12252 C CA . LYS C 1 219 ? -63.195 -16.694 11.870 1.00 43.00 219 LYS C CA 1
ATOM 12253 C C . LYS C 1 219 ? -62.586 -15.779 10.804 1.00 38.48 219 LYS C C 1
ATOM 12254 O O . LYS C 1 219 ? -63.079 -15.707 9.679 1.00 37.29 219 LYS C O 1
ATOM 12260 N N . PHE C 1 220 ? -61.522 -15.071 11.166 1.00 38.25 220 PHE C N 1
ATOM 12261 C CA . PHE C 1 220 ? -60.839 -14.203 10.209 1.00 34.98 220 PHE C CA 1
ATOM 12262 C C . PHE C 1 220 ? -59.808 -15.022 9.440 1.00 32.55 220 PHE C C 1
ATOM 12263 O O . PHE C 1 220 ? -59.270 -16.001 9.965 1.00 35.81 220 PHE C O 1
ATOM 12271 N N . VAL C 1 221 ? -59.541 -14.613 8.204 1.00 34.30 221 VAL C N 1
ATOM 12272 C CA . VAL C 1 221 ? -58.576 -15.287 7.340 1.00 33.24 221 VAL C CA 1
ATOM 12273 C C . VAL C 1 221 ? -57.671 -14.243 6.699 1.00 32.03 221 VAL C C 1
ATOM 12274 O O . VAL C 1 221 ? -58.156 -13.329 6.033 1.00 36.74 221 VAL C O 1
ATOM 12278 N N . SER C 1 222 ? -56.365 -14.371 6.898 1.00 33.03 222 SER C N 1
ATOM 12279 C CA . SER C 1 222 ? -55.407 -13.428 6.304 1.00 32.68 222 SER C CA 1
ATOM 12280 C C . SER C 1 222 ? -55.028 -13.879 4.896 1.00 34.48 222 SER C C 1
ATOM 12281 O O . SER C 1 222 ? -54.937 -15.080 4.607 1.00 35.54 222 SER C O 1
ATOM 12284 N N . LYS C 1 223 ? -54.795 -12.918 4.021 1.00 35.57 223 LYS C N 1
ATOM 12285 C CA . LYS C 1 223 ? -54.417 -13.238 2.655 1.00 37.05 223 LYS C CA 1
ATOM 12286 C C . LYS C 1 223 ? -53.058 -13.937 2.617 1.00 34.05 223 LYS C C 1
ATOM 12287 O O . LYS C 1 223 ? -52.094 -13.469 3.224 1.00 29.51 223 LYS C O 1
ATOM 12293 N N . ASP C 1 224 ? -52.997 -15.081 1.939 1.00 33.66 224 ASP C N 1
ATOM 12294 C CA . ASP C 1 224 ? -51.744 -15.801 1.821 1.00 31.21 224 ASP C CA 1
ATOM 12295 C C . ASP C 1 224 ? -50.835 -14.979 0.920 1.00 30.29 224 ASP C C 1
ATOM 12296 O O . ASP C 1 224 ? -51.280 -14.423 -0.093 1.00 29.04 224 ASP C O 1
ATOM 12301 N N . ARG C 1 225 ? -49.579 -14.873 1.341 1.00 27.46 225 ARG C N 1
ATOM 12302 C CA . ARG C 1 225 ? -48.554 -14.162 0.605 1.00 29.22 225 ARG C CA 1
ATOM 12303 C C . ARG C 1 225 ? -47.528 -15.248 0.336 1.00 25.87 225 ARG C C 1
ATOM 12304 O O . ARG C 1 225 ? -46.969 -15.819 1.274 1.00 26.92 225 ARG C O 1
ATOM 12312 N N . MET C 1 226 ? -47.303 -15.528 -0.944 1.00 27.07 226 MET C N 1
ATOM 12313 C CA . MET C 1 226 ? -46.364 -16.569 -1.365 1.00 28.08 226 MET C CA 1
ATOM 12314 C C . MET C 1 226 ? -44.928 -16.098 -1.272 1.00 28.97 226 MET C C 1
ATOM 12315 O O . MET C 1 226 ? -44.617 -14.975 -1.642 1.00 26.81 226 MET C O 1
ATOM 12320 N N . VAL C 1 227 ? -44.053 -16.977 -0.807 1.00 27.68 227 VAL C N 1
ATOM 12321 C CA . VAL C 1 227 ? -42.652 -16.666 -0.687 1.00 24.26 227 VAL C CA 1
ATOM 12322 C C . VAL C 1 227 ? -41.854 -17.819 -1.304 1.00 28.47 227 VAL C C 1
ATOM 12323 O O . VAL C 1 227 ? -42.310 -18.979 -1.340 1.00 24.82 227 VAL C O 1
ATOM 12327 N N . ALA C 1 228 ? -40.674 -17.475 -1.794 1.00 26.24 228 ALA C N 1
ATOM 12328 C CA . ALA C 1 228 ? -39.764 -18.421 -2.412 1.00 26.25 228 ALA C CA 1
ATOM 12329 C C . ALA C 1 228 ? -38.696 -18.830 -1.409 1.00 26.43 228 ALA C C 1
ATOM 12330 O O . ALA C 1 228 ? -38.186 -17.986 -0.653 1.00 25.75 228 ALA C O 1
ATOM 12332 N N . ASP C 1 229 ? -38.365 -20.121 -1.365 1.00 26.18 229 ASP C N 1
ATOM 12333 C CA . ASP C 1 229 ? -37.292 -20.530 -0.471 1.00 27.73 229 ASP C CA 1
ATOM 12334 C C . ASP C 1 229 ? -36.015 -20.346 -1.279 1.00 24.68 229 ASP C C 1
ATOM 12335 O O . ASP C 1 229 ? -36.081 -19.976 -2.454 1.00 24.40 229 ASP C O 1
ATOM 12340 N N . PHE C 1 230 ? -34.867 -20.586 -0.652 1.00 27.15 230 PHE C N 1
ATOM 12341 C CA . PHE C 1 230 ? -33.568 -20.402 -1.289 1.00 26.09 230 PHE C CA 1
ATOM 12342 C C . PHE C 1 230 ? -33.397 -21.101 -2.650 1.00 28.03 230 PHE C C 1
ATOM 12343 O O . PHE C 1 230 ? -32.947 -20.481 -3.631 1.00 26.07 230 PHE C O 1
ATOM 12351 N N . GLU C 1 231 ? -33.784 -22.372 -2.723 1.00 25.90 231 GLU C N 1
ATOM 12352 C CA . GLU C 1 231 ? -33.635 -23.138 -3.944 1.00 27.41 231 GLU C CA 1
ATOM 12353 C C . GLU C 1 231 ? -34.415 -22.518 -5.080 1.00 23.42 231 GLU C C 1
ATOM 12354 O O . GLU C 1 231 ? -33.928 -22.415 -6.200 1.00 26.77 231 GLU C O 1
ATOM 12360 N N . TYR C 1 232 ? -35.637 -22.101 -4.794 1.00 23.91 232 TYR C N 1
ATOM 12361 C CA . TYR C 1 232 ? -36.456 -21.483 -5.829 1.00 25.99 232 TYR C CA 1
ATOM 12362 C C . TYR C 1 232 ? -35.774 -20.201 -6.315 1.00 23.56 232 TYR C C 1
ATOM 12363 O O . TYR C 1 232 ? -35.624 -19.947 -7.533 1.00 22.04 232 TYR C O 1
ATOM 12372 N N . ALA C 1 233 ? -35.328 -19.407 -5.343 1.00 26.41 233 ALA C N 1
ATOM 12373 C CA . ALA C 1 233 ? -34.671 -18.143 -5.618 1.00 20.92 233 ALA C CA 1
ATOM 12374 C C . ALA C 1 233 ? -33.448 -18.247 -6.484 1.00 21.46 233 ALA C C 1
ATOM 12375 O O . ALA C 1 233 ? -33.246 -17.414 -7.350 1.00 20.51 233 ALA C O 1
ATOM 12377 N N . VAL C 1 234 ? -32.605 -19.249 -6.264 1.00 26.24 234 VAL C N 1
ATOM 12378 C CA . VAL C 1 234 ? -31.394 -19.319 -7.076 1.00 25.69 234 VAL C CA 1
ATOM 12379 C C . VAL C 1 234 ? -31.537 -20.069 -8.389 1.00 25.93 234 VAL C C 1
ATOM 12380 O O . VAL C 1 234 ? -30.606 -20.093 -9.191 1.00 31.28 234 VAL C O 1
ATOM 12384 N N . THR C 1 235 ? -32.701 -20.660 -8.637 1.00 26.63 235 THR C N 1
ATOM 12385 C CA . THR C 1 235 ? -32.906 -21.374 -9.901 1.00 26.92 235 THR C CA 1
ATOM 12386 C C . THR C 1 235 ? -34.012 -20.729 -10.729 1.00 30.40 235 THR C C 1
ATOM 12387 O O . THR C 1 235 ? -34.607 -21.367 -11.611 1.00 29.99 235 THR C O 1
ATOM 12391 N N . GLY C 1 236 ? -34.295 -19.463 -10.444 1.00 29.59 236 GLY C N 1
ATOM 12392 C CA . GLY C 1 236 ? -35.336 -18.774 -11.172 1.00 26.77 236 GLY C CA 1
ATOM 12393 C C . GLY C 1 236 ? -36.664 -19.486 -11.047 1.00 24.72 236 GLY C C 1
ATOM 12394 O O . GLY C 1 236 ? -37.552 -19.295 -11.885 1.00 26.12 236 GLY C O 1
ATOM 12395 N N . GLY C 1 237 ? -36.812 -20.313 -10.020 1.00 23.08 237 GLY C N 1
ATOM 12396 C CA . GLY C 1 237 ? -38.065 -21.039 -9.850 1.00 25.66 237 GLY C CA 1
ATOM 12397 C C . GLY C 1 237 ? -38.121 -22.430 -10.493 1.00 29.19 237 GLY C C 1
ATOM 12398 O O . GLY C 1 237 ? -39.170 -23.077 -10.467 1.00 30.23 237 GLY C O 1
ATOM 12399 N N . GLU C 1 238 ? -37.021 -22.902 -11.072 1.00 27.07 238 GLU C N 1
ATOM 12400 C CA . GLU C 1 238 ? -37.039 -24.233 -11.696 1.00 32.50 238 GLU C CA 1
ATOM 12401 C C . GLU C 1 238 ? -37.135 -25.353 -10.647 1.00 32.87 238 GLU C C 1
ATOM 12402 O O . GLU C 1 238 ? -37.774 -26.382 -10.870 1.00 31.10 238 GLU C O 1
ATOM 12408 N N . GLN C 1 239 ? -36.538 -25.124 -9.487 1.00 32.40 239 GLN C N 1
ATOM 12409 C CA . GLN C 1 239 ? -36.582 -26.079 -8.384 1.00 30.90 239 GLN C CA 1
ATOM 12410 C C . GLN C 1 239 ? -37.018 -25.290 -7.151 1.00 32.90 239 GLN C C 1
ATOM 12411 O O . GLN C 1 239 ? -37.366 -24.104 -7.253 1.00 28.69 239 GLN C O 1
ATOM 12417 N N . GLY C 1 240 ? -36.982 -25.950 -6.005 1.00 28.49 240 GLY C N 1
ATOM 12418 C CA . GLY C 1 240 ? -37.352 -25.332 -4.746 1.00 30.62 240 GLY C CA 1
ATOM 12419 C C . GLY C 1 240 ? -38.844 -25.125 -4.726 1.00 33.71 240 GLY C C 1
ATOM 12420 O O . GLY C 1 240 ? -39.581 -25.737 -5.516 1.00 32.45 240 GLY C O 1
ATOM 12421 N N . SER C 1 241 ? -39.318 -24.260 -3.839 1.00 28.84 241 SER C N 1
ATOM 12422 C CA . SER C 1 241 ? -40.741 -24.043 -3.771 1.00 31.85 241 SER C CA 1
ATOM 12423 C C . SER C 1 241 ? -41.207 -22.638 -3.462 1.00 32.35 241 SER C C 1
ATOM 12424 O O . SER C 1 241 ? -40.480 -21.803 -2.919 1.00 27.18 241 SER C O 1
ATOM 12427 N N . LEU C 1 242 ? -42.452 -22.418 -3.847 1.00 29.57 242 LEU C N 1
ATOM 12428 C CA . LEU C 1 242 ? -43.136 -21.163 -3.674 1.00 31.97 242 LEU C CA 1
ATOM 12429 C C . LEU C 1 242 ? -44.320 -21.512 -2.777 1.00 33.75 242 LEU C C 1
ATOM 12430 O O . LEU C 1 242 ? -45.225 -22.224 -3.200 1.00 35.12 242 LEU C O 1
ATOM 12435 N N . PHE C 1 243 ? -44.300 -21.042 -1.533 1.00 31.57 243 PHE C N 1
ATOM 12436 C CA . PHE C 1 243 ? -45.358 -21.353 -0.578 1.00 33.18 243 PHE C CA 1
ATOM 12437 C C . PHE C 1 243 ? -45.865 -20.134 0.190 1.00 30.39 243 PHE C C 1
ATOM 12438 O O . PHE C 1 243 ? -45.283 -19.057 0.139 1.00 32.62 243 PHE C O 1
ATOM 12446 N N . ALA C 1 244 ? -46.968 -20.322 0.899 1.00 32.36 244 ALA C N 1
ATOM 12447 C CA . ALA C 1 244 ? -47.580 -19.261 1.682 1.00 30.73 244 ALA C CA 1
ATOM 12448 C C . ALA C 1 244 ? -46.846 -19.054 3.008 1.00 31.58 244 ALA C C 1
ATOM 12449 O O . ALA C 1 244 ? -46.691 -19.973 3.815 1.00 29.14 244 ALA C O 1
ATOM 12451 N N . ALA C 1 245 ? -46.369 -17.842 3.236 1.00 30.26 245 ALA C N 1
ATOM 12452 C CA . ALA C 1 245 ? -45.671 -17.582 4.494 1.00 27.11 245 ALA C CA 1
ATOM 12453 C C . ALA C 1 245 ? -46.729 -17.707 5.591 1.00 29.15 245 ALA C C 1
ATOM 12454 O O . ALA C 1 245 ? -47.919 -17.624 5.302 1.00 28.96 245 ALA C O 1
ATOM 12456 N N . SER C 1 246 ? -46.315 -17.928 6.835 1.00 27.02 246 SER C N 1
ATOM 12457 C CA . SER C 1 246 ? -47.280 -18.039 7.914 1.00 31.03 246 SER C CA 1
ATOM 12458 C C . SER C 1 246 ? -47.452 -16.704 8.646 1.00 29.15 246 SER C C 1
ATOM 12459 O O . SER C 1 246 ? -46.500 -16.180 9.239 1.00 29.96 246 SER C O 1
ATOM 12462 N N . LYS C 1 247 ? -48.673 -16.179 8.592 1.00 28.17 247 LYS C N 1
ATOM 12463 C CA . LYS C 1 247 ? -49.021 -14.936 9.270 1.00 30.31 247 LYS C CA 1
ATOM 12464 C C . LYS C 1 247 ? -49.632 -15.251 10.633 1.00 30.04 247 LYS C C 1
ATOM 12465 O O . LYS C 1 247 ? -50.005 -14.354 11.380 1.00 32.45 247 LYS C O 1
ATOM 12471 N N . ASP C 1 248 ? -49.739 -16.530 10.962 1.00 30.89 248 ASP C N 1
ATOM 12472 C CA . ASP C 1 248 ? -50.290 -16.952 12.264 1.00 32.51 248 ASP C CA 1
ATOM 12473 C C . ASP C 1 248 ? -49.544 -16.281 13.446 1.00 28.54 248 ASP C C 1
ATOM 12474 O O . ASP C 1 248 ? -48.326 -16.421 13.587 1.00 30.40 248 ASP C O 1
ATOM 12479 N N . ALA C 1 249 ? -50.262 -15.559 14.303 1.00 27.08 249 ALA C N 1
ATOM 12480 C CA . ALA C 1 249 ? -49.621 -14.891 15.447 1.00 28.31 249 ALA C CA 1
ATOM 12481 C C . ALA C 1 249 ? -49.772 -15.624 16.793 1.00 30.22 249 ALA C C 1
ATOM 12482 O O . ALA C 1 249 ? -49.337 -15.123 17.836 1.00 31.59 249 ALA C O 1
ATOM 12484 N N . SER C 1 250 ? -50.361 -16.817 16.779 1.00 32.30 250 SER C N 1
ATOM 12485 C CA . SER C 1 250 ? -50.524 -17.574 18.023 1.00 33.82 250 SER C CA 1
ATOM 12486 C C . SER C 1 250 ? -49.173 -17.686 18.726 1.00 33.16 250 SER C C 1
ATOM 12487 O O . SER C 1 250 ? -49.061 -17.545 19.946 1.00 34.08 250 SER C O 1
ATOM 12490 N N . ARG C 1 251 ? -48.139 -17.906 17.931 1.00 33.53 251 ARG C N 1
ATOM 12491 C CA . ARG C 1 251 ? -46.796 -18.056 18.442 1.00 29.13 251 ARG C CA 1
ATOM 12492 C C . ARG C 1 251 ? -46.314 -16.944 19.396 1.00 35.48 251 ARG C C 1
ATOM 12493 O O . ARG C 1 251 ? -45.472 -17.189 20.272 1.00 33.98 251 ARG C O 1
ATOM 12501 N N . LEU C 1 252 ? -46.835 -15.726 19.251 1.00 31.93 252 LEU C N 1
ATOM 12502 C CA . LEU C 1 252 ? -46.370 -14.645 20.121 1.00 29.23 252 LEU C CA 1
ATOM 12503 C C . LEU C 1 252 ? -46.710 -14.878 21.597 1.00 32.93 252 LEU C C 1
ATOM 12504 O O . LEU C 1 252 ? -45.998 -14.398 22.470 1.00 33.07 252 LEU C O 1
ATOM 12509 N N . LYS C 1 253 ? -47.797 -15.598 21.875 1.00 35.99 253 LYS C N 1
ATOM 12510 C CA . LYS C 1 253 ? -48.171 -15.881 23.263 1.00 39.28 253 LYS C CA 1
ATOM 12511 C C . LYS C 1 253 ? -47.099 -16.819 23.776 1.00 42.27 253 LYS C C 1
ATOM 12512 O O . LYS C 1 253 ? -46.348 -16.510 24.702 1.00 40.92 253 LYS C O 1
ATOM 12518 N N . GLU C 1 254 ? -47.029 -17.974 23.131 1.00 46.93 254 GLU C N 1
ATOM 12519 C CA . GLU C 1 254 ? -46.041 -18.982 23.459 1.00 50.17 254 GLU C CA 1
ATOM 12520 C C . GLU C 1 254 ? -44.631 -18.360 23.609 1.00 46.42 254 GLU C C 1
ATOM 12521 O O . GLU C 1 254 ? -43.986 -18.516 24.641 1.00 50.27 254 GLU C O 1
ATOM 12527 N N . GLN C 1 255 ? -44.175 -17.624 22.597 1.00 44.32 255 GLN C N 1
ATOM 12528 C CA . GLN C 1 255 ? -42.824 -17.049 22.578 1.00 38.48 255 GLN C CA 1
ATOM 12529 C C . GLN C 1 255 ? -42.512 -15.829 23.415 1.00 41.21 255 GLN C C 1
ATOM 12530 O O . GLN C 1 255 ? -41.403 -15.706 23.942 1.00 42.22 255 GLN C O 1
ATOM 12536 N N . TYR C 1 256 ? -43.449 -14.887 23.482 1.00 37.56 256 TYR C N 1
ATOM 12537 C CA . TYR C 1 256 ? -43.188 -13.649 24.201 1.00 36.98 256 TYR C CA 1
ATOM 12538 C C . TYR C 1 256 ? -44.166 -13.291 25.299 1.00 37.80 256 TYR C C 1
ATOM 12539 O O . TYR C 1 256 ? -44.040 -12.218 25.899 1.00 37.42 256 TYR C O 1
ATOM 12548 N N . GLY C 1 257 ? -45.139 -14.156 25.561 1.00 36.05 257 GLY C N 1
ATOM 12549 C CA . GLY C 1 257 ? -46.100 -13.833 26.592 1.00 38.48 257 GLY C CA 1
ATOM 12550 C C . GLY C 1 257 ? -47.016 -12.693 26.174 1.00 39.34 257 GLY C C 1
ATOM 12551 O O . GLY C 1 257 ? -47.582 -11.994 27.011 1.00 38.04 257 GLY C O 1
ATOM 12552 N N . ILE C 1 258 ? -47.165 -12.489 24.871 1.00 37.05 258 ILE C N 1
ATOM 12553 C CA . ILE C 1 258 ? -48.046 -11.436 24.386 1.00 33.65 258 ILE C CA 1
ATOM 12554 C C . ILE C 1 258 ? -49.404 -12.044 24.107 1.00 34.36 258 ILE C C 1
ATOM 12555 O O . ILE C 1 258 ? -49.497 -13.070 23.434 1.00 36.60 258 ILE C O 1
ATOM 12560 N N . ASP C 1 259 ? -50.460 -11.434 24.632 1.00 35.02 259 ASP C N 1
ATOM 12561 C CA . ASP C 1 259 ? -51.796 -11.946 24.379 1.00 38.29 259 ASP C CA 1
ATOM 12562 C C . ASP C 1 259 ? -52.150 -11.606 22.940 1.00 36.58 259 ASP C C 1
ATOM 12563 O O . ASP C 1 259 ? -51.946 -10.464 22.497 1.00 35.10 259 ASP C O 1
ATOM 12568 N N . VAL C 1 260 ? -52.688 -12.589 22.222 1.00 35.13 260 VAL C N 1
ATOM 12569 C CA . VAL C 1 260 ? -53.079 -12.395 20.826 1.00 35.92 260 VAL C CA 1
ATOM 12570 C C . VAL C 1 260 ? -54.585 -12.524 20.670 1.00 36.11 260 VAL C C 1
ATOM 12571 O O . VAL C 1 260 ? -55.123 -13.629 20.745 1.00 38.19 260 VAL C O 1
ATOM 12575 N N . PRO C 1 261 ? -55.292 -11.403 20.447 1.00 34.85 261 PRO C N 1
ATOM 12576 C CA . PRO C 1 261 ? -56.737 -11.569 20.296 1.00 36.07 261 PRO C CA 1
ATOM 12577 C C . PRO C 1 261 ? -57.038 -12.309 19.010 1.00 35.98 261 PRO C C 1
ATOM 12578 O O . PRO C 1 261 ? -56.218 -12.313 18.087 1.00 33.00 261 PRO C O 1
ATOM 12582 N N . ASP C 1 262 ? -58.212 -12.930 18.975 1.00 34.60 262 ASP C N 1
ATOM 12583 C CA . ASP C 1 262 ? -58.695 -13.649 17.812 1.00 35.46 262 ASP C CA 1
ATOM 12584 C C . ASP C 1 262 ? -58.659 -12.704 16.613 1.00 35.85 262 ASP C C 1
ATOM 12585 O O . ASP C 1 262 ? -58.968 -11.506 16.730 1.00 34.54 262 ASP C O 1
ATOM 12590 N N . GLY C 1 263 ? -58.251 -13.226 15.463 1.00 29.38 263 GLY C N 1
ATOM 12591 C CA . GLY C 1 263 ? -58.242 -12.404 14.278 1.00 30.11 263 GLY C CA 1
ATOM 12592 C C . GLY C 1 263 ? -57.163 -11.344 14.096 1.00 28.13 263 GLY C C 1
ATOM 12593 O O . GLY C 1 263 ? -57.396 -10.385 13.368 1.00 28.16 263 GLY C O 1
ATOM 12594 N N . PHE C 1 264 ? -56.023 -11.500 14.766 1.00 29.01 264 PHE C N 1
ATOM 12595 C CA . PHE C 1 264 ? -54.882 -10.602 14.605 1.00 28.51 264 PHE C CA 1
ATOM 12596 C C . PHE C 1 264 ? -53.707 -11.441 14.072 1.00 31.60 264 PHE C C 1
ATOM 12597 O O . PHE C 1 264 ? -53.419 -12.532 14.593 1.00 30.41 264 PHE C O 1
ATOM 12605 N N . PHE C 1 265 ? -53.030 -10.916 13.044 1.00 29.90 265 PHE C N 1
ATOM 12606 C CA . PHE C 1 265 ? -51.940 -11.627 12.392 1.00 28.23 265 PHE C CA 1
ATOM 12607 C C . PHE C 1 265 ? -50.610 -10.898 12.311 1.00 28.56 265 PHE C C 1
ATOM 12608 O O . PHE C 1 265 ? -50.518 -9.690 12.571 1.00 25.82 265 PHE C O 1
ATOM 12616 N N . CYS C 1 266 ? -49.578 -11.653 11.943 1.00 23.27 266 CYS C N 1
ATOM 12617 C CA . CYS C 1 266 ? -48.258 -11.094 11.752 1.00 24.22 266 CYS C CA 1
ATOM 12618 C C . CYS C 1 266 ? -48.313 -10.345 10.428 1.00 24.39 266 CYS C C 1
ATOM 12619 O O . CYS C 1 266 ? -49.169 -10.612 9.586 1.00 24.31 266 CYS C O 1
ATOM 12622 N N . GLU C 1 267 ? -47.405 -9.393 10.257 1.00 26.07 267 GLU C N 1
ATOM 12623 C CA . GLU C 1 267 ? -47.364 -8.563 9.063 1.00 27.01 267 GLU C CA 1
ATOM 12624 C C . GLU C 1 267 ? -46.699 -9.138 7.830 1.00 28.43 267 GLU C C 1
ATOM 12625 O O . GLU C 1 267 ? -45.743 -9.910 7.902 1.00 26.53 267 GLU C O 1
ATOM 12631 N N . ARG C 1 268 ? -47.210 -8.694 6.694 1.00 26.51 268 ARG C N 1
ATOM 12632 C CA . ARG C 1 268 ? -46.644 -9.027 5.403 1.00 27.37 268 ARG C CA 1
ATOM 12633 C C . ARG C 1 268 ? -45.284 -8.321 5.390 1.00 26.65 268 ARG C C 1
ATOM 12634 O O . ARG C 1 268 ? -45.157 -7.186 5.868 1.00 26.14 268 ARG C O 1
ATOM 12642 N N . ARG C 1 269 ? -44.271 -9.005 4.885 1.00 26.21 269 ARG C N 1
ATOM 12643 C CA . ARG C 1 269 ? -42.922 -8.454 4.795 1.00 29.73 269 ARG C CA 1
ATOM 12644 C C . ARG C 1 269 ? -42.558 -8.402 3.336 1.00 30.50 269 ARG C C 1
ATOM 12645 O O . ARG C 1 269 ? -42.816 -9.349 2.589 1.00 30.69 269 ARG C O 1
ATOM 12653 N N . ARG C 1 270 ? -41.960 -7.301 2.927 1.00 26.01 270 ARG C N 1
ATOM 12654 C CA . ARG C 1 270 ? -41.549 -7.157 1.554 1.00 29.95 270 ARG C CA 1
ATOM 12655 C C . ARG C 1 270 ? -40.039 -6.950 1.508 1.00 30.72 270 ARG C C 1
ATOM 12656 O O . ARG C 1 270 ? -39.416 -6.454 2.457 1.00 24.96 270 ARG C O 1
ATOM 12664 N N . THR C 1 271 ? -39.434 -7.382 0.420 1.00 29.34 271 THR C N 1
ATOM 12665 C CA . THR C 1 271 ? -38.002 -7.236 0.291 1.00 32.09 271 THR C CA 1
ATOM 12666 C C . THR C 1 271 ? -37.753 -5.807 -0.169 1.00 33.08 271 THR C C 1
ATOM 12667 O O . THR C 1 271 ? -38.512 -5.257 -0.964 1.00 36.63 271 THR C O 1
ATOM 12671 N N . ALA C 1 272 ? -36.698 -5.209 0.350 1.00 31.77 272 ALA C N 1
ATOM 12672 C CA . ALA C 1 272 ? -36.292 -3.863 -0.028 1.00 32.81 272 ALA C CA 1
ATOM 12673 C C . ALA C 1 272 ? -34.776 -3.997 -0.199 1.00 32.32 272 ALA C C 1
ATOM 12674 O O . ALA C 1 272 ? -34.165 -4.829 0.454 1.00 33.44 272 ALA C O 1
ATOM 12676 N N . MET C 1 273 ? -34.164 -3.176 -1.044 1.00 31.53 273 MET C N 1
ATOM 12677 C CA . MET C 1 273 ? -32.718 -3.279 -1.242 1.00 32.89 273 MET C CA 1
ATOM 12678 C C . MET C 1 273 ? -31.997 -1.957 -1.052 1.00 33.90 273 MET C C 1
ATOM 12679 O O . MET C 1 273 ? -32.408 -0.950 -1.607 1.00 40.88 273 MET C O 1
ATOM 12684 N N . GLY C 1 274 ? -30.924 -1.965 -0.269 1.00 28.36 274 GLY C N 1
ATOM 12685 C CA . GLY C 1 274 ? -30.148 -0.760 -0.071 1.00 23.55 274 GLY C CA 1
ATOM 12686 C C . GLY C 1 274 ? -28.975 -0.853 -1.037 1.00 25.39 274 GLY C C 1
ATOM 12687 O O . GLY C 1 274 ? -28.236 -1.848 -1.065 1.00 23.67 274 GLY C O 1
ATOM 12688 N N . GLY C 1 275 ? -28.810 0.164 -1.861 1.00 22.05 275 GLY C N 1
ATOM 12689 C CA . GLY C 1 275 ? -27.717 0.124 -2.817 1.00 22.63 275 GLY C CA 1
ATOM 12690 C C . GLY C 1 275 ? -26.380 0.571 -2.273 1.00 24.63 275 GLY C C 1
ATOM 12691 O O . GLY C 1 275 ? -26.324 1.276 -1.254 1.00 23.06 275 GLY C O 1
ATOM 12692 N N . PRO C 1 276 ? -25.275 0.133 -2.906 1.00 24.84 276 PRO C N 1
ATOM 12693 C CA . PRO C 1 276 ? -23.936 0.529 -2.451 1.00 23.26 276 PRO C CA 1
ATOM 12694 C C . PRO C 1 276 ? -23.880 2.011 -2.865 1.00 23.36 276 PRO C C 1
ATOM 12695 O O . PRO C 1 276 ? -23.863 2.337 -4.053 1.00 21.82 276 PRO C O 1
ATOM 12699 N N . PHE C 1 277 ? -23.866 2.899 -1.873 1.00 23.10 277 PHE C N 1
ATOM 12700 C CA . PHE C 1 277 ? -23.946 4.335 -2.159 1.00 24.29 277 PHE C CA 1
ATOM 12701 C C . PHE C 1 277 ? -22.945 4.941 -3.143 1.00 22.50 277 PHE C C 1
ATOM 12702 O O . PHE C 1 277 ? -23.301 5.859 -3.888 1.00 27.87 277 PHE C O 1
ATOM 12710 N N . ALA C 1 278 ? -21.712 4.446 -3.173 1.00 21.73 278 ALA C N 1
ATOM 12711 C CA . ALA C 1 278 ? -20.743 4.986 -4.133 1.00 24.62 278 ALA C CA 1
ATOM 12712 C C . ALA C 1 278 ? -21.211 4.750 -5.572 1.00 28.29 278 ALA C C 1
ATOM 12713 O O . ALA C 1 278 ? -20.982 5.588 -6.458 1.00 28.41 278 ALA C O 1
ATOM 12715 N N . LEU C 1 279 ? -21.841 3.595 -5.815 1.00 28.53 279 LEU C N 1
ATOM 12716 C CA . LEU C 1 279 ? -22.361 3.273 -7.155 1.00 24.70 279 LEU C CA 1
ATOM 12717 C C . LEU C 1 279 ? -23.638 4.071 -7.416 1.00 22.72 279 LEU C C 1
ATOM 12718 O O . LEU C 1 279 ? -23.853 4.576 -8.518 1.00 26.33 279 LEU C O 1
ATOM 12723 N N . ASN C 1 280 ? -24.483 4.208 -6.402 1.00 25.40 280 ASN C N 1
ATOM 12724 C CA . ASN C 1 280 ? -25.732 4.952 -6.558 1.00 26.98 280 ASN C CA 1
ATOM 12725 C C . ASN C 1 280 ? -25.637 6.464 -6.755 1.00 28.26 280 ASN C C 1
ATOM 12726 O O . ASN C 1 280 ? -26.460 7.044 -7.471 1.00 25.02 280 ASN C O 1
ATOM 12731 N N . ALA C 1 281 ? -24.670 7.099 -6.093 1.00 28.10 281 ALA C N 1
ATOM 12732 C CA . ALA C 1 281 ? -24.502 8.557 -6.199 1.00 30.17 281 ALA C CA 1
ATOM 12733 C C . ALA C 1 281 ? -24.433 9.061 -7.652 1.00 26.36 281 ALA C C 1
ATOM 12734 O O . ALA C 1 281 ? -25.181 9.962 -8.039 1.00 28.42 281 ALA C O 1
ATOM 12736 N N . PRO C 1 282 ? -23.531 8.505 -8.468 1.00 25.17 282 PRO C N 1
ATOM 12737 C CA . PRO C 1 282 ? -23.496 9.011 -9.847 1.00 22.79 282 PRO C CA 1
ATOM 12738 C C . PRO C 1 282 ? -24.787 8.773 -10.628 1.00 26.50 282 PRO C C 1
ATOM 12739 O O . PRO C 1 282 ? -25.053 9.453 -11.622 1.00 24.23 282 PRO C O 1
ATOM 12743 N N . ILE C 1 283 ? -25.600 7.816 -10.178 1.00 25.33 283 ILE C N 1
ATOM 12744 C CA . ILE C 1 283 ? -26.847 7.535 -10.879 1.00 24.18 283 ILE C CA 1
ATOM 12745 C C . ILE C 1 283 ? -27.875 8.550 -10.432 1.00 23.01 283 ILE C C 1
ATOM 12746 O O . ILE C 1 283 ? -28.601 9.124 -11.246 1.00 24.88 283 ILE C O 1
ATOM 12751 N N . MET C 1 284 ? -27.919 8.786 -9.130 1.00 24.31 284 MET C N 1
ATOM 12752 C CA . MET C 1 284 ? -28.854 9.749 -8.559 1.00 29.07 284 MET C CA 1
ATOM 12753 C C . MET C 1 284 ? -28.591 11.151 -9.139 1.00 26.81 284 MET C C 1
ATOM 12754 O O . MET C 1 284 ? -29.530 11.925 -9.366 1.00 28.74 284 MET C O 1
ATOM 12759 N N . ALA C 1 285 ? -27.322 11.474 -9.372 1.00 28.15 285 ALA C N 1
ATOM 12760 C CA . ALA C 1 285 ? -26.956 12.785 -9.923 1.00 33.04 285 ALA C CA 1
ATOM 12761 C C . ALA C 1 285 ? -27.610 13.034 -11.288 1.00 36.49 285 ALA C C 1
ATOM 12762 O O . ALA C 1 285 ? -27.799 14.184 -11.693 1.00 37.59 285 ALA C O 1
ATOM 12764 N N . VAL C 1 286 ? -27.938 11.952 -12.000 1.00 33.99 286 VAL C N 1
ATOM 12765 C CA . VAL C 1 286 ? -28.588 12.075 -13.294 1.00 29.69 286 VAL C CA 1
ATOM 12766 C C . VAL C 1 286 ? -30.097 11.938 -13.141 1.00 26.36 286 VAL C C 1
ATOM 12767 O O . VAL C 1 286 ? -30.867 12.636 -13.802 1.00 26.93 286 VAL C O 1
ATOM 12771 N N . ALA C 1 287 ? -30.529 11.057 -12.237 1.00 27.12 287 ALA C N 1
ATOM 12772 C CA . ALA C 1 287 ? -31.954 10.840 -12.046 1.00 24.84 287 ALA C CA 1
ATOM 12773 C C . ALA C 1 287 ? -32.747 12.077 -11.661 1.00 27.71 287 ALA C C 1
ATOM 12774 O O . ALA C 1 287 ? -33.868 12.307 -12.167 1.00 25.81 287 ALA C O 1
ATOM 12776 N N . GLN C 1 288 ? -32.212 12.885 -10.750 1.00 29.03 288 GLN C N 1
ATOM 12777 C CA . GLN C 1 288 ? -33.005 14.050 -10.344 1.00 29.10 288 GLN C CA 1
ATOM 12778 C C . GLN C 1 288 ? -33.243 14.981 -11.537 1.00 23.73 288 GLN C C 1
ATOM 12779 O O . GLN C 1 288 ? -34.385 15.437 -11.771 1.00 25.91 288 GLN C O 1
ATOM 12785 N N . PRO C 1 289 ? -32.192 15.269 -12.327 1.00 26.63 289 PRO C N 1
ATOM 12786 C CA . PRO C 1 289 ? -32.427 16.148 -13.487 1.00 29.76 289 PRO C CA 1
ATOM 12787 C C . PRO C 1 289 ? -33.511 15.573 -14.425 1.00 28.81 289 PRO C C 1
ATOM 12788 O O . PRO C 1 289 ? -34.322 16.319 -15.021 1.00 28.56 289 PRO C O 1
ATOM 12792 N N . VAL C 1 290 ? -33.533 14.249 -14.560 1.00 26.79 290 VAL C N 1
ATOM 12793 C CA . VAL C 1 290 ? -34.542 13.609 -15.405 1.00 25.09 290 VAL C CA 1
ATOM 12794 C C . VAL C 1 290 ? -35.918 13.837 -14.811 1.00 25.32 290 VAL C C 1
ATOM 12795 O O . VAL C 1 290 ? -36.880 14.152 -15.535 1.00 27.56 290 VAL C O 1
ATOM 12799 N N . ARG C 1 291 ? -36.042 13.653 -13.497 1.00 26.25 291 ARG C N 1
ATOM 12800 C CA . ARG C 1 291 ? -37.337 13.870 -12.848 1.00 29.79 291 ARG C CA 1
ATOM 12801 C C . ARG C 1 291 ? -37.792 15.309 -13.091 1.00 27.73 291 ARG C C 1
ATOM 12802 O O . ARG C 1 291 ? -38.949 15.568 -13.440 1.00 31.22 291 ARG C O 1
ATOM 12810 N N . ASN C 1 292 ? -36.865 16.240 -12.930 1.00 31.28 292 ASN C N 1
ATOM 12811 C CA . ASN C 1 292 ? -37.191 17.646 -13.130 1.00 34.17 292 ASN C CA 1
ATOM 12812 C C . ASN C 1 292 ? -37.693 17.849 -14.553 1.00 34.16 292 ASN C C 1
ATOM 12813 O O . ASN C 1 292 ? -38.628 18.617 -14.787 1.00 33.41 292 ASN C O 1
ATOM 12818 N N . LYS C 1 293 ? -37.107 17.136 -15.510 1.00 33.57 293 LYS C N 1
ATOM 12819 C CA . LYS C 1 293 ? -37.576 17.293 -16.879 1.00 32.06 293 LYS C CA 1
ATOM 12820 C C . LYS C 1 293 ? -38.970 16.750 -17.097 1.00 31.37 293 LYS C C 1
ATOM 12821 O O . LYS C 1 293 ? -39.859 17.479 -17.549 1.00 30.69 293 LYS C O 1
ATOM 12827 N N . ILE C 1 294 ? -39.188 15.475 -16.772 1.00 29.56 294 ILE C N 1
ATOM 12828 C CA . ILE C 1 294 ? -40.498 14.909 -16.989 1.00 28.84 294 ILE C CA 1
ATOM 12829 C C . ILE C 1 294 ? -41.593 15.519 -16.111 1.00 32.20 294 ILE C C 1
ATOM 12830 O O . ILE C 1 294 ? -42.773 15.499 -16.494 1.00 30.94 294 ILE C O 1
ATOM 12835 N N . TYR C 1 295 ? -41.234 16.058 -14.946 1.00 32.30 295 TYR C N 1
ATOM 12836 C CA . TYR C 1 295 ? -42.267 16.659 -14.095 1.00 34.94 295 TYR C CA 1
ATOM 12837 C C . TYR C 1 295 ? -42.616 18.077 -14.537 1.00 36.48 295 TYR C C 1
ATOM 12838 O O . TYR C 1 295 ? -43.601 18.648 -14.072 1.00 40.00 295 TYR C O 1
ATOM 12847 N N . SER C 1 296 ? -41.796 18.643 -15.424 1.00 34.69 296 SER C N 1
ATOM 12848 C CA . SER C 1 296 ? -42.042 19.983 -15.950 1.00 34.86 296 SER C CA 1
ATOM 12849 C C . SER C 1 296 ? -42.618 19.885 -17.371 1.00 33.85 296 SER C C 1
ATOM 12850 O O . SER C 1 296 ? -43.804 20.132 -17.585 1.00 35.73 296 SER C O 1
ATOM 12853 N N . LYS C 1 297 ? -41.795 19.485 -18.332 1.00 35.27 297 LYS C N 1
ATOM 12854 C CA . LYS C 1 297 ? -42.257 19.353 -19.709 1.00 31.70 297 LYS C CA 1
ATOM 12855 C C . LYS C 1 297 ? -43.357 18.317 -19.901 1.00 34.89 297 LYS C C 1
ATOM 12856 O O . LYS C 1 297 ? -44.256 18.490 -20.733 1.00 35.13 297 LYS C O 1
ATOM 12862 N N . TYR C 1 298 ? -43.316 17.227 -19.144 1.00 33.01 298 TYR C N 1
ATOM 12863 C CA . TYR C 1 298 ? -44.374 16.235 -19.308 1.00 30.51 298 TYR C CA 1
ATOM 12864 C C . TYR C 1 298 ? -45.212 16.123 -18.055 1.00 34.98 298 TYR C C 1
ATOM 12865 O O . TYR C 1 298 ? -45.710 15.049 -17.703 1.00 33.91 298 TYR C O 1
ATOM 12874 N N . ALA C 1 299 ? -45.402 17.276 -17.412 1.00 35.97 299 ALA C N 1
ATOM 12875 C CA . ALA C 1 299 ? -46.185 17.368 -16.192 1.00 34.52 299 ALA C CA 1
ATOM 12876 C C . ALA C 1 299 ? -47.533 16.722 -16.334 1.00 33.04 299 ALA C C 1
ATOM 12877 O O . ALA C 1 299 ? -48.027 16.101 -15.401 1.00 33.54 299 ALA C O 1
ATOM 12879 N N . TYR C 1 300 ? -48.142 16.853 -17.505 1.00 34.23 300 TYR C N 1
ATOM 12880 C CA . TYR C 1 300 ? -49.453 16.273 -17.686 1.00 31.40 300 TYR C CA 1
ATOM 12881 C C . TYR C 1 300 ? -49.556 14.785 -17.348 1.00 34.31 300 TYR C C 1
ATOM 12882 O O . TYR C 1 300 ? -50.470 14.366 -16.638 1.00 35.64 300 TYR C O 1
ATOM 12891 N N . THR C 1 301 ? -48.654 13.964 -17.873 1.00 33.36 301 THR C N 1
ATOM 12892 C CA . THR C 1 301 ? -48.781 12.547 -17.570 1.00 33.65 301 THR C CA 1
ATOM 12893 C C . THR C 1 301 ? -47.978 12.179 -16.315 1.00 30.78 301 THR C C 1
ATOM 12894 O O . THR C 1 301 ? -48.308 11.223 -15.637 1.00 32.07 301 THR C O 1
ATOM 12898 N N . PHE C 1 302 ? -46.960 12.965 -15.980 1.00 32.98 302 PHE C N 1
ATOM 12899 C CA . PHE C 1 302 ? -46.102 12.620 -14.841 1.00 31.96 302 PHE C CA 1
ATOM 12900 C C . PHE C 1 302 ? -46.093 13.383 -13.502 1.00 35.14 302 PHE C C 1
ATOM 12901 O O . PHE C 1 302 ? -45.669 12.813 -12.501 1.00 33.38 302 PHE C O 1
ATOM 12909 N N . HIS C 1 303 ? -46.523 14.644 -13.469 1.00 34.80 303 HIS C N 1
ATOM 12910 C CA . HIS C 1 303 ? -46.486 15.397 -12.213 1.00 36.22 303 HIS C CA 1
ATOM 12911 C C . HIS C 1 303 ? -47.828 15.376 -11.510 1.00 36.71 303 HIS C C 1
ATOM 12912 O O . HIS C 1 303 ? -48.790 16.019 -11.936 1.00 35.97 303 HIS C O 1
ATOM 12919 N N . HIS C 1 304 ? -47.887 14.635 -10.413 1.00 39.19 304 HIS C N 1
ATOM 12920 C CA . HIS C 1 304 ? -49.127 14.487 -9.678 1.00 40.15 304 HIS C CA 1
ATOM 12921 C C . HIS C 1 304 ? -48.976 15.013 -8.248 1.00 42.30 304 HIS C C 1
ATOM 12922 O O . HIS C 1 304 ? -48.067 14.633 -7.511 1.00 39.73 304 HIS C O 1
ATOM 12929 N N . THR C 1 305 ? -49.874 15.909 -7.868 1.00 43.00 305 THR C N 1
ATOM 12930 C CA . THR C 1 305 ? -49.804 16.512 -6.550 1.00 43.37 305 THR C CA 1
ATOM 12931 C C . THR C 1 305 ? -51.079 16.289 -5.761 1.00 44.18 305 THR C C 1
ATOM 12932 O O . THR C 1 305 ? -51.192 15.320 -5.020 1.00 43.52 305 THR C O 1
ATOM 12936 N N . THR C 1 306 ? -52.049 17.180 -5.937 1.00 45.03 306 THR C N 1
ATOM 12937 C CA . THR C 1 306 ? -53.303 17.085 -5.194 1.00 45.96 306 THR C CA 1
ATOM 12938 C C . THR C 1 306 ? -54.394 16.288 -5.881 1.00 44.24 306 THR C C 1
ATOM 12939 O O . THR C 1 306 ? -54.243 15.877 -7.028 1.00 45.41 306 THR C O 1
ATOM 12943 N N . ARG C 1 307 ? -55.499 16.077 -5.171 1.00 44.72 307 ARG C N 1
ATOM 12944 C CA . ARG C 1 307 ? -56.641 15.360 -5.732 1.00 46.42 307 ARG C CA 1
ATOM 12945 C C . ARG C 1 307 ? -57.260 16.205 -6.850 1.00 44.60 307 ARG C C 1
ATOM 12946 O O . ARG C 1 307 ? -57.711 15.678 -7.858 1.00 45.47 307 ARG C O 1
ATOM 12954 N N . LEU C 1 308 ? -57.275 17.519 -6.674 1.00 46.21 308 LEU C N 1
ATOM 12955 C CA . LEU C 1 308 ? -57.821 18.407 -7.699 1.00 46.25 308 LEU C CA 1
ATOM 12956 C C . LEU C 1 308 ? -56.874 18.450 -8.915 1.00 43.66 308 LEU C C 1
ATOM 12957 O O . LEU C 1 308 ? -57.320 18.524 -10.064 1.00 42.33 308 LEU C O 1
ATOM 12962 N N . ASN C 1 309 ? -55.569 18.396 -8.655 1.00 41.62 309 ASN C N 1
ATOM 12963 C CA . ASN C 1 309 ? -54.588 18.398 -9.733 1.00 43.53 309 ASN C CA 1
ATOM 12964 C C . ASN C 1 309 ? -54.886 17.214 -10.678 1.00 43.94 309 ASN C C 1
ATOM 12965 O O . ASN C 1 309 ? -54.822 17.361 -11.897 1.00 44.31 309 ASN C O 1
ATOM 12970 N N . LYS C 1 310 ? -55.222 16.057 -10.101 1.00 38.61 310 LYS C N 1
ATOM 12971 C CA . LYS C 1 310 ? -55.538 14.852 -10.866 1.00 37.48 310 LYS C CA 1
ATOM 12972 C C . LYS C 1 310 ? -56.928 14.969 -11.464 1.00 39.65 310 LYS C C 1
ATOM 12973 O O . LYS C 1 310 ? -57.186 14.562 -12.600 1.00 36.32 310 LYS C O 1
ATOM 12979 N N . GLU C 1 311 ? -57.836 15.524 -10.669 1.00 41.43 311 GLU C N 1
ATOM 12980 C CA . GLU C 1 311 ? -59.220 15.673 -11.079 1.00 41.07 311 GLU C CA 1
ATOM 12981 C C . GLU C 1 311 ? -59.412 16.512 -12.343 1.00 42.08 311 GLU C C 1
ATOM 12982 O O . GLU C 1 311 ? -60.241 16.180 -13.195 1.00 41.12 311 GLU C O 1
ATOM 12988 N N . GLU C 1 312 ? -58.645 17.585 -12.481 1.00 41.57 312 GLU C N 1
ATOM 12989 C CA . GLU C 1 312 ? -58.811 18.434 -13.653 1.00 45.36 312 GLU C CA 1
ATOM 12990 C C . GLU C 1 312 ? -58.543 17.674 -14.946 1.00 44.31 312 GLU C C 1
ATOM 12991 O O . GLU C 1 312 ? -59.255 17.857 -15.929 1.00 46.25 312 GLU C O 1
ATOM 12997 N N . LYS C 1 313 ? -57.530 16.809 -14.933 1.00 42.99 313 LYS C N 1
ATOM 12998 C CA . LYS C 1 313 ? -57.169 16.017 -16.105 1.00 38.80 313 LYS C CA 1
ATOM 12999 C C . LYS C 1 313 ? -58.203 14.959 -16.434 1.00 39.69 313 LYS C C 1
ATOM 13000 O O . LYS C 1 313 ? -58.680 14.862 -17.580 1.00 44.51 313 LYS C O 1
ATOM 13006 N N . VAL C 1 314 ? -58.571 14.167 -15.435 1.00 36.69 314 VAL C N 1
ATOM 13007 C CA . VAL C 1 314 ? -59.539 13.090 -15.657 1.00 35.39 314 VAL C CA 1
ATOM 13008 C C . VAL C 1 314 ? -60.966 13.550 -16.005 1.00 39.46 314 VAL C C 1
ATOM 13009 O O . VAL C 1 314 ? -61.719 12.817 -16.671 1.00 37.87 314 VAL C O 1
ATOM 13013 N N . LYS C 1 315 ? -61.335 14.750 -15.557 1.00 38.73 315 LYS C N 1
ATOM 13014 C CA . LYS C 1 315 ? -62.665 15.297 -15.841 1.00 44.38 315 LYS C CA 1
ATOM 13015 C C . LYS C 1 315 ? -62.868 15.382 -17.358 1.00 43.95 315 LYS C C 1
ATOM 13016 O O . LYS C 1 315 ? -63.921 15.000 -17.874 1.00 45.67 315 LYS C O 1
ATOM 13022 N N . GLU C 1 316 ? -61.846 15.876 -18.056 1.00 41.90 316 GLU C N 1
ATOM 13023 C CA . GLU C 1 316 ? -61.893 16.040 -19.507 1.00 42.28 316 GLU C CA 1
ATOM 13024 C C . GLU C 1 316 ? -61.964 14.757 -20.312 1.00 42.50 316 GLU C C 1
ATOM 13025 O O . GLU C 1 316 ? -62.098 14.821 -21.532 1.00 42.15 316 GLU C O 1
ATOM 13031 N N . TRP C 1 317 ? -61.869 13.598 -19.667 1.00 39.42 317 TRP C N 1
ATOM 13032 C CA . TRP C 1 317 ? -61.900 12.343 -20.415 1.00 37.28 317 TRP C CA 1
ATOM 13033 C C . TRP C 1 317 ? -63.301 11.805 -20.553 1.00 37.45 317 TRP C C 1
ATOM 13034 O O . TRP C 1 317 ? -64.159 12.085 -19.718 1.00 40.32 317 TRP C O 1
ATOM 13045 N N . SER C 1 318 ? -63.523 11.015 -21.604 1.00 37.03 318 SER C N 1
ATOM 13046 C CA . SER C 1 318 ? -64.822 10.404 -21.849 1.00 38.27 318 SER C CA 1
ATOM 13047 C C . SER C 1 318 ? -64.840 9.032 -21.207 1.00 36.68 318 SER C C 1
ATOM 13048 O O . SER C 1 318 ? -65.899 8.486 -20.875 1.00 37.81 318 SER C O 1
ATOM 13051 N N . LEU C 1 319 ? -63.649 8.478 -21.021 1.00 36.89 319 LEU C N 1
ATOM 13052 C CA . LEU C 1 319 ? -63.504 7.177 -20.387 1.00 34.13 319 LEU C CA 1
ATOM 13053 C C . LEU C 1 319 ? -62.200 7.185 -19.596 1.00 32.33 319 LEU C C 1
ATOM 13054 O O . LEU C 1 319 ? -61.189 7.742 -20.040 1.00 29.06 319 LEU C O 1
ATOM 13059 N N . CYS C 1 320 ? -62.236 6.593 -18.407 1.00 33.56 320 CYS C N 1
ATOM 13060 C CA . CYS C 1 320 ? -61.047 6.526 -17.554 1.00 33.15 320 CYS C CA 1
ATOM 13061 C C . CYS C 1 320 ? -60.894 5.094 -17.076 1.00 28.38 320 CYS C C 1
ATOM 13062 O O . CYS C 1 320 ? -61.775 4.576 -16.402 1.00 31.44 320 CYS C O 1
ATOM 13065 N N . VAL C 1 321 ? -59.786 4.442 -17.437 1.00 30.96 321 VAL C N 1
ATOM 13066 C CA . VAL C 1 321 ? -59.570 3.059 -17.011 1.00 27.82 321 VAL C CA 1
ATOM 13067 C C . VAL C 1 321 ? -58.418 3.008 -15.987 1.00 27.26 321 VAL C C 1
ATOM 13068 O O . VAL C 1 321 ? -57.270 3.336 -16.300 1.00 28.62 321 VAL C O 1
ATOM 13072 N N . ALA C 1 322 ? -58.750 2.618 -14.765 1.00 25.40 322 ALA C N 1
ATOM 13073 C CA . ALA C 1 322 ? -57.787 2.520 -13.671 1.00 25.28 322 ALA C CA 1
ATOM 13074 C C . ALA C 1 322 ? -57.140 1.135 -13.758 1.00 25.80 322 ALA C C 1
ATOM 13075 O O . ALA C 1 322 ? -57.792 0.139 -13.484 1.00 27.80 322 ALA C O 1
ATOM 13077 N N . THR C 1 323 ? -55.867 1.078 -14.130 1.00 23.58 323 THR C N 1
ATOM 13078 C CA . THR C 1 323 ? -55.186 -0.210 -14.278 1.00 25.24 323 THR C CA 1
ATOM 13079 C C . THR C 1 323 ? -54.425 -0.650 -13.037 1.00 29.51 323 THR C C 1
ATOM 13080 O O . THR C 1 323 ? -54.193 0.135 -12.122 1.00 28.84 323 THR C O 1
ATOM 13084 N N . ASP C 1 324 ? -54.025 -1.917 -13.062 1.00 29.15 324 ASP C N 1
ATOM 13085 C CA . ASP C 1 324 ? -53.279 -2.575 -11.998 1.00 31.55 324 ASP C CA 1
ATOM 13086 C C . ASP C 1 324 ? -52.187 -3.436 -12.637 1.00 29.60 324 ASP C C 1
ATOM 13087 O O . ASP C 1 324 ? -52.412 -4.044 -13.672 1.00 30.52 324 ASP C O 1
ATOM 13092 N N . VAL C 1 325 ? -51.008 -3.484 -12.041 1.00 26.96 325 VAL C N 1
ATOM 13093 C CA . VAL C 1 325 ? -49.931 -4.302 -12.599 1.00 24.78 325 VAL C CA 1
ATOM 13094 C C . VAL C 1 325 ? -49.517 -5.285 -11.519 1.00 27.11 325 VAL C C 1
ATOM 13095 O O . VAL C 1 325 ? -49.331 -4.893 -10.379 1.00 23.07 325 VAL C O 1
ATOM 13099 N N . SER C 1 326 ? -49.362 -6.554 -11.881 1.00 26.26 326 SER C N 1
ATOM 13100 C CA . SER C 1 326 ? -48.945 -7.537 -10.903 1.00 29.42 326 SER C CA 1
ATOM 13101 C C . SER C 1 326 ? -47.427 -7.599 -10.656 1.00 28.31 326 SER C C 1
ATOM 13102 O O . SER C 1 326 ? -46.625 -7.689 -11.611 1.00 27.99 326 SER C O 1
ATOM 13105 N N . ASP C 1 327 ? -47.048 -7.510 -9.378 1.00 25.33 327 ASP C N 1
ATOM 13106 C CA . ASP C 1 327 ? -45.655 -7.623 -8.941 1.00 27.10 327 ASP C CA 1
ATOM 13107 C C . ASP C 1 327 ? -44.691 -6.919 -9.898 1.00 27.29 327 ASP C C 1
ATOM 13108 O O . ASP C 1 327 ? -43.800 -7.537 -10.479 1.00 26.11 327 ASP C O 1
ATOM 13113 N N . HIS C 1 328 ? -44.865 -5.619 -10.049 1.00 23.04 328 HIS C N 1
ATOM 13114 C CA . HIS C 1 328 ? -44.058 -4.873 -10.985 1.00 22.52 328 HIS C CA 1
ATOM 13115 C C . HIS C 1 328 ? -42.549 -5.009 -10.900 1.00 23.15 328 HIS C C 1
ATOM 13116 O O . HIS C 1 328 ? -41.883 -5.323 -11.897 1.00 21.25 328 HIS C O 1
ATOM 13123 N N . ASP C 1 329 ? -41.986 -4.763 -9.721 1.00 21.26 329 ASP C N 1
ATOM 13124 C CA . ASP C 1 329 ? -40.526 -4.817 -9.612 1.00 20.70 329 ASP C CA 1
ATOM 13125 C C . ASP C 1 329 ? -39.901 -6.168 -9.957 1.00 22.26 329 ASP C C 1
ATOM 13126 O O . ASP C 1 329 ? -38.827 -6.227 -10.551 1.00 25.82 329 ASP C O 1
ATOM 13131 N N . THR C 1 330 ? -40.541 -7.255 -9.566 1.00 21.11 330 THR C N 1
ATOM 13132 C CA . THR C 1 330 ? -39.945 -8.558 -9.846 1.00 24.87 330 THR C CA 1
ATOM 13133 C C . THR C 1 330 ? -40.115 -8.970 -11.320 1.00 24.27 330 THR C C 1
ATOM 13134 O O . THR C 1 330 ? -39.289 -9.723 -11.840 1.00 27.42 330 THR C O 1
ATOM 13138 N N . PHE C 1 331 ? -41.156 -8.458 -11.994 1.00 22.12 331 PHE C N 1
ATOM 13139 C CA . PHE C 1 331 ? -41.382 -8.740 -13.415 1.00 21.36 331 PHE C CA 1
ATOM 13140 C C . PHE C 1 331 ? -40.618 -7.777 -14.349 1.00 22.32 331 PHE C C 1
ATOM 13141 O O . PHE C 1 331 ? -40.501 -8.044 -15.546 1.00 24.61 331 PHE C O 1
ATOM 13149 N N . TRP C 1 332 ? -40.119 -6.665 -13.814 1.00 21.77 332 TRP C N 1
ATOM 13150 C CA . TRP C 1 332 ? -39.421 -5.646 -14.619 1.00 21.39 332 TRP C CA 1
ATOM 13151 C C . TRP C 1 332 ? -38.376 -6.337 -15.485 1.00 20.65 332 TRP C C 1
ATOM 13152 O O . TRP C 1 332 ? -37.526 -7.042 -14.981 1.00 22.38 332 TRP C O 1
ATOM 13163 N N . PRO C 1 333 ? -38.405 -6.100 -16.797 1.00 21.21 333 PRO C N 1
ATOM 13164 C CA . PRO C 1 333 ? -37.437 -6.772 -17.692 1.00 24.19 333 PRO C CA 1
ATOM 13165 C C . PRO C 1 333 ? -36.043 -6.250 -17.931 1.00 21.81 333 PRO C C 1
ATOM 13166 O O . PRO C 1 333 ? -35.830 -5.090 -18.298 1.00 21.00 333 PRO C O 1
ATOM 13170 N N . GLY C 1 334 ? -35.086 -7.151 -17.751 1.00 20.15 334 GLY C N 1
ATOM 13171 C CA . GLY C 1 334 ? -33.701 -6.816 -17.981 1.00 22.85 334 GLY C CA 1
ATOM 13172 C C . GLY C 1 334 ? -33.483 -6.394 -19.410 1.00 23.62 334 GLY C C 1
ATOM 13173 O O . GLY C 1 334 ? -32.591 -5.592 -19.692 1.00 23.41 334 GLY C O 1
ATOM 13174 N N . TRP C 1 335 ? -34.291 -6.882 -20.343 1.00 24.20 335 TRP C N 1
ATOM 13175 C CA . TRP C 1 335 ? -34.032 -6.455 -21.711 1.00 24.53 335 TRP C CA 1
ATOM 13176 C C . TRP C 1 335 ? -34.302 -4.946 -21.832 1.00 24.29 335 TRP C C 1
ATOM 13177 O O . TRP C 1 335 ? -33.694 -4.281 -22.671 1.00 22.63 335 TRP C O 1
ATOM 13188 N N . LEU C 1 336 ? -35.184 -4.400 -20.996 1.00 22.26 336 LEU C N 1
ATOM 13189 C CA . LEU C 1 336 ? -35.450 -2.954 -21.059 1.00 22.31 336 LEU C CA 1
ATOM 13190 C C . LEU C 1 336 ? -34.208 -2.198 -20.528 1.00 22.85 336 LEU C C 1
ATOM 13191 O O . LEU C 1 336 ? -33.817 -1.137 -21.062 1.00 23.94 336 LEU C O 1
ATOM 13196 N N . ARG C 1 337 ? -33.583 -2.744 -19.488 1.00 25.44 337 ARG C N 1
ATOM 13197 C CA . ARG C 1 337 ? -32.336 -2.163 -18.969 1.00 24.24 337 ARG C CA 1
ATOM 13198 C C . ARG C 1 337 ? -31.360 -2.071 -20.150 1.00 27.10 337 ARG C C 1
ATOM 13199 O O . ARG C 1 337 ? -30.739 -1.034 -20.392 1.00 23.95 337 ARG C O 1
ATOM 13207 N N . ASP C 1 338 ? -31.220 -3.164 -20.900 1.00 24.09 338 ASP C N 1
ATOM 13208 C CA . ASP C 1 338 ? -30.278 -3.146 -22.015 1.00 27.24 338 ASP C CA 1
ATOM 13209 C C . ASP C 1 338 ? -30.678 -2.224 -23.152 1.00 26.60 338 ASP C C 1
ATOM 13210 O O . ASP C 1 338 ? -29.817 -1.554 -23.742 1.00 25.02 338 ASP C O 1
ATOM 13215 N N . LEU C 1 339 ? -31.976 -2.151 -23.446 1.00 26.06 339 LEU C N 1
ATOM 13216 C CA . LEU C 1 339 ? -32.431 -1.279 -24.518 1.00 26.01 339 LEU C CA 1
ATOM 13217 C C . LEU C 1 339 ? -32.155 0.171 -24.113 1.00 27.46 339 LEU C C 1
ATOM 13218 O O . LEU C 1 339 ? -31.709 0.987 -24.925 1.00 23.70 339 LEU C O 1
ATOM 13223 N N . ILE C 1 340 ? -32.394 0.484 -22.850 1.00 27.26 340 ILE C N 1
ATOM 13224 C CA . ILE C 1 340 ? -32.178 1.848 -22.372 1.00 25.95 340 ILE C CA 1
ATOM 13225 C C . ILE C 1 340 ? -30.705 2.255 -22.458 1.00 24.23 340 ILE C C 1
ATOM 13226 O O . ILE C 1 340 ? -30.385 3.365 -22.905 1.00 26.63 340 ILE C O 1
ATOM 13231 N N . CYS C 1 341 ? -29.821 1.358 -22.030 1.00 24.33 341 CYS C N 1
ATOM 13232 C CA . CYS C 1 341 ? -28.389 1.608 -22.065 1.00 25.61 341 CYS C CA 1
ATOM 13233 C C . CYS C 1 341 ? -27.937 1.817 -23.509 1.00 29.47 341 CYS C C 1
ATOM 13234 O O . CYS C 1 341 ? -27.155 2.724 -23.818 1.00 29.81 341 CYS C O 1
ATOM 13237 N N . ASP C 1 342 ? -28.443 0.971 -24.400 1.00 32.52 342 ASP C N 1
ATOM 13238 C CA . ASP C 1 342 ? -28.102 1.054 -25.817 1.00 28.17 342 ASP C CA 1
ATOM 13239 C C . ASP C 1 342 ? -28.513 2.391 -26.396 1.00 25.83 342 ASP C C 1
ATOM 13240 O O . ASP C 1 342 ? -27.759 3.009 -27.141 1.00 28.23 342 ASP C O 1
ATOM 13245 N N . GLU C 1 343 ? -29.718 2.840 -26.068 1.00 23.57 343 GLU C N 1
ATOM 13246 C CA . GLU C 1 343 ? -30.192 4.106 -26.590 1.00 29.48 343 GLU C CA 1
ATOM 13247 C C . GLU C 1 343 ? -29.427 5.291 -25.971 1.00 29.36 343 GLU C C 1
ATOM 13248 O O . GLU C 1 343 ? -29.106 6.261 -26.666 1.00 34.77 343 GLU C O 1
ATOM 13254 N N . LEU C 1 344 ? -29.126 5.227 -24.676 1.00 30.22 344 LEU C N 1
ATOM 13255 C CA . LEU C 1 344 ? -28.368 6.308 -24.057 1.00 30.11 344 LEU C CA 1
ATOM 13256 C C . LEU C 1 344 ? -27.032 6.430 -24.783 1.00 31.97 344 LEU C C 1
ATOM 13257 O O . LEU C 1 344 ? -26.557 7.544 -25.002 1.00 31.15 344 LEU C O 1
ATOM 13262 N N . LEU C 1 345 ? -26.431 5.298 -25.153 1.00 27.00 345 LEU C N 1
ATOM 13263 C CA . LEU C 1 345 ? -25.162 5.330 -25.880 1.00 31.43 345 LEU C CA 1
ATOM 13264 C C . LEU C 1 345 ? -25.370 6.010 -27.236 1.00 32.75 345 LEU C C 1
ATOM 13265 O O . LEU C 1 345 ? -24.579 6.875 -27.618 1.00 33.63 345 LEU C O 1
ATOM 13270 N N . ASN C 1 346 ? -26.444 5.647 -27.939 1.00 31.03 346 ASN C N 1
ATOM 13271 C CA . ASN C 1 346 ? -26.735 6.218 -29.243 1.00 31.92 346 ASN C CA 1
ATOM 13272 C C . ASN C 1 346 ? -26.907 7.727 -29.120 1.00 37.80 346 ASN C C 1
ATOM 13273 O O . ASN C 1 346 ? -26.570 8.487 -30.046 1.00 33.02 346 ASN C O 1
ATOM 13278 N N . MET C 1 347 ? -27.426 8.148 -27.972 1.00 33.40 347 MET C N 1
ATOM 13279 C CA . MET C 1 347 ? -27.654 9.555 -27.691 1.00 35.79 347 MET C CA 1
ATOM 13280 C C . MET C 1 347 ? -26.359 10.315 -27.401 1.00 36.42 347 MET C C 1
ATOM 13281 O O . MET C 1 347 ? -26.346 11.549 -27.422 1.00 37.31 347 MET C O 1
ATOM 13286 N N . GLY C 1 348 ? -25.289 9.590 -27.095 1.00 33.36 348 GLY C N 1
ATOM 13287 C CA . GLY C 1 348 ? -24.026 10.249 -26.811 1.00 35.44 348 GLY C CA 1
ATOM 13288 C C . GLY C 1 348 ? -23.624 10.300 -25.345 1.00 37.68 348 GLY C C 1
ATOM 13289 O O . GLY C 1 348 ? -22.653 10.980 -24.979 1.00 34.87 348 GLY C O 1
ATOM 13290 N N . TYR C 1 349 ? -24.369 9.606 -24.483 1.00 35.95 349 TYR C N 1
ATOM 13291 C CA . TYR C 1 349 ? -24.014 9.579 -23.057 1.00 30.99 349 TYR C CA 1
ATOM 13292 C C . TYR C 1 349 ? -22.652 8.906 -22.895 1.00 30.35 349 TYR C C 1
ATOM 13293 O O . TYR C 1 349 ? -22.316 7.990 -23.644 1.00 33.03 349 TYR C O 1
ATOM 13302 N N . ALA C 1 350 ? -21.869 9.353 -21.914 1.00 29.49 350 ALA C N 1
ATOM 13303 C CA . ALA C 1 350 ? -20.560 8.759 -21.666 1.00 31.04 350 ALA C CA 1
ATOM 13304 C C . ALA C 1 350 ? -20.724 7.252 -21.473 1.00 34.01 350 ALA C C 1
ATOM 13305 O O . ALA C 1 350 ? -21.548 6.821 -20.680 1.00 33.59 350 ALA C O 1
ATOM 13307 N N . PRO C 1 351 ? -19.934 6.437 -22.188 1.00 34.97 351 PRO C N 1
ATOM 13308 C CA . PRO C 1 351 ? -20.022 4.976 -22.061 1.00 32.47 351 PRO C CA 1
ATOM 13309 C C . PRO C 1 351 ? -19.725 4.468 -20.657 1.00 32.39 351 PRO C C 1
ATOM 13310 O O . PRO C 1 351 ? -20.323 3.473 -20.204 1.00 32.98 351 PRO C O 1
ATOM 13314 N N . TRP C 1 352 ? -18.787 5.120 -19.967 1.00 30.43 352 TRP C N 1
ATOM 13315 C CA . TRP C 1 352 ? -18.438 4.692 -18.608 1.00 29.32 352 TRP C CA 1
ATOM 13316 C C . TRP C 1 352 ? -19.622 4.880 -17.648 1.00 28.70 352 TRP C C 1
ATOM 13317 O O . TRP C 1 352 ? -19.834 4.061 -16.753 1.00 29.88 352 TRP C O 1
ATOM 13328 N N . TRP C 1 353 ? -20.396 5.942 -17.843 1.00 26.92 353 TRP C N 1
ATOM 13329 C CA . TRP C 1 353 ? -21.549 6.182 -16.983 1.00 29.18 353 TRP C CA 1
ATOM 13330 C C . TRP C 1 353 ? -22.649 5.182 -17.311 1.00 31.54 353 TRP C C 1
ATOM 13331 O O . TRP C 1 353 ? -23.326 4.690 -16.408 1.00 27.76 353 TRP C O 1
ATOM 13342 N N . VAL C 1 354 ? -22.856 4.924 -18.602 1.00 26.85 354 VAL C N 1
ATOM 13343 C CA . VAL C 1 354 ? -23.885 3.972 -18.993 1.00 29.36 354 VAL C CA 1
ATOM 13344 C C . VAL C 1 354 ? -23.522 2.616 -18.401 1.00 28.75 354 VAL C C 1
ATOM 13345 O O . VAL C 1 354 ? -24.394 1.881 -17.927 1.00 26.16 354 VAL C O 1
ATOM 13349 N N . LYS C 1 355 ? -22.233 2.292 -18.405 1.00 25.36 355 LYS C N 1
ATOM 13350 C CA . LYS C 1 355 ? -21.809 1.018 -17.856 1.00 24.17 355 LYS C CA 1
ATOM 13351 C C . LYS C 1 355 ? -22.098 0.945 -16.353 1.00 26.11 355 LYS C C 1
ATOM 13352 O O . LYS C 1 355 ? -22.415 -0.126 -15.831 1.00 27.37 355 LYS C O 1
ATOM 13358 N N . LEU C 1 356 ? -21.971 2.065 -15.646 1.00 25.45 356 LEU C N 1
ATOM 13359 C CA . LEU C 1 356 ? -22.263 2.053 -14.213 1.00 26.04 356 LEU C CA 1
ATOM 13360 C C . LEU C 1 356 ? -23.753 1.804 -14.027 1.00 24.12 356 LEU C C 1
ATOM 13361 O O . LEU C 1 356 ? -24.165 1.068 -13.142 1.00 24.03 356 LEU C O 1
ATOM 13366 N N . PHE C 1 357 ? -24.555 2.457 -14.856 1.00 25.51 357 PHE C N 1
ATOM 13367 C CA . PHE C 1 357 ? -26.003 2.317 -14.799 1.00 26.37 357 PHE C CA 1
ATOM 13368 C C . PHE C 1 357 ? -26.406 0.862 -15.084 1.00 26.18 357 PHE C C 1
ATOM 13369 O O . PHE C 1 357 ? -27.211 0.260 -14.371 1.00 27.01 357 PHE C O 1
ATOM 13377 N N . GLU C 1 358 ? -25.852 0.310 -16.149 1.00 26.37 358 GLU C N 1
ATOM 13378 C CA . GLU C 1 358 ? -26.142 -1.062 -16.517 1.00 25.60 358 GLU C CA 1
ATOM 13379 C C . GLU C 1 358 ? -25.825 -2.007 -15.358 1.00 23.58 358 GLU C C 1
ATOM 13380 O O . GLU C 1 358 ? -26.638 -2.839 -14.990 1.00 22.96 358 GLU C O 1
ATOM 13386 N N . THR C 1 359 ? -24.621 -1.886 -14.815 1.00 22.83 359 THR C N 1
ATOM 13387 C CA . THR C 1 359 ? -24.176 -2.734 -13.716 1.00 23.22 359 THR C CA 1
ATOM 13388 C C . THR C 1 359 ? -25.061 -2.619 -12.468 1.00 21.33 359 THR C C 1
ATOM 13389 O O . THR C 1 359 ? -25.292 -3.612 -11.788 1.00 21.73 359 THR C O 1
ATOM 13393 N N . SER C 1 360 ? -25.552 -1.415 -12.168 1.00 21.04 360 SER C N 1
ATOM 13394 C CA . SER C 1 360 ? -26.421 -1.222 -11.012 1.00 22.88 360 SER C CA 1
ATOM 13395 C C . SER C 1 360 ? -27.721 -2.022 -11.165 1.00 23.63 360 SER C C 1
ATOM 13396 O O . SER C 1 360 ? -28.410 -2.284 -10.185 1.00 22.41 360 SER C O 1
ATOM 13399 N N . LEU C 1 361 ? -28.050 -2.427 -12.397 1.00 24.06 361 LEU C N 1
ATOM 13400 C CA . LEU C 1 361 ? -29.280 -3.181 -12.628 1.00 25.19 361 LEU C CA 1
ATOM 13401 C C . LEU C 1 361 ? -29.008 -4.672 -12.903 1.00 27.53 361 LEU C C 1
ATOM 13402 O O . LEU C 1 361 ? -29.845 -5.347 -13.487 1.00 25.07 361 LEU C O 1
ATOM 13407 N N . LYS C 1 362 ? -27.836 -5.158 -12.484 1.00 23.57 362 LYS C N 1
ATOM 13408 C CA . LYS C 1 362 ? -27.432 -6.563 -12.664 1.00 22.91 362 LYS C CA 1
ATOM 13409 C C . LYS C 1 362 ? -26.659 -7.035 -11.436 1.00 23.67 362 LYS C C 1
ATOM 13410 O O . LYS C 1 362 ? -26.121 -8.151 -11.380 1.00 21.80 362 LYS C O 1
ATOM 13416 N N . LEU C 1 363 ? -26.609 -6.170 -10.442 1.00 23.07 363 LEU C N 1
ATOM 13417 C CA . LEU C 1 363 ? -25.835 -6.439 -9.236 1.00 22.45 363 LEU C CA 1
ATOM 13418 C C . LEU C 1 363 ? -26.281 -7.579 -8.328 1.00 20.68 363 LEU C C 1
ATOM 13419 O O . LEU C 1 363 ? -27.477 -7.871 -8.221 1.00 23.05 363 LEU C O 1
ATOM 13424 N N . PRO C 1 364 ? -25.313 -8.279 -7.703 1.00 21.75 364 PRO C N 1
ATOM 13425 C CA . PRO C 1 364 ? -25.631 -9.377 -6.775 1.00 21.97 364 PRO C CA 1
ATOM 13426 C C . PRO C 1 364 ? -26.460 -8.831 -5.564 1.00 22.39 364 PRO C C 1
ATOM 13427 O O . PRO C 1 364 ? -26.554 -7.619 -5.336 1.00 18.33 364 PRO C O 1
ATOM 13431 N N . VAL C 1 365 ? -27.072 -9.718 -4.806 1.00 16.86 365 VAL C N 1
ATOM 13432 C CA . VAL C 1 365 ? -27.838 -9.297 -3.635 1.00 20.30 365 VAL C CA 1
ATOM 13433 C C . VAL C 1 365 ? -27.469 -10.106 -2.388 1.00 22.97 365 VAL C C 1
ATOM 13434 O O . VAL C 1 365 ? -27.415 -11.349 -2.410 1.00 21.36 365 VAL C O 1
ATOM 13438 N N . TYR C 1 366 ? -27.212 -9.398 -1.292 1.00 22.38 366 TYR C N 1
ATOM 13439 C CA . TYR C 1 366 ? -26.876 -10.070 -0.051 1.00 23.78 366 TYR C CA 1
ATOM 13440 C C . TYR C 1 366 ? -28.124 -10.161 0.804 1.00 22.31 366 TYR C C 1
ATOM 13441 O O . TYR C 1 366 ? -28.719 -9.150 1.193 1.00 19.52 366 TYR C O 1
ATOM 13450 N N . VAL C 1 367 ? -28.527 -11.399 1.062 1.00 18.96 367 VAL C N 1
ATOM 13451 C CA . VAL C 1 367 ? -29.712 -11.702 1.831 1.00 20.53 367 VAL C CA 1
ATOM 13452 C C . VAL C 1 367 ? -29.371 -11.791 3.305 1.00 23.70 367 VAL C C 1
ATOM 13453 O O . VAL C 1 367 ? -28.536 -12.590 3.722 1.00 26.52 367 VAL C O 1
ATOM 13457 N N . GLY C 1 368 ? -30.021 -10.942 4.088 1.00 22.76 368 GLY C N 1
ATOM 13458 C CA . GLY C 1 368 ? -29.764 -10.901 5.513 1.00 25.71 368 GLY C CA 1
ATOM 13459 C C . GLY C 1 368 ? -30.433 -11.966 6.346 1.00 28.46 368 GLY C C 1
ATOM 13460 O O . GLY C 1 368 ? -29.870 -13.031 6.586 1.00 32.57 368 GLY C O 1
ATOM 13461 N N . ALA C 1 369 ? -31.648 -11.696 6.789 1.00 27.11 369 ALA C N 1
ATOM 13462 C CA . ALA C 1 369 ? -32.332 -12.648 7.644 1.00 28.46 369 ALA C CA 1
ATOM 13463 C C . ALA C 1 369 ? -33.817 -12.685 7.353 1.00 29.57 369 ALA C C 1
ATOM 13464 O O . ALA C 1 369 ? -34.580 -11.906 7.938 1.00 27.01 369 ALA C O 1
ATOM 13466 N N . PRO C 1 370 ? -34.252 -13.594 6.452 1.00 28.67 370 PRO C N 1
ATOM 13467 C CA . PRO C 1 370 ? -35.660 -13.745 6.061 1.00 25.50 370 PRO C CA 1
ATOM 13468 C C . PRO C 1 370 ? -36.473 -14.444 7.138 1.00 26.47 370 PRO C C 1
ATOM 13469 O O . PRO C 1 370 ? -37.701 -14.363 7.136 1.00 25.37 370 PRO C O 1
ATOM 13473 N N . ALA C 1 371 ? -35.768 -15.138 8.032 1.00 27.45 371 ALA C N 1
ATOM 13474 C CA . ALA C 1 371 ? -36.388 -15.903 9.107 1.00 28.88 371 ALA C CA 1
ATOM 13475 C C . ALA C 1 371 ? -35.324 -16.332 10.119 1.00 25.08 371 ALA C C 1
ATOM 13476 O O . ALA C 1 371 ? -34.143 -16.224 9.860 1.00 25.21 371 ALA C O 1
ATOM 13478 N N . PRO C 1 372 ? -35.732 -16.841 11.285 1.00 26.73 372 PRO C N 1
ATOM 13479 C CA . PRO C 1 372 ? -34.728 -17.268 12.268 1.00 31.32 372 PRO C CA 1
ATOM 13480 C C . PRO C 1 372 ? -33.866 -18.402 11.662 1.00 32.29 372 PRO C C 1
ATOM 13481 O O . PRO C 1 372 ? -34.393 -19.279 10.979 1.00 33.17 372 PRO C O 1
ATOM 13485 N N . GLU C 1 373 ? -32.561 -18.372 11.891 1.00 34.58 373 GLU C N 1
ATOM 13486 C CA . GLU C 1 373 ? -31.672 -19.422 11.385 1.00 42.55 373 GLU C CA 1
ATOM 13487 C C . GLU C 1 373 ? -31.563 -19.510 9.864 1.00 41.88 373 GLU C C 1
ATOM 13488 O O . GLU C 1 373 ? -31.173 -20.546 9.338 1.00 43.39 373 GLU C O 1
ATOM 13494 N N . GLN C 1 374 ? -31.911 -18.445 9.153 1.00 38.35 374 GLN C N 1
ATOM 13495 C CA . GLN C 1 374 ? -31.814 -18.451 7.695 1.00 35.30 374 GLN C CA 1
ATOM 13496 C C . GLN C 1 374 ? -31.167 -17.179 7.220 1.00 33.23 374 GLN C C 1
ATOM 13497 O O . GLN C 1 374 ? -31.284 -16.139 7.869 1.00 31.77 374 GLN C O 1
ATOM 13503 N N . GLY C 1 375 ? -30.501 -17.254 6.073 1.00 30.45 375 GLY C N 1
ATOM 13504 C CA . GLY C 1 375 ? -29.936 -16.051 5.505 1.00 28.30 375 GLY C CA 1
ATOM 13505 C C . GLY C 1 375 ? -28.451 -15.941 5.447 1.00 24.76 375 GLY C C 1
ATOM 13506 O O . GLY C 1 375 ? -27.764 -16.941 5.289 1.00 29.27 375 GLY C O 1
ATOM 13507 N N . HIS C 1 376 ? -27.972 -14.701 5.553 1.00 23.83 376 HIS C N 1
ATOM 13508 C CA . HIS C 1 376 ? -26.552 -14.402 5.516 1.00 25.59 376 HIS C CA 1
ATOM 13509 C C . HIS C 1 376 ? -25.903 -15.124 4.344 1.00 27.41 376 HIS C C 1
ATOM 13510 O O . HIS C 1 376 ? -24.929 -15.894 4.487 1.00 23.08 376 HIS C O 1
ATOM 13517 N N . THR C 1 377 ? -26.471 -14.868 3.166 1.00 23.85 377 THR C N 1
ATOM 13518 C CA . THR C 1 377 ? -25.988 -15.479 1.937 1.00 22.74 377 THR C CA 1
ATOM 13519 C C . THR C 1 377 ? -25.997 -14.463 0.808 1.00 21.82 377 THR C C 1
ATOM 13520 O O . THR C 1 377 ? -26.991 -13.711 0.624 1.00 21.64 377 THR C O 1
ATOM 13524 N N . LEU C 1 378 ? -24.899 -14.429 0.068 1.00 20.14 378 LEU C N 1
ATOM 13525 C CA . LEU C 1 378 ? -24.770 -13.550 -1.083 1.00 22.42 378 LEU C CA 1
ATOM 13526 C C . LEU C 1 378 ? -25.234 -14.333 -2.324 1.00 25.59 378 LEU C C 1
ATOM 13527 O O . LEU C 1 378 ? -24.794 -15.462 -2.537 1.00 24.56 378 LEU C O 1
ATOM 13532 N N . LEU C 1 379 ? -26.139 -13.748 -3.112 1.00 22.91 379 LEU C N 1
ATOM 13533 C CA . LEU C 1 379 ? -26.618 -14.371 -4.348 1.00 22.68 379 LEU C CA 1
ATOM 13534 C C . LEU C 1 379 ? -25.985 -13.598 -5.487 1.00 24.02 379 LEU C C 1
ATOM 13535 O O . LEU C 1 379 ? -26.119 -12.364 -5.565 1.00 23.41 379 LEU C O 1
ATOM 13540 N N . GLY C 1 380 ? -25.281 -14.304 -6.371 1.00 23.07 380 GLY C N 1
ATOM 13541 C CA . GLY C 1 380 ? -24.648 -13.642 -7.489 1.00 23.87 380 GLY C CA 1
ATOM 13542 C C . GLY C 1 380 ? -23.181 -13.386 -7.236 1.00 23.96 380 GLY C C 1
ATOM 13543 O O . GLY C 1 380 ? -22.768 -13.228 -6.091 1.00 29.94 380 GLY C O 1
ATOM 13544 N N . ASP C 1 381 ? -22.384 -13.330 -8.290 1.00 25.93 381 ASP C N 1
ATOM 13545 C CA . ASP C 1 381 ? -20.946 -13.133 -8.135 1.00 24.70 381 ASP C CA 1
ATOM 13546 C C . ASP C 1 381 ? -20.578 -11.703 -8.431 1.00 21.52 381 ASP C C 1
ATOM 13547 O O . ASP C 1 381 ? -20.705 -11.245 -9.547 1.00 24.82 381 ASP C O 1
ATOM 13552 N N . PRO C 1 382 ? -20.087 -10.970 -7.422 1.00 24.13 382 PRO C N 1
ATOM 13553 C CA . PRO C 1 382 ? -19.722 -9.568 -7.651 1.00 21.67 382 PRO C CA 1
ATOM 13554 C C . PRO C 1 382 ? -18.632 -9.377 -8.700 1.00 24.04 382 PRO C C 1
ATOM 13555 O O . PRO C 1 382 ? -18.464 -8.262 -9.244 1.00 26.40 382 PRO C O 1
ATOM 13559 N N . SER C 1 383 ? -17.862 -10.426 -8.977 1.00 23.61 383 SER C N 1
ATOM 13560 C CA . SER C 1 383 ? -16.800 -10.281 -9.983 1.00 28.54 383 SER C CA 1
ATOM 13561 C C . SER C 1 383 ? -17.344 -10.089 -11.401 1.00 30.17 383 SER C C 1
ATOM 13562 O O . SER C 1 383 ? -16.645 -9.562 -12.277 1.00 27.85 383 SER C O 1
ATOM 13565 N N . ASN C 1 384 ? -18.588 -10.503 -11.633 1.00 28.14 384 ASN C N 1
ATOM 13566 C CA . ASN C 1 384 ? -19.188 -10.332 -12.945 1.00 27.26 384 ASN C CA 1
ATOM 13567 C C . ASN C 1 384 ? -20.703 -10.218 -12.780 1.00 24.76 384 ASN C C 1
ATOM 13568 O O . ASN C 1 384 ? -21.425 -11.187 -12.946 1.00 25.25 384 ASN C O 1
ATOM 13573 N N . PRO C 1 385 ? -21.195 -9.016 -12.461 1.00 24.20 385 PRO C N 1
ATOM 13574 C CA . PRO C 1 385 ? -22.628 -8.767 -12.244 1.00 23.31 385 PRO C CA 1
ATOM 13575 C C . PRO C 1 385 ? -23.492 -9.265 -13.394 1.00 25.43 385 PRO C C 1
ATOM 13576 O O . PRO C 1 385 ? -23.354 -8.795 -14.515 1.00 23.66 385 PRO C O 1
ATOM 13580 N N . ASP C 1 386 ? -24.378 -10.216 -13.105 1.00 23.70 386 ASP C N 1
ATOM 13581 C CA . ASP C 1 386 ? -25.222 -10.777 -14.152 1.00 25.33 386 ASP C CA 1
ATOM 13582 C C . ASP C 1 386 ? -26.605 -11.211 -13.655 1.00 23.46 386 ASP C C 1
ATOM 13583 O O . ASP C 1 386 ? -27.215 -12.061 -14.268 1.00 26.02 386 ASP C O 1
ATOM 13588 N N . LEU C 1 387 ? -27.108 -10.639 -12.555 1.00 19.58 387 LEU C N 1
ATOM 13589 C CA . LEU C 1 387 ? -28.427 -11.052 -12.054 1.00 17.88 387 LEU C CA 1
ATOM 13590 C C . LEU C 1 387 ? -29.562 -10.411 -12.850 1.00 20.45 387 LEU C C 1
ATOM 13591 O O . LEU C 1 387 ? -29.371 -9.400 -13.535 1.00 20.07 387 LEU C O 1
ATOM 13596 N N . GLU C 1 388 ? -30.744 -11.008 -12.771 1.00 22.04 388 GLU C N 1
ATOM 13597 C CA . GLU C 1 388 ? -31.932 -10.487 -13.448 1.00 21.64 388 GLU C CA 1
ATOM 13598 C C . GLU C 1 388 ? -33.020 -10.447 -12.378 1.00 19.98 388 GLU C C 1
ATOM 13599 O O . GLU C 1 388 ? -34.066 -11.080 -12.510 1.00 23.77 388 GLU C O 1
ATOM 13605 N N . VAL C 1 389 ? -32.799 -9.696 -11.310 1.00 20.81 389 VAL C N 1
ATOM 13606 C CA . VAL C 1 389 ? -33.797 -9.680 -10.240 1.00 17.01 389 VAL C CA 1
ATOM 13607 C C . VAL C 1 389 ? -35.036 -8.852 -10.593 1.00 20.73 389 VAL C C 1
ATOM 13608 O O . VAL C 1 389 ? -36.050 -8.889 -9.877 1.00 18.00 389 VAL C O 1
ATOM 13612 N N . GLY C 1 390 ? -34.972 -8.134 -11.712 1.00 19.97 390 GLY C N 1
ATOM 13613 C CA . GLY C 1 390 ? -36.074 -7.247 -12.067 1.00 20.05 390 GLY C CA 1
ATOM 13614 C C . GLY C 1 390 ? -35.579 -5.850 -11.701 1.00 23.32 390 GLY C C 1
ATOM 13615 O O . GLY C 1 390 ? -34.490 -5.475 -12.087 1.00 23.31 390 GLY C O 1
ATOM 13616 N N . LEU C 1 391 ? -36.350 -5.074 -10.955 1.00 25.44 391 LEU C N 1
ATOM 13617 C CA . LEU C 1 391 ? -35.912 -3.736 -10.577 1.00 26.38 391 LEU C CA 1
ATOM 13618 C C . LEU C 1 391 ? -35.532 -3.750 -9.100 1.00 24.42 391 LEU C C 1
ATOM 13619 O O . LEU C 1 391 ? -36.346 -4.122 -8.280 1.00 24.27 391 LEU C O 1
ATOM 13624 N N . SER C 1 392 ? -34.315 -3.326 -8.753 1.00 29.00 392 SER C N 1
ATOM 13625 C CA . SER C 1 392 ? -33.892 -3.271 -7.330 1.00 32.47 392 SER C CA 1
ATOM 13626 C C . SER C 1 392 ? -34.390 -1.963 -6.732 1.00 32.99 392 SER C C 1
ATOM 13627 O O . SER C 1 392 ? -34.082 -0.914 -7.278 1.00 33.03 392 SER C O 1
ATOM 13630 N N . SER C 1 393 ? -35.114 -2.002 -5.611 1.00 31.82 393 SER C N 1
ATOM 13631 C CA . SER C 1 393 ? -35.613 -0.764 -5.004 1.00 33.65 393 SER C CA 1
ATOM 13632 C C . SER C 1 393 ? -34.549 0.287 -4.625 1.00 36.95 393 SER C C 1
ATOM 13633 O O . SER C 1 393 ? -34.831 1.482 -4.635 1.00 39.30 393 SER C O 1
ATOM 13636 N N . GLY C 1 394 ? -33.330 -0.128 -4.308 1.00 31.08 394 GLY C N 1
ATOM 13637 C CA . GLY C 1 394 ? -32.334 0.862 -3.941 1.00 32.00 394 GLY C CA 1
ATOM 13638 C C . GLY C 1 394 ? -31.452 1.374 -5.074 1.00 33.53 394 GLY C 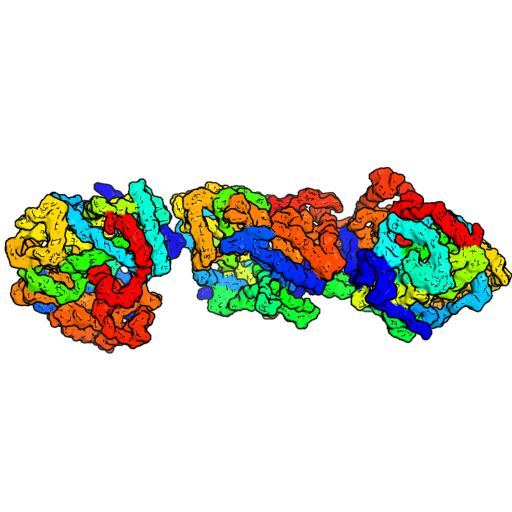C 1
ATOM 13639 O O . GLY C 1 394 ? -30.473 2.086 -4.832 1.00 33.38 394 GLY C O 1
ATOM 13640 N N . GLN C 1 395 ? -31.777 1.007 -6.311 1.00 28.99 395 GLN C N 1
ATOM 13641 C CA . GLN C 1 395 ? -31.013 1.468 -7.456 1.00 27.46 395 GLN C CA 1
ATOM 13642 C C . GLN C 1 395 ? -31.387 2.946 -7.519 1.00 28.76 395 GLN C C 1
ATOM 13643 O O . GLN C 1 395 ? -32.541 3.296 -7.278 1.00 36.22 395 GLN C O 1
ATOM 13649 N N . GLY C 1 396 ? -30.440 3.808 -7.843 1.00 30.29 396 GLY C N 1
ATOM 13650 C CA . GLY C 1 396 ? -30.755 5.236 -7.841 1.00 31.65 396 GLY C CA 1
ATOM 13651 C C . GLY C 1 396 ? -31.847 5.817 -8.735 1.00 32.18 396 GLY C C 1
ATOM 13652 O O . GLY C 1 396 ? -32.227 6.986 -8.564 1.00 29.66 396 GLY C O 1
ATOM 13653 N N . ALA C 1 397 ? -32.382 5.029 -9.667 1.00 25.42 397 ALA C N 1
ATOM 13654 C CA . ALA C 1 397 ? -33.410 5.545 -10.572 1.00 24.21 397 ALA C CA 1
ATOM 13655 C C . ALA C 1 397 ? -34.615 4.596 -10.719 1.00 23.83 397 ALA C C 1
ATOM 13656 O O . ALA C 1 397 ? -35.296 4.601 -11.764 1.00 21.86 397 ALA C O 1
ATOM 13658 N N . THR C 1 398 ? -34.900 3.804 -9.683 1.00 24.35 398 THR C N 1
ATOM 13659 C CA . THR C 1 398 ? -35.982 2.826 -9.788 1.00 28.50 398 THR C CA 1
ATOM 13660 C C . THR C 1 398 ? -37.325 3.410 -10.172 1.00 27.11 398 THR C C 1
ATOM 13661 O O . THR C 1 398 ? -38.087 2.786 -10.915 1.00 24.74 398 THR C O 1
ATOM 13665 N N . ASP C 1 399 ? -37.642 4.589 -9.648 1.00 24.32 399 ASP C N 1
ATOM 13666 C CA . ASP C 1 399 ? -38.912 5.198 -10.004 1.00 24.32 399 ASP C CA 1
ATOM 13667 C C . ASP C 1 399 ? -38.948 5.491 -11.517 1.00 22.72 399 ASP C C 1
ATOM 13668 O O . ASP C 1 399 ? -39.944 5.208 -12.186 1.00 24.50 399 ASP C O 1
ATOM 13673 N N . LEU C 1 400 ? -37.856 6.018 -12.062 1.00 22.71 400 LEU C N 1
ATOM 13674 C CA . LEU C 1 400 ? -37.828 6.333 -13.482 1.00 22.96 400 LEU C CA 1
ATOM 13675 C C . LEU C 1 400 ? -37.875 5.060 -14.332 1.00 23.66 400 LEU C C 1
ATOM 13676 O O . LEU C 1 400 ? -38.505 5.062 -15.399 1.00 22.60 400 LEU C O 1
ATOM 13681 N N . MET C 1 401 ? -37.241 3.985 -13.860 1.00 20.24 401 MET C N 1
ATOM 13682 C CA . MET C 1 401 ? -37.240 2.737 -14.620 1.00 24.77 401 MET C CA 1
ATOM 13683 C C . MET C 1 401 ? -38.636 2.175 -14.686 1.00 24.93 401 MET C C 1
ATOM 13684 O O . MET C 1 401 ? -39.086 1.700 -15.735 1.00 23.90 401 MET C O 1
ATOM 13689 N N . GLY C 1 402 ? -39.342 2.230 -13.570 1.00 24.98 402 GLY C N 1
ATOM 13690 C CA . GLY C 1 402 ? -40.702 1.728 -13.583 1.00 27.99 402 GLY C CA 1
ATOM 13691 C C . GLY C 1 402 ? -41.610 2.593 -14.441 1.00 28.54 402 GLY C C 1
ATOM 13692 O O . GLY C 1 402 ? -42.428 2.085 -15.213 1.00 26.19 402 GLY C O 1
ATOM 13693 N N . THR C 1 403 ? -41.479 3.911 -14.308 1.00 25.38 403 THR C N 1
ATOM 13694 C CA . THR C 1 403 ? -42.296 4.825 -15.087 1.00 24.85 403 THR C CA 1
ATOM 13695 C C . THR C 1 403 ? -42.088 4.648 -16.604 1.00 24.75 403 THR C C 1
ATOM 13696 O O . THR C 1 403 ? -43.049 4.592 -17.349 1.00 26.36 403 THR C O 1
ATOM 13700 N N . LEU C 1 404 ? -40.841 4.530 -17.044 1.00 24.02 404 LEU C N 1
ATOM 13701 C CA . LEU C 1 404 ? -40.504 4.357 -18.455 1.00 24.46 404 LEU C CA 1
ATOM 13702 C C . LEU C 1 404 ? -41.165 3.094 -18.996 1.00 25.33 404 LEU C C 1
ATOM 13703 O O . LEU C 1 404 ? -41.864 3.137 -20.005 1.00 26.56 404 LEU C O 1
ATOM 13708 N N . LEU C 1 405 ? -40.959 1.976 -18.306 1.00 21.37 405 LEU C N 1
ATOM 13709 C CA . LEU C 1 405 ? -41.556 0.721 -18.735 1.00 19.26 405 LEU C CA 1
ATOM 13710 C C . LEU C 1 405 ? -43.046 0.822 -18.855 1.00 24.29 405 LEU C C 1
ATOM 13711 O O . LEU C 1 405 ? -43.602 0.559 -19.921 1.00 21.09 405 LEU C O 1
ATOM 13716 N N . MET C 1 406 ? -43.690 1.177 -17.736 1.00 22.59 406 MET C N 1
ATOM 13717 C CA . MET C 1 406 ? -45.130 1.214 -17.669 1.00 22.13 406 MET C CA 1
ATOM 13718 C C . MET C 1 406 ? -45.769 2.267 -18.557 1.00 23.75 406 MET C C 1
ATOM 13719 O O . MET C 1 406 ? -46.797 1.994 -19.156 1.00 21.70 406 MET C O 1
ATOM 13724 N N . SER C 1 407 ? -45.164 3.444 -18.680 1.00 22.44 407 SER C N 1
ATOM 13725 C CA . SER C 1 407 ? -45.813 4.471 -19.508 1.00 23.30 407 SER C CA 1
ATOM 13726 C C . SER C 1 407 ? -45.914 3.991 -20.957 1.00 23.63 407 SER C C 1
ATOM 13727 O O . SER C 1 407 ? -46.943 4.164 -21.595 1.00 22.76 407 SER C O 1
ATOM 13730 N N . ILE C 1 408 ? -44.844 3.387 -21.472 1.00 22.88 408 ILE C N 1
ATOM 13731 C CA . ILE C 1 408 ? -44.869 2.872 -22.831 1.00 22.70 408 ILE C CA 1
ATOM 13732 C C . ILE C 1 408 ? -45.764 1.640 -22.915 1.00 25.47 408 ILE C C 1
ATOM 13733 O O . ILE C 1 408 ? -46.519 1.452 -23.886 1.00 23.42 408 ILE C O 1
ATOM 13738 N N . THR C 1 409 ? -45.709 0.798 -21.887 1.00 25.08 409 THR C N 1
ATOM 13739 C CA . THR C 1 409 ? -46.572 -0.370 -21.878 1.00 24.55 409 THR C CA 1
ATOM 13740 C C . THR C 1 409 ? -48.056 0.023 -22.018 1.00 23.67 409 THR C C 1
ATOM 13741 O O . THR C 1 409 ? -48.779 -0.608 -22.788 1.00 24.69 409 THR C O 1
ATOM 13745 N N . TYR C 1 410 ? -48.498 1.063 -21.303 1.00 22.86 410 TYR C N 1
ATOM 13746 C CA . TYR C 1 410 ? -49.893 1.509 -21.360 1.00 24.72 410 TYR C CA 1
ATOM 13747 C C . TYR C 1 410 ? -50.196 2.122 -22.731 1.00 25.14 410 TYR C C 1
ATOM 13748 O O . TYR C 1 410 ? -51.241 1.873 -23.293 1.00 27.02 410 TYR C O 1
ATOM 13757 N N . LEU C 1 411 ? -49.287 2.940 -23.243 1.00 23.54 411 LEU C N 1
ATOM 13758 C CA . LEU C 1 411 ? -49.468 3.526 -24.562 1.00 24.40 411 LEU C CA 1
ATOM 13759 C C . LEU C 1 411 ? -49.628 2.390 -25.589 1.00 27.17 411 LEU C C 1
ATOM 13760 O O . LEU C 1 411 ? -50.514 2.424 -26.449 1.00 25.28 411 LEU C O 1
ATOM 13765 N N . VAL C 1 412 ? -48.783 1.363 -25.490 1.00 26.86 412 VAL C N 1
ATOM 13766 C CA . VAL C 1 412 ? -48.892 0.266 -26.435 1.00 25.61 412 VAL C CA 1
ATOM 13767 C C . VAL C 1 412 ? -50.247 -0.414 -26.308 1.00 30.09 412 VAL C C 1
ATOM 13768 O O . VAL C 1 412 ? -50.857 -0.809 -27.321 1.00 30.74 412 VAL C O 1
ATOM 13772 N N . MET C 1 413 ? -50.733 -0.548 -25.078 1.00 27.97 413 MET C N 1
ATOM 13773 C CA . MET C 1 413 ? -52.037 -1.158 -24.875 1.00 28.38 413 MET C CA 1
ATOM 13774 C C . MET C 1 413 ? -53.103 -0.334 -25.593 1.00 28.78 413 MET C C 1
ATOM 13775 O O . MET C 1 413 ? -53.983 -0.886 -26.253 1.00 27.57 413 MET C O 1
ATOM 13780 N N . GLN C 1 414 ? -53.041 0.988 -25.460 1.00 26.82 414 GLN C N 1
ATOM 13781 C CA . GLN C 1 414 ? -54.027 1.836 -26.127 1.00 27.25 414 GLN C CA 1
ATOM 13782 C C . GLN C 1 414 ? -53.927 1.726 -27.670 1.00 30.00 414 GLN C C 1
ATOM 13783 O O . GLN C 1 414 ? -54.944 1.619 -28.372 1.00 28.29 414 GLN C O 1
ATOM 13789 N N . LEU C 1 415 ? -52.703 1.730 -28.183 1.00 28.09 415 LEU C N 1
ATOM 13790 C CA . LEU C 1 415 ? -52.489 1.616 -29.620 1.00 30.32 415 LEU C CA 1
ATOM 13791 C C . LEU C 1 415 ? -53.030 0.289 -30.134 1.00 31.68 415 LEU C C 1
ATOM 13792 O O . LEU C 1 415 ? -53.808 0.253 -31.085 1.00 31.19 415 LEU C O 1
ATOM 13797 N N . ASP C 1 416 ? -52.631 -0.797 -29.476 1.00 29.24 416 ASP C N 1
ATOM 13798 C CA . ASP C 1 416 ? -53.029 -2.135 -29.862 1.00 28.78 416 ASP C CA 1
ATOM 13799 C C . ASP C 1 416 ? -54.535 -2.361 -29.842 1.00 33.03 416 ASP C C 1
ATOM 13800 O O . ASP C 1 416 ? -55.088 -2.929 -30.779 1.00 28.63 416 ASP C O 1
ATOM 13805 N N . HIS C 1 417 ? -55.210 -1.938 -28.777 1.00 29.47 417 HIS C N 1
ATOM 13806 C CA . HIS C 1 417 ? -56.637 -2.218 -28.685 1.00 31.91 417 HIS C CA 1
ATOM 13807 C C . HIS C 1 417 ? -57.608 -1.127 -29.018 1.00 28.58 417 HIS C C 1
ATOM 13808 O O . HIS C 1 417 ? -58.802 -1.388 -29.095 1.00 35.35 417 HIS C O 1
ATOM 13815 N N . THR C 1 418 ? -57.130 0.088 -29.227 1.00 32.20 418 THR C N 1
ATOM 13816 C CA . THR C 1 418 ? -58.070 1.166 -29.475 1.00 33.00 418 THR C CA 1
ATOM 13817 C C . THR C 1 418 ? -57.680 2.210 -30.523 1.00 32.51 418 THR C C 1
ATOM 13818 O O . THR C 1 418 ? -58.565 2.848 -31.095 1.00 36.60 418 THR C O 1
ATOM 13822 N N . ALA C 1 419 ? -56.389 2.409 -30.777 1.00 26.60 419 ALA C N 1
ATOM 13823 C CA . ALA C 1 419 ? -55.994 3.432 -31.739 1.00 28.11 419 ALA C CA 1
ATOM 13824 C C . ALA C 1 419 ? -55.029 3.039 -32.868 1.00 28.95 419 ALA C C 1
ATOM 13825 O O . ALA C 1 419 ? -53.997 3.700 -33.068 1.00 30.25 419 ALA C O 1
ATOM 13827 N N . PRO C 1 420 ? -55.328 1.956 -33.612 1.00 30.21 420 PRO C N 1
ATOM 13828 C CA . PRO C 1 420 ? -54.408 1.588 -34.696 1.00 32.64 420 PRO C CA 1
ATOM 13829 C C . PRO C 1 420 ? -54.187 2.728 -35.705 1.00 36.50 420 PRO C C 1
ATOM 13830 O O . PRO C 1 420 ? -53.137 2.795 -36.350 1.00 38.97 420 PRO C O 1
ATOM 13834 N N . HIS C 1 421 ? -55.160 3.628 -35.816 1.00 37.02 421 HIS C N 1
ATOM 13835 C CA . HIS C 1 421 ? -55.055 4.755 -36.741 1.00 38.29 421 HIS C CA 1
ATOM 13836 C C . HIS C 1 421 ? -53.913 5.677 -36.400 1.00 39.33 421 HIS C C 1
ATOM 13837 O O . HIS C 1 421 ? -53.540 6.542 -37.199 1.00 40.19 421 HIS C O 1
ATOM 13844 N N . LEU C 1 422 ? -53.351 5.513 -35.205 1.00 33.75 422 LEU C N 1
ATOM 13845 C CA . LEU C 1 422 ? -52.236 6.360 -34.826 1.00 29.49 422 LEU C CA 1
ATOM 13846 C C . LEU C 1 422 ? -50.908 5.693 -35.154 1.00 27.26 422 LEU C C 1
ATOM 13847 O O . LEU C 1 422 ? -49.853 6.340 -35.104 1.00 29.70 422 LEU C O 1
ATOM 13852 N N . ASN C 1 423 ? -50.937 4.404 -35.483 1.00 30.44 423 ASN C N 1
ATOM 13853 C CA . ASN C 1 423 ? -49.676 3.719 -35.792 1.00 30.17 423 ASN C CA 1
ATOM 13854 C C . ASN C 1 423 ? -48.890 4.383 -36.901 1.00 31.51 423 ASN C C 1
ATOM 13855 O O . ASN C 1 423 ? -47.666 4.432 -36.833 1.00 28.21 423 ASN C O 1
ATOM 13860 N N . SER C 1 424 ? -49.571 4.910 -37.923 1.00 33.18 424 SER C N 1
ATOM 13861 C CA . SER C 1 424 ? -48.833 5.547 -39.029 1.00 34.23 424 SER C CA 1
ATOM 13862 C C . SER C 1 424 ? -48.021 6.774 -38.598 1.00 38.63 424 SER C C 1
ATOM 13863 O O . SER C 1 424 ? -47.153 7.241 -39.342 1.00 41.46 424 SER C O 1
ATOM 13866 N N . ARG C 1 425 ? -48.276 7.290 -37.393 1.00 38.69 425 ARG C N 1
ATOM 13867 C CA . ARG C 1 425 ? -47.535 8.457 -36.906 1.00 39.46 425 ARG C CA 1
ATOM 13868 C C . ARG C 1 425 ? -46.192 8.014 -36.307 1.00 38.18 425 ARG C C 1
ATOM 13869 O O . ARG C 1 425 ? -45.370 8.843 -35.933 1.00 39.40 425 ARG C O 1
ATOM 13877 N N . ILE C 1 426 ? -45.970 6.704 -36.207 1.00 36.54 426 ILE C N 1
ATOM 13878 C CA . ILE C 1 426 ? -44.736 6.175 -35.621 1.00 34.98 426 ILE C CA 1
ATOM 13879 C C . ILE C 1 426 ? -43.965 5.363 -36.667 1.00 36.82 426 ILE C C 1
ATOM 13880 O O . ILE C 1 426 ? -44.066 4.135 -36.713 1.00 38.35 426 ILE C O 1
ATOM 13885 N N . LYS C 1 427 ? -43.160 6.052 -37.469 1.00 37.47 427 LYS C N 1
ATOM 13886 C CA . LYS C 1 427 ? -42.431 5.419 -38.573 1.00 41.17 427 LYS C CA 1
ATOM 13887 C C . LYS C 1 427 ? -40.944 5.257 -38.371 1.00 38.93 427 LYS C C 1
ATOM 13888 O O . LYS C 1 427 ? -40.320 4.383 -38.969 1.00 39.91 427 LYS C O 1
ATOM 13894 N N . ASP C 1 428 ? -40.367 6.117 -37.558 1.00 32.46 428 ASP C N 1
ATOM 13895 C CA . ASP C 1 428 ? -38.936 6.080 -37.313 1.00 32.63 428 ASP C CA 1
ATOM 13896 C C . ASP C 1 428 ? -38.671 6.800 -35.994 1.00 27.01 428 ASP C C 1
ATOM 13897 O O . ASP C 1 428 ? -39.608 7.166 -35.300 1.00 30.29 428 ASP C O 1
ATOM 13902 N N . MET C 1 429 ? -37.415 7.029 -35.645 1.00 29.00 429 MET C N 1
ATOM 13903 C CA . MET C 1 429 ? -37.184 7.668 -34.369 1.00 32.34 429 MET C CA 1
ATOM 13904 C C . MET C 1 429 ? -37.750 9.077 -34.266 1.00 34.09 429 MET C C 1
ATOM 13905 O O . MET C 1 429 ? -38.473 9.384 -33.316 1.00 33.52 429 MET C O 1
ATOM 13910 N N . PRO C 1 430 ? -37.476 9.942 -35.264 1.00 37.15 430 PRO C N 1
ATOM 13911 C CA . PRO C 1 430 ? -37.995 11.315 -35.197 1.00 34.85 430 PRO C CA 1
ATOM 13912 C C . PRO C 1 430 ? -39.500 11.368 -35.024 1.00 33.57 430 PRO C C 1
ATOM 13913 O O . PRO C 1 430 ? -40.022 12.103 -34.181 1.00 34.22 430 PRO C O 1
ATOM 13917 N N . SER C 1 431 ? -40.212 10.589 -35.819 1.00 34.30 431 SER C N 1
ATOM 13918 C CA . SER C 1 431 ? -41.654 10.599 -35.696 1.00 34.95 431 SER C CA 1
ATOM 13919 C C . SER C 1 431 ? -42.115 9.961 -34.375 1.00 33.72 431 SER C C 1
ATOM 13920 O O . SER C 1 431 ? -43.119 10.388 -33.804 1.00 30.00 431 SER C O 1
ATOM 13923 N N . ALA C 1 432 ? -41.392 8.952 -33.889 1.00 33.15 432 ALA C N 1
ATOM 13924 C CA . ALA C 1 432 ? -41.771 8.317 -32.618 1.00 31.36 432 ALA C CA 1
ATOM 13925 C C . ALA C 1 432 ? -41.655 9.358 -31.512 1.00 28.32 432 ALA C C 1
ATOM 13926 O O . ALA C 1 432 ? -42.568 9.516 -30.705 1.00 29.58 432 ALA C O 1
ATOM 13928 N N . CYS C 1 433 ? -40.532 10.063 -31.495 1.00 29.70 433 CYS C N 1
ATOM 13929 C CA . CYS C 1 433 ? -40.286 11.109 -30.508 1.00 32.26 433 CYS C CA 1
ATOM 13930 C C . CYS C 1 433 ? -41.343 12.215 -30.578 1.00 34.82 433 CYS C C 1
ATOM 13931 O O . CYS C 1 433 ? -41.840 12.670 -29.540 1.00 33.32 433 CYS C O 1
ATOM 13934 N N . ARG C 1 434 ? -41.700 12.644 -31.791 1.00 33.52 434 ARG C N 1
ATOM 13935 C CA . ARG C 1 434 ? -42.727 13.675 -31.931 1.00 32.03 434 ARG C CA 1
ATOM 13936 C C . ARG C 1 434 ? -44.066 13.161 -31.444 1.00 29.71 434 ARG C C 1
ATOM 13937 O O . ARG C 1 434 ? -44.799 13.858 -30.758 1.00 30.84 434 ARG C O 1
ATOM 13945 N N . PHE C 1 435 ? -44.393 11.918 -31.777 1.00 30.91 435 PHE C N 1
ATOM 13946 C CA . PHE C 1 435 ? -45.660 11.400 -31.317 1.00 30.51 435 PHE C CA 1
ATOM 13947 C C . PHE C 1 435 ? -45.707 11.242 -29.785 1.00 33.61 435 PHE C C 1
ATOM 13948 O O . PHE C 1 435 ? -46.698 11.633 -29.147 1.00 33.03 435 PHE C O 1
ATOM 13956 N N . LEU C 1 436 ? -44.659 10.650 -29.205 1.00 31.09 436 LEU C N 1
ATOM 13957 C CA . LEU C 1 436 ? -44.622 10.425 -27.750 1.00 31.88 436 LEU C CA 1
ATOM 13958 C C . LEU C 1 436 ? -44.635 11.759 -27.016 1.00 32.54 436 LEU C C 1
ATOM 13959 O O . LEU C 1 436 ? -45.333 11.917 -26.002 1.00 34.32 436 LEU C O 1
ATOM 13964 N N . ASP C 1 437 ? -43.872 12.717 -27.532 1.00 32.86 437 ASP C N 1
ATOM 13965 C CA . ASP C 1 437 ? -43.828 14.052 -26.933 1.00 33.50 437 ASP C CA 1
ATOM 13966 C C . ASP C 1 437 ? -45.236 14.637 -26.845 1.00 34.14 437 ASP C C 1
ATOM 13967 O O . ASP C 1 437 ? -45.637 15.188 -25.813 1.00 36.38 437 ASP C O 1
ATOM 13972 N N . SER C 1 438 ? -45.996 14.509 -27.924 1.00 32.39 438 SER C N 1
ATOM 13973 C CA . SER C 1 438 ? -47.355 15.020 -27.945 1.00 33.23 438 SER C CA 1
ATOM 13974 C C . SER C 1 438 ? -48.250 14.217 -26.993 1.00 35.66 438 SER C C 1
ATOM 13975 O O . SER C 1 438 ? -49.081 14.774 -26.256 1.00 36.14 438 SER C O 1
ATOM 13978 N N . TYR C 1 439 ? -48.075 12.898 -27.006 1.00 33.52 439 TYR C N 1
ATOM 13979 C CA . TYR C 1 439 ? -48.867 12.018 -26.159 1.00 29.28 439 TYR C CA 1
ATOM 13980 C C . TYR C 1 439 ? -48.655 12.302 -24.670 1.00 27.93 439 TYR C C 1
ATOM 13981 O O . TYR C 1 439 ? -49.616 12.378 -23.910 1.00 33.55 439 TYR C O 1
ATOM 13990 N N . TRP C 1 440 ? -47.406 12.484 -24.269 1.00 28.94 440 TRP C N 1
ATOM 13991 C CA . TRP C 1 440 ? -47.068 12.756 -22.873 1.00 32.67 440 TRP C CA 1
ATOM 13992 C C . TRP C 1 440 ? -47.541 14.134 -22.375 1.00 36.16 440 TRP C C 1
ATOM 13993 O O . TRP C 1 440 ? -47.676 14.343 -21.170 1.00 34.95 440 TRP C O 1
ATOM 14004 N N . GLN C 1 441 ? -47.795 15.068 -23.290 1.00 36.14 441 GLN C N 1
ATOM 14005 C CA . GLN C 1 441 ? -48.278 16.398 -22.898 1.00 34.54 441 GLN C CA 1
ATOM 14006 C C . GLN C 1 441 ? -49.801 16.429 -22.854 1.00 36.05 441 GLN C C 1
ATOM 14007 O O . GLN C 1 441 ? -50.410 17.483 -22.641 1.00 41.41 441 GLN C O 1
ATOM 14013 N N . GLY C 1 442 ? -50.419 15.277 -23.057 1.00 31.84 442 GLY C N 1
ATOM 14014 C CA . GLY C 1 442 ? -51.866 15.192 -23.032 1.00 32.74 442 GLY C CA 1
ATOM 14015 C C . GLY C 1 442 ? -52.554 15.765 -24.270 1.00 36.50 442 GLY C C 1
ATOM 14016 O O . GLY C 1 442 ? -53.751 16.068 -24.230 1.00 37.50 442 GLY C O 1
ATOM 14017 N N . HIS C 1 443 ? -51.820 15.881 -25.376 1.00 38.63 443 HIS C N 1
ATOM 14018 C CA . HIS C 1 443 ? -52.376 16.431 -26.610 1.00 37.06 443 HIS C CA 1
ATOM 14019 C C . HIS C 1 443 ? -53.034 15.442 -27.581 1.00 39.35 443 HIS C C 1
ATOM 14020 O O . HIS C 1 443 ? -53.515 15.854 -28.633 1.00 43.00 443 HIS C O 1
ATOM 14027 N N . GLU C 1 444 ? -53.067 14.153 -27.262 1.00 35.42 444 GLU C N 1
ATOM 14028 C CA . GLU C 1 444 ? -53.677 13.188 -28.174 1.00 33.04 444 GLU C CA 1
ATOM 14029 C C . GLU C 1 444 ? -55.012 12.737 -27.650 1.00 34.94 444 GLU C C 1
ATOM 14030 O O . GLU C 1 444 ? -55.330 12.991 -26.490 1.00 39.02 444 GLU C O 1
ATOM 14036 N N . GLU C 1 445 ? -55.797 12.059 -28.485 1.00 34.46 445 GLU C N 1
ATOM 14037 C CA . GLU C 1 445 ? -57.113 11.602 -28.060 1.00 37.56 445 GLU C CA 1
ATOM 14038 C C . GLU C 1 445 ? -56.999 10.467 -27.059 1.00 36.17 445 GLU C C 1
ATOM 14039 O O . GLU C 1 445 ? -57.979 10.119 -26.406 1.00 35.14 445 GLU C O 1
ATOM 14045 N N . ILE C 1 446 ? -55.834 9.836 -26.987 1.00 33.86 446 ILE C N 1
ATOM 14046 C CA . ILE C 1 446 ? -55.648 8.800 -25.960 1.00 34.69 446 ILE C CA 1
ATOM 14047 C C . ILE C 1 446 ? -54.683 9.478 -24.992 1.00 31.14 446 ILE C C 1
ATOM 14048 O O . ILE C 1 446 ? -53.768 10.189 -25.433 1.00 32.88 446 ILE C O 1
ATOM 14053 N N . ARG C 1 447 ? -54.909 9.300 -23.689 1.00 30.49 447 ARG C N 1
ATOM 14054 C CA . ARG C 1 447 ? -54.061 9.932 -22.685 1.00 30.41 447 ARG C CA 1
ATOM 14055 C C . ARG C 1 447 ? -53.785 9.028 -21.496 1.00 28.69 447 ARG C C 1
ATOM 14056 O O . ARG C 1 447 ? -54.335 7.934 -21.398 1.00 29.56 447 ARG C O 1
ATOM 14064 N N . GLN C 1 448 ? -52.941 9.506 -20.587 1.00 31.10 448 GLN C N 1
ATOM 14065 C CA . GLN C 1 448 ? -52.632 8.750 -19.379 1.00 29.54 448 GLN C CA 1
ATOM 14066 C C . GLN C 1 448 ? -51.981 9.610 -18.323 1.00 26.62 448 GLN C C 1
ATOM 14067 O O . GLN C 1 448 ? -51.316 10.595 -18.619 1.00 29.73 448 GLN C O 1
ATOM 14073 N N . ILE C 1 449 ? -52.179 9.225 -17.071 1.00 27.69 449 ILE C N 1
ATOM 14074 C CA . ILE C 1 449 ? -51.473 9.870 -15.972 1.00 27.75 449 ILE C CA 1
ATOM 14075 C C . ILE C 1 449 ? -50.911 8.631 -15.288 1.00 27.20 449 ILE C C 1
ATOM 14076 O O . ILE C 1 449 ? -51.616 7.620 -15.123 1.00 24.81 449 ILE C O 1
ATOM 14081 N N . SER C 1 450 ? -49.637 8.680 -14.929 1.00 27.81 450 SER C N 1
ATOM 14082 C CA . SER C 1 450 ? -49.048 7.515 -14.311 1.00 28.41 450 SER C CA 1
ATOM 14083 C C . SER C 1 450 ? -47.829 7.803 -13.482 1.00 29.92 450 SER C C 1
ATOM 14084 O O . SER C 1 450 ? -47.206 8.883 -13.541 1.00 27.36 450 SER C O 1
ATOM 14087 N N . LYS C 1 451 ? -47.463 6.774 -12.730 1.00 27.86 451 LYS C N 1
ATOM 14088 C CA . LYS C 1 451 ? -46.267 6.815 -11.895 1.00 31.12 451 LYS C CA 1
ATOM 14089 C C . LYS C 1 451 ? -45.973 5.348 -11.594 1.00 32.62 451 LYS C C 1
ATOM 14090 O O . LYS C 1 451 ? -46.775 4.674 -10.933 1.00 28.12 451 LYS C O 1
ATOM 14096 N N . SER C 1 452 ? -44.862 4.843 -12.132 1.00 34.24 452 SER C N 1
ATOM 14097 C CA . SER C 1 452 ? -44.493 3.452 -11.912 1.00 38.21 452 SER C CA 1
ATOM 14098 C C . SER C 1 452 ? -45.661 2.541 -12.259 1.00 35.73 452 SER C C 1
ATOM 14099 O O . SER C 1 452 ? -46.200 2.585 -13.368 1.00 37.27 452 SER C O 1
ATOM 14102 N N . ASP C 1 453 ? -46.078 1.732 -11.286 1.00 35.28 453 ASP C N 1
ATOM 14103 C CA . ASP C 1 453 ? -47.173 0.800 -11.522 1.00 30.77 453 ASP C CA 1
ATOM 14104 C C . ASP C 1 453 ? -48.595 1.259 -11.220 1.00 29.54 453 ASP C C 1
ATOM 14105 O O . ASP C 1 453 ? -49.513 0.436 -11.149 1.00 28.80 453 ASP C O 1
ATOM 14110 N N . ASP C 1 454 ? -48.795 2.563 -11.044 1.00 26.94 454 ASP C N 1
ATOM 14111 C CA . ASP C 1 454 ? -50.152 3.074 -10.818 1.00 26.97 454 ASP C CA 1
ATOM 14112 C C . ASP C 1 454 ? -50.457 4.003 -12.007 1.00 25.66 454 ASP C C 1
ATOM 14113 O O . ASP C 1 454 ? -49.587 4.749 -12.461 1.00 25.94 454 ASP C O 1
ATOM 14118 N N . ALA C 1 455 ? -51.681 3.950 -12.522 1.00 30.22 455 ALA C N 1
ATOM 14119 C CA . ALA C 1 455 ? -52.039 4.804 -13.653 1.00 27.59 455 ALA C CA 1
ATOM 14120 C C . ALA C 1 455 ? -53.511 4.800 -13.964 1.00 26.40 455 ALA C C 1
ATOM 14121 O O . ALA C 1 455 ? -54.256 3.925 -13.545 1.00 27.56 455 ALA C O 1
ATOM 14123 N N . MET C 1 456 ? -53.945 5.826 -14.677 1.00 28.42 456 MET C N 1
ATOM 14124 C CA . MET C 1 456 ? -55.328 5.845 -15.140 1.00 28.83 456 MET C CA 1
ATOM 14125 C C . MET C 1 456 ? -55.150 6.189 -16.615 1.00 26.66 456 MET C C 1
ATOM 14126 O O . MET C 1 456 ? -54.367 7.068 -16.965 1.00 27.71 456 MET C O 1
ATOM 14131 N N . LEU C 1 457 ? -55.830 5.437 -17.466 1.00 27.42 457 LEU C N 1
ATOM 14132 C CA . LEU C 1 457 ? -55.705 5.622 -18.914 1.00 30.50 457 LEU C CA 1
ATOM 14133 C C . LEU C 1 457 ? -56.962 6.289 -19.444 1.00 31.42 457 LEU C C 1
ATOM 14134 O O . LEU C 1 457 ? -58.077 5.849 -19.126 1.00 31.83 457 LEU C O 1
ATOM 14139 N N . GLY C 1 458 ? -56.780 7.326 -20.262 1.00 33.50 458 GLY C N 1
ATOM 14140 C CA . GLY C 1 458 ? -57.930 8.044 -20.781 1.00 36.13 458 GLY C CA 1
ATOM 14141 C C . GLY C 1 458 ? -58.157 8.085 -22.295 1.00 37.61 458 GLY C C 1
ATOM 14142 O O . GLY C 1 458 ? -57.247 7.886 -23.124 1.00 35.58 458 GLY C O 1
ATOM 14143 N N . TRP C 1 459 ? -59.410 8.362 -22.636 1.00 39.45 459 TRP C N 1
ATOM 14144 C CA . TRP C 1 459 ? -59.884 8.480 -24.018 1.00 38.23 459 TRP C CA 1
ATOM 14145 C C . TRP C 1 459 ? -60.814 9.670 -24.054 1.00 38.73 459 TRP C C 1
ATOM 14146 O O . TRP C 1 459 ? -61.739 9.744 -23.245 1.00 41.08 459 TRP C O 1
ATOM 14157 N N . THR C 1 460 ? -60.554 10.611 -24.956 1.00 41.47 460 THR C N 1
ATOM 14158 C CA . THR C 1 460 ? -61.440 11.761 -25.126 1.00 40.49 460 THR C CA 1
ATOM 14159 C C . THR C 1 460 ? -62.398 11.278 -26.212 1.00 41.03 460 THR C C 1
ATOM 14160 O O . THR C 1 460 ? -62.434 10.087 -26.530 1.00 42.66 460 THR C O 1
ATOM 14164 N N . LYS C 1 461 ? -63.184 12.180 -26.784 1.00 42.79 461 LYS C N 1
ATOM 14165 C CA . LYS C 1 461 ? -64.097 11.763 -27.851 1.00 44.97 461 LYS C CA 1
ATOM 14166 C C . LYS C 1 461 ? -63.215 11.516 -29.071 1.00 41.41 461 LYS C C 1
ATOM 14167 O O . LYS C 1 461 ? -62.207 12.193 -29.256 1.00 42.79 461 LYS C O 1
ATOM 14173 N N . GLY C 1 462 ? -63.567 10.543 -29.893 1.00 38.28 462 GLY C N 1
ATOM 14174 C CA . GLY C 1 462 ? -62.758 10.323 -31.070 1.00 36.74 462 GLY C CA 1
ATOM 14175 C C . GLY C 1 462 ? -62.863 8.913 -31.567 1.00 36.51 462 GLY C C 1
ATOM 14176 O O . GLY C 1 462 ? -63.688 8.128 -31.085 1.00 38.46 462 GLY C O 1
ATOM 14177 N N . ARG C 1 463 ? -62.013 8.584 -32.530 1.00 39.25 463 ARG C N 1
ATOM 14178 C CA . ARG C 1 463 ? -62.008 7.253 -33.113 1.00 40.44 463 ARG C CA 1
ATOM 14179 C C . ARG C 1 463 ? -61.591 6.143 -32.156 1.00 38.98 463 ARG C C 1
ATOM 14180 O O . ARG C 1 463 ? -62.060 5.011 -32.273 1.00 39.17 463 ARG C O 1
ATOM 14188 N N . ALA C 1 464 ? -60.729 6.474 -31.201 1.00 40.99 464 ALA C N 1
ATOM 14189 C CA . ALA C 1 464 ? -60.242 5.483 -30.235 1.00 40.27 464 ALA C CA 1
ATOM 14190 C C . ALA C 1 464 ? -61.244 5.154 -29.121 1.00 40.57 464 ALA C C 1
ATOM 14191 O O . ALA C 1 464 ? -61.217 4.050 -28.567 1.00 42.83 464 ALA C O 1
ATOM 14193 N N . LEU C 1 465 ? -62.136 6.096 -28.810 1.00 40.31 465 LEU C N 1
ATOM 14194 C CA . LEU C 1 465 ? -63.115 5.909 -27.738 1.00 36.74 465 LEU C CA 1
ATOM 14195 C C . LEU C 1 465 ? -63.849 4.588 -27.738 1.00 37.43 465 LEU C C 1
ATOM 14196 O O . LEU C 1 465 ? -63.936 3.925 -26.702 1.00 41.10 465 LEU C O 1
ATOM 14201 N N . VAL C 1 466 ? -64.386 4.195 -28.888 1.00 39.48 466 VAL C N 1
ATOM 14202 C CA . VAL C 1 466 ? -65.095 2.930 -28.990 1.00 37.57 466 VAL C CA 1
ATOM 14203 C C . VAL C 1 466 ? -64.184 1.771 -28.594 1.00 35.36 466 VAL C C 1
ATOM 14204 O O . VAL C 1 466 ? -64.610 0.848 -27.902 1.00 36.83 466 VAL C O 1
ATOM 14208 N N . GLY C 1 467 ? -62.930 1.818 -29.037 1.00 38.20 467 GLY C N 1
ATOM 14209 C CA . GLY C 1 467 ? -61.989 0.753 -28.698 1.00 38.25 467 GLY C CA 1
ATOM 14210 C C . GLY C 1 467 ? -61.640 0.798 -27.211 1.00 36.19 467 GLY C C 1
ATOM 14211 O O . GLY C 1 467 ? -61.379 -0.236 -26.573 1.00 31.01 467 GLY C O 1
ATOM 14212 N N . GLY C 1 468 ? -61.620 2.011 -26.661 1.00 34.55 468 GLY C N 1
ATOM 14213 C CA . GLY C 1 468 ? -61.349 2.150 -25.244 1.00 33.70 468 GLY C CA 1
ATOM 14214 C C . GLY C 1 468 ? -62.361 1.320 -24.463 1.00 35.10 468 GLY C C 1
ATOM 14215 O O . GLY C 1 468 ? -62.002 0.590 -23.530 1.00 33.44 468 GLY C O 1
ATOM 14216 N N . HIS C 1 469 ? -63.634 1.416 -24.842 1.00 34.19 469 HIS C N 1
ATOM 14217 C CA . HIS C 1 469 ? -64.675 0.676 -24.144 1.00 34.67 469 HIS C CA 1
ATOM 14218 C C . HIS C 1 469 ? -64.476 -0.800 -24.284 1.00 34.64 469 HIS C C 1
ATOM 14219 O O . HIS C 1 469 ? -64.705 -1.538 -23.333 1.00 38.72 469 HIS C O 1
ATOM 14226 N N . ARG C 1 470 ? -64.081 -1.249 -25.471 1.00 35.62 470 ARG C N 1
ATOM 14227 C CA . ARG C 1 470 ? -63.839 -2.684 -25.676 1.00 38.86 470 ARG C CA 1
ATOM 14228 C C . ARG C 1 470 ? -62.694 -3.162 -24.787 1.00 33.86 470 ARG C C 1
ATOM 14229 O O . ARG C 1 470 ? -62.697 -4.286 -24.301 1.00 35.99 470 ARG C O 1
ATOM 14237 N N . LEU C 1 471 ? -61.687 -2.318 -24.617 1.00 34.19 471 LEU C N 1
ATOM 14238 C CA . LEU C 1 471 ? -60.531 -2.684 -23.783 1.00 33.52 471 LEU C CA 1
ATOM 14239 C C . LEU C 1 471 ? -60.962 -2.849 -22.328 1.00 35.22 471 LEU C C 1
ATOM 14240 O O . LEU C 1 471 ? -60.617 -3.829 -21.676 1.00 37.06 471 LEU C O 1
ATOM 14245 N N . PHE C 1 472 ? -61.722 -1.878 -21.833 1.00 36.17 472 PHE C N 1
ATOM 14246 C CA . PHE C 1 472 ? -62.226 -1.908 -20.469 1.00 36.74 472 PHE C CA 1
ATOM 14247 C C . PHE C 1 472 ? -62.972 -3.245 -20.305 1.00 37.73 472 PHE C C 1
ATOM 14248 O O . PHE C 1 472 ? -62.716 -4.043 -19.388 1.00 35.88 472 PHE C O 1
ATOM 14256 N N . GLU C 1 473 ? -63.874 -3.516 -21.231 1.00 37.88 473 GLU C N 1
ATOM 14257 C CA . GLU C 1 473 ? -64.645 -4.738 -21.163 1.00 34.98 473 GLU C CA 1
ATOM 14258 C C . GLU C 1 473 ? -63.694 -5.933 -21.124 1.00 35.07 473 GLU C C 1
ATOM 14259 O O . GLU C 1 473 ? -63.915 -6.896 -20.382 1.00 35.78 473 GLU C O 1
ATOM 14265 N N . MET C 1 474 ? -62.627 -5.885 -21.922 1.00 34.98 474 MET C N 1
ATOM 14266 C CA . MET C 1 474 ? -61.667 -6.987 -21.925 1.00 35.83 474 MET C CA 1
ATOM 14267 C C . MET C 1 474 ? -61.046 -7.160 -20.533 1.00 32.32 474 MET C C 1
ATOM 14268 O O . MET C 1 474 ? -60.857 -8.265 -20.061 1.00 32.13 474 MET C O 1
ATOM 14273 N N . LEU C 1 475 ? -60.711 -6.046 -19.900 1.00 33.88 475 LEU C N 1
ATOM 14274 C CA . LEU C 1 475 ? -60.149 -6.069 -18.558 1.00 34.08 475 LEU C CA 1
ATOM 14275 C C . LEU C 1 475 ? -61.205 -6.632 -17.581 1.00 34.64 475 LEU C C 1
ATOM 14276 O O . LEU C 1 475 ? -60.917 -7.544 -16.801 1.00 32.28 475 LEU C O 1
ATOM 14281 N N . LYS C 1 476 ? -62.436 -6.128 -17.653 1.00 37.51 476 LYS C N 1
ATOM 14282 C CA . LYS C 1 476 ? -63.472 -6.630 -16.765 1.00 40.04 476 LYS C CA 1
ATOM 14283 C C . LYS C 1 476 ? -63.604 -8.146 -16.879 1.00 41.67 476 LYS C C 1
ATOM 14284 O O . LYS C 1 476 ? -63.685 -8.843 -15.871 1.00 42.61 476 LYS C O 1
ATOM 14290 N N . GLU C 1 477 ? -63.617 -8.663 -18.104 1.00 42.39 477 GLU C N 1
ATOM 14291 C CA . GLU C 1 477 ? -63.741 -10.101 -18.299 1.00 42.88 477 GLU C CA 1
ATOM 14292 C C . GLU C 1 477 ? -62.563 -10.828 -17.710 1.00 42.00 477 GLU C C 1
ATOM 14293 O O . GLU C 1 477 ? -62.663 -11.992 -17.312 1.00 43.31 477 GLU C O 1
ATOM 14299 N N . GLY C 1 478 ? -61.436 -10.126 -17.679 1.00 42.83 478 GLY C N 1
ATOM 14300 C CA . GLY C 1 478 ? -60.219 -10.657 -17.102 1.00 39.17 478 GLY C CA 1
ATOM 14301 C C . GLY C 1 478 ? -59.732 -12.007 -17.555 1.00 37.33 478 GLY C C 1
ATOM 14302 O O . GLY C 1 478 ? -59.154 -12.733 -16.770 1.00 41.98 478 GLY C O 1
ATOM 14303 N N . LYS C 1 479 ? -59.935 -12.356 -18.816 1.00 38.39 479 LYS C N 1
ATOM 14304 C CA . LYS C 1 479 ? -59.471 -13.655 -19.295 1.00 37.90 479 LYS C CA 1
ATOM 14305 C C . LYS C 1 479 ? -58.198 -13.540 -20.131 1.00 37.78 479 LYS C C 1
ATOM 14306 O O . LYS C 1 479 ? -57.406 -14.465 -20.191 1.00 35.13 479 LYS C O 1
ATOM 14312 N N . VAL C 1 480 ? -57.998 -12.386 -20.763 1.00 34.95 480 VAL C N 1
ATOM 14313 C CA . VAL C 1 480 ? -56.830 -12.200 -21.627 1.00 33.91 480 VAL C CA 1
ATOM 14314 C C . VAL C 1 480 ? -55.968 -11.014 -21.208 1.00 30.02 480 VAL C C 1
ATOM 14315 O O . VAL C 1 480 ? -56.487 -9.934 -20.996 1.00 30.69 480 VAL C O 1
ATOM 14319 N N . ASN C 1 481 ? -54.659 -11.211 -21.097 1.00 30.04 481 ASN C N 1
ATOM 14320 C CA . ASN C 1 481 ? -53.784 -10.117 -20.720 1.00 32.18 481 ASN C CA 1
ATOM 14321 C C . ASN C 1 481 ? -53.701 -9.168 -21.906 1.00 27.73 481 ASN C C 1
ATOM 14322 O O . ASN C 1 481 ? -53.316 -9.572 -22.988 1.00 30.62 481 ASN C O 1
ATOM 14327 N N . PRO C 1 482 ? -54.064 -7.892 -21.722 1.00 30.78 482 PRO C N 1
ATOM 14328 C CA . PRO C 1 482 ? -54.018 -6.913 -22.821 1.00 29.46 482 PRO C CA 1
ATOM 14329 C C . PRO C 1 482 ? -52.632 -6.454 -23.252 1.00 27.34 482 PRO C C 1
ATOM 14330 O O . PRO C 1 482 ? -52.488 -5.720 -24.224 1.00 28.29 482 PRO C O 1
ATOM 14334 N N . SER C 1 483 ? -51.601 -6.892 -22.541 1.00 29.07 483 SER C N 1
ATOM 14335 C CA . SER C 1 483 ? -50.242 -6.475 -22.876 1.00 25.44 483 SER C CA 1
ATOM 14336 C C . SER C 1 483 ? -49.277 -7.628 -23.009 1.00 23.07 483 SER C C 1
ATOM 14337 O O . SER C 1 483 ? -49.403 -8.624 -22.332 1.00 26.03 483 SER C O 1
ATOM 14340 N N . PRO C 1 484 ? -48.302 -7.508 -23.907 1.00 23.58 484 PRO C N 1
ATOM 14341 C CA . PRO C 1 484 ? -47.325 -8.596 -24.040 1.00 24.06 484 PRO C CA 1
ATOM 14342 C C . PRO C 1 484 ? -46.151 -8.387 -23.046 1.00 25.18 484 PRO C C 1
ATOM 14343 O O . PRO C 1 484 ? -45.309 -9.263 -22.889 1.00 22.96 484 PRO C O 1
ATOM 14347 N N . TYR C 1 485 ? -46.104 -7.236 -22.370 1.00 22.66 485 TYR C N 1
ATOM 14348 C CA . TYR C 1 485 ? -44.963 -6.917 -21.483 1.00 25.25 485 TYR C CA 1
ATOM 14349 C C . TYR C 1 485 ? -45.048 -7.143 -19.978 1.00 22.22 485 TYR C C 1
ATOM 14350 O O . TYR C 1 485 ? -44.046 -7.522 -19.357 1.00 23.42 485 TYR C O 1
ATOM 14359 N N . MET C 1 486 ? -46.217 -6.881 -19.398 1.00 21.70 486 MET C N 1
ATOM 14360 C CA . MET C 1 486 ? -46.461 -7.057 -17.976 1.00 22.83 486 MET C CA 1
ATOM 14361 C C . MET C 1 486 ? -47.878 -7.596 -17.793 1.00 26.29 486 MET C C 1
ATOM 14362 O O . MET C 1 486 ? -48.678 -7.554 -18.744 1.00 27.85 486 MET C O 1
ATOM 14367 N N . LYS C 1 487 ? -48.195 -8.106 -16.602 1.00 25.66 487 LYS C N 1
ATOM 14368 C CA . LYS C 1 487 ? -49.552 -8.608 -16.321 1.00 23.77 487 LYS C CA 1
ATOM 14369 C C . LYS C 1 487 ? -50.397 -7.426 -15.878 1.00 26.50 487 LYS C C 1
ATOM 14370 O O . LYS C 1 487 ? -50.254 -6.930 -14.758 1.00 23.75 487 LYS C O 1
ATOM 14376 N N . ILE C 1 488 ? -51.300 -7.000 -16.751 1.00 27.71 488 ILE C N 1
ATOM 14377 C CA . ILE C 1 488 ? -52.153 -5.845 -16.479 1.00 26.82 488 ILE C CA 1
ATOM 14378 C C . ILE C 1 488 ? -53.584 -6.286 -16.261 1.00 28.28 488 ILE C C 1
ATOM 14379 O O . ILE C 1 488 ? -54.065 -7.155 -16.981 1.00 25.92 488 ILE C O 1
ATOM 14384 N N . SER C 1 489 ? -54.259 -5.674 -15.293 1.00 25.40 489 SER C N 1
ATOM 14385 C CA . SER C 1 489 ? -55.676 -5.946 -15.028 1.00 28.23 489 SER C CA 1
ATOM 14386 C C . SER C 1 489 ? -56.305 -4.587 -14.681 1.00 29.07 489 SER C C 1
ATOM 14387 O O . SER C 1 489 ? -55.661 -3.552 -14.844 1.00 26.71 489 SER C O 1
ATOM 14390 N N . TYR C 1 490 ? -57.556 -4.564 -14.240 1.00 31.70 490 TYR C N 1
ATOM 14391 C CA . TYR C 1 490 ? -58.152 -3.281 -13.843 1.00 31.42 490 TYR C CA 1
ATOM 14392 C C . TYR C 1 490 ? -58.128 -3.281 -12.303 1.00 30.93 490 TYR C C 1
ATOM 14393 O O . TYR C 1 490 ? -58.244 -4.340 -11.677 1.00 31.00 490 TYR C O 1
ATOM 14402 N N . GLU C 1 491 ? -57.960 -2.114 -11.690 1.00 30.51 491 GLU C N 1
ATOM 14403 C CA . GLU C 1 491 ? -57.907 -2.032 -10.227 1.00 28.36 491 GLU C CA 1
ATOM 14404 C C . GLU C 1 491 ? -59.305 -2.155 -9.613 1.00 30.51 491 GLU C C 1
ATOM 14405 O O . GLU C 1 491 ? -60.253 -1.501 -10.051 1.00 34.35 491 GLU C O 1
ATOM 14411 N N . HIS C 1 492 ? -59.456 -3.015 -8.616 1.00 34.27 492 HIS C N 1
ATOM 14412 C CA . HIS C 1 492 ? -60.772 -3.152 -7.992 1.00 39.70 492 HIS C CA 1
ATOM 14413 C C . HIS C 1 492 ? -60.916 -1.990 -7.013 1.00 34.73 492 HIS C C 1
ATOM 14414 O O . HIS C 1 492 ? -60.451 -2.048 -5.885 1.00 36.49 492 HIS C O 1
ATOM 14421 N N . GLY C 1 493 ? -61.566 -0.929 -7.457 1.00 32.66 493 GLY C N 1
ATOM 14422 C CA . GLY C 1 493 ? -61.697 0.241 -6.614 1.00 28.18 493 GLY C CA 1
ATOM 14423 C C . GLY C 1 493 ? -60.623 1.163 -7.159 1.00 30.94 493 GLY C C 1
ATOM 14424 O O . GLY C 1 493 ? -59.597 1.404 -6.516 1.00 30.65 493 GLY C O 1
ATOM 14425 N N . GLY C 1 494 ? -60.862 1.660 -8.367 1.00 28.23 494 GLY C N 1
ATOM 14426 C CA . GLY C 1 494 ? -59.914 2.526 -9.045 1.00 28.64 494 GLY C CA 1
ATOM 14427 C C . GLY C 1 494 ? -59.425 3.702 -8.237 1.00 31.86 494 GLY C C 1
ATOM 14428 O O . GLY C 1 494 ? -60.232 4.468 -7.723 1.00 32.01 494 GLY C O 1
ATOM 14429 N N . ALA C 1 495 ? -58.103 3.833 -8.107 1.00 30.75 495 ALA C N 1
ATOM 14430 C CA . ALA C 1 495 ? -57.528 4.950 -7.361 1.00 29.63 495 ALA C CA 1
ATOM 14431 C C . ALA C 1 495 ? -56.217 5.273 -8.030 1.00 28.84 495 ALA C C 1
ATOM 14432 O O . ALA C 1 495 ? -55.659 4.424 -8.715 1.00 28.82 495 ALA C O 1
ATOM 14434 N N . PHE C 1 496 ? -55.732 6.497 -7.860 1.00 27.35 496 PHE C N 1
ATOM 14435 C CA . PHE C 1 496 ? -54.460 6.911 -8.460 1.00 29.18 496 PHE C CA 1
ATOM 14436 C C . PHE C 1 496 ? -53.650 7.637 -7.391 1.00 32.84 496 PHE C C 1
ATOM 14437 O O . PHE C 1 496 ? -54.123 8.620 -6.824 1.00 34.12 496 PHE C O 1
ATOM 14445 N N . LEU C 1 497 ? -52.435 7.156 -7.125 1.00 31.71 497 LEU C N 1
ATOM 14446 C CA . LEU C 1 497 ? -51.588 7.752 -6.088 1.00 32.96 497 LEU C CA 1
ATOM 14447 C C . LEU C 1 497 ? -52.340 8.084 -4.774 1.00 32.35 497 LEU C C 1
ATOM 14448 O O . LEU C 1 497 ? -52.331 9.220 -4.301 1.00 37.09 497 LEU C O 1
ATOM 14453 N N . GLY C 1 498 ? -53.014 7.091 -4.199 1.00 29.67 498 GLY C N 1
ATOM 14454 C CA . GLY C 1 498 ? -53.701 7.306 -2.934 1.00 31.73 498 GLY C CA 1
ATOM 14455 C C . GLY C 1 498 ? -55.099 7.888 -2.957 1.00 33.05 498 GLY C C 1
ATOM 14456 O O . GLY C 1 498 ? -55.834 7.744 -1.983 1.00 33.75 498 GLY C O 1
ATOM 14457 N N . ASP C 1 499 ? -55.479 8.553 -4.046 1.00 31.52 499 ASP C N 1
ATOM 14458 C CA . ASP C 1 499 ? -56.821 9.113 -4.137 1.00 30.58 499 ASP C CA 1
ATOM 14459 C C . ASP C 1 499 ? -57.762 8.240 -4.938 1.00 29.66 499 ASP C C 1
ATOM 14460 O O . ASP C 1 499 ? -57.449 7.802 -6.055 1.00 32.33 499 ASP C O 1
ATOM 14465 N N . ILE C 1 500 ? -58.914 7.962 -4.340 1.00 30.87 500 ILE C N 1
ATOM 14466 C CA . ILE C 1 500 ? -59.931 7.144 -4.978 1.00 33.34 500 ILE C CA 1
ATOM 14467 C C . ILE C 1 500 ? -60.738 7.989 -5.971 1.00 34.03 500 ILE C C 1
ATOM 14468 O O . ILE C 1 500 ? -61.035 9.147 -5.687 1.00 33.71 500 ILE C O 1
ATOM 14473 N N . LEU C 1 501 ? -61.055 7.427 -7.139 1.00 32.60 501 LEU C N 1
ATOM 14474 C CA . LEU C 1 501 ? -61.863 8.161 -8.125 1.00 33.28 501 LEU C CA 1
ATOM 14475 C C . LEU C 1 501 ? -63.303 7.791 -7.787 1.00 33.22 501 LEU C C 1
ATOM 14476 O O . LEU C 1 501 ? -63.722 6.653 -8.012 1.00 33.34 501 LEU C O 1
ATOM 14481 N N . LEU C 1 502 ? -64.039 8.746 -7.210 1.00 36.74 502 LEU C N 1
ATOM 14482 C CA . LEU C 1 502 ? -65.424 8.516 -6.788 1.00 36.76 502 LEU C CA 1
ATOM 14483 C C . LEU C 1 502 ? -66.403 8.931 -7.887 1.00 35.53 502 LEU C C 1
ATOM 14484 O O . LEU C 1 502 ? -66.551 10.116 -8.206 1.00 37.04 502 LEU C O 1
ATOM 14489 N N . TYR C 1 503 ? -67.051 7.936 -8.471 1.00 35.10 503 TYR C N 1
ATOM 14490 C CA . TYR C 1 503 ? -68.007 8.147 -9.559 1.00 38.89 503 TYR C CA 1
ATOM 14491 C C . TYR C 1 503 ? -69.407 8.372 -8.997 1.00 37.51 503 TYR C C 1
ATOM 14492 O O . TYR C 1 503 ? -69.678 7.952 -7.882 1.00 38.45 503 TYR C O 1
ATOM 14501 N N . ASP C 1 504 ? -70.294 9.023 -9.751 1.00 41.49 504 ASP C N 1
ATOM 14502 C CA . ASP C 1 504 ? -71.671 9.164 -9.266 1.00 43.81 504 ASP C CA 1
ATOM 14503 C C . ASP C 1 504 ? -72.526 8.150 -10.026 1.00 43.86 504 ASP C C 1
ATOM 14504 O O . ASP C 1 504 ? -72.005 7.144 -10.516 1.00 44.67 504 ASP C O 1
ATOM 14509 N N . SER C 1 505 ? -73.826 8.406 -10.132 1.00 43.25 505 SER C N 1
ATOM 14510 C CA . SER C 1 505 ? -74.737 7.494 -10.827 1.00 43.23 505 SER C CA 1
ATOM 14511 C C . SER C 1 505 ? -74.453 7.362 -12.324 1.00 41.42 505 SER C C 1
ATOM 14512 O O . SER C 1 505 ? -74.723 6.317 -12.916 1.00 43.57 505 SER C O 1
ATOM 14515 N N . ARG C 1 506 ? -73.912 8.410 -12.935 1.00 41.82 506 ARG C N 1
ATOM 14516 C CA . ARG C 1 506 ? -73.601 8.356 -14.360 1.00 45.43 506 ARG C CA 1
ATOM 14517 C C . ARG C 1 506 ? -72.374 7.494 -14.650 1.00 45.76 506 ARG C C 1
ATOM 14518 O O . ARG C 1 506 ? -72.191 7.019 -15.774 1.00 46.38 506 ARG C O 1
ATOM 14526 N N . ARG C 1 507 ? -71.537 7.285 -13.639 1.00 44.13 507 ARG C N 1
ATOM 14527 C CA . ARG C 1 507 ? -70.336 6.474 -13.810 1.00 41.49 507 ARG C CA 1
ATOM 14528 C C . ARG C 1 507 ? -69.498 7.008 -14.973 1.00 40.27 507 ARG C C 1
ATOM 14529 O O . ARG C 1 507 ? -69.046 6.233 -15.816 1.00 42.86 507 ARG C O 1
ATOM 14537 N N . GLU C 1 508 ? -69.295 8.322 -15.020 1.00 39.69 508 GLU C N 1
ATOM 14538 C CA . GLU C 1 508 ? -68.511 8.928 -16.089 1.00 41.45 508 GLU C CA 1
ATOM 14539 C C . GLU C 1 508 ? -67.479 9.856 -15.475 1.00 39.16 508 GLU C C 1
ATOM 14540 O O . GLU C 1 508 ? -67.740 10.521 -14.475 1.00 39.16 508 GLU C O 1
ATOM 14546 N N . PRO C 1 509 ? -66.287 9.914 -16.076 1.00 39.03 509 PRO C N 1
ATOM 14547 C CA . PRO C 1 509 ? -65.180 10.758 -15.609 1.00 39.25 509 PRO C CA 1
ATOM 14548 C C . PRO C 1 509 ? -65.589 12.202 -15.374 1.00 41.29 509 PRO C C 1
ATOM 14549 O O . PRO C 1 509 ? -65.153 12.835 -14.407 1.00 40.86 509 PRO C O 1
ATOM 14553 N N . GLY C 1 510 ? -66.406 12.729 -16.279 1.00 39.46 510 GLY C N 1
ATOM 14554 C CA . GLY C 1 510 ? -66.823 14.111 -16.158 1.00 37.47 510 GLY C CA 1
ATOM 14555 C C . GLY C 1 510 ? -67.477 14.452 -14.835 1.00 37.75 510 GLY C C 1
ATOM 14556 O O . GLY C 1 510 ? -67.271 15.539 -14.312 1.00 40.66 510 GLY C O 1
ATOM 14557 N N . SER C 1 511 ? -68.270 13.540 -14.285 1.00 38.69 511 SER C N 1
ATOM 14558 C CA . SER C 1 511 ? -68.938 13.824 -13.023 1.00 40.29 511 SER C CA 1
ATOM 14559 C C . SER C 1 511 ? -68.367 13.020 -11.849 1.00 43.46 511 SER C C 1
ATOM 14560 O O . SER C 1 511 ? -69.068 12.744 -10.856 1.00 41.12 511 SER C O 1
ATOM 14563 N N . ALA C 1 512 ? -67.100 12.637 -11.970 1.00 40.09 512 ALA C N 1
ATOM 14564 C CA . ALA C 1 512 ? -66.447 11.870 -10.920 1.00 38.85 512 ALA C CA 1
ATOM 14565 C C . ALA C 1 512 ? -65.483 12.800 -10.217 1.00 39.63 512 ALA C C 1
ATOM 14566 O O . ALA C 1 512 ? -65.088 13.834 -10.768 1.00 39.98 512 ALA C O 1
ATOM 14568 N N . ILE C 1 513 ? -65.109 12.454 -8.991 1.00 36.53 513 ILE C N 1
ATOM 14569 C CA . ILE C 1 513 ? -64.186 13.298 -8.260 1.00 34.79 513 IL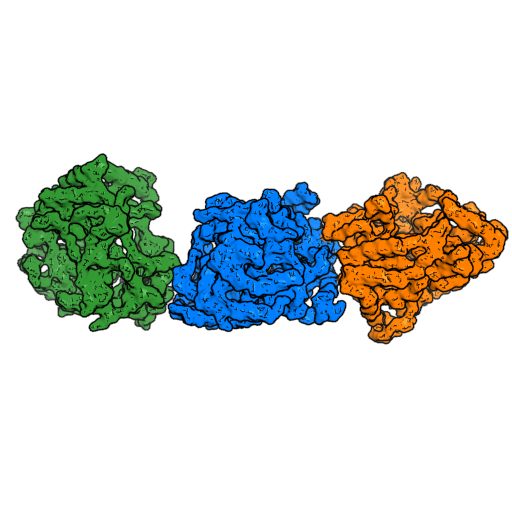E C CA 1
ATOM 14570 C C . ILE C 1 513 ? -63.186 12.430 -7.523 1.00 33.93 513 ILE C C 1
ATOM 14571 O O . ILE C 1 513 ? -63.468 11.261 -7.207 1.00 34.40 513 ILE C O 1
ATOM 14576 N N . PHE C 1 514 ? -62.013 12.998 -7.268 1.00 33.93 514 PHE C N 1
ATOM 14577 C CA . PHE C 1 514 ? -60.992 12.285 -6.515 1.00 35.97 514 PHE C CA 1
ATOM 14578 C C . PHE C 1 514 ? -61.133 12.630 -5.037 1.00 37.65 514 PHE C C 1
ATOM 14579 O O . PHE C 1 514 ? -61.151 13.799 -4.680 1.00 35.36 514 PHE C O 1
ATOM 14587 N N . VAL C 1 515 ? -61.237 11.613 -4.181 1.00 39.01 515 VAL C N 1
ATOM 14588 C CA . VAL C 1 515 ? -61.312 11.849 -2.740 1.00 35.93 515 VAL C CA 1
ATOM 14589 C C . VAL C 1 515 ? -60.194 11.042 -2.069 1.00 37.68 515 VAL C C 1
ATOM 14590 O O . VAL C 1 515 ? -59.717 10.056 -2.639 1.00 36.36 515 VAL C O 1
ATOM 14594 N N . GLY C 1 516 ? -59.745 11.476 -0.895 1.00 32.50 516 GLY C N 1
ATOM 14595 C CA . GLY C 1 516 ? -58.705 10.732 -0.205 1.00 33.10 516 GLY C CA 1
ATOM 14596 C C . GLY C 1 516 ? -59.222 9.350 0.153 1.00 33.56 516 GLY C C 1
ATOM 14597 O O . GLY C 1 516 ? -60.431 9.145 0.254 1.00 35.97 516 GLY C O 1
ATOM 14598 N N . ASN C 1 517 ? -58.323 8.385 0.339 1.00 35.81 517 ASN C N 1
ATOM 14599 C CA . ASN C 1 517 ? -58.740 7.029 0.689 1.00 31.51 517 ASN C CA 1
ATOM 14600 C C . ASN C 1 517 ? -58.824 6.950 2.223 1.00 31.78 517 ASN C C 1
ATOM 14601 O O . ASN C 1 517 ? -57.803 6.946 2.898 1.00 30.71 517 ASN C O 1
ATOM 14606 N N . ILE C 1 518 ? -60.039 6.877 2.768 1.00 32.01 518 ILE C N 1
ATOM 14607 C CA . ILE C 1 518 ? -60.210 6.862 4.225 1.00 32.54 518 ILE C CA 1
ATOM 14608 C C . ILE C 1 518 ? -59.448 5.688 4.855 1.00 30.14 518 ILE C C 1
ATOM 14609 O O . ILE C 1 518 ? -58.856 5.824 5.919 1.00 31.33 518 ILE C O 1
ATOM 14614 N N . ASN C 1 519 ? -59.427 4.543 4.188 1.00 30.56 519 ASN C N 1
ATOM 14615 C CA . ASN C 1 519 ? -58.694 3.399 4.746 1.00 29.91 519 ASN C CA 1
ATOM 14616 C C . ASN C 1 519 ? -57.197 3.728 4.927 1.00 27.54 519 ASN C C 1
ATOM 14617 O O . ASN C 1 519 ? -56.547 3.261 5.879 1.00 30.23 519 ASN C O 1
ATOM 14622 N N . SER C 1 520 ? -56.642 4.539 4.035 1.00 26.35 520 SER C N 1
ATOM 14623 C CA . SER C 1 520 ? -55.233 4.913 4.158 1.00 25.87 520 SER C CA 1
ATOM 14624 C C . SER C 1 520 ? -55.007 5.787 5.386 1.00 27.38 520 SER C C 1
ATOM 14625 O O . SER C 1 520 ? -53.919 5.774 5.991 1.00 23.60 520 SER C O 1
ATOM 14628 N N . MET C 1 521 ? -56.032 6.547 5.774 1.00 28.56 521 MET C N 1
ATOM 14629 C CA . MET C 1 521 ? -55.901 7.386 6.976 1.00 29.24 521 MET C CA 1
ATOM 14630 C C . MET C 1 521 ? -55.792 6.456 8.172 1.00 24.04 521 MET C C 1
ATOM 14631 O O . MET C 1 521 ? -54.988 6.678 9.064 1.00 26.02 521 MET C O 1
ATOM 14636 N N . LEU C 1 522 ? -56.619 5.411 8.189 1.00 25.20 522 LEU C N 1
ATOM 14637 C CA . LEU C 1 522 ? -56.579 4.433 9.285 1.00 25.53 522 LEU C CA 1
ATOM 14638 C C . LEU C 1 522 ? -55.223 3.685 9.269 1.00 25.93 522 LEU C C 1
ATOM 14639 O O . LEU C 1 522 ? -54.611 3.436 10.333 1.00 23.91 522 LEU C O 1
ATOM 14644 N N . ASN C 1 523 ? -54.746 3.339 8.075 1.00 22.88 523 ASN C N 1
ATOM 14645 C CA . ASN C 1 523 ? -53.456 2.642 7.970 1.00 23.29 523 ASN C CA 1
ATOM 14646 C C . ASN C 1 523 ? -52.358 3.484 8.622 1.00 23.80 523 ASN C C 1
ATOM 14647 O O . ASN C 1 523 ? -51.618 3.002 9.490 1.00 22.39 523 ASN C O 1
ATOM 14652 N N . ASN C 1 524 ? -52.270 4.746 8.198 1.00 20.79 524 ASN C N 1
ATOM 14653 C CA . ASN C 1 524 ? -51.255 5.669 8.677 1.00 24.37 524 ASN C CA 1
ATOM 14654 C C . ASN C 1 524 ? -51.316 5.989 10.160 1.00 23.78 524 ASN C C 1
ATOM 14655 O O . ASN C 1 524 ? -50.287 6.041 10.822 1.00 25.39 524 ASN C O 1
ATOM 14660 N N . GLN C 1 525 ? -52.511 6.202 10.693 1.00 22.86 525 GLN C N 1
ATOM 14661 C CA . GLN C 1 525 ? -52.606 6.532 12.103 1.00 25.59 525 GLN C CA 1
ATOM 14662 C C . GLN C 1 525 ? -52.518 5.343 13.032 1.00 24.25 525 GLN C C 1
ATOM 14663 O O . GLN C 1 525 ? -51.956 5.468 14.115 1.00 25.19 525 GLN C O 1
ATOM 14669 N N . PHE C 1 526 ? -53.025 4.186 12.623 1.00 23.30 526 PHE C N 1
ATOM 14670 C CA . PHE C 1 526 ? -53.003 3.059 13.556 1.00 22.97 526 PHE C CA 1
ATOM 14671 C C . PHE C 1 526 ? -52.123 1.856 13.181 1.00 24.29 526 PHE C C 1
ATOM 14672 O O . PHE C 1 526 ? -51.982 0.929 13.986 1.00 22.37 526 PHE C O 1
ATOM 14680 N N . SER C 1 527 ? -51.521 1.885 11.992 1.00 24.76 527 SER C N 1
ATOM 14681 C CA . SER C 1 527 ? -50.606 0.825 11.586 1.00 23.04 527 SER C CA 1
ATOM 14682 C C . SER C 1 527 ? -49.362 1.411 10.892 1.00 26.59 527 SER C C 1
ATOM 14683 O O . SER C 1 527 ? -49.051 1.093 9.741 1.00 23.33 527 SER C O 1
ATOM 14686 N N . PRO C 1 528 ? -48.626 2.293 11.589 1.00 26.63 528 PRO C N 1
ATOM 14687 C CA . PRO C 1 528 ? -47.440 2.835 10.913 1.00 28.47 528 PRO C CA 1
ATOM 14688 C C . PRO C 1 528 ? -46.463 1.717 10.613 1.00 29.27 528 PRO C C 1
ATOM 14689 O O . PRO C 1 528 ? -46.479 0.664 11.267 1.00 25.68 528 PRO C O 1
ATOM 14693 N N . GLU C 1 529 ? -45.604 1.947 9.631 1.00 28.63 529 GLU C N 1
ATOM 14694 C CA . GLU C 1 529 ? -44.635 0.945 9.254 1.00 31.33 529 GLU C CA 1
ATOM 14695 C C . GLU C 1 529 ? -43.476 0.889 10.220 1.00 31.68 529 GLU C C 1
ATOM 14696 O O . GLU C 1 529 ? -42.821 -0.132 10.329 1.00 34.56 529 GLU C O 1
ATOM 14702 N N . TYR C 1 530 ? -43.214 1.995 10.903 1.00 26.69 530 TYR C N 1
ATOM 14703 C CA . TYR C 1 530 ? -42.128 2.057 11.851 1.00 25.33 530 TYR C CA 1
ATOM 14704 C C . TYR C 1 530 ? -42.618 2.637 13.143 1.00 26.20 530 TYR C C 1
ATOM 14705 O O . TYR C 1 530 ? -43.619 3.370 13.148 1.00 28.58 530 TYR C O 1
ATOM 14714 N N . GLY C 1 531 ? -41.891 2.322 14.214 1.00 22.32 531 GLY C N 1
ATOM 14715 C CA . GLY C 1 531 ? -42.165 2.861 15.538 1.00 24.20 531 GLY C CA 1
ATOM 14716 C C . GLY C 1 531 ? -41.715 4.324 15.567 1.00 26.13 531 GLY C C 1
ATOM 14717 O O . GLY C 1 531 ? -41.224 4.826 14.561 1.00 24.99 531 GLY C O 1
ATOM 14718 N N . VAL C 1 532 ? -41.867 5.013 16.696 1.00 28.03 532 VAL C N 1
ATOM 14719 C CA . VAL C 1 532 ? -41.478 6.426 16.771 1.00 27.62 532 VAL C CA 1
ATOM 14720 C C . VAL C 1 532 ? -39.983 6.687 16.982 1.00 26.42 532 VAL C C 1
ATOM 14721 O O . VAL C 1 532 ? -39.549 7.830 16.885 1.00 29.26 532 VAL C O 1
ATOM 14725 N N . GLN C 1 533 ? -39.202 5.636 17.234 1.00 28.70 533 GLN C N 1
ATOM 14726 C CA . GLN C 1 533 ? -37.743 5.731 17.459 1.00 29.63 533 GLN C CA 1
ATOM 14727 C C . GLN C 1 533 ? -37.424 6.870 18.422 1.00 31.87 533 GLN C C 1
ATOM 14728 O O . GLN C 1 533 ? -36.595 7.745 18.109 1.00 31.34 533 GLN C O 1
ATOM 14734 N N . SER C 1 534 ? -38.057 6.860 19.587 1.00 28.88 534 SER C N 1
ATOM 14735 C CA . SER C 1 534 ? -37.873 7.961 20.515 1.00 36.42 534 SER C CA 1
ATOM 14736 C C . SER C 1 534 ? -36.457 8.078 21.046 1.00 39.76 534 SER C C 1
ATOM 14737 O O . SER C 1 534 ? -36.101 9.095 21.652 1.00 42.78 534 SER C O 1
ATOM 14740 N N . GLY C 1 535 ? -35.644 7.051 20.798 1.00 39.19 535 GLY C N 1
ATOM 14741 C CA . GLY C 1 535 ? -34.266 7.074 21.255 1.00 41.24 535 GLY C CA 1
ATOM 14742 C C . GLY C 1 535 ? -33.320 7.741 20.261 1.00 42.86 535 GLY C C 1
ATOM 14743 O O . GLY C 1 535 ? -32.131 7.924 20.548 1.00 44.02 535 GLY C O 1
ATOM 14744 N N . VAL C 1 536 ? -33.825 8.065 19.074 1.00 36.38 536 VAL C N 1
ATOM 14745 C CA . VAL C 1 536 ? -33.016 8.751 18.077 1.00 38.18 536 VAL C CA 1
ATOM 14746 C C . VAL C 1 536 ? -33.262 10.235 18.357 1.00 38.75 536 VAL C C 1
ATOM 14747 O O . VAL C 1 536 ? -34.352 10.768 18.080 1.00 40.04 536 VAL C O 1
ATOM 14751 N N . ARG C 1 537 ? -32.247 10.884 18.921 1.00 39.31 537 ARG C N 1
ATOM 14752 C CA . ARG C 1 537 ? -32.342 12.287 19.307 1.00 41.66 537 ARG C CA 1
ATOM 14753 C C . ARG C 1 537 ? -32.648 13.227 18.181 1.00 37.84 537 ARG C C 1
ATOM 14754 O O . ARG C 1 537 ? -33.512 14.091 18.324 1.00 40.54 537 ARG C O 1
ATOM 14762 N N . ASP C 1 538 ? -31.924 13.077 17.073 1.00 37.15 538 ASP C N 1
ATOM 14763 C CA . ASP C 1 538 ? -32.130 13.920 15.897 1.00 35.74 538 ASP C CA 1
ATOM 14764 C C . ASP C 1 538 ? -33.391 13.433 15.169 1.00 37.03 538 ASP C C 1
ATOM 14765 O O . ASP C 1 538 ? -33.366 12.423 14.460 1.00 38.12 538 ASP C O 1
ATOM 14770 N N . ARG C 1 539 ? -34.483 14.161 15.336 1.00 33.30 539 ARG C N 1
ATOM 14771 C CA . ARG C 1 539 ? -35.749 13.776 14.732 1.00 37.50 539 ARG C CA 1
ATOM 14772 C C . ARG C 1 539 ? -35.741 13.711 13.228 1.00 37.72 539 ARG C C 1
ATOM 14773 O O . ARG C 1 539 ? -36.478 12.915 12.637 1.00 38.25 539 ARG C O 1
ATOM 14781 N N . SER C 1 540 ? -34.910 14.538 12.602 1.00 36.26 540 SER C N 1
ATOM 14782 C CA . SER C 1 540 ? -34.863 14.573 11.147 1.00 34.73 540 SER C CA 1
ATOM 14783 C C . SER C 1 540 ? -34.348 13.240 10.606 1.00 32.02 540 SER C C 1
ATOM 14784 O O . SER C 1 540 ? -34.596 12.889 9.455 1.00 34.76 540 SER C O 1
ATOM 14787 N N . LYS C 1 541 ? -33.645 12.496 11.444 1.00 33.99 541 LYS C N 1
ATOM 14788 C CA . LYS C 1 541 ? -33.111 11.211 11.028 1.00 32.61 541 LYS C CA 1
ATOM 14789 C C . LYS C 1 541 ? -34.078 10.042 11.253 1.00 34.63 541 LYS C C 1
ATOM 14790 O O . LYS C 1 541 ? -33.796 8.939 10.804 1.00 34.69 541 LYS C O 1
ATOM 14796 N N . ARG C 1 542 ? -35.191 10.275 11.949 1.00 31.26 542 ARG C N 1
ATOM 14797 C CA . ARG C 1 542 ? -36.168 9.220 12.221 1.00 31.64 542 ARG C CA 1
ATOM 14798 C C . ARG C 1 542 ? -36.998 8.868 11.015 1.00 29.58 542 ARG C C 1
ATOM 14799 O O . ARG C 1 542 ? -37.104 9.658 10.086 1.00 30.32 542 ARG C O 1
ATOM 14807 N N . LYS C 1 543 ? -37.604 7.683 11.031 1.00 29.66 543 LYS C N 1
ATOM 14808 C CA . LYS C 1 543 ? -38.487 7.293 9.936 1.00 29.13 543 LYS C CA 1
ATOM 14809 C C . LYS C 1 543 ? -39.749 8.154 10.006 1.00 25.68 543 LYS C C 1
ATOM 14810 O O . LYS C 1 543 ? -40.397 8.413 8.998 1.00 29.11 543 LYS C O 1
ATOM 14816 N N . ARG C 1 544 ? -40.119 8.560 11.218 1.00 25.40 544 ARG C N 1
ATOM 14817 C CA . ARG C 1 544 ? -41.318 9.395 11.416 1.00 24.19 544 ARG C CA 1
ATOM 14818 C C . ARG C 1 544 ? -40.858 10.566 12.299 1.00 26.93 544 ARG C C 1
ATOM 14819 O O . ARG C 1 544 ? -41.006 10.549 13.514 1.00 28.25 544 ARG C O 1
ATOM 14827 N N . PRO C 1 545 ? -40.262 11.589 11.681 1.00 25.22 545 PRO C N 1
ATOM 14828 C CA . PRO C 1 545 ? -39.753 12.778 12.377 1.00 26.91 545 PRO C CA 1
ATOM 14829 C C . PRO C 1 545 ? -40.703 13.509 13.333 1.00 25.36 545 PRO C C 1
ATOM 14830 O O . PRO C 1 545 ? -40.330 13.762 14.475 1.00 29.67 545 PRO C O 1
ATOM 14834 N N . PHE C 1 546 ? -41.917 13.812 12.878 1.00 25.21 546 PHE C N 1
ATOM 14835 C CA . PHE C 1 546 ? -42.914 14.531 13.671 1.00 26.14 546 PHE C CA 1
ATOM 14836 C C . PHE C 1 546 ? -44.297 13.924 13.405 1.00 26.73 546 PHE C C 1
ATOM 14837 O O . PHE C 1 546 ? -45.112 14.491 12.655 1.00 29.20 546 PHE C O 1
ATOM 14845 N N . PRO C 1 547 ? -44.596 12.773 14.024 1.00 25.72 547 PRO C N 1
ATOM 14846 C CA . PRO C 1 547 ? -45.909 12.127 13.796 1.00 27.19 547 PRO C CA 1
ATOM 14847 C C . PRO C 1 547 ? -47.136 13.002 14.076 1.00 27.21 547 PRO C C 1
ATOM 14848 O O . PRO C 1 547 ? -48.150 12.893 13.392 1.00 26.47 547 PRO C O 1
ATOM 14852 N N . GLY C 1 548 ? -47.036 13.855 15.086 1.00 28.07 548 GLY C N 1
ATOM 14853 C CA . GLY C 1 548 ? -48.162 14.702 15.467 1.00 29.02 548 GLY C CA 1
ATOM 14854 C C . GLY C 1 548 ? -48.697 15.642 14.396 1.00 25.50 548 GLY C C 1
ATOM 14855 O O . GLY C 1 548 ? -49.884 15.971 14.393 1.00 27.89 548 GLY C O 1
ATOM 14856 N N . LEU C 1 549 ? -47.831 16.057 13.481 1.00 27.32 549 LEU C N 1
ATOM 14857 C CA . LEU C 1 549 ? -48.216 16.974 12.415 1.00 28.06 549 LEU C CA 1
ATOM 14858 C C . LEU C 1 549 ? -49.277 16.483 11.449 1.00 30.22 549 LEU C C 1
ATOM 14859 O O . LEU C 1 549 ? -49.994 17.282 10.865 1.00 30.31 549 LEU C O 1
ATOM 14864 N N . ALA C 1 550 ? -49.394 15.167 11.272 1.00 29.72 550 ALA C N 1
ATOM 14865 C CA . ALA C 1 550 ? -50.386 14.628 10.354 1.00 27.11 550 ALA C CA 1
ATOM 14866 C C . ALA C 1 550 ? -51.806 15.015 10.779 1.00 26.51 550 ALA C C 1
ATOM 14867 O O . ALA C 1 550 ? -52.720 15.023 9.948 1.00 26.91 550 ALA C O 1
ATOM 14869 N N . TRP C 1 551 ? -52.003 15.313 12.068 1.00 27.44 551 TRP C N 1
ATOM 14870 C CA . TRP C 1 551 ? -53.338 15.690 12.537 1.00 29.15 551 TRP C CA 1
ATOM 14871 C C . TRP C 1 551 ? -53.732 17.021 11.892 1.00 29.91 551 TRP C C 1
ATOM 14872 O O . TRP C 1 551 ? -54.890 17.237 11.575 1.00 27.27 551 TRP C O 1
ATOM 14883 N N . ALA C 1 552 ? -52.760 17.903 11.692 1.00 30.35 552 ALA C N 1
ATOM 14884 C CA . ALA C 1 552 ? -53.052 19.213 11.077 1.00 32.70 552 ALA C CA 1
ATOM 14885 C C . ALA C 1 552 ? -53.406 19.166 9.569 1.00 34.59 552 ALA C C 1
ATOM 14886 O O . ALA C 1 552 ? -54.049 20.090 9.037 1.00 35.78 552 ALA C O 1
ATOM 14888 N N . SER C 1 553 ? -53.006 18.091 8.882 1.00 31.19 553 SER C N 1
ATOM 14889 C CA . SER C 1 553 ? -53.260 17.953 7.454 1.00 28.49 553 SER C CA 1
ATOM 14890 C C . SER C 1 553 ? -54.355 16.944 7.156 1.00 32.09 553 SER C C 1
ATOM 14891 O O . SER C 1 553 ? -54.790 16.800 6.011 1.00 35.39 553 SER C O 1
ATOM 14894 N N . MET C 1 554 ? -54.823 16.262 8.198 1.00 32.65 554 MET C N 1
ATOM 14895 C CA . MET C 1 554 ? -55.856 15.249 8.040 1.00 26.91 554 MET C CA 1
ATOM 14896 C C . MET C 1 554 ? -57.127 15.658 7.280 1.00 32.16 554 MET C C 1
ATOM 14897 O O . MET C 1 554 ? -57.621 14.898 6.434 1.00 31.51 554 MET C O 1
ATOM 14902 N N . LYS C 1 555 ? -57.673 16.832 7.594 1.00 31.12 555 LYS C N 1
ATOM 14903 C CA . LYS C 1 555 ? -58.896 17.309 6.939 1.00 29.30 555 LYS C CA 1
ATOM 14904 C C . LYS C 1 555 ? -58.635 17.584 5.457 1.00 29.57 555 LYS C C 1
ATOM 14905 O O . LYS C 1 555 ? -59.419 17.198 4.575 1.00 28.55 555 LYS C O 1
ATOM 14911 N N . ASP C 1 556 ? -57.531 18.264 5.182 1.00 30.63 556 ASP C N 1
ATOM 14912 C CA . ASP C 1 556 ? -57.195 18.545 3.811 1.00 36.71 556 ASP C CA 1
ATOM 14913 C C . ASP C 1 556 ? -56.980 17.252 3.008 1.00 37.52 556 ASP C C 1
ATOM 14914 O O . ASP C 1 556 ? -57.421 17.144 1.863 1.00 34.63 556 ASP C O 1
ATOM 14919 N N . THR C 1 557 ? -56.331 16.260 3.623 1.00 36.02 557 THR C N 1
ATOM 14920 C CA . THR C 1 557 ? -56.059 15.001 2.936 1.00 31.13 557 THR C CA 1
ATOM 14921 C C . THR C 1 557 ? -57.247 14.056 2.778 1.00 31.43 557 THR C C 1
ATOM 14922 O O . THR C 1 557 ? -57.444 13.476 1.699 1.00 31.78 557 THR C O 1
ATOM 14926 N N . TYR C 1 558 ? -58.039 13.914 3.842 1.00 28.73 558 TYR C N 1
ATOM 14927 C CA . TYR C 1 558 ? -59.183 13.004 3.853 1.00 30.19 558 TYR C CA 1
ATOM 14928 C C . TYR C 1 558 ? -60.594 13.604 3.945 1.00 30.22 558 TYR C C 1
ATOM 14929 O O . TYR C 1 558 ? -61.587 12.869 3.824 1.00 29.95 558 TYR C O 1
ATOM 14938 N N . GLY C 1 559 ? -60.674 14.911 4.178 1.00 29.53 559 GLY C N 1
ATOM 14939 C CA . GLY C 1 559 ? -61.963 15.582 4.305 1.00 36.20 559 GLY C CA 1
ATOM 14940 C C . GLY C 1 559 ? -63.015 15.293 3.245 1.00 37.44 559 GLY C C 1
ATOM 14941 O O . GLY C 1 559 ? -64.206 15.275 3.556 1.00 39.24 559 GLY C O 1
ATOM 14942 N N . ALA C 1 560 ? -62.594 15.055 2.002 1.00 36.89 560 ALA C N 1
ATOM 14943 C CA . ALA C 1 560 ? -63.530 14.779 0.918 1.00 35.38 560 ALA C CA 1
ATOM 14944 C C . ALA C 1 560 ? -64.104 13.366 0.921 1.00 36.02 560 ALA C C 1
ATOM 14945 O O . ALA C 1 560 ? -65.001 13.065 0.141 1.00 35.59 560 ALA C O 1
ATOM 14947 N N . CYS C 1 561 ? -63.602 12.482 1.778 1.00 35.62 561 CYS C N 1
ATOM 14948 C CA . CYS C 1 561 ? -64.161 11.126 1.785 1.00 35.60 561 CYS C CA 1
ATOM 14949 C C . CYS C 1 561 ? -65.585 11.202 2.320 1.00 35.32 561 CYS C C 1
ATOM 14950 O O . CYS C 1 561 ? -65.815 11.752 3.393 1.00 37.29 561 CYS C O 1
ATOM 14953 N N . PRO C 1 562 ? -66.561 10.639 1.588 1.00 37.95 562 PRO C N 1
ATOM 14954 C CA . PRO C 1 562 ? -67.965 10.669 2.037 1.00 36.08 562 PRO C CA 1
ATOM 14955 C C . PRO C 1 562 ? -68.170 10.352 3.536 1.00 38.29 562 PRO C C 1
ATOM 14956 O O . PRO C 1 562 ? -68.959 11.022 4.219 1.00 34.56 562 PRO C O 1
ATOM 14960 N N . ILE C 1 563 ? -67.453 9.356 4.058 1.00 36.67 563 ILE C N 1
ATOM 14961 C CA . ILE C 1 563 ? -67.621 8.987 5.464 1.00 32.59 563 ILE C CA 1
ATOM 14962 C C . ILE C 1 563 ? -66.571 9.522 6.428 1.00 32.52 563 ILE C C 1
ATOM 14963 O O . ILE C 1 563 ? -66.365 8.964 7.507 1.00 35.12 563 ILE C O 1
ATOM 14968 N N . TYR C 1 564 ? -65.899 10.602 6.055 1.00 33.89 564 TYR C N 1
ATOM 14969 C CA . TYR C 1 564 ? -64.866 11.166 6.914 1.00 30.38 564 TYR C CA 1
ATOM 14970 C C . TYR C 1 564 ? -65.339 11.418 8.351 1.00 35.30 564 TYR C C 1
ATOM 14971 O O . TYR C 1 564 ? -64.711 10.973 9.322 1.00 34.18 564 TYR C O 1
ATOM 14980 N N . SER C 1 565 ? -66.441 12.144 8.498 1.00 35.26 565 SER C N 1
ATOM 14981 C CA . SER C 1 565 ? -66.960 12.461 9.831 1.00 34.05 565 SER C CA 1
ATOM 14982 C C . SER C 1 565 ? -67.310 11.230 10.622 1.00 32.46 565 SER C C 1
ATOM 14983 O O . SER C 1 565 ? -66.960 11.113 11.790 1.00 35.41 565 SER C O 1
ATOM 14986 N N . ASP C 1 566 ? -68.038 10.324 9.989 1.00 29.72 566 ASP C N 1
ATOM 14987 C CA . ASP C 1 566 ? -68.442 9.087 10.627 1.00 33.09 566 ASP C CA 1
ATOM 14988 C C . ASP C 1 566 ? -67.243 8.310 11.152 1.00 33.48 566 ASP C C 1
ATOM 14989 O O . ASP C 1 566 ? -67.301 7.745 12.246 1.00 34.91 566 ASP C O 1
ATOM 14994 N N . VAL C 1 567 ? -66.161 8.273 10.379 1.00 30.84 567 VAL C N 1
ATOM 14995 C CA . VAL C 1 567 ? -64.981 7.529 10.815 1.00 29.42 567 VAL C CA 1
ATOM 14996 C C . VAL C 1 567 ? -64.344 8.169 12.029 1.00 27.20 567 VAL C C 1
ATOM 14997 O O . VAL C 1 567 ? -64.037 7.474 12.992 1.00 27.18 567 VAL C O 1
ATOM 15001 N N . LEU C 1 568 ? -64.152 9.494 12.002 1.00 27.10 568 LEU C N 1
ATOM 15002 C CA . LEU C 1 568 ? -63.553 10.173 13.157 1.00 28.22 568 LEU C CA 1
ATOM 15003 C C . LEU C 1 568 ? -64.415 9.952 14.400 1.00 30.76 568 LEU C C 1
ATOM 15004 O O . LEU C 1 568 ? -63.893 9.753 15.512 1.00 30.74 568 LEU C O 1
ATOM 15009 N N . GLU C 1 569 ? -65.738 9.962 14.217 1.00 32.11 569 GLU C N 1
ATOM 15010 C CA . GLU C 1 569 ? -66.649 9.721 15.331 1.00 34.14 569 GLU C CA 1
ATOM 15011 C C . GLU C 1 569 ? -66.509 8.272 15.808 1.00 30.51 569 GLU C C 1
ATOM 15012 O O . GLU C 1 569 ? -66.482 8.015 17.015 1.00 31.95 569 GLU C O 1
ATOM 15018 N N . ALA C 1 570 ? -66.419 7.326 14.870 1.00 28.45 570 ALA C N 1
ATOM 15019 C CA . ALA C 1 570 ? -66.248 5.925 15.254 1.00 29.40 570 ALA C CA 1
ATOM 15020 C C . ALA C 1 570 ? -64.920 5.787 16.020 1.00 27.90 570 ALA C C 1
ATOM 15021 O O . ALA C 1 570 ? -64.849 5.116 17.046 1.00 32.25 570 ALA C O 1
ATOM 15023 N N . ILE C 1 571 ? -63.861 6.422 15.526 1.00 27.39 571 ILE C N 1
ATOM 15024 C CA . ILE C 1 571 ? -62.573 6.375 16.224 1.00 25.75 571 ILE C CA 1
ATOM 15025 C C . ILE C 1 571 ? -62.717 6.889 17.672 1.00 26.42 571 ILE C C 1
ATOM 15026 O O . ILE C 1 571 ? -62.279 6.244 18.627 1.00 28.34 571 ILE C O 1
ATOM 15031 N N . GLU C 1 572 ? -63.315 8.061 17.823 1.00 27.87 572 GLU C N 1
ATOM 15032 C CA . GLU C 1 572 ? -63.489 8.673 19.148 1.00 28.13 572 GLU C CA 1
ATOM 15033 C C . GLU C 1 572 ? -64.220 7.708 20.086 1.00 25.43 572 GLU C C 1
ATOM 15034 O O . GLU C 1 572 ? -63.773 7.420 21.212 1.00 26.38 572 GLU C O 1
ATOM 15040 N N . ARG C 1 573 ? -65.308 7.142 19.599 1.00 28.08 573 ARG C N 1
ATOM 15041 C CA . ARG C 1 573 ? -66.085 6.252 20.435 1.00 29.00 573 ARG C CA 1
ATOM 15042 C C . ARG C 1 573 ? -65.289 5.026 20.853 1.00 30.41 573 ARG C C 1
ATOM 15043 O O . ARG C 1 573 ? -65.263 4.673 22.031 1.00 29.29 573 ARG C O 1
ATOM 15051 N N . CYS C 1 574 ? -64.648 4.362 19.891 1.00 27.98 574 CYS C N 1
ATOM 15052 C CA . CYS C 1 574 ? -63.870 3.159 20.214 1.00 29.27 574 CYS C CA 1
ATOM 15053 C C . CYS C 1 574 ? -62.648 3.472 21.060 1.00 24.92 574 CYS C C 1
ATOM 15054 O O . CYS C 1 574 ? -62.243 2.676 21.913 1.00 23.71 574 CYS C O 1
ATOM 15057 N N . TRP C 1 575 ? -62.043 4.628 20.823 1.00 23.93 575 TRP C N 1
ATOM 15058 C CA . TRP C 1 575 ? -60.868 4.968 21.610 1.00 24.83 575 TRP C CA 1
ATOM 15059 C C . TRP C 1 575 ? -61.314 5.232 23.039 1.00 28.37 575 TRP C C 1
ATOM 15060 O O . TRP C 1 575 ? -60.586 4.920 23.977 1.00 28.74 575 TRP C O 1
ATOM 15071 N N . TRP C 1 576 ? -62.507 5.804 23.211 1.00 28.89 576 TRP C N 1
ATOM 15072 C CA . TRP C 1 576 ? -63.009 6.046 24.573 1.00 30.54 576 TRP C CA 1
ATOM 15073 C C . TRP C 1 576 ? -63.196 4.711 25.266 1.00 28.20 576 TRP C C 1
ATOM 15074 O O . TRP C 1 576 ? -62.767 4.526 26.400 1.00 31.93 576 TRP C O 1
ATOM 15085 N N . ASN C 1 577 ? -63.846 3.773 24.581 1.00 27.45 577 ASN C N 1
ATOM 15086 C CA . ASN C 1 577 ? -64.068 2.448 25.182 1.00 25.01 577 ASN C CA 1
ATOM 15087 C C . ASN C 1 577 ? -62.742 1.838 25.631 1.00 29.52 577 ASN C C 1
ATOM 15088 O O . ASN C 1 577 ? -62.630 1.291 26.732 1.00 28.86 577 ASN C O 1
ATOM 15093 N N . ALA C 1 578 ? -61.720 1.948 24.785 1.00 30.81 578 ALA C N 1
ATOM 15094 C CA . ALA C 1 578 ? -60.410 1.345 25.080 1.00 28.29 578 ALA C CA 1
ATOM 15095 C C . ALA C 1 578 ? -59.494 2.079 26.067 1.00 28.74 578 ALA C C 1
ATOM 15096 O O . ALA C 1 578 ? -58.876 1.471 26.937 1.00 29.16 578 ALA C O 1
ATOM 15098 N N . PHE C 1 579 ? -59.389 3.388 25.939 1.00 29.47 579 PHE C N 1
ATOM 15099 C CA . PHE C 1 579 ? -58.485 4.127 26.803 1.00 27.49 579 PHE C CA 1
ATOM 15100 C C . PHE C 1 579 ? -59.173 5.069 27.784 1.00 31.96 579 PHE C C 1
ATOM 15101 O O . PHE C 1 579 ? -58.527 5.640 28.662 1.00 28.72 579 PHE C O 1
ATOM 15109 N N . GLY C 1 580 ? -60.472 5.253 27.626 1.00 30.92 580 GLY C N 1
ATOM 15110 C CA . GLY C 1 580 ? -61.182 6.133 28.538 1.00 34.41 580 GLY C CA 1
ATOM 15111 C C . GLY C 1 580 ? -60.659 7.554 28.429 1.00 34.81 580 GLY C C 1
ATOM 15112 O O . GLY C 1 580 ? -60.568 8.278 29.416 1.00 33.99 580 GLY C O 1
ATOM 15113 N N . GLU C 1 581 ? -60.305 7.950 27.217 1.00 35.82 581 GLU C N 1
ATOM 15114 C CA . GLU C 1 581 ? -59.786 9.290 26.959 1.00 35.05 581 GLU C CA 1
ATOM 15115 C C . GLU C 1 581 ? -60.219 9.675 25.550 1.00 31.75 581 GLU C C 1
ATOM 15116 O O . GLU C 1 581 ? -60.618 8.816 24.766 1.00 28.34 581 GLU C O 1
ATOM 15122 N N . SER C 1 582 ? -60.102 10.963 25.229 1.00 29.20 582 SER C N 1
ATOM 15123 C CA . SER C 1 582 ? -60.479 11.481 23.917 1.00 29.12 582 SER C CA 1
ATOM 15124 C C . SER C 1 582 ? -59.352 11.348 22.906 1.00 28.26 582 SER C C 1
ATOM 15125 O O . SER C 1 582 ? -58.251 11.867 23.116 1.00 27.54 582 SER C O 1
ATOM 15128 N N . TYR C 1 583 ? -59.626 10.689 21.787 1.00 28.29 583 TYR C N 1
ATOM 15129 C CA . TYR C 1 583 ? -58.578 10.547 20.772 1.00 26.78 583 TYR C CA 1
ATOM 15130 C C . TYR C 1 583 ? -58.259 11.919 20.201 1.00 29.40 583 TYR C C 1
ATOM 15131 O O . TYR C 1 583 ? -57.088 12.303 20.075 1.00 28.52 583 TYR C O 1
ATOM 15140 N N . ARG C 1 584 ? -59.300 12.680 19.878 1.00 28.28 584 ARG C N 1
ATOM 15141 C CA . ARG C 1 584 ? -59.078 14.000 19.323 1.00 30.54 584 ARG C CA 1
ATOM 15142 C C . ARG C 1 584 ? -58.136 14.811 20.215 1.00 25.92 584 ARG C C 1
ATOM 15143 O O . ARG C 1 584 ? -57.161 15.387 19.734 1.00 28.89 584 ARG C O 1
ATOM 15151 N N . ALA C 1 585 ? -58.400 14.835 21.514 1.00 29.92 585 ALA C N 1
ATOM 15152 C CA . ALA C 1 585 ? -57.545 15.594 22.437 1.00 29.69 585 ALA C CA 1
ATOM 15153 C C . ALA C 1 585 ? -56.123 15.015 22.486 1.00 31.52 585 ALA C C 1
ATOM 15154 O O . ALA C 1 585 ? -55.129 15.753 22.567 1.00 26.34 585 ALA C O 1
ATOM 15156 N N . TYR C 1 586 ? -56.023 13.687 22.450 1.00 29.00 586 TYR C N 1
ATOM 15157 C CA . TYR C 1 586 ? -54.715 13.031 22.460 1.00 29.33 586 TYR C CA 1
ATOM 15158 C C . TYR C 1 586 ? -53.904 13.508 21.251 1.00 25.35 586 TYR C C 1
ATOM 15159 O O . TYR C 1 586 ? -52.728 13.832 21.374 1.00 31.27 586 TYR C O 1
ATOM 15168 N N . ARG C 1 587 ? -54.543 13.578 20.089 1.00 25.66 587 ARG C N 1
ATOM 15169 C CA . ARG C 1 587 ? -53.854 14.004 18.875 1.00 27.51 587 ARG C CA 1
ATOM 15170 C C . ARG C 1 587 ? -53.566 15.499 18.889 1.00 31.71 587 ARG C C 1
ATOM 15171 O O . ARG C 1 587 ? -52.523 15.940 18.393 1.00 27.06 587 ARG C O 1
ATOM 15179 N N . GLU C 1 588 ? -54.493 16.277 19.437 1.00 29.77 588 GLU C N 1
ATOM 15180 C CA . GLU C 1 588 ? -54.268 17.708 19.518 1.00 32.85 588 GLU C CA 1
ATOM 15181 C C . GLU C 1 588 ? -53.015 17.954 20.336 1.00 29.18 588 GLU C C 1
ATOM 15182 O O . GLU C 1 588 ? -52.169 18.763 19.943 1.00 36.38 588 GLU C O 1
ATOM 15188 N N . ASP C 1 589 ? -52.874 17.246 21.456 1.00 31.51 589 ASP C N 1
ATOM 15189 C CA . ASP C 1 589 ? -51.691 17.391 22.300 1.00 33.11 589 ASP C CA 1
ATOM 15190 C C . ASP C 1 589 ? -50.419 17.002 21.561 1.00 32.92 589 ASP C C 1
ATOM 15191 O O . ASP C 1 589 ? -49.380 17.664 21.688 1.00 31.88 589 ASP C O 1
ATOM 15196 N N . MET C 1 590 ? -50.477 15.886 20.841 1.00 31.25 590 MET C N 1
ATOM 15197 C CA . MET C 1 590 ? -49.315 15.444 20.072 1.00 32.02 590 MET C CA 1
ATOM 15198 C C . MET C 1 590 ? -48.989 16.499 19.000 1.00 28.47 590 MET C C 1
ATOM 15199 O O . MET C 1 590 ? -47.821 16.794 18.748 1.00 33.16 590 MET C O 1
ATOM 15204 N N . LEU C 1 591 ? -50.031 17.060 18.384 1.00 27.26 591 LEU C N 1
ATOM 15205 C CA . LEU C 1 591 ? -49.861 18.078 17.351 1.00 31.06 591 LEU C CA 1
ATOM 15206 C C . LEU C 1 591 ? -49.075 19.227 17.993 1.00 30.16 591 LEU C C 1
ATOM 15207 O O . LEU C 1 591 ? -48.027 19.646 17.481 1.00 27.79 591 LEU C O 1
ATOM 15212 N N . LYS C 1 592 ? -49.572 19.719 19.130 1.00 34.23 592 LYS C N 1
ATOM 15213 C CA . LYS C 1 592 ? -48.887 20.820 19.821 1.00 36.48 592 LYS C CA 1
ATOM 15214 C C . LYS C 1 592 ? -47.430 20.542 20.124 1.00 36.60 592 LYS C C 1
ATOM 15215 O O . LYS C 1 592 ? -46.564 21.373 19.821 1.00 38.93 592 LYS C O 1
ATOM 15221 N N . ARG C 1 593 ? -47.136 19.392 20.730 1.00 36.39 593 ARG C N 1
ATOM 15222 C CA . ARG C 1 593 ? -45.741 19.082 21.060 1.00 34.60 593 ARG C CA 1
ATOM 15223 C C . ARG C 1 593 ? -44.808 19.037 19.831 1.00 36.97 593 ARG C C 1
ATOM 15224 O O . ARG C 1 593 ? -43.718 19.649 19.831 1.00 35.50 593 ARG C O 1
ATOM 15232 N N . ASP C 1 594 ? -45.223 18.315 18.789 1.00 34.02 594 ASP C N 1
ATOM 15233 C CA . ASP C 1 594 ? -44.402 18.222 17.589 1.00 34.58 594 ASP C CA 1
ATOM 15234 C C . ASP C 1 594 ? -44.273 19.554 16.859 1.00 36.44 594 ASP C C 1
ATOM 15235 O O . ASP C 1 594 ? -43.273 19.797 16.190 1.00 36.96 594 ASP C O 1
ATOM 15240 N N . THR C 1 595 ? -45.280 20.410 16.964 1.00 35.31 595 THR C N 1
ATOM 15241 C CA . THR C 1 595 ? -45.173 21.709 16.312 1.00 35.32 595 THR C CA 1
ATOM 15242 C C . THR C 1 595 ? -44.048 22.468 17.034 1.00 37.02 595 THR C C 1
ATOM 15243 O O . THR C 1 595 ? -43.223 23.125 16.413 1.00 38.45 595 THR C O 1
ATOM 15247 N N . LEU C 1 596 ? -43.993 22.355 18.355 1.00 39.85 596 LEU C N 1
ATOM 15248 C CA . LEU C 1 596 ? -42.943 23.036 19.108 1.00 38.58 596 LEU C CA 1
ATOM 15249 C C . LEU C 1 596 ? -41.575 22.440 18.785 1.00 39.41 596 LEU C C 1
ATOM 15250 O O . LEU C 1 596 ? -40.569 23.151 18.650 1.00 41.54 596 LEU C O 1
ATOM 15255 N N . GLU C 1 597 ? -41.527 21.118 18.683 1.00 37.35 597 GLU C N 1
ATOM 15256 C CA . GLU C 1 597 ? -40.272 20.455 18.371 1.00 35.99 597 GLU C CA 1
ATOM 15257 C C . GLU C 1 597 ? -39.796 20.844 16.978 1.00 32.81 597 GLU C C 1
ATOM 15258 O O . GLU C 1 597 ? -38.605 21.044 16.765 1.00 37.02 597 GLU C O 1
ATOM 15264 N N . LEU C 1 598 ? -40.724 20.983 16.037 1.00 33.33 598 LEU C N 1
ATOM 15265 C CA . LEU C 1 598 ? -40.354 21.357 14.680 1.00 34.71 598 LEU C CA 1
ATOM 15266 C C . LEU C 1 598 ? -39.580 22.679 14.636 1.00 36.77 598 LEU C C 1
ATOM 15267 O O . LEU C 1 598 ? -38.578 22.798 13.924 1.00 36.09 598 LEU C O 1
ATOM 15272 N N . SER C 1 599 ? -40.026 23.666 15.408 1.00 38.09 599 SER C N 1
ATOM 15273 C CA . SER C 1 599 ? -39.365 24.974 15.398 1.00 39.29 599 SER C CA 1
ATOM 15274 C C . SER C 1 599 ? -37.895 24.880 15.762 1.00 39.41 599 SER C C 1
ATOM 15275 O O . SER C 1 599 ? -37.120 25.804 15.522 1.00 42.42 599 SER C O 1
ATOM 15278 N N . ARG C 1 600 ? -37.503 23.762 16.348 1.00 41.68 600 ARG C N 1
ATOM 15279 C CA . ARG C 1 600 ? -36.107 23.576 16.715 1.00 43.52 600 ARG C CA 1
ATOM 15280 C C . ARG C 1 600 ? -35.290 23.160 15.489 1.00 42.03 600 ARG C C 1
ATOM 15281 O O . ARG C 1 600 ? -34.053 23.274 15.466 1.00 41.88 600 ARG C O 1
ATOM 15289 N N . TYR C 1 601 ? -35.992 22.698 14.461 1.00 38.22 601 TYR C N 1
ATOM 15290 C CA . TYR C 1 601 ? -35.327 22.232 13.248 1.00 43.74 601 TYR C CA 1
ATOM 15291 C C . TYR C 1 601 ? -35.411 23.193 12.080 1.00 45.26 601 TYR C C 1
ATOM 15292 O O . TYR C 1 601 ? -34.553 23.179 11.201 1.00 47.89 601 TYR C O 1
ATOM 15301 N N . VAL C 1 602 ? -36.454 24.014 12.056 1.00 48.21 602 VAL C N 1
ATOM 15302 C CA . VAL C 1 602 ? -36.624 24.956 10.959 1.00 51.32 602 VAL C CA 1
ATOM 15303 C C . VAL C 1 602 ? -36.066 26.315 11.361 1.00 58.67 602 VAL C C 1
ATOM 15304 O O . VAL C 1 602 ? -36.674 27.027 12.174 1.00 58.30 602 VAL C O 1
ATOM 15308 N N . ALA C 1 603 ? -34.899 26.653 10.800 1.00 63.97 603 ALA C N 1
ATOM 15309 C CA . ALA C 1 603 ? -34.231 27.921 11.080 1.00 69.31 603 ALA C CA 1
ATOM 15310 C C . ALA C 1 603 ? -35.187 29.080 10.770 1.00 72.86 603 ALA C C 1
ATOM 15311 O O . ALA C 1 603 ? -35.269 30.054 11.532 1.00 74.36 603 ALA C O 1
ATOM 15313 N N . SER C 1 604 ? -35.910 28.960 9.655 1.00 74.36 604 SER C N 1
ATOM 15314 C CA . SER C 1 604 ? -36.862 29.982 9.230 1.00 76.42 604 SER C CA 1
ATOM 15315 C C . SER C 1 604 ? -38.181 29.899 10.008 1.00 76.99 604 SER C C 1
ATOM 15316 O O . SER C 1 604 ? -39.225 30.367 9.540 1.00 76.04 604 SER C O 1
ATOM 15319 N N . MET C 1 605 ? -38.134 29.307 11.199 1.00 76.80 605 MET C N 1
ATOM 15320 C CA . MET C 1 605 ? -39.337 29.184 12.011 1.00 78.23 605 MET C CA 1
ATOM 15321 C C . MET C 1 605 ? -39.049 29.753 13.383 1.00 81.70 605 MET C C 1
ATOM 15322 O O . MET C 1 605 ? -38.121 29.305 14.062 1.00 81.08 605 MET C O 1
ATOM 15327 N N . ALA C 1 606 ? -39.830 30.758 13.777 1.00 86.51 606 ALA C N 1
ATOM 15328 C CA . ALA C 1 606 ? -39.647 31.390 15.079 1.00 91.04 606 ALA C CA 1
ATOM 15329 C C . ALA C 1 606 ? -39.524 30.276 16.118 1.00 93.40 606 ALA C C 1
ATOM 15330 O O . ALA C 1 606 ? -40.069 29.182 15.923 1.00 93.53 606 ALA C O 1
ATOM 15332 N N . ARG C 1 607 ? -38.794 30.550 17.201 1.00 96.14 607 ARG C N 1
ATOM 15333 C CA . ARG C 1 607 ? -38.576 29.574 18.275 1.00 97.86 607 ARG C CA 1
ATOM 15334 C C . ARG C 1 607 ? -39.877 28.975 18.822 1.00 98.14 607 ARG C C 1
ATOM 15335 O O . ARG C 1 607 ? -39.851 28.167 19.758 1.00 98.64 607 ARG C O 1
ATOM 15343 N N . GLN C 1 608 ? -41.001 29.383 18.226 1.00 97.42 608 GLN C N 1
ATOM 15344 C CA . GLN C 1 608 ? -42.340 28.900 18.575 1.00 94.97 608 GLN C CA 1
ATOM 15345 C C . GLN C 1 608 ? -43.413 29.426 17.612 1.00 92.23 608 GLN C C 1
ATOM 15346 O O . GLN C 1 608 ? -44.566 29.619 18.007 1.00 91.57 608 GLN C O 1
ATOM 15352 N N . ALA C 1 609 ? -43.032 29.679 16.358 1.00 88.37 609 ALA C N 1
ATOM 15353 C CA . ALA C 1 609 ? -43.997 30.129 15.358 1.00 84.20 609 ALA C CA 1
ATOM 15354 C C . ALA C 1 609 ? -44.734 28.849 14.941 1.00 82.16 609 ALA C C 1
ATOM 15355 O O . ALA C 1 609 ? -44.124 27.762 14.883 1.00 81.29 609 ALA C O 1
ATOM 15357 N N . GLY C 1 610 ? -46.036 28.979 14.666 1.00 77.55 610 GLY C N 1
ATOM 15358 C CA . GLY C 1 610 ? -46.847 27.829 14.281 1.00 68.61 610 GLY C CA 1
ATOM 15359 C C . GLY C 1 610 ? -46.608 27.223 12.903 1.00 63.60 610 GLY C C 1
ATOM 15360 O O . GLY C 1 610 ? -45.575 27.452 12.266 1.00 62.75 610 GLY C O 1
ATOM 15361 N N . LEU C 1 611 ? -47.584 26.440 12.448 1.00 59.05 611 LEU C N 1
ATOM 15362 C CA . LEU C 1 611 ? -47.535 25.752 11.153 1.00 54.47 611 LEU C CA 1
ATOM 15363 C C . LEU C 1 611 ? -48.149 26.602 10.049 1.00 53.84 611 LEU C C 1
ATOM 15364 O O . LEU C 1 611 ? -48.461 26.101 8.959 1.00 53.81 611 LEU C O 1
ATOM 15369 N N . ALA C 1 612 ? -48.320 27.885 10.344 1.00 54.47 612 ALA C N 1
ATOM 15370 C CA . ALA C 1 612 ? -48.934 28.839 9.426 1.00 53.20 612 ALA C CA 1
ATOM 15371 C C . ALA C 1 612 ? -48.502 28.744 7.954 1.00 53.53 612 ALA C C 1
ATOM 15372 O O . ALA C 1 612 ? -49.342 28.620 7.050 1.00 51.20 612 ALA C O 1
ATOM 15374 N N . GLU C 1 613 ? -47.191 28.789 7.731 1.00 55.44 613 GLU C N 1
ATOM 15375 C CA . GLU C 1 613 ? -46.610 28.742 6.388 1.00 57.11 613 GLU C CA 1
ATOM 15376 C C . GLU C 1 613 ? -46.513 27.347 5.746 1.00 54.54 613 GLU C C 1
ATOM 15377 O O . GLU C 1 613 ? -46.183 27.231 4.563 1.00 54.10 613 GLU C O 1
ATOM 15383 N N . LEU C 1 614 ? -46.798 26.297 6.515 1.00 50.04 614 LEU C N 1
ATOM 15384 C CA . LEU C 1 614 ? -46.697 24.928 6.009 1.00 45.71 614 LEU C CA 1
ATOM 15385 C C . LEU C 1 614 ? -47.918 24.401 5.264 1.00 43.77 614 LEU C C 1
ATOM 15386 O O . LEU C 1 614 ? -49.055 24.643 5.663 1.00 43.57 614 LEU C O 1
ATOM 15391 N N . THR C 1 615 ? -47.673 23.662 4.186 1.00 38.04 615 THR C N 1
ATOM 15392 C CA . THR C 1 615 ? -48.765 23.110 3.401 1.00 39.13 615 THR C CA 1
ATOM 15393 C C . THR C 1 615 ? -49.139 21.697 3.843 1.00 39.56 615 THR C C 1
ATOM 15394 O O . THR C 1 615 ? -48.371 21.026 4.528 1.00 38.25 615 THR C O 1
ATOM 15398 N N . PRO C 1 616 ? -50.336 21.226 3.448 1.00 41.92 616 PRO C N 1
ATOM 15399 C CA . PRO C 1 616 ? -50.735 19.870 3.837 1.00 39.75 616 PRO C CA 1
ATOM 15400 C C . PRO C 1 616 ? -49.627 18.877 3.466 1.00 38.88 616 PRO C C 1
ATOM 15401 O O . PRO C 1 616 ? -49.306 17.974 4.239 1.00 37.75 616 PRO C O 1
ATOM 15405 N N . ILE C 1 617 ? -49.031 19.058 2.291 1.00 37.32 617 ILE C N 1
ATOM 15406 C CA . ILE C 1 617 ? -47.971 18.159 1.831 1.00 36.04 617 ILE C CA 1
ATOM 15407 C C . ILE C 1 617 ? -46.766 18.222 2.762 1.00 36.07 617 ILE C C 1
ATOM 15408 O O . ILE C 1 617 ? -46.177 17.183 3.110 1.00 34.60 617 ILE C O 1
ATOM 15413 N N . ASP C 1 618 ? -46.391 19.430 3.178 1.00 34.11 618 ASP C N 1
ATOM 15414 C CA . ASP C 1 618 ? -45.262 19.569 4.094 1.00 34.81 618 ASP C CA 1
ATOM 15415 C C . ASP C 1 618 ? -45.522 18.765 5.377 1.00 35.01 618 ASP C C 1
ATOM 15416 O O . ASP C 1 618 ? -44.644 18.057 5.893 1.00 33.43 618 ASP C O 1
ATOM 15421 N N . LEU C 1 619 ? -46.733 18.893 5.897 1.00 34.25 619 LEU C N 1
ATOM 15422 C CA . LEU C 1 619 ? -47.099 18.193 7.120 1.00 34.40 619 LEU C CA 1
ATOM 15423 C C . LEU C 1 619 ? -47.121 16.653 6.944 1.00 30.97 619 LEU C C 1
ATOM 15424 O O . LEU C 1 619 ? -46.598 15.921 7.785 1.00 32.22 619 LEU C O 1
ATOM 15429 N N . GLU C 1 620 ? -47.701 16.163 5.856 1.00 31.51 620 GLU C N 1
ATOM 15430 C CA . GLU C 1 620 ? -47.764 14.716 5.629 1.00 28.69 620 GLU C CA 1
ATOM 15431 C C . GLU C 1 620 ? -46.351 14.125 5.508 1.00 30.73 620 GLU C C 1
ATOM 15432 O O . GLU C 1 620 ? -46.065 13.012 6.012 1.00 28.37 620 GLU C O 1
ATOM 15438 N N . VAL C 1 621 ? -45.472 14.879 4.851 1.00 29.71 621 VAL C N 1
ATOM 15439 C CA . VAL C 1 621 ? -44.098 14.459 4.647 1.00 29.98 621 VAL C CA 1
ATOM 15440 C C . VAL C 1 621 ? -43.288 14.490 5.931 1.00 31.20 621 VAL C C 1
ATOM 15441 O O . VAL C 1 621 ? -42.448 13.618 6.141 1.00 29.62 621 VAL C O 1
ATOM 15445 N N . LEU C 1 622 ? -43.522 15.482 6.797 1.00 28.15 622 LEU C N 1
ATOM 15446 C CA . LEU C 1 622 ? -42.792 15.540 8.053 1.00 25.83 622 LEU C CA 1
ATOM 15447 C C . LEU C 1 622 ? -43.219 14.401 8.995 1.00 24.80 622 LEU C C 1
ATOM 15448 O O . LEU C 1 622 ? -42.429 13.937 9.803 1.00 23.04 622 LEU C O 1
ATOM 15453 N N . ALA C 1 623 ? -44.471 13.972 8.903 1.00 25.17 623 ALA C N 1
ATOM 15454 C CA . ALA C 1 623 ? -44.948 12.871 9.725 1.00 25.62 623 ALA C CA 1
ATOM 15455 C C . ALA C 1 623 ? -44.519 11.534 9.068 1.00 27.70 623 ALA C C 1
ATOM 15456 O O . ALA C 1 623 ? -44.343 10.536 9.758 1.00 29.49 623 ALA C O 1
ATOM 15458 N N . ASP C 1 624 ? -44.338 11.546 7.747 1.00 27.84 624 ASP C N 1
ATOM 15459 C CA . ASP C 1 624 ? -43.967 10.328 6.994 1.00 27.63 624 ASP C CA 1
ATOM 15460 C C . ASP C 1 624 ? -43.116 10.642 5.755 1.00 26.22 624 ASP C C 1
ATOM 15461 O O . ASP C 1 624 ? -43.646 10.769 4.641 1.00 27.14 624 ASP C O 1
ATOM 15466 N N . PRO C 1 625 ? -41.794 10.797 5.928 1.00 27.51 625 PRO C N 1
ATOM 15467 C CA . PRO C 1 625 ? -40.891 11.098 4.803 1.00 30.84 625 PRO C CA 1
ATOM 15468 C C . PRO C 1 625 ? -40.978 10.101 3.638 1.00 33.92 625 PRO C C 1
ATOM 15469 O O . PRO C 1 625 ? -40.675 10.433 2.473 1.00 35.04 625 PRO C O 1
ATOM 15473 N N . ASN C 1 626 ? -41.409 8.886 3.951 1.00 34.05 626 ASN C N 1
ATOM 15474 C CA . ASN C 1 626 ? -41.532 7.838 2.944 1.00 35.12 626 ASN C CA 1
ATOM 15475 C C . ASN C 1 626 ? -42.454 8.274 1.806 1.00 37.90 626 ASN C C 1
ATOM 15476 O O . ASN C 1 626 ? -42.325 7.779 0.685 1.00 38.06 626 ASN C O 1
ATOM 15481 N N . LYS C 1 627 ? -43.380 9.201 2.075 1.00 34.85 627 LYS C N 1
ATOM 15482 C CA . LYS C 1 627 ? -44.282 9.680 1.028 1.00 32.95 627 LYS C CA 1
ATOM 15483 C C . LYS C 1 627 ? -43.513 10.429 -0.061 1.00 37.29 627 LYS C C 1
ATOM 15484 O O . LYS C 1 627 ? -44.037 10.734 -1.138 1.00 40.58 627 LYS C O 1
ATOM 15490 N N . LEU C 1 628 ? -42.258 10.720 0.221 1.00 38.93 628 LEU C N 1
ATOM 15491 C CA . LEU C 1 628 ? -41.402 11.406 -0.728 1.00 42.25 628 LEU C CA 1
ATOM 15492 C C . LEU C 1 628 ? -40.805 10.336 -1.643 1.00 47.58 628 LEU C C 1
ATOM 15493 O O . LEU C 1 628 ? -40.204 10.641 -2.658 1.00 49.45 628 LEU C O 1
ATOM 15498 N N . GLN C 1 629 ? -40.987 9.077 -1.269 1.00 48.33 629 GLN C N 1
ATOM 15499 C CA . GLN C 1 629 ? -40.451 7.955 -2.029 1.00 53.19 629 GLN C CA 1
ATOM 15500 C C . GLN C 1 629 ? -41.443 7.301 -2.959 1.00 53.15 629 GLN C C 1
ATOM 15501 O O . GLN C 1 629 ? -41.076 6.415 -3.722 1.00 57.62 629 GLN C O 1
ATOM 15507 N N . TYR C 1 630 ? -42.696 7.717 -2.901 1.00 51.08 630 TYR C N 1
ATOM 15508 C CA . TYR C 1 630 ? -43.682 7.087 -3.742 1.00 50.16 630 TYR C CA 1
ATOM 15509 C C . TYR C 1 630 ? -44.841 7.996 -4.117 1.00 50.89 630 TYR C C 1
ATOM 15510 O O . TYR C 1 630 ? -45.515 7.767 -5.125 1.00 52.27 630 TYR C O 1
ATOM 15519 N N . LYS C 1 631 ? -45.076 9.035 -3.321 1.00 48.22 631 LYS C N 1
ATOM 15520 C CA . LYS C 1 631 ? -46.197 9.929 -3.588 1.00 44.98 631 LYS C CA 1
ATOM 15521 C C . LYS C 1 631 ? -45.792 11.265 -4.209 1.00 46.67 631 LYS C C 1
ATOM 15522 O O . LYS C 1 631 ? -46.233 11.611 -5.319 1.00 47.19 631 LYS C O 1
ATOM 15528 N N . TRP C 1 632 ? -44.957 12.008 -3.487 1.00 42.16 632 TRP C N 1
ATOM 15529 C CA . TRP C 1 632 ? -44.503 13.310 -3.940 1.00 42.73 632 TRP C CA 1
ATOM 15530 C C . TRP C 1 632 ? -43.015 13.370 -4.227 1.00 44.63 632 TRP C C 1
ATOM 15531 O O . TRP C 1 632 ? -42.263 12.433 -3.948 1.00 45.37 632 TRP C O 1
ATOM 15542 N N . THR C 1 633 ? -42.602 14.512 -4.760 1.00 44.34 633 THR C N 1
ATOM 15543 C CA . THR C 1 633 ? -41.217 14.757 -5.095 1.00 45.73 633 THR C CA 1
ATOM 15544 C C . THR C 1 633 ? -40.781 16.076 -4.432 1.00 45.31 633 THR C C 1
ATOM 15545 O O . THR C 1 633 ? -41.620 16.899 -4.031 1.00 42.43 633 THR C O 1
ATOM 15549 N N . GLU C 1 634 ? -39.468 16.255 -4.318 1.00 46.97 634 GLU C N 1
ATOM 15550 C CA . GLU C 1 634 ? -38.877 17.434 -3.707 1.00 50.36 634 GLU C CA 1
ATOM 15551 C C . GLU C 1 634 ? -39.567 18.742 -4.035 1.00 51.56 634 GLU C C 1
ATOM 15552 O O . GLU C 1 634 ? -39.839 19.557 -3.145 1.00 55.12 634 GLU C O 1
ATOM 15558 N N . ALA C 1 635 ? -39.835 18.948 -5.318 1.00 50.12 635 ALA C N 1
ATOM 15559 C CA . ALA C 1 635 ? -40.469 20.175 -5.772 1.00 48.19 635 ALA C CA 1
ATOM 15560 C C . ALA C 1 635 ? -41.829 20.456 -5.146 1.00 47.47 635 ALA C C 1
ATOM 15561 O O . ALA C 1 635 ? -42.290 21.605 -5.162 1.00 44.96 635 ALA C O 1
ATOM 15563 N N . ASP C 1 636 ? -42.468 19.424 -4.594 1.00 44.29 636 ASP C N 1
ATOM 15564 C CA . ASP C 1 636 ? -43.789 19.583 -3.988 1.00 41.51 636 ASP C CA 1
ATOM 15565 C C . ASP C 1 636 ? -43.732 20.018 -2.527 1.00 40.90 636 ASP C C 1
ATOM 15566 O O . ASP C 1 636 ? -44.762 20.269 -1.906 1.00 40.28 636 ASP C O 1
ATOM 15571 N N . VAL C 1 637 ? -42.527 20.099 -1.983 1.00 41.50 637 VAL C N 1
ATOM 15572 C CA . VAL C 1 637 ? -42.354 20.448 -0.585 1.00 40.83 637 VAL C CA 1
ATOM 15573 C C . VAL C 1 637 ? -41.727 21.824 -0.410 1.00 41.80 637 VAL C C 1
ATOM 15574 O O . VAL C 1 637 ? -40.787 22.176 -1.129 1.00 43.09 637 VAL C O 1
ATOM 15578 N N . SER C 1 638 ? -42.241 22.600 0.541 1.00 40.26 638 SER C N 1
ATOM 15579 C CA . SER C 1 638 ? -41.660 23.913 0.798 1.00 37.49 638 SER C CA 1
ATOM 15580 C C . SER C 1 638 ? -40.162 23.672 0.942 1.00 38.87 638 SER C C 1
ATOM 15581 O O . SER C 1 638 ? -39.728 22.676 1.518 1.00 38.18 638 SER C O 1
ATOM 15584 N N . ALA C 1 639 ? -39.373 24.581 0.392 1.00 39.90 639 ALA C N 1
ATOM 15585 C CA . ALA C 1 639 ? -37.928 24.486 0.445 1.00 38.51 639 ALA C CA 1
ATOM 15586 C C . ALA C 1 639 ? -37.381 24.381 1.868 1.00 40.81 639 ALA C C 1
ATOM 15587 O O . ALA C 1 639 ? -36.544 23.526 2.153 1.00 41.83 639 ALA C O 1
ATOM 15589 N N . ASN C 1 640 ? -37.838 25.236 2.771 1.00 41.09 640 ASN C N 1
ATOM 15590 C CA . ASN C 1 640 ? -37.299 25.185 4.132 1.00 46.33 640 ASN C CA 1
ATOM 15591 C C . ASN C 1 640 ? -37.597 23.845 4.813 1.00 45.67 640 ASN C C 1
ATOM 15592 O O . ASN C 1 640 ? -36.869 23.418 5.703 1.00 46.69 640 ASN C O 1
ATOM 15597 N N . ILE C 1 641 ? -38.646 23.167 4.362 1.00 42.45 641 ILE C N 1
ATOM 15598 C CA . ILE C 1 641 ? -39.019 21.878 4.928 1.00 40.48 641 ILE C CA 1
ATOM 15599 C C . ILE C 1 641 ? -38.202 20.760 4.289 1.00 41.21 641 ILE C C 1
ATOM 15600 O O . ILE C 1 641 ? -37.791 19.820 4.963 1.00 41.29 641 ILE C O 1
ATOM 15605 N N . HIS C 1 642 ? -37.952 20.861 2.989 1.00 42.32 642 HIS C N 1
ATOM 15606 C CA . HIS C 1 642 ? -37.158 19.846 2.316 1.00 43.76 642 HIS C CA 1
ATOM 15607 C C . HIS C 1 642 ? -35.753 19.772 2.943 1.00 44.11 642 HIS C C 1
ATOM 15608 O O . HIS C 1 642 ? -35.167 18.679 3.077 1.00 40.64 642 HIS C O 1
ATOM 15615 N N . GLU C 1 643 ? -35.222 20.930 3.336 1.00 41.10 643 GLU C N 1
ATOM 15616 C CA . GLU C 1 643 ? -33.905 21.011 3.968 1.00 42.79 643 GLU C CA 1
ATOM 15617 C C . GLU C 1 643 ? -33.830 20.276 5.303 1.00 40.02 643 GLU C C 1
ATOM 15618 O O . GLU C 1 643 ? -32.756 19.887 5.731 1.00 37.99 643 GLU C O 1
ATOM 15624 N N . VAL C 1 644 ? -34.969 20.105 5.971 1.00 39.13 644 VAL C N 1
ATOM 15625 C CA . VAL C 1 644 ? -35.009 19.400 7.261 1.00 36.52 644 VAL C CA 1
ATOM 15626 C C . VAL C 1 644 ? -34.701 17.906 7.060 1.00 34.99 644 VAL C C 1
ATOM 15627 O O . VAL C 1 644 ? -34.063 17.263 7.879 1.00 33.95 644 VAL C O 1
ATOM 15631 N N . LEU C 1 645 ? -35.165 17.381 5.941 1.00 33.14 645 LEU C N 1
ATOM 15632 C CA . LEU C 1 645 ? -35.037 15.971 5.652 1.00 36.16 645 LEU C CA 1
ATOM 15633 C C . LEU C 1 645 ? -33.869 15.569 4.755 1.00 38.99 645 LEU C C 1
ATOM 15634 O O . LEU C 1 645 ? -33.411 14.427 4.799 1.00 36.37 645 LEU C O 1
ATOM 15639 N N . MET C 1 646 ? -33.389 16.505 3.942 1.00 39.32 646 MET C N 1
ATOM 15640 C CA . MET C 1 646 ? -32.310 16.207 3.001 1.00 38.53 646 MET C CA 1
ATOM 15641 C C . MET C 1 646 ? -31.172 17.206 3.079 1.00 39.03 646 MET C C 1
ATOM 15642 O O . MET C 1 646 ? -31.370 18.365 3.460 1.00 40.22 646 MET C O 1
ATOM 15647 N N . HIS C 1 647 ? -29.987 16.749 2.695 1.00 38.53 647 HIS C N 1
ATOM 15648 C CA . HIS C 1 647 ? -28.816 17.609 2.651 1.00 40.80 647 HIS C CA 1
ATOM 15649 C C . HIS C 1 647 ? -28.234 17.448 1.251 1.00 41.55 647 HIS C C 1
ATOM 15650 O O . HIS C 1 647 ? -28.337 16.380 0.643 1.00 41.49 647 HIS C O 1
ATOM 15657 N N . GLY C 1 648 ? -27.614 18.492 0.727 1.00 41.68 648 GLY C N 1
ATOM 15658 C CA . GLY C 1 648 ? -27.084 18.378 -0.619 1.00 41.85 648 GLY C CA 1
ATOM 15659 C C . GLY C 1 648 ? -25.585 18.448 -0.759 1.00 41.23 648 GLY C C 1
ATOM 15660 O O . GLY C 1 648 ? -24.870 18.854 0.161 1.00 40.94 648 GLY C O 1
ATOM 15661 N N . VAL C 1 649 ? -25.118 18.005 -1.922 1.00 42.06 649 VAL C N 1
ATOM 15662 C CA . VAL C 1 649 ? -23.713 18.036 -2.287 1.00 42.72 649 VAL C CA 1
ATOM 15663 C C . VAL C 1 649 ? -23.598 19.344 -3.093 1.00 44.47 649 VAL C C 1
ATOM 15664 O O . VAL C 1 649 ? -24.607 19.822 -3.625 1.00 45.51 649 VAL C O 1
ATOM 15668 N N . SER C 1 650 ? -22.401 19.920 -3.197 1.00 45.15 650 SER C N 1
ATOM 15669 C CA . SER C 1 650 ? -22.254 21.192 -3.928 1.00 47.42 650 SER C CA 1
ATOM 15670 C C . SER C 1 650 ? -22.718 21.128 -5.373 1.00 46.45 650 SER C C 1
ATOM 15671 O O . SER C 1 650 ? -22.502 20.123 -6.054 1.00 42.23 650 SER C O 1
ATOM 15674 N N . VAL C 1 651 ? -23.349 22.208 -5.832 1.00 47.92 651 VAL C N 1
ATOM 15675 C CA . VAL C 1 651 ? -23.857 22.287 -7.199 1.00 51.84 651 VAL C CA 1
ATOM 15676 C C . VAL C 1 651 ? -22.701 22.290 -8.185 1.00 50.91 651 VAL C C 1
ATOM 15677 O O . VAL C 1 651 ? -22.813 21.763 -9.302 1.00 50.99 651 VAL C O 1
ATOM 15681 N N . GLU C 1 652 ? -21.589 22.879 -7.758 1.00 47.80 652 GLU C N 1
ATOM 15682 C CA . GLU C 1 652 ? -20.406 22.976 -8.601 1.00 49.50 652 GLU C CA 1
ATOM 15683 C C . GLU C 1 652 ? -19.902 21.596 -8.950 1.00 45.71 652 GLU C C 1
ATOM 15684 O O . GLU C 1 652 ? -19.572 21.316 -10.102 1.00 41.16 652 GLU C O 1
ATOM 15690 N N . LYS C 1 653 ? -19.848 20.729 -7.948 1.00 45.51 653 LYS C N 1
ATOM 15691 C CA . LYS C 1 653 ? -19.359 19.376 -8.169 1.00 44.91 653 LYS C CA 1
ATOM 15692 C C . LYS C 1 653 ? -20.274 18.485 -8.989 1.00 41.74 653 LYS C C 1
ATOM 15693 O O . LYS C 1 653 ? -19.789 17.694 -9.792 1.00 44.64 653 LYS C O 1
ATOM 15699 N N . THR C 1 654 ? -21.585 18.607 -8.815 1.00 40.26 654 THR C N 1
ATOM 15700 C CA . THR C 1 654 ? -22.493 17.765 -9.583 1.00 42.85 654 THR C CA 1
ATOM 15701 C C . THR C 1 654 ? -22.566 18.305 -11.007 1.00 42.69 654 THR C C 1
ATOM 15702 O O . THR C 1 654 ? -22.712 17.550 -11.969 1.00 42.68 654 THR C O 1
ATOM 15706 N N . GLU C 1 655 ? -22.426 19.625 -11.123 1.00 44.73 655 GLU C N 1
ATOM 15707 C CA . GLU C 1 655 ? -22.478 20.329 -12.404 1.00 44.45 655 GLU C CA 1
ATOM 15708 C C . GLU C 1 655 ? -21.357 19.859 -13.299 1.00 40.47 655 GLU C C 1
ATOM 15709 O O . GLU C 1 655 ? -21.564 19.579 -14.485 1.00 41.97 655 GLU C O 1
ATOM 15715 N N . ARG C 1 656 ? -20.168 19.793 -12.721 1.00 39.77 656 ARG C N 1
ATOM 15716 C CA . ARG C 1 656 ? -18.991 19.344 -13.435 1.00 41.85 656 ARG C CA 1
ATOM 15717 C C . ARG C 1 656 ? -19.144 17.857 -13.774 1.00 42.90 656 ARG C C 1
ATOM 15718 O O . ARG C 1 656 ? -18.734 17.408 -14.845 1.00 42.81 656 ARG C O 1
ATOM 15726 N N . PHE C 1 657 ? -19.730 17.095 -12.854 1.00 42.52 657 PHE C N 1
ATOM 15727 C CA . PHE C 1 657 ? -19.941 15.668 -13.079 1.00 36.89 657 PHE C CA 1
ATOM 15728 C C . PHE C 1 657 ? -20.914 15.505 -14.244 1.00 37.01 657 PHE C C 1
ATOM 15729 O O . PHE C 1 657 ? -20.614 14.802 -15.201 1.00 36.02 657 PHE C O 1
ATOM 15737 N N . LEU C 1 658 ? -22.070 16.169 -14.176 1.00 37.65 658 LEU C N 1
ATOM 15738 C CA . LEU C 1 658 ? -23.073 16.062 -15.243 1.00 40.92 658 LEU C CA 1
ATOM 15739 C C . LEU C 1 658 ? -22.533 16.404 -16.623 1.00 42.45 658 LEU C C 1
ATOM 15740 O O . LEU C 1 658 ? -22.821 15.714 -17.615 1.00 42.94 658 LEU C O 1
ATOM 15745 N N . ARG C 1 659 ? -21.751 17.476 -16.681 1.00 42.91 659 ARG C N 1
ATOM 15746 C CA . ARG C 1 659 ? -21.168 17.923 -17.930 1.00 44.18 659 ARG C CA 1
ATOM 15747 C C . ARG C 1 659 ? -20.385 16.801 -18.600 1.00 42.83 659 ARG C C 1
ATOM 15748 O O . ARG C 1 659 ? -20.467 16.630 -19.818 1.00 45.77 659 ARG C O 1
ATOM 15756 N N . SER C 1 660 ? -19.662 16.015 -17.812 1.00 39.69 660 SER C N 1
ATOM 15757 C CA . SER C 1 660 ? -18.871 14.922 -18.365 1.00 37.09 660 SER C CA 1
ATOM 15758 C C . SER C 1 660 ? -19.711 13.682 -18.704 1.00 37.29 660 SER C C 1
ATOM 15759 O O . SER C 1 660 ? -19.224 12.757 -19.366 1.00 32.13 660 SER C O 1
ATOM 15762 N N . VAL C 1 661 ? -20.960 13.656 -18.247 1.00 36.79 661 VAL C N 1
ATOM 15763 C CA . VAL C 1 661 ? -21.814 12.497 -18.518 1.00 36.05 661 VAL C CA 1
ATOM 15764 C C . VAL C 1 661 ? -22.671 12.682 -19.743 1.00 35.57 661 VAL C C 1
ATOM 15765 O O . VAL C 1 661 ? -22.695 11.845 -20.645 1.00 37.57 661 VAL C O 1
ATOM 15769 N N . MET C 1 662 ? -23.372 13.792 -19.780 1.00 37.97 662 MET C N 1
ATOM 15770 C CA . MET C 1 662 ? -24.255 14.053 -20.881 1.00 43.89 662 MET C CA 1
ATOM 15771 C C . MET C 1 662 ? -23.619 14.334 -22.224 1.00 46.85 662 MET C C 1
ATOM 15772 O O . MET C 1 662 ? -22.441 14.666 -22.319 1.00 45.07 662 MET C O 1
ATOM 15777 N N . PRO C 1 663 ? -24.407 14.176 -23.294 1.00 50.88 663 PRO C N 1
ATOM 15778 C CA . PRO C 1 663 ? -23.953 14.405 -24.669 1.00 57.34 663 PRO C CA 1
ATOM 15779 C C . PRO C 1 663 ? -23.732 15.899 -24.856 1.00 62.33 663 PRO C C 1
ATOM 15780 O O . PRO C 1 663 ? -22.622 16.361 -25.101 1.00 61.36 663 PRO C O 1
ATOM 15784 N N . ARG C 1 664 ? -24.830 16.634 -24.714 1.00 70.07 664 ARG C N 1
ATOM 15785 C CA . ARG C 1 664 ? -24.870 18.086 -24.860 1.00 78.28 664 ARG C CA 1
ATOM 15786 C C . ARG C 1 664 ? -25.839 18.618 -23.807 1.00 80.62 664 ARG C C 1
ATOM 15787 O O . ARG C 1 664 ? -25.555 19.684 -23.209 1.00 81.00 664 ARG C O 1
#

Secondary structure (DSSP, 8-state):
--PPPEEETTSHHHHTTS-SSHHHHHHHHPPP-----EEETTEETT-HHHHHHHHHHHHHHHHHS---B-TTS-B-TT---S-SGGG-EEEEEE-BSPPPPPSB-HHHHHHTT--SS-SSHHHHHHHHHHHHHHHSS------EEETT----TTT----HHHHHHHHHHHHHHHHHHHHHHHTT-HHHHHHHH---S-EEEEEEEE----EEEETTTTEEEEPP-EEE-HHHHHTTTSSS-EEEPB-B-THHHHHH-----TT-EEEEEEEEEE--HHHHHHHHHHHHHHHHHHHHTTHHHH---SHHHHHHHHHT-SEEEEEEESSHHHH--HHHHHHHHHHHHHHT--HHHHHHHHHHTT--EEE--SSTT---EEES-TTS---B-S--TTSTTHHHHHHHHHHHHHHHHHHHHH-GGGGGG-SSHHHHHHHHHHHHTT-SSEEEEEETTEEEEEE-SSHHHHHHHHHHHHHHHTSS-S-SSS-EEE-SS-EETTEEEE--TT--GGG-EEEE-HHHHHHHHHS-SS---TT-S-GGGSSSS-GGGHHHHHHHHHTTSTTHHHHHHHHHHHHHHHHSS-HHHHHHHHHHHHHHHHTTT-TTS-TT--STT--HHHHHHHH-GGGGTTT--GGGS-HHHHHHHEEE--HHHHHHHHHHHS--/--PPPEEETTSHHHHTTS-SSHHHHHHHH--------EEETTEETT-HHHHHHHHHHHHHHHHHS---B-TTS-B-TT---S-SGGG-EEEEEE-BSPPPPPSB-HHHHHHTT--SS-SSHHHHHHHHHHHHHHHSS------EEETT----TTT----HHHHHHHHHHHHHHHHHHHHHHHTT-HHHHHHHH---S-EEEEEEEE----EEEETTTTEEEEPP-EEE-HHHHHTTTSSS-EEEPB-B-HHHHHHH-----TT-EEEEEEEEEE--HHHHHHHHHHHHHHHHHHTTTTHHHH---SHHHHHHHHHT-SEEEEEEESSHHHH--HHHHHHHHHHHHHTT--HHHHHHHHHHTT--EEE--SBTTB--EEES-TTS---B-S--TTSTTHHHHHHHHHHHHHHHHHHHHT-GGGGGG-SSHHHHHHHHHHHHTT-SSEEEEEETTEEEEEE-SSTHHHHHHHHHHHHHHTSS-S-SSS-EEE-SS-EETTEEEE--TT--GGG-EEEE-HHHHHHHHHS-SS---TT-S-GGGSSSS-GGGHHHHHHHHHTTSTTHHHHHHHHHHHHHHHHSS-HHHHHHHHHHHHHHHHHTT-TTS-TT--STT--HHHHHHHH-GGGGTTT--GGGS-HHHHHHHEEE--HHHHHHHHHHHS--/--PPPEEETTSHHHHTTS-SSHHHHHHHH--------EEETTEETT-HHHHHHHHHHHHHHHHHS---B-TTS-B-TT---S-SGGG-EEEEEE-BSPPPPPSB-HHHHHHTT--SS-SSHHHHHHHHHHHHHHHSS------EEETT----TTT----HHHHHHHHHHHHHHHHHHHHHHHTT-HHHHHHHH---S-EEEEEEEE----EEE-TTT--EEEPP-EEE-HHHHHTTTSSS-EEEPB-B-THHHHHH-----TT-EEEEEEEEEE--HHHHHHHHHHHHHHHHHHHHTTHHHH---SHHHHHHHHHT-SEEEEEEESSHHHH--HHHHHHHHHHHHHHT--HHHHHHHHHHTT--EEE--SSTT---EEES-TTS---B-S--TTSTTHHHHHHHHHHHHHHHHHHHHT-GGGGGG-SSHHHHHHHHHHHHTT-SSEEEEEETTEEEEEE-SSTTHHHHHHHHHHHHHTSS-S-SSS-EEE-SS-EETTEEEE--TT--GGG-EEEE-HHHHHHHHHS-SS---TT-S-GGGSSSS-GGGHHHHHHHHHTTSTTHHHHHHHHHHHHHHHHSS-HHHHHHHHHHHHHHHHTTT-TTS-TT--STT--HHHHHHHH-GGGGTTT--GGGS-HHHHHHHEEE--HHHHHHHHHHHS--

Solvent-accessible surface area: 75720 Å² total; per-residue (Å²): 140,112,114,1,49,38,33,75,27,94,48,112,58,0,68,97,2,10,22,156,55,127,100,0,48,90,6,2,125,120,59,36,150,37,31,35,25,26,0,4,66,21,10,20,0,16,7,96,95,0,2,63,0,0,46,54,0,0,94,74,0,29,103,95,32,82,45,30,27,14,124,51,3,50,0,67,42,22,1,5,67,66,36,3,9,12,5,0,0,0,0,12,4,0,5,40,20,1,33,13,16,27,0,21,0,103,75,60,8,68,97,20,125,12,10,130,13,45,6,11,87,28,0,30,14,0,0,44,0,0,0,72,20,0,3,31,110,16,127,41,38,39,4,52,4,53,51,17,39,46,3,14,2,12,79,12,16,43,77,31,38,50,1,29,120,25,0,40,125,3,13,119,47,0,85,75,0,0,56,24,2,89,106,44,97,18,60,58,0,20,110,103,11,39,0,5,1,0,1,20,4,60,32,74,15,49,12,17,10,53,1,74,59,31,126,184,86,40,122,15,83,17,102,92,54,96,2,7,43,60,61,46,0,2,14,6,15,78,106,44,53,97,76,44,8,53,8,82,2,73,51,0,121,154,87,101,56,28,89,35,38,80,11,6,28,0,2,40,48,121,50,18,19,16,9,0,18,8,0,8,0,0,1,47,3,2,2,32,1,0,41,57,23,1,32,79,109,0,32,38,0,3,48,8,31,66,57,94,34,2,27,124,26,2,68,116,6,28,10,5,0,14,1,60,17,58,70,10,62,47,13,1,0,4,39,0,7,64,12,0,6,60,6,0,80,95,25,41,3,10,73,16,1,4,42,0,2,33,1,0,5,42,3,0,0,0,0,7,23,2,3,66,182,71,18,44,20,0,0,0,36,15,30,91,6,66,1,26,16,6,10,2,54,20,6,10,3,29,35,2,0,1,8,0,0,0,0,0,0,0,0,0,2,0,0,49,54,5,0,42,24,12,19,49,99,6,117,68,45,86,11,0,22,161,3,0,33,22,0,0,52,5,123,20,38,0,42,0,0,2,27,28,62,30,0,1,0,0,0,22,157,44,148,0,26,93,0,0,92,123,0,14,63,37,5,72,88,60,160,99,46,5,7,27,0,0,77,11,53,52,27,109,0,5,6,0,19,39,12,0,4,22,15,47,106,152,63,91,4,42,27,1,66,0,0,2,13,2,32,31,1,1,33,58,10,0,2,9,43,53,13,4,67,22,57,53,112,57,24,4,73,17,94,18,0,0,11,0,0,21,31,48,0,13,139,87,31,16,27,37,4,62,9,17,75,64,0,37,111,4,0,22,93,0,8,120,98,22,19,26,82,26,2,119,47,61,2,80,55,6,35,98,32,4,20,44,14,0,14,94,54,5,115,85,18,65,186,75,39,40,29,97,150,18,56,48,25,0,10,9,0,0,10,34,6,42,13,28,132,110,26,16,16,53,85,21,10,34,77,47,0,9,114,5,0,39,86,22,3,36,59,120,108,0,69,186,7,0,157,56,1,24,23,247,141,115,110,1,49,36,33,75,30,96,44,117,59,0,68,90,2,12,21,156,58,124,98,0,51,72,6,2,124,124,58,36,97,41,31,32,25,30,0,4,69,15,12,26,0,16,22,32,28,0,1,44,1,0,42,53,0,0,96,71,0,28,107,95,31,78,48,30,26,16,120,49,2,48,0,68,43,22,1,5,63,66,36,2,8,12,5,0,1,0,0,9,5,2,5,38,21,2,33,14,12,27,0,22,1,106,74,59,8,68,97,18,126,11,22,136,14,46,85,46,111,39,0,31,15,0,0,43,0,0,0,74,20,0,4,31,109,16,128,39,37,40,5,54,5,55,53,18,37,46,3,14,2,12,79,13,17,44,80,34,39,48,1,27,117,24,0,41,124,2,14,116,50,0,81,75,0,0,56,24,2,89,107,45,96,18,60,58,0,19,105,106,13,39,0,5,1,0,0,22,3,60,32,77,14,52,14,15,11,52,1,76,59,33,124,182,83,40,127,15,81,17,100,92,56,95,2,6,45,63,56,46,0,2,14,7,14,79,107,44,54,92,78,44,7,57,9,82,2,73,54,0,121,137,61,29,7,13,84,35,37,78,11,5,27,0,2,37,43,121,49,16,20,17,9,0,19,8,0,9,0,0,1,49,2,2,2,32,2,0,40,57,23,1,31,78,107,0,33,38,0,3,47,9,29,64,54,94,35,2,28,125,25,1,68,115,6,27,10,4,0,13,1,59,15,57,70,10,62,48,14,1,0,5,40,0,6,63,12,0,6,61,6,0,78,96,24,43,2,10,72,17,1,5,42,0,2,33,1,0,5,42,3,0,0,0,0,6,22,2,3,66,180,71,18,45,19,0,0,0,35,14,30,93,6,63,1,26,17,6,12,2,55,21,5,11,3,28,36,3,0,0,8,0,0,0,0,0,0,0,0,1,1,0,0,67,53,5,0,86,46,12,51,76,100,11,154,70,44,86,10,0,21,158,3,0,34,23,0,0,53,6,123,20,37,0,42,0,0,1,28,25,63,32,0,0,0,0,0,21,157,45,175,0,25,97,1,0,94,148,1,13,62,38,5,69,90,58,160,101,46,6,7,38,0,0,80,10,53,51,28,112,0,5,6,0,19,38,13,0,2,22,18,45,106,152,65,90,4,40,25,1,66,0,0,2,11,2,34,32,1,1,34,58,10,0,3,12,43,56,15,3,67,15,52,52,205,59,30,4,76,17,97,16,0,0,13,0,0,22,31,46,0,12,139,88,32,15,27,38,4,62,9,14,76,66,0,35,108,4,0,19,93,0,8,132,99,13,19,39,77,28,1,113,38,63,3,80,34,8,35,146,71,7,21,89,46,0,11,167,55,3,114,86,15,64,227,140,36,39,32,97,147,18,57,48,26,0,10,9,0,0,10,34,7,42,12,28,129,107,30,17,16,52,85,21,9,34,79,46,0,8,113,6,1,38,88,21,4,36,57,118,106,0,68,184,7,1,159,53,1,24,23,249,139,108,116,1,49,39,32,75,27,93,46,32,57,0,39,41,1,12,21,23,50,83,99,0,11,88,5,2,119,124,58,36,152,38,34,33,27,51,0,4,92,73,11,89,0,15,24,95,120,0,2,64,1,0,46,52,0,0,94,72,0,29,107,90,31,82,45,30,27,14,124,50,2,49,0,68,44,23,0,5,66,68,37,3,8,12,5,0,1,0,0,10,3,0,6,38,21,2,31,14,14,25,0,19,0,104,72,62,8,67,95,20,125,11,23,133,13,46,83,47,109,40,0,32,16,0,0,44,0,0,0,71,21,0,4,31,108,16,126,40,37,37,4,54,3,53,52,19,38,46,4,14,2,12,79,13,17,42,77,32,39,47,1,28,117,26,0,39,100,3,13,115,50,0,84,76,0,0,54,24,2,87,106,46,95,20,62,47,0,23,40,86,12,38,0,5,1,0,1,20,4,59,33,75,14,48,14,17,10,50,2,73,61,31,126,184,82,40,124,15,83,16,102,91,53,98,2,6,44,62,60,46,0,2,12,8,14,79,109,43,51,95,76,44,7,57,8,80,2,73,52,0,121,155,88,101,54,30,87,35,39,82,10,6,29,0,2,40,43,121,51,18,20,16,10,0,18,7,0,8,0,0,1,49,1,2,2,31,3,0,40,56,23,1,31,77,106,0,34,38,0,4,48,8,28,66,57,94,34,1,28,123,25,3,66,118,6,28,8,4,0,14,1,60,16,58,72,10,62,48,14,1,0,4,38,0,7,64,12,0,7,59,6,0,79,96,26,43,3,12,74,17,1,4,42,0,2,34,2,0,6,40,3,0,0,0,0,6,22,2,2,70,180,74,18,42,20,0,0,0,37,15,29,93,7,65,0,26,18,7,11,3,56,20,5,11,3,29,36,2,0,0,9,0,0,0,0,0,0,0,0,1,0,0,0,67,54,6,0,84,48,12,50,76,100,11,153,69,46,84,11,0,22,159,3,0,34,22,0,0,55,6,123,18,38,0,40,0,0,1,29,28,60,33,0,0,1,0,0,22,158,45,175,0,25,96,0,0,92,149,1,13,62,38,5,73,84,59,161,97,46,6,6,37,0,0,78,10,55,51,28,111,0,5,6,0,18,39,13,0,3,21,17,46,104,152,62,91,5,40,26,1,65,0,0,1,10,1,36,31,1,2,32,59,10,0,2,10,41,57,12,4,67,56,66,50,206,58,29,3,76,17,94,17,0,0,14,0,0,24,31,45,0,13,138,86,31,16,27,38,4,62,10,16,74,67,0,37,110,3,0,23,93,0,9,132,101,22,32,39,110,28,1,116,44,62,3,78,80,8,35,146,111,6,20,90,46,0,14,167,57,4,115,85,16,64,223,142,40,39,32,95,147,16,56,49,24,0,9,9,0,0,10,34,6,43,12,28,129,111,30,17,14,54,84,22,10,34,76,45,0,9,116,6,0,38,85,22,5,36,61,117,106,0,69,187,7,0,159,54,1,24,25,248

Radius of gyration: 54.73 Å; Cα contacts (8 Å, |Δi|>4): 4097; chains: 3; bounding box: 161×83×125 Å

Nearest PDB structures (foldseek):
  4a8k-assembly1_A  TM=1.001E+00  e=0.000E+00  Cystovirus phi6
  4a8q-assembly2_B  TM=1.001E+00  e=0.000E+00  Cystovirus phi6
  2jlg-assembly2_B  TM=9.998E-01  e=0.000E+00  Cystovirus phi6
  4a8q-assembly3_C  TM=9.971E-01  e=0.000E+00  Cystovirus phi6
  4a8w-assembly3_C  TM=9.970E-01  e=0.000E+00  Cystovirus phi6

Foldseek 3Di:
DAFFDKFFCVDPLNVQQADPDDLQVCLLAPADDFDFFQLAVPRTLQDVLLLLLLVLQQVVCCVVPPFAADLLQAGADLLAQHGLLQQQARFRFAFPFAADFAQAQPVVLVVVLFDQAQPDVLLLLLLLLLLCQLQPDFDFDFQWDFQQDFLRTYYRDRDPVVLLVLLLVLLVCLLVLLVCVVVLALVVSCVVNVQFRAWEKDKFFPLTADKAQDPVPRAIDGDFDWHFDVVCRRRSRPDGDIGTTGFDPPVCCVPPVRDRDGSHTHTRIDIATADNNSLQSLVLSSQVRSLVSCCPLLVPQEPDDDQVSVLVLLLQFFDKFWKFFPPQQQLAHLVSLVSSLVSQVVQAFDSSNSSSSNLLQQGWYAFHYSDGPDGSMITHRRSGRHTHSGQHNNHNNSFVSLCSLPVSQVVVLLCVQFNVVCSVQRDHNVSSNVVVSCQSNVNDQWHKHATRRTIMIGGHDDRRVVSVVVSSVCLSVVPDQSGSHTRMHTHNQGAGLQWGFHDYPVRGSNRTGTAGHVSVVVCVSSRNRHHCPVVPPLLLNGQFSQQLLLVVLVCVRHVPRSCPVVSQVSSQVSSCVSPVDGPVVVSVVSNQVSQQVVQVQQVPAPNRRGCVVFDSVLSVCNRGVCCCVGRNDPVNGDPSSVVSGIDTHDSVSSSVSVVNGGRD/DDFFDKFFCPDPLNVQQADPDVLQVCLLAPADDFDFFFLAVPRTLQPVLLLLLLVLQQVVCCVVPPFQADLLQAGADQLAQHGLLQQQARFRFAFPFAADFAQAQVVVLVVVLFDQAQPDVLLLLLLLLLLCQLQPDFDFDFQWDFQQDFLRTYYRDRDPVVLLVLLLVLLVCLLVLLVCVVVLALVCSCVVNVQFRAWEKDKFFPLTADKDQDPVPRAIGGDFDWHFDPVCRRRSRPDGDIGGGGFDPPVCCVPPVRDRDGSHTHTRIHIATAANNSLQSLVLRSQVRSLVSCCPLLVPQEPDDDLVSVLVNLLQFFDKFWKFFPPQQQLAHLNSLVSSLVSQVVQAFSSSNSSSSNLLQQGWYAFHYSDGPDGSMIGHRRSHRHTHSGQHNNRSNSQVSLCSLVVSQVVVLLCVQFNVVCSVQRDHNVSSSVVVSCASNVNDQWHKHDTRRTIMIGGHDDRRVVSVVVSSVVLSVPPDQSGSHTRMHTNNQGAGLQWGFHAYPVRGSNRTGTAGNVSVVVCVSSRNRHHCPPVPPLLLNDQFSQQLLLVVLVCVRHVPRSCSVVSQVSSQVSSCVSPVDGPVVVSVVSNQVSQQVVQVQQVPAPNRHGCVPFDSVLSVCNRGVCCCVGRNPPVNGDPSSSVSGIDTHDSVSSSVSVVNGGRD/DAFFDKFFCPDPLNVQQADPDDLQVCLLAPADDFDFFQLAVPRTLQPVLLLLLLVQQQVVCCVVPPFAADLLLAGADLLAQHGLLQLQARFRFAFPFAADFAQAQPVVLVVVLFDQAQPDVLLLLLLLLLLCQLQPDFDFDFQWDFQQDFLRTYYRDNDPVVLLVLLLVLLVCLLVLLVCVVVLALVVSCVVNVQFRAWEKDKFFPLTADKAQDPVPRAIDGDFDWHFDPRCRRVSRPDGDIGGTGFDPPVCCVVPVRDRDGSHTHTRIDIATADNNSLQSLVLSSQVRSLVSCCPLLVPQEPDDDQVSVLVNLLQFFDKFWKFFPPQQQLAHLVSLVSSLVSQVVQAFDSSNSSSSNLLQQGWYAFHYSDGPDGSMITHRRSGRHTHSGAHNNRSNSFVSLCSVVVSQVVVLLCVQFNVVCSVQRDHNVSSSVVVSCASNVNDQWHKHDTRRTIMIGGHDDRRVVSVVVVSVVLSVVPDQSGSHTRMHTHNQRAGLQWTFHDYPVRGSNRTGTAGHVSVVVCVSSRNRHHCPVVPPQLLNTQFSQQLLLLVLVCVRHVPRSCPVVSQVSSQVSSCVSPVDGPNVVSVVSNQVSQLVVQVQQPPAPNRHGCVVFDSVLSVCNRGVCCCVGRNDPVNGDPSSSVSGIDTHDSVSSSVSVVNGGRD